Protein 4YSN (pdb70)

InterPro domains:
  IPR005814 Aminotransferase class-III [PF00202] (28-430)
  IPR005814 Aminotransferase class-III [PIRSF000521] (25-432)
  IPR005814 Aminotransferase class-III [cd00610] (10-431)
  IPR015421 Pyridoxal phosphate-dependent transferase, major domain [G3DSA:3.40.640.10] (63-330)
  IPR015422 Pyridoxal phosphate-dependent transferase, small domain [G3DSA:3.90.1150.10] (10-427)
  IPR015424 Pyridoxal phosphate-dependent transferase [SSF53383] (23-432)
  IPR049704 Aminotransferases class-III pyridoxal-phosphate attachment site [PS00600] (247-285)
  IPR050103 Class-III Pyridoxal-phosphate-dependent Aminotransferase [PTHR11986] (6-435)

Secondary structure (DSSP, 8-state):
-HHHHHHTHHHHHHHHHHTTTB-GGG-------BEEEEEBTEEEETT--EEEESSHHHHT-TT-BT-HHHHHHHHHHHHH-S---TTTSEEHHHHHHHHHHHHHSSSSS-EEEEEESSHHHHHHHHHHHHHHHH---EEEEETT----SSHHHHHH--S-GGGTTTT-S--SSEEEEPPP-SSS--TT--HHHHHHHHHHHHHHHHTTT--GGGEEEEEE-SEETTTTSEEPPHHHHHHHHHHHHHHT-EEEEE-TTTTTTTTSSSSGGGGSSS---SEEEE-GGGGTTSS-EEEEEEHHHHTT--TTSS--TTTT-HHHHHHHHHHHHHHHHTTHHHHHHHHHHHHHHHHHHHHHH-TTEEEEEESSS-EEEEEBS-TTT--B-HHHHHHHHHHHHHTTEE-EEETTTEEEE---TT--HHHHHHHHHHHHHHHHHHHTT-----/-TTGGGHHHHHHHHHHHHHB-GGG-------EEEEEEBTEEEETTS-EEEESSHHHHT-TT-BT-HHHHHHHHHHHHH-S---TTTSB-HHHHHHHHHHHHHSSSSS-EEEEEESSHHHHHHHHHHHHHHHHT--EEEEETT----SSHHHHHH--S-GGGTTTT-S--SSEEEEPPP-SSS--TT--HHHHHHHHHHHHHHHHTTT--GGGEEEEEE-SEETTTTSEEPPHHHHHHHHHHHHHHT-EEEEE-TTTTTTTTSSSSGGGGSTT---SEEEE-GGGGTTSS-EEEEEEHHHHTS--TTSS--TTTT-HHHHHHHHHHHHHHHHTTHHHHHHHHHHHHHHHHHHHHHH-TTEEEEEESSS-EEEEEBS-TTT--B-HHHHHHHHHHHHHTTEE-EEETTTEEEE---TT--HHHHHHHHHHHHHHHHHHHTT----/-HHHHHHHHTTHHHHHHHHHHTTTB-GGG-------EEEEEEBTEEEETTS-EEEESSHHHHT-TT-BT-HHHHHHHHHHHHH-S---TTT-EEHHHHHHHHHHHHHSSSSS-EEEEEESSHHHHHHHHHHHHHHHHT--EEEEETT----SSHHHHHH--S-GGGTTTT-S--SSEEEEPPP-SSS--TT--HHHHHHHHHHHHHHHHTTT--GGGEEEEEE-SEETTTTSEEPPHHHHHHHHHHHHHHT-EEEEE-TTTTTTTTSSSSGGGGSSS---SEEEE-GGGGTTSS-EEEEEEHHHHTS--TTSS--TTTT-HHHHHHHHHHHHHHHHTTHHHHHHHHHHHHHHHHHHHHHH-TTEEEEEESSS-EEEEEBS-TTT--B-HHHHHHHHHHHHHTTEE-EEETTTEEEE---TT--HHHHHHHHHHHHHHHHHHHTT----/-TTGGGHHHHHHHHHHTTTB-GGG-------EEEEEEBTEEEETTS-EEEESSHHHHT-TT-BT-HHHHHHHHHHHHH-S---TTTSEEHHHHHHHHHHHHHSSSSS-EEEEEESSHHHHHHHHHHHHHHHH---EEEEETT----SSHHHHHH--S-GGGTTTT-S--SSEEEEPPP-SSS--TT--HHHHHHHHHHHHHHHHTTT--GGGEEEEEE-SEETTTTSEEPPHHHHHHHHHHHHHHTPEEEEE-TTTTTTTTSSSSGGGGSSS---SEEEE-GGGGTTSS-EEEEEEHHHHTT--TTSS--TTTT-HHHHHHHHHHHHHHHHTTHHHHHHHHHHHHHHHHHHHHHH-TTEEEEEESSS-EEEEEBS-TTT--B-HHHHHHHHHHHHHTTEE-EEETTTEEEE---TT--HHHHHHHHHHHHHHHHHHHTT---

Nearest PDB structures (foldseek):
  5wya-assembly1_C  TM=1.001E+00  e=2.831E-85  Lentilactobacillus buchneri
  5ll3-assembly1_D  TM=9.972E-01  e=1.261E-82  Lentilactobacillus buchneri
  4ysv-assembly1_A  TM=9.938E-01  e=7.039E-77  Lentilactobacillus buchneri
  1szu-assembly1_D  TM=9.661E-01  e=5.066E-43  Escherichia coli
  1sff-assembly1_A  TM=9.663E-01  e=6.021E-43  Escherichia coli

Organism: Lentilactobacillus buchneri (NCBI:txid1581)

CATH classification: 3.40.640.10

B-factor: mean 22.44, std 10.28, range [10.11, 93.0]

Structure (mmCIF, N/CA/C/O backbone):
data_4YSN
#
_entry.id   4YSN
#
_cell.length_a   59.027
_cell.length_b   169.017
_cell.length_c   178.009
_cell.angle_alpha   90.000
_cell.angle_beta   90.000
_cell.angle_gamma   90.000
#
_symmetry.space_group_name_H-M   'P 21 21 21'
#
loop_
_entity.id
_entity.type
_entity.pdbx_description
1 polymer 'Putative 4-aminobutyrate aminotransferase'
2 non-polymer "PYRIDOXAL-5'-PHOSPHATE"
3 water water
#
loop_
_atom_site.group_PDB
_atom_site.id
_atom_site.type_symbol
_atom_site.label_atom_id
_atom_site.label_alt_id
_atom_site.label_comp_id
_atom_site.label_asym_id
_atom_site.label_entity_id
_atom_site.label_seq_id
_atom_site.pdbx_PDB_ins_code
_atom_site.Cartn_x
_atom_site.Cartn_y
_atom_site.Cartn_z
_atom_site.occupancy
_atom_site.B_iso_or_equiv
_atom_site.auth_seq_id
_atom_site.auth_comp_id
_atom_site.auth_asym_id
_atom_site.auth_atom_id
_atom_site.pdbx_PDB_model_num
ATOM 1 N N . HIS A 1 9 ? -30.643 2.335 10.547 1.00 67.22 -3 HIS A N 1
ATOM 2 C CA . HIS A 1 9 ? -30.592 0.844 10.548 1.00 67.33 -3 HIS A CA 1
ATOM 3 C C . HIS A 1 9 ? -30.603 0.276 9.132 1.00 58.34 -3 HIS A C 1
ATOM 4 O O . HIS A 1 9 ? -29.769 -0.588 8.834 1.00 48.88 -3 HIS A O 1
ATOM 11 N N . MET A 1 10 ? -31.550 0.717 8.287 1.00 54.56 -2 MET A N 1
ATOM 12 C CA . MET A 1 10 ? -31.667 0.184 6.885 1.00 57.72 -2 MET A CA 1
ATOM 13 C C . MET A 1 10 ? -30.353 0.385 6.128 1.00 57.32 -2 MET A C 1
ATOM 14 O O . MET A 1 10 ? -29.905 -0.503 5.359 1.00 48.35 -2 MET A O 1
ATOM 19 N N . GLU A 1 11 ? -29.768 1.563 6.385 1.00 54.83 -1 GLU A N 1
ATOM 20 C CA . GLU A 1 11 ? -28.486 1.971 5.836 1.00 56.52 -1 GLU A CA 1
ATOM 21 C C . GLU A 1 11 ? -27.290 1.125 6.308 1.00 51.92 -1 GLU A C 1
ATOM 22 O O . GLU A 1 11 ? -26.411 0.795 5.490 1.00 48.65 -1 GLU A O 1
ATOM 28 N N . LEU A 1 12 ? -27.233 0.785 7.601 1.00 54.30 0 LEU A N 1
ATOM 29 C CA . LEU A 1 12 ? -26.088 -0.009 8.123 1.00 55.43 0 LEU A CA 1
ATOM 30 C C . LEU A 1 12 ? -26.217 -1.486 7.728 1.00 53.57 0 LEU A C 1
ATOM 31 O O . LEU A 1 12 ? -25.244 -2.136 7.393 1.00 48.04 0 LEU A O 1
ATOM 36 N N . MET A 1 13 ? -27.437 -2.000 7.719 1.00 54.81 1 MET A N 1
ATOM 37 C CA . MET A 1 13 ? -27.699 -3.395 7.329 1.00 59.12 1 MET A CA 1
ATOM 38 C C . MET A 1 13 ? -27.551 -3.519 5.790 1.00 56.57 1 MET A C 1
ATOM 39 O O . MET A 1 13 ? -27.381 -4.631 5.212 1.00 54.60 1 MET A O 1
ATOM 44 N N . GLY A 1 14 ? -27.650 -2.364 5.126 1.00 48.33 2 GLY A N 1
ATOM 45 C CA . GLY A 1 14 ? -27.350 -2.257 3.713 1.00 42.99 2 GLY A CA 1
ATOM 46 C C . GLY A 1 14 ? -25.878 -2.384 3.470 1.00 38.13 2 GLY A C 1
ATOM 47 O O . GLY A 1 14 ? -25.479 -3.137 2.585 1.00 41.36 2 GLY A O 1
ATOM 48 N N . LYS A 1 15 ? -25.076 -1.624 4.227 1.00 31.58 3 LYS A N 1
ATOM 49 C CA . LYS A 1 15 ? -23.622 -1.671 4.032 1.00 31.00 3 LYS A CA 1
ATOM 50 C C . LYS A 1 15 ? -23.003 -2.929 4.605 1.00 26.77 3 LYS A C 1
ATOM 51 O O . LYS A 1 15 ? -21.922 -3.317 4.161 1.00 24.95 3 LYS A O 1
ATOM 57 N N . LEU A 1 16 ? -23.665 -3.522 5.604 1.00 24.57 4 LEU A N 1
ATOM 58 C CA . LEU A 1 16 ? -23.121 -4.625 6.394 1.00 25.34 4 LEU A CA 1
ATOM 59 C C . LEU A 1 16 ? -24.043 -5.842 6.400 1.00 30.05 4 LEU A C 1
ATOM 60 O O . LEU A 1 16 ? -24.044 -6.607 7.390 1.00 29.29 4 LEU A O 1
ATOM 65 N N . ASP A 1 17 ? -24.770 -6.059 5.298 1.00 26.58 5 ASP A N 1
ATOM 66 C CA . ASP A 1 17 ? -25.787 -7.146 5.212 1.00 28.97 5 ASP A CA 1
ATOM 67 C C . ASP A 1 17 ? -25.132 -8.459 5.400 1.00 26.00 5 ASP A C 1
ATOM 68 O O . ASP A 1 17 ? -25.544 -9.269 6.230 1.00 28.88 5 ASP A O 1
ATOM 73 N N . LYS A 1 18 ? -24.111 -8.696 4.586 1.00 23.46 6 LYS A N 1
ATOM 74 C CA . LYS A 1 18 ? -23.487 -9.968 4.532 1.00 28.86 6 LYS A CA 1
ATOM 75 C C . LYS A 1 18 ? -22.679 -10.181 5.873 1.00 27.57 6 LYS A C 1
ATOM 76 O O . LYS A 1 18 ? -22.743 -11.260 6.470 1.00 25.72 6 LYS A O 1
ATOM 82 N N . ALA A 1 19 ? -21.952 -9.169 6.309 1.00 25.07 7 ALA A N 1
ATOM 83 C CA . ALA A 1 19 ? -21.232 -9.226 7.607 1.00 25.85 7 ALA A CA 1
ATOM 84 C C . ALA A 1 19 ? -22.178 -9.612 8.796 1.00 27.80 7 ALA A C 1
ATOM 85 O O . ALA A 1 19 ? -21.876 -10.499 9.590 1.00 25.84 7 ALA A O 1
ATOM 87 N N . SER A 1 20 ? -23.320 -8.937 8.912 1.00 26.12 8 SER A N 1
ATOM 88 C CA . SER A 1 20 ? -24.264 -9.164 10.020 1.00 27.15 8 SER A CA 1
ATOM 89 C C . SER A 1 20 ? -24.848 -10.580 10.006 1.00 26.13 8 SER A C 1
ATOM 90 O O . SER A 1 20 ? -25.017 -11.213 11.076 1.00 26.05 8 SER A O 1
ATOM 93 N N . LYS A 1 21 ? -25.107 -11.121 8.813 1.00 27.49 9 LYS A N 1
ATOM 94 C CA . LYS A 1 21 ? -25.617 -12.473 8.725 1.00 27.59 9 LYS A CA 1
ATOM 95 C C . LYS A 1 21 ? -24.532 -13.470 9.179 1.00 28.31 9 LYS A C 1
ATOM 96 O O . LYS A 1 21 ? -24.789 -14.438 9.896 1.00 28.76 9 LYS A O 1
ATOM 102 N N . LEU A 1 22 ? -23.306 -13.226 8.755 1.00 23.10 10 LEU A N 1
ATOM 103 C CA . LEU A 1 22 ? -22.233 -14.132 9.049 1.00 25.29 10 LEU A CA 1
ATOM 104 C C . LEU A 1 22 ? -21.955 -14.108 10.572 1.00 23.85 10 LEU A C 1
ATOM 105 O O . LEU A 1 22 ? -21.763 -15.165 11.175 1.00 22.93 10 LEU A O 1
ATOM 110 N N . ILE A 1 23 ? -22.007 -12.917 11.159 1.00 20.75 11 ILE A N 1
ATOM 111 C CA . ILE A 1 23 ? -21.763 -12.755 12.589 1.00 22.83 11 ILE A CA 1
ATOM 112 C C . ILE A 1 23 ? -22.890 -13.385 13.437 1.00 24.86 11 ILE A C 1
ATOM 113 O O . ILE A 1 23 ? -22.635 -14.093 14.409 1.00 23.00 11 ILE A O 1
ATOM 118 N N . ASP A 1 24 ? -24.141 -13.212 13.016 1.00 22.61 12 ASP A N 1
ATOM 119 C CA . ASP A 1 24 ? -25.221 -13.858 13.700 1.00 26.24 12 ASP A CA 1
ATOM 120 C C . ASP A 1 24 ? -25.017 -15.355 13.724 1.00 24.66 12 ASP A C 1
ATOM 121 O O . ASP A 1 24 ? -25.305 -15.916 14.754 1.00 24.58 12 ASP A O 1
ATOM 126 N N . GLU A 1 25 ? -24.572 -15.994 12.626 1.00 22.32 13 GLU A N 1
ATOM 127 C CA . GLU A 1 25 ? -24.292 -17.445 12.668 1.00 26.59 13 GLU A CA 1
ATOM 128 C C . GLU A 1 25 ? -23.122 -17.733 13.593 1.00 23.12 13 GLU A C 1
ATOM 129 O O . GLU A 1 25 ? -23.202 -18.640 14.397 1.00 21.07 13 GLU A O 1
ATOM 135 N N . GLU A 1 26 ? -22.045 -16.970 13.428 1.00 21.71 14 GLU A N 1
ATOM 136 C CA . GLU A 1 26 ? -20.781 -17.218 14.195 1.00 22.15 14 GLU A CA 1
ATOM 137 C C . GLU A 1 26 ? -21.075 -17.236 15.704 1.00 22.92 14 GLU A C 1
ATOM 138 O O . GLU A 1 26 ? -20.584 -18.110 16.477 1.00 22.94 14 GLU A O 1
ATOM 144 N N . ASN A 1 27 ? -21.892 -16.291 16.110 1.00 19.90 15 ASN A N 1
ATOM 145 C CA . ASN A 1 27 ? -22.306 -16.179 17.496 1.00 22.84 15 ASN A CA 1
ATOM 146 C C . ASN A 1 27 ? -23.004 -17.367 18.123 1.00 22.81 15 ASN A C 1
ATOM 147 O O . ASN A 1 27 ? -22.993 -17.498 19.383 1.00 22.63 15 ASN A O 1
ATOM 152 N N . LYS A 1 28 ? -23.562 -18.242 17.300 1.00 21.40 16 LYS A N 1
ATOM 153 C CA . LYS A 1 28 ? -24.120 -19.466 17.803 1.00 21.81 16 LYS A CA 1
ATOM 154 C C . LYS A 1 28 ? -23.037 -20.453 18.224 1.00 20.79 16 LYS A C 1
ATOM 155 O O . LYS A 1 28 ? -23.335 -21.371 18.933 1.00 20.18 16 LYS A O 1
ATOM 161 N N . TYR A 1 29 ? -21.804 -20.294 17.693 1.00 18.44 17 TYR A N 1
ATOM 162 C CA . TYR A 1 29 ? -20.746 -21.313 17.776 1.00 18.52 17 TYR A CA 1
ATOM 163 C C . TYR A 1 29 ? -19.494 -20.868 18.488 1.00 17.48 17 TYR A C 1
ATOM 164 O O . TYR A 1 29 ? -18.752 -21.716 18.964 1.00 18.61 17 TYR A O 1
ATOM 173 N N . TYR A 1 30 ? -19.230 -19.566 18.500 1.00 17.44 18 TYR A N 1
ATOM 174 C CA . TYR A 1 30 ? -17.967 -19.031 19.024 1.00 18.18 18 TYR A CA 1
ATOM 175 C C . TYR A 1 30 ? -18.215 -18.313 20.352 1.00 19.00 18 TYR A C 1
ATOM 176 O O . TYR A 1 30 ? -19.078 -17.437 20.469 1.00 20.37 18 TYR A O 1
ATOM 185 N N . ALA A 1 31 ? -17.522 -18.778 21.399 1.00 19.89 19 ALA A N 1
ATOM 186 C CA . ALA A 1 31 ? -17.745 -18.317 22.750 1.00 20.09 19 ALA A CA 1
ATOM 187 C C . ALA A 1 31 ? -17.611 -16.804 22.917 1.00 18.85 19 ALA A C 1
ATOM 188 O O . ALA A 1 31 ? -16.678 -16.157 22.360 1.00 17.88 19 ALA A O 1
ATOM 190 N N . ARG A 1 32 ? -18.444 -16.234 23.781 1.00 18.78 20 ARG A N 1
ATOM 191 C CA . ARG A 1 32 ? -18.427 -14.791 23.902 1.00 21.24 20 ARG A CA 1
ATOM 192 C C . ARG A 1 32 ? -17.182 -14.262 24.585 1.00 19.68 20 ARG A C 1
ATOM 193 O O . ARG A 1 32 ? -16.787 -13.131 24.358 1.00 19.92 20 ARG A O 1
ATOM 201 N N . SER A 1 33 ? -16.531 -15.088 25.407 1.00 18.75 21 SER A N 1
ATOM 202 C CA . SER A 1 33 ? -15.338 -14.620 26.132 1.00 17.41 21 SER A CA 1
ATOM 203 C C . SER A 1 33 ? -14.140 -14.451 25.185 1.00 16.70 21 SER A C 1
ATOM 204 O O . SER A 1 33 ? -13.093 -13.909 25.581 1.00 17.92 21 SER A O 1
ATOM 207 N N . ALA A 1 34 ? -14.257 -14.975 23.983 1.00 16.99 22 ALA A N 1
ATOM 208 C CA . ALA A 1 34 ? -13.117 -14.969 23.027 1.00 17.23 22 ALA A CA 1
ATOM 209 C C . ALA A 1 34 ? -12.971 -13.683 22.195 1.00 18.88 22 ALA A C 1
ATOM 210 O O . ALA A 1 34 ? -12.028 -13.554 21.373 1.00 18.17 22 ALA A O 1
ATOM 212 N N . ARG A 1 35 ? -13.927 -12.790 22.333 1.00 17.18 23 ARG A N 1
ATOM 213 C CA . ARG A 1 35 ? -13.928 -11.527 21.602 1.00 17.81 23 ARG A CA 1
ATOM 214 C C . ARG A 1 35 ? -14.452 -10.336 22.412 1.00 16.79 23 ARG A C 1
ATOM 215 O O . ARG A 1 35 ? -15.465 -10.416 23.004 1.00 17.90 23 ARG A O 1
ATOM 223 N N . ILE A 1 36 ? -13.738 -9.242 22.348 1.00 17.11 24 ILE A N 1
ATOM 224 C CA . ILE A 1 36 ? -14.216 -7.937 22.783 1.00 20.61 24 ILE A CA 1
ATOM 225 C C . ILE A 1 36 ? -14.891 -7.269 21.633 1.00 19.21 24 ILE A C 1
ATOM 226 O O . ILE A 1 36 ? -14.209 -6.898 20.661 1.00 17.45 24 ILE A O 1
ATOM 231 N N . ASN A 1 37 ? -16.212 -7.114 21.717 1.00 20.15 25 ASN A N 1
ATOM 232 C CA . ASN A 1 37 ? -16.973 -6.648 20.570 1.00 21.08 25 ASN A CA 1
ATOM 233 C C . ASN A 1 37 ? -17.050 -5.135 20.488 1.00 23.47 25 ASN A C 1
ATOM 234 O O . ASN A 1 37 ? -17.444 -4.501 21.438 1.00 21.52 25 ASN A O 1
ATOM 239 N N . TYR A 1 38 ? -16.743 -4.596 19.305 1.00 24.14 26 TYR A N 1
ATOM 240 C CA . TYR A 1 38 ? -16.983 -3.207 18.959 1.00 23.55 26 TYR A CA 1
ATOM 241 C C . TYR A 1 38 ? -17.986 -3.005 17.823 1.00 27.74 26 TYR A C 1
ATOM 242 O O . TYR A 1 38 ? -18.909 -2.215 17.978 1.00 30.79 26 TYR A O 1
ATOM 251 N N . TYR A 1 39 ? -17.759 -3.653 16.693 1.00 23.60 27 TYR A N 1
ATOM 252 C CA . TYR A 1 39 ? -18.603 -3.479 15.529 1.00 25.56 27 TYR A CA 1
ATOM 253 C C . TYR A 1 39 ? -18.581 -4.646 14.552 1.00 23.63 27 TYR A C 1
ATOM 254 O O . TYR A 1 39 ? -17.786 -5.528 14.707 1.00 25.16 27 TYR A O 1
ATOM 263 N N . ASN A 1 40 ? -19.553 -4.677 13.648 1.00 21.93 28 ASN A N 1
ATOM 264 C CA . ASN A 1 40 ? -19.797 -5.784 12.757 1.00 20.41 28 ASN A CA 1
ATOM 265 C C . ASN A 1 40 ? -18.836 -5.808 11.590 1.00 23.32 28 ASN A C 1
ATOM 266 O O . ASN A 1 40 ? -19.252 -5.736 10.436 1.00 27.13 28 ASN A O 1
ATOM 271 N N . LEU A 1 41 ? -17.538 -5.918 11.898 1.00 21.70 29 LEU A N 1
ATOM 272 C CA . LEU A 1 41 ? -16.461 -5.954 10.886 1.00 22.91 29 LEU A CA 1
ATOM 273 C C . LEU A 1 41 ? -15.952 -7.350 10.586 1.00 22.18 29 LEU A C 1
ATOM 274 O O . LEU A 1 41 ? -15.348 -7.976 11.446 1.00 20.41 29 LEU A O 1
ATOM 279 N N . VAL A 1 42 ? -16.298 -7.875 9.403 1.00 19.82 30 VAL A N 1
ATOM 280 C CA . VAL A 1 42 ? -15.797 -9.122 8.895 1.00 20.61 30 VAL A CA 1
ATOM 281 C C . VAL A 1 42 ? -14.882 -8.792 7.746 1.00 22.74 30 VAL A C 1
ATOM 282 O O . VAL A 1 42 ? -15.328 -8.338 6.684 1.00 20.81 30 VAL A O 1
ATOM 286 N N . ILE A 1 43 ? -13.597 -9.027 7.953 1.00 22.18 31 ILE A N 1
ATOM 287 C CA . ILE A 1 43 ? -12.601 -8.683 6.997 1.00 22.43 31 ILE A CA 1
ATOM 288 C C . ILE A 1 43 ? -12.412 -9.780 5.959 1.00 23.11 31 ILE A C 1
ATOM 289 O O . ILE A 1 43 ? -12.116 -10.944 6.310 1.00 23.88 31 ILE A O 1
ATOM 294 N N . ASP A 1 44 ? -12.554 -9.411 4.686 1.00 19.89 32 ASP A N 1
ATOM 295 C CA . ASP A 1 44 ? -12.251 -10.311 3.594 1.00 20.75 32 ASP A CA 1
ATOM 296 C C . ASP A 1 44 ? -10.783 -10.326 3.119 1.00 18.36 32 ASP A C 1
ATOM 297 O O . ASP A 1 44 ? -10.148 -11.399 2.925 1.00 18.70 32 ASP A O 1
ATOM 302 N N . HIS A 1 45 ? -10.264 -9.142 2.841 1.00 18.19 33 HIS A N 1
ATOM 303 C CA . HIS A 1 45 ? -8.879 -9.013 2.451 1.00 20.53 33 HIS A CA 1
ATOM 304 C C . HIS A 1 45 ? -8.401 -7.648 2.923 1.00 18.54 33 HIS A C 1
ATOM 305 O O . HIS A 1 45 ? -9.204 -6.827 3.362 1.00 20.90 33 HIS A O 1
ATOM 312 N N . ALA A 1 46 ? -7.094 -7.458 2.887 1.00 19.89 34 ALA A N 1
ATOM 313 C CA . ALA A 1 46 ? -6.500 -6.236 3.375 1.00 21.58 34 ALA A CA 1
ATOM 314 C C . ALA A 1 46 ? -5.095 -6.128 2.800 1.00 20.19 34 ALA A C 1
ATOM 315 O O . ALA A 1 46 ? -4.422 -7.102 2.543 1.00 21.79 34 ALA A O 1
ATOM 317 N N . HIS A 1 47 ? -4.619 -4.911 2.715 1.00 18.27 35 HIS A N 1
ATOM 318 C CA . HIS A 1 47 ? -3.286 -4.678 2.296 1.00 20.14 35 HIS A CA 1
ATOM 319 C C . HIS A 1 47 ? -2.775 -3.350 2.830 1.00 19.33 35 HIS A C 1
ATOM 320 O O . HIS A 1 47 ? -3.510 -2.404 2.786 1.00 21.81 35 HIS A O 1
ATOM 327 N N . GLY A 1 48 ? -1.521 -3.314 3.328 1.00 19.56 36 GLY A N 1
ATOM 328 C CA . GLY A 1 48 ? -0.962 -2.110 3.919 1.00 20.58 36 GLY A CA 1
ATOM 329 C C . GLY A 1 48 ? -1.856 -1.704 5.088 1.00 23.03 36 GLY A C 1
ATOM 330 O O . GLY A 1 48 ? -1.994 -2.466 6.045 1.00 21.07 36 GLY A O 1
ATOM 331 N N . ALA A 1 49 ? -2.494 -0.532 5.021 1.00 21.22 37 ALA A N 1
ATOM 332 C CA . ALA A 1 49 ? -3.376 -0.065 6.112 1.00 23.73 37 ALA A CA 1
ATOM 333 C C . ALA A 1 49 ? -4.826 -0.023 5.678 1.00 20.72 37 ALA A C 1
ATOM 334 O O . ALA A 1 49 ? -5.673 0.600 6.325 1.00 22.53 37 ALA A O 1
ATOM 336 N N . THR A 1 50 ? -5.098 -0.667 4.534 1.00 21.62 38 THR A N 1
ATOM 337 C CA . THR A 1 50 ? -6.416 -0.793 4.005 1.00 20.23 38 THR A CA 1
ATOM 338 C C . THR A 1 50 ? -6.999 -2.128 4.291 1.00 19.42 38 THR A C 1
ATOM 339 O O . THR A 1 50 ? -6.399 -3.180 3.980 1.00 22.05 38 THR A O 1
ATOM 343 N N . LEU A 1 51 ? -8.193 -2.079 4.886 1.00 18.80 39 LEU A N 1
ATOM 344 C CA . LEU A 1 51 ? -9.022 -3.269 5.165 1.00 19.70 39 LEU A CA 1
ATOM 345 C C . LEU A 1 51 ? -10.228 -3.260 4.202 1.00 21.00 39 LEU A C 1
ATOM 346 O O . LEU A 1 51 ? -10.815 -2.214 3.991 1.00 21.47 39 LEU A O 1
ATOM 351 N N . VAL A 1 52 ? -10.631 -4.412 3.712 1.00 19.66 40 VAL A N 1
ATOM 352 C CA . VAL A 1 52 ? -11.867 -4.546 2.972 1.00 19.37 40 VAL A CA 1
ATOM 353 C C . VAL A 1 52 ? -12.796 -5.650 3.531 1.00 18.76 40 VAL A C 1
ATOM 354 O O . VAL A 1 52 ? -12.395 -6.803 3.658 1.00 19.59 40 VAL A O 1
ATOM 358 N N . ASP A 1 53 ? -14.004 -5.274 3.919 1.00 18.46 41 ASP A N 1
ATOM 359 C CA . ASP A 1 53 ? -14.925 -6.216 4.506 1.00 19.67 41 ASP A CA 1
ATOM 360 C C . ASP A 1 53 ? -15.624 -7.081 3.490 1.00 22.80 41 ASP A C 1
ATOM 361 O O . ASP A 1 53 ? -15.454 -6.870 2.247 1.00 22.98 41 ASP A O 1
ATOM 366 N N . VAL A 1 54 ? -16.374 -8.076 3.944 1.00 21.31 42 VAL A N 1
ATOM 367 C CA . VAL A 1 54 ? -17.031 -8.996 3.030 1.00 22.77 42 VAL A CA 1
ATOM 368 C C . VAL A 1 54 ? -18.165 -8.341 2.218 1.00 23.77 42 VAL A C 1
ATOM 369 O O . VAL A 1 54 ? -18.658 -8.909 1.271 1.00 21.03 42 VAL A O 1
ATOM 373 N N . ASP A 1 55 ? -18.613 -7.188 2.643 1.00 21.56 43 ASP A N 1
ATOM 374 C CA . ASP A 1 55 ? -19.527 -6.409 1.840 1.00 24.45 43 ASP A CA 1
ATOM 375 C C . ASP A 1 55 ? -18.856 -5.487 0.802 1.00 25.40 43 ASP A C 1
ATOM 376 O O . ASP A 1 55 ? -19.554 -4.808 0.042 1.00 25.31 43 ASP A O 1
ATOM 381 N N . GLY A 1 56 ? -17.536 -5.417 0.793 1.00 23.69 44 GLY A N 1
ATOM 382 C CA . GLY A 1 56 ? -16.770 -4.516 -0.119 1.00 20.34 44 GLY A CA 1
ATOM 383 C C . GLY A 1 56 ? -16.449 -3.129 0.390 1.00 20.07 44 GLY A C 1
ATOM 384 O O . GLY A 1 56 ? -15.857 -2.315 -0.339 1.00 21.08 44 GLY A O 1
ATOM 385 N N . ASN A 1 57 ? -16.794 -2.830 1.637 1.00 18.99 45 ASN A N 1
ATOM 386 C CA . ASN A 1 57 ? -16.436 -1.522 2.231 1.00 20.25 45 ASN A CA 1
ATOM 387 C C . ASN A 1 57 ? -14.965 -1.457 2.540 1.00 20.18 45 ASN A C 1
ATOM 388 O O . ASN A 1 57 ? -14.370 -2.479 2.954 1.00 20.87 45 ASN A O 1
ATOM 393 N N . LYS A 1 58 ? -14.385 -0.269 2.394 1.00 19.92 46 LYS A N 1
ATOM 394 C CA . LYS A 1 58 ? -12.966 -0.099 2.601 1.00 22.34 46 LYS A CA 1
ATOM 395 C C . LYS A 1 58 ? -12.751 0.700 3.891 1.00 22.19 46 LYS A C 1
ATOM 396 O O . LYS A 1 58 ? -13.495 1.649 4.151 1.00 21.21 46 LYS A O 1
ATOM 402 N N . TYR A 1 59 ? -11.697 0.369 4.646 1.00 20.78 47 TYR A N 1
ATOM 403 C CA . TYR A 1 59 ? -11.393 1.078 5.913 1.00 20.50 47 TYR A CA 1
ATOM 404 C C . TYR A 1 59 ? -9.927 1.318 6.057 1.00 19.40 47 TYR A C 1
ATOM 405 O O . TYR A 1 59 ? -9.114 0.557 5.563 1.00 19.18 47 TYR A O 1
ATOM 414 N N . ILE A 1 60 ? -9.591 2.425 6.712 1.00 19.77 48 ILE A N 1
ATOM 415 C CA . ILE A 1 60 ? -8.209 2.697 7.077 1.00 20.85 48 ILE A CA 1
ATOM 416 C C . ILE A 1 60 ? -7.982 2.057 8.447 1.00 20.73 48 ILE A C 1
ATOM 417 O O . ILE A 1 60 ? -8.740 2.292 9.381 1.00 21.46 48 ILE A O 1
ATOM 422 N N . ASP A 1 61 ? -6.913 1.296 8.575 1.00 20.09 49 ASP A N 1
ATOM 423 C CA . ASP A 1 61 ? -6.702 0.506 9.800 1.00 20.68 49 ASP A CA 1
ATOM 424 C C . ASP A 1 61 ? -5.928 1.336 10.835 1.00 18.93 49 ASP A C 1
ATOM 425 O O . ASP A 1 61 ? -4.739 1.614 10.621 1.00 20.55 49 ASP A O 1
ATOM 430 N N . LEU A 1 62 ? -6.573 1.816 11.897 1.00 19.31 50 LEU A N 1
ATOM 431 C CA . LEU A 1 62 ? -5.788 2.491 12.961 1.00 20.34 50 LEU A CA 1
ATOM 432 C C . LEU A 1 62 ? -5.494 1.583 14.211 1.00 21.60 50 LEU A C 1
ATOM 433 O O . LEU A 1 62 ? -5.229 2.096 15.297 1.00 20.75 50 LEU A O 1
ATOM 438 N N . LEU A 1 63 ? -5.566 0.273 14.031 1.00 19.91 51 LEU A N 1
ATOM 439 C CA . LEU A 1 63 ? -5.416 -0.673 15.114 1.00 20.25 51 LEU A CA 1
ATOM 440 C C . LEU A 1 63 ? -4.327 -1.705 14.818 1.00 21.54 51 LEU A C 1
ATOM 441 O O . LEU A 1 63 ? -3.696 -2.171 15.738 1.00 19.08 51 LEU A O 1
ATOM 446 N N . ALA A 1 64 ? -4.074 -2.053 13.527 1.00 18.58 52 ALA A N 1
ATOM 447 C CA . ALA A 1 64 ? -3.050 -2.992 13.154 1.00 19.83 52 ALA A CA 1
ATOM 448 C C . ALA A 1 64 ? -3.204 -4.281 13.978 1.00 19.34 52 ALA A C 1
ATOM 449 O O . ALA A 1 64 ? -2.217 -4.855 14.413 1.00 18.55 52 ALA A O 1
ATOM 451 N N . SER A 1 65 ? -4.444 -4.681 14.228 1.00 19.61 53 SER A N 1
ATOM 452 C CA . SER A 1 65 ? -4.742 -5.906 14.995 1.00 18.85 53 SER A CA 1
ATOM 453 C C . SER A 1 65 ? -4.001 -5.945 16.344 1.00 18.36 53 SER A C 1
ATOM 454 O O . SER A 1 65 ? -3.371 -6.920 16.653 1.00 20.74 53 SER A O 1
ATOM 457 N N . ALA A 1 66 ? -4.045 -4.822 17.047 1.00 18.11 54 ALA A N 1
ATOM 458 C CA . ALA A 1 66 ? -3.428 -4.549 18.328 1.00 18.98 54 ALA A CA 1
ATOM 459 C C . ALA A 1 66 ? -1.916 -4.573 18.253 1.00 19.95 54 ALA A C 1
ATOM 460 O O . ALA A 1 66 ? -1.260 -5.077 19.155 1.00 19.96 54 ALA A O 1
ATOM 462 N N . SER A 1 67 ? -1.403 -3.878 17.228 1.00 20.12 55 SER A N 1
ATOM 463 C CA . SER A 1 67 ? 0.009 -3.760 16.903 1.00 20.30 55 SER A CA 1
ATOM 464 C C . SER A 1 67 ? 0.653 -5.079 16.499 1.00 18.32 55 SER A C 1
ATOM 465 O O . SER A 1 67 ? 1.859 -5.233 16.692 1.00 20.44 55 SER A O 1
ATOM 468 N N . ALA A 1 68 ? -0.121 -5.993 15.965 1.00 17.79 56 ALA A N 1
ATOM 469 C CA . ALA A 1 68 ? 0.394 -7.171 15.302 1.00 17.92 56 ALA A CA 1
ATOM 470 C C . ALA A 1 68 ? 0.757 -6.978 13.786 1.00 19.80 56 ALA A C 1
ATOM 471 O O . ALA A 1 68 ? 1.397 -7.808 13.204 1.00 20.32 56 ALA A O 1
ATOM 473 N N . ILE A 1 69 ? 0.374 -5.859 13.205 1.00 18.78 57 ILE A N 1
ATOM 474 C CA . ILE A 1 69 ? 0.570 -5.670 11.777 1.00 18.21 57 ILE A CA 1
ATOM 475 C C . ILE A 1 69 ? 1.449 -4.454 11.538 1.00 20.85 57 ILE A C 1
ATOM 476 O O . ILE A 1 69 ? 1.099 -3.606 10.786 1.00 20.50 57 ILE A O 1
ATOM 481 N N . ASN A 1 70 ? 2.605 -4.416 12.159 1.00 17.21 58 ASN A N 1
ATOM 482 C CA . ASN A 1 70 ? 3.450 -3.257 12.070 1.00 17.88 58 ASN A CA 1
ATOM 483 C C . ASN A 1 70 ? 3.849 -2.979 10.602 1.00 17.21 58 ASN A C 1
ATOM 484 O O . ASN A 1 70 ? 3.955 -1.875 10.234 1.00 19.61 58 ASN A O 1
ATOM 489 N N . VAL A 1 71 ? 4.108 -4.029 9.843 1.00 18.80 59 VAL A N 1
ATOM 490 C CA . VAL A 1 71 ? 4.504 -3.962 8.428 1.00 20.17 59 VAL A CA 1
ATOM 491 C C . VAL A 1 71 ? 3.376 -3.867 7.421 1.00 20.03 59 VAL A C 1
ATOM 492 O O . VAL A 1 71 ? 3.633 -3.945 6.219 1.00 21.37 59 VAL A O 1
ATOM 496 N N . GLY A 1 72 ? 2.147 -3.696 7.881 1.00 20.98 60 GLY A N 1
ATOM 497 C CA . GLY A 1 72 ? 1.021 -3.604 6.969 1.00 19.11 60 GLY A CA 1
ATOM 498 C C . GLY A 1 72 ? 0.522 -4.967 6.576 1.00 19.12 60 GLY A C 1
ATOM 499 O O . GLY A 1 72 ? 1.192 -5.951 6.685 1.00 17.51 60 GLY A O 1
ATOM 500 N N . HIS A 1 73 ? -0.726 -5.001 6.181 1.00 17.77 61 HIS A N 1
ATOM 501 C CA . HIS A 1 73 ? -1.380 -6.212 5.778 1.00 20.03 61 HIS A CA 1
ATOM 502 C C . HIS A 1 73 ? -0.832 -6.819 4.479 1.00 23.31 61 HIS A C 1
ATOM 503 O O . HIS A 1 73 ? -0.445 -6.113 3.607 1.00 21.94 61 HIS A O 1
ATOM 510 N N . THR A 1 74 ? -0.746 -8.139 4.437 1.00 19.32 62 THR A N 1
ATOM 511 C CA . THR A 1 74 ? -0.376 -8.874 3.259 1.00 20.94 62 THR A CA 1
ATOM 512 C C . THR A 1 74 ? 0.862 -8.267 2.598 1.00 24.42 62 THR A C 1
ATOM 513 O O . THR A 1 74 ? 0.845 -8.052 1.428 1.00 19.51 62 THR A O 1
ATOM 517 N N . HIS A 1 75 ? 1.905 -7.966 3.366 1.00 23.33 63 HIS A N 1
ATOM 518 C CA . HIS A 1 75 ? 3.106 -7.436 2.769 1.00 21.88 63 HIS A CA 1
ATOM 519 C C . HIS A 1 75 ? 3.671 -8.496 1.846 1.00 22.50 63 HIS A C 1
ATOM 520 O O . HIS A 1 75 ? 3.896 -9.592 2.261 1.00 20.16 63 HIS A O 1
ATOM 527 N N . GLU A 1 76 ? 3.944 -8.116 0.603 1.00 23.35 64 GLU A N 1
ATOM 528 C CA . GLU A 1 76 ? 4.334 -9.114 -0.408 1.00 23.26 64 GLU A CA 1
ATOM 529 C C . GLU A 1 76 ? 5.499 -9.988 0.023 1.00 21.67 64 GLU A C 1
ATOM 530 O O . GLU A 1 76 ? 5.561 -11.165 -0.309 1.00 24.82 64 GLU A O 1
ATOM 536 N N . LYS A 1 77 ? 6.486 -9.407 0.701 1.00 21.68 65 LYS A N 1
ATOM 537 C CA . LYS A 1 77 ? 7.661 -10.181 1.120 1.00 21.09 65 LYS A CA 1
ATOM 538 C C . LYS A 1 77 ? 7.255 -11.267 2.120 1.00 21.69 65 LYS A C 1
ATOM 539 O O . LYS A 1 77 ? 7.785 -12.365 2.101 1.00 18.60 65 LYS A O 1
ATOM 545 N N . VAL A 1 78 ? 6.287 -10.958 2.972 1.00 22.42 66 VAL A N 1
ATOM 546 C CA . VAL A 1 78 ? 5.831 -11.919 3.957 1.00 21.56 66 VAL A CA 1
ATOM 547 C C . VAL A 1 78 ? 4.936 -12.999 3.335 1.00 22.15 66 VAL A C 1
ATOM 548 O O . VAL A 1 78 ? 5.045 -14.216 3.627 1.00 21.62 66 VAL A O 1
ATOM 552 N N . VAL A 1 79 ? 4.033 -12.577 2.462 1.00 19.29 67 VAL A N 1
ATOM 553 C CA . VAL A 1 79 ? 3.160 -13.491 1.788 1.00 21.31 67 VAL A CA 1
ATOM 554 C C . VAL A 1 79 ? 4.021 -14.487 1.008 1.00 25.55 67 VAL A C 1
ATOM 555 O O . VAL A 1 79 ? 3.776 -15.686 1.019 1.00 20.95 67 VAL A O 1
ATOM 559 N N . LYS A 1 80 ? 5.074 -13.999 0.359 1.00 27.13 68 LYS A N 1
ATOM 560 C CA . LYS A 1 80 ? 5.897 -14.929 -0.455 1.00 30.69 68 LYS A CA 1
ATOM 561 C C . LYS A 1 80 ? 6.693 -15.852 0.443 1.00 24.14 68 LYS A C 1
ATOM 562 O O . LYS A 1 80 ? 6.870 -17.049 0.120 1.00 20.55 68 LYS A O 1
ATOM 568 N N . ALA A 1 81 ? 7.141 -15.310 1.589 1.00 23.41 69 ALA A N 1
ATOM 569 C CA . ALA A 1 81 ? 7.880 -16.146 2.552 1.00 23.24 69 ALA A CA 1
ATOM 570 C C . ALA A 1 81 ? 7.001 -17.304 3.078 1.00 22.61 69 ALA A C 1
ATOM 571 O O . ALA A 1 81 ? 7.439 -18.489 3.133 1.00 21.17 69 ALA A O 1
ATOM 573 N N . ILE A 1 82 ? 5.741 -16.976 3.392 1.00 21.98 70 ILE A N 1
ATOM 574 C CA . ILE A 1 82 ? 4.751 -17.983 3.810 1.00 21.20 70 ILE A CA 1
ATOM 575 C C . ILE A 1 82 ? 4.505 -19.040 2.737 1.00 22.88 70 ILE A C 1
ATOM 576 O O . ILE A 1 82 ? 4.661 -20.226 3.027 1.00 20.92 70 ILE A O 1
ATOM 581 N N . ALA A 1 83 ? 4.159 -18.628 1.497 1.00 23.22 71 ALA A N 1
ATOM 582 C CA . ALA A 1 83 ? 3.897 -19.602 0.399 1.00 23.98 71 ALA A CA 1
ATOM 583 C C . ALA A 1 83 ? 5.138 -20.451 0.089 1.00 23.71 71 ALA A C 1
ATOM 584 O O . ALA A 1 83 ? 5.064 -21.682 -0.018 1.00 25.42 71 ALA A O 1
ATOM 586 N N . ASP A 1 84 ? 6.277 -19.822 -0.068 1.00 23.66 72 ASP A N 1
ATOM 587 C CA . ASP A 1 84 ? 7.472 -20.594 -0.401 1.00 25.47 72 ASP A CA 1
ATOM 588 C C . ASP A 1 84 ? 7.808 -21.606 0.702 1.00 24.06 72 ASP A C 1
ATOM 589 O O . ASP A 1 84 ? 8.202 -22.749 0.427 1.00 23.23 72 ASP A O 1
ATOM 594 N N . GLN A 1 85 ? 7.690 -21.209 1.978 1.00 22.70 73 GLN A N 1
ATOM 595 C CA . GLN A 1 85 ? 8.043 -22.137 3.053 1.00 19.96 73 GLN A CA 1
ATOM 596 C C . GLN A 1 85 ? 7.040 -23.215 3.150 1.00 19.78 73 GLN A C 1
ATOM 597 O O . GLN A 1 85 ? 7.408 -24.375 3.360 1.00 19.85 73 GLN A O 1
ATOM 603 N N . ALA A 1 86 ? 5.764 -22.886 2.977 1.00 21.44 74 ALA A N 1
ATOM 604 C CA . ALA A 1 86 ? 4.702 -23.897 3.071 1.00 23.83 74 ALA A CA 1
ATOM 605 C C . ALA A 1 86 ? 4.909 -25.054 2.041 1.00 25.89 74 ALA A C 1
ATOM 606 O O . ALA A 1 86 ? 4.611 -26.226 2.275 1.00 21.08 74 ALA A O 1
ATOM 608 N N . GLN A 1 87 ? 5.439 -24.712 0.875 1.00 26.98 75 GLN A N 1
ATOM 609 C CA . GLN A 1 87 ? 5.713 -25.746 -0.118 1.00 29.39 75 GLN A CA 1
ATOM 610 C C . GLN A 1 87 ? 6.834 -26.685 0.296 1.00 25.34 75 GLN A C 1
ATOM 611 O O . GLN A 1 87 ? 6.851 -27.804 -0.115 1.00 24.43 75 GLN A O 1
ATOM 617 N N . LYS A 1 88 ? 7.761 -26.194 1.093 1.00 22.71 76 LYS A N 1
ATOM 618 C CA . LYS A 1 88 ? 8.832 -27.025 1.553 1.00 25.18 76 LYS A CA 1
ATOM 619 C C . LYS A 1 88 ? 8.569 -27.840 2.831 1.00 22.78 76 LYS A C 1
ATOM 620 O O . LYS A 1 88 ? 8.900 -28.981 2.891 1.00 20.96 76 LYS A O 1
ATOM 626 N N . LEU A 1 89 ? 8.055 -27.183 3.858 1.00 20.04 77 LEU A N 1
ATOM 627 C CA . LEU A 1 89 ? 7.810 -27.800 5.173 1.00 21.43 77 LEU A CA 1
ATOM 628 C C . LEU A 1 89 ? 6.818 -26.937 5.965 1.00 20.27 77 LEU A C 1
ATOM 629 O O . LEU A 1 89 ? 7.160 -25.839 6.287 1.00 20.99 77 LEU A O 1
ATOM 634 N N . ILE A 1 90 ? 5.594 -27.390 6.128 1.00 18.21 78 ILE A N 1
ATOM 635 C CA . ILE A 1 90 ? 4.603 -26.647 6.887 1.00 18.59 78 ILE A CA 1
ATOM 636 C C . ILE A 1 90 ? 5.007 -26.637 8.358 1.00 17.76 78 ILE A C 1
ATOM 637 O O . ILE A 1 90 ? 4.946 -25.664 9.034 1.00 19.70 78 ILE A O 1
ATOM 642 N N . HIS A 1 91 ? 5.444 -27.796 8.775 1.00 18.53 79 HIS A N 1
ATOM 643 C CA . HIS A 1 91 ? 5.874 -27.983 10.166 1.00 19.41 79 HIS A CA 1
ATOM 644 C C . HIS A 1 91 ? 6.704 -29.209 10.494 1.00 19.87 79 HIS A C 1
ATOM 645 O O . HIS A 1 91 ? 6.426 -30.299 10.094 1.00 20.53 79 HIS A O 1
ATOM 652 N N . TYR A 1 92 ? 7.717 -28.993 11.305 1.00 19.89 80 TYR A N 1
ATOM 653 C CA . TYR A 1 92 ? 8.307 -30.065 12.145 1.00 20.47 80 TYR A CA 1
ATOM 654 C C . TYR A 1 92 ? 8.728 -29.406 13.475 1.00 20.64 80 TYR A C 1
ATOM 655 O O . TYR A 1 92 ? 9.460 -28.399 13.502 1.00 20.65 80 TYR A O 1
ATOM 664 N N . THR A 1 93 ? 8.335 -30.010 14.576 1.00 21.31 81 THR A N 1
ATOM 665 C CA . THR A 1 93 ? 8.472 -29.325 15.851 1.00 21.32 81 THR A CA 1
ATOM 666 C C . THR A 1 93 ? 9.922 -29.154 16.258 1.00 20.81 81 THR A C 1
ATOM 667 O O . THR A 1 93 ? 10.683 -30.138 16.285 1.00 22.15 81 THR A O 1
ATOM 671 N N . PRO A 1 94 ? 10.311 -27.920 16.584 1.00 21.16 82 PRO A N 1
ATOM 672 C CA . PRO A 1 94 ? 11.668 -27.733 17.135 1.00 22.75 82 PRO A CA 1
ATOM 673 C C . PRO A 1 94 ? 11.799 -28.290 18.538 1.00 22.80 82 PRO A C 1
ATOM 674 O O . PRO A 1 94 ? 12.897 -28.311 19.028 1.00 25.36 82 PRO A O 1
ATOM 678 N N . ALA A 1 95 ? 10.676 -28.693 19.186 1.00 19.17 83 ALA A N 1
ATOM 679 C CA . ALA A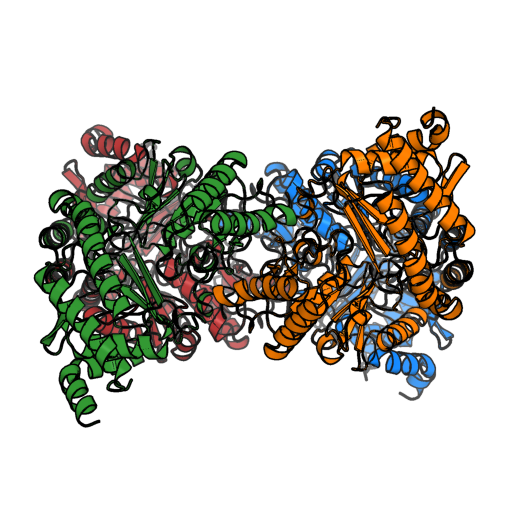 1 95 ? 10.735 -29.408 20.464 1.00 22.04 83 ALA A CA 1
ATOM 680 C C . ALA A 1 95 ? 11.479 -30.741 20.357 1.00 23.30 83 ALA A C 1
ATOM 681 O O . ALA A 1 95 ? 11.949 -31.260 21.388 1.00 20.71 83 ALA A O 1
ATOM 683 N N . TYR A 1 96 ? 11.602 -31.293 19.159 1.00 22.17 84 TYR A N 1
ATOM 684 C CA . TYR A 1 96 ? 12.435 -32.462 18.921 1.00 24.40 84 TYR A CA 1
ATOM 685 C C . TYR A 1 96 ? 13.577 -32.236 17.908 1.00 23.83 84 TYR A C 1
ATOM 686 O O . TYR A 1 96 ? 14.668 -32.537 18.179 1.00 23.14 84 TYR A O 1
ATOM 695 N N . PHE A 1 97 ? 13.278 -31.673 16.755 1.00 23.66 85 PHE A N 1
ATOM 696 C CA . PHE A 1 97 ? 14.281 -31.510 15.704 1.00 24.20 85 PHE A CA 1
ATOM 697 C C . PHE A 1 97 ? 14.564 -30.050 15.329 1.00 27.29 85 PHE A C 1
ATOM 698 O O . PHE A 1 97 ? 14.275 -29.172 16.089 1.00 23.05 85 PHE A O 1
ATOM 706 N N . HIS A 1 98 ? 15.168 -29.828 14.161 1.00 22.69 86 HIS A N 1
ATOM 707 C CA . HIS A 1 98 ? 15.659 -28.526 13.782 1.00 21.29 86 HIS A CA 1
ATOM 708 C C . HIS A 1 98 ? 15.224 -28.094 12.383 1.00 21.73 86 HIS A C 1
ATOM 709 O O . HIS A 1 98 ? 15.023 -28.930 11.578 1.00 23.14 86 HIS A O 1
ATOM 716 N N . HIS A 1 99 ? 15.078 -26.802 12.122 1.00 20.11 87 HIS A N 1
ATOM 717 C CA . HIS A 1 99 ? 14.868 -26.324 10.760 1.00 22.22 87 HIS A CA 1
ATOM 718 C C . HIS A 1 99 ? 15.561 -25.019 10.562 1.00 22.63 87 HIS A C 1
ATOM 719 O O . HIS A 1 99 ? 15.783 -24.296 11.532 1.00 22.00 87 HIS A O 1
ATOM 726 N N . VAL A 1 100 ? 15.874 -24.676 9.310 1.00 21.51 88 VAL A N 1
ATOM 727 C CA . VAL A 1 100 ? 16.718 -23.474 9.106 1.00 21.21 88 VAL A CA 1
ATOM 728 C C . VAL A 1 100 ? 16.028 -22.129 9.389 1.00 19.75 88 VAL A C 1
ATOM 729 O O . VAL A 1 100 ? 16.651 -21.248 9.937 1.00 19.97 88 VAL A O 1
ATOM 733 N N . PRO A 1 101 ? 14.765 -21.944 8.968 1.00 20.10 89 PRO A N 1
ATOM 734 C CA . PRO A 1 101 ? 14.194 -20.627 9.292 1.00 21.09 89 PRO A CA 1
ATOM 735 C C . PRO A 1 101 ? 14.202 -20.345 10.801 1.00 20.77 89 PRO A C 1
ATOM 736 O O . PRO A 1 101 ? 14.489 -19.238 11.196 1.00 21.12 89 PRO A O 1
ATOM 740 N N . GLY A 1 102 ? 13.945 -21.356 11.614 1.00 20.28 90 GLY A N 1
ATOM 741 C CA . GLY A 1 102 ? 13.920 -21.190 13.081 1.00 23.01 90 GLY A CA 1
ATOM 742 C C . GLY A 1 102 ? 15.290 -20.942 13.674 1.00 22.46 90 GLY A C 1
ATOM 743 O O . GLY A 1 102 ? 15.480 -20.147 14.616 1.00 19.53 90 GLY A O 1
ATOM 744 N N . MET A 1 103 ? 16.284 -21.625 13.130 1.00 22.43 91 MET A N 1
ATOM 745 C CA . MET A 1 103 ? 17.652 -21.387 13.553 1.00 22.29 91 MET A CA 1
ATOM 746 C C . MET A 1 103 ? 18.145 -20.027 13.162 1.00 21.76 91 MET A C 1
ATOM 747 O O . MET A 1 103 ? 18.826 -19.391 13.929 1.00 20.71 91 MET A O 1
ATOM 752 N N . GLU A 1 104 ? 17.788 -19.555 11.971 1.00 22.65 92 GLU A N 1
ATOM 753 C CA . GLU A 1 104 ? 18.205 -18.240 11.548 1.00 24.62 92 GLU A CA 1
ATOM 754 C C . GLU A 1 104 ? 17.525 -17.180 12.395 1.00 23.54 92 GLU A C 1
ATOM 755 O O . GLU A 1 104 ? 18.140 -16.186 12.814 1.00 19.88 92 GLU A O 1
ATOM 761 N N . LEU A 1 105 ? 16.252 -17.400 12.638 1.00 21.17 93 LEU A N 1
ATOM 762 C CA . LEU A 1 105 ? 15.504 -16.432 13.424 1.00 20.60 93 LEU A CA 1
ATOM 763 C C . LEU A 1 105 ? 15.915 -16.326 14.885 1.00 17.50 93 LEU A C 1
ATOM 764 O O . LEU A 1 105 ? 15.929 -15.209 15.447 1.00 20.49 93 LEU A O 1
ATOM 769 N N . SER A 1 106 ? 16.175 -17.444 15.517 1.00 18.85 94 SER A N 1
ATOM 770 C CA . SER A 1 106 ? 16.484 -17.472 16.944 1.00 20.09 94 SER A CA 1
ATOM 771 C C . SER A 1 106 ? 17.830 -16.742 17.158 1.00 21.89 94 SER A C 1
ATOM 772 O O . SER A 1 106 ? 17.997 -15.951 18.108 1.00 19.29 94 SER A O 1
ATOM 775 N N . GLU A 1 107 ? 18.774 -16.979 16.257 1.00 23.44 95 GLU A N 1
ATOM 776 C CA . GLU A 1 107 ? 20.066 -16.270 16.356 1.00 21.68 95 GLU A CA 1
ATOM 777 C C . GLU A 1 107 ? 19.884 -14.804 16.072 1.00 20.86 95 GLU A C 1
ATOM 778 O O . GLU A 1 107 ? 20.477 -13.971 16.701 1.00 23.82 95 GLU A O 1
ATOM 784 N N . LYS A 1 108 ? 19.061 -14.450 15.111 1.00 21.01 96 LYS A N 1
ATOM 785 C CA . LYS A 1 108 ? 18.853 -13.046 14.823 1.00 24.13 96 LYS A CA 1
ATOM 786 C C . LYS A 1 108 ? 18.189 -12.297 15.985 1.00 23.37 96 LYS A C 1
ATOM 787 O O . LYS A 1 108 ? 18.573 -11.195 16.349 1.00 23.36 96 LYS A O 1
ATOM 793 N N . LEU A 1 109 ? 17.148 -12.899 16.556 1.00 23.28 97 LEU A N 1
ATOM 794 C CA . LEU A 1 109 ? 16.489 -12.283 17.744 1.00 21.78 97 LEU A CA 1
ATOM 795 C C . LEU A 1 109 ? 17.460 -12.155 18.894 1.00 18.79 97 LEU A C 1
ATOM 796 O O . LEU A 1 109 ? 17.465 -11.167 19.557 1.00 21.43 97 LEU A O 1
ATOM 801 N N . ALA A 1 110 ? 18.279 -13.139 19.142 1.00 20.91 98 ALA A N 1
ATOM 802 C CA . ALA A 1 110 ? 19.243 -12.973 20.210 1.00 21.64 98 ALA A CA 1
ATOM 803 C C . ALA A 1 110 ? 20.099 -11.748 19.981 1.00 25.02 98 ALA A C 1
ATOM 804 O O . ALA A 1 110 ? 20.439 -11.045 20.924 1.00 26.37 98 ALA A O 1
ATOM 806 N N . LYS A 1 111 ? 20.419 -11.456 18.731 1.00 24.92 99 LYS A N 1
ATOM 807 C CA . LYS A 1 111 ? 21.339 -10.344 18.439 1.00 24.63 99 LYS A CA 1
ATOM 808 C C . LYS A 1 111 ? 20.671 -8.976 18.392 1.00 22.70 99 LYS A C 1
ATOM 809 O O . LYS A 1 111 ? 21.272 -7.973 18.759 1.00 24.26 99 LYS A O 1
ATOM 815 N N . ILE A 1 112 ? 19.441 -8.917 17.891 1.00 21.27 100 ILE A N 1
ATOM 816 C CA . ILE A 1 112 ? 18.765 -7.616 17.761 1.00 21.94 100 ILE A CA 1
ATOM 817 C C . ILE A 1 112 ? 18.101 -7.163 19.017 1.00 20.09 100 ILE A C 1
ATOM 818 O O . ILE A 1 112 ? 17.672 -6.053 19.078 1.00 22.55 100 ILE A O 1
ATOM 823 N N . ALA A 1 113 ? 17.960 -8.039 19.994 1.00 21.05 101 ALA A N 1
ATOM 824 C CA . ALA A 1 113 ? 17.401 -7.599 21.282 1.00 19.85 101 ALA A CA 1
ATOM 825 C C . ALA A 1 113 ? 18.235 -6.488 21.877 1.00 21.95 101 ALA A C 1
ATOM 826 O O . ALA A 1 113 ? 19.445 -6.366 21.554 1.00 22.58 101 ALA A O 1
ATOM 828 N N . PRO A 1 114 ? 17.655 -5.688 22.777 1.00 23.66 102 PRO A N 1
ATOM 829 C CA . PRO A 1 114 ? 18.455 -4.555 23.268 1.00 23.94 102 PRO A CA 1
ATOM 830 C C . PRO A 1 114 ? 19.661 -5.009 24.114 1.00 24.69 102 PRO A C 1
ATOM 831 O O . PRO A 1 114 ? 19.644 -6.089 24.770 1.00 20.97 102 PRO A O 1
ATOM 835 N N . GLY A 1 115 ? 20.727 -4.224 24.034 1.00 23.76 103 GLY A N 1
ATOM 836 C CA . GLY A 1 115 ? 21.920 -4.397 24.866 1.00 24.85 103 GLY A CA 1
ATOM 837 C C . GLY A 1 115 ? 22.883 -5.361 24.267 1.00 26.78 103 GLY A C 1
ATOM 838 O O . GLY A 1 115 ? 22.580 -6.047 23.291 1.00 30.56 103 GLY A O 1
ATOM 839 N N . ASN A 1 116 ? 24.085 -5.376 24.813 1.00 29.63 104 ASN A N 1
ATOM 840 C CA . ASN A 1 116 ? 25.164 -6.145 24.240 1.00 30.62 104 ASN A CA 1
ATOM 841 C C . ASN A 1 116 ? 25.479 -7.436 24.927 1.00 29.25 104 ASN A C 1
ATOM 842 O O . ASN A 1 116 ? 26.375 -8.119 24.498 1.00 26.63 104 ASN A O 1
ATOM 847 N N . SER A 1 117 ? 24.837 -7.774 26.028 1.00 25.47 105 SER A N 1
ATOM 848 C CA . SER A 1 117 ? 25.171 -9.048 26.661 1.00 24.30 105 SER A CA 1
ATOM 849 C C . SER A 1 117 ? 24.627 -10.166 25.807 1.00 24.92 105 SER A C 1
ATOM 850 O O . SER A 1 117 ? 23.575 -10.023 25.162 1.00 25.74 105 SER A O 1
ATOM 853 N N . PRO A 1 118 ? 25.348 -11.271 25.775 1.00 23.80 106 PRO A N 1
ATOM 854 C CA . PRO A 1 118 ? 24.968 -12.453 25.071 1.00 25.42 106 PRO A CA 1
ATOM 855 C C . PRO A 1 118 ? 23.588 -12.956 25.584 1.00 24.10 106 PRO A C 1
ATOM 856 O O . PRO A 1 118 ? 23.385 -13.022 26.793 1.00 20.17 106 PRO A O 1
ATOM 860 N N . LYS A 1 119 ? 22.723 -13.285 24.629 1.00 21.76 107 LYS A N 1
ATOM 861 C CA . LYS A 1 119 ? 21.359 -13.698 24.881 1.00 22.73 107 LYS A CA 1
ATOM 862 C C . LYS A 1 119 ? 21.056 -15.057 24.322 1.00 22.92 107 LYS A C 1
ATOM 863 O O . LYS A 1 119 ? 21.763 -15.581 23.439 1.00 22.76 107 LYS A O 1
ATOM 869 N N . MET A 1 120 ? 19.969 -15.674 24.807 1.00 19.09 108 MET A N 1
ATOM 870 C CA . MET A 1 120 ? 19.456 -16.834 24.164 1.00 18.13 108 MET A CA 1
ATOM 871 C C . MET A 1 120 ? 17.986 -16.719 24.056 1.00 18.29 108 MET A C 1
ATOM 872 O O . MET A 1 120 ? 17.395 -15.876 24.698 1.00 17.80 108 MET A O 1
ATOM 877 N N . VAL A 1 121 ? 17.386 -17.580 23.248 1.00 19.05 109 VAL A N 1
ATOM 878 C CA . VAL A 1 121 ? 15.971 -17.424 22.855 1.00 19.28 109 VAL A CA 1
ATOM 879 C C . VAL A 1 121 ? 15.242 -18.723 23.076 1.00 18.73 109 VAL A C 1
ATOM 880 O O . VAL A 1 121 ? 15.815 -19.792 22.973 1.00 18.10 109 VAL A O 1
ATOM 884 N N . SER A 1 122 ? 13.942 -18.618 23.343 1.00 17.70 110 SER A N 1
ATOM 885 C CA . SER A 1 122 ? 13.086 -19.773 23.321 1.00 19.60 110 SER A CA 1
ATOM 886 C C . SER A 1 122 ? 11.774 -19.327 22.617 1.00 18.65 110 SER A C 1
ATOM 887 O O . SER A 1 122 ? 11.271 -18.220 22.843 1.00 16.87 110 SER A O 1
ATOM 890 N N . PHE A 1 123 ? 11.272 -20.132 21.718 1.00 17.99 111 PHE A N 1
ATOM 891 C CA . PHE A 1 123 ? 10.039 -19.744 20.984 1.00 18.11 111 PHE A CA 1
ATOM 892 C C . PHE A 1 123 ? 8.783 -20.194 21.723 1.00 17.90 111 PHE A C 1
ATOM 893 O O . PHE A 1 123 ? 8.754 -21.249 22.325 1.00 17.59 111 PHE A O 1
ATOM 901 N N . GLY A 1 124 ? 7.713 -19.416 21.527 1.00 16.63 112 GLY A N 1
ATOM 902 C CA . GLY A 1 124 ? 6.362 -19.821 21.846 1.00 16.66 112 GLY A CA 1
ATOM 903 C C . GLY A 1 124 ? 5.476 -19.450 20.701 1.00 17.62 112 GLY A C 1
ATOM 904 O O . GLY A 1 124 ? 5.975 -19.157 19.549 1.00 16.40 112 GLY A O 1
ATOM 905 N N . ASN A 1 125 ? 4.167 -19.592 20.946 1.00 16.86 113 ASN A N 1
ATOM 906 C CA . ASN A 1 125 ? 3.182 -19.178 19.966 1.00 17.82 113 ASN A CA 1
ATOM 907 C C . ASN A 1 125 ? 2.578 -17.814 20.199 1.00 16.84 113 ASN A C 1
ATOM 908 O O . ASN A 1 125 ? 2.095 -17.235 19.267 1.00 17.81 113 ASN A O 1
ATOM 913 N N . SER A 1 126 ? 2.579 -17.341 21.447 1.00 16.91 114 SER A N 1
ATOM 914 C CA . SER A 1 126 ? 1.853 -16.125 21.917 1.00 14.96 114 SER A CA 1
ATOM 915 C C . SER A 1 126 ? 2.657 -15.348 22.905 1.00 15.25 114 SER A C 1
ATOM 916 O O . SER A 1 126 ? 3.504 -15.899 23.613 1.00 15.13 114 SER A O 1
ATOM 919 N N . GLY A 1 127 ? 2.425 -14.040 22.979 1.00 14.96 115 GLY A N 1
ATOM 920 C CA . GLY A 1 127 ? 3.025 -13.266 23.969 1.00 15.26 115 GLY A CA 1
ATOM 921 C C . GLY A 1 127 ? 2.693 -13.781 25.372 1.00 14.88 115 GLY A C 1
ATOM 922 O O . GLY A 1 127 ? 3.548 -13.749 26.244 1.00 13.85 115 GLY A O 1
ATOM 923 N N . SER A 1 128 ? 1.466 -14.320 25.549 1.00 15.32 116 SER A N 1
ATOM 924 C CA . SER A 1 128 ? 1.063 -15.009 26.791 1.00 15.11 116 SER A CA 1
ATOM 925 C C . SER A 1 128 ? 2.074 -16.027 27.233 1.00 15.02 116 SER A C 1
ATOM 926 O O . SER A 1 128 ? 2.512 -15.993 28.382 1.00 15.29 116 SER A O 1
ATOM 929 N N . ASP A 1 129 ? 2.459 -16.915 26.325 1.00 15.90 117 ASP A N 1
ATOM 930 C CA . ASP A 1 129 ? 3.277 -18.009 26.737 1.00 15.12 117 ASP A CA 1
ATOM 931 C C . ASP A 1 129 ? 4.726 -17.557 26.964 1.00 15.33 117 ASP A C 1
ATOM 932 O O . ASP A 1 129 ? 5.479 -18.142 27.706 1.00 14.39 117 ASP A O 1
ATOM 937 N N . ALA A 1 130 ? 5.098 -16.470 26.335 1.00 15.47 118 ALA A N 1
ATOM 938 C CA . ALA A 1 130 ? 6.453 -15.889 26.559 1.00 14.58 118 ALA A CA 1
ATOM 939 C C . ALA A 1 130 ? 6.538 -15.256 27.930 1.00 15.37 118 ALA A C 1
ATOM 940 O O . ALA A 1 130 ? 7.592 -15.325 28.613 1.00 13.60 118 ALA A O 1
ATOM 942 N N . ASN A 1 131 ? 5.425 -14.687 28.392 1.00 13.96 119 ASN A N 1
ATOM 943 C CA . ASN A 1 131 ? 5.366 -14.164 29.781 1.00 13.74 119 ASN A CA 1
ATOM 944 C C . ASN A 1 131 ? 5.354 -15.292 30.815 1.00 12.96 119 ASN A C 1
ATOM 945 O O . ASN A 1 131 ? 5.960 -15.159 31.872 1.00 12.28 119 ASN A O 1
ATOM 950 N N . ASP A 1 132 ? 4.653 -16.404 30.547 1.00 14.34 120 ASP A N 1
ATOM 951 C CA . ASP A 1 132 ? 4.768 -17.555 31.420 1.00 14.14 120 ASP A CA 1
ATOM 952 C C . ASP A 1 132 ? 6.245 -17.975 31.495 1.00 13.36 120 ASP A C 1
ATOM 953 O O . ASP A 1 132 ? 6.757 -18.297 32.557 1.00 12.43 120 ASP A O 1
ATOM 958 N N . ALA A 1 133 ? 6.922 -17.952 30.357 1.00 13.94 121 ALA A N 1
ATOM 959 C CA . ALA A 1 133 ? 8.374 -18.331 30.370 1.00 14.31 121 ALA A CA 1
ATOM 960 C C . ALA A 1 133 ? 9.213 -17.394 31.200 1.00 14.05 121 ALA A C 1
ATOM 961 O O . ALA A 1 133 ? 10.148 -17.841 31.862 1.00 15.98 121 ALA A O 1
ATOM 963 N N . ILE A 1 134 ? 8.885 -16.100 31.179 1.00 13.57 122 ILE A N 1
ATOM 964 C CA . ILE A 1 134 ? 9.622 -15.138 32.004 1.00 14.58 122 ILE A CA 1
ATOM 965 C C . ILE A 1 134 ? 9.534 -15.515 33.475 1.00 14.47 122 ILE A C 1
ATOM 966 O O . ILE A 1 134 ? 10.543 -15.571 34.201 1.00 15.06 122 ILE A O 1
ATOM 971 N N . ILE A 1 135 ? 8.340 -15.873 33.946 1.00 15.47 123 ILE A N 1
ATOM 972 C CA . ILE A 1 135 ? 8.190 -16.336 35.325 1.00 12.49 123 ILE A CA 1
ATOM 973 C C . ILE A 1 135 ? 9.112 -17.563 35.592 1.00 12.77 123 ILE A C 1
ATOM 974 O O . ILE A 1 135 ? 9.816 -17.595 36.603 1.00 11.96 123 ILE A O 1
ATOM 979 N N . LYS A 1 136 ? 9.057 -18.538 34.683 1.00 13.64 124 LYS A N 1
ATOM 980 C CA . LYS A 1 136 ? 9.704 -19.841 34.813 1.00 13.83 124 LYS A CA 1
ATOM 981 C C . LYS A 1 136 ? 11.225 -19.612 34.853 1.00 15.10 124 LYS A C 1
ATOM 982 O O . LYS A 1 136 ? 11.885 -20.050 35.773 1.00 14.33 124 LYS A O 1
ATOM 988 N N . PHE A 1 137 ? 11.737 -18.842 33.910 1.00 16.40 125 PHE A N 1
ATOM 989 C CA . PHE A 1 137 ? 13.186 -18.598 33.871 1.00 15.01 125 PHE A CA 1
ATOM 990 C C . PHE A 1 137 ? 13.676 -17.754 35.035 1.00 14.60 125 PHE A C 1
ATOM 991 O O . PHE A 1 137 ? 14.789 -18.011 35.532 1.00 13.83 125 PHE A O 1
ATOM 999 N N . ALA A 1 138 ? 12.957 -16.692 35.415 1.00 14.36 126 ALA A N 1
ATOM 1000 C CA . ALA A 1 138 ? 13.363 -15.853 36.523 1.00 14.21 126 ALA A CA 1
ATOM 1001 C C . ALA A 1 138 ? 13.378 -16.654 37.834 1.00 14.77 126 ALA A C 1
ATOM 1002 O O . ALA A 1 138 ? 14.339 -16.532 38.661 1.00 13.10 126 ALA A O 1
ATOM 1004 N N . ARG A 1 139 ? 12.353 -17.525 38.023 1.00 13.61 127 ARG A N 1
ATOM 1005 C CA . ARG A 1 139 ? 12.286 -18.388 39.232 1.00 13.31 127 ARG A CA 1
ATOM 1006 C C . ARG A 1 139 ? 13.458 -19.382 39.223 1.00 12.97 127 ARG A C 1
ATOM 1007 O O . ARG A 1 139 ? 14.138 -19.537 40.267 1.00 13.46 127 ARG A O 1
ATOM 1015 N N . ALA A 1 140 ? 13.747 -19.954 38.063 1.00 14.09 128 ALA A N 1
ATOM 1016 C CA . ALA A 1 140 ? 14.781 -21.002 38.023 1.00 16.75 128 ALA A CA 1
ATOM 1017 C C . ALA A 1 140 ? 16.131 -20.419 38.199 1.00 16.36 128 ALA A C 1
ATOM 1018 O O . ALA A 1 140 ? 16.948 -20.951 38.925 1.00 16.86 128 ALA A O 1
ATOM 1020 N N . TYR A 1 141 ? 16.380 -19.304 37.528 1.00 16.40 129 TYR A N 1
ATOM 1021 C CA . TYR A 1 141 ? 17.740 -18.656 37.639 1.00 17.53 129 TYR A CA 1
ATOM 1022 C C . TYR A 1 141 ? 18.049 -18.128 39.041 1.00 17.56 129 TYR A C 1
ATOM 1023 O O . TYR A 1 141 ? 19.128 -18.377 39.606 1.00 16.54 129 TYR A O 1
ATOM 1032 N N . THR A 1 142 ? 17.100 -17.444 39.656 1.00 14.31 130 THR A N 1
ATOM 1033 C CA . THR A 1 142 ? 17.322 -16.809 40.937 1.00 15.83 130 THR A CA 1
ATOM 1034 C C . THR A 1 142 ? 17.078 -17.735 42.116 1.00 15.56 130 THR A C 1
ATOM 1035 O O . THR A 1 142 ? 17.501 -17.463 43.201 1.00 16.19 130 THR A O 1
ATOM 1039 N N . GLY A 1 143 ? 16.390 -18.845 41.898 1.00 15.79 131 GLY A N 1
ATOM 1040 C CA . GLY A 1 143 ? 15.863 -19.698 43.002 1.00 18.26 131 GLY A CA 1
ATOM 1041 C C . GLY A 1 143 ? 14.861 -19.027 43.937 1.00 18.29 131 GLY A C 1
ATOM 1042 O O . GLY A 1 143 ? 14.706 -19.442 45.113 1.00 19.33 131 GLY A O 1
ATOM 1043 N N . ARG A 1 144 ? 14.228 -17.947 43.486 1.00 16.31 132 ARG A N 1
ATOM 1044 C CA . ARG A 1 144 ? 13.244 -17.172 44.292 1.00 16.14 132 ARG A CA 1
ATOM 1045 C C . ARG A 1 144 ? 11.894 -17.330 43.661 1.00 15.85 132 ARG A C 1
ATOM 1046 O O . ARG A 1 144 ? 11.801 -17.545 42.439 1.00 14.59 132 ARG A O 1
ATOM 1054 N N . GLN A 1 145 ? 10.823 -17.181 44.434 1.00 13.18 133 GLN A N 1
ATOM 1055 C CA . GLN A 1 145 ? 9.490 -17.462 43.903 1.00 14.00 133 GLN A CA 1
ATOM 1056 C C . GLN A 1 145 ? 8.645 -16.244 43.485 1.00 13.57 133 GLN A C 1
ATOM 1057 O O . GLN A 1 145 ? 7.808 -16.381 42.599 1.00 14.48 133 GLN A O 1
ATOM 1063 N N . TYR A 1 146 ? 8.813 -15.101 44.133 1.00 14.01 134 TYR A N 1
ATOM 1064 C CA . TYR A 1 146 ? 7.894 -13.998 43.962 1.00 15.57 134 TYR A CA 1
ATOM 1065 C C . TYR A 1 146 ? 8.154 -13.258 42.650 1.00 15.52 134 TYR A C 1
ATOM 1066 O O . TYR A 1 146 ? 9.312 -13.059 42.253 1.00 14.32 134 TYR A O 1
ATOM 1075 N N . ILE A 1 147 ? 7.061 -12.830 42.044 1.00 13.62 135 ILE A N 1
ATOM 1076 C CA . ILE A 1 147 ? 7.061 -12.015 40.859 1.00 13.74 135 ILE A CA 1
ATOM 1077 C C . ILE A 1 147 ? 6.284 -10.724 41.136 1.00 14.90 135 ILE A C 1
ATOM 1078 O O . ILE A 1 147 ? 5.154 -10.753 41.693 1.00 15.82 135 ILE A O 1
ATOM 1083 N N . VAL A 1 148 ? 6.825 -9.597 40.673 1.00 12.37 136 VAL A N 1
ATOM 1084 C CA . VAL A 1 148 ? 6.208 -8.301 40.772 1.00 11.88 136 VAL A CA 1
ATOM 1085 C C . VAL A 1 148 ? 5.780 -7.860 39.373 1.00 12.60 136 VAL A C 1
ATOM 1086 O O . VAL A 1 148 ? 6.596 -7.888 38.407 1.00 12.16 136 VAL A O 1
ATOM 1090 N N . SER A 1 149 ? 4.502 -7.513 39.238 1.00 11.97 137 SER A N 1
ATOM 1091 C CA . SER A 1 149 ? 4.006 -6.940 38.005 1.00 13.04 137 SER A CA 1
ATOM 1092 C C . SER A 1 149 ? 3.132 -5.735 38.338 1.00 13.56 137 SER A C 1
ATOM 1093 O O . SER A 1 149 ? 2.996 -5.344 39.530 1.00 14.27 137 SER A O 1
ATOM 1096 N N . TYR A 1 150 ? 2.554 -5.110 37.304 1.00 13.23 138 TYR A N 1
ATOM 1097 C CA . TYR A 1 150 ? 1.896 -3.845 37.454 1.00 11.81 138 TYR A CA 1
ATOM 1098 C C . TYR A 1 150 ? 0.374 -3.887 37.347 1.00 12.98 138 TYR A C 1
ATOM 1099 O O . TYR A 1 150 ? -0.211 -4.523 36.478 1.00 14.34 138 TYR A O 1
ATOM 1108 N N . MET A 1 151 ? -0.272 -3.109 38.191 1.00 13.98 139 MET A N 1
ATOM 1109 C CA . MET A 1 151 ? -1.645 -2.657 37.907 1.00 15.13 139 MET A CA 1
ATOM 1110 C C . MET A 1 151 ? -1.699 -1.966 36.527 1.00 16.23 139 MET A C 1
ATOM 1111 O O . MET A 1 151 ? -0.703 -1.355 36.091 1.00 13.17 139 MET A O 1
ATOM 1116 N N . GLY A 1 152 ? -2.784 -2.197 35.783 1.00 14.79 140 GLY A N 1
ATOM 1117 C CA . GLY A 1 152 ? -2.923 -1.670 34.462 1.00 16.51 140 GLY A CA 1
ATOM 1118 C C . GLY A 1 152 ? -2.209 -2.456 33.342 1.00 16.15 140 GLY A C 1
ATOM 1119 O O . GLY A 1 152 ? -2.381 -2.143 32.151 1.00 16.12 140 GLY A O 1
ATOM 1120 N N . SER A 1 153 ? -1.450 -3.482 33.731 1.00 16.09 141 SER A N 1
ATOM 1121 C CA . SER A 1 153 ? -0.686 -4.299 32.791 1.00 15.52 141 SER A CA 1
ATOM 1122 C C . SER A 1 153 ? -1.568 -5.266 32.009 1.00 15.23 141 SER A C 1
ATOM 1123 O O . SER A 1 153 ? -2.655 -5.612 32.452 1.00 14.71 141 SER A O 1
ATOM 1126 N N . TYR A 1 154 ? -1.057 -5.689 30.850 1.00 13.68 142 TYR A N 1
ATOM 1127 C CA . TYR A 1 154 ? -1.612 -6.794 30.132 1.00 14.05 142 TYR A CA 1
ATOM 1128 C C . TYR A 1 154 ? -0.467 -7.655 29.668 1.00 14.20 142 TYR A C 1
ATOM 1129 O O . TYR A 1 154 ? 0.385 -7.176 28.919 1.00 16.77 142 TYR A O 1
ATOM 1138 N N . HIS A 1 155 ? -0.445 -8.921 30.076 1.00 12.20 143 HIS A N 1
ATOM 1139 C CA . HIS A 1 155 ? 0.598 -9.865 29.744 1.00 13.64 143 HIS A CA 1
ATOM 1140 C C . HIS A 1 155 ? 0.109 -11.138 29.077 1.00 14.71 143 HIS A C 1
ATOM 1141 O O . HIS A 1 155 ? 0.919 -11.951 28.601 1.00 14.22 143 HIS A O 1
ATOM 1148 N N . GLY A 1 156 ? -1.218 -11.331 29.039 1.00 14.23 144 GLY A N 1
ATOM 1149 C CA . GLY A 1 156 ? -1.775 -12.435 28.328 1.00 14.76 144 GLY A CA 1
ATOM 1150 C C . GLY A 1 156 ? -2.797 -13.239 29.086 1.00 15.28 144 GLY A C 1
ATOM 1151 O O . GLY A 1 156 ? -3.227 -12.817 30.168 1.00 15.23 144 GLY A O 1
ATOM 1152 N N . SER A 1 157 ? -3.153 -14.374 28.495 1.00 16.98 145 SER A N 1
ATOM 1153 C CA . SER A 1 157 ? -4.302 -15.171 28.897 1.00 16.17 145 SER A CA 1
ATOM 1154 C C . SER A 1 157 ? -4.000 -16.676 29.272 1.00 17.61 145 SER A C 1
ATOM 1155 O O . SER A 1 157 ? -4.874 -17.551 29.213 1.00 17.03 145 SER A O 1
ATOM 1158 N N . THR A 1 158 ? -2.760 -17.000 29.579 1.00 19.41 146 THR A N 1
ATOM 1159 C CA . THR A 1 158 ? -2.378 -18.291 30.152 1.00 19.60 146 THR A CA 1
ATOM 1160 C C . THR A 1 158 ? -2.319 -18.022 31.665 1.00 18.06 146 THR A C 1
ATOM 1161 O O . THR A 1 158 ? -2.215 -16.873 32.122 1.00 18.21 146 THR A O 1
ATOM 1165 N N . TYR A 1 159 ? -2.355 -19.054 32.477 1.00 13.86 147 TYR A N 1
ATOM 1166 C CA . TYR A 1 159 ? -2.463 -18.799 33.869 1.00 14.49 147 TYR A CA 1
ATOM 1167 C C . TYR A 1 159 ? -1.351 -18.023 34.495 1.00 15.26 147 TYR A C 1
ATOM 1168 O O . TYR A 1 159 ? -1.595 -17.357 35.482 1.00 16.69 147 TYR A O 1
ATOM 1177 N N . GLY A 1 160 ? -0.131 -18.070 33.952 1.00 12.97 148 GLY A N 1
ATOM 1178 C CA . GLY A 1 160 ? 0.901 -17.234 34.563 1.00 13.48 148 GLY A CA 1
ATOM 1179 C C . GLY A 1 160 ? 0.727 -15.773 34.189 1.00 13.69 148 GLY A C 1
ATOM 1180 O O . GLY A 1 160 ? 0.532 -14.899 35.037 1.00 12.18 148 GLY A O 1
ATOM 1181 N N . SER A 1 161 ? 0.738 -15.547 32.863 1.00 12.46 149 SER A N 1
ATOM 1182 C CA . SER A 1 161 ? 0.642 -14.216 32.317 1.00 14.38 149 SER A CA 1
ATOM 1183 C C . SER A 1 161 ? -0.642 -13.547 32.694 1.00 13.50 149 SER A C 1
ATOM 1184 O O . SER A 1 161 ? -0.685 -12.320 32.913 1.00 12.86 149 SER A O 1
ATOM 1187 N N . GLN A 1 162 ? -1.715 -14.326 32.792 1.00 12.08 150 GLN A N 1
ATOM 1188 C CA . GLN A 1 162 ? -2.999 -13.748 33.192 1.00 12.73 150 GLN A CA 1
ATOM 1189 C C . GLN A 1 162 ? -3.006 -13.302 34.670 1.00 13.11 150 GLN A C 1
ATOM 1190 O O . GLN A 1 162 ? -3.646 -12.292 34.971 1.00 13.37 150 GLN A O 1
ATOM 1196 N N . THR A 1 163 ? -2.260 -13.991 35.537 1.00 12.27 151 THR A N 1
ATOM 1197 C CA . THR A 1 163 ? -2.120 -13.560 36.941 1.00 12.62 151 THR A CA 1
ATOM 1198 C C . THR A 1 163 ? -1.329 -12.256 37.012 1.00 13.22 151 THR A C 1
ATOM 1199 O O . THR A 1 163 ? -1.716 -11.348 37.745 1.00 11.50 151 THR A O 1
ATOM 1203 N N . LEU A 1 164 ? -0.249 -12.143 36.212 1.00 12.67 152 LEU A N 1
ATOM 1204 C CA . LEU A 1 164 ? 0.551 -10.938 36.262 1.00 13.63 152 LEU A CA 1
ATOM 1205 C C . LEU A 1 164 ? -0.242 -9.712 35.787 1.00 13.11 152 LEU A C 1
ATOM 1206 O O . LEU A 1 164 ? 0.040 -8.553 36.209 1.00 12.33 152 LEU A O 1
ATOM 1211 N N . SER A 1 165 ? -1.198 -9.951 34.892 1.00 14.23 153 SER A N 1
ATOM 1212 C CA . SER A 1 165 ? -1.999 -8.831 34.317 1.00 14.31 153 SER A CA 1
ATOM 1213 C C . SER A 1 165 ? -2.833 -8.045 35.337 1.00 14.10 153 SER A C 1
ATOM 1214 O O . SER A 1 165 ? -3.106 -8.527 36.457 1.00 12.99 153 SER A O 1
ATOM 1217 N N . GLY A 1 166 ? -3.216 -6.807 34.965 1.00 13.49 154 GLY A N 1
ATOM 1218 C CA . GLY A 1 166 ? -4.021 -5.968 35.818 1.00 14.05 154 GLY A CA 1
ATOM 1219 C C . GLY A 1 166 ? -4.854 -4.962 35.094 1.00 14.87 154 GLY A C 1
ATOM 1220 O O . GLY A 1 166 ? -5.006 -3.839 35.567 1.00 16.45 154 GLY A O 1
ATOM 1221 N N . SER A 1 167 ? -5.462 -5.369 33.996 1.00 16.18 155 SER A N 1
ATOM 1222 C CA . SER A 1 167 ? -6.233 -4.409 33.235 1.00 17.99 155 SER A CA 1
ATOM 1223 C C . SER A 1 167 ? -7.656 -4.778 33.012 1.00 17.72 155 SER A C 1
ATOM 1224 O O . SER A 1 167 ? -8.347 -4.074 32.259 1.00 16.69 155 SER A O 1
ATOM 1227 N N . SER A 1 168 ? -8.103 -5.914 33.535 1.00 17.88 156 SER A N 1
ATOM 1228 C CA . SER A 1 168 ? -9.489 -6.312 33.348 1.00 17.90 156 SER A CA 1
ATOM 1229 C C . SER A 1 168 ? -9.874 -7.241 34.496 1.00 18.33 156 SER A C 1
ATOM 1230 O O . SER A 1 168 ? -9.235 -8.290 34.711 1.00 14.98 156 SER A O 1
ATOM 1233 N N . LEU A 1 169 ? -10.921 -6.867 35.226 1.00 15.36 157 LEU A N 1
ATOM 1234 C CA . LEU A 1 169 ? -11.446 -7.741 36.262 1.00 15.28 157 LEU A CA 1
ATOM 1235 C C . LEU A 1 169 ? -11.936 -9.092 35.776 1.00 15.83 157 LEU A C 1
ATOM 1236 O O . LEU A 1 169 ? -11.882 -10.115 36.527 1.00 15.07 157 LEU A O 1
ATOM 1241 N N . ASN A 1 170 ? -12.413 -9.131 34.512 1.00 16.63 158 ASN A N 1
ATOM 1242 C CA . ASN A 1 170 ? -12.870 -10.367 33.899 1.00 16.93 158 ASN A CA 1
ATOM 1243 C C . ASN A 1 170 ? -11.716 -11.334 33.613 1.00 16.64 158 ASN A C 1
ATOM 1244 O O . ASN A 1 170 ? -11.964 -12.473 33.216 1.00 17.07 158 ASN A O 1
ATOM 1249 N N . MET A 1 171 ? -10.489 -10.874 33.791 1.00 16.15 159 MET A N 1
ATOM 1250 C CA . MET A 1 171 ? -9.350 -11.773 33.734 1.00 15.79 159 MET A CA 1
ATOM 1251 C C . MET A 1 171 ? -9.044 -12.500 35.082 1.00 17.24 159 MET A C 1
ATOM 1252 O O . MET A 1 171 ? -8.184 -13.394 35.121 1.00 17.24 159 MET A O 1
ATOM 1257 N N . THR A 1 172 ? -9.761 -12.134 36.137 1.00 16.20 160 THR A N 1
ATOM 1258 C CA . THR A 1 172 ? -9.658 -12.765 37.468 1.00 17.27 160 THR A CA 1
ATOM 1259 C C . THR A 1 172 ? -10.965 -13.448 37.898 1.00 16.25 160 THR A C 1
ATOM 1260 O O . THR A 1 172 ? -10.947 -14.511 38.459 1.00 14.78 160 THR A O 1
ATOM 1264 N N . ARG A 1 173 ? -12.104 -12.849 37.609 1.00 15.00 161 ARG A N 1
ATOM 1265 C CA . ARG A 1 173 ? -13.370 -13.364 38.075 1.00 16.12 161 ARG A CA 1
ATOM 1266 C C . ARG A 1 173 ? -13.624 -14.808 37.613 1.00 15.57 161 ARG A C 1
ATOM 1267 O O . ARG A 1 173 ? -13.406 -15.180 36.498 1.00 15.48 161 ARG A O 1
ATOM 1275 N N . LYS A 1 174 ? -14.031 -15.614 38.577 1.00 15.45 162 LYS A N 1
ATOM 1276 C CA . LYS A 1 174 ? -14.574 -16.948 38.376 1.00 15.62 162 LYS A CA 1
ATOM 1277 C C . LYS A 1 174 ? -13.570 -18.069 38.090 1.00 15.85 162 LYS A C 1
ATOM 1278 O O . LYS A 1 174 ? -13.949 -19.184 38.058 1.00 14.80 162 LYS A O 1
ATOM 1284 N N . ILE A 1 175 ? -12.329 -17.720 37.884 1.00 14.59 163 ILE A N 1
ATOM 1285 C CA . ILE A 1 175 ? -11.323 -18.636 37.424 1.00 15.05 163 ILE A CA 1
ATOM 1286 C C . ILE A 1 175 ? -10.145 -18.896 38.395 1.00 15.05 163 ILE A C 1
ATOM 1287 O O . ILE A 1 175 ? -9.247 -19.632 38.076 1.00 14.84 163 ILE A O 1
ATOM 1292 N N . GLY A 1 176 ? -10.163 -18.275 39.567 1.00 14.92 164 GLY A N 1
ATOM 1293 C CA . GLY A 1 176 ? -9.034 -18.462 40.455 1.00 15.34 164 GLY A CA 1
ATOM 1294 C C . GLY A 1 176 ? -9.257 -19.721 41.259 1.00 15.00 164 GLY A C 1
ATOM 1295 O O . GLY A 1 176 ? -10.286 -20.399 41.105 1.00 13.92 164 GLY A O 1
ATOM 1296 N N . PRO A 1 177 ? -8.302 -20.075 42.100 1.00 14.93 165 PRO A N 1
ATOM 1297 C CA . PRO A 1 177 ? -7.113 -19.290 42.421 1.00 14.22 165 PRO A CA 1
ATOM 1298 C C . PRO A 1 177 ? -6.158 -19.152 41.238 1.00 13.99 165 PRO A C 1
ATOM 1299 O O . PRO A 1 177 ? -6.034 -20.058 40.416 1.00 13.77 165 PRO A O 1
ATOM 1303 N N . MET A 1 178 ? -5.408 -18.034 41.225 1.00 13.66 166 MET A N 1
ATOM 1304 C CA . MET A 1 178 ? -4.466 -17.715 40.197 1.00 13.26 166 MET A CA 1
ATOM 1305 C C . MET A 1 178 ? -3.075 -18.202 40.613 1.00 13.10 166 MET A C 1
ATOM 1306 O O . MET A 1 178 ? -2.917 -18.904 41.597 1.00 14.96 166 MET A O 1
ATOM 1311 N N . LEU A 1 179 ? -2.069 -17.894 39.829 1.00 12.98 167 LEU A N 1
ATOM 1312 C CA . LEU A 1 179 ? -0.709 -18.341 40.178 1.00 14.01 167 LEU A CA 1
ATOM 1313 C C . LEU A 1 179 ? -0.261 -17.652 41.441 1.00 14.75 167 LEU A C 1
ATOM 1314 O O . LEU A 1 179 ? -0.393 -16.461 41.513 1.00 14.08 167 LEU A O 1
ATOM 1319 N N . PRO A 1 180 ? 0.257 -18.372 42.404 1.00 14.13 168 PRO A N 1
ATOM 1320 C CA . PRO A 1 180 ? 0.676 -17.827 43.686 1.00 14.27 168 PRO A CA 1
ATOM 1321 C C . PRO A 1 180 ? 1.935 -16.999 43.589 1.00 13.70 168 PRO A C 1
ATOM 1322 O O . PRO A 1 180 ? 2.676 -17.167 42.702 1.00 11.59 168 PRO A O 1
ATOM 1326 N N . SER A 1 181 ? 2.142 -16.150 44.581 1.00 14.01 169 SER A N 1
ATOM 1327 C CA . SER A 1 181 ? 3.360 -15.397 44.789 1.00 14.31 169 SER A CA 1
ATOM 1328 C C . SER A 1 181 ? 3.629 -14.309 43.750 1.00 14.56 169 SER A C 1
ATOM 1329 O O . SER A 1 181 ? 4.739 -14.035 43.383 1.00 14.68 169 SER A O 1
ATOM 1332 N N . VAL A 1 182 ? 2.549 -13.730 43.303 1.00 13.50 170 VAL A N 1
ATOM 1333 C CA . VAL A 1 182 ? 2.580 -12.576 42.449 1.00 14.58 170 VAL A CA 1
ATOM 1334 C C . VAL A 1 182 ? 2.048 -11.347 43.216 1.00 14.56 170 VAL A C 1
ATOM 1335 O O . VAL A 1 182 ? 1.014 -11.437 43.808 1.00 13.52 170 VAL A O 1
ATOM 1339 N N . VAL A 1 183 ? 2.795 -10.242 43.150 1.00 12.96 171 VAL A N 1
ATOM 1340 C CA . VAL A 1 183 ? 2.427 -8.952 43.795 1.00 13.42 171 VAL A CA 1
ATOM 1341 C C . VAL A 1 183 ? 2.303 -7.873 42.727 1.00 13.67 171 VAL A C 1
ATOM 1342 O O . VAL A 1 183 ? 3.170 -7.798 41.851 1.00 14.85 171 VAL A O 1
ATOM 1346 N N . HIS A 1 184 ? 1.181 -7.126 42.760 1.00 13.22 172 HIS A N 1
ATOM 1347 C CA . HIS A 1 184 ? 0.937 -6.027 41.836 1.00 13.18 172 HIS A CA 1
ATOM 1348 C C . HIS A 1 184 ? 1.251 -4.701 42.469 1.00 13.96 172 HIS A C 1
ATOM 1349 O O . HIS A 1 184 ? 0.828 -4.416 43.619 1.00 14.25 172 HIS A O 1
ATOM 1356 N N . VAL A 1 185 ? 2.033 -3.869 41.759 1.00 13.57 173 VAL A N 1
ATOM 1357 C CA . VAL A 1 185 ? 2.301 -2.493 42.149 1.00 12.71 173 VAL A CA 1
ATOM 1358 C C . VAL A 1 185 ? 1.720 -1.482 41.158 1.00 13.49 173 VAL A C 1
ATOM 1359 O O . VAL A 1 185 ? 1.475 -1.833 39.993 1.00 13.43 173 VAL A O 1
ATOM 1363 N N . PRO A 1 186 ? 1.450 -0.242 41.607 1.00 13.23 174 PRO A N 1
ATOM 1364 C CA . PRO A 1 186 ? 0.781 0.700 40.713 1.00 13.18 174 PRO A CA 1
ATOM 1365 C C . PRO A 1 186 ? 1.758 1.245 39.637 1.00 14.13 174 PRO A C 1
ATOM 1366 O O . PRO A 1 186 ? 2.952 1.487 39.928 1.00 12.70 174 PRO A O 1
ATOM 1370 N N . TYR A 1 187 ? 1.250 1.440 38.429 1.00 13.56 175 TYR A N 1
ATOM 1371 C CA . TYR A 1 187 ? 2.100 1.935 37.318 1.00 13.61 175 TYR A CA 1
ATOM 1372 C C . TYR A 1 187 ? 1.977 3.458 37.342 1.00 13.20 175 TYR A C 1
ATOM 1373 O O . TYR A 1 187 ? 0.877 3.991 37.510 1.00 12.98 175 TYR A O 1
ATOM 1382 N N . PRO A 1 188 ? 3.098 4.162 37.188 1.00 14.28 176 PRO A N 1
ATOM 1383 C CA . PRO A 1 188 ? 3.020 5.660 37.215 1.00 14.49 176 PRO A CA 1
ATOM 1384 C C . PRO A 1 188 ? 2.067 6.284 36.254 1.00 14.52 176 PRO A C 1
ATOM 1385 O O . PRO A 1 188 ? 2.175 6.105 35.019 1.00 16.89 176 PRO A O 1
ATOM 1389 N N . ASP A 1 189 ? 1.161 7.079 36.766 1.00 15.77 177 ASP A N 1
ATOM 1390 C CA . ASP A 1 189 ? 0.139 7.757 35.975 1.00 17.24 177 ASP A CA 1
ATOM 1391 C C . ASP A 1 189 ? 0.531 9.2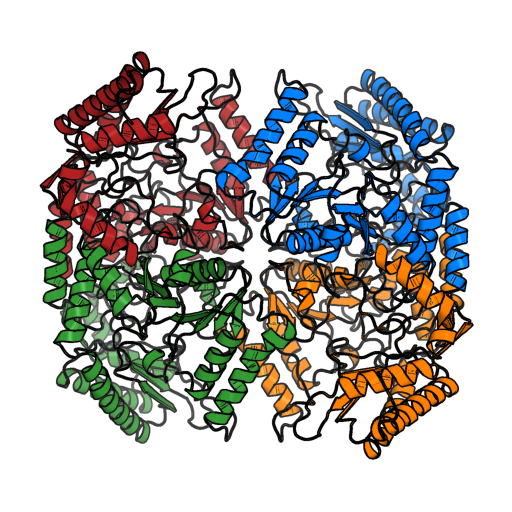80 35.970 1.00 15.96 177 ASP A C 1
ATOM 1392 O O . ASP A 1 189 ? 0.594 9.962 37.003 1.00 17.32 177 ASP A O 1
ATOM 1397 N N . SER A 1 190 ? 0.885 9.761 34.800 1.00 17.39 178 SER A N 1
ATOM 1398 C CA . SER A 1 190 ? 1.357 11.153 34.666 1.00 18.03 178 SER A CA 1
ATOM 1399 C C . SER A 1 190 ? 0.244 12.052 34.196 1.00 19.48 178 SER A C 1
ATOM 1400 O O . SER A 1 190 ? 0.476 13.203 33.908 1.00 20.50 178 SER A O 1
ATOM 1403 N N . TYR A 1 191 ? -0.971 11.558 34.114 1.00 17.28 179 TYR A N 1
ATOM 1404 C CA . TYR A 1 191 ? -2.123 12.429 33.800 1.00 19.41 179 TYR A CA 1
ATOM 1405 C C . TYR A 1 191 ? -2.942 12.834 35.037 1.00 17.70 179 TYR A C 1
ATOM 1406 O O . TYR A 1 191 ? -3.136 14.046 35.290 1.00 16.68 179 TYR A O 1
ATOM 1415 N N . ARG A 1 192 ? -3.487 11.879 35.770 1.00 16.70 180 ARG A N 1
ATOM 1416 C CA . ARG A 1 192 ? -4.241 12.207 37.001 1.00 17.36 180 ARG A CA 1
ATOM 1417 C C . ARG A 1 192 ? -3.299 12.322 38.174 1.00 18.51 180 ARG A C 1
ATOM 1418 O O . ARG A 1 192 ? -2.985 11.338 38.872 1.00 15.96 180 ARG A O 1
ATOM 1426 N N . THR A 1 193 ? -2.720 13.519 38.318 1.00 18.50 181 THR A N 1
ATOM 1427 C CA . THR A 1 193 ? -1.644 13.726 39.276 1.00 17.78 181 THR A CA 1
ATOM 1428 C C . THR A 1 193 ? -2.136 14.651 40.322 1.00 18.05 181 THR A C 1
ATOM 1429 O O . THR A 1 193 ? -3.167 15.284 40.140 1.00 20.78 181 THR A O 1
ATOM 1433 N N . TYR A 1 194 ? -1.430 14.757 41.438 1.00 16.13 182 TYR A N 1
ATOM 1434 C CA . TYR A 1 194 ? -1.806 15.671 42.508 1.00 17.92 182 TYR A CA 1
ATOM 1435 C C . TYR A 1 194 ? -1.379 17.101 42.187 1.00 18.78 182 TYR A C 1
ATOM 1436 O O . TYR A 1 194 ? -0.438 17.273 41.411 1.00 17.09 182 TYR A O 1
ATOM 1445 N N . PRO A 1 195 ? -2.064 18.110 42.760 1.00 24.22 183 PRO A N 1
ATOM 1446 C CA . PRO A 1 195 ? -1.648 19.547 42.450 1.00 24.07 183 PRO A CA 1
ATOM 1447 C C . PRO A 1 195 ? -0.189 19.819 42.636 1.00 24.02 183 PRO A C 1
ATOM 1448 O O . PRO A 1 195 ? 0.398 19.414 43.599 1.00 20.21 183 PRO A O 1
ATOM 1452 N N . GLY A 1 196 ? 0.420 20.501 41.681 1.00 23.26 184 GLY A N 1
ATOM 1453 C CA . GLY A 1 196 ? 1.773 20.867 41.787 1.00 21.73 184 GLY A CA 1
ATOM 1454 C C . GLY A 1 196 ? 2.792 19.800 41.502 1.00 20.93 184 GLY A C 1
ATOM 1455 O O . GLY A 1 196 ? 3.931 20.092 41.597 1.00 21.75 184 GLY A O 1
ATOM 1456 N N . GLU A 1 197 ? 2.433 18.550 41.192 1.00 19.45 185 GLU A N 1
ATOM 1457 C CA . GLU A 1 197 ? 3.471 17.553 40.943 1.00 16.79 185 GLU A CA 1
ATOM 1458 C C . GLU A 1 197 ? 4.253 17.741 39.659 1.00 17.55 185 GLU A C 1
ATOM 1459 O O . GLU A 1 197 ? 3.672 17.892 38.623 1.00 15.82 185 GLU A O 1
ATOM 1465 N N . THR A 1 198 ? 5.571 17.624 39.753 1.00 16.71 186 THR A N 1
ATOM 1466 C CA . THR A 1 198 ? 6.383 17.514 38.581 1.00 20.63 186 THR A CA 1
ATOM 1467 C C . THR A 1 198 ? 6.563 16.073 38.247 1.00 19.36 186 THR A C 1
ATOM 1468 O O . THR A 1 198 ? 6.113 15.196 39.010 1.00 15.64 186 THR A O 1
ATOM 1472 N N . GLU A 1 199 ? 7.230 15.839 37.118 1.00 18.65 187 GLU A N 1
ATOM 1473 C CA . GLU A 1 199 ? 7.614 14.476 36.702 1.00 17.92 187 GLU A CA 1
ATOM 1474 C C . GLU A 1 199 ? 8.498 13.854 37.749 1.00 19.31 187 GLU A C 1
ATOM 1475 O O . GLU A 1 199 ? 8.375 12.647 38.001 1.00 18.93 187 GLU A O 1
ATOM 1481 N N . HIS A 1 200 ? 9.406 14.638 38.348 1.00 16.35 188 HIS A N 1
ATOM 1482 C CA . HIS A 1 200 ? 10.220 14.141 39.442 1.00 17.94 188 HIS A CA 1
ATOM 1483 C C . HIS A 1 200 ? 9.325 13.688 40.609 1.00 17.42 188 HIS A C 1
ATOM 1484 O O . HIS A 1 200 ? 9.561 12.583 41.154 1.00 18.64 188 HIS A O 1
ATOM 1491 N N . ASP A 1 201 ? 8.359 14.518 40.992 1.00 17.40 189 ASP A N 1
ATOM 1492 C CA . ASP A 1 201 ? 7.469 14.201 42.110 1.00 17.16 189 ASP A CA 1
ATOM 1493 C C . ASP A 1 201 ? 6.708 12.906 41.792 1.00 17.90 189 ASP A C 1
ATOM 1494 O O . ASP A 1 201 ? 6.581 12.027 42.678 1.00 14.24 189 ASP A O 1
ATOM 1499 N N . VAL A 1 202 ? 6.190 12.795 40.570 1.00 15.67 190 VAL A N 1
ATOM 1500 C CA . VAL A 1 202 ? 5.475 11.579 40.169 1.00 16.07 190 VAL A CA 1
ATOM 1501 C C . VAL A 1 202 ? 6.393 10.338 40.259 1.00 17.39 190 VAL A C 1
ATOM 1502 O O . VAL A 1 202 ? 6.002 9.311 40.766 1.00 15.56 190 VAL A O 1
ATOM 1506 N N . SER A 1 203 ? 7.599 10.419 39.722 1.00 15.92 191 SER A N 1
ATOM 1507 C CA . SER A 1 203 ? 8.553 9.324 39.789 1.00 17.55 191 SER A CA 1
ATOM 1508 C C . SER A 1 203 ? 8.828 8.887 41.212 1.00 17.36 191 SER A C 1
ATOM 1509 O O . SER A 1 203 ? 8.790 7.673 41.494 1.00 15.42 191 SER A O 1
ATOM 1512 N N . LEU A 1 204 ? 9.107 9.836 42.085 1.00 15.65 192 LEU A N 1
ATOM 1513 C CA . LEU A 1 204 ? 9.393 9.521 43.474 1.00 17.35 192 LEU A CA 1
ATOM 1514 C C . LEU A 1 204 ? 8.177 8.924 44.216 1.00 16.56 192 LEU A C 1
ATOM 1515 O O . LEU A 1 204 ? 8.343 7.929 44.979 1.00 15.06 192 LEU A O 1
ATOM 1520 N N . ARG A 1 205 ? 6.977 9.453 43.945 1.00 15.78 193 ARG A N 1
ATOM 1521 C CA . ARG A 1 205 ? 5.768 8.941 44.604 1.00 15.18 193 ARG A CA 1
ATOM 1522 C C . ARG A 1 205 ? 5.556 7.491 44.170 1.00 13.18 193 ARG A C 1
ATOM 1523 O O . ARG A 1 205 ? 5.406 6.592 45.019 1.00 14.29 193 ARG A O 1
ATOM 1531 N N . TYR A 1 206 ? 5.551 7.232 42.846 1.00 14.02 194 TYR A N 1
ATOM 1532 C CA . TYR A 1 206 ? 5.344 5.842 42.388 1.00 14.24 194 TYR A CA 1
ATOM 1533 C C . TYR A 1 206 ? 6.451 4.921 42.863 1.00 14.81 194 TYR A C 1
ATOM 1534 O O . TYR A 1 206 ? 6.191 3.739 43.123 1.00 15.60 194 TYR A O 1
ATOM 1543 N N . PHE A 1 207 ? 7.694 5.422 42.954 1.00 14.28 195 PHE A N 1
ATOM 1544 C CA . PHE A 1 207 ? 8.762 4.581 43.446 1.00 14.54 195 PHE A CA 1
ATOM 1545 C C . PHE A 1 207 ? 8.521 4.255 44.897 1.00 13.26 195 PHE A C 1
ATOM 1546 O O . PHE A 1 207 ? 8.849 3.133 45.369 1.00 14.75 195 PHE A O 1
ATOM 1554 N N . ASN A 1 208 ? 8.038 5.222 45.670 1.00 14.07 196 ASN A N 1
ATOM 1555 C CA . ASN A 1 208 ? 7.761 4.988 47.055 1.00 14.68 196 ASN A CA 1
ATOM 1556 C C . ASN A 1 208 ? 6.674 3.880 47.169 1.00 15.29 196 ASN A C 1
ATOM 1557 O O . ASN A 1 208 ? 6.764 2.978 48.005 1.00 15.34 196 ASN A O 1
ATOM 1562 N N . GLU A 1 209 ? 5.703 3.884 46.275 1.00 15.64 197 GLU A N 1
ATOM 1563 C CA . GLU A 1 209 ? 4.666 2.839 46.298 1.00 15.97 197 GLU A CA 1
ATOM 1564 C C . GLU A 1 209 ? 5.232 1.463 45.913 1.00 15.78 197 GLU A C 1
ATOM 1565 O O . GLU A 1 209 ? 4.803 0.432 46.440 1.00 16.31 197 GLU A O 1
ATOM 1571 N N . PHE A 1 210 ? 6.122 1.461 44.952 1.00 14.61 198 PHE A N 1
ATOM 1572 C CA . PHE A 1 210 ? 6.842 0.278 44.552 1.00 15.57 198 PHE A CA 1
ATOM 1573 C C . PHE A 1 210 ? 7.547 -0.356 45.774 1.00 15.40 198 PHE A C 1
ATOM 1574 O O . PHE A 1 210 ? 7.533 -1.576 45.953 1.00 14.38 198 PHE A O 1
ATOM 1582 N N . LYS A 1 211 ? 8.232 0.467 46.543 1.00 16.52 199 LYS A N 1
ATOM 1583 C CA . LYS A 1 211 ? 8.957 0.025 47.696 1.00 15.66 199 LYS A CA 1
ATOM 1584 C C . LYS A 1 211 ? 8.077 -0.501 48.832 1.00 15.38 199 LYS A C 1
ATOM 1585 O O . LYS A 1 211 ? 8.533 -1.323 49.585 1.00 14.96 199 LYS A O 1
ATOM 1591 N N . LYS A 1 212 ? 6.832 -0.031 48.977 1.00 14.38 200 LYS A N 1
ATOM 1592 C CA . LYS A 1 212 ? 6.089 -0.355 50.184 1.00 13.76 200 LYS A CA 1
ATOM 1593 C C . LYS A 1 212 ? 5.909 -1.864 50.427 1.00 13.25 200 LYS A C 1
ATOM 1594 O O . LYS A 1 212 ? 6.100 -2.300 51.579 1.00 12.57 200 LYS A O 1
ATOM 1600 N N . PRO A 1 213 ? 5.642 -2.673 49.382 1.00 14.39 201 PRO A N 1
ATOM 1601 C CA . PRO A 1 213 ? 5.536 -4.124 49.686 1.00 15.50 201 PRO A CA 1
ATOM 1602 C C . PRO A 1 213 ? 6.897 -4.673 50.173 1.00 15.00 201 PRO A C 1
ATOM 1603 O O . PRO A 1 213 ? 6.946 -5.488 51.151 1.00 16.20 201 PRO A O 1
ATOM 1607 N N . PHE A 1 214 ? 7.974 -4.183 49.599 1.00 15.40 202 PHE A N 1
ATOM 1608 C CA . PHE A 1 214 ? 9.352 -4.643 49.950 1.00 14.90 202 PHE A CA 1
ATOM 1609 C C . PHE A 1 214 ? 9.736 -4.158 51.358 1.00 15.09 202 PHE A C 1
ATOM 1610 O O . PHE A 1 214 ? 10.688 -4.701 51.962 1.00 17.23 202 PHE A O 1
ATOM 1618 N N . GLU A 1 215 ? 9.040 -3.184 51.888 1.00 15.94 203 GLU A N 1
ATOM 1619 C CA . GLU A 1 215 ? 9.299 -2.677 53.224 1.00 17.63 203 GLU A CA 1
ATOM 1620 C C . GLU A 1 215 ? 8.344 -3.273 54.263 1.00 17.30 203 GLU A C 1
ATOM 1621 O O . GLU A 1 215 ? 8.342 -2.877 55.383 1.00 18.62 203 GLU A O 1
ATOM 1627 N N . SER A 1 216 ? 7.494 -4.177 53.813 1.00 15.99 204 SER A N 1
ATOM 1628 C CA . SER A 1 216 ? 6.455 -4.743 54.623 1.00 14.86 204 SER A CA 1
ATOM 1629 C C . SER A 1 216 ? 6.438 -6.297 54.660 1.00 14.63 204 SER A C 1
ATOM 1630 O O . SER A 1 216 ? 6.873 -6.908 55.600 1.00 16.54 204 SER A O 1
ATOM 1633 N N . PHE A 1 217 ? 5.896 -6.901 53.613 1.00 14.19 205 PHE A N 1
ATOM 1634 C CA . PHE A 1 217 ? 5.707 -8.353 53.545 1.00 14.05 205 PHE A CA 1
ATOM 1635 C C . PHE A 1 217 ? 6.527 -9.071 52.471 1.00 14.98 205 PHE A C 1
ATOM 1636 O O . PHE A 1 217 ? 6.678 -10.258 52.525 1.00 14.52 205 PHE A O 1
ATOM 1644 N N . LEU A 1 218 ? 6.996 -8.323 51.483 1.00 14.55 206 LEU A N 1
ATOM 1645 C CA . LEU A 1 218 ? 7.677 -8.917 50.336 1.00 13.46 206 LEU A CA 1
ATOM 1646 C C . LEU A 1 218 ? 9.195 -8.808 50.420 1.00 13.68 206 LEU A C 1
ATOM 1647 O O . LEU A 1 218 ? 9.722 -7.765 50.140 1.00 14.58 206 LEU A O 1
ATOM 1652 N N . PRO A 1 219 ? 9.896 -9.914 50.676 1.00 14.26 207 PRO A N 1
ATOM 1653 C CA . PRO A 1 219 ? 11.360 -9.740 50.687 1.00 14.11 207 PRO A CA 1
ATOM 1654 C C . PRO A 1 219 ? 11.950 -9.527 49.296 1.00 12.96 207 PRO A C 1
ATOM 1655 O O . PRO A 1 219 ? 11.729 -10.323 48.385 1.00 13.33 207 PRO A O 1
ATOM 1659 N N . ALA A 1 220 ? 12.699 -8.434 49.133 1.00 14.36 208 ALA A N 1
ATOM 1660 C CA . ALA A 1 220 ? 13.395 -8.177 47.879 1.00 14.90 208 ALA A CA 1
ATOM 1661 C C . ALA A 1 220 ? 14.280 -9.342 47.548 1.00 16.23 208 ALA A C 1
ATOM 1662 O O . ALA A 1 220 ? 14.358 -9.747 46.388 1.00 14.60 208 ALA A O 1
ATOM 1664 N N . ASP A 1 221 ? 14.899 -9.927 48.576 1.00 15.92 209 ASP A N 1
ATOM 1665 C CA . ASP A 1 221 ? 15.785 -11.097 48.368 1.00 17.29 209 ASP A CA 1
ATOM 1666 C C . ASP A 1 221 ? 15.050 -12.388 48.016 1.00 18.58 209 ASP A C 1
ATOM 1667 O O . ASP A 1 221 ? 15.661 -13.402 47.772 1.00 18.00 209 ASP A O 1
ATOM 1672 N N . GLU A 1 222 ? 13.707 -12.389 47.991 1.00 18.91 210 GLU A N 1
ATOM 1673 C CA . GLU A 1 222 ? 12.956 -13.564 47.534 1.00 17.90 210 GLU A CA 1
ATOM 1674 C C . GLU A 1 222 ? 12.114 -13.214 46.294 1.00 16.52 210 GLU A C 1
ATOM 1675 O O . GLU A 1 222 ? 11.174 -13.934 45.905 1.00 15.19 210 GLU A O 1
ATOM 1681 N N . THR A 1 223 ? 12.425 -12.086 45.684 1.00 15.10 211 THR A N 1
ATOM 1682 C CA . THR A 1 223 ? 11.734 -11.688 44.501 1.00 14.42 211 THR A CA 1
ATOM 1683 C C . THR A 1 223 ? 12.569 -12.038 43.293 1.00 13.95 211 THR A C 1
ATOM 1684 O O . THR A 1 223 ? 13.747 -11.532 43.135 1.00 12.56 211 THR A O 1
ATOM 1688 N N . ALA A 1 224 ? 12.031 -12.897 42.477 1.00 13.06 212 ALA A N 1
ATOM 1689 C CA . ALA A 1 224 ? 12.668 -13.341 41.260 1.00 13.68 212 ALA A CA 1
ATOM 1690 C C . ALA A 1 224 ? 12.776 -12.286 40.164 1.00 14.98 212 ALA A C 1
ATOM 1691 O O . ALA A 1 224 ? 13.758 -12.163 39.548 1.00 14.37 212 ALA A O 1
ATOM 1693 N N . CYS A 1 225 ? 11.699 -11.568 39.955 1.00 15.09 213 CYS A N 1
ATOM 1694 C CA . CYS A 1 225 ? 11.585 -10.717 38.820 1.00 17.38 213 CYS A CA 1
ATOM 1695 C C . CYS A 1 225 ? 10.660 -9.545 39.028 1.00 16.66 213 CYS A C 1
ATOM 1696 O O . CYS A 1 225 ? 9.672 -9.674 39.658 1.00 14.51 213 CYS A O 1
ATOM 1699 N N . VAL A 1 226 ? 10.951 -8.434 38.371 1.00 15.14 214 VAL A N 1
ATOM 1700 C CA . VAL A 1 226 ? 9.967 -7.421 38.146 1.00 15.55 214 VAL A CA 1
ATOM 1701 C C . VAL A 1 226 ? 9.674 -7.374 36.621 1.00 15.52 214 VAL A C 1
ATOM 1702 O O . VAL A 1 226 ? 10.554 -7.195 35.861 1.00 13.89 214 VAL A O 1
ATOM 1706 N N . LEU A 1 227 ? 8.414 -7.501 36.251 1.00 14.28 215 LEU A N 1
ATOM 1707 C CA . LEU A 1 227 ? 8.003 -7.473 34.829 1.00 14.95 215 LEU A CA 1
ATOM 1708 C C . LEU A 1 227 ? 7.289 -6.183 34.549 1.00 15.36 215 LEU A C 1
ATOM 1709 O O . LEU A 1 227 ? 6.267 -5.904 35.141 1.00 14.39 215 LEU A O 1
ATOM 1714 N N . ILE A 1 228 ? 7.769 -5.443 33.567 1.00 13.99 216 ILE A N 1
ATOM 1715 C CA . ILE A 1 228 ? 7.167 -4.125 33.264 1.00 14.28 216 ILE A CA 1
ATOM 1716 C C . ILE A 1 228 ? 7.034 -3.888 31.748 1.00 14.91 216 ILE A C 1
ATOM 1717 O O . ILE A 1 228 ? 7.880 -4.266 30.958 1.00 14.80 216 ILE A O 1
ATOM 1722 N N . GLU A 1 229 ? 5.895 -3.303 31.340 1.00 14.58 217 GLU A N 1
ATOM 1723 C CA . GLU A 1 229 ? 5.743 -2.734 30.003 1.00 14.84 217 GLU A CA 1
ATOM 1724 C C . GLU A 1 229 ? 6.403 -1.356 30.019 1.00 15.07 217 GLU A C 1
ATOM 1725 O O . GLU A 1 229 ? 6.035 -0.489 30.796 1.00 14.83 217 GLU A O 1
ATOM 1731 N N . PRO A 1 230 ? 7.443 -1.162 29.177 1.00 15.48 218 PRO A N 1
ATOM 1732 C CA . PRO A 1 230 ? 8.079 0.158 29.225 1.00 14.59 218 PRO A CA 1
ATOM 1733 C C . PRO A 1 230 ? 7.107 1.282 28.894 1.00 13.76 218 PRO A C 1
ATOM 1734 O O . PRO A 1 230 ? 7.215 2.391 29.415 1.00 14.04 218 PRO A O 1
ATOM 1738 N N . ILE A 1 231 ? 6.123 0.998 28.046 1.00 14.17 219 ILE A N 1
ATOM 1739 C CA . ILE A 1 231 ? 4.946 1.798 27.935 1.00 14.75 219 ILE A CA 1
ATOM 1740 C C . ILE A 1 231 ? 3.783 0.824 28.049 1.00 15.21 219 ILE A C 1
ATOM 1741 O O . ILE A 1 231 ? 3.799 -0.142 27.298 1.00 14.01 219 ILE A O 1
ATOM 1746 N N . GLN A 1 232 ? 2.756 1.102 28.905 1.00 15.47 220 GLN A N 1
ATOM 1747 C CA . GLN A 1 232 ? 1.605 0.195 29.000 1.00 14.87 220 GLN A CA 1
ATOM 1748 C C . GLN A 1 232 ? 0.731 0.366 27.793 1.00 16.10 220 GLN A C 1
ATOM 1749 O O . GLN A 1 232 ? 0.303 1.485 27.505 1.00 17.58 220 GLN A O 1
ATOM 1755 N N . GLY A 1 233 ? 0.397 -0.747 27.153 1.00 16.15 221 GLY A N 1
ATOM 1756 C CA . GLY A 1 233 ? -0.440 -0.746 26.005 1.00 16.40 221 GLY A CA 1
ATOM 1757 C C . GLY A 1 233 ? -1.887 -0.658 26.401 1.00 17.66 221 GLY A C 1
ATOM 1758 O O . GLY A 1 233 ? -2.515 0.409 26.359 1.00 15.57 221 GLY A O 1
ATOM 1759 N N . ASP A 1 234 ? -2.445 -1.819 26.738 1.00 19.55 222 ASP A N 1
ATOM 1760 C CA . ASP A 1 234 ? -3.824 -1.898 27.139 1.00 21.71 222 ASP A CA 1
ATOM 1761 C C . ASP A 1 234 ? -4.178 -1.002 28.272 1.00 19.51 222 ASP A C 1
ATOM 1762 O O . ASP A 1 234 ? -5.280 -0.579 28.361 1.00 18.68 222 ASP A O 1
ATOM 1767 N N . GLY A 1 235 ? -3.215 -0.654 29.101 1.00 19.33 223 GLY A N 1
ATOM 1768 C CA . GLY A 1 235 ? -3.430 0.248 30.180 1.00 20.91 223 GLY A CA 1
ATOM 1769 C C . GLY A 1 235 ? -3.789 1.672 29.804 1.00 21.97 223 GLY A C 1
ATOM 1770 O O . GLY A 1 235 ? -4.187 2.439 30.650 1.00 21.47 223 GLY A O 1
ATOM 1771 N N . GLY A 1 236 ? -3.636 2.011 28.529 1.00 19.88 224 GLY A N 1
ATOM 1772 C CA . GLY A 1 236 ? -3.828 3.361 28.063 1.00 19.06 224 GLY A CA 1
ATOM 1773 C C . GLY A 1 236 ? -2.788 4.126 27.277 1.00 17.95 224 GLY A C 1
ATOM 1774 O O . GLY A 1 236 ? -2.978 5.272 27.087 1.00 18.05 224 GLY A O 1
ATOM 1775 N N . ILE A 1 237 ? -1.737 3.479 26.817 1.00 16.08 225 ILE A N 1
ATOM 1776 C CA . ILE A 1 237 ? -0.580 4.143 26.259 1.00 17.64 225 ILE A CA 1
ATOM 1777 C C . ILE A 1 237 ? 0.049 5.093 27.268 1.00 18.64 225 ILE A C 1
ATOM 1778 O O . ILE A 1 237 ? 0.008 6.273 27.110 1.00 17.63 225 ILE A O 1
ATOM 1783 N N . ILE A 1 238 ? 0.561 4.493 28.339 1.00 18.10 226 ILE A N 1
ATOM 1784 C CA . ILE A 1 238 ? 1.110 5.172 29.488 1.00 16.65 226 ILE A CA 1
ATOM 1785 C C . ILE A 1 238 ? 2.561 4.831 29.606 1.00 16.42 226 ILE A C 1
ATOM 1786 O O . ILE A 1 238 ? 2.912 3.706 29.753 1.00 17.44 226 ILE A O 1
ATOM 1791 N N . LYS A 1 239 ? 3.405 5.833 29.543 1.00 16.71 227 LYS A N 1
ATOM 1792 C CA . LYS A 1 239 ? 4.835 5.585 29.543 1.00 18.02 227 LYS A CA 1
ATOM 1793 C C . LYS A 1 239 ? 5.338 5.890 30.933 1.00 16.12 227 LYS A C 1
ATOM 1794 O O . LYS A 1 239 ? 5.007 6.959 31.481 1.00 17.46 227 LYS A O 1
ATOM 1800 N N . ALA A 1 240 ? 6.143 5.003 31.503 1.00 16.28 228 ALA A N 1
ATOM 1801 C CA . ALA A 1 240 ? 6.785 5.318 32.793 1.00 15.96 228 ALA A CA 1
ATOM 1802 C C . ALA A 1 240 ? 7.764 6.493 32.616 1.00 17.09 228 ALA A C 1
ATOM 1803 O O . ALA A 1 240 ? 8.497 6.533 31.634 1.00 16.27 228 ALA A O 1
ATOM 1805 N N . PRO A 1 241 ? 7.861 7.380 33.582 1.00 17.03 229 PRO A N 1
ATOM 1806 C CA . PRO A 1 241 ? 8.890 8.407 33.479 1.00 17.10 229 PRO A CA 1
ATOM 1807 C C . PRO A 1 241 ? 10.300 7.842 33.537 1.00 18.75 229 PRO A C 1
ATOM 1808 O O . PRO A 1 241 ? 10.549 6.792 34.134 1.00 16.79 229 PRO A O 1
ATOM 1812 N N . GLU A 1 242 ? 11.232 8.498 32.857 1.00 18.65 230 GLU A N 1
ATOM 1813 C CA . GLU A 1 242 ? 12.626 8.051 32.818 1.00 17.03 230 GLU A CA 1
ATOM 1814 C C . GLU A 1 242 ? 13.117 7.782 34.241 1.00 17.48 230 GLU A C 1
ATOM 1815 O O . GLU A 1 242 ? 13.651 6.765 34.543 1.00 18.59 230 GLU A O 1
ATOM 1821 N N . GLU A 1 243 ? 12.962 8.738 35.133 1.00 17.68 231 GLU A N 1
ATOM 1822 C CA . GLU A 1 243 ? 13.554 8.586 36.450 1.00 19.29 231 GLU A CA 1
ATOM 1823 C C . GLU A 1 243 ? 12.961 7.357 37.209 1.00 16.71 231 GLU A C 1
ATOM 1824 O O . GLU A 1 243 ? 13.685 6.635 37.906 1.00 16.14 231 GLU A O 1
ATOM 1830 N N . TYR A 1 244 ? 11.639 7.190 37.102 1.00 16.29 232 TYR A N 1
ATOM 1831 C CA . TYR A 1 244 ? 10.986 6.045 37.761 1.00 16.17 232 TYR A CA 1
ATOM 1832 C C . TYR A 1 244 ? 11.578 4.763 37.252 1.00 17.17 232 TYR A C 1
ATOM 1833 O O . TYR A 1 244 ? 11.965 3.897 38.048 1.00 16.55 232 TYR A O 1
ATOM 1842 N N . MET A 1 245 ? 11.754 4.676 35.924 1.00 15.81 233 MET A N 1
ATOM 1843 C CA . MET A 1 245 ? 12.270 3.429 35.338 1.00 16.31 233 MET A CA 1
ATOM 1844 C C . MET A 1 245 ? 13.704 3.179 35.845 1.00 17.87 233 MET A C 1
ATOM 1845 O O . MET A 1 245 ? 14.078 2.029 36.156 1.00 15.27 233 MET A O 1
ATOM 1850 N N . GLN A 1 246 ? 14.522 4.252 35.906 1.00 17.99 234 GLN A N 1
ATOM 1851 C CA . GLN A 1 246 ? 15.923 4.082 36.380 1.00 17.45 234 GLN A CA 1
ATOM 1852 C C . GLN A 1 246 ? 15.966 3.609 37.827 1.00 17.96 234 GLN A C 1
ATOM 1853 O O . GLN A 1 246 ? 16.832 2.841 38.203 1.00 19.36 234 GLN A O 1
ATOM 1859 N N . LEU A 1 247 ? 15.055 4.116 38.662 1.00 18.13 235 LEU A N 1
ATOM 1860 C CA . LEU A 1 247 ? 14.974 3.704 40.044 1.00 17.31 235 LEU A CA 1
ATOM 1861 C C . LEU A 1 247 ? 14.650 2.238 40.205 1.00 16.69 235 LEU A C 1
ATOM 1862 O O . LEU A 1 247 ? 15.216 1.558 41.029 1.00 17.04 235 LEU A O 1
ATOM 1867 N N . VAL A 1 248 ? 13.684 1.753 39.434 1.00 17.38 236 VAL A N 1
ATOM 1868 C CA . VAL A 1 248 ? 13.308 0.359 39.525 1.00 16.95 236 VAL A CA 1
ATOM 1869 C C . VAL A 1 248 ? 14.440 -0.533 39.016 1.00 15.69 236 VAL A C 1
ATOM 1870 O O . VAL A 1 248 ? 14.738 -1.568 39.585 1.00 17.21 236 VAL A O 1
ATOM 1874 N N . TYR A 1 249 ? 15.058 -0.126 37.915 1.00 14.92 237 TYR A N 1
ATOM 1875 C CA . TYR A 1 249 ? 16.137 -0.874 37.335 1.00 16.48 237 TYR A CA 1
ATOM 1876 C C . TYR A 1 249 ? 17.272 -1.019 38.335 1.00 14.94 237 TYR A C 1
ATOM 1877 O O . TYR A 1 249 ? 17.811 -2.120 38.519 1.00 14.01 237 TYR A O 1
ATOM 1886 N N . LYS A 1 250 ? 17.639 0.076 38.951 1.00 16.06 238 LYS A N 1
ATOM 1887 C CA . LYS A 1 250 ? 18.694 0.054 39.946 1.00 17.66 238 LYS A CA 1
ATOM 1888 C C . LYS A 1 250 ? 18.346 -0.795 41.192 1.00 17.70 238 LYS A C 1
ATOM 1889 O O . LYS A 1 250 ? 19.172 -1.520 41.713 1.00 14.90 238 LYS A O 1
ATOM 1895 N N . PHE A 1 251 ? 17.109 -0.656 41.667 1.00 16.35 239 PHE A N 1
ATOM 1896 C CA . PHE A 1 251 ? 16.614 -1.419 42.796 1.00 15.96 239 PHE A CA 1
ATOM 1897 C C . PHE A 1 251 ? 16.745 -2.892 42.493 1.00 16.56 239 PHE A C 1
ATOM 1898 O O . PHE A 1 251 ? 17.240 -3.653 43.374 1.00 16.34 239 PHE A O 1
ATOM 1906 N N . CYS A 1 252 ? 16.325 -3.316 41.298 1.00 15.22 240 CYS A N 1
ATOM 1907 C CA . CYS A 1 252 ? 16.458 -4.706 40.848 1.00 14.32 240 CYS A CA 1
ATOM 1908 C C . CYS A 1 252 ? 17.928 -5.209 40.881 1.00 18.22 240 CYS A C 1
ATOM 1909 O O . CYS A 1 252 ? 18.266 -6.273 41.477 1.00 17.09 240 CYS A O 1
ATOM 1912 N N . HIS A 1 253 ? 18.798 -4.453 40.237 1.00 18.20 241 HIS A N 1
ATOM 1913 C CA . HIS A 1 253 ? 20.215 -4.815 40.294 1.00 20.66 241 HIS A CA 1
ATOM 1914 C C . HIS A 1 253 ? 20.746 -4.872 41.682 1.00 18.45 241 HIS A C 1
ATOM 1915 O O . HIS A 1 253 ? 21.452 -5.802 41.994 1.00 17.96 241 HIS A O 1
ATOM 1922 N N . GLU A 1 254 ? 20.383 -3.937 42.537 1.00 18.35 242 GLU A N 1
ATOM 1923 C CA . GLU A 1 254 ? 20.893 -3.963 43.918 1.00 20.26 242 GLU A CA 1
ATOM 1924 C C . GLU A 1 254 ? 20.393 -5.154 44.770 1.00 20.88 242 GLU A C 1
ATOM 1925 O O . GLU A 1 254 ? 21.111 -5.599 45.658 1.00 19.96 242 GLU A O 1
ATOM 1931 N N . HIS A 1 255 ? 19.254 -5.726 44.410 1.00 17.69 243 HIS A N 1
ATOM 1932 C CA . HIS A 1 255 ? 18.702 -6.814 45.195 1.00 19.46 243 HIS A CA 1
ATOM 1933 C C . HIS A 1 255 ? 18.782 -8.138 44.497 1.00 18.29 243 HIS A C 1
ATOM 1934 O O . HIS A 1 255 ? 18.232 -9.122 44.980 1.00 17.84 243 HIS A O 1
ATOM 1941 N N . GLY A 1 256 ? 19.438 -8.176 43.338 1.00 18.46 244 GLY A N 1
ATOM 1942 C CA . GLY A 1 256 ? 19.524 -9.389 42.542 1.00 18.38 244 GLY A CA 1
ATOM 1943 C C . GLY A 1 256 ? 18.189 -9.877 41.983 1.00 18.25 244 GLY A C 1
ATOM 1944 O O . GLY A 1 256 ? 18.013 -11.092 41.766 1.00 16.53 244 GLY A O 1
ATOM 1945 N N . ILE A 1 257 ? 17.233 -8.956 41.836 1.00 15.18 245 ILE A N 1
ATOM 1946 C CA . ILE A 1 257 ? 15.949 -9.249 41.151 1.00 15.23 245 ILE A CA 1
ATOM 1947 C C . ILE A 1 257 ? 16.146 -9.019 39.631 1.00 15.64 245 ILE A C 1
ATOM 1948 O O . ILE A 1 257 ? 16.658 -7.995 39.206 1.00 15.99 245 ILE A O 1
ATOM 1953 N N . LEU A 1 258 ? 15.763 -9.986 38.812 1.00 15.95 246 LEU A N 1
ATOM 1954 C CA . LEU A 1 258 ? 15.771 -9.819 37.395 1.00 16.35 246 LEU A CA 1
ATOM 1955 C C . LEU A 1 258 ? 14.830 -8.706 36.961 1.00 18.16 246 LEU A C 1
ATOM 1956 O O . LEU A 1 258 ? 13.681 -8.607 37.465 1.00 16.46 246 LEU A O 1
ATOM 1961 N N . PHE A 1 259 ? 15.293 -7.893 36.003 1.00 16.94 247 PHE A N 1
ATOM 1962 C CA . PHE A 1 259 ? 14.496 -6.815 35.457 1.00 15.40 247 PHE A CA 1
ATOM 1963 C C . PHE A 1 259 ? 14.025 -7.299 34.099 1.00 15.66 247 PHE A C 1
ATOM 1964 O O . PHE A 1 259 ? 14.888 -7.552 33.178 1.00 17.28 247 PHE A O 1
ATOM 1972 N N . ALA A 1 260 ? 12.703 -7.463 33.972 1.00 13.92 248 ALA A N 1
ATOM 1973 C CA . ALA A 1 260 ? 12.096 -8.000 32.772 1.00 15.16 248 ALA A CA 1
ATOM 1974 C C . ALA A 1 260 ? 11.108 -7.023 32.128 1.00 15.47 248 ALA A C 1
ATOM 1975 O O . ALA A 1 260 ? 10.453 -6.247 32.811 1.00 14.04 248 ALA A O 1
ATOM 1977 N N . ILE A 1 261 ? 11.088 -7.053 30.782 1.00 14.66 249 ILE A N 1
ATOM 1978 C CA . ILE A 1 261 ? 10.243 -6.148 30.034 1.00 14.89 249 ILE A CA 1
ATOM 1979 C C . ILE A 1 261 ? 9.363 -6.949 29.109 1.00 14.32 249 ILE A C 1
ATOM 1980 O O . ILE A 1 261 ? 9.689 -8.050 28.693 1.00 16.40 249 ILE A O 1
ATOM 1985 N N . ASP A 1 262 ? 8.150 -6.442 28.901 1.00 13.16 250 ASP A N 1
ATOM 1986 C CA . ASP A 1 262 ? 7.240 -6.965 27.957 1.00 13.14 250 ASP A CA 1
ATOM 1987 C C . ASP A 1 262 ? 7.143 -6.015 26.751 1.00 13.97 250 ASP A C 1
ATOM 1988 O O . ASP A 1 262 ? 6.659 -4.857 26.880 1.00 14.08 250 ASP A O 1
ATOM 1993 N N . GLU A 1 263 ? 7.679 -6.451 25.622 1.00 15.94 251 GLU A N 1
ATOM 1994 C CA . GLU A 1 263 ? 7.739 -5.648 24.371 1.00 16.70 251 GLU A CA 1
ATOM 1995 C C . GLU A 1 263 ? 6.785 -6.205 23.346 1.00 17.68 251 GLU A C 1
ATOM 1996 O O . GLU A 1 263 ? 6.938 -5.967 22.163 1.00 16.15 251 GLU A O 1
ATOM 2002 N N . VAL A 1 264 ? 5.799 -7.002 23.763 1.00 15.76 252 VAL A N 1
ATOM 2003 C CA . VAL A 1 264 ? 4.889 -7.632 22.835 1.00 15.80 252 VAL A CA 1
ATOM 2004 C C . VAL A 1 264 ? 4.036 -6.643 22.041 1.00 16.94 252 VAL A C 1
ATOM 2005 O O . VAL A 1 264 ? 3.794 -6.825 20.847 1.00 15.95 252 VAL A O 1
ATOM 2009 N N . ASN A 1 265 ? 3.524 -5.626 22.710 1.00 16.70 253 ASN A N 1
ATOM 2010 C CA . ASN A 1 265 ? 2.735 -4.612 22.074 1.00 16.64 253 ASN A CA 1
ATOM 2011 C C . ASN A 1 265 ? 3.614 -3.468 21.506 1.00 18.62 253 ASN A C 1
ATOM 2012 O O . ASN A 1 265 ? 3.322 -2.952 20.422 1.00 18.69 253 ASN A O 1
ATOM 2017 N N . GLN A 1 266 ? 4.633 -3.085 22.269 1.00 15.87 254 GLN A N 1
ATOM 2018 C CA . GLN A 1 266 ? 5.408 -1.799 22.042 1.00 15.87 254 GLN A CA 1
ATOM 2019 C C . GLN A 1 266 ? 6.741 -1.984 21.326 1.00 15.97 254 GLN A C 1
ATOM 2020 O O . GLN A 1 266 ? 7.462 -1.021 21.070 1.00 17.58 254 GLN A O 1
ATOM 2026 N N . GLY A 1 267 ? 7.076 -3.217 21.022 1.00 16.25 255 GLY A N 1
ATOM 2027 C CA . GLY A 1 267 ? 8.339 -3.519 20.378 1.00 17.12 255 GLY A CA 1
ATOM 2028 C C . GLY A 1 267 ? 8.249 -3.352 18.870 1.00 16.90 255 GLY A C 1
ATOM 2029 O O . GLY A 1 267 ? 7.246 -2.861 18.291 1.00 15.54 255 GLY A O 1
ATOM 2030 N N . LEU A 1 268 ? 9.295 -3.838 18.246 1.00 18.76 256 LEU A N 1
ATOM 2031 C CA . LEU A 1 268 ? 9.371 -3.943 16.750 1.00 18.46 256 LEU A CA 1
ATOM 2032 C C . LEU A 1 268 ? 9.020 -2.629 16.078 1.00 18.63 256 LEU A C 1
ATOM 2033 O O . LEU A 1 268 ? 8.259 -2.603 15.092 1.00 21.75 256 LEU A O 1
ATOM 2038 N N . GLY A 1 269 ? 9.536 -1.531 16.623 1.00 18.89 257 GLY A N 1
ATOM 2039 C CA . GLY A 1 269 ? 9.370 -0.215 15.975 1.00 17.70 257 GLY A CA 1
ATOM 2040 C C . GLY A 1 269 ? 8.161 0.626 16.281 1.00 19.60 257 GLY A C 1
ATOM 2041 O O . GLY A 1 269 ? 8.046 1.790 15.872 1.00 19.44 257 GLY A O 1
ATOM 2042 N N . ARG A 1 270 ? 7.232 0.081 17.038 1.00 17.54 258 ARG A N 1
ATOM 2043 C CA . ARG A 1 270 ? 6.019 0.789 17.370 1.00 16.28 258 ARG A CA 1
ATOM 2044 C C . ARG A 1 270 ? 6.261 2.153 17.948 1.00 16.43 258 ARG A C 1
ATOM 2045 O O . ARG A 1 270 ? 5.484 3.089 17.631 1.00 16.52 258 ARG A O 1
ATOM 2053 N N . THR A 1 271 ? 7.270 2.275 18.850 1.00 16.69 259 THR A N 1
ATOM 2054 C CA . THR A 1 271 ? 7.523 3.512 19.506 1.00 17.75 259 THR A CA 1
ATOM 2055 C C . THR A 1 271 ? 8.499 4.468 18.779 1.00 19.79 259 THR A C 1
ATOM 2056 O O . THR A 1 271 ? 8.758 5.590 19.273 1.00 18.77 259 THR A O 1
ATOM 2060 N N . GLY A 1 272 ? 8.985 4.095 17.617 1.00 19.83 260 GLY A N 1
ATOM 2061 C CA . GLY A 1 272 ? 9.935 4.998 16.923 1.00 22.15 260 GLY A CA 1
ATOM 2062 C C . GLY A 1 272 ? 11.346 4.717 17.319 1.00 23.84 260 GLY A C 1
ATOM 2063 O O . GLY A 1 272 ? 12.254 5.425 16.884 1.00 23.55 260 GLY A O 1
ATOM 2064 N N . LYS A 1 273 ? 11.540 3.717 18.198 1.00 21.18 261 LYS A N 1
ATOM 2065 C CA . LYS A 1 273 ? 12.808 3.014 18.336 1.00 19.31 261 LYS A CA 1
ATOM 2066 C C . LYS A 1 273 ? 12.477 1.546 18.163 1.00 19.63 261 LYS A C 1
ATOM 2067 O O . LYS A 1 273 ? 11.300 1.196 18.195 1.00 19.40 261 LYS A O 1
ATOM 2073 N N . MET A 1 274 ? 13.460 0.679 17.950 1.00 17.52 262 MET A N 1
ATOM 2074 C CA . MET A 1 274 ? 13.159 -0.706 17.722 1.00 19.63 262 MET A CA 1
ATOM 2075 C C . MET A 1 274 ? 12.417 -1.305 18.911 1.00 18.87 262 MET A C 1
ATOM 2076 O O . MET A 1 274 ? 11.446 -2.037 18.719 1.00 21.47 262 MET A O 1
ATOM 2081 N N . TRP A 1 275 ? 12.906 -1.034 20.109 1.00 18.95 263 TRP A N 1
ATOM 2082 C CA . TRP A 1 275 ? 12.249 -1.572 21.365 1.00 19.96 263 TRP A CA 1
ATOM 2083 C C . TRP A 1 275 ? 11.844 -0.430 22.250 1.00 19.58 263 TRP A C 1
ATOM 2084 O O . TRP A 1 275 ? 12.548 0.600 22.339 1.00 19.96 263 TRP A O 1
ATOM 2095 N N . ALA A 1 276 ? 10.686 -0.555 22.884 1.00 18.30 264 ALA A N 1
ATOM 2096 C CA . ALA A 1 276 ? 10.232 0.523 23.741 1.00 17.35 264 ALA A CA 1
ATOM 2097 C C . ALA A 1 276 ? 11.179 0.857 24.878 1.00 17.01 264 ALA A C 1
ATOM 2098 O O . ALA A 1 276 ? 11.211 2.031 25.362 1.00 15.41 264 ALA A O 1
ATOM 2100 N N . ILE A 1 277 ? 11.940 -0.120 25.315 1.00 16.61 265 ILE A N 1
ATOM 2101 C CA . ILE A 1 277 ? 12.844 0.099 26.431 1.00 18.04 265 ILE A CA 1
ATOM 2102 C C . ILE A 1 277 ? 13.978 1.041 26.012 1.00 19.26 265 ILE A C 1
ATOM 2103 O O . ILE A 1 277 ? 14.626 1.678 26.892 1.00 15.99 265 ILE A O 1
ATOM 2108 N N . GLN A 1 278 ? 14.217 1.158 24.687 1.00 18.03 266 GLN A N 1
ATOM 2109 C CA . GLN A 1 278 ? 15.269 2.102 24.180 1.00 17.41 266 GLN A CA 1
ATOM 2110 C C . GLN A 1 278 ? 14.799 3.530 24.245 1.00 19.30 266 GLN A C 1
ATOM 2111 O O . GLN A 1 278 ? 15.576 4.429 24.033 1.00 20.05 266 GLN A O 1
ATOM 2117 N N . GLN A 1 279 ? 13.534 3.768 24.583 1.00 16.89 267 GLN A N 1
ATOM 2118 C CA . GLN A 1 279 ? 13.106 5.112 25.021 1.00 20.74 267 GLN A CA 1
ATOM 2119 C C . GLN A 1 279 ? 13.712 5.629 26.341 1.00 19.12 267 GLN A C 1
ATOM 2120 O O . GLN A 1 279 ? 13.568 6.779 26.662 1.00 20.95 267 GLN A O 1
ATOM 2126 N N . PHE A 1 280 ? 14.322 4.734 27.094 1.00 20.33 268 PHE A N 1
ATOM 2127 C CA . PHE A 1 280 ? 14.977 5.002 28.369 1.00 18.01 268 PHE A CA 1
ATOM 2128 C C . PHE A 1 280 ? 16.493 4.863 28.148 1.00 18.02 268 PHE A C 1
ATOM 2129 O O . PHE A 1 280 ? 16.945 4.150 27.254 1.00 18.88 268 PHE A O 1
ATOM 2137 N N . LYS A 1 281 ? 17.261 5.532 28.949 1.00 17.03 269 LYS A N 1
ATOM 2138 C CA . LYS A 1 281 ? 18.691 5.489 28.805 1.00 20.17 269 LYS A CA 1
ATOM 2139 C C . LYS A 1 281 ? 19.370 4.250 29.339 1.00 21.08 269 LYS A C 1
ATOM 2140 O O . LYS A 1 281 ? 19.317 3.996 30.547 1.00 19.06 269 LYS A O 1
ATOM 2146 N N . ASP A 1 282 ? 20.136 3.600 28.463 1.00 19.98 270 ASP A N 1
ATOM 2147 C CA . ASP A 1 282 ? 21.036 2.521 28.834 1.00 23.72 270 ASP A CA 1
ATOM 2148 C C . ASP A 1 282 ? 20.390 1.475 29.775 1.00 21.54 270 ASP A C 1
ATOM 2149 O O . ASP A 1 282 ? 20.915 1.234 30.834 1.00 20.29 270 ASP A O 1
ATOM 2154 N N . ILE A 1 283 ? 19.267 0.899 29.369 1.00 21.13 271 ILE A N 1
ATOM 2155 C CA . ILE A 1 283 ? 18.700 -0.181 30.150 1.00 21.24 271 ILE A CA 1
ATOM 2156 C C . ILE A 1 283 ? 18.724 -1.443 29.335 1.00 19.97 271 ILE A C 1
ATOM 2157 O O . ILE A 1 283 ? 18.156 -1.519 28.260 1.00 24.17 271 ILE A O 1
ATOM 2162 N N . GLU A 1 284 ? 19.369 -2.456 29.850 1.00 21.56 272 GLU A N 1
ATOM 2163 C CA . GLU A 1 284 ? 19.367 -3.788 29.230 1.00 20.59 272 GLU A CA 1
ATOM 2164 C C . GLU A 1 284 ? 18.574 -4.771 30.136 1.00 18.94 272 GLU A C 1
ATOM 2165 O O . GLU A 1 284 ? 18.900 -4.976 31.302 1.00 19.25 272 GLU A O 1
ATOM 2171 N N . PRO A 1 285 ? 17.490 -5.311 29.639 1.00 20.11 273 PRO A N 1
ATOM 2172 C CA . PRO A 1 285 ? 16.701 -6.243 30.453 1.00 19.50 273 PRO A CA 1
ATOM 2173 C C . PRO A 1 285 ? 17.414 -7.596 30.644 1.00 19.84 273 PRO A C 1
ATOM 2174 O O . PRO A 1 285 ? 18.177 -8.004 29.792 1.00 20.85 273 PRO A O 1
ATOM 2178 N N . ASP A 1 286 ? 17.130 -8.287 31.734 1.00 18.74 274 ASP A N 1
ATOM 2179 C CA . ASP A 1 286 ? 17.528 -9.687 31.906 1.00 17.25 274 ASP A CA 1
ATOM 2180 C C . ASP A 1 286 ? 16.709 -10.659 31.032 1.00 17.41 274 ASP A C 1
ATOM 2181 O O . ASP A 1 286 ? 17.217 -11.710 30.605 1.00 17.38 274 ASP A O 1
ATOM 2186 N N . LEU A 1 287 ? 15.435 -10.303 30.821 1.00 17.81 275 LEU A N 1
ATOM 2187 C CA . LEU A 1 287 ? 14.445 -11.130 30.131 1.00 16.51 275 LEU A CA 1
ATOM 2188 C C . LEU A 1 287 ? 13.465 -10.243 29.452 1.00 16.16 275 LEU A C 1
ATOM 2189 O O . LEU A 1 287 ? 13.203 -9.176 29.952 1.00 16.87 275 LEU A O 1
ATOM 2194 N N . MET A 1 288 ? 12.950 -10.668 28.290 1.00 15.01 276 MET A N 1
ATOM 2195 C CA . MET A 1 288 ? 11.988 -9.881 27.550 1.00 17.86 276 MET A CA 1
ATOM 2196 C C . MET A 1 288 ? 11.086 -10.740 26.739 1.00 14.87 276 MET A C 1
ATOM 2197 O O . MET A 1 288 ? 11.493 -11.769 26.189 1.00 17.78 276 MET A O 1
ATOM 2202 N N . SER A 1 289 ? 9.858 -10.304 26.581 1.00 15.34 277 SER A N 1
ATOM 2203 C CA . SER A 1 289 ? 8.889 -11.065 25.778 1.00 13.55 277 SER A CA 1
ATOM 2204 C C . SER A 1 289 ? 8.607 -10.273 24.487 1.00 14.78 277 SER A C 1
ATOM 2205 O O . SER A 1 289 ? 8.533 -8.992 24.489 1.00 15.01 277 SER A O 1
ATOM 2208 N N . VAL A 1 290 ? 8.458 -11.017 23.410 1.00 15.22 278 VAL A N 1
ATOM 2209 C CA . VAL A 1 290 ? 8.222 -10.505 22.058 1.00 17.01 278 VAL A CA 1
ATOM 2210 C C . VAL A 1 290 ? 7.102 -11.317 21.458 1.00 15.84 278 VAL A C 1
ATOM 2211 O O . VAL A 1 290 ? 7.004 -12.539 21.671 1.00 16.86 278 VAL A O 1
ATOM 2215 N N . GLY A 1 291 ? 6.300 -10.710 20.596 1.00 15.67 279 GLY A N 1
ATOM 2216 C CA . GLY A 1 291 ? 5.147 -11.339 20.006 1.00 15.96 279 GLY A CA 1
ATOM 2217 C C . GLY A 1 291 ? 4.407 -10.412 19.059 1.00 17.04 279 GLY A C 1
ATOM 2218 O O . GLY A 1 291 ? 5.008 -9.535 18.532 1.00 16.71 279 GLY A O 1
ATOM 2219 N N . LYS A 1 292 ? 3.138 -10.659 18.827 1.00 17.86 280 LYS A N 1
ATOM 2220 C CA . LYS A 1 292 ? 2.318 -9.738 18.085 1.00 18.57 280 LYS A CA 1
ATOM 2221 C C . LYS A 1 292 ? 2.888 -9.478 16.671 1.00 18.56 280 LYS A C 1
ATOM 2222 O O . LYS A 1 292 ? 2.572 -10.194 15.808 1.00 19.12 280 LYS A O 1
ATOM 2228 N N . SER A 1 293 ? 3.587 -8.384 16.447 1.00 17.17 281 SER A N 1
ATOM 2229 C CA . SER A 1 293 ? 4.125 -8.094 15.098 1.00 18.46 281 SER A CA 1
ATOM 2230 C C . SER A 1 293 ? 5.250 -9.026 14.648 1.00 18.73 281 SER A C 1
ATOM 2231 O O . SER A 1 293 ? 5.647 -8.958 13.565 1.00 17.49 281 SER A O 1
ATOM 2234 N N . LEU A 1 294 ? 5.803 -9.821 15.558 1.00 19.66 282 LEU A N 1
ATOM 2235 C CA . LEU A 1 294 ? 6.958 -10.634 15.269 1.00 19.18 282 LEU A CA 1
ATOM 2236 C C . LEU A 1 294 ? 6.889 -11.390 13.946 1.00 20.84 282 LEU A C 1
ATOM 2237 O O . LEU A 1 294 ? 7.888 -11.455 13.224 1.00 20.33 282 LEU A O 1
ATOM 2242 N N . ALA A 1 295 ? 5.754 -12.016 13.668 1.00 18.09 283 ALA A N 1
ATOM 2243 C CA . ALA A 1 295 ? 5.570 -12.732 12.420 1.00 16.77 283 ALA A CA 1
ATOM 2244 C C . ALA A 1 295 ? 4.334 -12.204 11.654 1.00 16.12 283 ALA A C 1
ATOM 2245 O O . ALA A 1 295 ? 3.604 -12.967 11.007 1.00 16.45 283 ALA A O 1
ATOM 2247 N N . SER A 1 296 ? 4.118 -10.902 11.717 1.00 18.03 284 SER A N 1
ATOM 2248 C CA . SER A 1 296 ? 3.007 -10.272 10.970 1.00 19.12 284 SER A CA 1
ATOM 2249 C C . SER A 1 296 ? 1.610 -10.821 11.312 1.00 20.14 284 SER A C 1
ATOM 2250 O O . SER A 1 296 ? 0.691 -10.781 10.500 1.00 17.25 284 SER A O 1
ATOM 2253 N N . GLY A 1 297 ? 1.439 -11.294 12.557 1.00 20.26 285 GLY A N 1
ATOM 2254 C CA . GLY A 1 297 ? 0.158 -11.871 12.989 1.00 17.69 285 GLY A CA 1
ATOM 2255 C C . GLY A 1 297 ? 0.098 -13.376 12.936 1.00 17.88 285 GLY A C 1
ATOM 2256 O O . GLY A 1 297 ? -0.875 -13.979 13.444 1.00 18.30 285 GLY A O 1
ATOM 2257 N N . MET A 1 298 ? 1.085 -14.005 12.311 1.00 18.12 286 MET A N 1
ATOM 2258 C CA . MET A 1 298 ? 1.177 -15.463 12.327 1.00 19.93 286 MET A CA 1
ATOM 2259 C C . MET A 1 298 ? 1.571 -15.775 13.769 1.00 18.17 286 MET A C 1
ATOM 2260 O O . MET A 1 298 ? 2.268 -14.974 14.397 1.00 16.38 286 MET A O 1
ATOM 2265 N N . PRO A 1 299 ? 1.117 -16.909 14.309 1.00 17.97 287 PRO A N 1
ATOM 2266 C CA . PRO A 1 299 ? 1.421 -17.128 15.750 1.00 19.17 287 PRO A CA 1
ATOM 2267 C C . PRO A 1 299 ? 2.899 -17.492 15.973 1.00 18.75 287 PRO A C 1
ATOM 2268 O O . PRO A 1 299 ? 3.369 -18.617 15.608 1.00 18.93 287 PRO A O 1
ATOM 2272 N N . LEU A 1 300 ? 3.611 -16.527 16.506 1.00 16.37 288 LEU A N 1
ATOM 2273 C CA . LEU A 1 300 ? 4.938 -16.766 16.993 1.00 15.76 288 LEU A CA 1
ATOM 2274 C C . LEU A 1 300 ? 5.247 -15.826 18.124 1.00 14.78 288 LEU A C 1
ATOM 2275 O O . LEU A 1 300 ? 4.842 -14.642 18.105 1.00 15.45 288 LEU A O 1
ATOM 2280 N N . SER A 1 301 ? 6.016 -16.303 19.106 1.00 15.68 289 SER A N 1
ATOM 2281 C CA . SER A 1 301 ? 6.535 -15.434 20.179 1.00 15.76 289 SER A CA 1
ATOM 2282 C C . SER A 1 301 ? 7.942 -15.841 20.570 1.00 16.28 289 SER A C 1
ATOM 2283 O O . SER A 1 301 ? 8.392 -16.909 20.180 1.00 16.14 289 SER A O 1
ATOM 2286 N N . ALA A 1 302 ? 8.568 -15.031 21.406 1.00 16.14 290 ALA A N 1
ATOM 2287 C CA . ALA A 1 302 ? 9.813 -15.455 21.959 1.00 19.38 290 ALA A CA 1
ATOM 2288 C C . ALA A 1 302 ? 9.997 -14.850 23.337 1.00 16.92 290 ALA A C 1
ATOM 2289 O O . ALA A 1 302 ? 9.601 -13.689 23.574 1.00 18.52 290 ALA A O 1
ATOM 2291 N N . VAL A 1 303 ? 10.720 -15.587 24.160 1.00 17.86 291 VAL A N 1
ATOM 2292 C CA . VAL A 1 303 ? 11.319 -15.064 25.360 1.00 16.97 291 VAL A CA 1
ATOM 2293 C C . VAL A 1 303 ? 12.799 -14.946 25.033 1.00 18.60 291 VAL A C 1
ATOM 2294 O O . VAL A 1 303 ? 13.387 -15.892 24.472 1.00 18.34 291 VAL A O 1
ATOM 2298 N N . ILE A 1 304 ? 13.334 -13.749 25.254 1.00 19.71 292 ILE A N 1
ATOM 2299 C CA . ILE A 1 304 ? 14.779 -13.501 25.043 1.00 18.53 292 ILE A CA 1
ATOM 2300 C C . ILE A 1 304 ? 15.411 -13.067 26.361 1.00 18.47 292 ILE A C 1
ATOM 2301 O O . ILE A 1 304 ? 14.943 -12.141 27.042 1.00 18.29 292 ILE A O 1
ATOM 2306 N N . GLY A 1 305 ? 16.507 -13.695 26.716 1.00 17.08 293 GLY A N 1
ATOM 2307 C CA . GLY A 1 305 ? 17.151 -13.381 27.979 1.00 18.21 293 GLY A CA 1
ATOM 2308 C C . GLY A 1 305 ? 18.639 -13.535 27.936 1.00 17.69 293 GLY A C 1
ATOM 2309 O O . GLY A 1 305 ? 19.159 -14.236 27.069 1.00 20.34 293 GLY A O 1
ATOM 2310 N N . LYS A 1 306 ? 19.297 -12.893 28.880 1.00 19.08 294 LYS A N 1
ATOM 2311 C CA . LYS A 1 306 ? 20.705 -13.108 29.126 1.00 21.57 294 LYS A CA 1
ATOM 2312 C C . LYS A 1 306 ? 21.002 -14.589 29.228 1.00 20.48 294 LYS A C 1
ATOM 2313 O O . LYS A 1 306 ? 20.246 -15.379 29.817 1.00 18.70 294 LYS A O 1
ATOM 2319 N N . LYS A 1 307 ? 22.121 -14.973 28.613 1.00 19.77 295 LYS A N 1
ATOM 2320 C CA . LYS A 1 307 ? 22.457 -16.364 28.419 1.00 21.63 295 LYS A CA 1
ATOM 2321 C C . LYS A 1 307 ? 22.344 -17.163 29.694 1.00 18.89 295 LYS A C 1
ATOM 2322 O O . LYS A 1 307 ? 21.826 -18.273 29.702 1.00 20.83 295 LYS A O 1
ATOM 2328 N N . GLU A 1 308 ? 22.918 -16.635 30.761 1.00 20.56 296 GLU A N 1
ATOM 2329 C CA . GLU A 1 308 ? 23.087 -17.398 31.965 1.00 20.08 296 GLU A CA 1
ATOM 2330 C C . GLU A 1 308 ? 21.674 -17.616 32.573 1.00 19.19 296 GLU A C 1
ATOM 2331 O O . GLU A 1 308 ? 21.384 -18.674 33.144 1.00 19.27 296 GLU A O 1
ATOM 2337 N N . VAL A 1 309 ? 20.778 -16.664 32.360 1.00 18.81 297 VAL A N 1
ATOM 2338 C CA . VAL A 1 309 ? 19.375 -16.867 32.821 1.00 19.54 297 VAL A CA 1
ATOM 2339 C C . VAL A 1 309 ? 18.653 -17.969 32.012 1.00 17.93 297 VAL A C 1
ATOM 2340 O O . VAL A 1 309 ? 17.972 -18.878 32.553 1.00 18.64 297 VAL A O 1
ATOM 2344 N N . MET A 1 310 ? 18.865 -17.974 30.713 1.00 19.31 298 MET A N 1
ATOM 2345 C CA . MET A 1 310 ? 18.227 -18.944 29.847 1.00 19.53 298 MET A CA 1
ATOM 2346 C C . MET A 1 310 ? 18.810 -20.370 29.968 1.00 21.16 298 MET A C 1
ATOM 2347 O O . MET A 1 310 ? 18.195 -21.325 29.561 1.00 22.19 298 MET A O 1
ATOM 2352 N N . GLN A 1 311 ? 19.988 -20.506 30.569 1.00 20.77 299 GLN A N 1
ATOM 2353 C CA . GLN A 1 311 ? 20.511 -21.813 30.859 1.00 21.15 299 GLN A CA 1
ATOM 2354 C C . GLN A 1 311 ? 20.031 -22.448 32.180 1.00 22.12 299 GLN A C 1
ATOM 2355 O O . GLN A 1 311 ? 20.526 -23.525 32.596 1.00 23.01 299 GLN A O 1
ATOM 2361 N N . SER A 1 312 ? 19.121 -21.793 32.879 1.00 19.45 300 SER A N 1
ATOM 2362 C CA . SER A 1 312 ? 18.795 -22.223 34.216 1.00 18.42 300 SER A CA 1
ATOM 2363 C C . SER A 1 312 ? 17.766 -23.387 34.164 1.00 19.05 300 SER A C 1
ATOM 2364 O O . SER A 1 312 ? 17.441 -23.949 35.202 1.00 21.40 300 SER A O 1
ATOM 2367 N N . LEU A 1 313 ? 17.196 -23.683 33.007 1.00 18.59 301 LEU A N 1
ATOM 2368 C CA . LEU A 1 313 ? 16.201 -24.782 32.880 1.00 19.52 301 LEU A CA 1
ATOM 2369 C C . LEU A 1 313 ? 16.617 -25.886 31.919 1.00 21.35 301 LEU A C 1
ATOM 2370 O O . LEU A 1 313 ? 17.330 -25.641 30.968 1.00 22.01 301 LEU A O 1
ATOM 2375 N N . ASP A 1 314 ? 16.079 -27.058 32.172 1.00 21.58 302 ASP A N 1
ATOM 2376 C CA . ASP A 1 314 ? 16.281 -28.224 31.369 1.00 24.02 302 ASP A CA 1
ATOM 2377 C C . ASP A 1 314 ? 14.966 -28.581 30.660 1.00 22.70 302 ASP A C 1
ATOM 2378 O O . ASP A 1 314 ? 13.916 -28.182 31.037 1.00 20.55 302 ASP A O 1
ATOM 2383 N N . ALA A 1 315 ? 15.090 -29.290 29.570 1.00 20.52 303 ALA A N 1
ATOM 2384 C CA . ALA A 1 315 ? 13.952 -29.707 28.812 1.00 21.13 303 ALA A CA 1
ATOM 2385 C C . ALA A 1 315 ? 13.199 -30.746 29.630 1.00 20.21 303 ALA A C 1
ATOM 2386 O O . ALA A 1 315 ? 13.807 -31.458 30.332 1.00 19.87 303 ALA A O 1
ATOM 2388 N N . PRO A 1 316 ? 11.893 -30.802 29.515 1.00 19.67 304 PRO A N 1
ATOM 2389 C CA . PRO A 1 316 ? 11.100 -29.894 28.696 1.00 17.06 304 PRO A CA 1
ATOM 2390 C C . PRO A 1 316 ? 10.360 -28.834 29.535 1.00 16.20 304 PRO A C 1
ATOM 2391 O O . PRO A 1 316 ? 9.189 -28.763 29.493 1.00 16.10 304 PRO A O 1
ATOM 2395 N N . ALA A 1 317 ? 11.084 -28.048 30.291 1.00 17.41 305 ALA A N 1
ATOM 2396 C CA . ALA A 1 317 ? 10.489 -27.082 31.199 1.00 16.78 305 ALA A CA 1
ATOM 2397 C C . ALA A 1 317 ? 9.588 -26.074 30.497 1.00 17.50 305 ALA A C 1
ATOM 2398 O O . ALA A 1 317 ? 8.627 -25.621 31.013 1.00 16.29 305 ALA A O 1
ATOM 2400 N N . HIS A 1 318 ? 9.965 -25.697 29.292 1.00 19.83 306 HIS A N 1
ATOM 2401 C CA . HIS A 1 318 ? 9.189 -24.734 28.508 1.00 20.98 306 HIS A CA 1
ATOM 2402 C C . HIS A 1 318 ? 9.285 -25.011 27.004 1.00 20.96 306 HIS A C 1
ATOM 2403 O O . HIS A 1 318 ? 10.286 -24.664 26.341 1.00 20.75 306 HIS A O 1
ATOM 2410 N N . LEU A 1 319 ? 8.251 -25.638 26.459 1.00 17.76 307 LEU A N 1
ATOM 2411 C CA . LEU A 1 319 ? 8.203 -25.861 25.017 1.00 18.10 307 LEU A CA 1
ATOM 2412 C C . LEU A 1 319 ? 6.784 -26.144 24.534 1.00 19.54 307 LEU A C 1
ATOM 2413 O O . LEU A 1 319 ? 5.923 -26.556 25.310 1.00 18.16 307 LEU A O 1
ATOM 2418 N N . PHE A 1 320 ? 6.519 -25.829 23.276 1.00 17.96 308 PHE A N 1
ATOM 2419 C CA . PHE A 1 320 ? 5.238 -26.048 22.633 1.00 17.71 308 PHE A CA 1
ATOM 2420 C C . PHE A 1 320 ? 5.476 -26.713 21.296 1.00 20.17 308 PHE A C 1
ATOM 2421 O O . PHE A 1 320 ? 6.432 -26.335 20.565 1.00 19.00 308 PHE A O 1
ATOM 2429 N N . THR A 1 321 ? 4.571 -27.608 20.927 1.00 18.77 309 THR A N 1
ATOM 2430 C CA . THR A 1 321 ? 4.741 -28.400 19.699 1.00 19.51 309 THR A CA 1
ATOM 2431 C C . THR A 1 321 ? 4.829 -27.562 18.437 1.00 18.77 309 THR A C 1
ATOM 2432 O O . THR A 1 321 ? 5.645 -27.860 17.543 1.00 19.75 309 THR A O 1
ATOM 2436 N N . THR A 1 322 ? 4.001 -26.512 18.328 1.00 18.23 310 THR A N 1
ATOM 2437 C CA . THR A 1 322 ? 3.915 -25.710 17.091 1.00 16.86 310 THR A CA 1
ATOM 2438 C C . THR A 1 322 ? 4.672 -24.414 17.236 1.00 17.48 310 THR A C 1
ATOM 2439 O O . THR A 1 322 ? 4.637 -23.565 16.339 1.00 19.60 310 THR A O 1
ATOM 2443 N N . ALA A 1 323 ? 5.328 -24.183 18.375 1.00 16.55 311 ALA A N 1
ATOM 2444 C CA . ALA A 1 323 ? 6.092 -22.930 18.530 1.00 17.40 311 ALA A CA 1
ATOM 2445 C C . ALA A 1 323 ? 7.325 -22.996 17.624 1.00 18.08 311 ALA A C 1
ATOM 2446 O O . ALA A 1 323 ? 7.950 -24.034 17.497 1.00 19.96 311 ALA A O 1
ATOM 2448 N N . GLY A 1 324 ? 7.693 -21.890 17.005 1.00 18.38 312 GLY A N 1
ATOM 2449 C CA . GLY A 1 324 ? 8.868 -21.913 16.095 1.00 19.00 312 GLY A CA 1
ATOM 2450 C C . GLY A 1 324 ? 8.511 -22.688 14.850 1.00 20.64 312 GLY A C 1
ATOM 2451 O O . GLY A 1 324 ? 9.337 -23.292 14.201 1.00 19.89 312 GLY A O 1
ATOM 2452 N N . ASN A 1 325 ? 7.244 -22.675 14.499 1.00 18.29 313 ASN A N 1
ATOM 2453 C CA . ASN A 1 325 ? 6.777 -23.274 13.255 1.00 17.55 313 ASN A CA 1
ATOM 2454 C C . ASN A 1 325 ? 7.577 -22.609 12.107 1.00 17.93 313 ASN A C 1
ATOM 2455 O O . ASN A 1 325 ? 7.861 -21.375 12.161 1.00 17.05 313 ASN A O 1
ATOM 2460 N N . PRO A 1 326 ? 8.031 -23.434 11.108 1.00 19.45 314 PRO A N 1
ATOM 2461 C CA . PRO A 1 326 ? 8.924 -22.909 9.998 1.00 19.90 314 PRO A CA 1
ATOM 2462 C C . PRO A 1 326 ? 8.256 -21.867 9.068 1.00 18.81 314 PRO A C 1
ATOM 2463 O O . PRO A 1 326 ? 8.901 -20.873 8.631 1.00 19.60 314 PRO A O 1
ATOM 2467 N N . VAL A 1 327 ? 6.964 -22.030 8.833 1.00 18.06 315 VAL A N 1
ATOM 2468 C CA . VAL A 1 327 ? 6.187 -21.031 8.121 1.00 17.88 315 VAL A CA 1
ATOM 2469 C C . VAL A 1 327 ? 6.102 -19.726 8.868 1.00 18.63 315 VAL A C 1
ATOM 2470 O O . VAL A 1 327 ? 6.395 -18.617 8.306 1.00 18.07 315 VAL A O 1
ATOM 2474 N N . CYS A 1 328 ? 5.792 -19.802 10.179 1.00 19.07 316 CYS A N 1
ATOM 2475 C CA . CYS A 1 328 ? 5.802 -18.573 10.990 1.00 18.07 316 CYS A CA 1
ATOM 2476 C C . CYS A 1 328 ? 7.213 -17.976 11.089 1.00 15.99 316 CYS A C 1
ATOM 2477 O O . CYS A 1 328 ? 7.323 -16.792 11.132 1.00 15.70 316 CYS A O 1
ATOM 2480 N N . SER A 1 329 ? 8.255 -18.807 11.188 1.00 18.28 317 SER A N 1
ATOM 2481 C CA . SER A 1 329 ? 9.617 -18.301 11.361 1.00 20.13 317 SER A CA 1
ATOM 2482 C C . SER A 1 329 ? 10.037 -17.545 10.055 1.00 19.61 317 SER A C 1
ATOM 2483 O O . SER A 1 329 ? 10.559 -16.466 10.110 1.00 19.01 317 SER A O 1
ATOM 2486 N N . ALA A 1 330 ? 9.699 -18.139 8.914 1.00 21.29 318 ALA A N 1
ATOM 2487 C CA . ALA A 1 330 ? 9.865 -17.533 7.580 1.00 21.46 318 ALA A CA 1
ATOM 2488 C C . ALA A 1 330 ? 9.165 -16.203 7.490 1.00 19.98 318 ALA A C 1
ATOM 2489 O O . ALA A 1 330 ? 9.746 -15.222 7.039 1.00 22.89 318 ALA A O 1
ATOM 2491 N N . ALA A 1 331 ? 7.929 -16.155 7.980 1.00 19.68 319 ALA A N 1
ATOM 2492 C CA . ALA A 1 331 ? 7.178 -14.878 8.047 1.00 19.47 319 ALA A CA 1
ATOM 2493 C C . ALA A 1 331 ? 7.823 -13.846 8.902 1.00 17.50 319 ALA A C 1
ATOM 2494 O O . ALA A 1 331 ? 7.893 -12.646 8.548 1.00 20.32 319 ALA A O 1
ATOM 2496 N N . SER A 1 332 ? 8.359 -14.289 10.044 1.00 19.12 320 SER A N 1
ATOM 2497 C CA . SER A 1 332 ? 9.058 -13.347 10.944 1.00 19.21 320 SER A CA 1
ATOM 2498 C C . SER A 1 332 ? 10.344 -12.794 10.315 1.00 19.20 320 SER A C 1
ATOM 2499 O O . SER A 1 332 ? 10.615 -11.611 10.424 1.00 18.40 320 SER A O 1
ATOM 2502 N N . LEU A 1 333 ? 11.151 -13.671 9.731 1.00 20.67 321 LEU A N 1
ATOM 2503 C CA . LEU A 1 333 ? 12.382 -13.215 9.020 1.00 20.55 321 LEU A CA 1
ATOM 2504 C C . LEU A 1 333 ? 12.040 -12.189 7.963 1.00 18.63 321 LEU A C 1
ATOM 2505 O O . LEU A 1 333 ? 12.675 -11.155 7.889 1.00 19.75 321 LEU A O 1
ATOM 2510 N N . ALA A 1 334 ? 10.930 -12.397 7.241 1.00 21.78 322 ALA A N 1
ATOM 2511 C CA . ALA A 1 334 ? 10.525 -11.465 6.217 1.00 19.80 322 ALA A CA 1
ATOM 2512 C C . ALA A 1 334 ? 10.071 -10.169 6.865 1.00 22.77 322 ALA A C 1
ATOM 2513 O O . ALA A 1 334 ? 10.365 -9.052 6.407 1.00 20.10 322 ALA A O 1
ATOM 2515 N N . THR A 1 335 ? 9.382 -10.295 8.002 1.00 19.32 323 THR A N 1
ATOM 2516 C CA . THR A 1 335 ? 8.867 -9.136 8.678 1.00 18.50 323 THR A CA 1
ATOM 2517 C C . THR A 1 335 ? 9.999 -8.262 9.202 1.00 16.00 323 THR A C 1
ATOM 2518 O O . THR A 1 335 ? 9.990 -7.023 9.122 1.00 18.60 323 THR A O 1
ATOM 2522 N N . LEU A 1 336 ? 10.986 -8.883 9.749 1.00 18.22 324 LEU A N 1
ATOM 2523 C CA . LEU A 1 336 ? 12.095 -8.111 10.326 1.00 21.15 324 LEU A CA 1
ATOM 2524 C C . LEU A 1 336 ? 12.898 -7.405 9.178 1.00 22.26 324 LEU A C 1
ATOM 2525 O O . LEU A 1 336 ? 13.300 -6.241 9.339 1.00 21.46 324 LEU A O 1
ATOM 2530 N N . ASP A 1 337 ? 13.046 -8.111 8.042 1.00 25.16 325 ASP A N 1
ATOM 2531 C CA . ASP A 1 337 ? 13.612 -7.498 6.789 1.00 26.76 325 ASP A CA 1
ATOM 2532 C C . ASP A 1 337 ? 12.870 -6.239 6.355 1.00 24.55 325 ASP A C 1
ATOM 2533 O O . ASP A 1 337 ? 13.491 -5.209 6.149 1.00 25.44 325 ASP A O 1
ATOM 2538 N N . VAL A 1 338 ? 11.530 -6.300 6.286 1.00 21.20 326 VAL A N 1
ATOM 2539 C CA . VAL A 1 338 ? 10.715 -5.132 5.972 1.00 21.01 326 VAL A CA 1
ATOM 2540 C C . VAL A 1 338 ? 10.969 -3.965 6.915 1.00 21.79 326 VAL A C 1
ATOM 2541 O O . VAL A 1 338 ? 11.110 -2.808 6.483 1.00 24.03 326 VAL A O 1
ATOM 2545 N N . ILE A 1 339 ? 10.942 -4.220 8.215 1.00 19.12 327 ILE A N 1
ATOM 2546 C CA . ILE A 1 339 ? 11.121 -3.155 9.170 1.00 18.92 327 ILE A CA 1
ATOM 2547 C C . ILE A 1 339 ? 12.442 -2.425 8.901 1.00 19.34 327 ILE A C 1
ATOM 2548 O O . ILE A 1 339 ? 12.492 -1.203 8.892 1.00 21.20 327 ILE A O 1
ATOM 2553 N N . GLU A 1 340 ? 13.485 -3.186 8.683 1.00 22.39 328 GLU A N 1
ATOM 2554 C CA . GLU A 1 340 ? 14.746 -2.588 8.420 1.00 28.67 328 GLU A CA 1
ATOM 2555 C C . GLU A 1 340 ? 14.851 -1.879 7.064 1.00 27.70 328 GLU A C 1
ATOM 2556 O O . GLU A 1 340 ? 15.163 -0.735 7.000 1.00 24.93 328 GLU A O 1
ATOM 2562 N N . TYR A 1 341 ? 14.500 -2.589 6.019 1.00 27.58 329 TYR A N 1
ATOM 2563 C CA . TYR A 1 341 ? 14.600 -2.095 4.663 1.00 29.50 329 TYR A CA 1
ATOM 2564 C C . TYR A 1 341 ? 13.715 -0.916 4.362 1.00 31.86 329 TYR A C 1
ATOM 2565 O O . TYR A 1 341 ? 14.079 -0.042 3.619 1.00 30.39 329 TYR A O 1
ATOM 2574 N N . GLU A 1 342 ? 12.542 -0.919 4.948 1.00 25.11 330 GLU A N 1
ATOM 2575 C CA . GLU A 1 342 ? 11.639 0.140 4.756 1.00 25.68 330 GLU A CA 1
ATOM 2576 C C . GLU A 1 342 ? 11.802 1.234 5.803 1.00 23.56 330 GLU A C 1
ATOM 2577 O O . GLU A 1 342 ? 11.015 2.069 5.834 1.00 24.22 330 GLU A O 1
ATOM 2583 N N . GLY A 1 343 ? 12.828 1.186 6.642 1.00 23.67 331 GLY A N 1
ATOM 2584 C CA . GLY A 1 343 ? 13.022 2.221 7.687 1.00 21.56 331 GLY A CA 1
ATOM 2585 C C . GLY A 1 343 ? 11.784 2.513 8.541 1.00 21.91 331 GLY A C 1
ATOM 2586 O O . GLY A 1 343 ? 11.482 3.667 8.866 1.00 21.87 331 GLY A O 1
ATOM 2587 N N . LEU A 1 344 ? 11.050 1.463 8.940 1.00 21.78 332 LEU A N 1
ATOM 2588 C CA . LEU A 1 344 ? 9.814 1.662 9.675 1.00 21.06 332 LEU A CA 1
ATOM 2589 C C . LEU A 1 344 ? 9.984 2.225 11.082 1.00 19.43 332 LEU A C 1
ATOM 2590 O O . LEU A 1 344 ? 9.082 2.839 11.577 1.00 22.60 332 LEU A O 1
ATOM 2595 N N . VAL A 1 345 ? 11.123 2.020 11.733 1.00 21.60 333 VAL A N 1
ATOM 2596 C CA . VAL A 1 345 ? 11.364 2.520 13.036 1.00 21.80 333 VAL A CA 1
ATOM 2597 C C . VAL A 1 345 ? 11.344 4.044 12.937 1.00 23.99 333 VAL A C 1
ATOM 2598 O O . VAL A 1 345 ? 10.615 4.750 13.632 1.00 20.18 333 VAL A O 1
ATOM 2602 N N . GLU A 1 346 ? 12.114 4.560 11.972 1.00 25.67 334 GLU A N 1
ATOM 2603 C CA . GLU A 1 346 ? 12.211 6.009 11.730 1.00 23.79 334 GLU A CA 1
ATOM 2604 C C . GLU A 1 346 ? 10.931 6.560 11.242 1.00 19.67 334 GLU A C 1
ATOM 2605 O O . GLU A 1 346 ? 10.524 7.641 11.615 1.00 20.26 334 GLU A O 1
ATOM 2611 N N . LYS A 1 347 ? 10.262 5.839 10.352 1.00 21.36 335 LYS A N 1
ATOM 2612 C CA . LYS A 1 347 ? 8.940 6.294 9.874 1.00 19.80 335 LYS A CA 1
ATOM 2613 C C . LYS A 1 347 ? 7.940 6.432 11.061 1.00 20.06 335 LYS A C 1
ATOM 2614 O O . LYS A 1 347 ? 7.157 7.425 11.199 1.00 19.77 335 LYS A O 1
ATOM 2620 N N . SER A 1 348 ? 7.978 5.462 11.974 1.00 20.12 336 SER A N 1
ATOM 2621 C CA . SER A 1 348 ? 7.100 5.584 13.176 1.00 18.86 336 SER A CA 1
ATOM 2622 C C . SER A 1 348 ? 7.447 6.795 13.994 1.00 18.17 336 SER A C 1
ATOM 2623 O O . SER A 1 348 ? 6.568 7.436 14.528 1.00 21.90 336 SER A O 1
ATOM 2626 N N . ALA A 1 349 ? 8.733 7.046 14.183 1.00 18.93 337 ALA A N 1
ATOM 2627 C CA . ALA A 1 349 ? 9.168 8.258 14.868 1.00 22.05 337 ALA A CA 1
ATOM 2628 C C . ALA A 1 349 ? 8.721 9.578 14.180 1.00 22.56 337 ALA A C 1
ATOM 2629 O O . ALA A 1 349 ? 8.184 10.449 14.816 1.00 23.58 337 ALA A O 1
ATOM 2631 N N . THR A 1 350 ? 8.908 9.670 12.853 1.00 24.02 338 THR A N 1
ATOM 2632 C CA . THR A 1 350 ? 8.500 10.906 12.079 1.00 23.12 338 THR A CA 1
ATOM 2633 C C . THR A 1 350 ? 7.000 11.050 12.070 1.00 21.33 338 THR A C 1
ATOM 2634 O O . THR A 1 350 ? 6.446 12.100 12.383 1.00 20.42 338 THR A O 1
ATOM 2638 N N . ASP A 1 351 ? 6.304 9.965 11.748 1.00 19.90 339 ASP A N 1
ATOM 2639 C CA . ASP A 1 351 ? 4.849 10.104 11.689 1.00 22.32 339 ASP A CA 1
ATOM 2640 C C . ASP A 1 351 ? 4.209 10.277 13.048 1.00 22.65 339 ASP A C 1
ATOM 2641 O O . ASP A 1 351 ? 3.111 10.831 13.155 1.00 23.39 339 ASP A O 1
ATOM 2646 N N . GLY A 1 352 ? 4.864 9.695 14.069 1.00 26.39 340 GLY A N 1
ATOM 2647 C CA . GLY A 1 352 ? 4.489 9.902 15.476 1.00 25.38 340 GLY A CA 1
ATOM 2648 C C . GLY A 1 352 ? 4.541 11.354 15.881 1.00 24.35 340 GLY A C 1
ATOM 2649 O O . GLY A 1 352 ? 3.592 11.878 16.459 1.00 26.06 340 GLY A O 1
ATOM 2650 N N . ALA A 1 353 ? 5.661 12.006 15.575 1.00 25.88 341 ALA A N 1
ATOM 2651 C CA . ALA A 1 353 ? 5.800 13.436 15.891 1.00 24.02 341 ALA A CA 1
ATOM 2652 C C . ALA A 1 353 ? 4.709 14.243 15.200 1.00 23.51 341 ALA A C 1
ATOM 2653 O O . ALA A 1 353 ? 4.002 15.085 15.807 1.00 21.92 341 ALA A O 1
ATOM 2655 N N . TYR A 1 354 ? 4.447 13.874 13.941 1.00 25.91 342 TYR A N 1
ATOM 2656 C CA . TYR A 1 354 ? 3.409 14.536 13.166 1.00 24.69 342 TYR A CA 1
ATOM 2657 C C . TYR A 1 354 ? 2.068 14.262 13.769 1.00 25.59 342 TYR A C 1
ATOM 2658 O O . TYR A 1 354 ? 1.222 15.175 13.919 1.00 22.26 342 TYR A O 1
ATOM 2667 N N . ALA A 1 355 ? 1.787 12.992 14.074 1.00 22.94 343 ALA A N 1
ATOM 2668 C CA . ALA A 1 355 ? 0.419 12.737 14.621 1.00 24.01 343 ALA A CA 1
ATOM 2669 C C . ALA A 1 355 ? 0.180 13.463 15.963 1.00 21.15 343 ALA A C 1
ATOM 2670 O O . ALA A 1 355 ? -0.920 13.925 16.249 1.00 19.38 343 ALA A O 1
ATOM 2672 N N . LYS A 1 356 ? 1.210 13.523 16.802 1.00 21.06 344 LYS A N 1
ATOM 2673 C CA . LYS A 1 356 ? 1.062 14.156 18.104 1.00 25.84 344 LYS A CA 1
ATOM 2674 C C . LYS A 1 356 ? 0.729 15.638 17.875 1.00 26.27 344 LYS A C 1
ATOM 2675 O O . LYS A 1 356 ? -0.155 16.209 18.518 1.00 23.45 344 LYS A O 1
ATOM 2681 N N . GLN A 1 357 ? 1.457 16.270 16.956 1.00 28.06 345 GLN A N 1
ATOM 2682 C CA . GLN A 1 357 ? 1.096 17.667 16.623 1.00 28.47 345 GLN A CA 1
ATOM 2683 C C . GLN A 1 357 ? -0.368 17.805 16.170 1.00 24.99 345 GLN A C 1
ATOM 2684 O O . GLN A 1 357 ? -1.137 18.674 16.642 1.00 23.74 345 GLN A O 1
ATOM 2690 N N . ARG A 1 358 ? -0.784 16.963 15.232 1.00 22.29 346 ARG A N 1
ATOM 2691 C CA . ARG A 1 358 ? -2.179 17.045 14.792 1.00 22.51 346 ARG A CA 1
ATOM 2692 C C . ARG A 1 358 ? -3.195 16.861 15.909 1.00 21.45 346 ARG A C 1
ATOM 2693 O O . ARG A 1 358 ? -4.212 17.581 15.988 1.00 21.28 346 ARG A O 1
ATOM 2701 N N . PHE A 1 359 ? -2.917 15.920 16.839 1.00 23.44 347 PHE A N 1
ATOM 2702 C CA . PHE A 1 359 ? -3.889 15.667 17.917 1.00 21.16 347 PHE A CA 1
ATOM 2703 C C . PHE A 1 359 ? -3.783 16.789 18.946 1.00 21.69 347 PHE A C 1
ATOM 2704 O O . PHE A 1 359 ? -4.785 17.155 19.501 1.00 21.73 347 PHE A O 1
ATOM 2712 N N . LEU A 1 360 ? -2.594 17.355 19.167 1.00 22.45 348 LEU A N 1
ATOM 2713 C CA . LEU A 1 360 ? -2.519 18.511 20.091 1.00 25.39 348 LEU A CA 1
ATOM 2714 C C . LEU A 1 360 ? -3.364 19.699 19.498 1.00 28.18 348 LEU A C 1
ATOM 2715 O O . LEU A 1 360 ? -4.072 20.387 20.210 1.00 23.91 348 LEU A O 1
ATOM 2720 N N . GLU A 1 361 ? -3.348 19.854 18.166 1.00 27.96 349 GLU A N 1
ATOM 2721 C CA . GLU A 1 361 ? -4.080 20.974 17.547 1.00 26.92 349 GLU A CA 1
ATOM 2722 C C . GLU A 1 361 ? -5.560 20.697 17.672 1.00 25.65 349 GLU A C 1
ATOM 2723 O O . GLU A 1 361 ? -6.341 21.587 17.993 1.00 23.99 349 GLU A O 1
ATOM 2729 N N . MET A 1 362 ? -5.956 19.438 17.474 1.00 25.53 350 MET A N 1
ATOM 2730 C CA . MET A 1 362 ? -7.332 19.053 17.729 1.00 24.64 350 MET A CA 1
ATOM 2731 C C . MET A 1 362 ? -7.758 19.328 19.179 1.00 24.72 350 MET A C 1
ATOM 2732 O O . MET A 1 362 ? -8.885 19.804 19.459 1.00 25.09 350 MET A O 1
ATOM 2737 N N . GLN A 1 363 ? -6.892 18.974 20.123 1.00 24.37 351 GLN A N 1
ATOM 2738 C CA . GLN A 1 363 ? -7.187 19.269 21.541 1.00 23.44 351 GLN A CA 1
ATOM 2739 C C . GLN A 1 363 ? -7.532 20.746 21.842 1.00 24.80 351 GLN A C 1
ATOM 2740 O O . GLN A 1 363 ? -8.358 21.061 22.739 1.00 24.07 351 GLN A O 1
ATOM 2746 N N . GLN A 1 364 ? -6.937 21.639 21.065 1.00 26.74 352 GLN A N 1
ATOM 2747 C CA . GLN A 1 364 ? -7.242 23.080 21.155 1.00 27.67 352 GLN A CA 1
ATOM 2748 C C . GLN A 1 364 ? -8.643 23.387 20.761 1.00 29.05 352 GLN A C 1
ATOM 2749 O O . GLN A 1 364 ? -9.299 24.209 21.379 1.00 29.49 352 GLN A O 1
ATOM 2755 N N . ARG A 1 365 ? -9.173 22.690 19.794 1.00 25.83 353 ARG A N 1
ATOM 2756 C CA . ARG A 1 365 ? -10.550 22.967 19.441 1.00 26.99 353 ARG A CA 1
ATOM 2757 C C . ARG A 1 365 ? -11.554 22.060 20.110 1.00 28.84 353 ARG A C 1
ATOM 2758 O O . ARG A 1 365 ? -12.754 22.340 20.074 1.00 28.61 353 ARG A O 1
ATOM 2766 N N . HIS A 1 366 ? -11.081 20.965 20.721 1.00 26.23 354 HIS A N 1
ATOM 2767 C CA . HIS A 1 366 ? -11.971 19.956 21.177 1.00 25.11 354 HIS A CA 1
ATOM 2768 C C . HIS A 1 366 ? -11.590 19.599 22.599 1.00 26.77 354 HIS A C 1
ATOM 2769 O O . HIS A 1 366 ? -10.742 18.710 22.796 1.00 27.90 354 HIS A O 1
ATOM 2776 N N . PRO A 1 367 ? -12.154 20.304 23.583 1.00 26.46 355 PRO A N 1
ATOM 2777 C CA . PRO A 1 367 ? -11.688 20.141 24.968 1.00 30.84 355 PRO A CA 1
ATOM 2778 C C . PRO A 1 367 ? -12.105 18.840 25.616 1.00 27.99 355 PRO A C 1
ATOM 2779 O O . PRO A 1 367 ? -11.632 18.562 26.701 1.00 28.28 355 PRO A O 1
ATOM 2783 N N . MET A 1 368 ? -12.968 18.047 24.969 1.00 26.10 356 MET A N 1
ATOM 2784 C CA . MET A 1 368 ? -13.177 16.653 25.410 1.00 26.47 356 MET A CA 1
ATOM 2785 C C . MET A 1 368 ? -11.849 15.827 25.430 1.00 25.09 356 MET A C 1
ATOM 2786 O O . MET A 1 368 ? -11.760 14.834 26.136 1.00 27.75 356 MET A O 1
ATOM 2791 N N . ILE A 1 369 ? -10.857 16.227 24.640 1.00 24.30 357 ILE A N 1
ATOM 2792 C CA . ILE A 1 369 ? -9.584 15.612 24.643 1.00 22.62 357 ILE A CA 1
ATOM 2793 C C . ILE A 1 369 ? -8.774 16.078 25.830 1.00 25.27 357 ILE A C 1
ATOM 2794 O O . ILE A 1 369 ? -8.190 17.182 25.824 1.00 22.66 357 ILE A O 1
ATOM 2799 N N . GLY A 1 370 ? -8.690 15.204 26.838 1.00 22.29 358 GLY A N 1
ATOM 2800 C CA . GLY A 1 370 ? -7.993 15.517 28.092 1.00 20.67 358 GLY A CA 1
ATOM 2801 C C . GLY A 1 370 ? -6.490 15.438 27.960 1.00 18.83 358 GLY A C 1
ATOM 2802 O O . GLY A 1 370 ? -5.780 16.254 28.512 1.00 19.93 358 GLY A O 1
ATOM 2803 N N . ASP A 1 371 ? -5.998 14.421 27.281 1.00 18.09 359 ASP A N 1
ATOM 2804 C CA . ASP A 1 371 ? -4.597 14.166 27.216 1.00 18.60 359 ASP A CA 1
ATOM 2805 C C . ASP A 1 371 ? -4.300 13.511 25.923 1.00 19.58 359 ASP A C 1
ATOM 2806 O O . ASP A 1 371 ? -5.005 12.584 25.487 1.00 20.66 359 ASP A O 1
ATOM 2811 N N . VAL A 1 372 ? -3.250 13.986 25.293 1.00 18.14 360 VAL A N 1
ATOM 2812 C CA . VAL A 1 372 ? -2.704 13.376 24.110 1.00 19.58 360 VAL A CA 1
ATOM 2813 C C . VAL A 1 372 ? -1.386 12.737 24.484 1.00 19.42 360 VAL A C 1
ATOM 2814 O O . VAL A 1 372 ? -0.489 13.399 24.834 1.00 22.56 360 VAL A O 1
ATOM 2818 N N . ARG A 1 373 ? -1.302 11.435 24.376 1.00 17.56 361 ARG A N 1
ATOM 2819 C CA . ARG A 1 373 ? -0.088 10.730 24.691 1.00 18.75 361 ARG A CA 1
ATOM 2820 C C . ARG A 1 373 ? 0.417 10.043 23.431 1.00 19.18 361 ARG A C 1
ATOM 2821 O O . ARG A 1 373 ? -0.331 9.377 22.820 1.00 19.98 361 ARG A O 1
ATOM 2829 N N . MET A 1 374 ? 1.656 10.243 23.039 1.00 17.79 362 MET A N 1
ATOM 2830 C CA . MET A 1 374 ? 2.176 9.650 21.807 1.00 17.79 362 MET A CA 1
ATOM 2831 C C . MET A 1 374 ? 3.671 9.402 21.841 1.00 18.60 362 MET A C 1
ATOM 2832 O O . MET A 1 374 ? 4.377 10.272 22.174 1.00 16.96 362 MET A O 1
ATOM 2837 N N . TRP A 1 375 ? 4.125 8.219 21.456 1.00 17.13 363 TRP A N 1
ATOM 2838 C CA . TRP A 1 375 ? 5.566 7.824 21.361 1.00 17.55 363 TRP A CA 1
ATOM 2839 C C . TRP A 1 375 ? 5.685 6.977 20.159 1.00 18.88 363 TRP A C 1
ATOM 2840 O O . TRP A 1 375 ? 5.397 5.732 20.156 1.00 17.31 363 TRP A O 1
ATOM 2851 N N . GLY A 1 376 ? 6.047 7.607 19.025 1.00 17.46 364 GLY A N 1
ATOM 2852 C CA . GLY A 1 376 ? 5.923 6.909 17.762 1.00 17.28 364 GLY A CA 1
ATOM 2853 C C . GLY A 1 376 ? 4.481 6.929 17.284 1.00 17.75 364 GLY A C 1
ATOM 2854 O O . GLY A 1 376 ? 3.699 7.690 17.750 1.00 17.68 364 GLY A O 1
ATOM 2855 N N . LEU A 1 377 ? 4.157 6.112 16.316 1.00 21.09 365 LEU A N 1
ATOM 2856 C CA . LEU A 1 377 ? 2.812 6.074 15.776 1.00 22.32 365 LEU A CA 1
ATOM 2857 C C . LEU A 1 377 ? 1.984 5.174 16.681 1.00 19.63 365 LEU A C 1
ATOM 2858 O O . LEU A 1 377 ? 1.625 4.082 16.350 1.00 18.73 365 LEU A O 1
ATOM 2863 N N . ASN A 1 378 ? 1.749 5.701 17.864 1.00 18.72 366 ASN A N 1
ATOM 2864 C CA . ASN A 1 378 ? 1.398 4.920 19.003 1.00 17.85 366 ASN A CA 1
ATOM 2865 C C . ASN A 1 378 ? 0.877 5.887 20.056 1.00 17.16 366 ASN A C 1
ATOM 2866 O O . ASN A 1 378 ? 1.632 6.429 20.772 1.00 17.01 366 ASN A O 1
ATOM 2871 N N . GLY A 1 379 ? -0.400 6.125 20.043 1.00 16.17 367 GLY A N 1
ATOM 2872 C CA . GLY A 1 379 ? -1.009 7.052 20.928 1.00 18.20 367 GLY A CA 1
ATOM 2873 C C . GLY A 1 379 ? -2.265 6.659 21.631 1.00 17.69 367 GLY A C 1
ATOM 2874 O O . GLY A 1 379 ? -3.020 5.812 21.192 1.00 19.07 367 GLY A O 1
ATOM 2875 N N . GLY A 1 380 ? -2.450 7.333 22.744 1.00 17.17 368 GLY A N 1
ATOM 2876 C CA . GLY A 1 380 ? -3.654 7.259 23.516 1.00 18.52 368 GLY A CA 1
ATOM 2877 C C . GLY A 1 380 ? -4.254 8.643 23.606 1.00 19.62 368 GLY A C 1
ATOM 2878 O O . GLY A 1 380 ? -3.606 9.578 24.086 1.00 20.32 368 GLY A O 1
ATOM 2879 N N . ILE A 1 381 ? -5.479 8.781 23.084 1.00 18.93 369 ILE A N 1
ATOM 2880 C CA . ILE A 1 381 ? -6.177 10.071 23.121 1.00 20.52 369 ILE A CA 1
ATOM 2881 C C . ILE A 1 381 ? -7.313 9.987 24.124 1.00 18.60 369 ILE A C 1
ATOM 2882 O O . ILE A 1 381 ? -8.362 9.407 23.832 1.00 19.58 369 ILE A O 1
ATOM 2887 N N . GLU A 1 382 ? -7.090 10.519 25.318 1.00 17.74 370 GLU A N 1
ATOM 2888 C CA . GLU A 1 382 ? -7.920 10.243 26.422 1.00 19.16 370 GLU A CA 1
ATOM 2889 C C . GLU A 1 382 ? -9.027 11.282 26.524 1.00 20.29 370 GLU A C 1
ATOM 2890 O O . GLU A 1 382 ? -8.728 12.477 26.622 1.00 20.50 370 GLU A O 1
ATOM 2896 N N . LEU A 1 383 ? -10.265 10.830 26.513 1.00 21.30 371 LEU A N 1
ATOM 2897 C CA . LEU A 1 383 ? -11.418 11.750 26.503 1.00 21.38 371 LEU A CA 1
ATOM 2898 C C . LEU A 1 383 ? -12.008 11.883 27.894 1.00 22.55 371 LEU A C 1
ATOM 2899 O O . LEU A 1 383 ? -12.153 10.897 28.589 1.00 20.62 371 LEU A O 1
ATOM 2904 N N . VAL A 1 384 ? -12.352 13.107 28.274 1.00 21.07 372 VAL A N 1
ATOM 2905 C CA . VAL A 1 384 ? -12.849 13.417 29.587 1.00 22.22 372 VAL A CA 1
ATOM 2906 C C . VAL A 1 384 ? -13.989 14.402 29.560 1.00 24.27 372 VAL A C 1
ATOM 2907 O O . VAL A 1 384 ? -14.124 15.160 28.581 1.00 25.60 372 VAL A O 1
ATOM 2911 N N . LYS A 1 385 ? -14.820 14.361 30.604 1.00 28.50 373 LYS A N 1
ATOM 2912 C CA . LYS A 1 385 ? -16.045 15.189 30.683 1.00 28.24 373 LYS A CA 1
ATOM 2913 C C . LYS A 1 385 ? -15.710 16.634 31.014 1.00 27.96 373 LYS A C 1
ATOM 2914 O O . LYS A 1 385 ? -16.478 17.507 30.637 1.00 26.76 373 LYS A O 1
ATOM 2920 N N . ASP A 1 386 ? -14.596 16.874 31.714 1.00 24.61 374 ASP A N 1
ATOM 2921 C CA . ASP A 1 386 ? -14.138 18.219 32.167 1.00 29.46 374 ASP A CA 1
ATOM 2922 C C . ASP A 1 386 ? -12.613 18.186 32.303 1.00 30.47 374 ASP A C 1
ATOM 2923 O O . ASP A 1 386 ? -12.066 17.215 32.799 1.00 29.23 374 ASP A O 1
ATOM 2928 N N . PRO A 1 387 ? -11.917 19.233 31.871 1.00 30.34 375 PRO A N 1
ATOM 2929 C CA . PRO A 1 387 ? -10.461 19.178 31.855 1.00 31.36 375 PRO A CA 1
ATOM 2930 C C . PRO A 1 387 ? -9.865 19.269 33.233 1.00 30.79 375 PRO A C 1
ATOM 2931 O O . PRO A 1 387 ? -8.737 18.833 33.449 1.00 28.37 375 PRO A O 1
ATOM 2935 N N . LYS A 1 388 ? -10.617 19.839 34.166 1.00 34.39 376 LYS A N 1
ATOM 2936 C CA . LYS A 1 388 ? -10.166 19.929 35.534 1.00 33.79 376 LYS A CA 1
ATOM 2937 C C . LYS A 1 388 ? -10.527 18.725 36.341 1.00 30.59 376 LYS A C 1
ATOM 2938 O O . LYS A 1 388 ? -9.694 18.237 37.076 1.00 29.04 376 LYS A O 1
ATOM 2944 N N . THR A 1 389 ? -11.735 18.191 36.214 1.00 29.48 377 THR A N 1
ATOM 2945 C CA . THR A 1 389 ? -12.023 16.985 37.010 1.00 26.63 377 THR A CA 1
ATOM 2946 C C . THR A 1 389 ? -11.272 15.757 36.397 1.00 25.58 377 THR A C 1
ATOM 2947 O O . THR A 1 389 ? -10.989 14.781 37.070 1.00 24.65 377 THR A O 1
ATOM 2951 N N . LYS A 1 390 ? -11.026 15.803 35.099 1.00 23.28 378 LYS A N 1
ATOM 2952 C CA . LYS A 1 390 ? -10.507 14.696 34.348 1.00 22.44 378 LYS A CA 1
ATOM 2953 C C . LYS A 1 390 ? -11.354 13.435 34.408 1.00 24.08 378 LYS A C 1
ATOM 2954 O O . LYS A 1 390 ? -10.894 12.357 34.105 1.00 24.10 378 LYS A O 1
ATOM 2960 N N . GLU A 1 391 ? -12.620 13.589 34.725 1.00 26.30 379 GLU A N 1
ATOM 2961 C CA . GLU A 1 391 ? -13.551 12.445 34.752 1.00 29.66 379 GLU A CA 1
ATOM 2962 C C . GLU A 1 391 ? -13.616 11.748 33.394 1.00 25.93 379 GLU A C 1
ATOM 2963 O O . GLU A 1 391 ? -13.850 12.401 32.422 1.00 24.98 379 GLU A O 1
ATOM 2969 N N . PRO A 1 392 ? -13.391 10.420 33.336 1.00 26.36 380 PRO A N 1
ATOM 2970 C CA . PRO A 1 392 ? -13.404 9.694 32.072 1.00 26.33 380 PRO A CA 1
ATOM 2971 C C . PRO A 1 392 ? -14.728 9.848 31.330 1.00 29.00 380 PRO A C 1
ATOM 2972 O O . PRO A 1 392 ? -15.789 9.849 31.968 1.00 26.49 380 PRO A O 1
ATOM 2976 N N . ASP A 1 393 ? -14.682 9.983 29.995 1.00 24.84 381 ASP A N 1
ATOM 2977 C CA . ASP A 1 393 ? -15.918 10.146 29.190 1.00 26.52 381 ASP A CA 1
ATOM 2978 C C . ASP A 1 393 ? -15.983 8.995 28.177 1.00 25.48 381 ASP A C 1
ATOM 2979 O O . ASP A 1 393 ? -15.717 9.146 26.971 1.00 23.66 381 ASP A O 1
ATOM 2984 N N . SER A 1 394 ? -16.358 7.838 28.680 1.00 23.88 382 SER A N 1
ATOM 2985 C CA . SER A 1 394 ? -16.466 6.685 27.838 1.00 26.27 382 SER A CA 1
ATOM 2986 C C . SER A 1 394 ? -17.574 6.778 26.780 1.00 26.23 382 SER A C 1
ATOM 2987 O O . SER A 1 394 ? -17.418 6.258 25.687 1.00 21.33 382 SER A O 1
ATOM 2990 N N . ASP A 1 395 ? -18.685 7.424 27.114 1.00 26.95 383 ASP A N 1
ATOM 2991 C CA . ASP A 1 395 ? -19.746 7.581 26.175 1.00 30.69 383 ASP A CA 1
ATOM 2992 C C . ASP A 1 395 ? -19.259 8.357 24.954 1.00 28.82 383 ASP A C 1
ATOM 2993 O O . ASP A 1 395 ? -19.527 7.958 23.796 1.00 26.46 383 ASP A O 1
ATOM 2998 N N . ALA A 1 396 ? -18.515 9.448 25.188 1.00 25.39 384 ALA A N 1
ATOM 2999 C CA . ALA A 1 396 ? -17.980 10.191 24.096 1.00 24.64 384 ALA A CA 1
ATOM 3000 C C . ALA A 1 396 ? -17.001 9.378 23.256 1.00 26.07 384 ALA A C 1
ATOM 3001 O O . ALA A 1 396 ? -17.020 9.454 22.024 1.00 22.95 384 ALA A O 1
ATOM 3003 N N . ALA A 1 397 ? -16.120 8.613 23.899 1.00 23.23 385 ALA A N 1
ATOM 3004 C CA . ALA A 1 397 ? -15.209 7.794 23.131 1.00 24.39 385 ALA A CA 1
ATOM 3005 C C . ALA A 1 397 ? -15.953 6.766 22.284 1.00 23.18 385 ALA A C 1
ATOM 3006 O O . ALA A 1 397 ? -15.542 6.498 21.136 1.00 21.75 385 ALA A O 1
ATOM 3008 N N . THR A 1 398 ? -17.014 6.169 22.828 1.00 21.71 386 THR A N 1
ATOM 3009 C CA . THR A 1 398 ? -17.767 5.213 22.063 1.00 22.96 386 THR A CA 1
ATOM 3010 C C . THR A 1 398 ? -18.366 5.879 20.813 1.00 21.67 386 THR A C 1
ATOM 3011 O O . THR A 1 398 ? -18.340 5.313 19.698 1.00 22.60 386 THR A O 1
ATOM 3015 N N . LYS A 1 399 ? -18.910 7.079 20.986 1.00 22.54 387 LYS A N 1
ATOM 3016 C CA . LYS A 1 399 ? -19.489 7.806 19.841 1.00 24.42 387 LYS A CA 1
ATOM 3017 C C . LYS A 1 399 ? -18.439 8.119 18.781 1.00 24.89 387 LYS A C 1
ATOM 3018 O O . LYS A 1 399 ? -18.690 7.910 17.624 1.00 26.27 387 LYS A O 1
ATOM 3024 N N . VAL A 1 400 ? -17.241 8.527 19.180 1.00 21.91 388 VAL A N 1
ATOM 3025 C CA . VAL A 1 400 ? -16.188 8.830 18.265 1.00 21.65 388 VAL A CA 1
ATOM 3026 C C . VAL A 1 400 ? -15.823 7.634 17.443 1.00 23.10 388 VAL A C 1
ATOM 3027 O O . VAL A 1 400 ? -15.648 7.727 16.200 1.00 24.70 388 VAL A O 1
ATOM 3031 N N . ILE A 1 401 ? -15.609 6.492 18.095 1.00 20.25 389 ILE A N 1
ATOM 3032 C CA . ILE A 1 401 ? -15.180 5.338 17.323 1.00 21.11 389 ILE A CA 1
ATOM 3033 C C . ILE A 1 401 ? -16.318 4.783 16.429 1.00 20.21 389 ILE A C 1
ATOM 3034 O O . ILE A 1 401 ? -16.030 4.169 15.405 1.00 20.68 389 ILE A O 1
ATOM 3039 N N . TYR A 1 402 ? -17.577 4.929 16.859 1.00 23.25 390 TYR A N 1
ATOM 3040 C CA . TYR A 1 402 ? -18.691 4.475 16.047 1.00 24.50 390 TYR A CA 1
ATOM 3041 C C . TYR A 1 402 ? -18.795 5.392 14.813 1.00 25.78 390 TYR A C 1
ATOM 3042 O O . TYR A 1 402 ? -18.821 4.898 13.682 1.00 24.62 390 TYR A O 1
ATOM 3051 N N . TYR A 1 403 ? -18.670 6.716 15.010 1.00 25.00 391 TYR A N 1
ATOM 3052 C CA . TYR A 1 403 ? -18.633 7.634 13.874 1.00 27.05 391 TYR A CA 1
ATOM 3053 C C . TYR A 1 403 ? -17.515 7.239 12.927 1.00 26.62 391 TYR A C 1
ATOM 3054 O O . TYR A 1 403 ? -17.699 7.109 11.734 1.00 27.58 391 TYR A O 1
ATOM 3063 N N . ALA A 1 404 ? -16.333 7.030 13.470 1.00 22.67 392 ALA A N 1
ATOM 3064 C CA . ALA A 1 404 ? -15.185 6.662 12.710 1.00 20.27 392 ALA A CA 1
ATOM 3065 C C . ALA A 1 404 ? -15.407 5.412 11.862 1.00 23.05 392 ALA A C 1
ATOM 3066 O O . ALA A 1 404 ? -15.167 5.429 10.613 1.00 23.48 392 ALA A O 1
ATOM 3068 N N . PHE A 1 405 ? -15.913 4.344 12.483 1.00 20.77 393 PHE A N 1
ATOM 3069 C CA . PHE A 1 405 ? -16.213 3.145 11.711 1.00 23.63 393 PHE A CA 1
ATOM 3070 C C . PHE A 1 405 ? -17.161 3.395 10.531 1.00 23.74 393 PHE A C 1
ATOM 3071 O O . PHE A 1 405 ? -16.979 2.835 9.484 1.00 23.09 393 PHE A O 1
ATOM 3079 N N . ALA A 1 406 ? -18.198 4.184 10.766 1.00 25.42 394 ALA A N 1
ATOM 3080 C CA . ALA A 1 406 ? -19.227 4.479 9.761 1.00 27.58 394 ALA A CA 1
ATOM 3081 C C . ALA A 1 406 ? -18.640 5.342 8.625 1.00 28.12 394 ALA A C 1
ATOM 3082 O O . ALA A 1 406 ? -19.220 5.433 7.556 1.00 29.31 394 ALA A O 1
ATOM 3084 N N . HIS A 1 407 ? -17.534 6.011 8.903 1.00 26.04 395 HIS A N 1
ATOM 3085 C CA . HIS A 1 407 ? -16.802 6.833 7.946 1.00 25.10 395 HIS A CA 1
ATOM 3086 C C . HIS A 1 407 ? -15.475 6.214 7.495 1.00 22.95 395 HIS A C 1
ATOM 3087 O O . HIS A 1 407 ? -14.588 6.898 7.051 1.00 23.71 395 HIS A O 1
ATOM 3094 N N . GLY A 1 408 ? -15.367 4.887 7.487 1.00 21.70 396 GLY A N 1
ATOM 3095 C CA . GLY A 1 408 ? -14.192 4.234 6.883 1.00 21.45 396 GLY A CA 1
ATOM 3096 C C . GLY A 1 408 ? -12.894 4.133 7.678 1.00 20.47 396 GLY A C 1
ATOM 3097 O O . GLY A 1 408 ? -11.837 4.056 7.094 1.00 21.75 396 GLY A O 1
ATOM 3098 N N . VAL A 1 409 ? -12.982 4.240 9.011 1.00 22.63 397 VAL A N 1
ATOM 3099 C CA . VAL A 1 409 ? -11.784 4.349 9.863 1.00 23.32 397 VAL A CA 1
ATOM 3100 C C . VAL A 1 409 ? -12.015 3.384 11.028 1.00 22.00 397 VAL A C 1
ATOM 3101 O O . VAL A 1 409 ? -13.008 3.495 11.708 1.00 23.98 397 VAL A O 1
ATOM 3105 N N . VAL A 1 410 ? -11.141 2.385 11.133 1.00 21.62 398 VAL A N 1
ATOM 3106 C CA . VAL A 1 410 ? -11.214 1.392 12.223 1.00 21.17 398 VAL A CA 1
ATOM 3107 C C . VAL A 1 410 ? -10.318 1.801 13.400 1.00 19.01 398 VAL A C 1
ATOM 3108 O O . VAL A 1 410 ? -9.118 1.892 13.278 1.00 20.27 398 VAL A O 1
ATOM 3112 N N . ILE A 1 411 ? -10.951 2.058 14.513 1.00 21.40 399 ILE A N 1
ATOM 3113 C CA . ILE A 1 411 ? -10.271 2.496 15.716 1.00 23.12 399 ILE A CA 1
ATOM 3114 C C . ILE A 1 411 ? -11.082 2.009 16.911 1.00 21.39 399 ILE A C 1
ATOM 3115 O O . ILE A 1 411 ? -12.278 1.977 16.858 1.00 23.81 399 ILE A O 1
ATOM 3120 N N . ILE A 1 412 ? -10.395 1.600 17.969 1.00 18.55 400 ILE A N 1
ATOM 3121 C CA . ILE A 1 412 ? -11.040 1.141 19.181 1.00 20.83 400 ILE A CA 1
ATOM 3122 C C . ILE A 1 412 ? -10.500 1.910 20.404 1.00 21.05 400 ILE A C 1
ATOM 3123 O O . ILE A 1 412 ? -9.711 2.803 20.264 1.00 19.56 400 ILE A O 1
ATOM 3128 N N . THR A 1 413 ? -11.018 1.577 21.576 1.00 20.51 401 THR A N 1
ATOM 3129 C CA . THR A 1 413 ? -10.699 2.206 22.804 1.00 21.45 401 THR A CA 1
ATOM 3130 C C . THR A 1 413 ? -9.932 1.298 23.766 1.00 23.98 401 THR A C 1
ATOM 3131 O O . THR A 1 413 ? -9.943 0.045 23.647 1.00 26.89 401 THR A O 1
ATOM 3135 N N . LEU A 1 414 ? -9.262 1.956 24.711 1.00 23.04 402 LEU A N 1
ATOM 3136 C CA . LEU A 1 414 ? -8.588 1.352 25.910 1.00 23.95 402 LEU A CA 1
ATOM 3137 C C . LEU A 1 414 ? -9.242 1.956 27.120 1.00 21.41 402 LEU A C 1
ATOM 3138 O O . LEU A 1 414 ? -9.483 3.202 27.146 1.00 19.40 402 LEU A O 1
ATOM 3143 N N . ALA A 1 415 ? -9.562 1.140 28.115 1.00 23.41 403 ALA A N 1
ATOM 3144 C CA . ALA A 1 415 ? -10.130 1.645 29.407 1.00 23.69 403 ALA A CA 1
ATOM 3145 C C . ALA A 1 415 ? -11.424 2.434 29.249 1.00 25.94 403 ALA A C 1
ATOM 3146 O O . ALA A 1 415 ? -11.729 3.245 30.070 1.00 24.05 403 ALA A O 1
ATOM 3148 N N . GLY A 1 416 ? -12.212 2.164 28.223 1.00 24.01 404 GLY A N 1
ATOM 3149 C CA . GLY A 1 416 ? -13.451 2.872 27.989 1.00 22.87 404 GLY A CA 1
ATOM 3150 C C . GLY A 1 416 ? -13.361 4.213 27.266 1.00 21.31 404 GLY A C 1
ATOM 3151 O O . GLY A 1 416 ? -14.089 4.439 26.338 1.00 21.07 404 GLY A O 1
ATOM 3152 N N . ASN A 1 417 ? -12.407 5.069 27.645 1.00 19.65 405 ASN A N 1
ATOM 3153 C CA . ASN A 1 417 ? -12.432 6.460 27.269 1.00 19.72 405 ASN A CA 1
ATOM 3154 C C . ASN A 1 417 ? -11.185 6.946 26.581 1.00 18.06 405 ASN A C 1
ATOM 3155 O O . ASN A 1 417 ? -11.009 8.156 26.320 1.00 20.84 405 ASN A O 1
ATOM 3160 N N . ILE A 1 418 ? -10.277 6.029 26.271 1.00 17.76 406 ILE A N 1
ATOM 3161 C CA . ILE A 1 418 ? -9.087 6.351 25.551 1.00 17.63 406 ILE A CA 1
ATOM 3162 C C . ILE A 1 418 ? -9.080 5.795 24.138 1.00 19.65 406 ILE A C 1
ATOM 3163 O O . ILE A 1 418 ? -9.173 4.572 23.913 1.00 20.14 406 ILE A O 1
ATOM 3168 N N . LEU A 1 419 ? -8.955 6.687 23.143 1.00 19.14 407 LEU A N 1
ATOM 3169 C CA . LEU A 1 419 ? -8.786 6.239 21.775 1.00 19.08 407 LEU A CA 1
ATOM 3170 C C . LEU A 1 419 ? -7.432 5.631 21.591 1.00 17.54 407 LEU A C 1
ATOM 3171 O O . LEU A 1 419 ? -6.413 6.244 21.963 1.00 17.59 407 LEU A O 1
ATOM 3176 N N . ARG A 1 420 ? -7.420 4.410 21.041 1.00 16.41 408 ARG A N 1
ATOM 3177 C CA . ARG A 1 420 ? -6.200 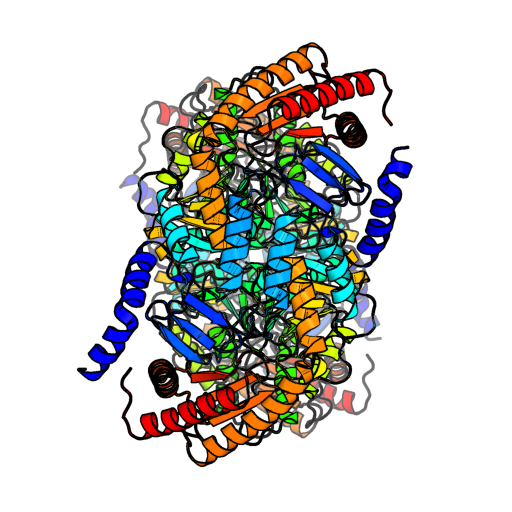3.682 20.770 1.00 17.12 408 ARG A CA 1
ATOM 3178 C C . ARG A 1 420 ? -5.706 3.955 19.334 1.00 19.37 408 ARG A C 1
ATOM 3179 O O . ARG A 1 420 ? -6.396 3.594 18.393 1.00 21.22 408 ARG A O 1
ATOM 3187 N N . PHE A 1 421 ? -4.510 4.546 19.197 1.00 17.53 409 PHE A N 1
ATOM 3188 C CA . PHE A 1 421 ? -3.956 4.921 17.876 1.00 19.75 409 PHE A CA 1
ATOM 3189 C C . PHE A 1 421 ? -2.695 4.136 17.555 1.00 18.24 409 PHE A C 1
ATOM 3190 O O . PHE A 1 421 ? -1.613 4.432 18.074 1.00 18.05 409 PHE A O 1
ATOM 3198 N N . GLN A 1 422 ? -2.865 3.067 16.788 1.00 17.55 410 GLN A N 1
ATOM 3199 C CA . GLN A 1 422 ? -1.800 2.130 16.435 1.00 18.33 410 GLN A CA 1
ATOM 3200 C C . GLN A 1 422 ? -1.945 1.625 15.024 1.00 18.51 410 GLN A C 1
ATOM 3201 O O . GLN A 1 422 ? -2.106 0.420 14.767 1.00 17.78 410 GLN A O 1
ATOM 3207 N N . PRO A 1 423 ? -1.903 2.570 14.035 1.00 19.94 411 PRO A N 1
ATOM 3208 C CA . PRO A 1 423 ? -1.896 2.051 12.657 1.00 18.08 411 PRO A CA 1
ATOM 3209 C C . PRO A 1 423 ? -0.667 1.189 12.233 1.00 16.83 411 PRO A C 1
ATOM 3210 O O . PRO A 1 423 ? 0.413 1.301 12.806 1.00 18.30 411 PRO A O 1
ATOM 3214 N N . PRO A 1 424 ? -0.786 0.421 11.149 1.00 15.38 412 PRO A N 1
ATOM 3215 C CA . PRO A 1 424 ? 0.422 -0.132 10.566 1.00 16.54 412 PRO A CA 1
ATOM 3216 C C . PRO A 1 424 ? 1.463 0.959 10.330 1.00 17.48 412 PRO A C 1
ATOM 3217 O O . PRO A 1 424 ? 1.124 2.105 9.938 1.00 19.64 412 PRO A O 1
ATOM 3221 N N . LEU A 1 425 ? 2.705 0.655 10.602 1.00 17.92 413 LEU A N 1
ATOM 3222 C CA . LEU A 1 425 ? 3.710 1.670 10.578 1.00 20.67 413 LEU A CA 1
ATOM 3223 C C . LEU A 1 425 ? 3.955 2.188 9.103 1.00 23.96 413 LEU A C 1
ATOM 3224 O O . LEU A 1 425 ? 4.519 3.254 8.905 1.00 20.99 413 LEU A O 1
ATOM 3229 N N . VAL A 1 426 ? 3.572 1.384 8.124 1.00 24.32 414 VAL A N 1
ATOM 3230 C CA . VAL A 1 426 ? 3.676 1.717 6.707 1.00 24.73 414 VAL A CA 1
ATOM 3231 C C . VAL A 1 426 ? 2.570 2.641 6.205 1.00 25.10 414 VAL A C 1
ATOM 3232 O O . VAL A 1 426 ? 2.574 2.966 5.015 1.00 27.90 414 VAL A O 1
ATOM 3236 N N . ILE A 1 427 ? 1.605 3.029 7.058 1.00 21.22 415 ILE A N 1
ATOM 3237 C CA . ILE A 1 427 ? 0.459 3.819 6.650 1.00 22.75 415 ILE A CA 1
ATOM 3238 C C . ILE A 1 427 ? 0.890 5.059 5.818 1.00 23.29 415 ILE A C 1
ATOM 3239 O O . ILE A 1 427 ? 1.709 5.873 6.275 1.00 22.00 415 ILE A O 1
ATOM 3244 N N . PRO A 1 428 ? 0.398 5.136 4.568 1.00 26.41 416 PRO A N 1
ATOM 3245 C CA . PRO A 1 428 ? 0.712 6.313 3.778 1.00 25.02 416 PRO A CA 1
ATOM 3246 C C . PRO A 1 428 ? 0.191 7.589 4.374 1.00 23.35 416 PRO A C 1
ATOM 3247 O O . PRO A 1 428 ? -0.917 7.648 4.992 1.00 23.19 416 PRO A O 1
ATOM 3251 N N . ARG A 1 429 ? 0.988 8.656 4.216 1.00 26.62 417 ARG A N 1
ATOM 3252 C CA . ARG A 1 429 ? 0.628 9.937 4.801 1.00 27.09 417 ARG A CA 1
ATOM 3253 C C . ARG A 1 429 ? -0.757 10.348 4.330 1.00 27.55 417 ARG A C 1
ATOM 3254 O O . ARG A 1 429 ? -1.572 10.867 5.097 1.00 25.74 417 ARG A O 1
ATOM 3262 N N . GLU A 1 430 ? -1.059 10.120 3.052 1.00 27.64 418 GLU A N 1
ATOM 3263 C CA . GLU A 1 430 ? -2.383 10.469 2.585 1.00 29.96 418 GLU A CA 1
ATOM 3264 C C . GLU A 1 430 ? -3.504 9.766 3.358 1.00 27.41 418 GLU A C 1
ATOM 3265 O O . GLU A 1 430 ? -4.512 10.407 3.669 1.00 26.49 418 GLU A O 1
ATOM 3271 N N . GLN A 1 431 ? -3.360 8.463 3.660 1.00 25.99 419 GLN A N 1
ATOM 3272 C CA . GLN A 1 431 ? -4.420 7.764 4.426 1.00 28.68 419 GLN A CA 1
ATOM 3273 C C . GLN A 1 431 ? -4.415 8.186 5.902 1.00 22.58 419 GLN A C 1
ATOM 3274 O O . GLN A 1 431 ? -5.450 8.276 6.515 1.00 21.50 419 GLN A O 1
ATOM 3280 N N . LEU A 1 432 ? -3.242 8.437 6.450 1.00 22.06 420 LEU A N 1
ATOM 3281 C CA . LEU A 1 432 ? -3.177 8.943 7.818 1.00 24.09 420 LEU A CA 1
ATOM 3282 C C . LEU A 1 432 ? -3.906 10.252 7.911 1.00 24.07 420 LEU A C 1
ATOM 3283 O O . LEU A 1 432 ? -4.643 10.491 8.829 1.00 24.07 420 LEU A O 1
ATOM 3288 N N . ASP A 1 433 ? -3.729 11.129 6.904 1.00 24.92 421 ASP A N 1
ATOM 3289 C CA . ASP A 1 433 ? -4.403 12.439 6.937 1.00 23.18 421 ASP A CA 1
ATOM 3290 C C . ASP A 1 433 ? -5.875 12.257 6.758 1.00 20.12 421 ASP A C 1
ATOM 3291 O O . ASP A 1 433 ? -6.657 12.888 7.458 1.00 23.42 421 ASP A O 1
ATOM 3296 N N . GLN A 1 434 ? -6.300 11.337 5.898 1.00 22.91 422 GLN A N 1
ATOM 3297 C CA . GLN A 1 434 ? -7.750 11.047 5.787 1.00 25.21 422 GLN A CA 1
ATOM 3298 C C . GLN A 1 434 ? -8.312 10.597 7.121 1.00 23.11 422 GLN A C 1
ATOM 3299 O O . GLN A 1 434 ? -9.380 11.052 7.546 1.00 20.29 422 GLN A O 1
ATOM 3305 N N . ALA A 1 435 ? -7.599 9.666 7.779 1.00 21.45 423 ALA A N 1
ATOM 3306 C CA . ALA A 1 435 ? -8.122 9.136 9.043 1.00 22.14 423 ALA A CA 1
ATOM 3307 C C . ALA A 1 435 ? -8.166 10.219 10.130 1.00 20.19 423 ALA A C 1
ATOM 3308 O O . ALA A 1 435 ? -9.126 10.325 10.905 1.00 21.04 423 ALA A O 1
ATOM 3310 N N . LEU A 1 436 ? -7.137 11.046 10.191 1.00 21.48 424 LEU A N 1
ATOM 3311 C CA . LEU A 1 436 ? -7.138 12.162 11.172 1.00 21.83 424 LEU A CA 1
ATOM 3312 C C . LEU A 1 436 ? -8.312 13.152 10.957 1.00 23.23 424 LEU A C 1
ATOM 3313 O O . LEU A 1 436 ? -8.857 13.714 11.912 1.00 22.47 424 LEU A O 1
ATOM 3318 N N . GLN A 1 437 ? -8.674 13.391 9.697 1.00 22.96 425 GLN A N 1
ATOM 3319 C CA . GLN A 1 437 ? -9.731 14.353 9.406 1.00 24.21 425 GLN A CA 1
ATOM 3320 C C . GLN A 1 437 ? -10.997 13.700 9.840 1.00 21.95 425 GLN A C 1
ATOM 3321 O O . GLN A 1 437 ? -11.860 14.357 10.418 1.00 27.74 425 GLN A O 1
ATOM 3327 N N . VAL A 1 438 ? -11.106 12.371 9.630 1.00 21.23 426 VAL A N 1
ATOM 3328 C CA . VAL A 1 438 ? -12.315 11.675 10.082 1.00 22.13 426 VAL A CA 1
ATOM 3329 C C . VAL A 1 438 ? -12.440 11.826 11.601 1.00 22.78 426 VAL A C 1
ATOM 3330 O O . VAL A 1 438 ? -13.542 12.134 12.162 1.00 21.97 426 VAL A O 1
ATOM 3334 N N . LEU A 1 439 ? -11.309 11.686 12.309 1.00 22.47 427 LEU A N 1
ATOM 3335 C CA . LEU A 1 439 ? -11.414 11.833 13.800 1.00 23.18 427 LEU A CA 1
ATOM 3336 C C . LEU A 1 439 ? -11.842 13.272 14.206 1.00 21.68 427 LEU A C 1
ATOM 3337 O O . LEU A 1 439 ? -12.703 13.521 15.089 1.00 20.92 427 LEU A O 1
ATOM 3342 N N . ASP A 1 440 ? -11.230 14.237 13.543 1.00 24.92 428 ASP A N 1
ATOM 3343 C CA . ASP A 1 440 ? -11.560 15.649 13.793 1.00 25.27 428 ASP A CA 1
ATOM 3344 C C . ASP A 1 440 ? -13.052 15.857 13.572 1.00 23.63 428 ASP A C 1
ATOM 3345 O O . ASP A 1 440 ? -13.763 16.388 14.402 1.00 25.74 428 ASP A O 1
ATOM 3350 N N . ASP A 1 441 ? -13.546 15.334 12.466 1.00 27.03 429 ASP A N 1
ATOM 3351 C CA . ASP A 1 441 ? -14.976 15.384 12.196 1.00 24.48 429 ASP A CA 1
ATOM 3352 C C . ASP A 1 441 ? -15.819 14.684 13.240 1.00 27.40 429 ASP A C 1
ATOM 3353 O O . ASP A 1 441 ? -16.912 15.164 13.644 1.00 22.60 429 ASP A O 1
ATOM 3358 N N . ALA A 1 442 ? -15.338 13.498 13.641 1.00 24.73 430 ALA A N 1
ATOM 3359 C CA . ALA A 1 442 ? -15.944 12.771 14.756 1.00 24.83 430 ALA A CA 1
ATOM 3360 C C . ALA A 1 442 ? -16.105 13.583 16.068 1.00 23.84 430 ALA A C 1
ATOM 3361 O O . ALA A 1 442 ? -17.169 13.625 16.638 1.00 26.11 430 ALA A O 1
ATOM 3363 N N . PHE A 1 443 ? -15.045 14.219 16.541 1.00 22.97 431 PHE A N 1
ATOM 3364 C CA . PHE A 1 443 ? -15.117 15.056 17.728 1.00 22.90 431 PHE A CA 1
ATOM 3365 C C . PHE A 1 443 ? -16.201 16.155 17.546 1.00 23.04 431 PHE A C 1
ATOM 3366 O O . PHE A 1 443 ? -16.992 16.419 18.437 1.00 22.83 431 PHE A O 1
ATOM 3374 N N . THR A 1 444 ? -16.198 16.801 16.378 1.00 26.30 432 THR A N 1
ATOM 3375 C CA . THR A 1 444 ? -17.205 17.857 16.065 1.00 25.17 432 THR A CA 1
ATOM 3376 C C . THR A 1 444 ? -18.611 17.326 16.158 1.00 25.71 432 THR A C 1
ATOM 3377 O O . THR A 1 444 ? -19.495 17.948 16.790 1.00 30.65 432 THR A O 1
ATOM 3381 N N . ALA A 1 445 ? -18.807 16.160 15.564 1.00 24.70 433 ALA A N 1
ATOM 3382 C CA . ALA A 1 445 ? -20.106 15.523 15.523 1.00 27.00 433 ALA A CA 1
ATOM 3383 C C . ALA A 1 445 ? -20.624 15.195 16.909 1.00 30.87 433 ALA A C 1
ATOM 3384 O O . ALA A 1 445 ? -21.798 15.437 17.214 1.00 29.27 433 ALA A O 1
ATOM 3386 N N . VAL A 1 446 ? -19.731 14.657 17.762 1.00 29.61 434 VAL A N 1
ATOM 3387 C CA . VAL A 1 446 ? -20.117 14.267 19.122 1.00 28.06 434 VAL A CA 1
ATOM 3388 C C . VAL A 1 446 ? -20.416 15.515 19.901 1.00 28.88 434 VAL A C 1
ATOM 3389 O O . VAL A 1 446 ? -21.393 15.548 20.666 1.00 32.36 434 VAL A O 1
ATOM 3393 N N . GLU A 1 447 ? -19.600 16.542 19.710 1.00 31.40 435 GLU A N 1
ATOM 3394 C CA . GLU A 1 447 ? -19.866 17.864 20.301 1.00 34.42 435 GLU A CA 1
ATOM 3395 C C . GLU A 1 447 ? -21.222 18.444 19.941 1.00 36.19 435 GLU A C 1
ATOM 3396 O O . GLU A 1 447 ? -21.838 19.065 20.769 1.00 39.28 435 GLU A O 1
ATOM 3402 N N . ASN A 1 448 ? -21.675 18.224 18.728 1.00 38.32 436 ASN A N 1
ATOM 3403 C CA . ASN A 1 448 ? -22.984 18.695 18.308 1.00 39.58 436 ASN A CA 1
ATOM 3404 C C . ASN A 1 448 ? -24.106 17.725 18.517 1.00 40.31 436 ASN A C 1
ATOM 3405 O O . ASN A 1 448 ? -25.202 17.990 18.054 1.00 50.68 436 ASN A O 1
ATOM 3410 N N . GLY A 1 449 ? -23.866 16.608 19.190 1.00 33.70 437 GLY A N 1
ATOM 3411 C CA . GLY A 1 449 ? -24.915 15.653 19.462 1.00 33.98 437 GLY A CA 1
ATOM 3412 C C . GLY A 1 449 ? -25.441 14.942 18.232 1.00 35.49 437 GLY A C 1
ATOM 3413 O O . GLY A 1 449 ? -26.541 14.452 18.226 1.00 42.04 437 GLY A O 1
ATOM 3414 N N . GLU A 1 450 ? -24.614 14.836 17.213 1.00 35.78 438 GLU A N 1
ATOM 3415 C CA . GLU A 1 450 ? -24.973 14.235 15.956 1.00 35.71 438 GLU A CA 1
ATOM 3416 C C . GLU A 1 450 ? -24.693 12.749 15.846 1.00 38.18 438 GLU A C 1
ATOM 3417 O O . GLU A 1 450 ? -24.958 12.150 14.828 1.00 36.33 438 GLU A O 1
ATOM 3423 N N . VAL A 1 451 ? -24.176 12.135 16.894 1.00 36.06 439 VAL A N 1
ATOM 3424 C CA . VAL A 1 451 ? -23.920 10.704 16.880 1.00 37.09 439 VAL A CA 1
ATOM 3425 C C . VAL A 1 451 ? -24.719 10.033 17.969 1.00 43.89 439 VAL A C 1
ATOM 3426 O O . VAL A 1 451 ? -24.624 10.415 19.140 1.00 42.04 439 VAL A O 1
ATOM 3430 N N . THR A 1 452 ? -25.489 9.020 17.593 1.00 47.81 440 THR A N 1
ATOM 3431 C CA . THR A 1 452 ? -26.329 8.306 18.537 1.00 54.75 440 THR A CA 1
ATOM 3432 C C . THR A 1 452 ? -26.097 6.833 18.246 1.00 54.96 440 THR A C 1
ATOM 3433 O O . THR A 1 452 ? -26.261 6.379 17.118 1.00 56.11 440 THR A O 1
ATOM 3437 N N . ILE A 1 453 ? -25.624 6.131 19.265 1.00 54.85 441 ILE A N 1
ATOM 3438 C CA . ILE A 1 453 ? -25.346 4.698 19.172 1.00 66.74 441 ILE A CA 1
ATOM 3439 C C . ILE A 1 453 ? -26.642 3.883 19.325 1.00 71.96 441 ILE A C 1
ATOM 3440 O O . ILE A 1 453 ? -27.453 4.157 20.222 1.00 64.74 441 ILE A O 1
ATOM 3445 N N . PRO A 1 454 ? -26.870 2.920 18.411 1.00 76.81 442 PRO A N 1
ATOM 3446 C CA . PRO A 1 454 ? -28.073 2.098 18.540 1.00 81.01 442 PRO A CA 1
ATOM 3447 C C . PRO A 1 454 ? -28.046 1.180 19.759 1.00 77.23 442 PRO A C 1
ATOM 3448 O O . PRO A 1 454 ? -29.042 1.122 20.481 1.00 81.31 442 PRO A O 1
ATOM 3452 N N . GLU B 1 11 ? 31.109 -42.382 10.789 1.00 69.11 -1 GLU B N 1
ATOM 3453 C CA . GLU B 1 11 ? 30.894 -42.214 9.312 1.00 74.00 -1 GLU B CA 1
ATOM 3454 C C . GLU B 1 11 ? 29.443 -41.840 8.950 1.00 79.15 -1 GLU B C 1
ATOM 3455 O O . GLU B 1 11 ? 29.222 -41.208 7.908 1.00 69.89 -1 GLU B O 1
ATOM 3461 N N . LEU B 1 12 ? 28.469 -42.239 9.793 1.00 82.22 0 LEU B N 1
ATOM 3462 C CA . LEU B 1 12 ? 27.128 -41.580 9.851 1.00 79.73 0 LEU B CA 1
ATOM 3463 C C . LEU B 1 12 ? 27.289 -40.056 10.069 1.00 77.00 0 LEU B C 1
ATOM 3464 O O . LEU B 1 12 ? 26.444 -39.283 9.619 1.00 73.85 0 LEU B O 1
ATOM 3469 N N . MET B 1 13 ? 28.366 -39.637 10.748 1.00 79.10 1 MET B N 1
ATOM 3470 C CA . MET B 1 13 ? 28.664 -38.202 10.974 1.00 80.58 1 MET B CA 1
ATOM 3471 C C . MET B 1 13 ? 29.119 -37.449 9.707 1.00 80.79 1 MET B C 1
ATOM 3472 O O . MET B 1 13 ? 28.818 -36.228 9.565 1.00 61.25 1 MET B O 1
ATOM 3477 N N . GLY B 1 14 ? 29.839 -38.169 8.819 1.00 74.37 2 GLY B N 1
ATOM 3478 C CA . GLY B 1 14 ? 30.129 -37.731 7.425 1.00 59.58 2 GLY B CA 1
ATOM 3479 C C . GLY B 1 14 ? 28.847 -37.389 6.657 1.00 51.07 2 GLY B C 1
ATOM 3480 O O . GLY B 1 14 ? 28.813 -36.446 5.880 1.00 51.72 2 GLY B O 1
ATOM 3481 N N . LYS B 1 15 ? 27.769 -38.124 6.924 1.00 44.03 3 LYS B N 1
ATOM 3482 C CA . LYS B 1 15 ? 26.478 -37.895 6.259 1.00 45.59 3 LYS B CA 1
ATOM 3483 C C . LYS B 1 15 ? 25.652 -36.693 6.812 1.00 42.01 3 LYS B C 1
ATOM 3484 O O . LYS B 1 15 ? 24.676 -36.323 6.201 1.00 38.41 3 LYS B O 1
ATOM 3490 N N . LEU B 1 16 ? 26.084 -36.124 7.953 1.00 41.04 4 LEU B N 1
ATOM 3491 C CA . LEU B 1 16 ? 25.328 -35.136 8.765 1.00 40.77 4 LEU B CA 1
ATOM 3492 C C . LEU B 1 16 ? 26.182 -33.909 9.018 1.00 45.45 4 LEU B C 1
ATOM 3493 O O . LEU B 1 16 ? 26.074 -33.239 10.062 1.00 40.33 4 LEU B O 1
ATOM 3498 N N . ASP B 1 17 ? 27.021 -33.601 8.019 1.00 42.40 5 ASP B N 1
ATOM 3499 C CA . ASP B 1 17 ? 27.980 -32.528 8.116 1.00 40.50 5 ASP B CA 1
ATOM 3500 C C . ASP B 1 17 ? 27.364 -31.122 8.199 1.00 35.99 5 ASP B C 1
ATOM 3501 O O . ASP B 1 17 ? 27.751 -30.326 9.069 1.00 36.72 5 ASP B O 1
ATOM 3506 N N . LYS B 1 18 ? 26.459 -30.793 7.286 1.00 32.37 6 LYS B N 1
ATOM 3507 C CA . LYS B 1 18 ? 25.834 -29.443 7.303 1.00 34.22 6 LYS B CA 1
ATOM 3508 C C . LYS B 1 18 ? 24.951 -29.309 8.569 1.00 33.66 6 LYS B C 1
ATOM 3509 O O . LYS B 1 18 ? 24.930 -28.275 9.205 1.00 30.95 6 LYS B O 1
ATOM 3515 N N . ALA B 1 19 ? 24.257 -30.391 8.900 1.00 30.17 7 ALA B N 1
ATOM 3516 C CA . ALA B 1 19 ? 23.391 -30.461 10.093 1.00 30.55 7 ALA B CA 1
ATOM 3517 C C . ALA B 1 19 ? 24.179 -30.211 11.368 1.00 30.67 7 ALA B C 1
ATOM 3518 O O . ALA B 1 19 ? 23.838 -29.304 12.153 1.00 28.93 7 ALA B O 1
ATOM 3520 N N . SER B 1 20 ? 25.206 -31.033 11.596 1.00 29.67 8 SER B N 1
ATOM 3521 C CA . SER B 1 20 ? 26.013 -30.896 12.769 1.00 31.60 8 SER B CA 1
ATOM 3522 C C . SER B 1 20 ? 26.521 -29.479 12.930 1.00 29.41 8 SER B C 1
ATOM 3523 O O . SER B 1 20 ? 26.436 -28.926 14.024 1.00 30.97 8 SER B O 1
ATOM 3526 N N . LYS B 1 21 ? 26.992 -28.846 11.865 1.00 30.37 9 LYS B N 1
ATOM 3527 C CA . LYS B 1 21 ? 27.524 -27.502 11.963 1.00 31.44 9 LYS B CA 1
ATOM 3528 C C . LYS B 1 21 ? 26.406 -26.431 12.280 1.00 31.54 9 LYS B C 1
ATOM 3529 O O . LYS B 1 21 ? 26.615 -25.499 13.043 1.00 29.23 9 LYS B O 1
ATOM 3535 N N . LEU B 1 22 ? 25.226 -26.611 11.683 1.00 29.58 10 LEU B N 1
ATOM 3536 C CA . LEU B 1 22 ? 24.078 -25.722 11.921 1.00 28.85 10 LEU B CA 1
ATOM 3537 C C . LEU B 1 22 ? 23.620 -25.776 13.388 1.00 27.68 10 LEU B C 1
ATOM 3538 O O . LEU B 1 22 ? 23.362 -24.740 13.987 1.00 27.87 10 LEU B O 1
ATOM 3543 N N . ILE B 1 23 ? 23.518 -27.006 13.919 1.00 27.62 11 ILE B N 1
ATOM 3544 C CA . ILE B 1 23 ? 23.074 -27.299 15.287 1.00 26.66 11 ILE B CA 1
ATOM 3545 C C . ILE B 1 23 ? 24.067 -26.728 16.308 1.00 29.68 11 ILE B C 1
ATOM 3546 O O . ILE B 1 23 ? 23.684 -26.087 17.322 1.00 23.97 11 ILE B O 1
ATOM 3551 N N . ASP B 1 24 ? 25.355 -26.834 16.013 1.00 30.50 12 ASP B N 1
ATOM 3552 C CA . ASP B 1 24 ? 26.365 -26.317 16.966 1.00 28.90 12 ASP B CA 1
ATOM 3553 C C . ASP B 1 24 ? 26.193 -24.811 17.132 1.00 27.06 12 ASP B C 1
ATOM 3554 O O . ASP B 1 24 ? 26.429 -24.273 18.232 1.00 29.03 12 ASP B O 1
ATOM 3559 N N . GLU B 1 25 ? 25.802 -24.125 16.071 1.00 25.57 13 GLU B N 1
ATOM 3560 C CA . GLU B 1 25 ? 25.596 -22.665 16.146 1.00 27.25 13 GLU B CA 1
ATOM 3561 C C . GLU B 1 25 ? 24.213 -22.396 16.815 1.00 26.94 13 GLU B C 1
ATOM 3562 O O . GLU B 1 25 ? 24.101 -21.556 17.722 1.00 26.21 13 GLU B O 1
ATOM 3568 N N . GLU B 1 26 ? 23.203 -23.170 16.411 1.00 25.43 14 GLU B N 1
ATOM 3569 C CA . GLU B 1 26 ? 21.862 -23.014 16.980 1.00 25.36 14 GLU B CA 1
ATOM 3570 C C . GLU B 1 26 ? 21.940 -23.115 18.480 1.00 26.35 14 GLU B C 1
ATOM 3571 O O . GLU B 1 26 ? 21.375 -22.301 19.217 1.00 27.57 14 GLU B O 1
ATOM 3577 N N . ASN B 1 27 ? 22.682 -24.099 18.938 1.00 26.46 15 ASN B N 1
ATOM 3578 C CA . ASN B 1 27 ? 22.914 -24.274 20.391 1.00 27.68 15 ASN B CA 1
ATOM 3579 C C . ASN B 1 27 ? 23.490 -23.124 21.215 1.00 25.67 15 ASN B C 1
ATOM 3580 O O . ASN B 1 27 ? 23.372 -23.138 22.440 1.00 22.60 15 ASN B O 1
ATOM 3585 N N . LYS B 1 28 ? 24.113 -22.154 20.575 1.00 23.75 16 LYS B N 1
ATOM 3586 C CA . LYS B 1 28 ? 24.608 -20.984 21.249 1.00 26.84 16 LYS B CA 1
ATOM 3587 C C . LYS B 1 28 ? 23.468 -19.946 21.501 1.00 24.17 16 LYS B C 1
ATOM 3588 O O . LYS B 1 28 ? 23.639 -18.984 22.281 1.00 22.80 16 LYS B O 1
ATOM 3594 N N . TYR B 1 29 ? 22.365 -20.086 20.761 1.00 24.81 17 TYR B N 1
ATOM 3595 C CA . TYR B 1 29 ? 21.309 -19.059 20.771 1.00 24.13 17 TYR B CA 1
ATOM 3596 C C . TYR B 1 29 ? 19.943 -19.542 21.286 1.00 22.66 17 TYR B C 1
ATOM 3597 O O . TYR B 1 29 ? 19.093 -18.712 21.598 1.00 20.59 17 TYR B O 1
ATOM 3606 N N . TYR B 1 30 ? 19.712 -20.851 21.206 1.00 21.75 18 TYR B N 1
ATOM 3607 C CA . TYR B 1 30 ? 18.372 -21.438 21.429 1.00 22.75 18 TYR B CA 1
ATOM 3608 C C . TYR B 1 30 ? 18.413 -22.246 22.711 1.00 21.06 18 TYR B C 1
ATOM 3609 O O . TYR B 1 30 ? 19.167 -23.216 22.822 1.00 23.29 18 TYR B O 1
ATOM 3618 N N . ALA B 1 31 ? 17.629 -21.820 23.700 1.00 21.40 19 ALA B N 1
ATOM 3619 C CA . ALA B 1 31 ? 17.648 -22.379 25.043 1.00 20.58 19 ALA B CA 1
ATOM 3620 C C . ALA B 1 31 ? 17.539 -23.869 25.059 1.00 19.53 19 ALA B C 1
ATOM 3621 O O . ALA B 1 31 ? 16.768 -24.452 24.335 1.00 18.61 19 ALA B O 1
ATOM 3623 N N . ARG B 1 32 ? 18.283 -24.496 25.941 1.00 21.83 20 ARG B N 1
ATOM 3624 C CA . ARG B 1 32 ? 18.282 -25.968 25.904 1.00 23.96 20 ARG B CA 1
ATOM 3625 C C . ARG B 1 32 ? 16.984 -26.599 26.403 1.00 21.31 20 ARG B C 1
ATOM 3626 O O . ARG B 1 32 ? 16.655 -27.702 26.032 1.00 21.21 20 ARG B O 1
ATOM 3634 N N . SER B 1 33 ? 16.237 -25.878 27.250 1.00 19.25 21 SER B N 1
ATOM 3635 C CA . SER B 1 33 ? 14.948 -26.360 27.727 1.00 19.33 21 SER B CA 1
ATOM 3636 C C . SER B 1 33 ? 13.839 -26.387 26.677 1.00 20.34 21 SER B C 1
ATOM 3637 O O . SER B 1 33 ? 12.773 -26.923 26.944 1.00 20.21 21 SER B O 1
ATOM 3640 N N . ALA B 1 34 ? 14.106 -25.844 25.498 1.00 19.67 22 ALA B N 1
ATOM 3641 C CA . ALA B 1 34 ? 13.176 -25.769 24.421 1.00 19.74 22 ALA B CA 1
ATOM 3642 C C . ALA B 1 34 ? 13.190 -26.970 23.465 1.00 19.75 22 ALA B C 1
ATOM 3643 O O . ALA B 1 34 ? 12.376 -27.048 22.499 1.00 17.69 22 ALA B O 1
ATOM 3645 N N . ARG B 1 35 ? 14.036 -27.950 23.754 1.00 17.10 23 ARG B N 1
ATOM 3646 C CA . ARG B 1 35 ? 14.115 -29.115 22.909 1.00 18.82 23 ARG B CA 1
ATOM 3647 C C . ARG B 1 35 ? 14.557 -30.357 23.652 1.00 19.25 23 ARG B C 1
ATOM 3648 O O . ARG B 1 35 ? 15.501 -30.295 24.485 1.00 21.66 23 ARG B O 1
ATOM 3656 N N . ILE B 1 36 ? 13.889 -31.487 23.344 1.00 19.73 24 ILE B N 1
ATOM 3657 C CA . ILE B 1 36 ? 14.291 -32.818 23.846 1.00 20.93 24 ILE B CA 1
ATOM 3658 C C . ILE B 1 36 ? 15.142 -33.436 22.689 1.00 23.63 24 ILE B C 1
ATOM 3659 O O . ILE B 1 36 ? 14.645 -33.664 21.591 1.00 24.31 24 ILE B O 1
ATOM 3664 N N . ASN B 1 37 ? 16.420 -33.565 22.925 1.00 23.43 25 ASN B N 1
ATOM 3665 C CA . ASN B 1 37 ? 17.358 -33.969 21.915 1.00 27.55 25 ASN B CA 1
ATOM 3666 C C . ASN B 1 37 ? 17.442 -35.458 21.641 1.00 25.60 25 ASN B C 1
ATOM 3667 O O . ASN B 1 37 ? 17.664 -36.227 22.522 1.00 26.50 25 ASN B O 1
ATOM 3672 N N . TYR B 1 38 ? 17.309 -35.821 20.381 1.00 26.77 26 TYR B N 1
ATOM 3673 C CA . TYR B 1 38 ? 17.584 -37.158 19.937 1.00 28.08 26 TYR B CA 1
ATOM 3674 C C . TYR B 1 38 ? 18.706 -37.289 18.915 1.00 28.91 26 TYR B C 1
ATOM 3675 O O . TYR B 1 38 ? 19.645 -37.990 19.147 1.00 30.57 26 TYR B O 1
ATOM 3684 N N . TYR B 1 39 ? 18.563 -36.596 17.794 1.00 29.39 27 TYR B N 1
ATOM 3685 C CA . TYR B 1 39 ? 19.411 -36.764 16.604 1.00 32.38 27 TYR B CA 1
ATOM 3686 C C . TYR B 1 39 ? 19.725 -35.431 15.987 1.00 32.25 27 TYR B C 1
ATOM 3687 O O . TYR B 1 39 ? 18.963 -34.520 16.090 1.00 27.45 27 TYR B O 1
ATOM 3696 N N . ASN B 1 40 ? 20.840 -35.374 15.287 1.00 32.25 28 ASN B N 1
ATOM 3697 C CA . ASN B 1 40 ? 21.176 -34.222 14.483 1.00 29.25 28 ASN B CA 1
ATOM 3698 C C . ASN B 1 40 ? 20.403 -34.117 13.200 1.00 30.34 28 ASN B C 1
ATOM 3699 O O . ASN B 1 40 ? 21.002 -34.189 12.118 1.00 25.80 28 ASN B O 1
ATOM 3704 N N . LEU B 1 41 ? 19.072 -33.885 13.310 1.00 28.24 29 LEU B N 1
ATOM 3705 C CA . LEU B 1 41 ? 18.174 -33.897 12.163 1.00 26.69 29 LEU B CA 1
ATOM 3706 C C . LEU B 1 41 ? 17.707 -32.496 11.915 1.00 29.57 29 LEU B C 1
ATOM 3707 O O . LEU B 1 41 ? 16.954 -31.933 12.749 1.00 25.20 29 LEU B O 1
ATOM 3712 N N . VAL B 1 42 ? 18.172 -31.904 10.805 1.00 27.19 30 VAL B N 1
ATOM 3713 C CA . VAL B 1 42 ? 17.782 -30.576 10.374 1.00 26.66 30 VAL B CA 1
ATOM 3714 C C . VAL B 1 42 ? 16.996 -30.761 9.120 1.00 25.44 30 VAL B C 1
ATOM 3715 O O . VAL B 1 42 ? 17.520 -31.084 8.065 1.00 26.61 30 VAL B O 1
ATOM 3719 N N . ILE B 1 43 ? 15.705 -30.571 9.204 1.00 24.78 31 ILE B N 1
ATOM 3720 C CA . ILE B 1 43 ? 14.866 -30.893 8.089 1.00 22.37 31 ILE B CA 1
ATOM 3721 C C . ILE B 1 43 ? 14.803 -29.722 7.114 1.00 25.05 31 ILE B C 1
ATOM 3722 O O . ILE B 1 43 ? 14.549 -28.526 7.518 1.00 22.62 31 ILE B O 1
ATOM 3727 N N . ASP B 1 44 ? 15.028 -30.062 5.824 1.00 22.57 32 ASP B N 1
ATOM 3728 C CA . ASP B 1 44 ? 14.974 -29.087 4.738 1.00 25.39 32 ASP B CA 1
ATOM 3729 C C . ASP B 1 44 ? 13.569 -29.076 4.109 1.00 23.44 32 ASP B C 1
ATOM 3730 O O . ASP B 1 44 ? 12.984 -28.014 3.858 1.00 23.02 32 ASP B O 1
ATOM 3735 N N . HIS B 1 45 ? 13.035 -30.263 3.819 1.00 21.71 33 HIS B N 1
ATOM 3736 C CA . HIS B 1 45 ? 11.713 -30.341 3.219 1.00 24.11 33 HIS B CA 1
ATOM 3737 C C . HIS B 1 45 ? 11.112 -31.692 3.466 1.00 22.18 33 HIS B C 1
ATOM 3738 O O . HIS B 1 45 ? 11.802 -32.583 3.907 1.00 23.32 33 HIS B O 1
ATOM 3745 N N . ALA B 1 46 ? 9.831 -31.852 3.159 1.00 22.67 34 ALA B N 1
ATOM 3746 C CA . ALA B 1 46 ? 9.179 -33.093 3.437 1.00 21.79 34 ALA B CA 1
ATOM 3747 C C . ALA B 1 46 ? 7.894 -33.150 2.720 1.00 21.15 34 ALA B C 1
ATOM 3748 O O . ALA B 1 46 ? 7.291 -32.133 2.374 1.00 22.77 34 ALA B O 1
ATOM 3750 N N . HIS B 1 47 ? 7.424 -34.366 2.566 1.00 23.58 35 HIS B N 1
ATOM 3751 C CA . HIS B 1 47 ? 6.140 -34.572 1.949 1.00 24.19 35 HIS B CA 1
ATOM 3752 C C . HIS B 1 47 ? 5.629 -35.921 2.274 1.00 24.28 35 HIS B C 1
ATOM 3753 O O . HIS B 1 47 ? 6.371 -36.881 2.294 1.00 24.59 35 HIS B O 1
ATOM 3760 N N . GLY B 1 48 ? 4.337 -36.008 2.587 1.00 24.34 36 GLY B N 1
ATOM 3761 C CA . GLY B 1 48 ? 3.753 -37.281 3.022 1.00 24.65 36 GLY B CA 1
ATOM 3762 C C . GLY B 1 48 ? 4.364 -37.748 4.347 1.00 26.94 36 GLY B C 1
ATOM 3763 O O . GLY B 1 48 ? 4.342 -37.018 5.377 1.00 25.88 36 GLY B O 1
ATOM 3764 N N . ALA B 1 49 ? 4.928 -38.956 4.319 1.00 22.21 37 ALA B N 1
ATOM 3765 C CA . ALA B 1 49 ? 5.727 -39.515 5.410 1.00 24.11 37 ALA B CA 1
ATOM 3766 C C . ALA B 1 49 ? 7.210 -39.488 5.113 1.00 22.26 37 ALA B C 1
ATOM 3767 O O . ALA B 1 49 ? 7.982 -40.152 5.824 1.00 24.05 37 ALA B O 1
ATOM 3769 N N . THR B 1 50 ? 7.635 -38.688 4.126 1.00 23.10 38 THR B N 1
ATOM 3770 C CA . THR B 1 50 ? 9.083 -38.626 3.787 1.00 23.73 38 THR B CA 1
ATOM 3771 C C . THR B 1 50 ? 9.713 -37.350 4.219 1.00 21.53 38 THR B C 1
ATOM 3772 O O . THR B 1 50 ? 9.212 -36.303 3.898 1.00 26.66 38 THR B O 1
ATOM 3776 N N . LEU B 1 51 ? 10.794 -37.430 4.977 1.00 22.79 39 LEU B N 1
ATOM 3777 C CA . LEU B 1 51 ? 11.545 -36.272 5.362 1.00 22.47 39 LEU B CA 1
ATOM 3778 C C . LEU B 1 51 ? 12.909 -36.237 4.591 1.00 24.20 39 LEU B C 1
ATOM 3779 O O . LEU B 1 51 ? 13.544 -37.259 4.429 1.00 24.51 39 LEU B O 1
ATOM 3784 N N . VAL B 1 52 ? 13.381 -35.034 4.282 1.00 22.11 40 VAL B N 1
ATOM 3785 C CA . VAL B 1 52 ? 14.710 -34.825 3.709 1.00 24.43 40 VAL B CA 1
ATOM 3786 C C . VAL B 1 52 ? 15.498 -33.819 4.457 1.00 24.07 40 VAL B C 1
ATOM 3787 O O . VAL B 1 52 ? 15.090 -32.629 4.551 1.00 25.85 40 VAL B O 1
ATOM 3791 N N . ASP B 1 53 ? 16.622 -34.253 5.011 1.00 21.67 41 ASP B N 1
ATOM 3792 C CA . ASP B 1 53 ? 17.495 -33.317 5.689 1.00 22.56 41 ASP B CA 1
ATOM 3793 C C . ASP B 1 53 ? 18.388 -32.362 4.799 1.00 26.79 41 ASP B C 1
ATOM 3794 O O . ASP B 1 53 ? 18.427 -32.440 3.548 1.00 24.44 41 ASP B O 1
ATOM 3799 N N . VAL B 1 54 ? 19.046 -31.397 5.438 1.00 25.26 42 VAL B N 1
ATOM 3800 C CA . VAL B 1 54 ? 19.809 -30.392 4.685 1.00 28.22 42 VAL B CA 1
ATOM 3801 C C . VAL B 1 54 ? 21.007 -31.044 3.944 1.00 32.46 42 VAL B C 1
ATOM 3802 O O . VAL B 1 54 ? 21.472 -30.508 2.975 1.00 32.64 42 VAL B O 1
ATOM 3806 N N . ASP B 1 55 ? 21.436 -32.221 4.397 1.00 33.23 43 ASP B N 1
ATOM 3807 C CA . ASP B 1 55 ? 22.531 -32.985 3.782 1.00 37.55 43 ASP B CA 1
ATOM 3808 C C . ASP B 1 55 ? 22.039 -33.940 2.718 1.00 38.59 43 ASP B C 1
ATOM 3809 O O . ASP B 1 55 ? 22.816 -34.667 2.151 1.00 42.44 43 ASP B O 1
ATOM 3814 N N . GLY B 1 56 ? 20.748 -33.955 2.443 1.00 32.97 44 GLY B N 1
ATOM 3815 C CA . GLY B 1 56 ? 20.188 -34.797 1.395 1.00 32.94 44 GLY B CA 1
ATOM 3816 C C . GLY B 1 56 ? 19.738 -36.205 1.801 1.00 30.75 44 GLY B C 1
ATOM 3817 O O . GLY B 1 56 ? 19.160 -36.914 1.012 1.00 32.59 44 GLY B O 1
ATOM 3818 N N . ASN B 1 57 ? 19.949 -36.588 3.049 1.00 30.34 45 ASN B N 1
ATOM 3819 C CA . ASN B 1 57 ? 19.425 -37.876 3.538 1.00 30.65 45 ASN B CA 1
ATOM 3820 C C . ASN B 1 57 ? 17.947 -37.848 3.595 1.00 29.29 45 ASN B C 1
ATOM 3821 O O . ASN B 1 57 ? 17.377 -36.793 3.915 1.00 27.69 45 ASN B O 1
ATOM 3826 N N . LYS B 1 58 ? 17.344 -39.006 3.349 1.00 31.82 46 LYS B N 1
ATOM 3827 C CA . LYS B 1 58 ? 15.906 -39.198 3.345 1.00 31.69 46 LYS B CA 1
ATOM 3828 C C . LYS B 1 58 ? 15.492 -40.134 4.476 1.00 33.83 46 LYS B C 1
ATOM 3829 O O . LYS B 1 58 ? 16.270 -41.016 4.886 1.00 28.98 46 LYS B O 1
ATOM 3835 N N . TYR B 1 59 ? 14.265 -39.910 4.994 1.00 27.31 47 TYR B N 1
ATOM 3836 C CA . TYR B 1 59 ? 13.790 -40.635 6.153 1.00 25.83 47 TYR B CA 1
ATOM 3837 C C . TYR B 1 59 ? 12.285 -40.842 6.116 1.00 24.55 47 TYR B C 1
ATOM 3838 O O . TYR B 1 59 ? 11.524 -40.040 5.565 1.00 28.51 47 TYR B O 1
ATOM 3847 N N . ILE B 1 60 ? 11.854 -41.985 6.632 1.00 24.15 48 ILE B N 1
ATOM 3848 C CA . ILE B 1 60 ? 10.436 -42.254 6.832 1.00 24.85 48 ILE B CA 1
ATOM 3849 C C . ILE B 1 60 ? 10.017 -41.746 8.243 1.00 23.79 48 ILE B C 1
ATOM 3850 O O . ILE B 1 60 ? 10.641 -42.091 9.261 1.00 28.29 48 ILE B O 1
ATOM 3855 N N . ASP B 1 61 ? 9.000 -40.922 8.278 1.00 24.24 49 ASP B N 1
ATOM 3856 C CA . ASP B 1 61 ? 8.616 -40.218 9.533 1.00 22.58 49 ASP B CA 1
ATOM 3857 C C . ASP B 1 61 ? 7.679 -41.151 10.314 1.00 21.47 49 ASP B C 1
ATOM 3858 O O . ASP B 1 61 ? 6.533 -41.322 9.937 1.00 22.07 49 ASP B O 1
ATOM 3863 N N . LEU B 1 62 ? 8.133 -41.712 11.433 1.00 24.95 50 LEU B N 1
ATOM 3864 C CA . LEU B 1 62 ? 7.225 -42.460 12.328 1.00 23.91 50 LEU B CA 1
ATOM 3865 C C . LEU B 1 62 ? 6.888 -41.657 13.607 1.00 25.31 50 LEU B C 1
ATOM 3866 O O . LEU B 1 62 ? 6.404 -42.217 14.613 1.00 23.90 50 LEU B O 1
ATOM 3871 N N . LEU B 1 63 ? 7.089 -40.357 13.532 1.00 21.80 51 LEU B N 1
ATOM 3872 C CA . LEU B 1 63 ? 6.726 -39.439 14.631 1.00 22.70 51 LEU B CA 1
ATOM 3873 C C . LEU B 1 63 ? 5.637 -38.441 14.256 1.00 23.92 51 LEU B C 1
ATOM 3874 O O . LEU B 1 63 ? 4.819 -38.074 15.137 1.00 23.70 51 LEU B O 1
ATOM 3879 N N . ALA B 1 64 ? 5.522 -38.065 12.976 1.00 22.16 52 ALA B N 1
ATOM 3880 C CA . ALA B 1 64 ? 4.552 -37.052 12.541 1.00 21.20 52 ALA B CA 1
ATOM 3881 C C . ALA B 1 64 ? 4.569 -35.784 13.416 1.00 19.47 52 ALA B C 1
ATOM 3882 O O . ALA B 1 64 ? 3.526 -35.226 13.722 1.00 20.48 52 ALA B O 1
ATOM 3884 N N . SER B 1 65 ? 5.756 -35.390 13.862 1.00 19.86 53 SER B N 1
ATOM 3885 C CA . SER B 1 65 ? 5.968 -34.224 14.719 1.00 20.34 53 SER B CA 1
ATOM 3886 C C . SER B 1 65 ? 5.083 -34.315 15.998 1.00 20.57 53 SER B C 1
ATOM 3887 O O . SER B 1 65 ? 4.413 -33.368 16.330 1.00 19.25 53 SER B O 1
ATOM 3890 N N . ALA B 1 66 ? 5.083 -35.487 16.626 1.00 17.76 54 ALA B N 1
ATOM 3891 C CA . ALA B 1 66 ? 4.309 -35.781 17.834 1.00 20.68 54 ALA B CA 1
ATOM 3892 C C . ALA B 1 66 ? 2.804 -35.782 17.538 1.00 20.10 54 ALA B C 1
ATOM 3893 O O . ALA B 1 66 ? 1.999 -35.268 18.321 1.00 21.65 54 ALA B O 1
ATOM 3895 N N . SER B 1 67 ? 2.421 -36.383 16.418 1.00 19.99 55 SER B N 1
ATOM 3896 C CA . SER B 1 67 ? 1.039 -36.408 15.928 1.00 18.50 55 SER B CA 1
ATOM 3897 C C . SER B 1 67 ? 0.398 -35.089 15.559 1.00 18.32 55 SER B C 1
ATOM 3898 O O . SER B 1 67 ? -0.857 -34.981 15.532 1.00 19.16 55 SER B O 1
ATOM 3901 N N . ALA B 1 68 ? 1.222 -34.165 15.063 1.00 18.40 56 ALA B N 1
ATOM 3902 C CA . ALA B 1 68 ? 0.739 -32.902 14.509 1.00 18.76 56 ALA B CA 1
ATOM 3903 C C . ALA B 1 68 ? 0.596 -33.013 12.991 1.00 18.61 56 ALA B C 1
ATOM 3904 O O . ALA B 1 68 ? 0.004 -32.155 12.376 1.00 18.25 56 ALA B O 1
ATOM 3906 N N . ILE B 1 69 ? 1.091 -34.104 12.404 1.00 19.71 57 ILE B N 1
ATOM 3907 C CA . ILE B 1 69 ? 1.180 -34.238 10.909 1.00 21.00 57 ILE B CA 1
ATOM 3908 C C . ILE B 1 69 ? 0.355 -35.457 10.463 1.00 21.53 57 ILE B C 1
ATOM 3909 O O . ILE B 1 69 ? 0.838 -36.320 9.740 1.00 23.48 57 ILE B O 1
ATOM 3914 N N . ASN B 1 70 ? -0.887 -35.545 10.948 1.00 19.48 58 ASN B N 1
ATOM 3915 C CA . ASN B 1 70 ? -1.782 -36.663 10.617 1.00 19.69 58 ASN B CA 1
ATOM 3916 C C . ASN B 1 70 ? -2.020 -36.770 9.087 1.00 22.55 58 ASN B C 1
ATOM 3917 O O . ASN B 1 70 ? -2.144 -37.854 8.565 1.00 23.25 58 ASN B O 1
ATOM 3922 N N . VAL B 1 71 ? -2.101 -35.637 8.397 1.00 23.39 59 VAL B N 1
ATOM 3923 C CA . VAL B 1 71 ? -2.394 -35.661 6.947 1.00 22.97 59 VAL B CA 1
ATOM 3924 C C . VAL B 1 71 ? -1.137 -35.685 6.082 1.00 23.81 59 VAL B C 1
ATOM 3925 O O . VAL B 1 71 ? -1.181 -35.603 4.841 1.00 24.37 59 VAL B O 1
ATOM 3929 N N . GLY B 1 72 ? -0.009 -35.893 6.723 1.00 23.34 60 GLY B N 1
ATOM 3930 C CA . GLY B 1 72 ? 1.258 -35.914 6.027 1.00 21.54 60 GLY B CA 1
ATOM 3931 C C . GLY B 1 72 ? 1.801 -34.537 5.736 1.00 21.45 60 GLY B C 1
ATOM 3932 O O . GLY B 1 72 ? 1.036 -33.536 5.685 1.00 19.48 60 GLY B O 1
ATOM 3933 N N . HIS B 1 73 ? 3.103 -34.489 5.567 1.00 19.05 61 HIS B N 1
ATOM 3934 C CA . HIS B 1 73 ? 3.804 -33.264 5.314 1.00 23.33 61 HIS B CA 1
ATOM 3935 C C . HIS B 1 73 ? 3.425 -32.619 3.965 1.00 23.15 61 HIS B C 1
ATOM 3936 O O . HIS B 1 73 ? 3.093 -33.299 3.040 1.00 21.54 61 HIS B O 1
ATOM 3943 N N . THR B 1 74 ? 3.353 -31.298 3.952 1.00 22.70 62 THR B N 1
ATOM 3944 C CA . THR B 1 74 ? 3.121 -30.520 2.753 1.00 22.82 62 THR B CA 1
ATOM 3945 C C . THR B 1 74 ? 1.996 -31.061 1.885 1.00 24.61 62 THR B C 1
ATOM 3946 O O . THR B 1 74 ? 2.185 -31.229 0.712 1.00 22.99 62 THR B O 1
ATOM 3950 N N . HIS B 1 75 ? 0.858 -31.359 2.474 1.00 22.26 63 HIS B N 1
ATOM 3951 C CA . HIS B 1 75 ? -0.243 -31.853 1.709 1.00 22.38 63 HIS B CA 1
ATOM 3952 C C . HIS B 1 75 ? -0.660 -30.747 0.762 1.00 24.11 63 HIS B C 1
ATOM 3953 O O . HIS B 1 75 ? -0.776 -29.598 1.164 1.00 19.76 63 HIS B O 1
ATOM 3960 N N . GLU B 1 76 ? -0.899 -31.130 -0.497 1.00 23.85 64 GLU B N 1
ATOM 3961 C CA . GLU B 1 76 ? -1.078 -30.150 -1.548 1.00 27.16 64 GLU B CA 1
ATOM 3962 C C . GLU B 1 76 ? -2.319 -29.272 -1.245 1.00 22.91 64 GLU B C 1
ATOM 3963 O O . GLU B 1 76 ? -2.339 -28.095 -1.540 1.00 23.24 64 GLU B O 1
ATOM 3969 N N . LYS B 1 77 ? -3.355 -29.819 -0.630 1.00 23.83 65 LYS B N 1
ATOM 3970 C CA . LYS B 1 77 ? -4.548 -28.982 -0.340 1.00 25.13 65 LYS B CA 1
ATOM 3971 C C . LYS B 1 77 ? -4.268 -27.978 0.754 1.00 21.51 65 LYS B C 1
ATOM 3972 O O . LYS B 1 77 ? -4.858 -26.887 0.763 1.00 22.86 65 LYS B O 1
ATOM 3978 N N . VAL B 1 78 ? -3.368 -28.347 1.658 1.00 21.77 66 VAL B N 1
ATOM 3979 C CA . VAL B 1 78 ? -3.115 -27.528 2.822 1.00 20.35 66 VAL B CA 1
ATOM 3980 C C . VAL B 1 78 ? -2.139 -26.447 2.421 1.00 20.47 66 VAL B C 1
ATOM 3981 O O . VAL B 1 78 ? -2.296 -25.301 2.836 1.00 21.34 66 VAL B O 1
ATOM 3985 N N . VAL B 1 79 ? -1.123 -26.826 1.610 1.00 22.06 67 VAL B N 1
ATOM 3986 C CA . VAL B 1 79 ? -0.196 -25.872 1.053 1.00 22.43 67 VAL B CA 1
ATOM 3987 C C . VAL B 1 79 ? -0.935 -24.790 0.271 1.00 23.58 67 VAL B C 1
ATOM 3988 O O . VAL B 1 79 ? -0.625 -23.580 0.417 1.00 20.81 67 VAL B O 1
ATOM 3992 N N . LYS B 1 80 ? -1.917 -25.201 -0.525 1.00 25.10 68 LYS B N 1
ATOM 3993 C CA . LYS B 1 80 ? -2.670 -24.235 -1.321 1.00 26.95 68 LYS B CA 1
ATOM 3994 C C . LYS B 1 80 ? -3.575 -23.380 -0.457 1.00 25.02 68 LYS B C 1
ATOM 3995 O O . LYS B 1 80 ? -3.743 -22.173 -0.715 1.00 20.92 68 LYS B O 1
ATOM 4001 N N . ALA B 1 81 ? -4.196 -23.987 0.557 1.00 22.28 69 ALA B N 1
ATOM 4002 C CA . ALA B 1 81 ? -5.004 -23.197 1.458 1.00 22.81 69 ALA B CA 1
ATOM 4003 C C . ALA B 1 81 ? -4.197 -22.063 2.130 1.00 22.85 69 ALA B C 1
ATOM 4004 O O . ALA B 1 81 ? -4.682 -20.935 2.254 1.00 20.97 69 ALA B O 1
ATOM 4006 N N . ILE B 1 82 ? -2.989 -22.390 2.582 1.00 21.59 70 ILE B N 1
ATOM 4007 C CA . ILE B 1 82 ? -2.147 -21.458 3.254 1.00 20.50 70 ILE B CA 1
ATOM 4008 C C . ILE B 1 82 ? -1.738 -20.332 2.300 1.00 26.02 70 ILE B C 1
ATOM 4009 O O . ILE B 1 82 ? -1.874 -19.147 2.688 1.00 21.81 70 ILE B O 1
ATOM 4014 N N . ALA B 1 83 ? -1.187 -20.710 1.113 1.00 24.00 71 ALA B N 1
ATOM 4015 C CA . ALA B 1 83 ? -0.746 -19.732 0.090 1.00 23.20 71 ALA B CA 1
ATOM 4016 C C . ALA B 1 83 ? -1.852 -18.789 -0.303 1.00 21.28 71 ALA B C 1
ATOM 4017 O O . ALA B 1 83 ? -1.671 -17.598 -0.266 1.00 21.70 71 ALA B O 1
ATOM 4019 N N . ASP B 1 84 ? -3.012 -19.341 -0.606 1.00 22.11 72 ASP B N 1
ATOM 4020 C CA . ASP B 1 84 ? -4.190 -18.576 -1.089 1.00 24.14 72 ASP B CA 1
ATOM 4021 C C . ASP B 1 84 ? -4.720 -17.627 -0.039 1.00 22.33 72 ASP B C 1
ATOM 4022 O O . ASP B 1 84 ? -5.067 -16.473 -0.317 1.00 21.74 72 ASP B O 1
ATOM 4027 N N . GLN B 1 85 ? -4.803 -18.100 1.208 1.00 20.00 73 GLN B N 1
ATOM 4028 C CA . GLN B 1 85 ? -5.224 -17.233 2.263 1.00 18.33 73 GLN B CA 1
ATOM 4029 C C . GLN B 1 85 ? -4.252 -16.115 2.581 1.00 18.14 73 GLN B C 1
ATOM 4030 O O . GLN B 1 85 ? -4.667 -14.978 2.803 1.00 18.70 73 GLN B O 1
ATOM 4036 N N . ALA B 1 86 ? -2.955 -16.420 2.643 1.00 18.47 74 ALA B N 1
ATOM 4037 C CA . ALA B 1 86 ? -1.961 -15.420 2.915 1.00 20.01 74 ALA B CA 1
ATOM 4038 C C . ALA B 1 86 ? -1.951 -14.222 1.923 1.00 21.76 74 ALA B C 1
ATOM 4039 O O . ALA B 1 86 ? -1.644 -13.087 2.306 1.00 17.43 74 ALA B O 1
ATOM 4041 N N . GLN B 1 87 ? -2.329 -14.481 0.661 1.00 24.34 75 GLN B N 1
ATOM 4042 C CA . GLN B 1 87 ? -2.480 -13.404 -0.308 1.00 25.90 75 GLN B CA 1
ATOM 4043 C C . GLN B 1 87 ? -3.632 -12.488 0.022 1.00 20.97 75 GLN B C 1
ATOM 4044 O O . GLN B 1 87 ? -3.628 -11.338 -0.364 1.00 22.53 75 GLN B O 1
ATOM 4050 N N . LYS B 1 88 ? -4.668 -12.985 0.659 1.00 21.70 76 LYS B N 1
ATOM 4051 C CA . LYS B 1 88 ? -5.811 -12.171 1.041 1.00 21.74 76 LYS B CA 1
ATOM 4052 C C . LYS B 1 88 ? -5.748 -11.430 2.403 1.00 20.92 76 LYS B C 1
ATOM 4053 O O . LYS B 1 88 ? -6.105 -10.295 2.494 1.00 20.21 76 LYS B O 1
ATOM 4059 N N . LEU B 1 89 ? -5.402 -12.164 3.443 1.00 17.02 77 LEU B N 1
ATOM 4060 C CA . LEU B 1 89 ? -5.302 -11.656 4.795 1.00 17.64 77 LEU B CA 1
ATOM 4061 C C . LEU B 1 89 ? -4.411 -12.609 5.606 1.00 17.06 77 LEU B C 1
ATOM 4062 O O . LEU B 1 89 ? -4.803 -13.726 5.815 1.00 16.82 77 LEU B O 1
ATOM 4067 N N . ILE B 1 90 ? -3.217 -12.177 5.982 1.00 17.30 78 ILE B N 1
ATOM 4068 C CA . ILE B 1 90 ? -2.345 -12.954 6.829 1.00 17.63 78 ILE B CA 1
ATOM 4069 C C . ILE B 1 90 ? -2.921 -13.057 8.253 1.00 17.88 78 ILE B C 1
ATOM 4070 O O . ILE B 1 90 ? -2.957 -14.089 8.826 1.00 20.64 78 ILE B O 1
ATOM 4075 N N . HIS B 1 91 ? -3.388 -11.930 8.746 1.00 17.38 79 HIS B N 1
ATOM 4076 C CA . HIS B 1 91 ? -3.963 -11.847 10.099 1.00 16.58 79 HIS B CA 1
ATOM 4077 C C . HIS B 1 91 ? -4.852 -10.643 10.365 1.00 16.56 79 HIS B C 1
ATOM 4078 O O . HIS B 1 91 ? -4.535 -9.509 9.997 1.00 16.84 79 HIS B O 1
ATOM 4085 N N . TYR B 1 92 ? -6.016 -10.905 10.972 1.00 17.40 80 TYR B N 1
ATOM 4086 C CA . TYR B 1 92 ? -6.630 -9.881 11.780 1.00 18.25 80 TYR B CA 1
ATOM 4087 C C . TYR B 1 92 ? -7.189 -10.652 13.009 1.00 18.75 80 TYR B C 1
ATOM 4088 O O . TYR B 1 92 ? -7.830 -11.697 12.860 1.00 20.87 80 TYR B O 1
ATOM 4097 N N . THR B 1 93 ? -6.974 -10.121 14.212 1.00 18.33 81 THR B N 1
ATOM 4098 C CA . THR B 1 93 ? -7.311 -10.884 15.391 1.00 17.31 81 THR B CA 1
ATOM 4099 C C . THR B 1 93 ? -8.819 -11.067 15.583 1.00 17.59 81 THR B C 1
ATOM 4100 O O . THR B 1 93 ? -9.561 -10.118 15.595 1.00 16.78 81 THR B O 1
ATOM 4104 N N . PRO B 1 94 ? -9.277 -12.306 15.761 1.00 17.58 82 PRO B N 1
ATOM 4105 C CA . PRO B 1 94 ? -10.647 -12.525 16.126 1.00 19.04 82 PRO B CA 1
ATOM 4106 C C . PRO B 1 94 ? -10.998 -12.087 17.554 1.00 17.36 82 PRO B C 1
ATOM 4107 O O . PRO B 1 94 ? -12.190 -12.044 17.882 1.00 17.69 82 PRO B O 1
ATOM 4111 N N . ALA B 1 95 ? -9.999 -11.678 18.335 1.00 17.47 83 ALA B N 1
ATOM 4112 C CA . ALA B 1 95 ? -10.201 -11.116 19.662 1.00 16.75 83 ALA B CA 1
ATOM 4113 C C . ALA B 1 95 ? -10.980 -9.803 19.566 1.00 18.62 83 ALA B C 1
ATOM 4114 O O . ALA B 1 95 ? -11.564 -9.393 20.480 1.00 16.10 83 ALA B O 1
ATOM 4116 N N . TYR B 1 96 ? -10.907 -9.155 18.411 1.00 16.66 84 TYR B N 1
ATOM 4117 C CA . TYR B 1 96 ? -11.702 -7.996 18.098 1.00 19.04 84 TYR B CA 1
ATOM 4118 C C . TYR B 1 96 ? -12.708 -8.157 16.987 1.00 18.12 84 TYR B C 1
ATOM 4119 O O . TYR B 1 96 ? -13.801 -7.816 17.148 1.00 17.25 84 TYR B O 1
ATOM 4128 N N . PHE B 1 97 ? -12.266 -8.659 15.861 1.00 19.49 85 PHE B N 1
ATOM 4129 C CA . PHE B 1 97 ? -13.114 -8.738 14.706 1.00 18.62 85 PHE B CA 1
ATOM 4130 C C . PHE B 1 97 ? -13.347 -10.157 14.202 1.00 19.79 85 PHE B C 1
ATOM 4131 O O . PHE B 1 97 ? -13.289 -11.073 14.956 1.00 18.78 85 PHE B O 1
ATOM 4139 N N . HIS B 1 98 ? -13.681 -10.288 12.933 1.00 18.65 86 HIS B N 1
ATOM 4140 C CA . HIS B 1 98 ? -14.135 -11.537 12.370 1.00 19.25 86 HIS B CA 1
ATOM 4141 C C . HIS B 1 98 ? -13.555 -11.801 10.981 1.00 20.88 86 HIS B C 1
ATOM 4142 O O . HIS B 1 98 ? -13.328 -10.919 10.263 1.00 19.25 86 HIS B O 1
ATOM 4149 N N . HIS B 1 99 ? -13.384 -13.058 10.664 1.00 19.28 87 HIS B N 1
ATOM 4150 C CA . HIS B 1 99 ? -12.983 -13.505 9.314 1.00 18.53 87 HIS B CA 1
ATOM 4151 C C . HIS B 1 99 ? -13.589 -14.828 9.014 1.00 19.39 87 HIS B C 1
ATOM 4152 O O . HIS B 1 99 ? -13.915 -15.636 9.924 1.00 19.75 87 HIS B O 1
ATOM 4159 N N . VAL B 1 100 ? -13.847 -15.049 7.722 1.00 20.01 88 VAL B N 1
ATOM 4160 C CA . VAL B 1 100 ? -14.605 -16.204 7.249 1.00 20.45 88 VAL B CA 1
ATOM 4161 C C . VAL B 1 100 ? -13.960 -17.609 7.543 1.00 17.40 88 VAL B C 1
ATOM 4162 O O . VAL B 1 100 ? -14.638 -18.482 7.977 1.00 18.56 88 VAL B O 1
ATOM 4166 N N . PRO B 1 101 ? -12.646 -17.800 7.344 1.00 17.72 89 PRO B N 1
ATOM 4167 C CA . PRO B 1 101 ? -12.041 -19.095 7.656 1.00 17.95 89 PRO B CA 1
ATOM 4168 C C . PRO B 1 101 ? -12.234 -19.488 9.111 1.00 17.55 89 PRO B C 1
ATOM 4169 O O . PRO B 1 101 ? -12.566 -20.615 9.388 1.00 17.52 89 PRO B O 1
ATOM 4173 N N . GLY B 1 102 ? -12.087 -18.501 10.001 1.00 18.58 90 GLY B N 1
ATOM 4174 C CA . GLY B 1 102 ? -12.261 -18.718 11.484 1.00 19.15 90 GLY B CA 1
ATOM 4175 C C . GLY B 1 102 ? -13.711 -19.056 11.784 1.00 19.11 90 GLY B C 1
ATOM 4176 O O . GLY B 1 102 ? -14.020 -19.971 12.567 1.00 17.17 90 GLY B O 1
ATOM 4177 N N . MET B 1 103 ? -14.617 -18.322 11.151 1.00 18.11 91 MET B N 1
ATOM 4178 C CA . MET B 1 103 ? -16.076 -18.555 11.375 1.00 19.99 91 MET B CA 1
ATOM 4179 C C . MET B 1 103 ? -16.519 -19.884 10.829 1.00 19.01 91 MET B C 1
ATOM 4180 O O . MET B 1 103 ? -17.253 -20.624 11.482 1.00 18.73 91 MET B O 1
ATOM 4185 N N . GLU B 1 104 ? -16.075 -20.234 9.626 1.00 19.99 92 GLU B N 1
ATOM 4186 C CA . GLU B 1 104 ? -16.407 -21.584 9.115 1.00 21.28 92 GLU B CA 1
ATOM 4187 C C . GLU B 1 104 ? -15.839 -22.676 10.015 1.00 21.07 92 GLU B C 1
ATOM 4188 O O . GLU B 1 104 ? -16.462 -23.715 10.235 1.00 19.43 92 GLU B O 1
ATOM 4194 N N . LEU B 1 105 ? -14.616 -22.483 10.479 1.00 19.86 93 LEU B N 1
ATOM 4195 C CA . LEU B 1 105 ? -13.945 -23.572 11.218 1.00 18.46 93 LEU B CA 1
ATOM 4196 C C . LEU B 1 105 ? -14.545 -23.734 12.597 1.00 19.77 93 LEU B C 1
ATOM 4197 O O . LEU B 1 105 ? -14.646 -24.821 13.089 1.00 21.43 93 LEU B O 1
ATOM 4202 N N . SER B 1 106 ? -14.862 -22.631 13.267 1.00 19.27 94 SER B N 1
ATOM 4203 C CA . SER B 1 106 ? -15.401 -22.737 14.617 1.00 18.17 94 SER B CA 1
ATOM 4204 C C . SER B 1 106 ? -16.745 -23.439 14.599 1.00 18.93 94 SER B C 1
ATOM 4205 O O . SER B 1 106 ? -17.021 -24.312 15.424 1.00 18.76 94 SER B O 1
ATOM 4208 N N . GLU B 1 107 ? -17.577 -23.091 13.613 1.00 19.41 95 GLU B N 1
ATOM 4209 C CA . GLU B 1 107 ? -18.810 -23.830 13.390 1.00 19.88 95 GLU B CA 1
ATOM 4210 C C . GLU B 1 107 ? -18.580 -25.354 13.146 1.00 20.52 95 GLU B C 1
ATOM 4211 O O . GLU B 1 107 ? -19.263 -26.206 13.686 1.00 19.62 95 GLU B O 1
ATOM 4217 N N . LYS B 1 108 ? -17.670 -25.676 12.241 1.00 20.79 96 LYS B N 1
ATOM 4218 C CA . LYS B 1 108 ? -17.397 -27.044 11.901 1.00 20.87 96 LYS B CA 1
ATOM 4219 C C . LYS B 1 108 ? -16.876 -27.798 13.118 1.00 21.67 96 LYS B C 1
ATOM 4220 O O . LYS B 1 108 ? -17.299 -28.946 13.351 1.00 18.23 96 LYS B O 1
ATOM 4226 N N . LEU B 1 109 ? -15.963 -27.181 13.888 1.00 18.80 97 LEU B N 1
ATOM 4227 C CA . LEU B 1 109 ? -15.478 -27.857 15.090 1.00 19.37 97 LEU B CA 1
ATOM 4228 C C . LEU B 1 109 ? -16.590 -28.165 16.122 1.00 18.27 97 LEU B C 1
ATOM 4229 O O . LEU B 1 109 ? -16.601 -29.232 16.740 1.00 18.24 97 LEU B O 1
ATOM 4234 N N . ALA B 1 110 ? -17.470 -27.198 16.361 1.00 17.30 98 ALA B N 1
ATOM 4235 C CA . ALA B 1 110 ? -18.588 -27.392 17.244 1.00 17.98 98 ALA B CA 1
ATOM 4236 C C . ALA B 1 110 ? -19.454 -28.588 16.869 1.00 20.42 98 ALA B C 1
ATOM 4237 O O . ALA B 1 110 ? -19.904 -29.332 17.739 1.00 21.91 98 ALA B O 1
ATOM 4239 N N . LYS B 1 111 ? -19.612 -28.811 15.566 1.00 20.62 99 LYS B N 1
ATOM 4240 C CA . LYS B 1 111 ? -20.429 -29.870 15.047 1.00 21.48 99 LYS B CA 1
ATOM 4241 C C . LYS B 1 111 ? -19.716 -31.205 14.977 1.00 22.57 99 LYS B C 1
ATOM 4242 O O . LYS B 1 111 ? -20.367 -32.217 15.203 1.00 22.54 99 LYS B O 1
ATOM 4248 N N . ILE B 1 112 ? -18.423 -31.250 14.668 1.00 18.15 100 ILE B N 1
ATOM 4249 C CA . ILE B 1 112 ? -17.770 -32.568 14.549 1.00 19.92 100 ILE B CA 1
ATOM 4250 C C . ILE B 1 112 ? -17.214 -33.165 15.873 1.00 20.68 100 ILE B C 1
ATOM 4251 O O . ILE B 1 112 ? -16.709 -34.299 15.914 1.00 19.18 100 ILE B O 1
ATOM 4256 N N . ALA B 1 113 ? -17.192 -32.325 16.893 1.00 20.25 101 ALA B N 1
ATOM 4257 C CA . ALA B 1 113 ? -16.832 -32.734 18.239 1.00 20.03 101 ALA B CA 1
ATOM 4258 C C . ALA B 1 113 ? -17.729 -33.886 18.655 1.00 20.04 101 ALA B C 1
ATOM 4259 O O . ALA B 1 113 ? -18.850 -33.993 18.163 1.00 20.75 101 ALA B O 1
ATOM 4261 N N . PRO B 1 114 ? -17.236 -34.753 19.542 1.00 19.85 102 PRO B N 1
ATOM 4262 C CA . PRO B 1 114 ? -18.011 -35.939 19.923 1.00 20.51 102 PRO B CA 1
ATOM 4263 C C . PRO B 1 114 ? -19.332 -35.603 20.617 1.00 22.62 102 PRO B C 1
ATOM 4264 O O . PRO B 1 114 ? -19.428 -34.607 21.352 1.00 20.10 102 PRO B O 1
ATOM 4268 N N . GLY B 1 115 ? -20.372 -36.389 20.336 1.00 24.53 103 GLY B N 1
ATOM 4269 C CA . GLY B 1 115 ? -21.667 -36.224 20.950 1.00 21.65 103 GLY B CA 1
ATOM 4270 C C . GLY B 1 115 ? -22.564 -35.253 20.243 1.00 26.59 103 GLY B C 1
ATOM 4271 O O . GLY B 1 115 ? -22.103 -34.496 19.407 1.00 26.20 103 GLY B O 1
ATOM 4272 N N . ASN B 1 116 ? -23.854 -35.239 20.621 1.00 24.87 104 ASN B N 1
ATOM 4273 C CA . ASN B 1 116 ? -24.842 -34.375 19.979 1.00 29.69 104 ASN B CA 1
ATOM 4274 C C . ASN B 1 116 ? -25.343 -33.166 20.787 1.00 28.30 104 ASN B C 1
ATOM 4275 O O . ASN B 1 116 ? -26.168 -32.407 20.280 1.00 26.64 104 ASN B O 1
ATOM 4280 N N . SER B 1 117 ? -24.819 -32.906 21.993 1.00 23.65 105 SER B N 1
ATOM 4281 C CA . SER B 1 117 ? -25.271 -31.732 22.697 1.00 24.30 105 SER B CA 1
ATOM 4282 C C . SER B 1 117 ? -24.680 -30.477 21.975 1.00 22.22 105 SER B C 1
ATOM 4283 O O . SER B 1 117 ? -23.574 -30.511 21.475 1.00 22.13 105 SER B O 1
ATOM 4286 N N . PRO B 1 118 ? -25.436 -29.389 21.896 1.00 19.44 106 PRO B N 1
ATOM 4287 C CA . PRO B 1 118 ? -24.922 -28.168 21.309 1.00 21.01 106 PRO B CA 1
ATOM 4288 C C . PRO B 1 118 ? -23.602 -27.701 21.974 1.00 20.12 106 PRO B C 1
ATOM 4289 O O . PRO B 1 118 ? -23.531 -27.720 23.205 1.00 17.60 106 PRO B O 1
ATOM 4293 N N . LYS B 1 119 ? -22.597 -27.390 21.150 1.00 20.98 107 LYS B N 1
ATOM 4294 C CA . LYS B 1 119 ? -21.257 -26.982 21.624 1.00 18.81 107 LYS B CA 1
ATOM 4295 C C . LYS B 1 119 ? -20.921 -25.550 21.205 1.00 21.67 107 LYS B C 1
ATOM 4296 O O . LYS B 1 119 ? -21.518 -25.010 20.259 1.00 17.44 107 LYS B O 1
ATOM 4302 N N . MET B 1 120 ? -19.927 -24.945 21.868 1.00 17.52 108 MET B N 1
ATOM 4303 C CA . MET B 1 120 ? -19.289 -23.741 21.380 1.00 17.57 108 MET B CA 1
ATOM 4304 C C . MET B 1 120 ? -17.765 -23.935 21.509 1.00 18.35 108 MET B C 1
ATOM 4305 O O . MET B 1 120 ? -17.334 -24.865 22.147 1.00 16.82 108 MET B O 1
ATOM 4310 N N . VAL B 1 121 ? -17.013 -23.051 20.886 1.00 17.72 109 VAL B N 1
ATOM 4311 C CA . VAL B 1 121 ? -15.571 -23.179 20.662 1.00 18.22 109 VAL B CA 1
ATOM 4312 C C . VAL B 1 121 ? -14.916 -21.856 21.007 1.00 17.04 109 VAL B C 1
ATOM 4313 O O . VAL B 1 121 ? -15.493 -20.765 20.773 1.00 15.44 109 VAL B O 1
ATOM 4317 N N . SER B 1 122 ? -13.691 -21.960 21.502 1.00 15.76 110 SER B N 1
ATOM 4318 C CA . SER B 1 122 ? -12.807 -20.881 21.602 1.00 18.13 110 SER B CA 1
ATOM 4319 C C . SER B 1 122 ? -11.435 -21.276 21.053 1.00 18.59 110 SER B C 1
ATOM 4320 O O . SER B 1 122 ? -10.939 -22.387 21.334 1.00 17.04 110 SER B O 1
ATOM 4323 N N . PHE B 1 123 ? -10.852 -20.428 20.204 1.00 15.84 111 PHE B N 1
ATOM 4324 C CA . PHE B 1 123 ? -9.564 -20.770 19.638 1.00 15.52 111 PHE B CA 1
ATOM 4325 C C . PHE B 1 123 ? -8.432 -20.342 20.548 1.00 14.44 111 PHE B C 1
ATOM 4326 O O . PHE B 1 123 ? -8.463 -19.269 21.183 1.00 15.57 111 PHE B O 1
ATOM 4334 N N . GLY B 1 124 ? -7.357 -21.081 20.447 1.00 14.10 112 GLY B N 1
ATOM 4335 C CA . GLY B 1 124 ? -6.039 -20.713 20.983 1.00 13.66 112 GLY B CA 1
ATOM 4336 C C . GLY B 1 124 ? -4.982 -20.983 19.931 1.00 14.08 112 GLY B C 1
ATOM 4337 O O . GLY B 1 124 ? -5.296 -21.213 18.756 1.00 14.06 112 GLY B O 1
ATOM 4338 N N . ASN B 1 125 ? -3.719 -20.959 20.339 1.00 15.57 113 ASN B N 1
ATOM 4339 C CA . ASN B 1 125 ? -2.613 -21.270 19.445 1.00 16.48 113 ASN B CA 1
ATOM 4340 C C . ASN B 1 125 ? -2.037 -22.649 19.691 1.00 16.99 113 ASN B C 1
ATOM 4341 O O . ASN B 1 125 ? -1.333 -23.194 18.817 1.00 19.01 113 ASN B O 1
ATOM 4346 N N . SER B 1 126 ? -2.210 -23.153 20.926 1.00 17.85 114 SER B N 1
ATOM 4347 C CA . SER B 1 126 ? -1.550 -24.381 21.379 1.00 15.72 114 SER B CA 1
ATOM 4348 C C . SER B 1 126 ? -2.488 -25.239 22.185 1.00 16.30 114 SER B C 1
ATOM 4349 O O . SER B 1 126 ? -3.437 -24.765 22.859 1.00 13.91 114 SER B O 1
ATOM 4352 N N . GLY B 1 127 ? -2.181 -26.533 22.229 1.00 16.89 115 GLY B N 1
ATOM 4353 C CA . GLY B 1 127 ? -2.904 -27.424 23.138 1.00 17.80 115 GLY B CA 1
ATOM 4354 C C . GLY B 1 127 ? -2.794 -26.991 24.571 1.00 17.02 115 GLY B C 1
ATOM 4355 O O . GLY B 1 127 ? -3.751 -27.111 25.322 1.00 17.13 115 GLY B O 1
ATOM 4356 N N . SER B 1 128 ? -1.626 -26.442 24.950 1.00 17.04 116 SER B N 1
ATOM 4357 C CA . SER B 1 128 ? -1.421 -25.910 26.267 1.00 16.22 116 SER B CA 1
ATOM 4358 C C . SER B 1 128 ? -2.478 -24.893 26.648 1.00 17.08 116 SER B C 1
ATOM 4359 O O . SER B 1 128 ? -3.042 -24.946 27.732 1.00 14.46 116 SER B O 1
ATOM 4362 N N . ASP B 1 129 ? -2.679 -23.881 25.811 1.00 15.14 117 ASP B N 1
ATOM 4363 C CA . ASP B 1 129 ? -3.611 -22.863 26.183 1.00 14.69 117 ASP B CA 1
ATOM 4364 C C . ASP B 1 129 ? -5.047 -23.346 26.166 1.00 15.29 117 ASP B C 1
ATOM 4365 O O . ASP B 1 129 ? -5.909 -22.760 26.871 1.00 17.43 117 ASP B O 1
ATOM 4370 N N . ALA B 1 130 ? -5.335 -24.393 25.364 1.00 15.19 118 ALA B N 1
ATOM 4371 C CA . ALA B 1 130 ? -6.709 -24.961 25.373 1.00 15.72 118 ALA B CA 1
ATOM 4372 C C . ALA B 1 130 ? -6.984 -25.660 26.746 1.00 14.32 118 ALA B C 1
ATOM 4373 O O . ALA B 1 130 ? -8.083 -25.570 27.287 1.00 15.64 118 ALA B O 1
ATOM 4375 N N . ASN B 1 131 ? -5.965 -26.313 27.296 1.00 13.50 119 ASN B N 1
ATOM 4376 C CA . ASN B 1 131 ? -6.078 -26.876 28.635 1.00 14.00 119 ASN B CA 1
ATOM 4377 C C . ASN B 1 131 ? -6.155 -25.814 29.738 1.00 14.01 119 ASN B C 1
ATOM 4378 O O . ASN B 1 131 ? -6.959 -25.967 30.702 1.00 14.29 119 ASN B O 1
ATOM 4383 N N . ASP B 1 132 ? -5.434 -24.672 29.609 1.00 13.15 120 ASP B N 1
ATOM 4384 C CA . ASP B 1 132 ? -5.646 -23.577 30.532 1.00 14.14 120 ASP B CA 1
ATOM 4385 C C . ASP B 1 132 ? -7.129 -23.207 30.464 1.00 13.55 120 ASP B C 1
ATOM 4386 O O . ASP B 1 132 ? -7.750 -22.915 31.464 1.00 13.34 120 ASP B O 1
ATOM 4391 N N . ALA B 1 133 ? -7.666 -23.198 29.252 1.00 12.88 121 ALA B N 1
ATOM 4392 C CA . ALA B 1 133 ? -9.054 -22.811 29.106 1.00 13.09 121 ALA B CA 1
ATOM 4393 C C . ALA B 1 133 ? -9.995 -23.773 29.767 1.00 12.27 121 ALA B C 1
ATOM 4394 O O . ALA B 1 133 ? -11.010 -23.331 30.298 1.00 11.58 121 ALA B O 1
ATOM 4396 N N . ILE B 1 134 ? -9.694 -25.078 29.693 1.00 14.13 122 ILE B N 1
ATOM 4397 C CA . ILE B 1 134 ? -10.541 -26.057 30.331 1.00 13.79 122 ILE B CA 1
ATOM 4398 C C . ILE B 1 134 ? -10.697 -25.720 31.860 1.00 14.05 122 ILE B C 1
ATOM 4399 O O . ILE B 1 134 ? -11.793 -25.744 32.431 1.00 12.58 122 ILE B O 1
ATOM 4404 N N . ILE B 1 135 ? -9.594 -25.402 32.485 1.00 11.95 123 ILE B N 1
ATOM 4405 C CA . ILE B 1 135 ? -9.605 -25.065 33.894 1.00 13.60 123 ILE B CA 1
ATOM 4406 C C . ILE B 1 135 ? -10.494 -23.815 34.081 1.00 14.07 123 ILE B C 1
ATOM 4407 O O . ILE B 1 135 ? -11.359 -23.801 34.986 1.00 15.17 123 ILE B O 1
ATOM 4412 N N . LYS B 1 136 ? -10.272 -22.774 33.286 1.00 13.61 124 LYS B N 1
ATOM 4413 C CA . LYS B 1 136 ? -11.061 -21.529 33.432 1.00 14.37 124 LYS B CA 1
ATOM 4414 C C . LYS B 1 136 ? -12.577 -21.810 33.339 1.00 15.26 124 LYS B C 1
ATOM 4415 O O . LYS B 1 136 ? -13.326 -21.377 34.198 1.00 14.89 124 LYS B O 1
ATOM 4421 N N . PHE B 1 137 ? -13.004 -22.467 32.251 1.00 15.98 125 PHE B N 1
ATOM 4422 C CA . PHE B 1 137 ? -14.424 -22.659 31.962 1.00 15.91 125 PHE B CA 1
ATOM 4423 C C . PHE B 1 137 ? -15.086 -23.577 33.008 1.00 16.26 125 PHE B C 1
ATOM 4424 O O . PHE B 1 137 ? -16.243 -23.346 33.394 1.00 16.18 125 PHE B O 1
ATOM 4432 N N . ALA B 1 138 ? -14.374 -24.631 33.423 1.00 14.01 126 ALA B N 1
ATOM 4433 C CA . ALA B 1 138 ? -14.876 -25.566 34.432 1.00 13.64 126 ALA B CA 1
ATOM 4434 C C . ALA B 1 138 ? -15.064 -24.840 35.755 1.00 14.45 126 ALA B C 1
ATOM 4435 O O . ALA B 1 138 ? -16.085 -25.019 36.369 1.00 14.95 126 ALA B O 1
ATOM 4437 N N . ARG B 1 139 ? -14.083 -24.010 36.158 1.00 13.72 127 ARG B N 1
ATOM 4438 C CA . ARG B 1 139 ? -14.217 -23.253 37.352 1.00 14.64 127 ARG B CA 1
ATOM 4439 C C . ARG B 1 139 ? -15.357 -22.265 37.294 1.00 14.53 127 ARG B C 1
ATOM 4440 O O . ARG B 1 139 ? -16.156 -22.198 38.254 1.00 14.29 127 ARG B O 1
ATOM 4448 N N . ALA B 1 140 ? -15.514 -21.598 36.146 1.00 13.80 128 ALA B N 1
ATOM 4449 C CA . ALA B 1 140 ? -16.481 -20.552 36.020 1.00 13.75 128 ALA B CA 1
ATOM 4450 C C . ALA B 1 140 ? -17.925 -21.136 35.964 1.00 14.25 128 ALA B C 1
ATOM 4451 O O . ALA B 1 140 ? -18.776 -20.570 36.577 1.00 13.22 128 ALA B O 1
ATOM 4453 N N . TYR B 1 141 ? -18.106 -22.262 35.260 1.00 12.96 129 TYR B N 1
ATOM 4454 C CA . TYR B 1 141 ? -19.375 -22.859 35.080 1.00 15.91 129 TYR B CA 1
ATOM 4455 C C . TYR B 1 141 ? -19.831 -23.441 36.430 1.00 16.36 129 TYR B C 1
ATOM 4456 O O . TYR B 1 141 ? -20.985 -23.267 36.833 1.00 16.40 129 TYR B O 1
ATOM 4465 N N . THR B 1 142 ? -18.953 -24.200 37.088 1.00 15.21 130 THR B N 1
ATOM 4466 C CA . THR B 1 142 ? -19.321 -24.845 38.300 1.00 15.13 130 THR B CA 1
ATOM 4467 C C . THR B 1 142 ? -19.302 -23.992 39.530 1.00 16.26 130 THR B C 1
ATOM 4468 O O . THR B 1 142 ? -19.944 -24.315 40.505 1.00 15.84 130 THR B O 1
ATOM 4472 N N . GLY B 1 143 ? -18.508 -22.949 39.541 1.00 15.23 131 GLY B N 1
ATOM 4473 C CA . GLY B 1 143 ? -18.277 -22.193 40.752 1.00 16.05 131 GLY B CA 1
ATOM 4474 C C . GLY B 1 143 ? -17.367 -22.885 41.742 1.00 15.26 131 GLY B C 1
ATOM 4475 O O . GLY B 1 143 ? -17.357 -22.538 42.902 1.00 14.58 131 GLY B O 1
ATOM 4476 N N . ARG B 1 144 ? -16.602 -23.876 41.296 1.00 15.11 132 ARG B N 1
ATOM 4477 C CA . ARG B 1 144 ? -15.742 -24.664 42.140 1.00 15.33 132 ARG B CA 1
ATOM 4478 C C . ARG B 1 144 ? -14.329 -24.495 41.695 1.00 15.03 132 ARG B C 1
ATOM 4479 O O . ARG B 1 144 ? -14.065 -24.229 40.517 1.00 14.56 132 ARG B O 1
ATOM 4487 N N . GLN B 1 145 ? -13.401 -24.720 42.603 1.00 13.90 133 GLN B N 1
ATOM 4488 C CA . GLN B 1 145 ? -11.992 -24.450 42.302 1.00 14.94 133 GLN B CA 1
ATOM 4489 C C . GLN B 1 145 ? -11.116 -25.681 41.966 1.00 15.38 133 GLN B C 1
ATOM 4490 O O . GLN B 1 145 ? -10.152 -25.549 41.172 1.00 13.55 133 GLN B O 1
ATOM 4496 N N . TYR B 1 146 ? -11.421 -26.860 42.487 1.00 14.99 134 TYR B N 1
ATOM 4497 C CA . TYR B 1 146 ? -10.455 -27.938 42.395 1.00 14.83 134 TYR B CA 1
ATOM 4498 C C . TYR B 1 146 ? -10.510 -28.564 41.019 1.00 15.54 134 TYR B C 1
ATOM 4499 O O . TYR B 1 146 ? -11.560 -28.825 40.445 1.00 13.08 134 TYR B O 1
ATOM 4508 N N . ILE B 1 147 ? -9.330 -28.942 40.553 1.00 13.93 135 ILE B N 1
ATOM 4509 C CA . ILE B 1 147 ? -9.161 -29.665 39.320 1.00 13.77 135 ILE B CA 1
ATOM 4510 C C . ILE B 1 147 ? -8.442 -30.981 39.569 1.00 13.64 135 ILE B C 1
ATOM 4511 O O . ILE B 1 147 ? -7.436 -31.006 40.274 1.00 12.90 135 ILE B O 1
ATOM 4516 N N . VAL B 1 148 ? -8.930 -32.046 38.991 1.00 12.81 136 VAL B N 1
ATOM 4517 C CA . VAL B 1 148 ? -8.273 -33.324 39.022 1.00 12.81 136 VAL B CA 1
ATOM 4518 C C . VAL B 1 148 ? -7.710 -33.699 37.685 1.00 13.51 136 VAL B C 1
ATOM 4519 O O . VAL B 1 148 ? -8.423 -33.633 36.660 1.00 14.35 136 VAL B O 1
ATOM 4523 N N . SER B 1 149 ? -6.421 -34.076 37.681 1.00 13.97 137 SER B N 1
ATOM 4524 C CA . SER B 1 149 ? -5.732 -34.547 36.464 1.00 13.21 137 SER B CA 1
ATOM 4525 C C . SER B 1 149 ? -4.915 -35.797 36.860 1.00 13.72 137 SER B C 1
ATOM 4526 O O . SER B 1 149 ? -4.921 -36.214 38.027 1.00 13.25 137 SER B O 1
ATOM 4529 N N . TYR B 1 150 ? -4.262 -36.444 35.899 1.00 14.73 138 TYR B N 1
ATOM 4530 C CA . TYR B 1 150 ? -3.598 -37.677 36.100 1.00 13.53 138 TYR B CA 1
ATOM 4531 C C . TYR B 1 150 ? -2.072 -37.621 36.117 1.00 16.09 138 TYR B C 1
ATOM 4532 O O . TYR B 1 150 ? -1.436 -36.874 35.362 1.00 16.08 138 TYR B O 1
ATOM 4541 N N . MET B 1 151 ? -1.509 -38.468 36.953 1.00 14.77 139 MET B N 1
ATOM 4542 C CA . MET B 1 151 ? -0.138 -38.839 36.837 1.00 16.42 139 MET B CA 1
ATOM 4543 C C . MET B 1 151 ? 0.091 -39.466 35.467 1.00 16.65 139 MET B C 1
ATOM 4544 O O . MET B 1 151 ? -0.751 -40.119 34.923 1.00 15.79 139 MET B O 1
ATOM 4549 N N . GLY B 1 152 ? 1.247 -39.198 34.897 1.00 16.84 140 GLY B N 1
ATOM 4550 C CA . GLY B 1 152 ? 1.543 -39.671 33.568 1.00 17.79 140 GLY B CA 1
ATOM 4551 C C . GLY B 1 152 ? 0.960 -38.788 32.454 1.00 19.62 140 GLY B C 1
ATOM 4552 O O . GLY B 1 152 ? 1.225 -39.054 31.271 1.00 17.61 140 GLY B O 1
ATOM 4553 N N . SER B 1 153 ? 0.177 -37.749 32.818 1.00 16.17 141 SER B N 1
ATOM 4554 C CA . SER B 1 153 ? -0.478 -36.918 31.816 1.00 16.00 141 SER B CA 1
ATOM 4555 C C . SER B 1 153 ? 0.491 -35.901 31.172 1.00 16.17 141 SER B C 1
ATOM 4556 O O . SER B 1 153 ? 1.533 -35.568 31.733 1.00 14.99 141 SER B O 1
ATOM 4559 N N . TYR B 1 154 ? 0.160 -35.461 29.974 1.00 17.75 142 TYR B N 1
ATOM 4560 C CA . TYR B 1 154 ? 0.793 -34.311 29.376 1.00 16.92 142 TYR B CA 1
ATOM 4561 C C . TYR B 1 154 ? -0.267 -33.384 28.843 1.00 15.06 142 TYR B C 1
ATOM 4562 O O . TYR B 1 154 ? -1.065 -33.756 27.949 1.00 16.84 142 TYR B O 1
ATOM 4571 N N . HIS B 1 155 ? -0.293 -32.180 29.362 1.00 14.12 143 HIS B N 1
ATOM 4572 C CA . HIS B 1 155 ? -1.279 -31.240 28.932 1.00 13.23 143 HIS B CA 1
ATOM 4573 C C . HIS B 1 155 ? -0.742 -29.964 28.423 1.00 15.48 143 HIS B C 1
ATOM 4574 O O . HIS B 1 155 ? -1.513 -29.162 27.829 1.00 14.87 143 HIS B O 1
ATOM 4581 N N . GLY B 1 156 ? 0.558 -29.760 28.615 1.00 16.35 144 GLY B N 1
ATOM 4582 C CA . GLY B 1 156 ? 1.293 -28.640 28.022 1.00 17.72 144 GLY B CA 1
ATOM 4583 C C . GLY B 1 156 ? 2.194 -27.825 28.944 1.00 16.08 144 GLY B C 1
ATOM 4584 O O . GLY B 1 156 ? 2.517 -28.258 30.081 1.00 15.71 144 GLY B O 1
ATOM 4585 N N . SER B 1 157 ? 2.535 -26.613 28.465 1.00 16.28 145 SER B N 1
ATOM 4586 C CA . SER B 1 157 ? 3.631 -25.863 28.982 1.00 16.33 145 SER B CA 1
ATOM 4587 C C . SER B 1 157 ? 3.294 -24.392 29.390 1.00 18.36 145 SER B C 1
ATOM 4588 O O . SER B 1 157 ? 4.187 -23.527 29.545 1.00 18.87 145 SER B O 1
ATOM 4591 N N . THR B 1 158 ? 2.011 -24.128 29.588 1.00 19.66 146 THR B N 1
ATOM 4592 C CA . THR B 1 158 ? 1.601 -22.901 30.239 1.00 19.32 146 THR B CA 1
ATOM 4593 C C . THR B 1 158 ? 1.324 -23.194 31.684 1.00 17.01 146 THR B C 1
ATOM 4594 O O . THR B 1 158 ? 1.199 -24.335 32.079 1.00 16.79 146 THR B O 1
ATOM 4598 N N . TYR B 1 159 ? 1.282 -22.202 32.550 1.00 15.50 147 TYR B N 1
ATOM 4599 C CA . TYR B 1 159 ? 1.217 -22.538 33.966 1.00 15.25 147 TYR B CA 1
ATOM 4600 C C . TYR B 1 159 ? 0.025 -23.342 34.425 1.00 16.13 147 TYR B C 1
ATOM 4601 O O . TYR B 1 159 ? 0.136 -23.989 35.425 1.00 15.53 147 TYR B O 1
ATOM 4610 N N . GLY B 1 160 ? -1.113 -23.282 33.729 1.00 13.73 148 GLY B N 1
ATOM 4611 C CA . GLY B 1 160 ? -2.267 -24.130 34.116 1.00 14.11 148 GLY B CA 1
ATOM 4612 C C . GLY B 1 160 ? -2.067 -25.562 33.670 1.00 14.91 148 GLY B C 1
ATOM 4613 O O . GLY B 1 160 ? -1.944 -26.498 34.504 1.00 13.85 148 GLY B O 1
ATOM 4614 N N . SER B 1 161 ? -1.918 -25.728 32.349 1.00 15.08 149 SER B N 1
ATOM 4615 C CA . SER B 1 161 ? -1.700 -27.020 31.723 1.00 15.27 149 SER B CA 1
ATOM 4616 C C . SER B 1 161 ? -0.472 -27.748 32.266 1.00 16.52 149 SER B C 1
ATOM 4617 O O . SER B 1 161 ? -0.505 -28.993 32.413 1.00 16.27 149 SER B O 1
ATOM 4620 N N . GLN B 1 162 ? 0.599 -26.982 32.534 1.00 13.64 150 GLN B N 1
ATOM 4621 C CA . GLN B 1 162 ? 1.772 -27.555 33.111 1.00 16.30 150 GLN B CA 1
ATOM 4622 C C . GLN B 1 162 ? 1.583 -28.150 34.515 1.00 14.48 150 GLN B C 1
ATOM 4623 O O . GLN B 1 162 ? 2.246 -29.088 34.883 1.00 13.49 150 GLN B O 1
ATOM 4629 N N . THR B 1 163 ? 0.772 -27.492 35.317 1.00 13.95 151 THR B N 1
ATOM 4630 C CA . THR B 1 163 ? 0.448 -27.961 36.639 1.00 13.72 151 THR B CA 1
ATOM 4631 C C . THR B 1 163 ? -0.322 -29.265 36.508 1.00 13.76 151 THR B C 1
ATOM 4632 O O . THR B 1 163 ? -0.104 -30.228 37.282 1.00 15.00 151 THR B O 1
ATOM 4636 N N . LEU B 1 164 ? -1.289 -29.315 35.584 1.00 13.48 152 LEU B N 1
ATOM 4637 C CA . LEU B 1 164 ? -2.088 -30.550 35.408 1.00 13.44 152 LEU B CA 1
ATOM 4638 C C . LEU B 1 164 ? -1.269 -31.733 34.999 1.00 15.62 152 LEU B C 1
ATOM 4639 O O . LEU B 1 164 ? -1.612 -32.848 35.321 1.00 13.99 152 LEU B O 1
ATOM 4644 N N . SER B 1 165 ? -0.189 -31.486 34.295 1.00 15.96 153 SER B N 1
ATOM 4645 C CA . SER B 1 165 ? 0.632 -32.507 33.723 1.00 14.88 153 SER B CA 1
ATOM 4646 C C . SER B 1 165 ? 1.331 -33.339 34.798 1.00 15.47 153 SER B C 1
ATOM 4647 O O . SER B 1 165 ? 1.453 -32.924 35.890 1.00 15.03 153 SER B O 1
ATOM 4650 N N . GLY B 1 166 ? 1.714 -34.554 34.443 1.00 16.69 154 GLY B N 1
ATOM 4651 C CA . GLY B 1 166 ? 2.519 -35.398 35.270 1.00 15.28 154 GLY B CA 1
ATOM 4652 C C . GLY B 1 166 ? 3.443 -36.390 34.588 1.00 18.77 154 GLY B C 1
ATOM 4653 O O . GLY B 1 166 ? 3.452 -37.515 35.018 1.00 17.32 154 GLY B O 1
ATOM 4654 N N . SER B 1 167 ? 4.174 -35.974 33.558 1.00 16.56 155 SER B N 1
ATOM 4655 C CA . SER B 1 167 ? 5.002 -36.886 32.802 1.00 19.93 155 SER B CA 1
ATOM 4656 C C . SER B 1 167 ? 6.450 -36.501 32.770 1.00 20.90 155 SER B C 1
ATOM 4657 O O . SER B 1 167 ? 7.239 -37.160 32.194 1.00 19.29 155 SER B O 1
ATOM 4660 N N . SER B 1 168 ? 6.767 -35.408 33.424 1.00 19.99 156 SER B N 1
ATOM 4661 C CA . SER B 1 168 ? 8.140 -34.964 33.514 1.00 22.21 156 SER B CA 1
ATOM 4662 C C . SER B 1 168 ? 8.430 -34.183 34.795 1.00 21.88 156 SER B C 1
ATOM 4663 O O . SER B 1 168 ? 7.788 -33.171 35.053 1.00 18.04 156 SER B O 1
ATOM 4666 N N . LEU B 1 169 ? 9.412 -34.626 35.602 1.00 18.89 157 LEU B N 1
ATOM 4667 C CA . LEU B 1 169 ? 9.833 -33.847 36.779 1.00 17.89 157 LEU B CA 1
ATOM 4668 C C . LEU B 1 169 ? 10.381 -32.481 36.412 1.00 19.05 157 LEU B C 1
ATOM 4669 O O . LEU B 1 169 ? 10.221 -31.487 37.205 1.00 16.61 157 LEU B O 1
ATOM 4674 N N . ASN B 1 170 ? 10.965 -32.372 35.202 1.00 17.95 158 ASN B N 1
ATOM 4675 C CA . ASN B 1 170 ? 11.507 -31.091 34.770 1.00 18.00 158 ASN B CA 1
ATOM 4676 C C . ASN B 1 170 ? 10.399 -30.060 34.422 1.00 18.82 158 ASN B C 1
ATOM 4677 O O . ASN B 1 170 ? 10.666 -28.879 34.175 1.00 18.98 158 ASN B O 1
ATOM 4682 N N . MET B 1 171 ? 9.148 -30.540 34.396 1.00 18.78 159 MET B N 1
ATOM 4683 C CA . MET B 1 171 ? 7.996 -29.654 34.299 1.00 17.27 159 MET B CA 1
ATOM 4684 C C . MET B 1 171 ? 7.522 -29.012 35.629 1.00 18.14 159 MET B C 1
ATOM 4685 O O . MET B 1 171 ? 6.706 -28.085 35.578 1.00 20.71 159 MET B O 1
ATOM 4690 N N . THR B 1 172 ? 8.075 -29.458 36.765 1.00 15.19 160 THR B N 1
ATOM 4691 C CA . THR B 1 172 ? 7.846 -28.931 38.073 1.00 17.45 160 THR B CA 1
ATOM 4692 C C . THR B 1 172 ? 9.063 -28.283 38.682 1.00 18.21 160 THR B C 1
ATOM 4693 O O . THR B 1 172 ? 8.933 -27.262 39.330 1.00 16.25 160 THR B O 1
ATOM 4697 N N . ARG B 1 173 ? 10.255 -28.812 38.444 1.00 17.39 161 ARG B N 1
ATOM 4698 C CA . ARG B 1 173 ? 11.446 -28.326 39.103 1.00 16.42 161 ARG B CA 1
ATOM 4699 C C . ARG B 1 173 ? 11.710 -26.839 38.850 1.00 16.05 161 ARG B C 1
ATOM 4700 O O . ARG B 1 173 ? 11.583 -26.354 37.778 1.00 18.16 161 ARG B O 1
ATOM 4708 N N . LYS B 1 174 ? 11.999 -26.129 39.919 1.00 17.66 162 LYS B N 1
ATOM 4709 C CA . LYS B 1 174 ? 12.570 -24.794 39.885 1.00 21.15 162 LYS B CA 1
ATOM 4710 C C . LYS B 1 174 ? 11.627 -23.635 39.490 1.00 18.75 162 LYS B C 1
ATOM 4711 O O . LYS B 1 174 ? 12.020 -22.507 39.587 1.00 21.09 162 LYS B O 1
ATOM 4717 N N . ILE B 1 175 ? 10.425 -23.950 39.038 1.00 16.46 163 ILE B N 1
ATOM 4718 C CA . ILE B 1 175 ? 9.451 -22.975 38.554 1.00 16.27 163 ILE B CA 1
ATOM 4719 C C . ILE B 1 175 ? 8.200 -22.734 39.424 1.00 16.86 163 ILE B C 1
ATOM 4720 O O . ILE B 1 175 ? 7.344 -21.949 39.075 1.00 14.51 163 ILE B O 1
ATOM 4725 N N . GLY B 1 176 ? 8.111 -23.449 40.531 1.00 15.71 164 GLY B N 1
ATOM 4726 C CA . GLY B 1 176 ? 6.953 -23.314 41.415 1.00 15.44 164 GLY B CA 1
ATOM 4727 C C . GLY B 1 176 ? 6.961 -22.062 42.238 1.00 13.39 164 GLY B C 1
ATOM 4728 O O . GLY B 1 176 ? 7.954 -21.336 42.263 1.00 14.35 164 GLY B O 1
ATOM 4729 N N . PRO B 1 177 ? 5.842 -21.762 42.932 1.00 12.65 165 PRO B N 1
ATOM 4730 C CA . PRO B 1 177 ? 4.610 -22.567 43.053 1.00 13.28 165 PRO B CA 1
ATOM 4731 C C . PRO B 1 177 ? 3.815 -22.601 41.766 1.00 12.61 165 PRO B C 1
ATOM 4732 O O . PRO B 1 177 ? 3.833 -21.671 40.938 1.00 11.69 165 PRO B O 1
ATOM 4736 N N . MET B 1 178 ? 3.197 -23.775 41.578 1.00 12.15 166 MET B N 1
ATOM 4737 C CA . MET B 1 178 ? 2.395 -24.041 40.397 1.00 13.21 166 MET B CA 1
ATOM 4738 C C . MET B 1 178 ? 0.922 -23.520 40.652 1.00 12.05 166 MET B C 1
ATOM 4739 O O . MET B 1 178 ? 0.654 -22.899 41.642 1.00 12.16 166 MET B O 1
ATOM 4744 N N . LEU B 1 179 ? 0.007 -23.788 39.754 1.00 11.36 167 LEU B N 1
ATOM 4745 C CA . LEU B 1 179 ? -1.399 -23.317 39.977 1.00 13.23 167 LEU B CA 1
ATOM 4746 C C . LEU B 1 179 ? -2.042 -24.111 41.129 1.00 13.80 167 LEU B C 1
ATOM 4747 O O . LEU B 1 179 ? -1.886 -25.365 41.147 1.00 14.52 167 LEU B O 1
ATOM 4752 N N . PRO B 1 180 ? -2.651 -23.425 42.086 1.00 15.49 168 PRO B N 1
ATOM 4753 C CA . PRO B 1 180 ? -3.221 -24.126 43.256 1.00 14.91 168 PRO B CA 1
ATOM 4754 C C . PRO B 1 180 ? -4.498 -24.872 42.964 1.00 14.60 168 PRO B C 1
ATOM 4755 O O . PRO B 1 180 ? -5.158 -24.683 41.917 1.00 13.30 168 PRO B O 1
ATOM 4759 N N . SER B 1 181 ? -4.818 -25.763 43.901 1.00 13.73 169 SER B N 1
ATOM 4760 C CA . SER B 1 181 ? -6.025 -26.538 43.878 1.00 12.82 169 SER B CA 1
ATOM 4761 C C . SER B 1 181 ? -6.124 -27.570 42.764 1.00 14.49 169 SER B C 1
ATOM 4762 O O . SER B 1 181 ? -7.221 -27.798 42.267 1.00 16.19 169 SER B O 1
ATOM 4765 N N . VAL B 1 182 ? -4.999 -28.220 42.447 1.00 13.45 170 VAL B N 1
ATOM 4766 C CA . VAL B 1 182 ? -4.933 -29.278 41.491 1.00 14.02 170 VAL B CA 1
ATOM 4767 C C . VAL B 1 182 ? -4.482 -30.543 42.199 1.00 14.91 170 VAL B C 1
ATOM 4768 O O . VAL B 1 182 ? -3.479 -30.527 42.899 1.00 13.17 170 VAL B O 1
ATOM 4772 N N . VAL B 1 183 ? -5.184 -31.654 41.956 1.00 12.76 171 VAL B N 1
ATOM 4773 C CA . VAL B 1 183 ? -4.862 -32.920 42.597 1.00 13.09 171 VAL B CA 1
ATOM 4774 C C . VAL B 1 183 ? -4.638 -33.958 41.481 1.00 14.65 171 VAL B C 1
ATOM 4775 O O . VAL B 1 183 ? -5.465 -34.052 40.535 1.00 14.21 171 VAL B O 1
ATOM 4779 N N . HIS B 1 184 ? -3.550 -34.724 41.613 1.00 13.27 172 HIS B N 1
ATOM 4780 C CA . HIS B 1 184 ? -3.207 -35.742 40.614 1.00 13.04 172 HIS B CA 1
ATOM 4781 C C . HIS B 1 184 ? -3.624 -37.131 41.151 1.00 14.12 172 HIS B C 1
ATOM 4782 O O . HIS B 1 184 ? -3.281 -37.503 42.282 1.00 14.57 172 HIS B O 1
ATOM 4789 N N . VAL B 1 185 ? -4.242 -37.926 40.305 1.00 13.74 173 VAL B N 1
ATOM 4790 C CA . VAL B 1 185 ? -4.542 -39.296 40.621 1.00 14.55 173 VAL B CA 1
ATOM 4791 C C . VAL B 1 185 ? -3.837 -40.236 39.621 1.00 13.87 173 VAL B C 1
ATOM 4792 O O . VAL B 1 185 ? -3.457 -39.857 38.531 1.00 14.26 173 VAL B O 1
ATOM 4796 N N . PRO B 1 186 ? -3.713 -41.539 39.967 1.00 14.85 174 PRO B N 1
ATOM 4797 C CA . PRO B 1 186 ? -2.977 -42.459 39.081 1.00 15.03 174 PRO B CA 1
ATOM 4798 C C . PRO B 1 186 ? -3.809 -42.930 37.915 1.00 14.96 174 PRO B C 1
ATOM 4799 O O . PRO B 1 186 ? -5.006 -43.146 38.036 1.00 15.41 174 PRO B O 1
ATOM 4803 N N . TYR B 1 187 ? -3.159 -42.975 36.749 1.00 14.92 175 TYR B N 1
ATOM 4804 C CA . TYR B 1 187 ? -3.824 -43.398 35.540 1.00 15.59 175 TYR B CA 1
ATOM 4805 C C . TYR B 1 187 ? -3.705 -44.933 35.461 1.00 15.93 175 TYR B C 1
ATOM 4806 O O . TYR B 1 187 ? -2.654 -45.512 35.774 1.00 16.24 175 TYR B O 1
ATOM 4815 N N . PRO B 1 188 ? -4.790 -45.615 35.082 1.00 17.89 176 PRO B N 1
ATOM 4816 C CA . PRO B 1 188 ? -4.743 -47.121 35.010 1.00 18.59 176 PRO B CA 1
ATOM 4817 C C . PRO B 1 188 ? -3.660 -47.690 34.045 1.00 19.54 176 PRO B C 1
ATOM 4818 O O . PRO B 1 188 ? -3.530 -47.300 32.856 1.00 17.87 176 PRO B O 1
ATOM 4822 N N . ASP B 1 189 ? -2.764 -48.479 34.651 1.00 18.55 177 ASP B N 1
ATOM 4823 C CA . ASP B 1 189 ? -1.641 -49.124 33.972 1.00 20.38 177 ASP B CA 1
ATOM 4824 C C . ASP B 1 189 ? -1.999 -50.621 33.852 1.00 20.48 177 ASP B C 1
ATOM 4825 O O . ASP B 1 189 ? -2.055 -51.352 34.874 1.00 20.58 177 ASP B O 1
ATOM 4830 N N . SER B 1 190 ? -2.206 -51.044 32.620 1.00 19.45 178 SER B N 1
ATOM 4831 C CA . SER B 1 190 ? -2.677 -52.401 32.321 1.00 21.61 178 SER B CA 1
ATOM 4832 C C . SER B 1 190 ? -1.515 -53.364 32.012 1.00 22.18 178 SER B C 1
ATOM 4833 O O . SER B 1 190 ? -1.771 -54.505 31.701 1.00 25.92 178 SER B O 1
ATOM 4836 N N . TYR B 1 191 ? -0.281 -52.889 32.083 1.00 21.06 179 TYR B N 1
ATOM 4837 C CA . TYR B 1 191 ? 0.912 -53.677 31.789 1.00 23.34 179 TYR B CA 1
ATOM 4838 C C . TYR B 1 191 ? 1.554 -54.096 33.103 1.00 24.28 179 TYR B C 1
ATOM 4839 O O . TYR B 1 191 ? 1.754 -55.269 33.351 1.00 23.91 179 TYR B O 1
ATOM 4848 N N . ARG B 1 192 ? 1.907 -53.136 33.945 1.00 24.16 180 ARG B N 1
ATOM 4849 C CA . ARG B 1 192 ? 2.557 -53.454 35.221 1.00 23.52 180 ARG B CA 1
ATOM 4850 C C . ARG B 1 192 ? 1.480 -53.576 36.307 1.00 24.37 180 ARG B C 1
ATOM 4851 O O . ARG B 1 192 ? 1.234 -52.666 37.112 1.00 20.55 180 ARG B O 1
ATOM 4859 N N . THR B 1 193 ? 0.811 -54.710 36.292 1.00 23.95 181 THR B N 1
ATOM 4860 C CA . THR B 1 193 ? -0.312 -54.982 37.141 1.00 21.98 181 THR B CA 1
ATOM 4861 C C . THR B 1 193 ? 0.133 -55.957 38.213 1.00 24.37 181 THR B C 1
ATOM 4862 O O . THR B 1 193 ? 1.252 -56.404 38.183 1.00 23.63 181 THR B O 1
ATOM 4866 N N . TYR B 1 194 ? -0.712 -56.223 39.203 1.00 23.33 182 TYR B N 1
ATOM 4867 C CA . TYR B 1 194 ? -0.470 -57.276 40.176 1.00 26.57 182 TYR B CA 1
ATOM 4868 C C . TYR B 1 194 ? -0.760 -58.626 39.495 1.00 29.50 182 TYR B C 1
ATOM 4869 O O . TYR B 1 194 ? -1.696 -58.760 38.703 1.00 27.76 182 TYR B O 1
ATOM 4878 N N . PRO B 1 195 ? 0.035 -59.630 39.846 1.00 35.81 183 PRO B N 1
ATOM 4879 C CA . PRO B 1 195 ? -0.178 -60.907 39.134 1.00 37.90 183 PRO B CA 1
ATOM 4880 C C . PRO B 1 195 ? -1.626 -61.425 39.184 1.00 30.26 183 PRO B C 1
ATOM 4881 O O . PRO B 1 195 ? -2.213 -61.543 40.231 1.00 31.03 183 PRO B O 1
ATOM 4885 N N . GLY B 1 196 ? -2.203 -61.704 38.027 1.00 32.06 184 GLY B N 1
ATOM 4886 C CA . GLY B 1 196 ? -3.560 -62.284 38.031 1.00 33.97 184 GLY B CA 1
ATOM 4887 C C . GLY B 1 196 ? -4.702 -61.297 37.824 1.00 32.11 184 GLY B C 1
ATOM 4888 O O . GLY B 1 196 ? -5.829 -61.703 37.634 1.00 27.21 184 GLY B O 1
ATOM 4889 N N . GLU B 1 197 ? -4.419 -59.991 37.850 1.00 26.66 185 GLU B N 1
ATOM 4890 C CA . GLU B 1 197 ? -5.455 -59.066 37.709 1.00 23.13 185 GLU B CA 1
ATOM 4891 C C . GLU B 1 197 ? -6.049 -59.095 36.350 1.00 21.80 185 GLU B C 1
ATOM 4892 O O . GLU B 1 197 ? -5.349 -58.991 35.352 1.00 25.69 185 GLU B O 1
ATOM 4898 N N . THR B 1 198 ? -7.373 -59.131 36.318 1.00 22.50 186 THR B N 1
ATOM 4899 C CA . THR B 1 198 ? -8.059 -58.933 35.112 1.00 21.99 186 THR B CA 1
ATOM 4900 C C . THR B 1 198 ? -8.290 -57.432 34.799 1.00 25.05 186 THR B C 1
ATOM 4901 O O . THR B 1 198 ? -7.952 -56.562 35.604 1.00 22.73 186 THR B O 1
ATOM 4905 N N . GLU B 1 199 ? -8.843 -57.154 33.629 1.00 22.48 187 GLU B N 1
ATOM 4906 C CA . GLU B 1 199 ? -9.207 -55.799 33.247 1.00 24.33 187 GLU B CA 1
ATOM 4907 C C . GLU B 1 199 ? -10.222 -55.229 34.219 1.00 23.96 187 GLU B C 1
ATOM 4908 O O . GLU B 1 199 ? -10.140 -54.051 34.570 1.00 24.29 187 GLU B O 1
ATOM 4914 N N . HIS B 1 200 ? -11.175 -56.043 34.652 1.00 21.80 188 HIS B N 1
ATOM 4915 C CA . HIS B 1 200 ? -12.110 -55.669 35.716 1.00 20.70 188 HIS B CA 1
ATOM 4916 C C . HIS B 1 200 ? -11.378 -55.327 37.040 1.00 22.51 188 HIS B C 1
ATOM 4917 O O . HIS B 1 200 ? -11.694 -54.281 37.677 1.00 24.35 188 HIS B O 1
ATOM 4924 N N . ASP B 1 201 ? -10.405 -56.135 37.452 1.00 20.79 189 ASP B N 1
ATOM 4925 C CA . ASP B 1 201 ? -9.681 -55.874 38.731 1.00 23.55 189 ASP B CA 1
ATOM 4926 C C . ASP B 1 201 ? -8.911 -54.527 38.616 1.00 21.18 189 ASP B C 1
ATOM 4927 O O . ASP B 1 201 ? -8.874 -53.754 39.567 1.00 18.97 189 ASP B O 1
ATOM 4932 N N . VAL B 1 202 ? -8.251 -54.328 37.471 1.00 20.69 190 VAL B N 1
ATOM 4933 C CA . VAL B 1 202 ? -7.482 -53.139 37.251 1.00 19.19 190 VAL B CA 1
ATOM 4934 C C . VAL B 1 202 ? -8.420 -51.944 37.305 1.00 18.93 190 VAL B C 1
ATOM 4935 O O . VAL B 1 202 ? -8.063 -50.935 37.917 1.00 18.27 190 VAL B O 1
ATOM 4939 N N . SER B 1 203 ? -9.547 -52.015 36.608 1.00 17.62 191 SER B N 1
ATOM 4940 C CA . SER B 1 203 ? -10.504 -50.939 36.630 1.00 18.79 191 SER B CA 1
ATOM 4941 C C . SER B 1 203 ? -10.929 -50.579 38.055 1.00 20.74 191 SER B C 1
ATOM 4942 O O . SER B 1 203 ? -11.032 -49.376 38.430 1.00 18.88 191 SER B O 1
ATOM 4945 N N . LEU B 1 204 ? -11.238 -51.592 38.846 1.00 18.76 192 LEU B N 1
ATOM 4946 C CA . LEU B 1 204 ? -11.755 -51.354 40.206 1.00 19.98 192 LEU B CA 1
ATOM 4947 C C . LEU B 1 204 ? -10.667 -50.834 41.101 1.00 17.46 192 LEU B C 1
ATOM 4948 O O . LEU B 1 204 ? -10.922 -49.948 41.901 1.00 18.85 192 LEU B O 1
ATOM 4953 N N . ARG B 1 205 ? -9.421 -51.272 40.905 1.00 17.02 193 ARG B N 1
ATOM 4954 C CA . ARG B 1 205 ? -8.391 -50.852 41.771 1.00 17.51 193 ARG B CA 1
ATOM 4955 C C . ARG B 1 205 ? -8.051 -49.365 41.494 1.00 16.86 193 ARG B C 1
ATOM 4956 O O . ARG B 1 205 ? -7.882 -48.588 42.442 1.00 16.19 193 ARG B O 1
ATOM 4964 N N . TYR B 1 206 ? -8.003 -48.992 40.231 1.00 16.02 194 TYR B N 1
ATOM 4965 C CA . TYR B 1 206 ? -7.671 -47.600 39.895 1.00 15.13 194 TYR B CA 1
ATOM 4966 C C . TYR B 1 206 ? -8.823 -46.705 40.246 1.00 15.95 194 TYR B C 1
ATOM 4967 O O . TYR B 1 206 ? -8.598 -45.597 40.672 1.00 15.46 194 TYR B O 1
ATOM 4976 N N . PHE B 1 207 ? -10.059 -47.181 40.134 1.00 15.25 195 PHE B N 1
ATOM 4977 C CA . PHE B 1 207 ? -11.177 -46.396 40.584 1.00 16.74 195 PHE B CA 1
ATOM 4978 C C . PHE B 1 207 ? -11.193 -46.230 42.099 1.00 17.63 195 PHE B C 1
ATOM 4979 O O . PHE B 1 207 ? -11.496 -45.138 42.603 1.00 16.53 195 PHE B O 1
ATOM 4987 N N . ASN B 1 208 ? -10.809 -47.266 42.795 1.00 18.01 196 ASN B N 1
ATOM 4988 C CA . ASN B 1 208 ? -10.584 -47.124 44.211 1.00 18.82 196 ASN B CA 1
ATOM 4989 C C . ASN B 1 208 ? -9.566 -46.037 44.520 1.00 16.91 196 ASN B C 1
ATOM 4990 O O . ASN B 1 208 ? -9.799 -45.224 45.427 1.00 16.31 196 ASN B O 1
ATOM 4995 N N . GLU B 1 209 ? -8.412 -46.008 43.796 1.00 16.33 197 GLU B N 1
ATOM 4996 C CA . GLU B 1 209 ? -7.470 -44.964 44.053 1.00 16.12 197 GLU B CA 1
ATOM 4997 C C . GLU B 1 209 ? -8.043 -43.570 43.703 1.00 16.35 197 GLU B C 1
ATOM 4998 O O . GLU B 1 209 ? -7.734 -42.629 44.375 1.00 17.86 197 GLU B O 1
ATOM 5004 N N . PHE B 1 210 ? -8.764 -43.453 42.594 1.00 14.58 198 PHE B N 1
ATOM 5005 C CA . PHE B 1 210 ? -9.445 -42.237 42.208 1.00 14.61 198 PHE B CA 1
ATOM 5006 C C . PHE B 1 210 ? -10.282 -41.711 43.370 1.00 15.30 198 PHE B C 1
ATOM 5007 O O . PHE B 1 210 ? -10.265 -40.494 43.643 1.00 14.31 198 PHE B O 1
ATOM 5015 N N . LYS B 1 211 ? -11.036 -42.576 44.052 1.00 15.52 199 LYS B N 1
ATOM 5016 C CA . LYS B 1 211 ? -11.926 -42.112 45.104 1.00 15.79 199 LYS B CA 1
ATOM 5017 C C . LYS B 1 211 ? -11.203 -41.665 46.397 1.00 15.83 199 LYS B C 1
ATOM 5018 O O . LYS B 1 211 ? -11.754 -40.872 47.171 1.00 15.42 199 LYS B O 1
ATOM 5024 N N . LYS B 1 212 ? -9.990 -42.149 46.652 1.00 14.72 200 LYS B N 1
ATOM 5025 C CA . LYS B 1 212 ? -9.404 -41.954 47.951 1.00 15.11 200 LYS B CA 1
ATOM 5026 C C . LYS B 1 212 ? -9.253 -40.436 48.255 1.00 15.10 200 LYS B C 1
ATOM 5027 O O . LYS B 1 212 ? -9.516 -40.048 49.355 1.00 13.81 200 LYS B O 1
ATOM 5033 N N . PRO B 1 213 ? -8.830 -39.574 47.289 1.00 14.09 201 PRO B N 1
ATOM 5034 C CA . PRO B 1 213 ? -8.812 -38.129 47.644 1.00 13.87 201 PRO B CA 1
ATOM 5035 C C . PRO B 1 213 ? -10.203 -37.566 48.016 1.00 13.50 201 PRO B C 1
ATOM 5036 O O . PRO B 1 213 ? -10.319 -36.838 48.992 1.00 12.66 201 PRO B O 1
ATOM 5040 N N . PHE B 1 214 ? -11.229 -38.021 47.320 1.00 14.50 202 PHE B N 1
ATOM 5041 C CA . PHE B 1 214 ? -12.554 -37.596 47.532 1.00 14.37 202 PHE B CA 1
ATOM 5042 C C . PHE B 1 214 ? -13.123 -38.132 48.875 1.00 15.92 202 PHE B C 1
ATOM 5043 O O . PHE B 1 214 ? -14.110 -37.610 49.348 1.00 16.93 202 PHE B O 1
ATOM 5051 N N . GLU B 1 215 ? -12.504 -39.150 49.425 1.00 15.10 203 GLU B N 1
ATOM 5052 C CA . GLU B 1 215 ? -12.884 -39.775 50.693 1.00 18.10 203 GLU B CA 1
ATOM 5053 C C . GLU B 1 215 ? -12.062 -39.251 51.867 1.00 19.97 203 GLU B C 1
ATOM 5054 O O . GLU B 1 215 ? -12.234 -39.700 52.960 1.00 20.16 203 GLU B O 1
ATOM 5060 N N . SER B 1 216 ? -11.142 -38.345 51.582 1.00 15.34 204 SER B N 1
ATOM 5061 C CA . SER B 1 216 ? -10.259 -37.798 52.583 1.00 15.02 204 SER B CA 1
ATOM 5062 C C . SER B 1 216 ? -10.295 -36.276 52.727 1.00 14.14 204 SER B C 1
ATOM 5063 O O . SER B 1 216 ? -10.854 -35.761 53.630 1.00 15.68 204 SER B O 1
ATOM 5066 N N . PHE B 1 217 ? -9.636 -35.605 51.805 1.00 13.89 205 PHE B N 1
ATOM 5067 C CA . PHE B 1 217 ? -9.434 -34.140 51.819 1.00 13.60 205 PHE B CA 1
ATOM 5068 C C . PHE B 1 217 ? -10.093 -33.340 50.661 1.00 12.82 205 PHE B C 1
ATOM 5069 O O . PHE B 1 217 ? -10.191 -32.145 50.722 1.00 13.85 205 PHE B O 1
ATOM 5077 N N . LEU B 1 218 ? -10.506 -34.016 49.604 1.00 12.73 206 LEU B N 1
ATOM 5078 C CA . LEU B 1 218 ? -10.944 -33.256 48.396 1.00 12.38 206 LEU B CA 1
ATOM 5079 C C . LEU B 1 218 ? -12.485 -33.422 48.257 1.00 13.43 206 LEU B C 1
ATOM 5080 O O . LEU B 1 218 ? -12.976 -34.512 47.900 1.00 13.58 206 LEU B O 1
ATOM 5085 N N . PRO B 1 219 ? -13.229 -32.364 48.486 1.00 14.77 207 PRO B N 1
ATOM 5086 C CA . PRO B 1 219 ? -14.687 -32.508 48.379 1.00 14.52 207 PRO B CA 1
ATOM 5087 C C . PRO B 1 219 ? -15.072 -32.684 46.899 1.00 14.77 207 PRO B C 1
ATOM 5088 O O . PRO B 1 219 ? -14.732 -31.838 46.082 1.00 13.34 207 PRO B O 1
ATOM 5092 N N . ALA B 1 220 ? -15.818 -33.739 46.584 1.00 15.91 208 ALA B N 1
ATOM 5093 C CA . ALA B 1 220 ? -16.317 -33.925 45.219 1.00 15.36 208 ALA B CA 1
ATOM 5094 C C . ALA B 1 220 ? -17.153 -32.714 44.801 1.00 16.91 208 ALA B C 1
ATOM 5095 O O . ALA B 1 220 ? -17.102 -32.272 43.681 1.00 14.22 208 ALA B O 1
ATOM 5097 N N . ASP B 1 221 ? -17.938 -32.193 45.757 1.00 17.26 209 ASP B N 1
ATOM 5098 C CA . ASP B 1 221 ? -18.782 -31.033 45.544 1.00 18.74 209 ASP B CA 1
ATOM 5099 C C . ASP B 1 221 ? -18.042 -29.698 45.386 1.00 18.25 209 ASP B C 1
ATOM 5100 O O . ASP B 1 221 ? -18.670 -28.693 45.100 1.00 16.67 209 ASP B O 1
ATOM 5105 N N . GLU B 1 222 ? -16.712 -29.696 45.511 1.00 15.99 210 GLU B N 1
ATOM 5106 C CA . GLU B 1 222 ? -15.918 -28.553 45.155 1.00 17.97 210 GLU B CA 1
ATOM 5107 C C . GLU B 1 222 ? -14.904 -28.800 44.061 1.00 15.31 210 GLU B C 1
ATOM 5108 O O . GLU B 1 222 ? -14.020 -27.978 43.853 1.00 15.34 210 GLU B O 1
ATOM 5114 N N . THR B 1 223 ? -15.082 -29.903 43.311 1.00 14.73 211 THR B N 1
ATOM 5115 C CA . THR B 1 223 ? -14.233 -30.242 42.220 1.00 15.47 211 THR B CA 1
ATOM 5116 C C . THR B 1 223 ? -14.906 -29.820 40.922 1.00 15.57 211 THR B C 1
ATOM 5117 O O . THR B 1 223 ? -16.017 -30.277 40.610 1.00 14.78 211 THR B O 1
ATOM 5121 N N . ALA B 1 224 ? -14.258 -28.896 40.216 1.00 13.90 212 ALA B N 1
ATOM 5122 C CA . ALA B 1 224 ? -14.803 -28.375 38.962 1.00 14.88 212 ALA B CA 1
ATOM 5123 C C . ALA B 1 224 ? -14.728 -29.355 37.796 1.00 15.36 212 ALA B C 1
ATOM 5124 O O . ALA B 1 224 ? -15.631 -29.392 36.943 1.00 14.15 212 ALA B O 1
ATOM 5126 N N . CYS B 1 225 ? -13.622 -30.102 37.667 1.00 14.32 213 CYS B N 1
ATOM 5127 C CA . CYS B 1 225 ? -13.484 -30.997 36.567 1.00 15.36 213 CYS B CA 1
ATOM 5128 C C . CYS B 1 225 ? -12.455 -32.023 36.811 1.00 14.38 213 CYS B C 1
ATOM 5129 O O . CYS B 1 225 ? -11.548 -31.837 37.641 1.00 12.93 213 CYS B O 1
ATOM 5132 N N . VAL B 1 226 ? -12.647 -33.160 36.153 1.00 14.62 214 VAL B N 1
ATOM 5133 C CA . VAL B 1 226 ? -11.571 -34.176 35.943 1.00 13.13 214 VAL B CA 1
ATOM 5134 C C . VAL B 1 226 ? -11.180 -33.993 34.454 1.00 14.09 214 VAL B C 1
ATOM 5135 O O . VAL B 1 226 ? -12.050 -34.023 33.581 1.00 16.06 214 VAL B O 1
ATOM 5139 N N . LEU B 1 227 ? -9.896 -33.814 34.194 1.00 14.21 215 LEU B N 1
ATOM 5140 C CA . LEU B 1 227 ? -9.323 -33.837 32.838 1.00 15.31 215 LEU B CA 1
ATOM 5141 C C . LEU B 1 227 ? -8.538 -35.118 32.642 1.00 14.76 215 LEU B C 1
ATOM 5142 O O . LEU B 1 227 ? -7.565 -35.474 33.401 1.00 15.50 215 LEU B O 1
ATOM 5147 N N . ILE B 1 228 ? -8.924 -35.810 31.591 1.00 16.14 216 ILE B N 1
ATOM 5148 C CA . ILE B 1 228 ? -8.265 -37.120 31.261 1.00 14.85 216 ILE B CA 1
ATOM 5149 C C . ILE B 1 228 ? -7.913 -37.259 29.778 1.00 16.18 216 ILE B C 1
ATOM 5150 O O . ILE B 1 228 ? -8.701 -36.842 28.876 1.00 16.49 216 ILE B O 1
ATOM 5155 N N . GLU B 1 229 ? -6.735 -37.827 29.493 1.00 15.84 217 GLU B N 1
ATOM 5156 C CA . GLU B 1 229 ? -6.458 -38.303 28.131 1.00 16.86 217 GLU B CA 1
ATOM 5157 C C . GLU B 1 229 ? -7.128 -39.701 27.947 1.00 17.06 217 GLU B C 1
ATOM 5158 O O . GLU B 1 229 ? -6.842 -40.656 28.726 1.00 15.54 217 GLU B O 1
ATOM 5164 N N . PRO B 1 230 ? -8.037 -39.838 26.939 1.00 16.10 218 PRO B N 1
ATOM 5165 C CA . PRO B 1 230 ? -8.684 -41.147 26.767 1.00 16.20 218 PRO B CA 1
ATOM 5166 C C . PRO B 1 230 ? -7.644 -42.225 26.512 1.00 16.19 218 PRO B C 1
ATOM 5167 O O . PRO B 1 230 ? -7.818 -43.343 26.963 1.00 16.15 218 PRO B O 1
ATOM 5171 N N . ILE B 1 231 ? -6.556 -41.866 25.833 1.00 15.78 219 ILE B N 1
ATOM 5172 C CA . ILE B 1 231 ? -5.337 -42.693 25.810 1.00 16.27 219 ILE B CA 1
ATOM 5173 C C . ILE B 1 231 ? -4.208 -41.727 26.127 1.00 15.90 219 ILE B C 1
ATOM 5174 O O . ILE B 1 231 ? -4.124 -40.686 25.535 1.00 17.83 219 ILE B O 1
ATOM 5179 N N . GLN B 1 232 ? -3.353 -42.045 27.070 1.00 17.84 220 GLN B N 1
ATOM 5180 C CA . GLN B 1 232 ? -2.216 -41.178 27.367 1.00 16.72 220 GLN B CA 1
ATOM 5181 C C . GLN B 1 232 ? -1.155 -41.323 26.320 1.00 21.66 220 GLN B C 1
ATOM 5182 O O . GLN B 1 232 ? -0.714 -42.441 26.043 1.00 19.55 220 GLN B O 1
ATOM 5188 N N . GLY B 1 233 ? -0.706 -40.165 25.834 1.00 20.37 221 GLY B N 1
ATOM 5189 C CA . GLY B 1 233 ? 0.247 -40.049 24.737 1.00 21.78 221 GLY B CA 1
ATOM 5190 C C . GLY B 1 233 ? 1.623 -40.126 25.307 1.00 20.15 221 GLY B C 1
ATOM 5191 O O . GLY B 1 233 ? 2.228 -41.219 25.334 1.00 17.97 221 GLY B O 1
ATOM 5192 N N . ASP B 1 234 ? 2.119 -38.999 25.827 1.00 21.20 222 ASP B N 1
ATOM 5193 C CA . ASP B 1 234 ? 3.498 -38.993 26.353 1.00 24.76 222 ASP B CA 1
ATOM 5194 C C . ASP B 1 234 ? 3.670 -39.921 27.501 1.00 22.82 222 ASP B C 1
ATOM 5195 O O . ASP B 1 234 ? 4.747 -40.365 27.747 1.00 23.12 222 ASP B O 1
ATOM 5200 N N . GLY B 1 235 ? 2.587 -40.249 28.188 1.00 22.65 223 GLY B N 1
ATOM 5201 C CA . GLY B 1 235 ? 2.631 -41.310 29.236 1.00 21.33 223 GLY B CA 1
ATOM 5202 C C . GLY B 1 235 ? 3.021 -42.715 28.795 1.00 23.92 223 GLY B C 1
ATOM 5203 O O . GLY B 1 235 ? 3.275 -43.577 29.614 1.00 21.20 223 GLY B O 1
ATOM 5204 N N . GLY B 1 236 ? 3.098 -42.925 27.497 1.00 24.00 224 GLY B N 1
ATOM 5205 C CA . GLY B 1 236 ? 3.416 -44.216 26.937 1.00 22.59 224 GLY B CA 1
ATOM 5206 C C . GLY B 1 236 ? 2.415 -44.923 26.046 1.00 22.56 224 GLY B C 1
ATOM 5207 O O . GLY B 1 236 ? 2.533 -46.098 25.874 1.00 25.77 224 GLY B O 1
ATOM 5208 N N . ILE B 1 237 ? 1.445 -44.226 25.500 1.00 21.05 225 ILE B N 1
ATOM 5209 C CA . ILE B 1 237 ? 0.381 -44.868 24.766 1.00 21.16 225 ILE B CA 1
ATOM 5210 C C . ILE B 1 237 ? -0.355 -45.915 25.596 1.00 23.85 225 ILE B C 1
ATOM 5211 O O . ILE B 1 237 ? -0.233 -47.082 25.344 1.00 22.19 225 ILE B O 1
ATOM 5216 N N . ILE B 1 238 ? -1.042 -45.431 26.627 1.00 22.14 226 ILE B N 1
ATOM 5217 C CA . ILE B 1 238 ? -1.774 -46.211 27.607 1.00 20.56 226 ILE B CA 1
ATOM 5218 C C . ILE B 1 238 ? -3.215 -45.842 27.612 1.00 22.31 226 ILE B C 1
ATOM 5219 O O . ILE B 1 238 ? -3.583 -44.726 27.860 1.00 18.17 226 ILE B O 1
ATOM 5224 N N . LYS B 1 239 ? -4.039 -46.812 27.345 1.00 20.19 227 LYS B N 1
ATOM 5225 C CA . LYS B 1 239 ? -5.443 -46.540 27.212 1.00 21.05 227 LYS B CA 1
ATOM 5226 C C . LYS B 1 239 ? -6.125 -46.993 28.471 1.00 21.47 227 LYS B C 1
ATOM 5227 O O . LYS B 1 239 ? -5.919 -48.126 28.937 1.00 19.75 227 LYS B O 1
ATOM 5233 N N . ALA B 1 240 ? -6.993 -46.125 28.996 1.00 18.65 228 ALA B N 1
ATOM 5234 C CA . ALA B 1 240 ? -7.741 -46.466 30.184 1.00 17.99 228 ALA B CA 1
ATOM 5235 C C . ALA B 1 240 ? -8.666 -47.654 29.836 1.00 18.49 228 ALA B C 1
ATOM 5236 O O . ALA B 1 240 ? -9.288 -47.626 28.788 1.00 17.97 228 ALA B O 1
ATOM 5238 N N . PRO B 1 241 ? -8.874 -48.607 30.759 1.00 17.30 229 PRO B N 1
ATOM 5239 C CA . PRO B 1 241 ? -9.959 -49.571 30.489 1.00 18.53 229 PRO B CA 1
ATOM 5240 C C . PRO B 1 241 ? -11.387 -48.970 30.359 1.00 20.00 229 PRO B C 1
ATOM 5241 O O . PRO B 1 241 ? -11.725 -47.969 31.024 1.00 18.73 229 PRO B O 1
ATOM 5245 N N . GLU B 1 242 ? -12.243 -49.592 29.524 1.00 18.60 230 GLU B N 1
ATOM 5246 C CA . GLU B 1 242 ? -13.585 -49.181 29.352 1.00 19.74 230 GLU B CA 1
ATOM 5247 C C . GLU B 1 242 ? -14.314 -48.973 30.673 1.00 19.24 230 GLU B C 1
ATOM 5248 O O . GLU B 1 242 ? -15.030 -47.961 30.860 1.00 17.50 230 GLU B O 1
ATOM 5254 N N . GLU B 1 243 ? -14.204 -49.936 31.571 1.00 18.08 231 GLU B N 1
ATOM 5255 C CA . GLU B 1 243 ? -15.007 -49.919 32.779 1.00 18.74 231 GLU B CA 1
ATOM 5256 C C . GLU B 1 243 ? -14.512 -48.799 33.748 1.00 17.80 231 GLU B C 1
ATOM 5257 O O . GLU B 1 243 ? -15.301 -48.106 34.345 1.00 17.81 231 GLU B O 1
ATOM 5263 N N . TYR B 1 244 ? -13.189 -48.597 33.797 1.00 19.05 232 TYR B N 1
ATOM 5264 C CA . TYR B 1 244 ? -12.591 -47.500 34.576 1.00 18.60 232 TYR B CA 1
ATOM 5265 C C . TYR B 1 244 ? -13.170 -46.155 34.095 1.00 18.23 232 TYR B C 1
ATOM 5266 O O . TYR B 1 244 ? -13.629 -45.338 34.917 1.00 18.52 232 TYR B O 1
ATOM 5275 N N . MET B 1 245 ? -13.191 -45.957 32.767 1.00 16.69 233 MET B N 1
ATOM 5276 C CA . MET B 1 245 ? -13.635 -44.682 32.203 1.00 17.13 233 MET B CA 1
ATOM 5277 C C . MET B 1 245 ? -15.103 -44.450 32.505 1.00 18.07 233 MET B C 1
ATOM 5278 O O . MET B 1 245 ? -15.490 -43.286 32.842 1.00 17.23 233 MET B O 1
ATOM 5283 N N . GLN B 1 246 ? -15.948 -45.515 32.361 1.00 17.56 234 GLN B N 1
ATOM 5284 C CA . GLN B 1 246 ? -17.343 -45.419 32.686 1.00 16.79 234 GLN B CA 1
ATOM 5285 C C . GLN B 1 246 ? -17.564 -45.065 34.149 1.00 17.11 234 GLN B C 1
ATOM 5286 O O . GLN B 1 246 ? -18.453 -44.295 34.394 1.00 17.04 234 GLN B O 1
ATOM 5292 N N . LEU B 1 247 ? -16.781 -45.624 35.078 1.00 16.86 235 LEU B N 1
ATOM 5293 C CA . LEU B 1 247 ? -16.903 -45.271 36.515 1.00 18.33 235 LEU B CA 1
ATOM 5294 C C . LEU B 1 247 ? -16.584 -43.802 36.802 1.00 16.49 235 LEU B C 1
ATOM 5295 O O . LEU B 1 247 ? -17.324 -43.139 37.497 1.00 15.49 235 LEU B O 1
ATOM 5300 N N . VAL B 1 248 ? -15.475 -43.313 36.245 1.00 18.38 236 VAL B N 1
ATOM 5301 C CA . VAL B 1 248 ? -15.109 -41.893 36.339 1.00 16.20 236 VAL B CA 1
ATOM 5302 C C . VAL B 1 248 ? -16.143 -40.982 35.745 1.00 16.64 236 VAL B C 1
ATOM 5303 O O . VAL B 1 248 ? -16.552 -39.973 36.385 1.00 17.42 236 VAL B O 1
ATOM 5307 N N . TYR B 1 249 ? -16.615 -41.309 34.538 1.00 16.82 237 TYR B N 1
ATOM 5308 C CA . TYR B 1 249 ? -17.702 -40.591 33.918 1.00 17.40 237 TYR B CA 1
ATOM 5309 C C . TYR B 1 249 ? -18.962 -40.477 34.777 1.00 17.94 237 TYR B C 1
ATOM 5310 O O . TYR B 1 249 ? -19.542 -39.355 34.970 1.00 15.12 237 TYR B O 1
ATOM 5319 N N . LYS B 1 250 ? -19.392 -41.622 35.301 1.00 17.39 238 LYS B N 1
ATOM 5320 C CA . LYS B 1 250 ? -20.569 -41.617 36.133 1.00 18.26 238 LYS B CA 1
ATOM 5321 C C . LYS B 1 250 ? -20.371 -40.876 37.445 1.00 16.63 238 LYS B C 1
ATOM 5322 O O . LYS B 1 250 ? -21.244 -40.143 37.871 1.00 17.52 238 LYS B O 1
ATOM 5328 N N . PHE B 1 251 ? -19.198 -41.052 38.080 1.00 16.68 239 PHE B N 1
ATOM 5329 C CA . PHE B 1 251 ? -18.862 -40.327 39.279 1.00 16.18 239 PHE B CA 1
ATOM 5330 C C . PHE B 1 251 ? -18.946 -38.828 39.040 1.00 16.05 239 PHE B C 1
ATOM 5331 O O . PHE B 1 251 ? -19.568 -38.074 39.840 1.00 16.84 239 PHE B O 1
ATOM 5339 N N . CYS B 1 252 ? -18.403 -38.341 37.902 1.00 15.38 240 CYS B N 1
ATOM 5340 C CA . CYS B 1 252 ? -18.474 -36.920 37.604 1.00 15.04 240 CYS B CA 1
ATOM 5341 C C . CYS B 1 252 ? -19.900 -36.407 37.499 1.00 18.82 240 CYS B C 1
ATOM 5342 O O . CYS B 1 252 ? -20.255 -35.406 38.141 1.00 19.15 240 CYS B O 1
ATOM 5345 N N . HIS B 1 253 ? -20.735 -37.116 36.709 1.00 20.36 241 HIS B N 1
ATOM 5346 C CA . HIS B 1 253 ? -22.158 -36.774 36.569 1.00 21.51 241 HIS B CA 1
ATOM 5347 C C . HIS B 1 253 ? -22.892 -36.778 37.896 1.00 20.37 241 HIS B C 1
ATOM 5348 O O . HIS B 1 253 ? -23.694 -35.867 38.174 1.00 19.11 241 HIS B O 1
ATOM 5355 N N . GLU B 1 254 ? -22.598 -37.755 38.734 1.00 19.34 242 GLU B N 1
ATOM 5356 C CA . GLU B 1 254 ? -23.310 -37.870 39.994 1.00 22.60 242 GLU B CA 1
ATOM 5357 C C . GLU B 1 254 ? -22.922 -36.727 40.964 1.00 21.66 242 GLU B C 1
ATOM 5358 O O . GLU B 1 254 ? -23.704 -36.380 41.838 1.00 20.66 242 GLU B O 1
ATOM 5364 N N . HIS B 1 255 ? -21.710 -36.181 40.840 1.00 16.54 243 HIS B N 1
ATOM 5365 C CA . HIS B 1 255 ? -21.266 -35.125 41.750 1.00 16.80 243 HIS B CA 1
ATOM 5366 C C . HIS B 1 255 ? -21.244 -33.726 41.151 1.00 17.19 243 HIS B C 1
ATOM 5367 O O . HIS B 1 255 ? -20.833 -32.791 41.800 1.00 17.61 243 HIS B O 1
ATOM 5374 N N . GLY B 1 256 ? -21.689 -33.566 39.909 1.00 16.01 244 GLY B N 1
ATOM 5375 C CA . GLY B 1 256 ? -21.728 -32.262 39.327 1.00 15.92 244 GLY B CA 1
ATOM 5376 C C . GLY B 1 256 ? -20.337 -31.747 38.904 1.00 14.62 244 GLY B C 1
ATOM 5377 O O . GLY B 1 256 ? -20.131 -30.550 38.673 1.00 15.80 244 GLY B O 1
ATOM 5378 N N . ILE B 1 257 ? -19.404 -32.662 38.751 1.00 14.37 245 ILE B N 1
ATOM 5379 C CA . ILE B 1 257 ? -18.058 -32.384 38.257 1.00 14.29 245 ILE B CA 1
ATOM 5380 C C . ILE B 1 257 ? -18.069 -32.529 36.720 1.00 16.15 245 ILE B C 1
ATOM 5381 O O . ILE B 1 257 ? -18.491 -33.545 36.181 1.00 16.06 245 ILE B O 1
ATOM 5386 N N . LEU B 1 258 ? -17.524 -31.532 36.026 1.00 15.45 246 LEU B N 1
ATOM 5387 C CA . LEU B 1 258 ? -17.361 -31.669 34.566 1.00 15.02 246 LEU B CA 1
ATOM 5388 C C . LEU B 1 258 ? -16.342 -32.704 34.189 1.00 14.39 246 LEU B C 1
ATOM 5389 O O . LEU B 1 258 ? -15.277 -32.889 34.803 1.00 14.53 246 LEU B O 1
ATOM 5394 N N . PHE B 1 259 ? -16.663 -33.403 33.140 1.00 16.33 247 PHE B N 1
ATOM 5395 C CA . PHE B 1 259 ? -15.809 -34.479 32.627 1.00 16.16 247 PHE B CA 1
ATOM 5396 C C . PHE B 1 259 ? -15.209 -33.939 31.349 1.00 14.85 247 PHE B C 1
ATOM 5397 O O . PHE B 1 259 ? -15.938 -33.643 30.332 1.00 16.50 247 PHE B O 1
ATOM 5405 N N . ALA B 1 260 ? -13.887 -33.792 31.368 1.00 15.11 248 ALA B N 1
ATOM 5406 C CA . ALA B 1 260 ? -13.133 -33.148 30.308 1.00 13.32 248 ALA B CA 1
ATOM 5407 C C . ALA B 1 260 ? -12.092 -34.096 29.775 1.00 14.33 248 ALA B C 1
ATOM 5408 O O . ALA B 1 260 ? -11.503 -34.881 30.519 1.00 14.96 248 ALA B O 1
ATOM 5410 N N . ILE B 1 261 ? -11.860 -34.026 28.449 1.00 14.65 249 ILE B N 1
ATOM 5411 C CA . ILE B 1 261 ? -10.879 -34.807 27.786 1.00 15.80 249 ILE B CA 1
ATOM 5412 C C . ILE B 1 261 ? -9.850 -33.989 27.030 1.00 15.11 249 ILE B C 1
ATOM 5413 O O . ILE B 1 261 ? -10.118 -32.855 26.531 1.00 15.36 249 ILE B O 1
ATOM 5418 N N . ASP B 1 262 ? -8.693 -34.563 26.874 1.00 15.25 250 ASP B N 1
ATOM 5419 C CA . ASP B 1 262 ? -7.639 -33.931 26.122 1.00 14.00 250 ASP B CA 1
ATOM 5420 C C . ASP B 1 262 ? -7.390 -34.795 24.881 1.00 16.12 250 ASP B C 1
ATOM 5421 O O . ASP B 1 262 ? -6.899 -35.928 24.967 1.00 17.21 250 ASP B O 1
ATOM 5426 N N . GLU B 1 263 ? -7.762 -34.261 23.730 1.00 17.50 251 GLU B N 1
ATOM 5427 C CA . GLU B 1 263 ? -7.677 -34.955 22.467 1.00 17.23 251 GLU B CA 1
ATOM 5428 C C . GLU B 1 263 ? -6.588 -34.372 21.580 1.00 17.23 251 GLU B C 1
ATOM 5429 O O . GLU B 1 263 ? -6.570 -34.642 20.389 1.00 18.47 251 GLU B O 1
ATOM 5435 N N . VAL B 1 264 ? -5.683 -33.594 22.159 1.00 14.16 252 VAL B N 1
ATOM 5436 C CA . VAL B 1 264 ? -4.684 -32.914 21.430 1.00 17.05 252 VAL B CA 1
ATOM 5437 C C . VAL B 1 264 ? -3.754 -33.894 20.678 1.00 18.92 252 VAL B C 1
ATOM 5438 O O . VAL B 1 264 ? -3.379 -33.628 19.575 1.00 19.93 252 VAL B O 1
ATOM 5442 N N . ASN B 1 265 ? -3.350 -34.972 21.327 1.00 19.26 253 ASN B N 1
ATOM 5443 C CA . ASN B 1 265 ? -2.448 -35.941 20.709 1.00 20.85 253 ASN B CA 1
ATOM 5444 C C . ASN B 1 265 ? -3.241 -37.048 20.024 1.00 18.53 253 ASN B C 1
ATOM 5445 O O . ASN B 1 265 ? -2.900 -37.449 18.924 1.00 20.95 253 ASN B O 1
ATOM 5450 N N . GLN B 1 266 ? -4.289 -37.532 20.674 1.00 17.10 254 GLN B N 1
ATOM 5451 C CA . GLN B 1 266 ? -5.030 -38.722 20.222 1.00 18.06 254 GLN B CA 1
ATOM 5452 C C . GLN B 1 266 ? -6.283 -38.490 19.365 1.00 19.00 254 GLN B C 1
ATOM 5453 O O . GLN B 1 266 ? -6.987 -39.470 18.984 1.00 20.09 254 GLN B O 1
ATOM 5459 N N . GLY B 1 267 ? -6.576 -37.226 19.013 1.00 16.01 255 GLY B N 1
ATOM 5460 C CA . GLY B 1 267 ? -7.749 -36.914 18.301 1.00 16.36 255 GLY B CA 1
ATOM 5461 C C . GLY B 1 267 ? -7.500 -36.914 16.761 1.00 17.16 255 GLY B C 1
ATOM 5462 O O . GLY B 1 267 ? -6.439 -37.384 16.286 1.00 17.98 255 GLY B O 1
ATOM 5463 N N . LEU B 1 268 ? -8.470 -36.370 16.019 1.00 18.91 256 LEU B N 1
ATOM 5464 C CA . LEU B 1 268 ? -8.334 -36.153 14.565 1.00 20.18 256 LEU B CA 1
ATOM 5465 C C . LEU B 1 268 ? -7.855 -37.461 13.869 1.00 19.95 256 LEU B C 1
ATOM 5466 O O . LEU B 1 268 ? -6.921 -37.469 13.032 1.00 20.49 256 LEU B O 1
ATOM 5471 N N . GLY B 1 269 ? -8.451 -38.580 14.272 1.00 20.14 257 GLY B N 1
ATOM 5472 C CA . GLY B 1 269 ? -8.234 -39.855 13.557 1.00 19.88 257 GLY B CA 1
ATOM 5473 C C . GLY B 1 269 ? -7.018 -40.693 13.939 1.00 21.33 257 GLY B C 1
ATOM 5474 O O . GLY B 1 269 ? -6.827 -41.803 13.475 1.00 20.51 257 GLY B O 1
ATOM 5475 N N . ARG B 1 270 ? -6.200 -40.219 14.834 1.00 21.37 258 ARG B N 1
ATOM 5476 C CA . ARG B 1 270 ? -5.056 -40.993 15.258 1.00 19.66 258 ARG B CA 1
ATOM 5477 C C . ARG B 1 270 ? -5.356 -42.396 15.738 1.00 20.86 258 ARG B C 1
ATOM 5478 O O . ARG B 1 270 ? -4.561 -43.322 15.471 1.00 20.90 258 ARG B O 1
ATOM 5486 N N . THR B 1 271 ? -6.441 -42.570 16.491 1.00 20.07 259 THR B N 1
ATOM 5487 C CA . THR B 1 271 ? -6.785 -43.884 17.078 1.00 21.45 259 THR B CA 1
ATOM 5488 C C . THR B 1 271 ? -7.628 -44.816 16.145 1.00 23.23 259 THR B C 1
ATOM 5489 O O . THR B 1 271 ? -8.033 -45.932 16.577 1.00 21.88 259 THR B O 1
ATOM 5493 N N . GLY B 1 272 ? -7.990 -44.319 14.955 1.00 21.35 260 GLY B N 1
ATOM 5494 C CA . GLY B 1 272 ? -8.873 -45.044 14.077 1.00 23.55 260 GLY B CA 1
ATOM 5495 C C . GLY B 1 272 ? -10.350 -44.807 14.363 1.00 24.06 260 GLY B C 1
ATOM 5496 O O . GLY B 1 272 ? -11.184 -45.501 13.809 1.00 24.09 260 GLY B O 1
ATOM 5497 N N . LYS B 1 273 ? -10.655 -43.894 15.289 1.00 19.69 261 LYS B N 1
ATOM 5498 C CA . LYS B 1 273 ? -11.899 -43.137 15.296 1.00 22.03 261 LYS B CA 1
ATOM 5499 C C . LYS B 1 273 ? -11.500 -41.655 15.209 1.00 20.85 261 LYS B C 1
ATOM 5500 O O . LYS B 1 273 ? -10.328 -41.318 15.387 1.00 21.14 261 LYS B O 1
ATOM 5506 N N . MET B 1 274 ? -12.464 -40.811 14.980 1.00 19.54 262 MET B N 1
ATOM 5507 C CA . MET B 1 274 ? -12.217 -39.392 14.900 1.00 21.46 262 MET B CA 1
ATOM 5508 C C . MET B 1 274 ? -11.615 -38.921 16.216 1.00 20.73 262 MET B C 1
ATOM 5509 O O . MET B 1 274 ? -10.524 -38.343 16.219 1.00 18.97 262 MET B O 1
ATOM 5514 N N . TRP B 1 275 ? -12.269 -39.265 17.316 1.00 18.67 263 TRP B N 1
ATOM 5515 C CA . TRP B 1 275 ? -11.791 -38.847 18.681 1.00 18.57 263 TRP B CA 1
ATOM 5516 C C . TRP B 1 275 ? -11.450 -40.048 19.522 1.00 19.88 263 TRP B C 1
ATOM 5517 O O . TRP B 1 275 ? -12.128 -41.085 19.459 1.00 19.39 263 TRP B O 1
ATOM 5528 N N . ALA B 1 276 ? -10.344 -39.968 20.245 1.00 18.68 264 ALA B N 1
ATOM 5529 C CA . ALA B 1 276 ? -9.986 -41.058 21.118 1.00 18.16 264 ALA B CA 1
ATOM 5530 C C . ALA B 1 276 ? -11.145 -41.479 22.093 1.00 18.73 264 ALA B C 1
ATOM 5531 O O . ALA B 1 276 ? -11.334 -42.671 22.381 1.00 19.11 264 ALA B O 1
ATOM 5533 N N . ILE B 1 277 ? -11.955 -40.523 22.520 1.00 16.35 265 ILE B N 1
ATOM 5534 C CA . ILE B 1 277 ? -13.030 -40.816 23.444 1.00 17.67 265 ILE B CA 1
ATOM 5535 C C . ILE B 1 277 ? -14.066 -41.701 22.798 1.00 19.82 265 ILE B C 1
ATOM 5536 O O . ILE B 1 277 ? -14.803 -42.400 23.506 1.00 18.47 265 ILE B O 1
ATOM 5541 N N . GLN B 1 278 ? -14.070 -41.753 21.451 1.00 19.92 266 GLN B N 1
ATOM 5542 C CA . GLN B 1 278 ? -15.046 -42.639 20.761 1.00 22.09 266 GLN B CA 1
ATOM 5543 C C . GLN B 1 278 ? -14.651 -44.138 20.843 1.00 22.20 266 GLN B C 1
ATOM 5544 O O . GLN B 1 278 ? -15.446 -45.005 20.486 1.00 21.35 266 GLN B O 1
ATOM 5550 N N . GLN B 1 279 ? -13.444 -44.399 21.355 1.00 19.11 267 GLN B N 1
ATOM 5551 C CA . GLN B 1 279 ? -13.012 -45.733 21.713 1.00 20.61 267 GLN B CA 1
ATOM 5552 C C . GLN B 1 279 ? -13.766 -46.264 22.908 1.00 20.44 267 GLN B C 1
ATOM 5553 O O . GLN B 1 279 ? -13.656 -47.454 23.193 1.00 22.30 267 GLN B O 1
ATOM 5559 N N . PHE B 1 280 ? -14.557 -45.406 23.556 1.00 18.82 268 PHE B N 1
ATOM 5560 C CA . PHE B 1 280 ? -15.386 -45.785 24.673 1.00 18.76 268 PHE B CA 1
ATOM 5561 C C . PHE B 1 280 ? -16.841 -45.661 24.321 1.00 21.38 268 PHE B C 1
ATOM 5562 O O . PHE B 1 280 ? -17.207 -44.907 23.437 1.00 23.93 268 PHE B O 1
ATOM 5570 N N . LYS B 1 281 ? -17.710 -46.321 25.081 1.00 23.10 269 LYS B N 1
ATOM 5571 C CA . LYS B 1 281 ? -19.142 -46.299 24.763 1.00 22.32 269 LYS B CA 1
ATOM 5572 C C . LYS B 1 281 ? -19.911 -45.117 25.311 1.00 21.96 269 LYS B C 1
ATOM 5573 O O . LYS B 1 281 ? -20.024 -44.914 26.526 1.00 23.97 269 LYS B O 1
ATOM 5579 N N . ASP B 1 282 ? -20.476 -44.335 24.391 1.00 21.67 270 ASP B N 1
ATOM 5580 C CA . ASP B 1 282 ? -21.459 -43.343 24.687 1.00 22.29 270 ASP B CA 1
ATOM 5581 C C . ASP B 1 282 ? -20.961 -42.323 25.723 1.00 22.48 270 ASP B C 1
ATOM 5582 O O . ASP B 1 282 ? -21.641 -42.024 26.665 1.00 21.46 270 ASP B O 1
ATOM 5587 N N . ILE B 1 283 ? -19.745 -41.829 25.566 1.00 21.59 271 ILE B N 1
ATOM 5588 C CA . ILE B 1 283 ? -19.284 -40.748 26.472 1.00 22.65 271 ILE B CA 1
ATOM 5589 C C . ILE B 1 283 ? -19.225 -39.430 25.720 1.00 24.15 271 ILE B C 1
ATOM 5590 O O . ILE B 1 283 ? -18.546 -39.326 24.701 1.00 24.46 271 ILE B O 1
ATOM 5595 N N . GLU B 1 284 ? -19.920 -38.431 26.224 1.00 21.30 272 GLU B N 1
ATOM 5596 C CA . GLU B 1 284 ? -19.812 -37.090 25.675 1.00 23.29 272 GLU B CA 1
ATOM 5597 C C . GLU B 1 284 ? -19.209 -36.172 26.737 1.00 23.26 272 GLU B C 1
ATOM 5598 O O . GLU B 1 284 ? -19.821 -35.937 27.785 1.00 21.73 272 GLU B O 1
ATOM 5604 N N . PRO B 1 285 ? -18.031 -35.618 26.441 1.00 23.03 273 PRO B N 1
ATOM 5605 C CA . PRO B 1 285 ? -17.354 -34.711 27.400 1.00 21.69 273 PRO B CA 1
ATOM 5606 C C . PRO B 1 285 ? -18.050 -33.379 27.498 1.00 18.50 273 PRO B C 1
ATOM 5607 O O . PRO B 1 285 ? -18.657 -32.929 26.546 1.00 19.91 273 PRO B O 1
ATOM 5611 N N . ASP B 1 286 ? -17.969 -32.755 28.664 1.00 17.48 274 ASP B N 1
ATOM 5612 C CA . ASP B 1 286 ? -18.384 -31.393 28.895 1.00 15.30 274 ASP B CA 1
ATOM 5613 C C . ASP B 1 286 ? -17.449 -30.385 28.214 1.00 15.85 274 ASP B C 1
ATOM 5614 O O . ASP B 1 286 ? -17.891 -29.303 27.781 1.00 16.44 274 ASP B O 1
ATOM 5619 N N . LEU B 1 287 ? -16.169 -30.723 28.201 1.00 15.52 275 LEU B N 1
ATOM 5620 C CA . LEU B 1 287 ? -15.104 -29.852 27.649 1.00 15.04 275 LEU B CA 1
ATOM 5621 C C . LEU B 1 287 ? -14.041 -30.748 26.984 1.00 16.13 275 LEU B C 1
ATOM 5622 O O . LEU B 1 287 ? -13.803 -31.858 27.398 1.00 14.84 275 LEU B O 1
ATOM 5627 N N . MET B 1 288 ? -13.426 -30.261 25.919 1.00 17.18 276 MET B N 1
ATOM 5628 C CA . MET B 1 288 ? -12.297 -30.977 25.303 1.00 19.02 276 MET B CA 1
ATOM 5629 C C . MET B 1 288 ? -11.308 -30.026 24.677 1.00 15.01 276 MET B C 1
ATOM 5630 O O . MET B 1 288 ? -11.692 -28.941 24.214 1.00 17.11 276 MET B O 1
ATOM 5635 N N . SER B 1 289 ? -10.054 -30.423 24.671 1.00 15.26 277 SER B N 1
ATOM 5636 C CA . SER B 1 289 ? -8.989 -29.675 24.017 1.00 15.40 277 SER B CA 1
ATOM 5637 C C . SER B 1 289 ? -8.534 -30.409 22.738 1.00 15.15 277 SER B C 1
ATOM 5638 O O . SER B 1 289 ? -8.518 -31.642 22.681 1.00 13.34 277 SER B O 1
ATOM 5641 N N . VAL B 1 290 ? -8.228 -29.611 21.729 1.00 14.47 278 VAL B N 1
ATOM 5642 C CA . VAL B 1 290 ? -7.831 -30.061 20.430 1.00 16.66 278 VAL B CA 1
ATOM 5643 C C . VAL B 1 290 ? -6.634 -29.173 19.986 1.00 16.00 278 VAL B C 1
ATOM 5644 O O . VAL B 1 290 ? -6.588 -27.987 20.306 1.00 15.46 278 VAL B O 1
ATOM 5648 N N . GLY B 1 291 ? -5.751 -29.724 19.168 1.00 16.57 279 GLY B N 1
ATOM 5649 C CA . GLY B 1 291 ? -4.495 -29.111 18.825 1.00 17.39 279 GLY B CA 1
ATOM 5650 C C . GLY B 1 291 ? -3.681 -29.944 17.870 1.00 17.65 279 GLY B C 1
ATOM 5651 O O . GLY B 1 291 ? -4.235 -30.702 17.139 1.00 17.21 279 GLY B O 1
ATOM 5652 N N . LYS B 1 292 ? -2.386 -29.747 17.877 1.00 16.97 280 LYS B N 1
ATOM 5653 C CA . LYS B 1 292 ? -1.501 -30.639 17.172 1.00 18.44 280 LYS B CA 1
ATOM 5654 C C . LYS B 1 292 ? -1.827 -30.780 15.644 1.00 17.93 280 LYS B C 1
ATOM 5655 O O . LYS B 1 292 ? -1.355 -30.023 14.877 1.00 18.38 280 LYS B O 1
ATOM 5661 N N . SER B 1 293 ? -2.521 -31.827 15.251 1.00 19.48 281 SER B N 1
ATOM 5662 C CA . SER B 1 293 ? -2.887 -31.996 13.838 1.00 18.25 281 SER B CA 1
ATOM 5663 C C . SER B 1 293 ? -3.931 -31.019 13.304 1.00 19.73 281 SER B C 1
ATOM 5664 O O . SER B 1 293 ? -4.223 -31.021 12.142 1.00 17.31 281 SER B O 1
ATOM 5667 N N . LEU B 1 294 ? -4.536 -30.231 14.177 1.00 19.29 282 LEU B N 1
ATOM 5668 C CA . LEU B 1 294 ? -5.699 -29.468 13.800 1.00 19.57 282 LEU B CA 1
ATOM 5669 C C . LEU B 1 294 ? -5.473 -28.636 12.503 1.00 19.44 282 LEU B C 1
ATOM 5670 O O . LEU B 1 294 ? -6.358 -28.541 11.610 1.00 17.71 282 LEU B O 1
ATOM 5675 N N . ALA B 1 295 ? -4.296 -28.031 12.452 1.00 17.39 283 ALA B N 1
ATOM 5676 C CA . ALA B 1 295 ? -3.912 -27.172 11.323 1.00 19.46 283 ALA B CA 1
ATOM 5677 C C . ALA B 1 295 ? -2.608 -27.663 10.702 1.00 18.31 283 ALA B C 1
ATOM 5678 O O . ALA B 1 295 ? -1.791 -26.852 10.270 1.00 17.55 283 ALA B O 1
ATOM 5680 N N . SER B 1 296 ? -2.427 -28.993 10.635 1.00 18.85 284 SER B N 1
ATOM 5681 C CA . SER B 1 296 ? -1.184 -29.556 10.016 1.00 19.56 284 SER B CA 1
ATOM 5682 C C . SER B 1 296 ? 0.119 -29.006 10.593 1.00 18.91 284 SER B C 1
ATOM 5683 O O . SER B 1 296 ? 1.188 -29.041 9.941 1.00 18.75 284 SER B O 1
ATOM 5686 N N . GLY B 1 297 ? 0.068 -28.592 11.863 1.00 17.88 285 GLY B N 1
ATOM 5687 C CA . GLY B 1 297 ? 1.250 -28.085 12.553 1.00 19.11 285 GLY B CA 1
ATOM 5688 C C . GLY B 1 297 ? 1.353 -26.580 12.541 1.00 17.04 285 GLY B C 1
ATOM 5689 O O . GLY B 1 297 ? 2.208 -26.053 13.206 1.00 18.27 285 GLY B O 1
ATOM 5690 N N . MET B 1 298 ? 0.528 -25.877 11.796 1.00 17.75 286 MET B N 1
ATOM 5691 C CA . MET B 1 298 ? 0.439 -24.428 11.973 1.00 17.81 286 MET B CA 1
ATOM 5692 C C . MET B 1 298 ? -0.196 -24.207 13.373 1.00 19.03 286 MET B C 1
ATOM 5693 O O . MET B 1 298 ? -0.935 -25.052 13.817 1.00 17.71 286 MET B O 1
ATOM 5698 N N . PRO B 1 299 ? 0.164 -23.139 14.085 1.00 20.47 287 PRO B N 1
ATOM 5699 C CA . PRO B 1 299 ? -0.318 -23.012 15.495 1.00 19.11 287 PRO B CA 1
ATOM 5700 C C . PRO B 1 299 ? -1.806 -22.714 15.538 1.00 18.49 287 PRO B C 1
ATOM 5701 O O . PRO B 1 299 ? -2.244 -21.673 15.115 1.00 21.28 287 PRO B O 1
ATOM 5705 N N . LEU B 1 300 ? -2.574 -23.656 16.037 1.00 16.00 288 LEU B N 1
ATOM 5706 C CA . LEU B 1 300 ? -4.006 -23.431 16.232 1.00 16.74 288 LEU B CA 1
ATOM 5707 C C . LEU B 1 300 ? -4.465 -24.512 17.215 1.00 15.24 288 LEU B C 1
ATOM 5708 O O . LEU B 1 300 ? -4.026 -25.689 17.135 1.00 16.72 288 LEU B O 1
ATOM 5713 N N . SER B 1 301 ? -5.294 -24.123 18.170 1.00 14.96 289 SER B N 1
ATOM 5714 C CA . SER B 1 301 ? -5.907 -25.070 19.090 1.00 14.65 289 SER B CA 1
ATOM 5715 C C . SER B 1 301 ? -7.368 -24.634 19.295 1.00 16.54 289 SER B C 1
ATOM 5716 O O . SER B 1 301 ? -7.775 -23.530 18.871 1.00 17.15 289 SER B O 1
ATOM 5719 N N . ALA B 1 302 ? -8.121 -25.486 19.967 1.00 16.38 290 ALA B N 1
ATOM 5720 C CA . ALA B 1 302 ? -9.477 -25.143 20.336 1.00 15.67 290 ALA B CA 1
ATOM 5721 C C . ALA B 1 302 ? -9.824 -25.806 21.630 1.00 15.38 290 ALA B C 1
ATOM 5722 O O . ALA B 1 302 ? -9.376 -26.938 21.899 1.00 14.21 290 ALA B O 1
ATOM 5724 N N . VAL B 1 303 ? -10.605 -25.083 22.437 1.00 16.98 291 VAL B N 1
ATOM 5725 C CA . VAL B 1 303 ? -11.422 -25.664 23.464 1.00 16.06 291 VAL B CA 1
ATOM 5726 C C . VAL B 1 303 ? -12.861 -25.712 22.972 1.00 16.02 291 VAL B C 1
ATOM 5727 O O . VAL B 1 303 ? -13.403 -24.727 22.489 1.00 15.83 291 VAL B O 1
ATOM 5731 N N . ILE B 1 304 ? -13.443 -26.895 23.049 1.00 16.04 292 ILE B N 1
ATOM 5732 C CA . ILE B 1 304 ? -14.768 -27.138 22.641 1.00 17.56 292 ILE B CA 1
ATOM 5733 C C . ILE B 1 304 ? -15.550 -27.641 23.821 1.00 18.32 292 ILE B C 1
ATOM 5734 O O . ILE B 1 304 ? -15.152 -28.593 24.466 1.00 20.65 292 ILE B O 1
ATOM 5739 N N . GLY B 1 305 ? -16.693 -27.037 24.070 1.00 17.17 293 GLY B N 1
ATOM 5740 C CA . GLY B 1 305 ? -17.491 -27.487 25.180 1.00 18.42 293 GLY B CA 1
ATOM 5741 C C . GLY B 1 305 ? -18.984 -27.350 25.007 1.00 17.94 293 GLY B C 1
ATOM 5742 O O . GLY B 1 305 ? -19.455 -26.700 24.084 1.00 18.84 293 GLY B O 1
ATOM 5743 N N . LYS B 1 306 ? -19.717 -27.988 25.927 1.00 16.52 294 LYS B N 1
ATOM 5744 C CA . LYS B 1 306 ? -21.156 -27.828 25.926 1.00 16.42 294 LYS B CA 1
ATOM 5745 C C . LYS B 1 306 ? -21.443 -26.360 26.036 1.00 16.99 294 LYS B C 1
ATOM 5746 O O . LYS B 1 306 ? -20.780 -25.634 26.775 1.00 16.22 294 LYS B O 1
ATOM 5752 N N . LYS B 1 307 ? -22.473 -25.910 25.301 1.00 18.07 295 LYS B N 1
ATOM 5753 C CA . LYS B 1 307 ? -22.738 -24.503 25.166 1.00 18.77 295 LYS B CA 1
ATOM 5754 C C . LYS B 1 307 ? -22.828 -23.786 26.505 1.00 19.21 295 LYS B C 1
ATOM 5755 O O . LYS B 1 307 ? -22.259 -22.717 26.681 1.00 15.53 295 LYS B O 1
ATOM 5761 N N . GLU B 1 308 ? -23.664 -24.297 27.398 1.00 17.37 296 GLU B N 1
ATOM 5762 C CA . GLU B 1 308 ? -23.847 -23.652 28.666 1.00 19.66 296 GLU B CA 1
ATOM 5763 C C . GLU B 1 308 ? -22.529 -23.458 29.473 1.00 18.32 296 GLU B C 1
ATOM 5764 O O . GLU B 1 308 ? -22.340 -22.441 30.174 1.00 17.10 296 GLU B O 1
ATOM 5770 N N . VAL B 1 309 ? -21.647 -24.436 29.377 1.00 15.72 297 VAL B N 1
ATOM 5771 C CA . VAL B 1 309 ? -20.321 -24.323 30.021 1.00 15.29 297 VAL B CA 1
ATOM 5772 C C . VAL B 1 309 ? -19.542 -23.166 29.337 1.00 15.95 297 VAL B C 1
ATOM 5773 O O . VAL B 1 309 ? -18.965 -22.318 30.002 1.00 16.61 297 VAL B O 1
ATOM 5777 N N . MET B 1 310 ? -19.547 -23.137 28.011 1.00 14.29 298 MET B N 1
ATOM 5778 C CA . MET B 1 310 ? -18.770 -22.148 27.293 1.00 17.37 298 MET B CA 1
ATOM 5779 C C . MET B 1 310 ? -19.347 -20.705 27.417 1.00 18.18 298 MET B C 1
ATOM 5780 O O . MET B 1 310 ? -18.656 -19.736 27.106 1.00 22.34 298 MET B O 1
ATOM 5785 N N . GLN B 1 311 ? -20.588 -20.565 27.856 1.00 18.76 299 GLN B N 1
ATOM 5786 C CA . GLN B 1 311 ? -21.162 -19.284 28.146 1.00 20.70 299 GLN B CA 1
ATOM 5787 C C . GLN B 1 311 ? -20.943 -18.751 29.576 1.00 20.89 299 GLN B C 1
ATOM 5788 O O . GLN B 1 311 ? -21.476 -17.696 29.938 1.00 20.04 299 GLN B O 1
ATOM 5794 N N . SER B 1 312 ? -20.130 -19.437 30.365 1.00 18.62 300 SER B N 1
ATOM 5795 C CA . SER B 1 312 ? -19.940 -19.046 31.765 1.00 17.62 300 SER B CA 1
ATOM 5796 C C . SER B 1 312 ? -18.925 -17.901 31.955 1.00 17.59 300 SER B C 1
ATOM 5797 O O . SER B 1 312 ? -18.782 -17.392 33.057 1.00 18.96 300 SER B O 1
ATOM 5800 N N . LEU B 1 313 ? -18.185 -17.529 30.908 1.00 17.33 301 LEU B N 1
ATOM 5801 C CA . LEU B 1 313 ? -17.183 -16.479 30.965 1.00 18.82 301 LEU B CA 1
ATOM 5802 C C . LEU B 1 313 ? -17.545 -15.299 30.049 1.00 18.07 301 LEU B C 1
ATOM 5803 O O . LEU B 1 313 ? -18.107 -15.484 28.986 1.00 17.87 301 LEU B O 1
ATOM 5808 N N . ASP B 1 314 ? -17.206 -14.123 30.509 1.00 18.40 302 ASP B N 1
ATOM 5809 C CA . ASP B 1 314 ? -17.181 -12.907 29.745 1.00 20.35 302 ASP B CA 1
ATOM 5810 C C . ASP B 1 314 ? -15.791 -12.540 29.209 1.00 20.53 302 ASP B C 1
ATOM 5811 O O . ASP B 1 314 ? -14.743 -12.969 29.731 1.00 21.08 302 ASP B O 1
ATOM 5816 N N . ALA B 1 315 ? -15.751 -11.800 28.101 1.00 19.26 303 ALA B N 1
ATOM 5817 C CA . ALA B 1 315 ? -14.492 -11.381 27.550 1.00 18.58 303 ALA B CA 1
ATOM 5818 C C . ALA B 1 315 ? -13.913 -10.346 28.517 1.00 16.85 303 ALA B C 1
ATOM 5819 O O . ALA B 1 315 ? -14.644 -9.680 29.166 1.00 16.31 303 ALA B O 1
ATOM 5821 N N . PRO B 1 316 ? -12.603 -10.240 28.576 1.00 18.70 304 PRO B N 1
ATOM 5822 C CA . PRO B 1 316 ? -11.678 -11.040 27.800 1.00 19.41 304 PRO B CA 1
ATOM 5823 C C . PRO B 1 316 ? -11.002 -12.155 28.623 1.00 18.46 304 PRO B C 1
ATOM 5824 O O . PRO B 1 316 ? -9.828 -12.233 28.710 1.00 16.77 304 PRO B O 1
ATOM 5828 N N . ALA B 1 317 ? -11.809 -13.001 29.226 1.00 18.59 305 ALA B N 1
ATOM 5829 C CA . ALA B 1 317 ? -11.320 -14.004 30.168 1.00 15.97 305 ALA B CA 1
ATOM 5830 C C . ALA B 1 317 ? -10.356 -14.993 29.532 1.00 15.38 305 ALA B C 1
ATOM 5831 O O . ALA B 1 317 ? -9.482 -15.480 30.187 1.00 15.70 305 ALA B O 1
ATOM 5833 N N . HIS B 1 318 ? -10.573 -15.277 28.245 1.00 14.01 306 HIS B N 1
ATOM 5834 C CA . HIS B 1 318 ? -9.764 -16.243 27.476 1.00 14.62 306 HIS B CA 1
ATOM 5835 C C . HIS B 1 318 ? -9.640 -15.894 26.015 1.00 15.61 306 HIS B C 1
ATOM 5836 O O . HIS B 1 318 ? -10.572 -16.147 25.239 1.00 14.27 306 HIS B O 1
ATOM 5843 N N . LEU B 1 319 ? -8.535 -15.214 25.666 1.00 14.57 307 LEU B N 1
ATOM 5844 C CA . LEU B 1 319 ? -8.277 -14.878 24.280 1.00 15.09 307 LEU B CA 1
ATOM 5845 C C . LEU B 1 319 ? -6.814 -14.551 24.044 1.00 16.50 307 LEU B C 1
ATOM 5846 O O . LEU B 1 319 ? -6.099 -14.167 24.951 1.00 16.32 307 LEU B O 1
ATOM 5851 N N . PHE B 1 320 ? -6.418 -14.643 22.767 1.00 16.07 308 PHE B N 1
ATOM 5852 C CA . PHE B 1 320 ? -5.052 -14.518 22.297 1.00 17.01 308 PHE B CA 1
ATOM 5853 C C . PHE B 1 320 ? -5.117 -13.799 20.955 1.00 19.34 308 PHE B C 1
ATOM 5854 O O . PHE B 1 320 ? -5.979 -14.128 20.059 1.00 18.79 308 PHE B O 1
ATOM 5862 N N . THR B 1 321 ? -4.231 -12.845 20.803 1.00 15.98 309 THR B N 1
ATOM 5863 C CA . THR B 1 321 ? -4.135 -12.068 19.575 1.00 17.05 309 THR B CA 1
ATOM 5864 C C . THR B 1 321 ? -4.051 -12.850 18.307 1.00 17.89 309 THR B C 1
ATOM 5865 O O . THR B 1 321 ? -4.748 -12.491 17.326 1.00 18.12 309 THR B O 1
ATOM 5869 N N . THR B 1 322 ? -3.205 -13.880 18.249 1.00 16.68 310 THR B N 1
ATOM 5870 C CA . THR B 1 322 ? -2.993 -14.623 17.024 1.00 17.10 310 THR B CA 1
ATOM 5871 C C . THR B 1 322 ? -3.700 -15.980 16.953 1.00 17.39 310 THR B C 1
ATOM 5872 O O . THR B 1 322 ? -3.535 -16.742 16.000 1.00 16.11 310 THR B O 1
ATOM 5876 N N . ALA B 1 323 ? -4.569 -16.272 17.946 1.00 19.77 311 ALA B N 1
ATOM 5877 C CA . ALA B 1 323 ? -5.332 -17.482 17.921 1.00 17.79 311 ALA B CA 1
ATOM 5878 C C . ALA B 1 323 ? -6.412 -17.285 16.875 1.00 17.51 311 ALA B C 1
ATOM 5879 O O . ALA B 1 323 ? -7.024 -16.202 16.769 1.00 17.11 311 ALA B O 1
ATOM 5881 N N . GLY B 1 324 ? -6.718 -18.362 16.171 1.00 16.06 312 GLY B N 1
ATOM 5882 C CA . GLY B 1 324 ? -7.761 -18.293 15.105 1.00 15.33 312 GLY B CA 1
ATOM 5883 C C . GLY B 1 324 ? -7.212 -17.465 13.974 1.00 17.03 312 GLY B C 1
ATOM 5884 O O . GLY B 1 324 ? -7.906 -16.710 13.318 1.00 16.07 312 GLY B O 1
ATOM 5885 N N . ASN B 1 325 ? -5.899 -17.484 13.804 1.00 15.79 313 ASN B N 1
ATOM 5886 C CA . ASN B 1 325 ? -5.329 -16.771 12.680 1.00 16.25 313 ASN B CA 1
ATOM 5887 C C . ASN B 1 325 ? -5.954 -17.367 11.347 1.00 16.21 313 ASN B C 1
ATOM 5888 O O . ASN B 1 325 ? -6.161 -18.563 11.252 1.00 16.56 313 ASN B O 1
ATOM 5893 N N . PRO B 1 326 ? -6.266 -16.506 10.356 1.00 17.50 314 PRO B N 1
ATOM 5894 C CA . PRO B 1 326 ? -7.005 -16.922 9.134 1.00 18.78 314 PRO B CA 1
ATOM 5895 C C . PRO B 1 326 ? -6.228 -17.872 8.234 1.00 15.93 314 PRO B C 1
ATOM 5896 O O . PRO B 1 326 ? -6.780 -18.770 7.659 1.00 17.29 314 PRO B O 1
ATOM 5900 N N . VAL B 1 327 ? -4.933 -17.732 8.202 1.00 16.52 315 VAL B N 1
ATOM 5901 C CA . VAL B 1 327 ? -4.094 -18.617 7.456 1.00 16.95 315 VAL B CA 1
ATOM 5902 C C . VAL B 1 327 ? -4.079 -19.972 8.169 1.00 18.76 315 VAL B C 1
ATOM 5903 O O . VAL B 1 327 ? -4.286 -21.018 7.579 1.00 21.47 315 VAL B O 1
ATOM 5907 N N . CYS B 1 328 ? -3.902 -19.966 9.480 1.00 17.23 316 CYS B N 1
ATOM 5908 C CA . CYS B 1 328 ? -4.035 -21.246 10.251 1.00 19.89 316 CYS B CA 1
ATOM 5909 C C . CYS B 1 328 ? -5.392 -21.932 10.126 1.00 18.38 316 CYS B C 1
ATOM 5910 O O . CYS B 1 328 ? -5.498 -23.146 9.934 1.00 17.90 316 CYS B O 1
ATOM 5913 N N . SER B 1 329 ? -6.432 -21.107 10.180 1.00 17.53 317 SER B N 1
ATOM 5914 C CA . SER B 1 329 ? -7.797 -21.603 10.036 1.00 16.48 317 SER B CA 1
ATOM 5915 C C . SER B 1 329 ? -8.021 -22.223 8.685 1.00 18.04 317 SER B C 1
ATOM 5916 O O . SER B 1 329 ? -8.663 -23.287 8.605 1.00 17.92 317 SER B O 1
ATOM 5919 N N . ALA B 1 330 ? -7.516 -21.561 7.627 1.00 16.68 318 ALA B N 1
ATOM 5920 C CA . ALA B 1 330 ? -7.632 -22.123 6.296 1.00 17.01 318 ALA B CA 1
ATOM 5921 C C . ALA B 1 330 ? -6.868 -23.445 6.204 1.00 17.72 318 ALA B C 1
ATOM 5922 O O . ALA B 1 330 ? -7.363 -24.431 5.653 1.00 18.60 318 ALA B O 1
ATOM 5924 N N . ALA B 1 331 ? -5.668 -23.501 6.787 1.00 17.86 319 ALA B N 1
ATOM 5925 C CA . ALA B 1 331 ? -4.884 -24.727 6.824 1.00 18.79 319 ALA B CA 1
ATOM 5926 C C . ALA B 1 331 ? -5.657 -25.863 7.566 1.00 17.68 319 ALA B C 1
ATOM 5927 O O . ALA B 1 331 ? -5.682 -26.986 7.102 1.00 16.83 319 ALA B O 1
ATOM 5929 N N . SER B 1 332 ? -6.393 -25.503 8.633 1.00 17.78 320 SER B N 1
ATOM 5930 C CA . SER B 1 332 ? -7.189 -26.458 9.389 1.00 16.51 320 SER B CA 1
ATOM 5931 C C . SER B 1 332 ? -8.414 -26.916 8.587 1.00 16.92 320 SER B C 1
ATOM 5932 O O . SER B 1 332 ? -8.679 -28.117 8.535 1.00 17.04 320 SER B O 1
ATOM 5935 N N . LEU B 1 333 ? -9.101 -25.997 7.902 1.00 18.05 321 LEU B N 1
ATOM 5936 C CA . LEU B 1 333 ? -10.282 -26.429 7.069 1.00 18.68 321 LEU B CA 1
ATOM 5937 C C . LEU B 1 333 ? -9.808 -27.443 6.013 1.00 20.19 321 LEU B C 1
ATOM 5938 O O . LEU B 1 333 ? -10.452 -28.501 5.829 1.00 20.58 321 LEU B O 1
ATOM 5943 N N . ALA B 1 334 ? -8.635 -27.186 5.420 1.00 19.02 322 ALA B N 1
ATOM 5944 C CA . ALA B 1 334 ? -8.108 -28.090 4.403 1.00 19.57 322 ALA B CA 1
ATOM 5945 C C . ALA B 1 334 ? -7.691 -29.437 5.012 1.00 19.56 322 ALA B C 1
ATOM 5946 O O . ALA B 1 334 ? -7.993 -30.510 4.462 1.00 18.35 322 ALA B O 1
ATOM 5948 N N . THR B 1 335 ? -7.067 -29.383 6.198 1.00 19.36 323 THR B N 1
ATOM 5949 C CA . THR B 1 335 ? -6.683 -30.561 6.971 1.00 17.76 323 THR B CA 1
ATOM 5950 C C . THR B 1 335 ? -7.858 -31.486 7.268 1.00 18.89 323 THR B C 1
ATOM 5951 O O . THR B 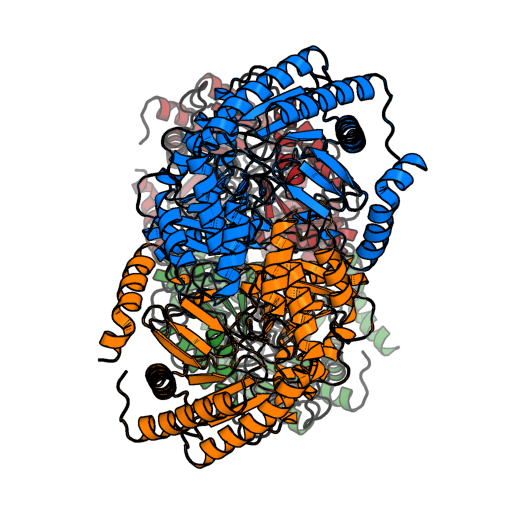1 335 ? -7.747 -32.699 7.038 1.00 17.41 323 THR B O 1
ATOM 5955 N N . LEU B 1 336 ? -8.970 -30.914 7.743 1.00 19.92 324 LEU B N 1
ATOM 5956 C CA . LEU B 1 336 ? -10.156 -31.679 8.071 1.00 20.66 324 LEU B CA 1
ATOM 5957 C C . LEU B 1 336 ? -10.756 -32.288 6.840 1.00 23.84 324 LEU B C 1
ATOM 5958 O O . LEU B 1 336 ? -11.227 -33.437 6.884 1.00 24.43 324 LEU B O 1
ATOM 5963 N N . ASP B 1 337 ? -10.730 -31.547 5.743 1.00 24.97 325 ASP B N 1
ATOM 5964 C CA . ASP B 1 337 ? -11.231 -32.074 4.469 1.00 24.78 325 ASP B CA 1
ATOM 5965 C C . ASP B 1 337 ? -10.408 -33.209 3.959 1.00 24.26 325 ASP B C 1
ATOM 5966 O O . ASP B 1 337 ? -10.961 -34.176 3.455 1.00 24.26 325 ASP B O 1
ATOM 5971 N N . VAL B 1 338 ? -9.093 -33.126 4.093 1.00 20.23 326 VAL B N 1
ATOM 5972 C CA . VAL B 1 338 ? -8.274 -34.255 3.770 1.00 22.09 326 VAL B CA 1
ATOM 5973 C C . VAL B 1 338 ? -8.593 -35.503 4.586 1.00 22.47 326 VAL B C 1
ATOM 5974 O O . VAL B 1 338 ? -8.660 -36.655 4.041 1.00 23.54 326 VAL B O 1
ATOM 5978 N N . ILE B 1 339 ? -8.800 -35.328 5.892 1.00 19.87 327 ILE B N 1
ATOM 5979 C CA . ILE B 1 339 ? -9.095 -36.452 6.744 1.00 20.40 327 ILE B CA 1
ATOM 5980 C C . ILE B 1 339 ? -10.356 -37.125 6.255 1.00 20.26 327 ILE B C 1
ATOM 5981 O O . ILE B 1 339 ? -10.422 -38.303 6.189 1.00 20.99 327 ILE B O 1
ATOM 5986 N N . GLU B 1 340 ? -11.357 -36.342 5.942 1.00 23.77 328 GLU B N 1
ATOM 5987 C CA . GLU B 1 340 ? -12.601 -36.891 5.454 1.00 27.90 328 GLU B CA 1
ATOM 5988 C C . GLU B 1 340 ? -12.547 -37.518 4.037 1.00 29.42 328 GLU B C 1
ATOM 5989 O O . GLU B 1 340 ? -12.969 -38.588 3.825 1.00 24.81 328 GLU B O 1
ATOM 5995 N N . TYR B 1 341 ? -11.982 -36.792 3.108 1.00 30.41 329 TYR B N 1
ATOM 5996 C CA . TYR B 1 341 ? -11.883 -37.245 1.743 1.00 34.24 329 TYR B CA 1
ATOM 5997 C C . TYR B 1 341 ? -10.991 -38.424 1.485 1.00 31.90 329 TYR B C 1
ATOM 5998 O O . TYR B 1 341 ? -11.323 -39.246 0.710 1.00 29.38 329 TYR B O 1
ATOM 6007 N N . GLU B 1 342 ? -9.867 -38.474 2.160 1.00 27.18 330 GLU B N 1
ATOM 6008 C CA . GLU B 1 342 ? -8.942 -39.562 2.059 1.00 25.49 330 GLU B CA 1
ATOM 6009 C C . GLU B 1 342 ? -9.269 -40.731 3.040 1.00 27.66 330 GLU B C 1
ATOM 6010 O O . GLU B 1 342 ? -8.555 -41.671 3.112 1.00 22.99 330 GLU B O 1
ATOM 6016 N N . GLY B 1 343 ? -10.352 -40.610 3.796 1.00 26.53 331 GLY B N 1
ATOM 6017 C CA . GLY B 1 343 ? -10.758 -41.692 4.671 1.00 25.22 331 GLY B CA 1
ATOM 6018 C C . GLY B 1 343 ? -9.672 -42.020 5.695 1.00 26.37 331 GLY B C 1
ATOM 6019 O O . GLY B 1 343 ? -9.441 -43.209 5.958 1.00 23.74 331 GLY B O 1
ATOM 6020 N N . LEU B 1 344 ? -9.020 -41.011 6.310 1.00 21.39 332 LEU B N 1
ATOM 6021 C CA . LEU B 1 344 ? -7.877 -41.336 7.156 1.00 21.53 332 LEU B CA 1
ATOM 6022 C C . LEU B 1 344 ? -8.227 -41.901 8.497 1.00 20.25 332 LEU B C 1
ATOM 6023 O O . LEU B 1 344 ? -7.425 -42.560 9.087 1.00 22.47 332 LEU B O 1
ATOM 6028 N N . VAL B 1 345 ? -9.444 -41.702 8.969 1.00 21.64 333 VAL B N 1
ATOM 6029 C CA . VAL B 1 345 ? -9.851 -42.322 10.226 1.00 22.42 333 VAL B CA 1
ATOM 6030 C C . VAL B 1 345 ? -9.894 -43.845 10.026 1.00 25.04 333 VAL B C 1
ATOM 6031 O O . VAL B 1 345 ? -9.305 -44.615 10.798 1.00 20.66 333 VAL B O 1
ATOM 6035 N N . GLU B 1 346 ? -10.594 -44.248 8.971 1.00 27.80 334 GLU B N 1
ATOM 6036 C CA . GLU B 1 346 ? -10.600 -45.673 8.583 1.00 30.21 334 GLU B CA 1
ATOM 6037 C C . GLU B 1 346 ? -9.218 -46.222 8.271 1.00 26.23 334 GLU B C 1
ATOM 6038 O O . GLU B 1 346 ? -8.931 -47.377 8.617 1.00 25.69 334 GLU B O 1
ATOM 6044 N N . LYS B 1 347 ? -8.390 -45.464 7.567 1.00 24.78 335 LYS B N 1
ATOM 6045 C CA . LYS B 1 347 ? -7.034 -45.940 7.244 1.00 23.04 335 LYS B CA 1
ATOM 6046 C C . LYS B 1 347 ? -6.228 -46.146 8.506 1.00 28.48 335 LYS B C 1
ATOM 6047 O O . LYS B 1 347 ? -5.427 -47.101 8.608 1.00 24.61 335 LYS B O 1
ATOM 6053 N N . SER B 1 348 ? -6.424 -45.243 9.496 1.00 26.15 336 SER B N 1
ATOM 6054 C CA . SER B 1 348 ? -5.732 -45.433 10.716 1.00 22.54 336 SER B CA 1
ATOM 6055 C C . SER B 1 348 ? -6.149 -46.754 11.383 1.00 21.14 336 SER B C 1
ATOM 6056 O O . SER B 1 348 ? -5.328 -47.515 11.889 1.00 19.66 336 SER B O 1
ATOM 6059 N N . ALA B 1 349 ? -7.428 -47.013 11.412 1.00 21.31 337 ALA B N 1
ATOM 6060 C CA . ALA B 1 349 ? -7.900 -48.256 12.017 1.00 22.94 337 ALA B CA 1
ATOM 6061 C C . ALA B 1 349 ? -7.332 -49.506 11.284 1.00 25.54 337 ALA B C 1
ATOM 6062 O O . ALA B 1 349 ? -6.747 -50.396 11.920 1.00 26.01 337 ALA B O 1
ATOM 6064 N N . THR B 1 350 ? -7.426 -49.497 9.930 1.00 25.65 338 THR B N 1
ATOM 6065 C CA . THR B 1 350 ? -6.889 -50.579 9.089 1.00 25.83 338 THR B CA 1
ATOM 6066 C C . THR B 1 350 ? -5.407 -50.787 9.283 1.00 25.40 338 THR B C 1
ATOM 6067 O O . THR B 1 350 ? -4.966 -51.903 9.704 1.00 25.14 338 THR B O 1
ATOM 6071 N N . ASP B 1 351 ? -4.616 -49.741 9.030 1.00 24.31 339 ASP B N 1
ATOM 6072 C CA . ASP B 1 351 ? -3.179 -49.880 9.181 1.00 26.59 339 ASP B CA 1
ATOM 6073 C C . ASP B 1 351 ? -2.742 -50.148 10.624 1.00 27.87 339 ASP B C 1
ATOM 6074 O O . ASP B 1 351 ? -1.723 -50.809 10.842 1.00 26.81 339 ASP B O 1
ATOM 6079 N N . GLY B 1 352 ? -3.484 -49.600 11.608 1.00 25.80 340 GLY B N 1
ATOM 6080 C CA . GLY B 1 352 ? -3.204 -49.911 13.015 1.00 27.54 340 GLY B CA 1
ATOM 6081 C C . GLY B 1 352 ? -3.359 -51.408 13.348 1.00 26.10 340 GLY B C 1
ATOM 6082 O O . GLY B 1 352 ? -2.504 -51.992 14.001 1.00 25.75 340 GLY B O 1
ATOM 6083 N N . ALA B 1 353 ? -4.485 -51.974 12.974 1.00 27.17 341 ALA B N 1
ATOM 6084 C CA . ALA B 1 353 ? -4.707 -53.457 13.049 1.00 27.45 341 ALA B CA 1
ATOM 6085 C C . ALA B 1 353 ? -3.565 -54.218 12.405 1.00 27.14 341 ALA B C 1
ATOM 6086 O O . ALA B 1 353 ? -2.995 -55.123 13.030 1.00 27.16 341 ALA B O 1
ATOM 6088 N N . TYR B 1 354 ? -3.196 -53.833 11.180 1.00 26.45 342 TYR B N 1
ATOM 6089 C CA . TYR B 1 354 ? -1.981 -54.424 10.498 1.00 27.35 342 TYR B CA 1
ATOM 6090 C C . TYR B 1 354 ? -0.692 -54.248 11.283 1.00 27.72 342 TYR B C 1
ATOM 6091 O O . TYR B 1 354 ? 0.079 -55.192 11.513 1.00 25.19 342 TYR B O 1
ATOM 6100 N N . ALA B 1 355 ? -0.413 -53.000 11.672 1.00 27.41 343 ALA B N 1
ATOM 6101 C CA . ALA B 1 355 ? 0.825 -52.677 12.406 1.00 26.07 343 ALA B CA 1
ATOM 6102 C C . ALA B 1 355 ? 0.909 -53.455 13.759 1.00 26.98 343 ALA B C 1
ATOM 6103 O O . ALA B 1 355 ? 1.978 -53.980 14.156 1.00 25.45 343 ALA B O 1
ATOM 6105 N N . LYS B 1 356 ? -0.237 -53.581 14.430 1.00 26.00 344 LYS B N 1
ATOM 6106 C CA . LYS B 1 356 ? -0.272 -54.304 15.681 1.00 26.80 344 LYS B CA 1
ATOM 6107 C C . LYS B 1 356 ? 0.177 -55.759 15.467 1.00 27.40 344 LYS B C 1
ATOM 6108 O O . LYS B 1 356 ? 1.000 -56.316 16.228 1.00 28.45 344 LYS B O 1
ATOM 6114 N N . GLN B 1 357 ? -0.436 -56.386 14.481 1.00 28.25 345 GLN B N 1
ATOM 6115 C CA . GLN B 1 357 ? -0.110 -57.809 14.152 1.00 30.79 345 GLN B CA 1
ATOM 6116 C C . GLN B 1 357 ? 1.332 -57.932 13.831 1.00 28.18 345 GLN B C 1
ATOM 6117 O O . GLN B 1 357 ? 1.979 -58.861 14.300 1.00 29.94 345 GLN B O 1
ATOM 6123 N N . ARG B 1 358 ? 1.892 -56.963 13.095 1.00 28.20 346 ARG B N 1
ATOM 6124 C CA . ARG B 1 358 ? 3.340 -57.035 12.775 1.00 27.49 346 ARG B CA 1
ATOM 6125 C C . ARG B 1 358 ? 4.208 -56.929 13.969 1.00 30.70 346 ARG B C 1
ATOM 6126 O O . ARG B 1 358 ? 5.242 -57.578 14.033 1.00 31.83 346 ARG B O 1
ATOM 6134 N N . PHE B 1 359 ? 3.844 -56.065 14.920 1.00 31.14 347 PHE B N 1
ATOM 6135 C CA . PHE B 1 359 ? 4.707 -55.847 16.090 1.00 28.74 347 PHE B CA 1
ATOM 6136 C C . PHE B 1 359 ? 4.537 -57.041 17.031 1.00 24.68 347 PHE B C 1
ATOM 6137 O O . PHE B 1 359 ? 5.477 -57.418 17.718 1.00 22.49 347 PHE B O 1
ATOM 6145 N N . LEU B 1 360 ? 3.334 -57.580 17.103 1.00 24.09 348 LEU B N 1
ATOM 6146 C CA . LEU B 1 360 ? 3.084 -58.801 17.917 1.00 27.10 348 LEU B CA 1
ATOM 6147 C C . LEU B 1 360 ? 3.868 -60.005 17.354 1.00 29.52 348 LEU B C 1
ATOM 6148 O O . LEU B 1 360 ? 4.322 -60.857 18.127 1.00 28.88 348 LEU B O 1
ATOM 6153 N N . GLU B 1 361 ? 4.068 -60.047 16.020 1.00 30.91 349 GLU B N 1
ATOM 6154 C CA . GLU B 1 361 ? 4.894 -61.132 15.458 1.00 34.25 349 GLU B CA 1
ATOM 6155 C C . GLU B 1 361 ? 6.358 -60.863 15.801 1.00 34.63 349 GLU B C 1
ATOM 6156 O O . GLU B 1 361 ? 7.126 -61.772 16.111 1.00 37.16 349 GLU B O 1
ATOM 6162 N N . MET B 1 362 ? 6.760 -59.596 15.755 1.00 29.66 350 MET B N 1
ATOM 6163 C CA . MET B 1 362 ? 8.107 -59.244 16.138 1.00 31.27 350 MET B CA 1
ATOM 6164 C C . MET B 1 362 ? 8.338 -59.592 17.594 1.00 31.79 350 MET B C 1
ATOM 6165 O O . MET B 1 362 ? 9.441 -59.999 17.978 1.00 33.75 350 MET B O 1
ATOM 6170 N N . GLN B 1 363 ? 7.311 -59.388 18.416 1.00 29.41 351 GLN B N 1
ATOM 6171 C CA . GLN B 1 363 ? 7.382 -59.754 19.830 1.00 31.13 351 GLN B CA 1
ATOM 6172 C C . GLN B 1 363 ? 7.687 -61.243 20.061 1.00 33.57 351 GLN B C 1
ATOM 6173 O O . GLN B 1 363 ? 8.452 -61.613 20.988 1.00 31.46 351 GLN B O 1
ATOM 6179 N N . GLN B 1 364 ? 7.065 -62.096 19.257 1.00 32.97 352 GLN B N 1
ATOM 6180 C CA . GLN B 1 364 ? 7.336 -63.542 19.405 1.00 41.90 352 GLN B CA 1
ATOM 6181 C C . GLN B 1 364 ? 8.788 -63.859 19.165 1.00 37.67 352 GLN B C 1
ATOM 6182 O O . GLN B 1 364 ? 9.284 -64.780 19.743 1.00 42.74 352 GLN B O 1
ATOM 6188 N N . ARG B 1 365 ? 9.467 -63.101 18.321 1.00 37.66 353 ARG B N 1
ATOM 6189 C CA . ARG B 1 365 ? 10.869 -63.369 18.008 1.00 38.89 353 ARG B CA 1
ATOM 6190 C C . ARG B 1 365 ? 11.823 -62.534 18.776 1.00 40.39 353 ARG B C 1
ATOM 6191 O O . ARG B 1 365 ? 13.020 -62.853 18.825 1.00 35.05 353 ARG B O 1
ATOM 6199 N N . HIS B 1 366 ? 11.325 -61.451 19.383 1.00 32.67 354 HIS B N 1
ATOM 6200 C CA . HIS B 1 366 ? 12.209 -60.528 20.057 1.00 34.17 354 HIS B CA 1
ATOM 6201 C C . HIS B 1 366 ? 11.709 -60.293 21.468 1.00 41.66 354 HIS B C 1
ATOM 6202 O O . HIS B 1 366 ? 10.862 -59.383 21.682 1.00 35.11 354 HIS B O 1
ATOM 6209 N N . PRO B 1 367 ? 12.206 -61.111 22.436 1.00 43.09 355 PRO B N 1
ATOM 6210 C CA . PRO B 1 367 ? 11.660 -61.038 23.785 1.00 40.08 355 PRO B CA 1
ATOM 6211 C C . PRO B 1 367 ? 11.932 -59.700 24.526 1.00 39.06 355 PRO B C 1
ATOM 6212 O O . PRO B 1 367 ? 11.257 -59.412 25.531 1.00 39.16 355 PRO B O 1
ATOM 6216 N N . MET B 1 368 ? 12.861 -58.875 24.064 1.00 34.97 356 MET B N 1
ATOM 6217 C CA . MET B 1 368 ? 12.975 -57.515 24.654 1.00 36.11 356 MET B CA 1
ATOM 6218 C C . MET B 1 368 ? 11.664 -56.694 24.605 1.00 31.58 356 MET B C 1
ATOM 6219 O O . MET B 1 368 ? 11.520 -55.719 25.326 1.00 33.89 356 MET B O 1
ATOM 6224 N N . ILE B 1 369 ? 10.743 -57.083 23.749 1.00 27.31 357 ILE B N 1
ATOM 6225 C CA . ILE B 1 369 ? 9.478 -56.414 23.617 1.00 31.34 357 ILE B CA 1
ATOM 6226 C C . ILE B 1 369 ? 8.539 -56.920 24.692 1.00 29.12 357 ILE B C 1
ATOM 6227 O O . ILE B 1 369 ? 7.977 -57.985 24.578 1.00 27.37 357 ILE B O 1
ATOM 6232 N N . GLY B 1 370 ? 8.306 -56.091 25.693 1.00 29.43 358 GLY B N 1
ATOM 6233 C CA . GLY B 1 370 ? 7.439 -56.464 26.809 1.00 27.05 358 GLY B CA 1
ATOM 6234 C C . GLY B 1 370 ? 5.991 -56.305 26.498 1.00 30.02 358 GLY B C 1
ATOM 6235 O O . GLY B 1 370 ? 5.149 -57.127 26.908 1.00 26.90 358 GLY B O 1
ATOM 6236 N N . ASP B 1 371 ? 5.652 -55.207 25.830 1.00 26.97 359 ASP B N 1
ATOM 6237 C CA . ASP B 1 371 ? 4.230 -54.917 25.618 1.00 28.29 359 ASP B CA 1
ATOM 6238 C C . ASP B 1 371 ? 4.072 -54.202 24.318 1.00 25.81 359 ASP B C 1
ATOM 6239 O O . ASP B 1 371 ? 4.890 -53.342 23.995 1.00 25.10 359 ASP B O 1
ATOM 6244 N N . VAL B 1 372 ? 3.012 -54.548 23.596 1.00 23.48 360 VAL B N 1
ATOM 6245 C CA . VAL B 1 372 ? 2.674 -53.904 22.342 1.00 24.12 360 VAL B CA 1
ATOM 6246 C C . VAL B 1 372 ? 1.298 -53.295 22.571 1.00 23.29 360 VAL B C 1
ATOM 6247 O O . VAL B 1 372 ? 0.332 -54.014 22.788 1.00 24.06 360 VAL B O 1
ATOM 6251 N N . ARG B 1 373 ? 1.245 -51.969 22.558 1.00 22.16 361 ARG B N 1
ATOM 6252 C CA . ARG B 1 373 ? -0.008 -51.252 22.693 1.00 22.70 361 ARG B CA 1
ATOM 6253 C C . ARG B 1 373 ? -0.260 -50.505 21.397 1.00 21.07 361 ARG B C 1
ATOM 6254 O O . ARG B 1 373 ? 0.589 -49.747 20.927 1.00 26.17 361 ARG B O 1
ATOM 6262 N N . MET B 1 374 ? -1.433 -50.726 20.822 1.00 25.17 362 MET B N 1
ATOM 6263 C CA . MET B 1 374 ? -1.788 -50.112 19.595 1.00 22.43 362 MET B CA 1
ATOM 6264 C C . MET B 1 374 ? -3.304 -49.876 19.475 1.00 22.94 362 MET B C 1
ATOM 6265 O O . MET B 1 374 ? -4.102 -50.789 19.636 1.00 20.58 362 MET B O 1
ATOM 6270 N N . TRP B 1 375 ? -3.682 -48.622 19.171 1.00 20.33 363 TRP B N 1
ATOM 6271 C CA . TRP B 1 375 ? -5.078 -48.249 18.891 1.00 22.36 363 TRP B CA 1
ATOM 6272 C C . TRP B 1 375 ? -4.987 -47.333 17.710 1.00 22.88 363 TRP B C 1
ATOM 6273 O O . TRP B 1 375 ? -4.676 -46.145 17.843 1.00 19.85 363 TRP B O 1
ATOM 6284 N N . GLY B 1 376 ? -5.221 -47.907 16.530 1.00 20.61 364 GLY B N 1
ATOM 6285 C CA . GLY B 1 376 ? -5.034 -47.200 15.268 1.00 20.30 364 GLY B CA 1
ATOM 6286 C C . GLY B 1 376 ? -3.563 -47.090 14.954 1.00 22.57 364 GLY B C 1
ATOM 6287 O O . GLY B 1 376 ? -2.790 -47.843 15.507 1.00 22.96 364 GLY B O 1
ATOM 6288 N N . LEU B 1 377 ? -3.131 -46.161 14.110 1.00 23.85 365 LEU B N 1
ATOM 6289 C CA . LEU B 1 377 ? -1.723 -46.081 13.745 1.00 25.87 365 LEU B CA 1
ATOM 6290 C C . LEU B 1 377 ? -1.016 -45.294 14.830 1.00 24.73 365 LEU B C 1
ATOM 6291 O O . LEU B 1 377 ? -0.624 -44.187 14.667 1.00 23.58 365 LEU B O 1
ATOM 6296 N N . ASN B 1 378 ? -0.919 -45.921 15.978 1.00 25.14 366 ASN B N 1
ATOM 6297 C CA . ASN B 1 378 ? -0.720 -45.195 17.194 1.00 23.16 366 ASN B CA 1
ATOM 6298 C C . ASN B 1 378 ? -0.350 -46.188 18.271 1.00 19.94 366 ASN B C 1
ATOM 6299 O O . ASN B 1 378 ? -1.197 -46.813 18.773 1.00 19.56 366 ASN B O 1
ATOM 6304 N N . GLY B 1 379 ? 0.924 -46.383 18.476 1.00 18.20 367 GLY B N 1
ATOM 6305 C CA . GLY B 1 379 ? 1.420 -47.463 19.266 1.00 21.15 367 GLY B CA 1
ATOM 6306 C C . GLY B 1 379 ? 2.557 -47.158 20.175 1.00 22.20 367 GLY B C 1
ATOM 6307 O O . GLY B 1 379 ? 3.352 -46.297 19.893 1.00 21.26 367 GLY B O 1
ATOM 6308 N N . GLY B 1 380 ? 2.614 -47.911 21.273 1.00 24.14 368 GLY B N 1
ATOM 6309 C CA . GLY B 1 380 ? 3.715 -47.876 22.185 1.00 23.09 368 GLY B CA 1
ATOM 6310 C C . GLY B 1 380 ? 4.290 -49.271 22.233 1.00 23.45 368 GLY B C 1
ATOM 6311 O O . GLY B 1 380 ? 3.595 -50.202 22.584 1.00 23.67 368 GLY B O 1
ATOM 6312 N N . ILE B 1 381 ? 5.576 -49.383 21.923 1.00 24.14 369 ILE B N 1
ATOM 6313 C CA . ILE B 1 381 ? 6.269 -50.681 21.927 1.00 25.13 369 ILE B CA 1
ATOM 6314 C C . ILE B 1 381 ? 7.233 -50.673 23.086 1.00 22.57 369 ILE B C 1
ATOM 6315 O O . ILE B 1 381 ? 8.288 -50.091 23.005 1.00 23.04 369 ILE B O 1
ATOM 6320 N N . GLU B 1 382 ? 6.852 -51.299 24.192 1.00 22.19 370 GLU B N 1
ATOM 6321 C CA . GLU B 1 382 ? 7.626 -51.145 25.401 1.00 24.47 370 GLU B CA 1
ATOM 6322 C C . GLU B 1 382 ? 8.682 -52.246 25.558 1.00 22.66 370 GLU B C 1
ATOM 6323 O O . GLU B 1 382 ? 8.357 -53.405 25.571 1.00 23.55 370 GLU B O 1
ATOM 6329 N N . LEU B 1 383 ? 9.905 -51.821 25.758 1.00 26.09 371 LEU B N 1
ATOM 6330 C CA . LEU B 1 383 ? 11.041 -52.698 25.883 1.00 28.15 371 LEU B CA 1
ATOM 6331 C C . LEU B 1 383 ? 11.456 -52.875 27.328 1.00 28.42 371 LEU B C 1
ATOM 6332 O O . LEU B 1 383 ? 11.702 -51.896 28.026 1.00 29.69 371 LEU B O 1
ATOM 6337 N N . VAL B 1 384 ? 11.538 -54.148 27.759 1.00 27.65 372 VAL B N 1
ATOM 6338 C CA . VAL B 1 384 ? 11.917 -54.485 29.153 1.00 29.15 372 VAL B CA 1
ATOM 6339 C C . VAL B 1 384 ? 13.039 -55.553 29.192 1.00 38.79 372 VAL B C 1
ATOM 6340 O O . VAL B 1 384 ? 13.160 -56.379 28.267 1.00 38.13 372 VAL B O 1
ATOM 6344 N N . LYS B 1 385 ? 13.855 -55.489 30.228 1.00 40.15 373 LYS B N 1
ATOM 6345 C CA . LYS B 1 385 ? 14.983 -56.414 30.393 1.00 43.85 373 LYS B CA 1
ATOM 6346 C C . LYS B 1 385 ? 14.495 -57.825 30.640 1.00 43.19 373 LYS B C 1
ATOM 6347 O O . LYS B 1 385 ? 15.178 -58.772 30.318 1.00 50.31 373 LYS B O 1
ATOM 6353 N N . ASP B 1 386 ? 13.303 -57.960 31.182 1.00 40.87 374 ASP B N 1
ATOM 6354 C CA . ASP B 1 386 ? 12.820 -59.236 31.595 1.00 47.08 374 ASP B CA 1
ATOM 6355 C C . ASP B 1 386 ? 11.314 -59.206 31.691 1.00 48.35 374 ASP B C 1
ATOM 6356 O O . ASP B 1 386 ? 10.756 -58.231 32.161 1.00 51.06 374 ASP B O 1
ATOM 6361 N N . PRO B 1 387 ? 10.642 -60.307 31.364 1.00 48.01 375 PRO B N 1
ATOM 6362 C CA . PRO B 1 387 ? 9.196 -60.192 31.276 1.00 49.98 375 PRO B CA 1
ATOM 6363 C C . PRO B 1 387 ? 8.501 -60.282 32.581 1.00 50.60 375 PRO B C 1
ATOM 6364 O O . PRO B 1 387 ? 7.346 -59.928 32.670 1.00 60.48 375 PRO B O 1
ATOM 6368 N N . LYS B 1 388 ? 9.178 -60.784 33.598 1.00 55.91 376 LYS B N 1
ATOM 6369 C CA . LYS B 1 388 ? 8.587 -60.887 34.908 1.00 51.49 376 LYS B CA 1
ATOM 6370 C C . LYS B 1 388 ? 8.801 -59.612 35.719 1.00 48.87 376 LYS B C 1
ATOM 6371 O O . LYS B 1 388 ? 7.858 -59.052 36.253 1.00 47.25 376 LYS B O 1
ATOM 6377 N N . THR B 1 389 ? 10.040 -59.155 35.816 1.00 40.85 377 THR B N 1
ATOM 6378 C CA . THR B 1 389 ? 10.286 -57.912 36.541 1.00 39.14 377 THR B CA 1
ATOM 6379 C C . THR B 1 389 ? 9.755 -56.658 35.752 1.00 38.43 377 THR B C 1
ATOM 6380 O O . THR B 1 389 ? 9.462 -55.626 36.346 1.00 31.09 377 THR B O 1
ATOM 6384 N N . LYS B 1 390 ? 9.704 -56.753 34.424 1.00 27.62 378 LYS B N 1
ATOM 6385 C CA . LYS B 1 390 ? 9.283 -55.659 33.561 1.00 28.59 378 LYS B CA 1
ATOM 6386 C C . LYS B 1 390 ? 10.164 -54.411 33.785 1.00 32.69 378 LYS B C 1
ATOM 6387 O O . LYS B 1 390 ? 9.746 -53.271 33.563 1.00 29.94 378 LYS B O 1
ATOM 6393 N N . GLU B 1 391 ? 11.419 -54.646 34.163 1.00 26.62 379 GLU B N 1
ATOM 6394 C CA . GLU B 1 391 ? 12.307 -53.575 34.376 1.00 29.90 379 GLU B CA 1
ATOM 6395 C C . GLU B 1 391 ? 12.445 -52.837 33.026 1.00 30.83 379 GLU B C 1
ATOM 6396 O O . GLU B 1 391 ? 12.668 -53.471 32.032 1.00 31.94 379 GLU B O 1
ATOM 6402 N N . PRO B 1 392 ? 12.237 -51.511 32.982 1.00 31.00 380 PRO B N 1
ATOM 6403 C CA . PRO B 1 392 ? 12.396 -50.807 31.687 1.00 29.62 380 PRO B CA 1
ATOM 6404 C C . PRO B 1 392 ? 13.805 -51.022 31.104 1.00 33.14 380 PRO B C 1
ATOM 6405 O O . PRO B 1 392 ? 14.825 -50.989 31.842 1.00 30.70 380 PRO B O 1
ATOM 6409 N N . ASP B 1 393 ? 13.887 -51.309 29.811 1.00 32.11 381 ASP B N 1
ATOM 6410 C CA . ASP B 1 393 ? 15.229 -51.322 29.162 1.00 32.24 381 ASP B CA 1
ATOM 6411 C C . ASP B 1 393 ? 15.430 -50.095 28.229 1.00 29.93 381 ASP B C 1
ATOM 6412 O O . ASP B 1 393 ? 15.247 -50.175 27.020 1.00 33.63 381 ASP B O 1
ATOM 6417 N N . SER B 1 394 ? 15.841 -48.978 28.790 1.00 30.05 382 SER B N 1
ATOM 6418 C CA . SER B 1 394 ? 15.997 -47.757 28.026 1.00 35.09 382 SER B CA 1
ATOM 6419 C C . SER B 1 394 ? 17.207 -47.837 27.102 1.00 39.28 382 SER B C 1
ATOM 6420 O O . SER B 1 394 ? 17.177 -47.314 25.991 1.00 30.55 382 SER B O 1
ATOM 6423 N N . ASP B 1 395 ? 18.251 -48.504 27.594 1.00 34.90 383 ASP B N 1
ATOM 6424 C CA . ASP B 1 395 ? 19.458 -48.710 26.802 1.00 41.01 383 ASP B CA 1
ATOM 6425 C C . ASP B 1 395 ? 19.075 -49.434 25.476 1.00 34.72 383 ASP B C 1
ATOM 6426 O O . ASP B 1 395 ? 19.436 -48.961 24.405 1.00 38.96 383 ASP B O 1
ATOM 6431 N N . ALA B 1 396 ? 18.280 -50.507 25.533 1.00 33.10 384 ALA B N 1
ATOM 6432 C CA . ALA B 1 396 ? 17.839 -51.177 24.321 1.00 34.94 384 ALA B CA 1
ATOM 6433 C C . ALA B 1 396 ? 17.044 -50.229 23.380 1.00 39.02 384 ALA B C 1
ATOM 6434 O O . ALA B 1 396 ? 17.317 -50.172 22.170 1.00 31.88 384 ALA B O 1
ATOM 6436 N N . ALA B 1 397 ? 16.074 -49.490 23.944 1.00 30.51 385 ALA B N 1
ATOM 6437 C CA . ALA B 1 397 ? 15.258 -48.583 23.140 1.00 31.66 385 ALA B CA 1
ATOM 6438 C C . ALA B 1 397 ? 16.114 -47.521 22.455 1.00 28.01 385 ALA B C 1
ATOM 6439 O O . ALA B 1 397 ? 15.912 -47.232 21.301 1.00 30.34 385 ALA B O 1
ATOM 6441 N N . THR B 1 398 ? 17.068 -46.951 23.153 1.00 27.79 386 THR B N 1
ATOM 6442 C CA . THR B 1 398 ? 17.938 -45.960 22.536 1.00 30.34 386 THR B CA 1
ATOM 6443 C C . THR B 1 398 ? 18.701 -46.587 21.380 1.00 31.71 386 THR B C 1
ATOM 6444 O O . THR B 1 398 ? 18.898 -45.974 20.340 1.00 28.79 386 THR B O 1
ATOM 6448 N N . LYS B 1 399 ? 19.157 -47.815 21.574 1.00 32.78 387 LYS B N 1
ATOM 6449 C CA . LYS B 1 399 ? 19.907 -48.440 20.498 1.00 34.79 387 LYS B CA 1
ATOM 6450 C C . LYS B 1 399 ? 18.988 -48.661 19.310 1.00 34.13 387 LYS B C 1
ATOM 6451 O O . LYS B 1 399 ? 19.384 -48.398 18.187 1.00 38.66 387 LYS B O 1
ATOM 6457 N N . VAL B 1 400 ? 17.750 -49.103 19.548 1.00 31.30 388 VAL B N 1
ATOM 6458 C CA . VAL B 1 400 ? 16.822 -49.333 18.462 1.00 28.96 388 VAL B CA 1
ATOM 6459 C C . VAL B 1 400 ? 16.588 -48.090 17.672 1.00 32.16 388 VAL B C 1
ATOM 6460 O O . VAL B 1 400 ? 16.569 -48.135 16.438 1.00 29.16 388 VAL B O 1
ATOM 6464 N N . ILE B 1 401 ? 16.385 -46.955 18.353 1.00 32.90 389 ILE B N 1
ATOM 6465 C CA . ILE B 1 401 ? 16.034 -45.735 17.600 1.00 31.52 389 ILE B CA 1
ATOM 6466 C C . ILE B 1 401 ? 17.266 -45.171 16.886 1.00 28.93 389 ILE B C 1
ATOM 6467 O O . ILE B 1 401 ? 17.158 -44.488 15.877 1.00 29.97 389 ILE B O 1
ATOM 6472 N N . TYR B 1 402 ? 18.423 -45.396 17.467 1.00 30.52 390 TYR B N 1
ATOM 6473 C CA . TYR B 1 402 ? 19.655 -44.878 16.853 1.00 35.64 390 TYR B CA 1
ATOM 6474 C C . TYR B 1 402 ? 19.918 -45.679 15.547 1.00 33.77 390 TYR B C 1
ATOM 6475 O O . TYR B 1 402 ? 20.173 -45.132 14.475 1.00 33.98 390 TYR B O 1
ATOM 6484 N N . TYR B 1 403 ? 19.776 -46.985 15.637 1.00 33.94 391 TYR B N 1
ATOM 6485 C CA . TYR B 1 403 ? 19.800 -47.806 14.433 1.00 34.73 391 TYR B CA 1
ATOM 6486 C C . TYR B 1 403 ? 18.776 -47.409 13.359 1.00 36.08 391 TYR B C 1
ATOM 6487 O O . TYR B 1 403 ? 19.117 -47.261 12.158 1.00 30.22 391 TYR B O 1
ATOM 6496 N N . ALA B 1 404 ? 17.509 -47.264 13.751 1.00 30.10 392 ALA B N 1
ATOM 6497 C CA . ALA B 1 404 ? 16.493 -46.873 12.813 1.00 26.97 392 ALA B CA 1
ATOM 6498 C C . ALA B 1 404 ? 16.916 -45.591 12.075 1.00 26.21 392 ALA B C 1
ATOM 6499 O O . ALA B 1 404 ? 16.737 -45.445 10.822 1.00 27.96 392 ALA B O 1
ATOM 6501 N N . PHE B 1 405 ? 17.433 -44.644 12.856 1.00 26.50 393 PHE B N 1
ATOM 6502 C CA . PHE B 1 405 ? 17.784 -43.310 12.365 1.00 29.06 393 PHE B CA 1
ATOM 6503 C C . PHE B 1 405 ? 18.838 -43.473 11.289 1.00 31.06 393 PHE B C 1
ATOM 6504 O O . PHE B 1 405 ? 18.679 -42.911 10.193 1.00 31.31 393 PHE B O 1
ATOM 6512 N N . ALA B 1 406 ? 19.894 -44.238 11.616 1.00 29.83 394 ALA B N 1
ATOM 6513 C CA . ALA B 1 406 ? 21.005 -44.496 10.663 1.00 33.67 394 ALA B CA 1
ATOM 6514 C C . ALA B 1 406 ? 20.573 -45.228 9.406 1.00 32.78 394 ALA B C 1
ATOM 6515 O O . ALA B 1 406 ? 21.283 -45.173 8.414 1.00 39.31 394 ALA B O 1
ATOM 6517 N N . HIS B 1 407 ? 19.450 -45.936 9.465 1.00 29.32 395 HIS B N 1
ATOM 6518 C CA . HIS B 1 407 ? 18.834 -46.605 8.363 1.00 31.81 395 HIS B CA 1
ATOM 6519 C C . HIS B 1 407 ? 17.565 -45.919 7.813 1.00 29.16 395 HIS B C 1
ATOM 6520 O O . HIS B 1 407 ? 16.675 -46.587 7.308 1.00 34.58 395 HIS B O 1
ATOM 6527 N N . GLY B 1 408 ? 17.493 -44.607 7.940 1.00 30.59 396 GLY B N 1
ATOM 6528 C CA . GLY B 1 408 ? 16.432 -43.824 7.248 1.00 31.24 396 GLY B CA 1
ATOM 6529 C C . GLY B 1 408 ? 15.037 -43.872 7.855 1.00 28.84 396 GLY B C 1
ATOM 6530 O O . GLY B 1 408 ? 14.050 -43.662 7.148 1.00 26.49 396 GLY B O 1
ATOM 6531 N N . VAL B 1 409 ? 14.938 -44.172 9.152 1.00 29.37 397 VAL B N 1
ATOM 6532 C CA . VAL B 1 409 ? 13.622 -44.218 9.845 1.00 26.02 397 VAL B CA 1
ATOM 6533 C C . VAL B 1 409 ? 13.686 -43.355 11.127 1.00 25.94 397 VAL B C 1
ATOM 6534 O O . VAL B 1 409 ? 14.524 -43.598 12.023 1.00 25.35 397 VAL B O 1
ATOM 6538 N N . VAL B 1 410 ? 12.818 -42.347 11.190 1.00 26.02 398 VAL B N 1
ATOM 6539 C CA . VAL B 1 410 ? 12.803 -41.426 12.310 1.00 26.00 398 VAL B CA 1
ATOM 6540 C C . VAL B 1 410 ? 11.741 -41.874 13.289 1.00 24.72 398 VAL B C 1
ATOM 6541 O O . VAL B 1 410 ? 10.561 -41.871 12.962 1.00 24.37 398 VAL B O 1
ATOM 6545 N N . ILE B 1 411 ? 12.208 -42.249 14.478 1.00 25.76 399 ILE B N 1
ATOM 6546 C CA . ILE B 1 411 ? 11.388 -42.703 15.561 1.00 25.63 399 ILE B CA 1
ATOM 6547 C C . ILE B 1 411 ? 12.014 -42.310 16.900 1.00 25.56 399 ILE B C 1
ATOM 6548 O O . ILE B 1 411 ? 13.239 -42.213 17.017 1.00 23.59 399 ILE B O 1
ATOM 6553 N N . ILE B 1 412 ? 11.170 -42.019 17.904 1.00 23.31 400 ILE B N 1
ATOM 6554 C CA . ILE B 1 412 ? 11.664 -41.619 19.236 1.00 23.48 400 ILE B CA 1
ATOM 6555 C C . ILE B 1 412 ? 10.988 -42.445 20.301 1.00 24.52 400 ILE B C 1
ATOM 6556 O O . ILE B 1 412 ? 10.214 -43.334 20.004 1.00 22.90 400 ILE B O 1
ATOM 6561 N N . THR B 1 413 ? 11.373 -42.179 21.541 1.00 27.95 401 THR B N 1
ATOM 6562 C CA . THR B 1 413 ? 10.865 -42.880 22.694 1.00 27.30 401 THR B CA 1
ATOM 6563 C C . THR B 1 413 ? 9.942 -42.034 23.613 1.00 28.60 401 THR B C 1
ATOM 6564 O O . THR B 1 413 ? 9.970 -40.800 23.594 1.00 26.65 401 THR B O 1
ATOM 6568 N N . LEU B 1 414 ? 9.147 -42.759 24.400 1.00 26.93 402 LEU B N 1
ATOM 6569 C CA . LEU B 1 414 ? 8.350 -42.246 25.534 1.00 28.06 402 LEU B CA 1
ATOM 6570 C C . LEU B 1 414 ? 8.920 -42.907 26.780 1.00 26.40 402 LEU B C 1
ATOM 6571 O O . LEU B 1 414 ? 9.232 -44.098 26.770 1.00 25.36 402 LEU B O 1
ATOM 6576 N N . ALA B 1 415 ? 9.123 -42.135 27.824 1.00 25.78 403 ALA B N 1
ATOM 6577 C CA . ALA B 1 415 ? 9.565 -42.634 29.103 1.00 28.50 403 ALA B CA 1
ATOM 6578 C C . ALA B 1 415 ? 10.840 -43.407 29.014 1.00 32.97 403 ALA B C 1
ATOM 6579 O O . ALA B 1 415 ? 11.012 -44.302 29.789 1.00 33.19 403 ALA B O 1
ATOM 6581 N N . GLY B 1 416 ? 11.725 -43.104 28.077 1.00 30.07 404 GLY B N 1
ATOM 6582 C CA . GLY B 1 416 ? 12.974 -43.846 27.980 1.00 32.16 404 GLY B CA 1
ATOM 6583 C C . GLY B 1 416 ? 12.961 -45.198 27.269 1.00 28.86 404 GLY B C 1
ATOM 6584 O O . GLY B 1 416 ? 13.848 -45.419 26.495 1.00 30.51 404 GLY B O 1
ATOM 6585 N N . ASN B 1 417 ? 11.981 -46.087 27.490 1.00 27.53 405 ASN B N 1
ATOM 6586 C CA . ASN B 1 417 ? 12.044 -47.486 26.998 1.00 27.21 405 ASN B CA 1
ATOM 6587 C C . ASN B 1 417 ? 10.876 -47.878 26.135 1.00 27.30 405 ASN B C 1
ATOM 6588 O O . ASN B 1 417 ? 10.679 -49.063 25.879 1.00 24.88 405 ASN B O 1
ATOM 6593 N N . ILE B 1 418 ? 10.050 -46.911 25.727 1.00 21.91 406 ILE B N 1
ATOM 6594 C CA . ILE B 1 418 ? 8.909 -47.218 24.952 1.00 24.12 406 ILE B CA 1
ATOM 6595 C C . ILE B 1 418 ? 9.096 -46.577 23.601 1.00 23.50 406 ILE B C 1
ATOM 6596 O O . ILE B 1 418 ? 9.157 -45.340 23.518 1.00 26.68 406 ILE B O 1
ATOM 6601 N N . LEU B 1 419 ? 9.027 -47.388 22.551 1.00 25.10 407 LEU B N 1
ATOM 6602 C CA . LEU B 1 419 ? 9.078 -46.879 21.166 1.00 22.14 407 LEU B CA 1
ATOM 6603 C C . LEU B 1 419 ? 7.763 -46.220 20.817 1.00 23.47 407 LEU B C 1
ATOM 6604 O O . LEU B 1 419 ? 6.701 -46.794 20.971 1.00 20.69 407 LEU B O 1
ATOM 6609 N N . ARG B 1 420 ? 7.859 -44.981 20.358 1.00 23.32 408 ARG B N 1
ATOM 6610 C CA . ARG B 1 420 ? 6.691 -44.211 20.020 1.00 23.67 408 ARG B CA 1
ATOM 6611 C C . ARG B 1 420 ? 6.400 -44.364 18.520 1.00 23.99 408 ARG B C 1
ATOM 6612 O O . ARG B 1 420 ? 7.176 -43.909 17.694 1.00 29.05 408 ARG B O 1
ATOM 6620 N N . PHE B 1 421 ? 5.249 -44.896 18.195 1.00 19.40 409 PHE B N 1
ATOM 6621 C CA . PHE B 1 421 ? 4.879 -45.154 16.828 1.00 22.26 409 PHE B CA 1
ATOM 6622 C C . PHE B 1 421 ? 3.665 -44.332 16.421 1.00 21.87 409 PHE B C 1
ATOM 6623 O O . PHE B 1 421 ? 2.567 -44.728 16.650 1.00 19.18 409 PHE B O 1
ATOM 6631 N N . GLN B 1 422 ? 3.900 -43.197 15.768 1.00 20.55 410 GLN B N 1
ATOM 6632 C CA . GLN B 1 422 ? 2.852 -42.318 15.312 1.00 19.69 410 GLN B CA 1
ATOM 6633 C C . GLN B 1 422 ? 3.132 -41.728 13.947 1.00 20.68 410 GLN B C 1
ATOM 6634 O O . GLN B 1 422 ? 3.297 -40.503 13.774 1.00 22.37 410 GLN B O 1
ATOM 6640 N N . PRO B 1 423 ? 3.145 -42.575 12.915 1.00 22.89 411 PRO B N 1
ATOM 6641 C CA . PRO B 1 423 ? 3.403 -41.968 11.610 1.00 22.82 411 PRO B CA 1
ATOM 6642 C C . PRO B 1 423 ? 2.237 -41.146 11.069 1.00 21.85 411 PRO B C 1
ATOM 6643 O O . PRO B 1 423 ? 1.088 -41.281 11.508 1.00 22.36 411 PRO B O 1
ATOM 6647 N N . PRO B 1 424 ? 2.511 -40.358 10.050 1.00 20.87 412 PRO B N 1
ATOM 6648 C CA . PRO B 1 424 ? 1.394 -39.723 9.341 1.00 18.87 412 PRO B CA 1
ATOM 6649 C C . PRO B 1 424 ? 0.403 -40.780 8.890 1.00 22.96 412 PRO B C 1
ATOM 6650 O O . PRO B 1 424 ? 0.812 -41.896 8.454 1.00 22.02 412 PRO B O 1
ATOM 6654 N N . LEU B 1 425 ? -0.890 -40.459 9.039 1.00 22.85 413 LEU B N 1
ATOM 6655 C CA . LEU B 1 425 ? -1.943 -41.405 8.789 1.00 23.23 413 LEU B CA 1
ATOM 6656 C C . LEU B 1 425 ? -1.969 -41.767 7.293 1.00 25.14 413 LEU B C 1
ATOM 6657 O O . LEU B 1 425 ? -2.513 -42.815 6.903 1.00 23.96 413 LEU B O 1
ATOM 6662 N N . VAL B 1 426 ? -1.441 -40.873 6.471 1.00 25.63 414 VAL B N 1
ATOM 6663 C CA . VAL B 1 426 ? -1.316 -41.098 5.004 1.00 25.57 414 VAL B CA 1
ATOM 6664 C C . VAL B 1 426 ? -0.215 -42.057 4.555 1.00 27.56 414 VAL B C 1
ATOM 6665 O O . VAL B 1 426 ? -0.131 -42.357 3.325 1.00 27.24 414 VAL B O 1
ATOM 6669 N N . ILE B 1 427 ? 0.630 -42.508 5.479 1.00 24.70 415 ILE B N 1
ATOM 6670 C CA . ILE B 1 427 ? 1.812 -43.320 5.125 1.00 27.49 415 ILE B CA 1
ATOM 6671 C C . ILE B 1 427 ? 1.437 -44.497 4.143 1.00 28.48 415 ILE B C 1
ATOM 6672 O O . ILE B 1 427 ? 0.560 -45.324 4.437 1.00 27.18 415 ILE B O 1
ATOM 6677 N N . PRO B 1 428 ? 2.027 -44.494 2.929 1.00 30.88 416 PRO B N 1
ATOM 6678 C CA . PRO B 1 428 ? 1.840 -45.613 1.975 1.00 28.85 416 PRO B CA 1
ATOM 6679 C C . PRO B 1 428 ? 2.220 -46.936 2.605 1.00 23.10 416 PRO B C 1
ATOM 6680 O O . PRO B 1 428 ? 3.219 -47.011 3.324 1.00 26.39 416 PRO B O 1
ATOM 6684 N N . ARG B 1 429 ? 1.452 -47.985 2.359 1.00 28.11 417 ARG B N 1
ATOM 6685 C CA . ARG B 1 429 ? 1.860 -49.315 2.813 1.00 28.69 417 ARG B CA 1
ATOM 6686 C C . ARG B 1 429 ? 3.309 -49.674 2.552 1.00 31.09 417 ARG B C 1
ATOM 6687 O O . ARG B 1 429 ? 3.993 -50.196 3.428 1.00 30.52 417 ARG B O 1
ATOM 6695 N N . GLU B 1 430 ? 3.782 -49.380 1.358 1.00 32.89 418 GLU B N 1
ATOM 6696 C CA 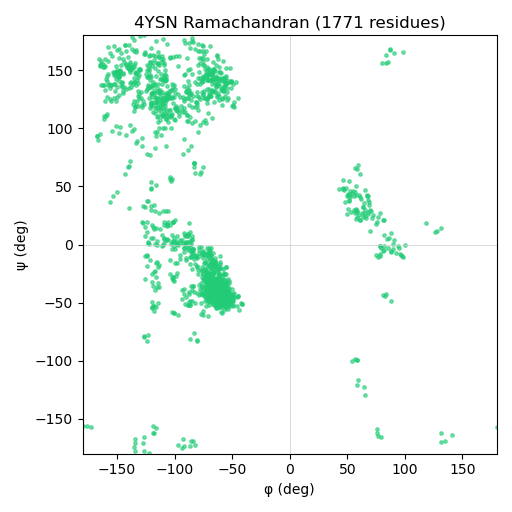. GLU B 1 430 ? 5.112 -49.753 0.980 1.00 35.19 418 GLU B CA 1
ATOM 6697 C C . GLU B 1 430 ? 6.076 -49.191 1.992 1.00 32.49 418 GLU B C 1
ATOM 6698 O O . GLU B 1 430 ? 6.981 -49.866 2.477 1.00 30.32 418 GLU B O 1
ATOM 6704 N N . GLN B 1 431 ? 5.915 -47.905 2.277 1.00 31.75 419 GLN B N 1
ATOM 6705 C CA . GLN B 1 431 ? 6.791 -47.209 3.186 1.00 30.51 419 GLN B CA 1
ATOM 6706 C C . GLN B 1 431 ? 6.587 -47.709 4.659 1.00 29.66 419 GLN B C 1
ATOM 6707 O O . GLN B 1 431 ? 7.554 -47.928 5.377 1.00 28.35 419 GLN B O 1
ATOM 6713 N N . LEU B 1 432 ? 5.335 -47.898 5.090 1.00 29.31 420 LEU B N 1
ATOM 6714 C CA . LEU B 1 432 ? 5.085 -48.507 6.398 1.00 29.89 420 LEU B CA 1
ATOM 6715 C C . LEU B 1 432 ? 5.855 -49.847 6.504 1.00 33.18 420 LEU B C 1
ATOM 6716 O O . LEU B 1 432 ? 6.561 -50.081 7.485 1.00 29.66 420 LEU B O 1
ATOM 6721 N N . ASP B 1 433 ? 5.751 -50.712 5.472 1.00 31.01 421 ASP B N 1
ATOM 6722 C CA . ASP B 1 433 ? 6.485 -52.028 5.505 1.00 29.30 421 ASP B CA 1
ATOM 6723 C C . ASP B 1 433 ? 7.992 -51.873 5.561 1.00 28.00 421 ASP B C 1
ATOM 6724 O O . ASP B 1 433 ? 8.658 -52.573 6.297 1.00 28.18 421 ASP B O 1
ATOM 6729 N N . GLN B 1 434 ? 8.503 -50.885 4.845 1.00 30.72 422 GLN B N 1
ATOM 6730 C CA . GLN B 1 434 ? 9.933 -50.587 4.834 1.00 30.78 422 GLN B CA 1
ATOM 6731 C C . GLN B 1 434 ? 10.362 -50.222 6.239 1.00 31.41 422 GLN B C 1
ATOM 6732 O O . GLN B 1 434 ? 11.354 -50.747 6.777 1.00 29.19 422 GLN B O 1
ATOM 6738 N N . ALA B 1 435 ? 9.622 -49.298 6.853 1.00 28.36 423 ALA B N 1
ATOM 6739 C CA . ALA B 1 435 ? 9.958 -48.881 8.219 1.00 31.13 423 ALA B CA 1
ATOM 6740 C C . ALA B 1 435 ? 9.861 -50.042 9.251 1.00 28.51 423 ALA B C 1
ATOM 6741 O O . ALA B 1 435 ? 10.759 -50.208 10.110 1.00 30.05 423 ALA B O 1
ATOM 6743 N N . LEU B 1 436 ? 8.777 -50.814 9.176 1.00 28.73 424 LEU B N 1
ATOM 6744 C CA . LEU B 1 436 ? 8.612 -51.970 10.030 1.00 31.42 424 LEU B CA 1
ATOM 6745 C C . LEU B 1 436 ? 9.764 -53.012 9.895 1.00 33.52 424 LEU B C 1
ATOM 6746 O O . LEU B 1 436 ? 10.193 -53.606 10.870 1.00 30.32 424 LEU B O 1
ATOM 6751 N N . GLN B 1 437 ? 10.281 -53.180 8.680 1.00 40.27 425 GLN B N 1
ATOM 6752 C CA . GLN B 1 437 ? 11.401 -54.105 8.449 1.00 38.49 425 GLN B CA 1
ATOM 6753 C C . GLN B 1 437 ? 12.624 -53.544 9.098 1.00 35.72 425 GLN B C 1
ATOM 6754 O O . GLN B 1 437 ? 13.420 -54.296 9.716 1.00 35.41 425 GLN B O 1
ATOM 6760 N N . VAL B 1 438 ? 12.791 -52.225 8.997 1.00 30.96 426 VAL B N 1
ATOM 6761 C CA . VAL B 1 438 ? 13.933 -51.585 9.615 1.00 29.94 426 VAL B CA 1
ATOM 6762 C C . VAL B 1 438 ? 13.921 -51.754 11.122 1.00 32.71 426 VAL B C 1
ATOM 6763 O O . VAL B 1 438 ? 14.996 -51.853 11.744 1.00 35.64 426 VAL B O 1
ATOM 6767 N N . LEU B 1 439 ? 12.719 -51.751 11.720 1.00 29.55 427 LEU B N 1
ATOM 6768 C CA . LEU B 1 439 ? 12.613 -51.945 13.168 1.00 29.79 427 LEU B CA 1
ATOM 6769 C C . LEU B 1 439 ? 12.917 -53.414 13.573 1.00 28.88 427 LEU B C 1
ATOM 6770 O O . LEU B 1 439 ? 13.590 -53.657 14.576 1.00 28.35 427 LEU B O 1
ATOM 6775 N N . ASP B 1 440 ? 12.432 -54.362 12.774 1.00 31.69 428 ASP B N 1
ATOM 6776 C CA . ASP B 1 440 ? 12.748 -55.795 12.939 1.00 32.76 428 ASP B CA 1
ATOM 6777 C C . ASP B 1 440 ? 14.252 -55.977 12.935 1.00 33.23 428 ASP B C 1
ATOM 6778 O O . ASP B 1 440 ? 14.823 -56.571 13.854 1.00 28.75 428 ASP B O 1
ATOM 6783 N N . ASP B 1 441 ? 14.896 -55.397 11.919 1.00 38.70 429 ASP B N 1
ATOM 6784 C CA . ASP B 1 441 ? 16.328 -55.463 11.788 1.00 35.12 429 ASP B CA 1
ATOM 6785 C C . ASP B 1 441 ? 16.969 -54.856 13.011 1.00 40.69 429 ASP B C 1
ATOM 6786 O O . ASP B 1 441 ? 17.991 -55.340 13.474 1.00 37.32 429 ASP B O 1
ATOM 6791 N N . ALA B 1 442 ? 16.396 -53.761 13.520 1.00 38.42 430 ALA B N 1
ATOM 6792 C CA . ALA B 1 442 ? 17.000 -53.065 14.658 1.00 37.31 430 ALA B CA 1
ATOM 6793 C C . ALA B 1 442 ? 17.026 -53.944 15.917 1.00 31.32 430 ALA B C 1
ATOM 6794 O O . ALA B 1 442 ? 17.992 -53.958 16.644 1.00 32.26 430 ALA B O 1
ATOM 6796 N N . PHE B 1 443 ? 15.930 -54.637 16.189 1.00 31.53 431 PHE B N 1
ATOM 6797 C CA . PHE B 1 443 ? 15.831 -55.516 17.354 1.00 32.57 431 PHE B CA 1
ATOM 6798 C C . PHE B 1 443 ? 16.867 -56.666 17.264 1.00 36.47 431 PHE B C 1
ATOM 6799 O O . PHE B 1 443 ? 17.565 -56.988 18.235 1.00 34.12 431 PHE B O 1
ATOM 6807 N N . THR B 1 444 ? 16.933 -57.262 16.072 1.00 41.62 432 THR B N 1
ATOM 6808 C CA . THR B 1 444 ? 17.910 -58.336 15.745 1.00 41.47 432 THR B CA 1
ATOM 6809 C C . THR B 1 444 ? 19.319 -57.849 16.007 1.00 34.87 432 THR B C 1
ATOM 6810 O O . THR B 1 444 ? 20.089 -58.489 16.739 1.00 44.64 432 THR B O 1
ATOM 6814 N N . ALA B 1 445 ? 19.619 -56.689 15.438 1.00 36.54 433 ALA B N 1
ATOM 6815 C CA . ALA B 1 445 ? 20.897 -56.028 15.560 1.00 37.37 433 ALA B CA 1
ATOM 6816 C C . ALA B 1 445 ? 21.258 -55.678 16.990 1.00 44.52 433 ALA B C 1
ATOM 6817 O O . ALA B 1 445 ? 22.438 -55.786 17.383 1.00 43.49 433 ALA B O 1
ATOM 6819 N N . VAL B 1 446 ? 20.266 -55.204 17.762 1.00 39.00 434 VAL B N 1
ATOM 6820 C CA . VAL B 1 446 ? 20.530 -54.914 19.183 1.00 39.93 434 VAL B CA 1
ATOM 6821 C C . VAL B 1 446 ? 20.816 -56.170 19.993 1.00 38.11 434 VAL B C 1
ATOM 6822 O O . VAL B 1 446 ? 21.705 -56.138 20.855 1.00 42.20 434 VAL B O 1
ATOM 6826 N N . GLU B 1 447 ? 20.029 -57.219 19.769 1.00 40.53 435 GLU B N 1
ATOM 6827 C CA . GLU B 1 447 ? 20.230 -58.548 20.394 1.00 45.21 435 GLU B CA 1
ATOM 6828 C C . GLU B 1 447 ? 21.644 -59.134 20.182 1.00 49.11 435 GLU B C 1
ATOM 6829 O O . GLU B 1 447 ? 22.222 -59.796 21.045 1.00 47.81 435 GLU B O 1
ATOM 6835 N N . ASN B 1 448 ? 22.186 -58.905 19.001 1.00 50.83 436 ASN B N 1
ATOM 6836 C CA . ASN B 1 448 ? 23.500 -59.403 18.668 1.00 53.00 436 ASN B CA 1
ATOM 6837 C C . ASN B 1 448 ? 24.544 -58.412 19.109 1.00 51.67 436 ASN B C 1
ATOM 6838 O O . ASN B 1 448 ? 25.632 -58.428 18.587 1.00 59.80 436 ASN B O 1
ATOM 6843 N N . GLY B 1 449 ? 24.195 -57.507 20.013 1.00 49.93 437 GLY B N 1
ATOM 6844 C CA . GLY B 1 449 ? 25.099 -56.454 20.457 1.00 47.10 437 GLY B CA 1
ATOM 6845 C C . GLY B 1 449 ? 25.795 -55.645 19.375 1.00 50.48 437 GLY B C 1
ATOM 6846 O O . GLY B 1 449 ? 26.864 -55.083 19.622 1.00 53.66 437 GLY B O 1
ATOM 6847 N N . GLU B 1 450 ? 25.201 -55.531 18.189 1.00 51.88 438 GLU B N 1
ATOM 6848 C CA . GLU B 1 450 ? 25.872 -54.824 17.092 1.00 50.49 438 GLU B CA 1
ATOM 6849 C C . GLU B 1 450 ? 25.703 -53.311 17.090 1.00 53.08 438 GLU B C 1
ATOM 6850 O O . GLU B 1 450 ? 26.271 -52.645 16.235 1.00 48.57 438 GLU B O 1
ATOM 6856 N N . VAL B 1 451 ? 24.915 -52.749 17.998 1.00 48.28 439 VAL B N 1
ATOM 6857 C CA . VAL B 1 451 ? 24.685 -51.312 17.969 1.00 46.16 439 VAL B CA 1
ATOM 6858 C C . VAL B 1 451 ? 25.473 -50.655 19.059 1.00 49.88 439 VAL B C 1
ATOM 6859 O O . VAL B 1 451 ? 25.358 -51.038 20.218 1.00 57.17 439 VAL B O 1
ATOM 6863 N N . THR B 1 452 ? 26.210 -49.616 18.712 1.00 56.84 440 THR B N 1
ATOM 6864 C CA . THR B 1 452 ? 26.979 -48.877 19.709 1.00 63.45 440 THR B CA 1
ATOM 6865 C C . THR B 1 452 ? 26.561 -47.413 19.772 1.00 71.97 440 THR B C 1
ATOM 6866 O O . THR B 1 452 ? 26.649 -46.683 18.781 1.00 88.47 440 THR B O 1
ATOM 6870 N N . ILE B 1 453 ? 26.107 -46.996 20.952 1.00 80.83 441 ILE B N 1
ATOM 6871 C CA . ILE B 1 453 ? 25.467 -45.675 21.146 1.00 81.48 441 ILE B CA 1
ATOM 6872 C C . ILE B 1 453 ? 26.291 -44.530 20.525 1.00 77.93 441 ILE B C 1
ATOM 6873 O O . ILE B 1 453 ? 27.383 -44.188 21.002 1.00 73.10 441 ILE B O 1
ATOM 6878 N N . GLU C 1 6 ? -38.685 -44.264 75.245 1.00 58.28 -6 GLU C N 1
ATOM 6879 C CA . GLU C 1 6 ? -39.605 -43.083 75.248 1.00 57.71 -6 GLU C CA 1
ATOM 6880 C C . GLU C 1 6 ? -39.807 -42.613 76.678 1.00 61.85 -6 GLU C C 1
ATOM 6881 O O . GLU C 1 6 ? -39.270 -41.578 77.034 1.00 51.65 -6 GLU C O 1
ATOM 6887 N N . GLY C 1 7 ? -40.575 -43.368 77.485 1.00 55.72 -5 GLY C N 1
ATOM 6888 C CA . GLY C 1 7 ? -40.486 -43.260 78.940 1.00 50.40 -5 GLY C CA 1
ATOM 6889 C C . GLY C 1 7 ? -39.024 -43.317 79.410 1.00 45.01 -5 GLY C C 1
ATOM 6890 O O . GLY C 1 7 ? -38.580 -42.545 80.232 1.00 43.18 -5 GLY C O 1
ATOM 6891 N N . ARG C 1 8 ? -38.275 -44.249 78.852 1.00 45.30 -4 ARG C N 1
ATOM 6892 C CA . ARG C 1 8 ? -36.839 -44.404 79.119 1.00 48.22 -4 ARG C CA 1
ATOM 6893 C C . ARG C 1 8 ? -35.983 -43.191 78.735 1.00 43.92 -4 ARG C C 1
ATOM 6894 O O . ARG C 1 8 ? -34.984 -42.859 79.400 1.00 37.30 -4 ARG C O 1
ATOM 6902 N N . HIS C 1 9 ? -36.350 -42.585 77.615 1.00 42.54 -3 HIS C N 1
ATOM 6903 C CA . HIS C 1 9 ? -35.623 -41.444 77.109 1.00 39.95 -3 HIS C CA 1
ATOM 6904 C C . HIS C 1 9 ? -35.892 -40.271 78.016 1.00 37.15 -3 HIS C C 1
ATOM 6905 O O . HIS C 1 9 ? -34.978 -39.512 78.371 1.00 35.32 -3 HIS C O 1
ATOM 6912 N N . MET C 1 10 ? -37.148 -40.115 78.396 1.00 31.10 -2 MET C N 1
ATOM 6913 C CA . MET C 1 10 ? -37.516 -39.070 79.314 1.00 32.20 -2 MET C CA 1
ATOM 6914 C C . MET C 1 10 ? -36.739 -39.245 80.653 1.00 30.09 -2 MET C C 1
ATOM 6915 O O . MET C 1 10 ? -36.324 -38.261 81.307 1.00 24.69 -2 MET C O 1
ATOM 6920 N N . GLU C 1 11 ? -36.560 -40.486 81.052 1.00 25.75 -1 GLU C N 1
ATOM 6921 C CA . GLU C 1 11 ? -35.922 -40.814 82.293 1.00 30.57 -1 GLU C CA 1
ATOM 6922 C C . GLU C 1 11 ? -34.466 -40.335 82.226 1.00 27.65 -1 GLU C C 1
ATOM 6923 O O . GLU C 1 11 ? -34.011 -39.606 83.112 1.00 27.89 -1 GLU C O 1
ATOM 6929 N N . LEU C 1 12 ? -33.776 -40.785 81.184 1.00 24.49 0 LEU C N 1
ATOM 6930 C CA . LEU C 1 12 ? -32.399 -40.331 80.900 1.00 30.59 0 LEU C CA 1
ATOM 6931 C C . LEU C 1 12 ? -32.309 -38.821 80.828 1.00 28.03 0 LEU C C 1
ATOM 6932 O O . LEU C 1 12 ? -31.438 -38.219 81.490 1.00 28.38 0 LEU C O 1
ATOM 6937 N N . MET C 1 13 ? -33.195 -38.196 80.041 1.00 26.19 1 MET C N 1
ATOM 6938 C CA . MET C 1 13 ? -33.149 -36.740 79.878 1.00 28.92 1 MET C CA 1
ATOM 6939 C C . MET C 1 13 ? -33.416 -35.992 81.216 1.00 27.46 1 MET C C 1
ATOM 6940 O O . MET C 1 13 ? -32.821 -34.920 81.461 1.00 20.82 1 MET C O 1
ATOM 6945 N N . GLY C 1 14 ? -34.241 -36.586 82.115 1.00 20.83 2 GLY C N 1
ATOM 6946 C CA . GLY C 1 14 ? -34.438 -36.043 83.464 1.00 22.12 2 GLY C CA 1
ATOM 6947 C C . GLY C 1 14 ? -33.109 -35.960 84.261 1.00 22.93 2 GLY C C 1
ATOM 6948 O O . GLY C 1 14 ? -32.857 -35.002 84.985 1.00 27.37 2 GLY C O 1
ATOM 6949 N N . LYS C 1 15 ? -32.219 -36.936 84.072 1.00 19.65 3 LYS C N 1
ATOM 6950 C CA . LYS C 1 15 ? -30.933 -36.878 84.800 1.00 19.80 3 LYS C CA 1
ATOM 6951 C C . LYS C 1 15 ? -29.954 -35.832 84.193 1.00 21.10 3 LYS C C 1
ATOM 6952 O O . LYS C 1 15 ? -28.890 -35.591 84.774 1.00 19.92 3 LYS C O 1
ATOM 6958 N N . LEU C 1 16 ? -30.309 -35.279 83.016 1.00 18.64 4 LEU C N 1
ATOM 6959 C CA . LEU C 1 16 ? -29.458 -34.331 82.305 1.00 20.38 4 LEU C CA 1
ATOM 6960 C C . LEU C 1 16 ? -30.178 -32.980 82.202 1.00 20.88 4 LEU C C 1
ATOM 6961 O O . LEU C 1 16 ? -29.859 -32.158 81.308 1.00 19.60 4 LEU C O 1
ATOM 6966 N N . ASP C 1 17 ? -31.058 -32.682 83.181 1.00 19.19 5 ASP C N 1
ATOM 6967 C CA . ASP C 1 17 ? -31.886 -31.512 83.065 1.00 21.73 5 ASP C CA 1
ATOM 6968 C C . ASP C 1 17 ? -31.045 -30.192 83.090 1.00 20.62 5 ASP C C 1
ATOM 6969 O O . ASP C 1 17 ? -31.265 -29.363 82.227 1.00 19.89 5 ASP C O 1
ATOM 6974 N N . LYS C 1 18 ? -30.069 -30.029 83.999 1.00 18.12 6 LYS C N 1
ATOM 6975 C CA . LYS C 1 18 ? -29.298 -28.781 84.045 1.00 20.16 6 LYS C CA 1
ATOM 6976 C C . LYS C 1 18 ? -28.355 -28.707 82.857 1.00 18.05 6 LYS C C 1
ATOM 6977 O O . LYS C 1 18 ? -28.212 -27.640 82.230 1.00 17.70 6 LYS C O 1
ATOM 6983 N N . ALA C 1 19 ? -27.751 -29.830 82.511 1.00 17.82 7 ALA C N 1
ATOM 6984 C CA . ALA C 1 19 ? -26.829 -29.831 81.348 1.00 18.90 7 ALA C CA 1
ATOM 6985 C C . ALA C 1 19 ? -27.529 -29.418 80.044 1.00 19.49 7 ALA C C 1
ATOM 6986 O O . ALA C 1 19 ? -26.999 -28.611 79.288 1.00 18.73 7 ALA C O 1
ATOM 6988 N N . SER C 1 20 ? -28.712 -29.980 79.792 1.00 16.71 8 SER C N 1
ATOM 6989 C CA . SER C 1 20 ? -29.461 -29.705 78.597 1.00 17.96 8 SER C CA 1
ATOM 6990 C C . SER C 1 20 ? -29.813 -28.252 78.503 1.00 17.69 8 SER C C 1
ATOM 6991 O O . SER C 1 20 ? -29.667 -27.639 77.426 1.00 19.24 8 SER C O 1
ATOM 6994 N N . LYS C 1 21 ? -30.242 -27.682 79.592 1.00 18.27 9 LYS C N 1
ATOM 6995 C CA . LYS C 1 21 ? -30.575 -26.290 79.608 1.00 19.05 9 LYS C CA 1
ATOM 6996 C C . LYS C 1 21 ? -29.338 -25.385 79.360 1.00 19.30 9 LYS C C 1
ATOM 6997 O O . LYS C 1 21 ? -29.397 -24.375 78.637 1.00 19.16 9 LYS C O 1
ATOM 7003 N N . LEU C 1 22 ? -28.229 -25.726 79.993 1.00 15.97 10 LEU C N 1
ATOM 7004 C CA . LEU C 1 22 ? -26.988 -24.992 79.741 1.00 16.57 10 LEU C CA 1
ATOM 7005 C C . LEU C 1 22 ? -26.565 -25.079 78.284 1.00 15.00 10 LEU C C 1
ATOM 7006 O O . LEU C 1 22 ? -26.317 -24.031 77.678 1.00 15.59 10 LEU C O 1
ATOM 7011 N N . ILE C 1 23 ? -26.618 -26.261 77.682 1.00 15.07 11 ILE C N 1
ATOM 7012 C CA . ILE C 1 23 ? -26.225 -26.425 76.254 1.00 15.64 11 ILE C CA 1
ATOM 7013 C C . ILE C 1 23 ? -27.118 -25.679 75.293 1.00 17.76 11 ILE C C 1
ATOM 7014 O O . ILE C 1 23 ? -26.637 -25.012 74.363 1.00 14.28 11 ILE C O 1
ATOM 7019 N N . ASP C 1 24 ? -28.459 -25.721 75.528 1.00 16.50 12 ASP C N 1
ATOM 7020 C CA . ASP C 1 24 ? -29.356 -24.979 74.702 1.00 18.03 12 ASP C CA 1
ATOM 7021 C C . ASP C 1 24 ? -29.024 -23.477 74.672 1.00 18.28 12 ASP C C 1
ATOM 7022 O O . ASP C 1 24 ? -29.109 -22.855 73.592 1.00 17.59 12 ASP C O 1
ATOM 7027 N N . GLU C 1 25 ? -28.670 -22.891 75.814 1.00 18.24 13 GLU C N 1
ATOM 7028 C CA . GLU C 1 25 ? -28.270 -21.486 75.837 1.00 20.47 13 GLU C CA 1
ATOM 7029 C C . GLU C 1 25 ? -26.914 -21.262 75.138 1.00 18.60 13 GLU C C 1
ATOM 7030 O O . GLU C 1 25 ? -26.756 -20.354 74.381 1.00 16.66 13 GLU C O 1
ATOM 7036 N N . GLU C 1 26 ? -25.943 -22.113 75.401 1.00 17.17 14 GLU C N 1
ATOM 7037 C CA . GLU C 1 26 ? -24.630 -21.989 74.753 1.00 15.69 14 GLU C CA 1
ATOM 7038 C C . GLU C 1 26 ? -24.750 -22.082 73.251 1.00 16.17 14 GLU C C 1
ATOM 7039 O O . GLU C 1 26 ? -24.053 -21.329 72.535 1.00 15.28 14 GLU C O 1
ATOM 7045 N N . ASN C 1 27 ? -25.659 -22.927 72.764 1.00 16.65 15 ASN C N 1
ATOM 7046 C CA . ASN C 1 27 ? -25.840 -23.044 71.337 1.00 18.01 15 ASN C CA 1
ATOM 7047 C C . ASN C 1 27 ? -26.264 -21.744 70.667 1.00 17.31 15 ASN C C 1
ATOM 7048 O O . ASN C 1 27 ? -26.175 -21.610 69.446 1.00 18.42 15 ASN C O 1
ATOM 7053 N N . LYS C 1 28 ? -26.740 -20.779 71.445 1.00 16.34 16 LYS C N 1
ATOM 7054 C CA . LYS C 1 28 ? -27.158 -19.511 70.888 1.00 17.78 16 LYS C CA 1
ATOM 7055 C C . LYS C 1 28 ? -25.943 -18.626 70.560 1.00 16.93 16 LYS C C 1
ATOM 7056 O O . LYS C 1 28 ? -26.059 -17.749 69.694 1.00 15.73 16 LYS C O 1
ATOM 7062 N N . TYR C 1 29 ? -24.801 -18.896 71.203 1.00 14.53 17 TYR C N 1
ATOM 7063 C CA . TYR C 1 29 ? -23.663 -17.989 71.148 1.00 15.61 17 TYR C CA 1
ATOM 7064 C C . TYR C 1 29 ? -22.365 -18.629 70.645 1.00 14.42 17 TYR C C 1
ATOM 7065 O O . TYR C 1 29 ? -21.422 -17.906 70.308 1.00 15.67 17 TYR C O 1
ATOM 7074 N N . TYR C 1 30 ? -22.281 -19.960 70.673 1.00 13.21 18 TYR C N 1
ATOM 7075 C CA . TYR C 1 30 ? -21.026 -20.668 70.383 1.00 12.61 18 TYR C CA 1
ATOM 7076 C C . TYR C 1 30 ? -21.189 -21.399 69.059 1.00 13.81 18 TYR C C 1
ATOM 7077 O O . TYR C 1 30 ? -22.087 -22.245 68.903 1.00 14.25 18 TYR C O 1
ATOM 7086 N N . ALA C 1 31 ? -20.326 -21.080 68.091 1.00 14.33 19 ALA C N 1
ATOM 7087 C CA . ALA C 1 31 ? -20.514 -21.476 66.689 1.00 15.47 19 ALA C CA 1
ATOM 7088 C C . ALA C 1 31 ? -20.568 -22.993 66.549 1.00 15.59 19 ALA C C 1
ATOM 7089 O O . ALA C 1 31 ? -19.801 -23.723 67.173 1.00 13.90 19 ALA C O 1
ATOM 7091 N N . ARG C 1 32 ? -21.425 -23.451 65.650 1.00 14.16 20 ARG C N 1
ATOM 7092 C CA . ARG C 1 32 ? -21.599 -24.894 65.497 1.00 18.26 20 ARG C CA 1
ATOM 7093 C C . ARG C 1 32 ? -20.339 -25.635 64.949 1.00 15.66 20 ARG C C 1
ATOM 7094 O O . ARG C 1 32 ? -20.110 -26.810 65.222 1.00 14.90 20 ARG C O 1
ATOM 7102 N N . SER C 1 33 ? -19.501 -24.919 64.234 1.00 14.72 21 SER C N 1
ATOM 7103 C CA . SER C 1 33 ? -18.320 -25.552 63.644 1.00 14.89 21 SER C CA 1
ATOM 7104 C C . SER C 1 33 ? -17.234 -25.833 64.710 1.00 14.55 21 SER C C 1
ATOM 7105 O O . SER C 1 33 ? -16.216 -26.467 64.384 1.00 15.47 21 SER C O 1
ATOM 7108 N N . ALA C 1 34 ? -17.381 -25.292 65.902 1.00 14.44 22 ALA C N 1
ATOM 7109 C CA . ALA C 1 34 ? -16.396 -25.459 66.985 1.00 14.81 22 ALA C CA 1
ATOM 7110 C C . ALA C 1 34 ? -16.515 -26.750 67.832 1.00 14.99 22 ALA C C 1
ATOM 7111 O O . ALA C 1 34 ? -15.697 -26.967 68.727 1.00 13.24 22 ALA C O 1
ATOM 7113 N N . ARG C 1 35 ? -17.544 -27.546 67.563 1.00 14.12 23 ARG C N 1
ATOM 7114 C CA . ARG C 1 35 ? -17.801 -28.770 68.301 1.00 14.91 23 ARG C CA 1
ATOM 7115 C C . ARG C 1 35 ? -18.408 -29.868 67.436 1.00 13.52 23 ARG C C 1
ATOM 7116 O O . ARG C 1 35 ? -19.323 -29.592 66.663 1.00 14.42 23 ARG C O 1
ATOM 7124 N N . ILE C 1 36 ? -17.927 -31.104 67.610 1.00 13.71 24 ILE C N 1
ATOM 7125 C CA . ILE C 1 36 ? -18.532 -32.325 67.075 1.00 15.04 24 ILE C CA 1
ATOM 7126 C C . ILE C 1 36 ? -19.373 -32.856 68.220 1.00 16.35 24 ILE C C 1
ATOM 7127 O O . ILE C 1 36 ? -18.838 -33.223 69.248 1.00 16.90 24 ILE C O 1
ATOM 7132 N N . ASN C 1 37 ? -20.705 -32.846 68.038 1.00 15.38 25 ASN C N 1
ATOM 7133 C CA . ASN C 1 37 ? -21.628 -33.145 69.131 1.00 16.81 25 ASN C CA 1
ATOM 7134 C C . ASN C 1 37 ? -21.881 -34.647 69.198 1.00 17.16 25 ASN C C 1
ATOM 7135 O O . ASN C 1 37 ? -22.155 -35.285 68.173 1.00 17.36 25 ASN C O 1
ATOM 7140 N N . TYR C 1 38 ? -21.789 -35.176 70.405 1.00 17.98 26 TYR C N 1
ATOM 7141 C CA . TYR C 1 38 ? -22.203 -36.533 70.735 1.00 17.52 26 TYR C CA 1
ATOM 7142 C C . TYR C 1 38 ? -23.323 -36.566 71.819 1.00 20.02 26 TYR C C 1
ATOM 7143 O O . TYR C 1 38 ? -24.351 -37.200 71.553 1.00 21.98 26 TYR C O 1
ATOM 7152 N N . TYR C 1 39 ? -23.116 -35.938 72.987 1.00 19.87 27 TYR C N 1
ATOM 7153 C CA . TYR C 1 39 ? -23.950 -36.093 74.200 1.00 20.27 27 TYR C CA 1
ATOM 7154 C C . TYR C 1 39 ? -24.102 -34.832 74.887 1.00 20.84 27 TYR C C 1
ATOM 7155 O O . TYR C 1 39 ? -23.222 -33.963 74.829 1.00 18.91 27 TYR C O 1
ATOM 7164 N N . ASN C 1 40 ? -25.190 -34.722 75.634 1.00 16.84 28 ASN C N 1
ATOM 7165 C CA . ASN C 1 40 ? -25.403 -33.608 76.464 1.00 17.02 28 ASN C CA 1
ATOM 7166 C C . ASN C 1 40 ? -24.572 -33.661 77.740 1.00 21.06 28 ASN C C 1
ATOM 7167 O O . ASN C 1 40 ? -25.146 -33.732 78.837 1.00 18.78 28 ASN C O 1
ATOM 7172 N N . LEU C 1 41 ? -23.219 -33.644 77.566 1.00 17.99 29 LEU C N 1
ATOM 7173 C CA . LEU C 1 41 ? -22.285 -33.773 78.641 1.00 16.21 29 LEU C CA 1
ATOM 7174 C C . LEU C 1 41 ? -21.686 -32.427 78.997 1.00 17.85 29 LEU C C 1
ATOM 7175 O O . LEU C 1 41 ? -20.899 -31.864 78.185 1.00 16.54 29 LEU C O 1
ATOM 7180 N N . VAL C 1 42 ? -22.043 -31.892 80.175 1.00 14.52 30 VAL C N 1
ATOM 7181 C CA . VAL C 1 42 ? -21.463 -30.661 80.718 1.00 15.37 30 VAL C CA 1
ATOM 7182 C C . VAL C 1 42 ? -20.695 -30.998 81.970 1.00 15.95 30 VAL C C 1
ATOM 7183 O O . VAL C 1 42 ? -21.292 -31.343 83.049 1.00 15.85 30 VAL C O 1
ATOM 7187 N N . ILE C 1 43 ? -19.375 -30.989 81.848 1.00 13.50 31 ILE C N 1
ATOM 7188 C CA . ILE C 1 43 ? -18.511 -31.423 82.939 1.00 14.65 31 ILE C CA 1
ATOM 7189 C C . ILE C 1 43 ? -18.351 -30.372 84.013 1.00 14.85 31 ILE C C 1
ATOM 7190 O O . ILE C 1 43 ? -17.961 -29.217 83.728 1.00 16.41 31 ILE C O 1
ATOM 7195 N N . ASP C 1 44 ? -18.615 -30.745 85.275 1.00 13.92 32 ASP C N 1
ATOM 7196 C CA . ASP C 1 44 ? -18.405 -29.876 86.405 1.00 14.64 32 ASP C CA 1
ATOM 7197 C C . ASP C 1 44 ? -17.001 -30.032 87.012 1.00 14.56 32 ASP C C 1
ATOM 7198 O O . ASP C 1 44 ? -16.325 -29.024 87.256 1.00 14.33 32 ASP C O 1
ATOM 7203 N N . HIS C 1 45 ? -16.609 -31.268 87.297 1.00 13.32 33 HIS C N 1
ATOM 7204 C CA . HIS C 1 45 ? -15.304 -31.563 87.857 1.00 13.51 33 HIS C CA 1
ATOM 7205 C C . HIS C 1 45 ? -14.939 -32.938 87.442 1.00 13.37 33 HIS C C 1
ATOM 7206 O O . HIS C 1 45 ? -15.782 -33.733 86.964 1.00 13.49 33 HIS C O 1
ATOM 7213 N N . ALA C 1 46 ? -13.690 -33.324 87.697 1.00 13.49 34 ALA C N 1
ATOM 7214 C CA . ALA C 1 46 ? -13.195 -34.610 87.264 1.00 13.67 34 ALA C CA 1
ATOM 7215 C C . ALA C 1 46 ? -11.916 -34.887 88.031 1.00 13.52 34 ALA C C 1
ATOM 7216 O O . ALA C 1 46 ? -11.200 -33.995 88.387 1.00 14.41 34 ALA C O 1
ATOM 7218 N N . HIS C 1 47 ? -11.604 -36.155 88.192 1.00 13.81 35 HIS C N 1
ATOM 7219 C CA . HIS C 1 47 ? -10.313 -36.539 88.743 1.00 13.87 35 HIS C CA 1
ATOM 7220 C C . HIS C 1 47 ? -9.963 -37.923 88.268 1.00 13.87 35 HIS C C 1
ATOM 7221 O O . HIS C 1 47 ? -10.845 -38.788 88.209 1.00 15.58 35 HIS C O 1
ATOM 7228 N N . GLY C 1 48 ? -8.722 -38.175 87.863 1.00 13.87 36 GLY C N 1
ATOM 7229 C CA . GLY C 1 48 ? -8.365 -39.509 87.374 1.00 14.82 36 GLY C CA 1
ATOM 7230 C C . GLY C 1 48 ? -9.113 -39.804 86.086 1.00 15.42 36 GLY C C 1
ATOM 7231 O O . GLY C 1 48 ? -9.064 -38.989 85.170 1.00 13.47 36 GLY C O 1
ATOM 7232 N N . ALA C 1 49 ? -9.787 -40.959 85.995 1.00 13.27 37 ALA C N 1
ATOM 7233 C CA . ALA C 1 49 ? -10.587 -41.274 84.879 1.00 14.30 37 ALA C CA 1
ATOM 7234 C C . ALA C 1 49 ? -12.083 -41.069 85.129 1.00 14.93 37 ALA C C 1
ATOM 7235 O O . ALA C 1 49 ? -12.875 -41.686 84.444 1.00 17.04 37 ALA C O 1
ATOM 7237 N N . THR C 1 50 ? -12.430 -40.286 86.131 1.00 13.72 38 THR C N 1
ATOM 7238 C CA . THR C 1 50 ? -13.828 -40.026 86.517 1.00 15.34 38 THR C CA 1
ATOM 7239 C C . THR C 1 50 ? -14.259 -38.614 86.220 1.00 15.07 38 THR C C 1
ATOM 7240 O O . THR C 1 50 ? -13.630 -37.639 86.693 1.00 16.21 38 THR C O 1
ATOM 7244 N N . LEU C 1 51 ? -15.357 -38.482 85.478 1.00 14.25 39 LEU C N 1
ATOM 7245 C CA . LEU C 1 51 ? -15.908 -37.214 85.165 1.00 14.43 39 LEU C CA 1
ATOM 7246 C C . LEU C 1 51 ? -17.203 -37.092 85.984 1.00 14.02 39 LEU C C 1
ATOM 7247 O O . LEU C 1 51 ? -17.938 -38.077 86.148 1.00 14.52 39 LEU C O 1
ATOM 7252 N N . VAL C 1 52 ? -17.542 -35.862 86.341 1.00 12.70 40 VAL C N 1
ATOM 7253 C CA . VAL C 1 52 ? -18.767 -35.559 87.059 1.00 13.92 40 VAL C CA 1
ATOM 7254 C C . VAL C 1 52 ? -19.450 -34.396 86.380 1.00 14.53 40 VAL C C 1
ATOM 7255 O O . VAL C 1 52 ? -18.857 -33.318 86.272 1.00 13.53 40 VAL C O 1
ATOM 7259 N N . ASP C 1 53 ? -20.693 -34.589 85.975 1.00 14.15 41 ASP C N 1
ATOM 7260 C CA . ASP C 1 53 ? -21.444 -33.576 85.285 1.00 14.05 41 ASP C CA 1
ATOM 7261 C C . ASP C 1 53 ? -22.159 -32.635 86.155 1.00 14.18 41 ASP C C 1
ATOM 7262 O O . ASP C 1 53 ? -22.161 -32.790 87.402 1.00 13.80 41 ASP C O 1
ATOM 7267 N N . VAL C 1 54 ? -22.682 -31.548 85.564 1.00 13.09 42 VAL C N 1
ATOM 7268 C CA . VAL C 1 54 ? -23.336 -30.559 86.412 1.00 14.19 42 VAL C CA 1
ATOM 7269 C C . VAL C 1 54 ? -24.618 -31.104 87.131 1.00 14.39 42 VAL C C 1
ATOM 7270 O O . VAL C 1 54 ? -25.058 -30.473 88.051 1.00 17.27 42 VAL C O 1
ATOM 7274 N N . ASP C 1 55 ? -25.170 -32.221 86.683 1.00 16.23 43 ASP C N 1
ATOM 7275 C CA . ASP C 1 55 ? -26.343 -32.819 87.293 1.00 18.11 43 ASP C CA 1
ATOM 7276 C C . ASP C 1 55 ? -25.928 -33.844 88.348 1.00 21.25 43 ASP C C 1
ATOM 7277 O O . ASP C 1 55 ? -26.777 -34.421 89.011 1.00 20.17 43 ASP C O 1
ATOM 7282 N N . GLY C 1 56 ? -24.625 -34.132 88.469 1.00 18.54 44 GLY C N 1
ATOM 7283 C CA . GLY C 1 56 ? -24.173 -34.987 89.511 1.00 19.07 44 GLY C CA 1
ATOM 7284 C C . GLY C 1 56 ? -23.913 -36.415 89.054 1.00 16.77 44 GLY C C 1
ATOM 7285 O O . GLY C 1 56 ? -23.549 -37.246 89.898 1.00 16.84 44 GLY C O 1
ATOM 7286 N N . ASN C 1 57 ? -24.135 -36.718 87.762 1.00 14.34 45 ASN C N 1
ATOM 7287 C CA . ASN C 1 57 ? -23.834 -38.047 87.193 1.00 14.42 45 ASN C CA 1
ATOM 7288 C C . ASN C 1 57 ? -22.326 -38.197 87.059 1.00 15.18 45 ASN C C 1
ATOM 7289 O O . ASN C 1 57 ? -21.641 -37.242 86.716 1.00 13.32 45 ASN C O 1
ATOM 7294 N N . LYS C 1 58 ? -21.827 -39.393 87.209 1.00 14.07 46 LYS C N 1
ATOM 7295 C CA . LYS C 1 58 ? -20.387 -39.643 86.992 1.00 15.15 46 LYS C CA 1
ATOM 7296 C C . LYS C 1 58 ? -20.221 -40.617 85.846 1.00 14.82 46 LYS C C 1
ATOM 7297 O O . LYS C 1 58 ? -21.129 -41.375 85.493 1.00 15.17 46 LYS C O 1
ATOM 7303 N N . TYR C 1 59 ? -19.044 -40.600 85.263 1.00 13.67 47 TYR C N 1
ATOM 7304 C CA . TYR C 1 59 ? -18.699 -41.334 84.085 1.00 13.16 47 TYR C CA 1
ATOM 7305 C C . TYR C 1 59 ? -17.226 -41.728 84.118 1.00 13.77 47 TYR C C 1
ATOM 7306 O O . TYR C 1 59 ? -16.409 -40.976 84.656 1.00 14.16 47 TYR C O 1
ATOM 7315 N N . ILE C 1 60 ? -16.946 -42.896 83.580 1.00 13.50 48 ILE C N 1
ATOM 7316 C CA . ILE C 1 60 ? -15.634 -43.340 83.295 1.00 15.39 48 ILE C CA 1
ATOM 7317 C C . ILE C 1 60 ? -15.236 -42.767 81.933 1.00 14.77 48 ILE C C 1
ATOM 7318 O O . ILE C 1 60 ? -15.928 -42.942 80.927 1.00 15.87 48 ILE C O 1
ATOM 7323 N N . ASP C 1 61 ? -14.098 -42.134 81.911 1.00 14.35 49 ASP C N 1
ATOM 7324 C CA . ASP C 1 61 ? -13.594 -41.407 80.719 1.00 16.94 49 ASP C CA 1
ATOM 7325 C C . ASP C 1 61 ? -12.797 -42.338 79.837 1.00 14.89 49 ASP C C 1
ATOM 7326 O O . ASP C 1 61 ? -11.691 -42.681 80.208 1.00 16.76 49 ASP C O 1
ATOM 7331 N N . LEU C 1 62 ? -13.339 -42.748 78.694 1.00 13.77 50 LEU C N 1
ATOM 7332 C CA . LEU C 1 62 ? -12.542 -43.517 77.723 1.00 13.72 50 LEU C CA 1
ATOM 7333 C C . LEU C 1 62 ? -12.039 -42.663 76.542 1.00 14.10 50 LEU C C 1
ATOM 7334 O O . LEU C 1 62 ? -11.666 -43.202 75.485 1.00 14.01 50 LEU C O 1
ATOM 7339 N N . LEU C 1 63 ? -12.026 -41.355 76.729 1.00 15.43 51 LEU C N 1
ATOM 7340 C CA . LEU C 1 63 ? -11.623 -40.400 75.661 1.00 14.17 51 LEU C CA 1
ATOM 7341 C C . LEU C 1 63 ? -10.386 -39.576 76.091 1.00 14.08 51 LEU C C 1
ATOM 7342 O O . LEU C 1 63 ? -9.490 -39.261 75.267 1.00 16.24 51 LEU C O 1
ATOM 7347 N N . ALA C 1 64 ? -10.308 -39.236 77.376 1.00 13.48 52 ALA C N 1
ATOM 7348 C CA . ALA C 1 64 ? -9.210 -38.413 77.894 1.00 14.07 52 ALA C CA 1
ATOM 7349 C C . ALA C 1 64 ? -9.044 -37.139 77.104 1.00 13.76 52 ALA C C 1
ATOM 7350 O O . ALA C 1 64 ? -7.922 -36.666 76.806 1.00 12.89 52 ALA C O 1
ATOM 7352 N N . SER C 1 65 ? -10.185 -36.561 76.769 1.00 15.64 53 SER C N 1
ATOM 7353 C CA . SER C 1 65 ? -10.219 -35.372 75.959 1.00 15.25 53 SER C CA 1
ATOM 7354 C C . SER C 1 65 ? -9.338 -35.479 74.683 1.00 16.53 53 SER C C 1
ATOM 7355 O O . SER C 1 65 ? -8.510 -34.619 74.365 1.00 18.36 53 SER C O 1
ATOM 7358 N N . ALA C 1 66 ? -9.525 -36.578 73.984 1.00 15.77 54 ALA C N 1
ATOM 7359 C CA . ALA C 1 66 ? -8.815 -36.895 72.769 1.00 15.41 54 ALA C CA 1
ATOM 7360 C C . ALA C 1 66 ? -7.301 -37.159 73.066 1.00 14.35 54 ALA C C 1
ATOM 7361 O O . ALA C 1 66 ? -6.463 -36.766 72.293 1.00 14.98 54 ALA C O 1
ATOM 7363 N N . SER C 1 67 ? -6.984 -37.867 74.143 1.00 14.82 55 SER C N 1
ATOM 7364 C CA . SER C 1 67 ? -5.591 -38.115 74.578 1.00 13.82 55 SER C CA 1
ATOM 7365 C C . SER C 1 67 ? -4.816 -36.860 75.013 1.00 14.09 55 SER C C 1
ATOM 7366 O O . SER C 1 67 ? -3.559 -36.867 75.026 1.00 14.31 55 SER C O 1
ATOM 7369 N N . ALA C 1 68 ? -5.530 -35.858 75.543 1.00 12.73 56 ALA C N 1
ATOM 7370 C CA . ALA C 1 68 ? -4.941 -34.740 76.243 1.00 13.32 56 ALA C CA 1
ATOM 7371 C C . ALA C 1 68 ? -4.786 -34.968 77.754 1.00 14.07 56 ALA C C 1
ATOM 7372 O O . ALA C 1 68 ? -4.049 -34.216 78.380 1.00 13.09 56 ALA C O 1
ATOM 7374 N N . ILE C 1 69 ? -5.407 -36.027 78.296 1.00 12.73 57 ILE C N 1
ATOM 7375 C CA . ILE C 1 69 ? -5.480 -36.217 79.757 1.00 13.19 57 ILE C CA 1
ATOM 7376 C C . ILE C 1 69 ? -4.799 -37.582 80.087 1.00 13.35 57 ILE C C 1
ATOM 7377 O O . ILE C 1 69 ? -5.307 -38.410 80.848 1.00 14.21 57 ILE C O 1
ATOM 7382 N N . ASN C 1 70 ? -3.620 -37.800 79.518 1.00 11.50 58 ASN C N 1
ATOM 7383 C CA . ASN C 1 70 ? -2.909 -39.056 79.752 1.00 12.16 58 ASN C CA 1
ATOM 7384 C C . ASN C 1 70 ? -2.690 -39.303 81.257 1.00 12.40 58 ASN C C 1
ATOM 7385 O O . ASN C 1 70 ? -2.651 -40.465 81.668 1.00 14.23 58 ASN C O 1
ATOM 7390 N N . VAL C 1 71 ? -2.387 -38.259 82.038 1.00 13.42 59 VAL C N 1
ATOM 7391 C CA . VAL C 1 71 ? -2.087 -38.408 83.478 1.00 14.89 59 VAL C CA 1
ATOM 7392 C C . VAL C 1 71 ? -3.344 -38.327 84.374 1.00 14.67 59 VAL C C 1
ATOM 7393 O O . VAL C 1 71 ? -3.226 -38.278 85.561 1.00 15.61 59 VAL C O 1
ATOM 7397 N N . GLY C 1 72 ? -4.527 -38.317 83.765 1.00 15.34 60 GLY C N 1
ATOM 7398 C CA . GLY C 1 72 ? -5.789 -38.265 84.451 1.00 14.25 60 GLY C CA 1
ATOM 7399 C C . GLY C 1 72 ? -6.124 -36.844 84.791 1.00 13.81 60 GLY C C 1
ATOM 7400 O O . GLY C 1 72 ? -5.271 -35.924 84.795 1.00 13.37 60 GLY C O 1
ATOM 7401 N N . HIS C 1 73 ? -7.402 -36.623 85.098 1.00 12.66 61 HIS C N 1
ATOM 7402 C CA . HIS C 1 73 ? -7.872 -35.331 85.482 1.00 12.15 61 HIS C CA 1
ATOM 7403 C C . HIS C 1 73 ? -7.432 -34.875 86.825 1.00 12.75 61 HIS C C 1
ATOM 7404 O O . HIS C 1 73 ? -7.228 -35.678 87.759 1.00 12.83 61 HIS C O 1
ATOM 7411 N N . THR C 1 74 ? -7.235 -33.551 86.901 1.00 13.51 62 THR C N 1
ATOM 7412 C CA . THR C 1 74 ? -6.895 -32.833 88.133 1.00 13.94 62 THR C CA 1
ATOM 7413 C C . THR C 1 74 ? -5.851 -33.596 88.932 1.00 15.83 62 THR C C 1
ATOM 7414 O O . THR C 1 74 ? -5.994 -33.779 90.152 1.00 15.09 62 THR C O 1
ATOM 7418 N N . HIS C 1 75 ? -4.792 -34.037 88.256 1.00 13.42 63 HIS C N 1
ATOM 7419 C CA . HIS C 1 75 ? -3.695 -34.683 88.982 1.00 13.86 63 HIS C CA 1
ATOM 7420 C C . HIS C 1 75 ? -3.123 -33.721 90.023 1.00 15.99 63 HIS C C 1
ATOM 7421 O O . HIS C 1 75 ? -2.816 -32.582 89.741 1.00 14.51 63 HIS C O 1
ATOM 7428 N N . GLU C 1 76 ? -3.067 -34.122 91.287 1.00 17.35 64 GLU C N 1
ATOM 7429 C CA . GLU C 1 76 ? -2.599 -33.236 92.363 1.00 19.10 64 GLU C CA 1
ATOM 7430 C C . GLU C 1 76 ? -1.339 -32.456 92.053 1.00 16.07 64 GLU C C 1
ATOM 7431 O O . GLU C 1 76 ? -1.220 -31.308 92.435 1.00 15.13 64 GLU C O 1
ATOM 7437 N N . LYS C 1 77 ? -0.371 -33.128 91.479 1.00 15.37 65 LYS C N 1
ATOM 7438 C CA . LYS C 1 77 ? 0.892 -32.477 91.146 1.00 17.82 65 LYS C CA 1
ATOM 7439 C C . LYS C 1 77 ? 0.748 -31.382 90.095 1.00 17.72 65 LYS C C 1
ATOM 7440 O O . LYS C 1 77 ? 1.379 -30.359 90.207 1.00 14.67 65 LYS C O 1
ATOM 7446 N N . VAL C 1 78 ? -0.144 -31.612 89.111 1.00 16.66 66 VAL C N 1
ATOM 7447 C CA . VAL C 1 78 ? -0.373 -30.651 88.092 1.00 14.91 66 VAL C CA 1
ATOM 7448 C C . VAL C 1 78 ? -1.164 -29.502 88.660 1.00 14.52 66 VAL C C 1
ATOM 7449 O O . VAL C 1 78 ? -0.857 -28.318 88.352 1.00 13.71 66 VAL C O 1
ATOM 7453 N N . VAL C 1 79 ? -2.218 -29.771 89.449 1.00 13.59 67 VAL C N 1
ATOM 7454 C CA . VAL C 1 79 ? -2.992 -28.708 90.034 1.00 14.82 67 VAL C CA 1
ATOM 7455 C C . VAL C 1 79 ? -2.086 -27.807 90.845 1.00 14.63 67 VAL C C 1
ATOM 7456 O O . VAL C 1 79 ? -2.180 -26.550 90.802 1.00 15.24 67 VAL C O 1
ATOM 7460 N N . LYS C 1 80 ? -1.238 -28.432 91.647 1.00 14.55 68 LYS C N 1
ATOM 7461 C CA . LYS C 1 80 ? -0.377 -27.666 92.520 1.00 15.34 68 LYS C CA 1
ATOM 7462 C C . LYS C 1 80 ? 0.591 -26.790 91.681 1.00 15.20 68 LYS C C 1
ATOM 7463 O O . LYS C 1 80 ? 0.855 -25.607 92.019 1.00 15.44 68 LYS C O 1
ATOM 7469 N N . ALA C 1 81 ? 1.174 -27.389 90.654 1.00 17.14 69 ALA C N 1
ATOM 7470 C CA . ALA C 1 81 ? 2.081 -26.621 89.730 1.00 15.64 69 ALA C CA 1
ATOM 7471 C C . ALA C 1 81 ? 1.399 -25.397 89.163 1.00 15.92 69 ALA C C 1
ATOM 7472 O O . ALA C 1 81 ? 1.948 -24.286 89.136 1.00 14.95 69 ALA C O 1
ATOM 7474 N N . ILE C 1 82 ? 0.176 -25.589 88.709 1.00 14.23 70 ILE C N 1
ATOM 7475 C CA . ILE C 1 82 ? -0.578 -24.503 88.138 1.00 16.01 70 ILE C CA 1
ATOM 7476 C C . ILE C 1 82 ? -0.834 -23.403 89.156 1.00 15.63 70 ILE C C 1
ATOM 7477 O O . ILE C 1 82 ? -0.545 -22.200 88.892 1.00 15.50 70 ILE C O 1
ATOM 7482 N N . ALA C 1 83 ? -1.375 -23.783 90.324 1.00 17.36 71 ALA C N 1
ATOM 7483 C CA . ALA C 1 83 ? -1.691 -22.826 91.373 1.00 17.29 71 ALA C CA 1
ATOM 7484 C C . ALA C 1 83 ? -0.432 -22.062 91.891 1.00 16.16 71 ALA C C 1
ATOM 7485 O O . ALA C 1 83 ? -0.430 -20.828 92.097 1.00 17.42 71 ALA C O 1
ATOM 7487 N N . ASP C 1 84 ? 0.622 -22.803 92.102 1.00 15.20 72 ASP C N 1
ATOM 7488 C CA . ASP C 1 84 ? 1.850 -22.190 92.637 1.00 17.44 72 ASP C CA 1
ATOM 7489 C C . ASP C 1 84 ? 2.470 -21.239 91.599 1.00 16.58 72 ASP C C 1
ATOM 7490 O O . ASP C 1 84 ? 2.853 -20.134 91.931 1.00 14.68 72 ASP C O 1
ATOM 7495 N N . GLN C 1 85 ? 2.448 -21.632 90.348 1.00 15.96 73 GLN C N 1
ATOM 7496 C CA . GLN C 1 85 ? 2.978 -20.758 89.283 1.00 15.29 73 GLN C CA 1
ATOM 7497 C C . GLN C 1 85 ? 2.170 -19.530 89.090 1.00 13.58 73 GLN C C 1
ATOM 7498 O O . GLN C 1 85 ? 2.735 -18.450 88.906 1.00 12.93 73 GLN C O 1
ATOM 7504 N N . ALA C 1 86 ? 0.833 -19.663 89.109 1.00 12.45 74 ALA C N 1
ATOM 7505 C CA . ALA C 1 86 ? 0.010 -18.552 88.939 1.00 14.16 74 ALA C CA 1
ATOM 7506 C C . ALA C 1 86 ? 0.254 -17.458 89.946 1.00 15.26 74 ALA C C 1
ATOM 7507 O O . ALA C 1 86 ? 0.065 -16.283 89.660 1.00 15.02 74 ALA C O 1
ATOM 7509 N N . GLN C 1 87 ? 0.548 -17.834 91.176 1.00 17.22 75 GLN C N 1
ATOM 7510 C CA . GLN C 1 87 ? 0.861 -16.865 92.217 1.00 20.25 75 GLN C CA 1
ATOM 7511 C C . GLN C 1 87 ? 2.091 -16.030 91.900 1.00 18.30 75 GLN C C 1
ATOM 7512 O O . GLN C 1 87 ? 2.171 -14.917 92.324 1.00 16.63 75 GLN C O 1
ATOM 7518 N N . LYS C 1 88 ? 3.071 -16.633 91.237 1.00 16.61 76 LYS C N 1
ATOM 7519 C CA . LYS C 1 88 ? 4.294 -15.961 90.902 1.00 16.66 76 LYS C CA 1
ATOM 7520 C C . LYS C 1 88 ? 4.298 -15.134 89.618 1.00 16.49 76 LYS C C 1
ATOM 7521 O O . LYS C 1 88 ? 4.800 -14.060 89.605 1.00 16.18 76 LYS C O 1
ATOM 7527 N N . LEU C 1 89 ? 3.816 -15.737 88.544 1.00 15.76 77 LEU C N 1
ATOM 7528 C CA . LEU C 1 89 ? 3.739 -15.123 87.236 1.00 15.47 77 LEU C CA 1
ATOM 7529 C C . LEU C 1 89 ? 2.754 -15.882 86.359 1.00 13.23 77 LEU C C 1
ATOM 7530 O O . LEU C 1 89 ? 3.032 -16.983 85.999 1.00 12.46 77 LEU C O 1
ATOM 7535 N N . ILE C 1 90 ? 1.631 -15.272 86.058 1.00 12.64 78 ILE C N 1
ATOM 7536 C CA . ILE C 1 90 ? 0.687 -15.853 85.153 1.00 13.47 78 ILE C CA 1
ATOM 7537 C C . ILE C 1 90 ? 1.250 -15.898 83.702 1.00 13.91 78 ILE C C 1
ATOM 7538 O O . ILE C 1 90 ? 1.204 -16.894 83.063 1.00 14.04 78 ILE C O 1
ATOM 7543 N N . HIS C 1 91 ? 1.844 -14.790 83.284 1.00 14.21 79 HIS C N 1
ATOM 7544 C CA . HIS C 1 91 ? 2.482 -14.773 81.959 1.00 14.51 79 HIS C CA 1
ATOM 7545 C C . HIS C 1 91 ? 3.493 -13.703 81.783 1.00 15.96 79 HIS C C 1
ATOM 7546 O O . HIS C 1 91 ? 3.310 -12.567 82.239 1.00 15.35 79 HIS C O 1
ATOM 7553 N N . TYR C 1 92 ? 4.554 -14.067 81.059 1.00 16.99 80 TYR C N 1
ATOM 7554 C CA . TYR C 1 92 ? 5.332 -13.067 80.332 1.00 17.52 80 TYR C CA 1
ATOM 7555 C C . TYR C 1 92 ? 5.769 -13.784 79.063 1.00 16.62 80 TYR C C 1
ATOM 7556 O O . TYR C 1 92 ? 6.279 -14.934 79.125 1.00 15.81 80 TYR C O 1
ATOM 7565 N N . THR C 1 93 ? 5.592 -13.125 77.893 1.00 16.48 81 THR C N 1
ATOM 7566 C CA . THR C 1 93 ? 5.785 -13.853 76.658 1.00 15.31 81 THR C CA 1
ATOM 7567 C C . THR C 1 93 ? 7.267 -14.210 76.421 1.00 14.86 81 THR C C 1
ATOM 7568 O O . THR C 1 93 ? 8.121 -13.326 76.506 1.00 16.24 81 THR C O 1
ATOM 7572 N N . PRO C 1 94 ? 7.567 -15.483 76.130 1.00 14.67 82 PRO C N 1
ATOM 7573 C CA . PRO C 1 94 ? 8.916 -15.846 75.699 1.00 15.38 82 PRO C CA 1
ATOM 7574 C C . PRO C 1 94 ? 9.320 -15.258 74.319 1.00 16.87 82 PRO C C 1
ATOM 7575 O O . PRO C 1 94 ? 10.514 -15.302 73.973 1.00 18.33 82 PRO C O 1
ATOM 7579 N N . ALA C 1 95 ? 8.326 -14.729 73.554 1.00 15.66 83 ALA C N 1
ATOM 7580 C CA . ALA C 1 95 ? 8.620 -14.018 72.319 1.00 16.01 83 ALA C CA 1
ATOM 7581 C C . ALA C 1 95 ? 9.526 -12.779 72.496 1.00 15.18 83 ALA C C 1
ATOM 7582 O O . ALA C 1 95 ? 10.158 -12.372 71.567 1.00 16.50 83 ALA C O 1
ATOM 7584 N N . TYR C 1 96 ? 9.593 -12.255 73.712 1.00 15.79 84 TYR C N 1
ATOM 7585 C CA . TYR C 1 96 ? 10.512 -11.225 74.103 1.00 16.65 84 TYR C CA 1
ATOM 7586 C C . TYR C 1 96 ? 11.502 -11.635 75.200 1.00 15.91 84 TYR C C 1
ATOM 7587 O O . TYR C 1 96 ? 12.651 -11.506 75.031 1.00 16.16 84 TYR C O 1
ATOM 7596 N N . PHE C 1 97 ? 10.980 -12.159 76.298 1.00 15.79 85 PHE C N 1
ATOM 7597 C CA . PHE C 1 97 ? 11.764 -12.418 77.509 1.00 16.44 85 PHE C CA 1
ATOM 7598 C C . PHE C 1 97 ? 11.799 -13.894 77.895 1.00 15.87 85 PHE C C 1
ATOM 7599 O O . PHE C 1 97 ? 11.606 -14.725 77.086 1.00 17.52 85 PHE C O 1
ATOM 7607 N N . HIS C 1 98 ? 12.158 -14.168 79.127 1.00 16.87 86 HIS C N 1
ATOM 7608 C CA . HIS C 1 98 ? 12.495 -15.493 79.557 1.00 16.18 86 HIS C CA 1
ATOM 7609 C C . HIS C 1 98 ? 11.845 -15.819 80.903 1.00 15.83 86 HIS C C 1
ATOM 7610 O O . HIS C 1 98 ? 11.647 -14.935 81.680 1.00 14.77 86 HIS C O 1
ATOM 7617 N N . HIS C 1 99 ? 11.595 -17.102 81.155 1.00 15.67 87 HIS C N 1
ATOM 7618 C CA . HIS C 1 99 ? 11.159 -17.546 82.489 1.00 14.28 87 HIS C CA 1
ATOM 7619 C C . HIS C 1 99 ? 11.607 -18.952 82.717 1.00 14.54 87 HIS C C 1
ATOM 7620 O O . HIS C 1 99 ? 11.883 -19.696 81.763 1.00 13.65 87 HIS C O 1
ATOM 7627 N N . VAL C 1 100 ? 11.795 -19.308 83.991 1.00 16.34 88 VAL C N 1
ATOM 7628 C CA . VAL C 1 100 ? 12.423 -20.562 84.322 1.00 15.65 88 VAL C CA 1
ATOM 7629 C C . VAL C 1 100 ? 11.627 -21.829 83.966 1.00 15.29 88 VAL C C 1
ATOM 7630 O O . VAL C 1 100 ? 12.183 -22.814 83.446 1.00 17.38 88 VAL C O 1
ATOM 7634 N N . PRO C 1 101 ? 10.318 -21.811 84.157 1.00 14.32 89 PRO C N 1
ATOM 7635 C CA . PRO C 1 101 ? 9.589 -23.041 83.797 1.00 14.79 89 PRO C CA 1
ATOM 7636 C C . PRO C 1 101 ? 9.726 -23.317 82.298 1.00 14.70 89 PRO C C 1
ATOM 7637 O O . PRO C 1 101 ? 9.891 -24.441 81.914 1.00 15.49 89 PRO C O 1
ATOM 7641 N N . GLY C 1 102 ? 9.652 -22.290 81.450 1.00 13.72 90 GLY C N 1
ATOM 7642 C CA . GLY C 1 102 ? 9.762 -22.493 79.986 1.00 14.01 90 GLY C CA 1
ATOM 7643 C C . GLY C 1 102 ? 11.185 -22.932 79.590 1.00 15.53 90 GLY C C 1
ATOM 7644 O O . GLY C 1 102 ? 11.363 -23.790 78.741 1.00 14.58 90 GLY C O 1
ATOM 7645 N N . MET C 1 103 ? 12.187 -22.343 80.230 1.00 15.58 91 MET C N 1
ATOM 7646 C CA . MET C 1 103 ? 13.586 -22.759 80.005 1.00 16.95 91 MET C CA 1
ATOM 7647 C C . MET C 1 103 ? 13.815 -24.189 80.429 1.00 16.02 91 MET C C 1
ATOM 7648 O O . MET C 1 103 ? 14.431 -24.933 79.673 1.00 15.70 91 MET C O 1
ATOM 7653 N N . GLU C 1 104 ? 13.344 -24.569 81.616 1.00 15.49 92 GLU C N 1
ATOM 7654 C CA . GLU C 1 104 ? 13.516 -25.934 82.080 1.00 18.01 92 GLU C CA 1
ATOM 7655 C C . GLU C 1 104 ? 12.838 -26.909 81.122 1.00 18.64 92 GLU C C 1
ATOM 7656 O O . GLU C 1 104 ? 13.366 -27.965 80.804 1.00 15.38 92 GLU C O 1
ATOM 7662 N N . LEU C 1 105 ? 11.625 -26.545 80.666 1.00 14.57 93 LEU C N 1
ATOM 7663 C CA . LEU C 1 105 ? 10.836 -27.474 79.888 1.00 13.99 93 LEU C CA 1
ATOM 7664 C C . LEU C 1 105 ? 11.378 -27.612 78.470 1.00 14.22 93 LEU C C 1
ATOM 7665 O O . LEU C 1 105 ? 11.417 -28.723 77.888 1.00 14.52 93 LEU C O 1
ATOM 7670 N N . SER C 1 106 ? 11.763 -26.502 77.862 1.00 14.80 94 SER C N 1
ATOM 7671 C CA . SER C 1 106 ? 12.315 -26.608 76.489 1.00 15.15 94 SER C CA 1
ATOM 7672 C C . SER C 1 106 ? 13.552 -27.521 76.457 1.00 16.44 94 SER C C 1
ATOM 7673 O O . SER C 1 106 ? 13.706 -28.365 75.534 1.00 16.56 94 SER C O 1
ATOM 7676 N N . GLU C 1 107 ? 14.419 -27.367 77.445 1.00 17.47 95 GLU C N 1
ATOM 7677 C CA . GLU C 1 107 ? 15.619 -28.234 77.535 1.00 17.01 95 GLU C CA 1
ATOM 7678 C C . GLU C 1 107 ? 15.235 -29.677 77.734 1.00 16.82 95 GLU C C 1
ATOM 7679 O O . GLU C 1 107 ? 15.830 -30.608 77.115 1.00 17.96 95 GLU C O 1
ATOM 7685 N N . LYS C 1 108 ? 14.249 -29.916 78.624 1.00 17.51 96 LYS C N 1
ATOM 7686 C CA . LYS C 1 108 ? 13.803 -31.285 78.894 1.00 17.31 96 LYS C CA 1
ATOM 7687 C C . LYS C 1 108 ? 13.219 -31.934 77.637 1.00 16.61 96 LYS C C 1
ATOM 7688 O O . LYS C 1 108 ? 13.513 -33.078 77.323 1.00 17.37 96 LYS C O 1
ATOM 7694 N N . LEU C 1 109 ? 12.390 -31.195 76.897 1.00 15.20 97 LEU C N 1
ATOM 7695 C CA . LEU C 1 109 ? 11.780 -31.740 75.711 1.00 14.08 97 LEU C CA 1
ATOM 7696 C C . LEU C 1 109 ? 12.809 -32.051 74.647 1.00 14.78 97 LEU C C 1
ATOM 7697 O O . LEU C 1 109 ? 12.713 -33.082 73.973 1.00 16.52 97 LEU C O 1
ATOM 7702 N N . ALA C 1 110 ? 13.792 -31.169 74.461 1.00 15.74 98 ALA C N 1
ATOM 7703 C CA . ALA C 1 110 ? 14.863 -31.451 73.530 1.00 16.21 98 ALA C CA 1
ATOM 7704 C C . ALA C 1 110 ? 15.509 -32.817 73.842 1.00 17.55 98 ALA C C 1
ATOM 7705 O O . ALA C 1 110 ? 15.868 -33.543 72.958 1.00 18.16 98 ALA C O 1
ATOM 7707 N N . LYS C 1 111 ? 15.635 -33.146 75.112 1.00 16.33 99 LYS C N 1
ATOM 7708 C CA . LYS C 1 111 ? 16.340 -34.322 75.518 1.00 18.79 99 LYS C CA 1
ATOM 7709 C C . LYS C 1 111 ? 15.489 -35.569 75.520 1.00 19.00 99 LYS C C 1
ATOM 7710 O O . LYS C 1 111 ? 15.983 -36.661 75.163 1.00 20.10 99 LYS C O 1
ATOM 7716 N N . ILE C 1 112 ? 14.204 -35.441 75.875 1.00 16.74 100 ILE C N 1
ATOM 7717 C CA . ILE C 1 112 ? 13.382 -36.629 75.947 1.00 17.44 100 ILE C CA 1
ATOM 7718 C C . ILE C 1 112 ? 12.766 -37.040 74.606 1.00 17.69 100 ILE C C 1
ATOM 7719 O O . ILE C 1 112 ? 12.212 -38.133 74.467 1.00 16.49 100 ILE C O 1
ATOM 7724 N N . ALA C 1 113 ? 12.883 -36.171 73.624 1.00 17.36 101 ALA C N 1
ATOM 7725 C CA . ALA C 1 113 ? 12.543 -36.496 72.256 1.00 17.76 101 ALA C CA 1
ATOM 7726 C C . ALA C 1 113 ? 13.214 -37.765 71.772 1.00 18.61 101 ALA C C 1
ATOM 7727 O O . ALA C 1 113 ? 14.283 -38.115 72.270 1.00 20.38 101 ALA C O 1
ATOM 7729 N N . PRO C 1 114 ? 12.602 -38.485 70.824 1.00 18.12 102 PRO C N 1
ATOM 7730 C CA . PRO C 1 114 ? 13.222 -39.752 70.398 1.00 19.73 102 PRO C CA 1
ATOM 7731 C C . PRO C 1 114 ? 14.572 -39.519 69.699 1.00 22.00 102 PRO C C 1
ATOM 7732 O O . PRO C 1 114 ? 14.745 -38.532 68.984 1.00 19.76 102 PRO C O 1
ATOM 7736 N N . GLY C 1 115 ? 15.540 -40.381 69.983 1.00 23.79 103 GLY C N 1
ATOM 7737 C CA . GLY C 1 115 ? 16.874 -40.290 69.356 1.00 23.56 103 GLY C CA 1
ATOM 7738 C C . GLY C 1 115 ? 17.910 -39.459 70.086 1.00 26.22 103 GLY C C 1
ATOM 7739 O O . GLY C 1 115 ? 17.600 -38.641 70.968 1.00 22.95 103 GLY C O 1
ATOM 7740 N N . ASN C 1 116 ? 19.176 -39.630 69.692 1.00 25.12 104 ASN C N 1
ATOM 7741 C CA . ASN C 1 116 ? 20.251 -38.987 70.429 1.00 27.08 104 ASN C CA 1
ATOM 7742 C C . ASN C 1 116 ? 20.888 -37.815 69.614 1.00 24.83 104 ASN C C 1
ATOM 7743 O O . ASN C 1 116 ? 21.699 -37.098 70.138 1.00 24.19 104 ASN C O 1
ATOM 7748 N N . SER C 1 117 ? 20.411 -37.513 68.410 1.00 21.11 105 SER C N 1
ATOM 7749 C CA . SER C 1 117 ? 20.851 -36.270 67.762 1.00 20.07 105 SER C CA 1
ATOM 7750 C C . SER C 1 117 ? 20.399 -35.044 68.564 1.00 19.67 105 SER C C 1
ATOM 7751 O O . SER C 1 117 ? 19.316 -35.048 69.105 1.00 19.04 105 SER C O 1
ATOM 7754 N N . PRO C 1 118 ? 21.281 -34.039 68.706 1.00 20.85 106 PRO C N 1
ATOM 7755 C CA . PRO C 1 118 ? 20.937 -32.771 69.333 1.00 21.39 106 PRO C CA 1
ATOM 7756 C C . PRO C 1 118 ? 19.729 -32.138 68.670 1.00 18.26 106 PRO C C 1
ATOM 7757 O O . PRO C 1 118 ? 19.657 -32.075 67.441 1.00 16.55 106 PRO C O 1
ATOM 7761 N N . LYS C 1 119 ? 18.841 -31.670 69.536 1.00 20.25 107 LYS C N 1
ATOM 7762 C CA . LYS C 1 119 ? 17.581 -31.052 69.129 1.00 18.94 107 LYS C CA 1
ATOM 7763 C C . LYS C 1 119 ? 17.424 -29.662 69.749 1.00 19.53 107 LYS C C 1
ATOM 7764 O O . LYS C 1 119 ? 18.114 -29.298 70.727 1.00 18.11 107 LYS C O 1
ATOM 7770 N N . MET C 1 120 ? 16.479 -28.913 69.170 1.00 17.03 108 MET C N 1
ATOM 7771 C CA . MET C 1 120 ? 15.977 -27.701 69.731 1.00 16.25 108 MET C CA 1
ATOM 7772 C C . MET C 1 120 ? 14.459 -27.665 69.590 1.00 14.85 108 MET C C 1
ATOM 7773 O O . MET C 1 120 ? 13.862 -28.471 68.841 1.00 13.88 108 MET C O 1
ATOM 7778 N N . VAL C 1 121 ? 13.868 -26.710 70.293 1.00 16.45 109 VAL C N 1
ATOM 7779 C CA . VAL C 1 121 ? 12.432 -26.668 70.511 1.00 15.57 109 VAL C CA 1
ATOM 7780 C C . VAL C 1 121 ? 11.930 -25.286 70.231 1.00 15.67 109 VAL C C 1
ATOM 7781 O O . VAL C 1 121 ? 12.618 -24.293 70.486 1.00 13.77 109 VAL C O 1
ATOM 7785 N N . SER C 1 122 ? 10.683 -25.215 69.723 1.00 13.44 110 SER C N 1
ATOM 7786 C CA . SER C 1 122 ? 9.967 -23.981 69.792 1.00 15.10 110 SER C CA 1
ATOM 7787 C C . SER C 1 122 ? 8.500 -24.263 70.298 1.00 13.73 110 SER C C 1
ATOM 7788 O O . SER C 1 122 ? 7.878 -25.271 69.889 1.00 14.09 110 SER C O 1
ATOM 7791 N N . PHE C 1 123 ? 7.996 -23.426 71.192 1.00 12.21 111 PHE C N 1
ATOM 7792 C CA . PHE C 1 123 ? 6.697 -23.596 71.765 1.00 12.04 111 PHE C CA 1
ATOM 7793 C C . PHE C 1 123 ? 5.597 -22.997 70.884 1.00 13.68 111 PHE C C 1
ATOM 7794 O O . PHE C 1 123 ? 5.762 -21.938 70.226 1.00 13.76 111 PHE C O 1
ATOM 7802 N N . GLY C 1 124 ? 4.460 -23.646 70.927 1.00 12.14 112 GLY C N 1
ATOM 7803 C CA . GLY C 1 124 ? 3.192 -23.137 70.415 1.00 11.72 112 GLY C CA 1
ATOM 7804 C C . GLY C 1 124 ? 2.156 -23.241 71.511 1.00 12.47 112 GLY C C 1
ATOM 7805 O O . GLY C 1 124 ? 2.483 -23.571 72.695 1.00 13.29 112 GLY C O 1
ATOM 7806 N N . ASN C 1 125 ? 0.907 -22.991 71.124 1.00 12.64 113 ASN C N 1
ATOM 7807 C CA . ASN C 1 125 ? -0.243 -23.269 71.942 1.00 13.09 113 ASN C CA 1
ATOM 7808 C C . ASN C 1 125 ? -0.984 -24.564 71.621 1.00 14.16 113 ASN C C 1
ATOM 7809 O O . ASN C 1 125 ? -1.726 -25.081 72.435 1.00 15.05 113 ASN C O 1
ATOM 7814 N N . SER C 1 126 ? -0.884 -24.997 70.376 1.00 13.28 114 SER C N 1
ATOM 7815 C CA . SER C 1 126 ? -1.627 -26.077 69.813 1.00 12.88 114 SER C CA 1
ATOM 7816 C C . SER C 1 126 ? -0.824 -26.976 68.964 1.00 12.59 114 SER C C 1
ATOM 7817 O O . SER C 1 126 ? 0.142 -26.544 68.330 1.00 13.94 114 SER C O 1
ATOM 7820 N N . GLY C 1 127 ? -1.261 -28.243 68.892 1.00 12.72 115 GLY C N 1
ATOM 7821 C CA . GLY C 1 127 ? -0.786 -29.187 67.954 1.00 12.96 115 GLY C CA 1
ATOM 7822 C C . GLY C 1 127 ? -0.814 -28.654 66.506 1.00 13.10 115 GLY C C 1
ATOM 7823 O O . GLY C 1 127 ? 0.128 -28.819 65.727 1.00 10.50 115 GLY C O 1
ATOM 7824 N N . SER C 1 128 ? -1.925 -28.038 66.132 1.00 11.99 116 SER C N 1
ATOM 7825 C CA . SER C 1 128 ? -2.015 -27.284 64.869 1.00 12.23 116 SER C CA 1
ATOM 7826 C C . SER C 1 128 ? -0.814 -26.371 64.569 1.00 12.35 116 SER C C 1
ATOM 7827 O O . SER C 1 128 ? -0.269 -26.473 63.453 1.00 11.30 116 SER C O 1
ATOM 7830 N N . ASP C 1 129 ? -0.470 -25.442 65.475 1.00 11.11 117 ASP C N 1
ATOM 7831 C CA . ASP C 1 129 ? 0.585 -24.469 65.185 1.00 12.94 117 ASP C CA 1
ATOM 7832 C C . ASP C 1 129 ? 1.995 -25.112 65.166 1.00 11.89 117 ASP C C 1
ATOM 7833 O O . ASP C 1 129 ? 2.854 -24.664 64.448 1.00 12.47 117 ASP C O 1
ATOM 7838 N N . ALA C 1 130 ? 2.189 -26.239 65.869 1.00 10.67 118 ALA C N 1
ATOM 7839 C CA . ALA C 1 130 ? 3.430 -26.993 65.782 1.00 11.24 118 ALA C CA 1
ATOM 7840 C C . ALA C 1 130 ? 3.561 -27.638 64.371 1.00 12.84 118 ALA C C 1
ATOM 7841 O O . ALA C 1 130 ? 4.685 -27.740 63.839 1.00 12.55 118 ALA C O 1
ATOM 7843 N N . ASN C 1 131 ? 2.443 -28.101 63.784 1.00 12.45 119 ASN C N 1
ATOM 7844 C CA . ASN C 1 131 ? 2.493 -28.602 62.432 1.00 12.27 119 ASN C CA 1
ATOM 7845 C C . ASN C 1 131 ? 2.715 -27.531 61.373 1.00 12.92 119 ASN C C 1
ATOM 7846 O O . ASN C 1 131 ? 3.402 -27.800 60.353 1.00 12.10 119 ASN C O 1
ATOM 7851 N N . ASP C 1 132 ? 2.109 -26.320 61.553 1.00 12.48 120 ASP C N 1
ATOM 7852 C CA . ASP C 1 132 ? 2.502 -25.194 60.720 1.00 12.80 120 ASP C CA 1
ATOM 7853 C C . ASP C 1 132 ? 4.008 -25.019 60.812 1.00 11.54 120 ASP C C 1
ATOM 7854 O O . ASP C 1 132 ? 4.674 -24.825 59.806 1.00 13.22 120 ASP C O 1
ATOM 7859 N N . ALA C 1 133 ? 4.549 -25.067 62.028 1.00 11.59 121 ALA C N 1
ATOM 7860 C CA . ALA C 1 133 ? 5.988 -24.928 62.212 1.00 10.74 121 ALA C CA 1
ATOM 7861 C C . ALA C 1 133 ? 6.796 -25.977 61.474 1.00 11.16 121 ALA C C 1
ATOM 7862 O O . ALA C 1 133 ? 7.914 -25.650 60.961 1.00 11.67 121 ALA C O 1
ATOM 7864 N N . ILE C 1 134 ? 6.320 -27.216 61.453 1.00 11.61 122 ILE C N 1
ATOM 7865 C CA . ILE C 1 134 ? 7.053 -28.248 60.714 1.00 12.23 122 ILE C CA 1
ATOM 7866 C C . ILE C 1 134 ? 7.192 -27.896 59.194 1.00 12.95 122 ILE C C 1
ATOM 7867 O O . ILE C 1 134 ? 8.262 -28.055 58.623 1.00 12.08 122 ILE C O 1
ATOM 7872 N N . ILE C 1 135 ? 6.119 -27.341 58.604 1.00 11.72 123 ILE C N 1
ATOM 7873 C CA . ILE C 1 135 ? 6.174 -26.830 57.264 1.00 12.29 123 ILE C CA 1
ATOM 7874 C C . ILE C 1 135 ? 7.230 -25.763 57.167 1.00 11.77 123 ILE C C 1
ATOM 7875 O O . ILE C 1 135 ? 8.082 -25.843 56.248 1.00 11.02 123 ILE C O 1
ATOM 7880 N N . LYS C 1 136 ? 7.144 -24.760 58.031 1.00 11.41 124 LYS C N 1
ATOM 7881 C CA . LYS C 1 136 ? 8.083 -23.643 58.004 1.00 12.09 124 LYS C CA 1
ATOM 7882 C C . LYS C 1 136 ? 9.566 -24.073 58.092 1.00 12.36 124 LYS C C 1
ATOM 7883 O O . LYS C 1 136 ? 10.379 -23.640 57.248 1.00 13.19 124 LYS C O 1
ATOM 7889 N N . PHE C 1 137 ? 9.874 -24.861 59.095 1.00 12.35 125 PHE C N 1
ATOM 7890 C CA . PHE C 1 137 ? 11.258 -25.284 59.339 1.00 14.41 125 PHE C CA 1
ATOM 7891 C C . PHE C 1 137 ? 11.755 -26.198 58.236 1.00 14.76 125 PHE C C 1
ATOM 7892 O O . PHE C 1 137 ? 12.946 -26.104 57.779 1.00 13.81 125 PHE C O 1
ATOM 7900 N N . ALA C 1 138 ? 10.878 -27.079 57.770 1.00 16.49 126 ALA C N 1
ATOM 7901 C CA . ALA C 1 138 ? 11.263 -27.982 56.664 1.00 16.20 126 ALA C CA 1
ATOM 7902 C C . ALA C 1 138 ? 11.558 -27.234 55.398 1.00 15.26 126 ALA C C 1
ATOM 7903 O O . ALA C 1 138 ? 12.646 -27.471 54.760 1.00 13.76 126 ALA C O 1
ATOM 7905 N N . ARG C 1 139 ? 10.669 -26.287 55.022 1.00 13.79 127 ARG C N 1
ATOM 7906 C CA . ARG C 1 139 ? 10.926 -25.460 53.885 1.00 13.75 127 ARG C CA 1
ATOM 7907 C C . ARG C 1 139 ? 12.202 -24.647 53.979 1.00 13.85 127 ARG C C 1
ATOM 7908 O O . ARG C 1 139 ? 13.011 -24.584 52.994 1.00 15.78 127 ARG C O 1
ATOM 7916 N N . ALA C 1 140 ? 12.426 -24.068 55.136 1.00 13.03 128 ALA C N 1
ATOM 7917 C CA . ALA C 1 140 ? 13.545 -23.197 55.351 1.00 14.09 128 ALA C CA 1
ATOM 7918 C C . ALA C 1 140 ? 14.894 -23.915 55.362 1.00 14.47 128 ALA C C 1
ATOM 7919 O O . ALA C 1 140 ? 15.843 -23.453 54.764 1.00 13.05 128 ALA C O 1
ATOM 7921 N N . TYR C 1 141 ? 14.928 -25.080 55.997 1.00 16.11 129 TYR C N 1
ATOM 7922 C CA . TYR C 1 141 ? 16.175 -25.881 56.072 1.00 15.54 129 TYR C CA 1
ATOM 7923 C C . TYR C 1 141 ? 16.526 -26.427 54.706 1.00 16.22 129 TYR C C 1
ATOM 7924 O O . TYR C 1 141 ? 17.693 -26.372 54.291 1.00 15.78 129 TYR C O 1
ATOM 7933 N N . THR C 1 142 ? 15.567 -26.987 53.993 1.00 14.20 130 THR C N 1
ATOM 7934 C CA . THR C 1 142 ? 15.871 -27.660 52.746 1.00 16.51 130 THR C CA 1
ATOM 7935 C C . THR C 1 142 ? 15.935 -26.718 51.556 1.00 16.86 130 THR C C 1
ATOM 7936 O O . THR C 1 142 ? 16.538 -27.066 50.532 1.00 16.30 130 THR C O 1
ATOM 7940 N N . GLY C 1 143 ? 15.316 -25.544 51.683 1.00 13.18 131 GLY C N 1
ATOM 7941 C CA . GLY C 1 143 ? 15.083 -24.644 50.534 1.00 14.38 131 GLY C CA 1
ATOM 7942 C C . GLY C 1 143 ? 14.108 -25.207 49.487 1.00 15.14 131 GLY C C 1
ATOM 7943 O O . GLY C 1 143 ? 14.150 -24.796 48.317 1.00 16.27 131 GLY C O 1
ATOM 7944 N N . ARG C 1 144 ? 13.246 -26.143 49.886 1.00 12.61 132 ARG C N 1
ATOM 7945 C CA . ARG C 1 144 ? 12.306 -26.796 49.023 1.00 14.38 132 ARG C CA 1
ATOM 7946 C C . ARG C 1 144 ? 10.910 -26.474 49.483 1.00 14.56 132 ARG C C 1
ATOM 7947 O O . ARG C 1 144 ? 10.685 -26.235 50.646 1.00 13.96 132 ARG C O 1
ATOM 7955 N N . GLN C 1 145 ? 9.987 -26.487 48.570 1.00 13.26 133 GLN C N 1
ATOM 7956 C CA . GLN C 1 145 ? 8.656 -26.038 48.927 1.00 14.79 133 GLN C CA 1
ATOM 7957 C C . GLN C 1 145 ? 7.591 -27.149 49.209 1.00 13.81 133 GLN C C 1
ATOM 7958 O O . GLN C 1 145 ? 6.587 -26.904 49.970 1.00 15.80 133 GLN C O 1
ATOM 7964 N N . TYR C 1 146 ? 7.731 -28.312 48.609 1.00 13.34 134 TYR C N 1
ATOM 7965 C CA . TYR C 1 146 ? 6.678 -29.310 48.638 1.00 16.03 134 TYR C CA 1
ATOM 7966 C C . TYR C 1 146 ? 6.617 -30.042 49.951 1.00 14.52 134 TYR C C 1
ATOM 7967 O O . TYR C 1 146 ? 7.649 -30.346 50.522 1.00 13.09 134 TYR C O 1
ATOM 7976 N N . ILE C 1 147 ? 5.390 -30.303 50.412 1.00 12.67 135 ILE C N 1
ATOM 7977 C CA . ILE C 1 147 ? 5.147 -31.064 51.612 1.00 12.98 135 ILE C CA 1
ATOM 7978 C C . ILE C 1 147 ? 4.316 -32.254 51.278 1.00 13.26 135 ILE C C 1
ATOM 7979 O O . ILE C 1 147 ? 3.322 -32.120 50.568 1.00 14.48 135 ILE C O 1
ATOM 7984 N N . VAL C 1 148 ? 4.646 -33.424 51.808 1.00 13.10 136 VAL C N 1
ATOM 7985 C CA . VAL C 1 148 ? 3.807 -34.614 51.570 1.00 13.14 136 VAL C CA 1
ATOM 7986 C C . VAL C 1 148 ? 3.178 -35.007 52.879 1.00 12.58 136 VAL C C 1
ATOM 7987 O O . VAL C 1 148 ? 3.871 -35.134 53.908 1.00 12.69 136 VAL C O 1
ATOM 7991 N N . SER C 1 149 ? 1.867 -35.219 52.873 1.00 12.54 137 SER C N 1
ATOM 7992 C CA . SER C 1 149 ? 1.202 -35.717 54.038 1.00 12.56 137 SER C CA 1
ATOM 7993 C C . SER C 1 149 ? 0.237 -36.824 53.576 1.00 11.74 137 SER C C 1
ATOM 7994 O O . SER C 1 149 ? 0.133 -37.131 52.345 1.00 12.60 137 SER C O 1
ATOM 7997 N N . TYR C 1 150 ? -0.561 -37.328 54.491 1.00 12.03 138 TYR C N 1
ATOM 7998 C CA . TYR C 1 150 ? -1.430 -38.475 54.264 1.00 11.13 138 TYR C CA 1
ATOM 7999 C C . TYR C 1 150 ? -2.897 -38.259 54.271 1.00 12.46 138 TYR C C 1
ATOM 8000 O O . TYR C 1 150 ? -3.448 -37.473 55.070 1.00 11.64 138 TYR C O 1
ATOM 8009 N N . MET C 1 151 ? -3.553 -38.990 53.364 1.00 12.20 139 MET C N 1
ATOM 8010 C CA . MET C 1 151 ? -4.964 -39.232 53.482 1.00 13.32 139 MET C CA 1
ATOM 8011 C C . MET C 1 151 ? -5.212 -39.880 54.805 1.00 14.34 139 MET C C 1
ATOM 8012 O O . MET C 1 151 ? -4.364 -40.636 55.326 1.00 13.47 139 MET C O 1
ATOM 8017 N N . GLY C 1 152 ? -6.344 -39.497 55.413 1.00 13.77 140 GLY C N 1
ATOM 8018 C CA . GLY C 1 152 ? -6.743 -39.949 56.733 1.00 13.93 140 GLY C CA 1
ATOM 8019 C C . GLY C 1 152 ? -6.047 -39.262 57.880 1.00 13.91 140 GLY C C 1
ATOM 8020 O O . GLY C 1 152 ? -6.341 -39.567 59.051 1.00 12.40 140 GLY C O 1
ATOM 8021 N N . SER C 1 153 ? -5.106 -38.329 57.581 1.00 13.04 141 SER C N 1
ATOM 8022 C CA . SER C 1 153 ? -4.415 -37.661 58.653 1.00 12.45 141 SER C CA 1
ATOM 8023 C C . SER C 1 153 ? -5.254 -36.574 59.306 1.00 12.19 141 SER C C 1
ATOM 8024 O O . SER C 1 153 ? -6.251 -36.106 58.724 1.00 12.77 141 SER C O 1
ATOM 8027 N N . TYR C 1 154 ? -4.852 -36.224 60.518 1.00 12.60 142 TYR C N 1
ATOM 8028 C CA . TYR C 1 154 ? -5.338 -35.094 61.215 1.00 12.91 142 TYR C CA 1
ATOM 8029 C C . TYR C 1 154 ? -4.140 -34.351 61.831 1.00 13.05 142 TYR C C 1
ATOM 8030 O O . TYR C 1 154 ? -3.453 -34.857 62.748 1.00 13.12 142 TYR C O 1
ATOM 8039 N N . HIS C 1 155 ? -3.941 -33.101 61.423 1.00 11.44 143 HIS C N 1
ATOM 8040 C CA . HIS C 1 155 ? -2.818 -32.323 61.889 1.00 11.87 143 HIS C CA 1
ATOM 8041 C C . HIS C 1 155 ? -3.203 -30.991 62.492 1.00 12.55 143 HIS C C 1
ATOM 8042 O O . HIS C 1 155 ? -2.370 -30.321 63.068 1.00 10.11 143 HIS C O 1
ATOM 8049 N N . GLY C 1 156 ? -4.484 -30.597 62.340 1.00 12.44 144 GLY C N 1
ATOM 8050 C CA . GLY C 1 156 ? -4.998 -29.406 62.995 1.00 13.21 144 GLY C CA 1
ATOM 8051 C C . GLY C 1 156 ? -5.829 -28.498 62.114 1.00 12.61 144 GLY C C 1
ATOM 8052 O O . GLY C 1 156 ? -6.191 -28.869 61.001 1.00 12.25 144 GLY C O 1
ATOM 8053 N N . SER C 1 157 ? -6.101 -27.312 62.637 1.00 12.51 145 SER C N 1
ATOM 8054 C CA . SER C 1 157 ? -7.068 -26.398 62.132 1.00 12.70 145 SER C CA 1
ATOM 8055 C C . SER C 1 157 ? -6.521 -25.004 61.842 1.00 14.43 145 SER C C 1
ATOM 8056 O O . SER C 1 157 ? -7.273 -24.032 61.796 1.00 13.65 145 SER C O 1
ATOM 8059 N N . THR C 1 158 ? -5.200 -24.870 61.781 1.00 14.29 146 THR C N 1
ATOM 8060 C CA . THR C 1 158 ? -4.573 -23.614 61.223 1.00 15.84 146 THR C CA 1
ATOM 8061 C C . THR C 1 158 ? -4.425 -23.839 59.736 1.00 15.59 146 THR C C 1
ATOM 8062 O O . THR C 1 158 ? -4.408 -24.999 59.272 1.00 15.58 146 THR C O 1
ATOM 8066 N N . TYR C 1 159 ? -4.273 -22.803 58.924 1.00 13.19 147 TYR C N 1
ATOM 8067 C CA . TYR C 1 159 ? -4.223 -23.041 57.528 1.00 13.27 147 TYR C CA 1
ATOM 8068 C C . TYR C 1 159 ? -3.149 -24.023 56.989 1.00 14.84 147 TYR C C 1
ATOM 8069 O O . TYR C 1 159 ? -3.387 -24.701 55.956 1.00 15.82 147 TYR C O 1
ATOM 8078 N N . GLY C 1 160 ? -1.987 -24.123 57.636 1.00 12.65 148 GLY C N 1
ATOM 8079 C CA . GLY C 1 160 ? -0.923 -25.051 57.136 1.00 13.04 148 GLY C CA 1
ATOM 8080 C C . GLY C 1 160 ? -1.356 -26.480 57.510 1.00 13.12 148 GLY C C 1
ATOM 8081 O O . GLY C 1 160 ? -1.620 -27.296 56.648 1.00 13.71 148 GLY C O 1
ATOM 8082 N N . SER C 1 161 ? -1.506 -26.708 58.819 1.00 12.84 149 SER C N 1
ATOM 8083 C CA . SER C 1 161 ? -1.908 -28.005 59.395 1.00 13.35 149 SER C CA 1
ATOM 8084 C C . SER C 1 161 ? -3.246 -28.513 58.839 1.00 13.19 149 SER C C 1
ATOM 8085 O O . SER C 1 161 ? -3.373 -29.704 58.597 1.00 12.89 149 SER C O 1
ATOM 8088 N N . GLN C 1 162 ? -4.193 -27.598 58.556 1.00 11.23 150 GLN C N 1
ATOM 8089 C CA . GLN C 1 162 ? -5.473 -28.007 57.994 1.00 13.20 150 GLN C CA 1
ATOM 8090 C C . GLN C 1 162 ? -5.369 -28.464 56.557 1.00 12.84 150 GLN C C 1
ATOM 8091 O O . GLN C 1 162 ? -6.089 -29.370 56.159 1.00 14.95 150 GLN C O 1
ATOM 8097 N N . THR C 1 163 ? -4.481 -27.847 55.765 1.00 11.38 151 THR C N 1
ATOM 8098 C CA . THR C 1 163 ? -4.218 -28.312 54.425 1.00 11.79 151 THR C CA 1
ATOM 8099 C C . THR C 1 163 ? -3.564 -29.747 54.403 1.00 11.97 151 THR C C 1
ATOM 8100 O O . THR C 1 163 ? -3.905 -30.605 53.576 1.00 11.65 151 THR C O 1
ATOM 8104 N N . LEU C 1 164 ? -2.644 -29.999 55.334 1.00 11.43 152 LEU C N 1
ATOM 8105 C CA . LEU C 1 164 ? -1.949 -31.266 55.387 1.00 11.98 152 LEU C CA 1
ATOM 8106 C C . LEU C 1 164 ? -2.888 -32.377 55.790 1.00 12.79 152 LEU C C 1
ATOM 8107 O O . LEU C 1 164 ? -2.716 -33.555 55.383 1.00 10.47 152 LEU C O 1
ATOM 8112 N N . SER C 1 165 ? -3.928 -31.998 56.531 1.00 14.01 153 SER C N 1
ATOM 8113 C CA . SER C 1 165 ? -4.894 -32.966 57.034 1.00 13.01 153 SER C CA 1
ATOM 8114 C C . SER C 1 165 ? -5.645 -33.674 55.903 1.00 12.98 153 SER C C 1
ATOM 8115 O O . SER C 1 165 ? -5.654 -33.256 54.741 1.00 15.18 153 SER C O 1
ATOM 8118 N N . GLY C 1 166 ? -6.269 -34.782 56.260 1.00 12.97 154 GLY C N 1
ATOM 8119 C CA . GLY C 1 166 ? -7.030 -35.561 55.336 1.00 14.81 154 GLY C CA 1
ATOM 8120 C C . GLY C 1 166 ? -8.107 -36.435 55.916 1.00 14.58 154 GLY C C 1
ATOM 8121 O O . GLY C 1 166 ? -8.386 -37.523 55.391 1.00 15.36 154 GLY C O 1
ATOM 8122 N N . SER C 1 167 ? -8.772 -35.973 56.941 1.00 14.81 155 SER C N 1
ATOM 8123 C CA . SER C 1 167 ? -9.712 -36.825 57.595 1.00 15.44 155 SER C CA 1
ATOM 8124 C C . SER C 1 167 ? -11.093 -36.262 57.656 1.00 17.57 155 SER C C 1
ATOM 8125 O O . SER C 1 167 ? -11.971 -36.917 58.193 1.00 16.14 155 SER C O 1
ATOM 8128 N N . SER C 1 168 ? -11.326 -35.091 57.084 1.00 16.45 156 SER C N 1
ATOM 8129 C CA . SER C 1 168 ? -12.658 -34.526 57.064 1.00 18.56 156 SER C CA 1
ATOM 8130 C C . SER C 1 168 ? -12.830 -33.621 55.873 1.00 17.87 156 SER C C 1
ATOM 8131 O O . SER C 1 168 ? -12.057 -32.652 55.732 1.00 15.35 156 SER C O 1
ATOM 8134 N N . LEU C 1 169 ? -13.862 -33.866 55.064 1.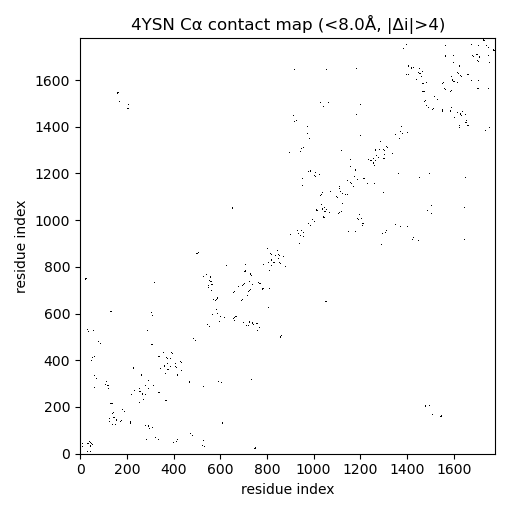00 17.77 157 LEU C N 1
ATOM 8135 C CA . LEU C 1 169 ? -14.156 -32.948 53.971 1.00 16.60 157 LEU C CA 1
ATOM 8136 C C . LEU C 1 169 ? -14.501 -31.554 54.420 1.00 14.64 157 LEU C C 1
ATOM 8137 O O . LEU C 1 169 ? -14.229 -30.578 53.713 1.00 14.97 157 LEU C O 1
ATOM 8142 N N . ASN C 1 170 ? -15.142 -31.431 55.573 1.00 13.55 158 ASN C N 1
ATOM 8143 C CA . ASN C 1 170 ? -15.449 -30.138 56.129 1.00 14.27 158 ASN C CA 1
ATOM 8144 C C . ASN C 1 170 ? -14.203 -29.333 56.566 1.00 14.20 158 ASN C C 1
ATOM 8145 O O . ASN C 1 170 ? -14.287 -28.137 56.858 1.00 14.47 158 ASN C O 1
ATOM 8150 N N . MET C 1 171 ? -13.028 -29.947 56.521 1.00 15.04 159 MET C N 1
ATOM 8151 C CA . MET C 1 171 ? -11.846 -29.147 56.686 1.00 14.75 159 MET C CA 1
ATOM 8152 C C . MET C 1 171 ? -11.269 -28.538 55.418 1.00 15.05 159 MET C C 1
ATOM 8153 O O . MET C 1 171 ? -10.331 -27.695 55.496 1.00 18.07 159 MET C O 1
ATOM 8158 N N . THR C 1 172 ? -11.852 -28.843 54.264 1.00 13.66 160 THR C N 1
ATOM 8159 C CA . THR C 1 172 ? -11.543 -28.185 53.012 1.00 14.85 160 THR C CA 1
ATOM 8160 C C . THR C 1 172 ? -12.706 -27.374 52.448 1.00 16.15 160 THR C C 1
ATOM 8161 O O . THR C 1 172 ? -12.495 -26.320 51.783 1.00 16.65 160 THR C O 1
ATOM 8165 N N . ARG C 1 173 ? -13.945 -27.777 52.647 1.00 13.32 161 ARG C N 1
ATOM 8166 C CA . ARG C 1 173 ? -15.064 -27.125 52.007 1.00 14.63 161 ARG C CA 1
ATOM 8167 C C . ARG C 1 173 ? -15.159 -25.631 52.369 1.00 13.67 161 ARG C C 1
ATOM 8168 O O . ARG C 1 173 ? -14.972 -25.256 53.469 1.00 14.20 161 ARG C O 1
ATOM 8176 N N . LYS C 1 174 ? -15.349 -24.800 51.368 1.00 15.79 162 LYS C N 1
ATOM 8177 C CA . LYS C 1 174 ? -15.745 -23.384 51.523 1.00 18.12 162 LYS C CA 1
ATOM 8178 C C . LYS C 1 174 ? -14.662 -22.422 51.949 1.00 17.30 162 LYS C C 1
ATOM 8179 O O . LYS C 1 174 ? -14.893 -21.249 51.924 1.00 17.93 162 LYS C O 1
ATOM 8185 N N . ILE C 1 175 ? -13.518 -22.945 52.364 1.00 13.98 163 ILE C N 1
ATOM 8186 C CA . ILE C 1 175 ? -12.436 -22.130 52.893 1.00 13.21 163 ILE C CA 1
ATOM 8187 C C . ILE C 1 175 ? -11.154 -21.997 52.064 1.00 13.18 163 ILE C C 1
ATOM 8188 O O . ILE C 1 175 ? -10.251 -21.367 52.485 1.00 12.00 163 ILE C O 1
ATOM 8193 N N . GLY C 1 176 ? -11.117 -22.661 50.916 1.00 13.32 164 GLY C N 1
ATOM 8194 C CA . GLY C 1 176 ? -9.929 -22.670 50.016 1.00 12.84 164 GLY C CA 1
ATOM 8195 C C . GLY C 1 176 ? -9.857 -21.358 49.224 1.00 13.11 164 GLY C C 1
ATOM 8196 O O . GLY C 1 176 ? -10.790 -20.548 49.264 1.00 11.76 164 GLY C O 1
ATOM 8197 N N . PRO C 1 177 ? -8.704 -21.077 48.571 1.00 11.81 165 PRO C N 1
ATOM 8198 C CA . PRO C 1 177 ? -7.623 -22.056 48.383 1.00 11.30 165 PRO C CA 1
ATOM 8199 C C . PRO C 1 177 ? -6.830 -22.310 49.690 1.00 11.67 165 PRO C C 1
ATOM 8200 O O . PRO C 1 177 ? -6.752 -21.415 50.570 1.00 11.37 165 PRO C O 1
ATOM 8204 N N . MET C 1 178 ? -6.225 -23.497 49.772 1.00 11.34 166 MET C N 1
ATOM 8205 C CA . MET C 1 178 ? -5.573 -23.947 50.956 1.00 12.37 166 MET C CA 1
ATOM 8206 C C . MET C 1 178 ? -4.081 -23.603 50.697 1.00 14.02 166 MET C C 1
ATOM 8207 O O . MET C 1 178 ? -3.758 -22.954 49.695 1.00 13.29 166 MET C O 1
ATOM 8212 N N . LEU C 1 179 ? -3.207 -24.054 51.580 1.00 12.71 167 LEU C N 1
ATOM 8213 C CA . LEU C 1 179 ? -1.765 -23.764 51.418 1.00 12.95 167 LEU C CA 1
ATOM 8214 C C . LEU C 1 179 ? -1.241 -24.491 50.222 1.00 12.69 167 LEU C C 1
ATOM 8215 O O . LEU C 1 179 ? -1.515 -25.662 50.052 1.00 11.77 167 LEU C O 1
ATOM 8220 N N . PRO C 1 180 ? -0.490 -23.822 49.354 1.00 13.14 168 PRO C N 1
ATOM 8221 C CA . PRO C 1 180 ? -0.044 -24.546 48.146 1.00 13.04 168 PRO C CA 1
ATOM 8222 C C . PRO C 1 180 ? 1.167 -25.479 48.354 1.00 12.29 168 PRO C C 1
ATOM 8223 O O . PRO C 1 180 ? 1.876 -25.361 49.360 1.00 12.13 168 PRO C O 1
ATOM 8227 N N . SER C 1 181 ? 1.380 -26.322 47.368 1.00 12.56 169 SER C N 1
ATOM 8228 C CA . SER C 1 181 ? 2.520 -27.237 47.283 1.00 12.88 169 SER C CA 1
ATOM 8229 C C . SER C 1 181 ? 2.457 -28.363 48.339 1.00 14.25 169 SER C C 1
ATOM 8230 O O . SER C 1 181 ? 3.482 -28.811 48.910 1.00 14.15 169 SER C O 1
ATOM 8233 N N . VAL C 1 182 ? 1.239 -28.825 48.600 1.00 13.17 170 VAL C N 1
ATOM 8234 C CA . VAL C 1 182 ? 1.011 -29.986 49.497 1.00 14.02 170 VAL C CA 1
ATOM 8235 C C . VAL C 1 182 ? 0.452 -31.133 48.678 1.00 13.26 170 VAL C C 1
ATOM 8236 O O . VAL C 1 182 ? -0.517 -30.939 47.899 1.00 14.26 170 VAL C O 1
ATOM 8240 N N . VAL C 1 183 ? 1.029 -32.323 48.815 1.00 11.95 171 VAL C N 1
ATOM 8241 C CA . VAL C 1 183 ? 0.521 -33.517 48.087 1.00 12.00 171 VAL C CA 1
ATOM 8242 C C . VAL C 1 183 ? 0.188 -34.567 49.127 1.00 11.98 171 VAL C C 1
ATOM 8243 O O . VAL C 1 183 ? 0.982 -34.790 50.104 1.00 11.48 171 VAL C O 1
ATOM 8247 N N . HIS C 1 184 ? -0.952 -35.185 48.952 1.00 11.39 172 HIS C N 1
ATOM 8248 C CA . HIS C 1 184 ? -1.440 -36.172 49.890 1.00 12.89 172 HIS C CA 1
ATOM 8249 C C . HIS C 1 184 ? -1.298 -37.585 49.285 1.00 13.93 172 HIS C C 1
ATOM 8250 O O . HIS C 1 184 ? -1.529 -37.763 48.088 1.00 15.54 172 HIS C O 1
ATOM 8257 N N . VAL C 1 185 ? -0.819 -38.527 50.124 1.00 14.17 173 VAL C N 1
ATOM 8258 C CA . VAL C 1 185 ? -0.605 -39.936 49.718 1.00 13.49 173 VAL C CA 1
ATOM 8259 C C . VAL C 1 185 ? -1.421 -40.827 50.619 1.00 13.27 173 VAL C C 1
ATOM 8260 O O . VAL C 1 185 ? -1.730 -40.440 51.742 1.00 13.14 173 VAL C O 1
ATOM 8264 N N . PRO C 1 186 ? -1.734 -42.016 50.144 1.00 13.61 174 PRO C N 1
ATOM 8265 C CA . PRO C 1 186 ? -2.606 -42.914 50.923 1.00 14.51 174 PRO C CA 1
ATOM 8266 C C . PRO C 1 186 ? -1.834 -43.582 52.128 1.00 14.22 174 PRO C C 1
ATOM 8267 O O . PRO C 1 186 ? -0.697 -43.996 52.000 1.00 13.82 174 PRO C O 1
ATOM 8271 N N . TYR C 1 187 ? -2.477 -43.703 53.264 1.00 12.66 175 TYR C N 1
ATOM 8272 C CA . TYR C 1 187 ? -1.836 -44.282 54.390 1.00 12.26 175 TYR C CA 1
ATOM 8273 C C . TYR C 1 187 ? -2.152 -45.786 54.345 1.00 13.80 175 TYR C C 1
ATOM 8274 O O . TYR C 1 187 ? -3.316 -46.176 54.098 1.00 15.40 175 TYR C O 1
ATOM 8283 N N . PRO C 1 188 ? -1.205 -46.609 54.778 1.00 15.38 176 PRO C N 1
ATOM 8284 C CA . PRO C 1 188 ? -1.480 -48.100 54.678 1.00 15.21 176 PRO C CA 1
ATOM 8285 C C . PRO C 1 188 ? -2.580 -48.560 55.528 1.00 15.70 176 PRO C C 1
ATOM 8286 O O . PRO C 1 188 ? -2.562 -48.340 56.741 1.00 16.33 176 PRO C O 1
ATOM 8290 N N . ASP C 1 189 ? -3.600 -49.190 54.892 1.00 14.67 177 ASP C N 1
ATOM 8291 C CA . ASP C 1 189 ? -4.739 -49.756 55.564 1.00 16.10 177 ASP C CA 1
ATOM 8292 C C . ASP C 1 189 ? -4.505 -51.295 55.625 1.00 16.24 177 ASP C C 1
ATOM 8293 O O . ASP C 1 189 ? -4.487 -51.952 54.580 1.00 16.59 177 ASP C O 1
ATOM 8298 N N . SER C 1 190 ? -4.306 -51.811 56.830 1.00 16.36 178 SER C N 1
ATOM 8299 C CA . SER C 1 190 ? -4.070 -53.288 57.010 1.00 16.65 178 SER C CA 1
ATOM 8300 C C . SER C 1 190 ? -5.337 -54.051 57.296 1.00 16.65 178 SER C C 1
ATOM 8301 O O . SER C 1 190 ? -5.275 -55.263 57.492 1.00 17.28 178 SER C O 1
ATOM 8304 N N . TYR C 1 191 ? -6.501 -53.401 57.280 1.00 15.87 179 TYR C N 1
ATOM 8305 C CA . TYR C 1 191 ? -7.721 -54.090 57.521 1.00 16.18 179 TYR C CA 1
ATOM 8306 C C . TYR C 1 191 ? -8.469 -54.393 56.202 1.00 17.72 179 TYR C C 1
ATOM 8307 O O . TYR C 1 191 ? -8.809 -55.588 55.883 1.00 17.24 179 TYR C O 1
ATOM 8316 N N . ARG C 1 192 ? -8.802 -53.371 55.444 1.00 16.95 180 ARG C N 1
ATOM 8317 C CA . ARG C 1 192 ? -9.501 -53.589 54.158 1.00 18.30 180 ARG C CA 1
ATOM 8318 C C . ARG C 1 192 ? -8.440 -53.709 53.067 1.00 17.94 180 ARG C C 1
ATOM 8319 O O . ARG C 1 192 ? -7.984 -52.709 52.480 1.00 17.71 180 ARG C O 1
ATOM 8327 N N . THR C 1 193 ? -8.023 -54.939 52.842 1.00 16.56 181 THR C N 1
ATOM 8328 C CA . THR C 1 193 ? -6.875 -55.249 51.968 1.00 18.10 181 THR C CA 1
ATOM 8329 C C . THR C 1 193 ? -7.403 -56.026 50.844 1.00 20.19 181 THR C C 1
ATOM 8330 O O . THR C 1 193 ? -8.604 -56.308 50.835 1.00 18.58 181 THR C O 1
ATOM 8334 N N . TYR C 1 194 ? -6.558 -56.339 49.854 1.00 18.92 182 TYR C N 1
ATOM 8335 C CA . TYR C 1 194 ? -6.969 -57.248 48.756 1.00 19.25 182 TYR C CA 1
ATOM 8336 C C . TYR C 1 194 ? -6.859 -58.659 49.330 1.00 19.82 182 TYR C C 1
ATOM 8337 O O . TYR C 1 194 ? -5.971 -58.885 50.144 1.00 17.45 182 TYR C O 1
ATOM 8346 N N . PRO C 1 195 ? -7.723 -59.595 48.881 1.00 23.66 183 PRO C N 1
ATOM 8347 C CA . PRO C 1 195 ? -7.715 -60.995 49.311 1.00 26.12 183 PRO C CA 1
ATOM 8348 C C . PRO C 1 195 ? -6.342 -61.624 49.218 1.00 20.43 183 PRO C C 1
ATOM 8349 O O . PRO C 1 195 ? -5.689 -61.510 48.156 1.00 23.50 183 PRO C O 1
ATOM 8353 N N . GLY C 1 196 ? -5.847 -62.061 50.385 1.00 20.11 184 GLY C N 1
ATOM 8354 C CA . GLY C 1 196 ? -4.582 -62.814 50.543 1.00 18.20 184 GLY C CA 1
ATOM 8355 C C . GLY C 1 196 ? -3.329 -62.001 50.630 1.00 17.88 184 GLY C C 1
ATOM 8356 O O . GLY C 1 196 ? -2.199 -62.522 50.629 1.00 17.66 184 GLY C O 1
ATOM 8357 N N . GLU C 1 197 ? -3.468 -60.679 50.657 1.00 16.34 185 GLU C N 1
ATOM 8358 C CA . GLU C 1 197 ? -2.286 -59.869 50.887 1.00 16.72 185 GLU C CA 1
ATOM 8359 C C . GLU C 1 197 ? -1.699 -60.139 52.262 1.00 16.01 185 GLU C C 1
ATOM 8360 O O . GLU C 1 197 ? -2.441 -60.206 53.259 1.00 16.34 185 GLU C O 1
ATOM 8366 N N . THR C 1 198 ? -0.388 -60.237 52.331 1.00 15.82 186 THR C N 1
ATOM 8367 C CA . THR C 1 198 ? 0.280 -60.251 53.608 1.00 17.81 186 THR C CA 1
ATOM 8368 C C . THR C 1 198 ? 0.668 -58.798 54.018 1.00 17.27 186 THR C C 1
ATOM 8369 O O . THR C 1 198 ? 0.563 -57.860 53.203 1.00 18.20 186 THR C O 1
ATOM 8373 N N . GLU C 1 199 ? 1.169 -58.663 55.219 1.00 17.67 187 GLU C N 1
ATOM 8374 C CA . GLU C 1 199 ? 1.702 -57.366 55.732 1.00 18.95 187 GLU C CA 1
ATOM 8375 C C . GLU C 1 199 ? 2.826 -56.901 54.808 1.00 20.20 187 GLU C C 1
ATOM 8376 O O . GLU C 1 199 ? 2.976 -55.689 54.521 1.00 18.27 187 GLU C O 1
ATOM 8382 N N . HIS C 1 200 ? 3.599 -57.842 54.289 1.00 18.34 188 HIS C N 1
ATOM 8383 C CA . HIS C 1 200 ? 4.649 -57.476 53.333 1.00 19.95 188 HIS C CA 1
ATOM 8384 C C . HIS C 1 200 ? 4.035 -56.920 51.996 1.00 19.37 188 HIS C C 1
ATOM 8385 O O . HIS C 1 200 ? 4.472 -55.862 51.503 1.00 17.52 188 HIS C O 1
ATOM 8392 N N . ASP C 1 201 ? 2.983 -57.583 51.508 1.00 17.08 189 ASP C N 1
ATOM 8393 C CA . ASP C 1 201 ? 2.257 -57.142 50.316 1.00 16.47 189 ASP C CA 1
ATOM 8394 C C . ASP C 1 201 ? 1.683 -55.728 50.527 1.00 15.71 189 ASP C C 1
ATOM 8395 O O . ASP C 1 201 ? 1.816 -54.867 49.620 1.00 13.54 189 ASP C O 1
ATOM 8400 N N . VAL C 1 202 ? 1.076 -55.513 51.704 1.00 15.59 190 VAL C N 1
ATOM 8401 C CA . VAL C 1 202 ? 0.478 -54.201 52.035 1.00 14.97 190 VAL C CA 1
ATOM 8402 C C . VAL C 1 202 ? 1.553 -53.128 52.025 1.00 15.72 190 VAL C C 1
ATOM 8403 O O . VAL C 1 202 ? 1.388 -52.033 51.413 1.00 15.64 190 VAL C O 1
ATOM 8407 N N . SER C 1 203 ? 2.685 -53.422 52.667 1.00 14.73 191 SER C N 1
ATOM 8408 C CA . SER C 1 203 ? 3.794 -52.505 52.761 1.00 15.72 191 SER C CA 1
ATOM 8409 C C . SER C 1 203 ? 4.381 -52.137 51.396 1.00 16.71 191 SER C C 1
ATOM 8410 O O . SER C 1 203 ? 4.539 -50.943 51.105 1.00 15.94 191 SER C O 1
ATOM 8413 N N . LEU C 1 204 ? 4.551 -53.092 50.497 1.00 15.57 192 LEU C N 1
ATOM 8414 C CA . LEU C 1 204 ? 4.988 -52.769 49.157 1.00 16.57 192 LEU C CA 1
ATOM 8415 C C . LEU C 1 204 ? 3.967 -52.028 48.301 1.00 16.20 192 LEU C C 1
ATOM 8416 O O . LEU C 1 204 ? 4.359 -51.134 47.515 1.00 17.41 192 LEU C O 1
ATOM 8421 N N . ARG C 1 205 ? 2.694 -52.382 48.405 1.00 14.90 193 ARG C N 1
ATOM 8422 C CA . ARG C 1 205 ? 1.668 -51.755 47.609 1.00 16.57 193 ARG C CA 1
ATOM 8423 C C . ARG C 1 205 ? 1.565 -50.295 48.048 1.00 15.58 193 ARG C C 1
ATOM 8424 O O . ARG C 1 205 ? 1.562 -49.389 47.155 1.00 17.15 193 ARG C O 1
ATOM 8432 N N . TYR C 1 206 ? 1.497 -50.054 49.371 1.00 14.82 194 TYR C N 1
ATOM 8433 C CA . TYR C 1 206 ? 1.405 -48.682 49.822 1.00 15.39 194 TYR C CA 1
ATOM 8434 C C . TYR C 1 206 ? 2.655 -47.869 49.490 1.00 16.31 194 TYR C C 1
ATOM 8435 O O . TYR C 1 206 ? 2.587 -46.634 49.187 1.00 16.43 194 TYR C O 1
ATOM 8444 N N . PHE C 1 207 ? 3.827 -48.478 49.562 1.00 14.05 195 PHE C N 1
ATOM 8445 C CA . PHE C 1 207 ? 5.043 -47.762 49.174 1.00 15.70 195 PHE C CA 1
ATOM 8446 C C . PHE C 1 207 ? 5.089 -47.471 47.673 1.00 15.56 195 PHE C C 1
ATOM 8447 O O . PHE C 1 207 ? 5.589 -46.444 47.226 1.00 16.14 195 PHE C O 1
ATOM 8455 N N . ASN C 1 208 ? 4.585 -48.410 46.884 1.00 16.09 196 ASN C N 1
ATOM 8456 C CA . ASN C 1 208 ? 4.413 -48.127 45.468 1.00 17.49 196 ASN C CA 1
ATOM 8457 C C . ASN C 1 208 ? 3.538 -46.902 45.212 1.00 16.57 196 ASN C C 1
ATOM 8458 O O . ASN C 1 208 ? 3.847 -46.100 44.352 1.00 15.50 196 ASN C O 1
ATOM 8463 N N . GLU C 1 209 ? 2.463 -46.758 45.976 1.00 15.91 197 GLU C N 1
ATOM 8464 C CA . GLU C 1 209 ? 1.566 -45.584 45.815 1.00 18.05 197 GLU C CA 1
ATOM 8465 C C . GLU C 1 209 ? 2.298 -44.290 46.244 1.00 17.49 197 GLU C C 1
ATOM 8466 O O . GLU C 1 209 ? 2.161 -43.264 45.587 1.00 17.61 197 GLU C O 1
ATOM 8472 N N . PHE C 1 210 ? 3.007 -44.360 47.364 1.00 15.84 198 PHE C N 1
ATOM 8473 C CA . PHE C 1 210 ? 3.834 -43.301 47.838 1.00 18.06 198 PHE C CA 1
ATOM 8474 C C . PHE C 1 210 ? 4.782 -42.794 46.734 1.00 16.45 198 PHE C C 1
ATOM 8475 O O . PHE C 1 210 ? 4.980 -41.597 46.573 1.00 14.13 198 PHE C O 1
ATOM 8483 N N . LYS C 1 211 ? 5.423 -43.722 46.033 1.00 15.50 199 LYS C N 1
ATOM 8484 C CA . LYS C 1 211 ? 6.340 -43.338 44.988 1.00 16.12 199 LYS C CA 1
ATOM 8485 C C . LYS C 1 211 ? 5.728 -42.695 43.726 1.00 16.12 199 LYS C C 1
ATOM 8486 O O . LYS C 1 211 ? 6.424 -41.962 43.067 1.00 17.65 199 LYS C O 1
ATOM 8492 N N . LYS C 1 212 ? 4.471 -43.017 43.387 1.00 15.59 200 LYS C N 1
ATOM 8493 C CA . LYS C 1 212 ? 3.864 -42.565 42.151 1.00 15.32 200 LYS C CA 1
ATOM 8494 C C . LYS C 1 212 ? 3.966 -41.047 41.953 1.00 15.88 200 LYS C C 1
ATOM 8495 O O . LYS C 1 212 ? 4.308 -40.631 40.867 1.00 15.09 200 LYS C O 1
ATOM 8501 N N . PRO C 1 213 ? 3.589 -40.238 42.928 1.00 14.87 201 PRO C N 1
ATOM 8502 C CA . PRO C 1 213 ? 3.794 -38.808 42.637 1.00 15.53 201 PRO C CA 1
ATOM 8503 C C . PRO C 1 213 ? 5.223 -38.450 42.305 1.00 14.70 201 PRO C C 1
ATOM 8504 O O . PRO C 1 213 ? 5.419 -37.631 41.379 1.00 13.21 201 PRO C O 1
ATOM 8508 N N . PHE C 1 214 ? 6.208 -39.025 43.011 1.00 13.55 202 PHE C N 1
ATOM 8509 C CA . PHE C 1 214 ? 7.633 -38.747 42.761 1.00 14.94 202 PHE C CA 1
ATOM 8510 C C . PHE C 1 214 ? 8.104 -39.239 41.406 1.00 17.69 202 PHE C C 1
ATOM 8511 O O . PHE C 1 214 ? 9.178 -38.806 40.942 1.00 18.55 202 PHE C O 1
ATOM 8519 N N . GLU C 1 215 ? 7.343 -40.137 40.800 1.00 16.49 203 GLU C N 1
ATOM 8520 C CA . GLU C 1 215 ? 7.637 -40.714 39.504 1.00 18.71 203 GLU C CA 1
ATOM 8521 C C . GLU C 1 215 ? 6.865 -40.022 38.392 1.00 19.78 203 GLU C C 1
ATOM 8522 O O . GLU C 1 215 ? 6.933 -40.387 37.264 1.00 20.13 203 GLU C O 1
ATOM 8528 N N . SER C 1 216 ? 6.101 -39.031 38.793 1.00 20.22 204 SER C N 1
ATOM 8529 C CA . SER C 1 216 ? 5.200 -38.346 37.928 1.00 18.47 204 SER C CA 1
ATOM 8530 C C . SER C 1 216 ? 5.435 -36.820 37.891 1.00 17.46 204 SER C C 1
ATOM 8531 O O . SER C 1 216 ? 6.091 -36.374 37.001 1.00 17.85 204 SER C O 1
ATOM 8534 N N . PHE C 1 217 ? 4.884 -36.086 38.864 1.00 15.56 205 PHE C N 1
ATOM 8535 C CA . PHE C 1 217 ? 4.884 -34.616 38.886 1.00 15.53 205 PHE C CA 1
ATOM 8536 C C . PHE C 1 217 ? 5.661 -33.972 40.035 1.00 15.25 205 PHE C C 1
ATOM 8537 O O . PHE C 1 217 ? 5.944 -32.820 40.030 1.00 16.04 205 PHE C O 1
ATOM 8545 N N . LEU C 1 218 ? 5.959 -34.758 41.032 1.00 15.10 206 LEU C N 1
ATOM 8546 C CA . LEU C 1 218 ? 6.480 -34.237 42.265 1.00 13.56 206 LEU C CA 1
ATOM 8547 C C . LEU C 1 218 ? 7.983 -34.601 42.381 1.00 14.27 206 LEU C C 1
ATOM 8548 O O . LEU C 1 218 ? 8.332 -35.760 42.646 1.00 14.79 206 LEU C O 1
ATOM 8553 N N . PRO C 1 219 ? 8.873 -33.627 42.227 1.00 15.34 207 PRO C N 1
ATOM 8554 C CA . PRO C 1 219 ? 10.326 -33.999 42.320 1.00 15.94 207 PRO C CA 1
ATOM 8555 C C . PRO C 1 219 ? 10.693 -34.272 43.771 1.00 15.12 207 PRO C C 1
ATOM 8556 O O . PRO C 1 219 ? 10.558 -33.392 44.621 1.00 13.50 207 PRO C O 1
ATOM 8560 N N . ALA C 1 220 ? 11.266 -35.439 44.038 1.00 15.37 208 ALA C N 1
ATOM 8561 C CA . ALA C 1 220 ? 11.764 -35.730 45.360 1.00 14.55 208 ALA C CA 1
ATOM 8562 C C . ALA C 1 220 ? 12.745 -34.683 45.828 1.00 16.08 208 ALA C C 1
ATOM 8563 O O . ALA C 1 220 ? 12.747 -34.293 47.019 1.00 17.15 208 ALA C O 1
ATOM 8565 N N . ASP C 1 221 ? 13.507 -34.114 44.887 1.00 15.88 209 ASP C N 1
ATOM 8566 C CA . ASP C 1 221 ? 14.554 -33.136 45.197 1.00 17.30 209 ASP C CA 1
ATOM 8567 C C . ASP C 1 221 ? 13.956 -31.792 45.450 1.00 19.19 209 ASP C C 1
ATOM 8568 O O . ASP C 1 221 ? 14.661 -30.889 45.838 1.00 19.89 209 ASP C O 1
ATOM 8573 N N . GLU C 1 222 ? 12.635 -31.630 45.271 1.00 17.43 210 GLU C N 1
ATOM 8574 C CA . GLU C 1 222 ? 11.982 -30.386 45.664 1.00 19.70 210 GLU C CA 1
ATOM 8575 C C . GLU C 1 222 ? 10.932 -30.577 46.814 1.00 16.69 210 GLU C C 1
ATOM 8576 O O . GLU C 1 222 ? 10.078 -29.687 47.062 1.00 13.84 210 GLU C O 1
ATOM 8582 N N . THR C 1 223 ? 11.006 -31.743 47.442 1.00 14.37 211 THR C N 1
ATOM 8583 C CA . THR C 1 223 ? 10.132 -32.091 48.551 1.00 14.57 211 THR C CA 1
ATOM 8584 C C . THR C 1 223 ? 10.849 -31.842 49.861 1.00 14.46 211 THR C C 1
ATOM 8585 O O . THR C 1 223 ? 11.873 -32.452 50.134 1.00 15.13 211 THR C O 1
ATOM 8589 N N . ALA C 1 224 ? 10.315 -30.906 50.686 1.00 16.54 212 ALA C N 1
ATOM 8590 C CA . ALA C 1 224 ? 10.970 -30.477 51.931 1.00 15.21 212 ALA C CA 1
ATOM 8591 C C . ALA C 1 224 ? 10.787 -31.513 53.015 1.00 16.37 212 ALA C C 1
ATOM 8592 O O . ALA C 1 224 ? 11.694 -31.709 53.796 1.00 13.77 212 ALA C O 1
ATOM 8594 N N . CYS C 1 225 ? 9.586 -32.128 53.109 1.00 16.76 213 CYS C N 1
ATOM 8595 C CA . CYS C 1 225 ? 9.332 -33.130 54.157 1.00 17.11 213 CYS C CA 1
ATOM 8596 C C . CYS C 1 225 ? 8.119 -33.967 53.884 1.00 14.69 213 CYS C C 1
ATOM 8597 O O . CYS C 1 225 ? 7.289 -33.612 53.047 1.00 12.38 213 CYS C O 1
ATOM 8600 N N . VAL C 1 226 ? 8.158 -35.162 54.477 1.00 13.61 214 VAL C N 1
ATOM 8601 C CA . VAL C 1 226 ? 7.003 -36.062 54.592 1.00 13.07 214 VAL C CA 1
ATOM 8602 C C . VAL C 1 226 ? 6.621 -35.965 56.037 1.00 13.51 214 VAL C C 1
ATOM 8603 O O . VAL C 1 226 ? 7.491 -36.092 56.904 1.00 14.62 214 VAL C O 1
ATOM 8607 N N . LEU C 1 227 ? 5.352 -35.698 56.318 1.00 12.01 215 LEU C N 1
ATOM 8608 C CA . LEU C 1 227 ? 4.825 -35.617 57.673 1.00 13.09 215 LEU C CA 1
ATOM 8609 C C . LEU C 1 227 ? 3.895 -36.808 57.859 1.00 13.20 215 LEU C C 1
ATOM 8610 O O . LEU C 1 227 ? 2.910 -36.933 57.096 1.00 14.28 215 LEU C O 1
ATOM 8615 N N . ILE C 1 228 ? 4.182 -37.630 58.859 1.00 13.17 216 ILE C N 1
ATOM 8616 C CA . ILE C 1 228 ? 3.394 -38.898 59.057 1.00 12.88 216 ILE C CA 1
ATOM 8617 C C . ILE C 1 228 ? 3.056 -39.100 60.561 1.00 11.89 216 ILE C C 1
ATOM 8618 O O . ILE C 1 228 ? 3.850 -38.771 61.470 1.00 13.08 216 ILE C O 1
ATOM 8623 N N . GLU C 1 229 ? 1.823 -39.517 60.830 1.00 12.11 217 GLU C N 1
ATOM 8624 C CA . GLU C 1 229 ? 1.448 -39.991 62.154 1.00 12.70 217 GLU C CA 1
ATOM 8625 C C . GLU C 1 229 ? 1.930 -41.462 62.218 1.00 13.12 217 GLU C C 1
ATOM 8626 O O . GLU C 1 229 ? 1.476 -42.266 61.409 1.00 14.87 217 GLU C O 1
ATOM 8632 N N . PRO C 1 230 ? 2.780 -41.808 63.198 1.00 14.48 218 PRO C N 1
ATOM 8633 C CA . PRO C 1 230 ? 3.268 -43.190 63.228 1.00 14.68 218 PRO C CA 1
ATOM 8634 C C . PRO C 1 230 ? 2.130 -44.194 63.450 1.00 13.68 218 PRO C C 1
ATOM 8635 O O . PRO C 1 230 ? 2.212 -45.326 63.020 1.00 14.02 218 PRO C O 1
ATOM 8639 N N . ILE C 1 231 ? 1.083 -43.743 64.154 1.00 13.41 219 ILE C N 1
ATOM 8640 C CA . ILE C 1 231 ? -0.216 -44.399 64.151 1.00 13.38 219 ILE C CA 1
ATOM 8641 C C . ILE C 1 231 ? -1.188 -43.245 63.908 1.00 14.70 219 ILE C C 1
ATOM 8642 O O . ILE C 1 231 ? -1.161 -42.266 64.645 1.00 15.08 219 ILE C O 1
ATOM 8647 N N . GLN C 1 232 ? -2.062 -43.381 62.915 1.00 15.07 220 GLN C N 1
ATOM 8648 C CA . GLN C 1 232 ? -3.156 -42.369 62.696 1.00 14.32 220 GLN C CA 1
ATOM 8649 C C . GLN C 1 232 ? -4.208 -42.479 63.762 1.00 14.08 220 GLN C C 1
ATOM 8650 O O . GLN C 1 232 ? -4.740 -43.585 64.014 1.00 14.76 220 GLN C O 1
ATOM 8656 N N . GLY C 1 233 ? -4.455 -41.344 64.417 1.00 14.35 221 GLY C N 1
ATOM 8657 C CA . GLY C 1 233 ? -5.414 -41.230 65.510 1.00 14.58 221 GLY C CA 1
ATOM 8658 C C . GLY C 1 233 ? -6.786 -41.103 64.940 1.00 14.30 221 GLY C C 1
ATOM 8659 O O . GLY C 1 233 ? -7.571 -42.102 64.889 1.00 14.12 221 GLY C O 1
ATOM 8660 N N . ASP C 1 234 ? -7.124 -39.862 64.549 1.00 17.59 222 ASP C N 1
ATOM 8661 C CA . ASP C 1 234 ? -8.438 -39.569 63.970 1.00 21.10 222 ASP C CA 1
ATOM 8662 C C . ASP C 1 234 ? -8.762 -40.403 62.737 1.00 18.92 222 ASP C C 1
ATOM 8663 O O . ASP C 1 234 ? -9.929 -40.688 62.458 1.00 18.50 222 ASP C O 1
ATOM 8668 N N . GLY C 1 235 ? -7.745 -40.880 62.014 1.00 16.59 223 GLY C N 1
ATOM 8669 C CA . GLY C 1 235 ? -7.991 -41.764 60.892 1.00 17.76 223 GLY C CA 1
ATOM 8670 C C . GLY C 1 235 ? -8.513 -43.146 61.277 1.00 18.95 223 GLY C C 1
ATOM 8671 O O . GLY C 1 235 ? -8.933 -43.896 60.421 1.00 18.65 223 GLY C O 1
ATOM 8672 N N . GLY C 1 236 ? -8.498 -43.497 62.551 1.00 17.41 224 GLY C N 1
ATOM 8673 C CA . GLY C 1 236 ? -8.960 -44.788 62.992 1.00 16.19 224 GLY C CA 1
ATOM 8674 C C . GLY C 1 236 ? -8.132 -45.694 63.872 1.00 17.37 224 GLY C C 1
ATOM 8675 O O . GLY C 1 236 ? -8.529 -46.797 64.059 1.00 17.07 224 GLY C O 1
ATOM 8676 N N . ILE C 1 237 ? -7.046 -45.208 64.448 1.00 17.52 225 ILE C N 1
ATOM 8677 C CA . ILE C 1 237 ? -6.090 -46.022 65.184 1.00 17.15 225 ILE C CA 1
ATOM 8678 C C . ILE C 1 237 ? -5.506 -47.061 64.247 1.00 16.98 225 ILE C C 1
ATOM 8679 O O . ILE C 1 237 ? -5.697 -48.211 64.406 1.00 16.45 225 ILE C O 1
ATOM 8684 N N . ILE C 1 238 ? -4.865 -46.536 63.222 1.00 16.07 226 ILE C N 1
ATOM 8685 C CA . ILE C 1 238 ? -4.272 -47.290 62.146 1.00 16.85 226 ILE C CA 1
ATOM 8686 C C . ILE C 1 238 ? -2.778 -47.130 62.181 1.00 16.72 226 ILE C C 1
ATOM 8687 O O . ILE C 1 238 ? -2.292 -46.077 61.946 1.00 13.54 226 ILE C O 1
ATOM 8692 N N . LYS C 1 239 ? -2.074 -48.218 62.427 1.00 15.99 227 LYS C N 1
ATOM 8693 C CA . LYS C 1 239 ? -0.627 -48.195 62.500 1.00 16.01 227 LYS C CA 1
ATOM 8694 C C . LYS C 1 239 ? 0.011 -48.592 61.155 1.00 16.11 227 LYS C C 1
ATOM 8695 O O . LYS C 1 239 ? -0.301 -49.633 60.574 1.00 15.06 227 LYS C O 1
ATOM 8701 N N . ALA C 1 240 ? 0.901 -47.765 60.655 1.00 13.76 228 ALA C N 1
ATOM 8702 C CA . ALA C 1 240 ? 1.729 -48.161 59.528 1.00 15.11 228 ALA C CA 1
ATOM 8703 C C . ALA C 1 240 ? 2.538 -49.449 59.804 1.00 15.27 228 ALA C C 1
ATOM 8704 O O . ALA C 1 240 ? 3.137 -49.549 60.809 1.00 14.85 228 ALA C O 1
ATOM 8706 N N . PRO C 1 241 ? 2.579 -50.393 58.854 1.00 17.05 229 PRO C N 1
ATOM 8707 C CA . PRO C 1 241 ? 3.485 -51.559 59.066 1.00 16.55 229 PRO C CA 1
ATOM 8708 C C . PRO C 1 241 ? 4.907 -51.129 59.183 1.00 17.15 229 PRO C C 1
ATOM 8709 O O . PRO C 1 241 ? 5.342 -50.112 58.564 1.00 15.61 229 PRO C O 1
ATOM 8713 N N . GLU C 1 242 ? 5.695 -51.873 59.977 1.00 15.44 230 GLU C N 1
ATOM 8714 C CA . GLU C 1 242 ? 7.084 -51.563 60.158 1.00 15.40 230 GLU C CA 1
ATOM 8715 C C . GLU C 1 242 ? 7.812 -51.388 58.819 1.00 15.00 230 GLU C C 1
ATOM 8716 O O . GLU C 1 242 ? 8.616 -50.480 58.607 1.00 16.18 230 GLU C O 1
ATOM 8722 N N . GLU C 1 243 ? 7.596 -52.327 57.909 1.00 16.24 231 GLU C N 1
ATOM 8723 C CA . GLU C 1 243 ? 8.341 -52.327 56.622 1.00 16.93 231 GLU C CA 1
ATOM 8724 C C . GLU C 1 243 ? 8.031 -51.083 55.745 1.00 16.06 231 GLU C C 1
ATOM 8725 O O . GLU C 1 243 ? 8.940 -50.476 55.137 1.00 14.67 231 GLU C O 1
ATOM 8731 N N . TYR C 1 244 ? 6.751 -50.705 55.708 1.00 15.27 232 TYR C N 1
ATOM 8732 C CA . TYR C 1 244 ? 6.336 -49.482 55.048 1.00 15.32 232 TYR C CA 1
ATOM 8733 C C . TYR C 1 244 ? 7.058 -48.285 55.608 1.00 14.71 232 TYR C C 1
ATOM 8734 O O . TYR C 1 244 ? 7.603 -47.484 54.857 1.00 15.91 232 TYR C O 1
ATOM 8743 N N . MET C 1 245 ? 7.083 -48.147 56.921 1.00 14.73 233 MET C N 1
ATOM 8744 C CA . MET C 1 245 ? 7.690 -47.001 57.547 1.00 16.00 233 MET C CA 1
ATOM 8745 C C . MET C 1 245 ? 9.205 -46.919 57.246 1.00 16.62 233 MET C C 1
ATOM 8746 O O . MET C 1 245 ? 9.801 -45.834 57.040 1.00 15.05 233 MET C O 1
ATOM 8751 N N . GLN C 1 246 ? 9.872 -48.070 57.321 1.00 16.63 234 GLN C N 1
ATOM 8752 C CA . GLN C 1 246 ? 11.288 -48.117 57.003 1.00 16.39 234 GLN C CA 1
ATOM 8753 C C . GLN C 1 246 ? 11.568 -47.688 55.555 1.00 15.83 234 GLN C C 1
ATOM 8754 O O . GLN C 1 246 ? 12.584 -47.040 55.316 1.00 19.41 234 GLN C O 1
ATOM 8760 N N . LEU C 1 247 ? 10.710 -48.084 54.628 1.00 15.59 235 LEU C N 1
ATOM 8761 C CA . LEU C 1 247 ? 10.830 -47.709 53.188 1.00 16.00 235 LEU C CA 1
ATOM 8762 C C . LEU C 1 247 ? 10.740 -46.200 53.001 1.00 15.73 235 LEU C C 1
ATOM 8763 O O . LEU C 1 247 ? 11.576 -45.561 52.312 1.00 13.49 235 LEU C O 1
ATOM 8768 N N . VAL C 1 248 ? 9.736 -45.611 53.660 1.00 15.22 236 VAL C N 1
ATOM 8769 C CA . VAL C 1 248 ? 9.536 -44.150 53.559 1.00 15.86 236 VAL C CA 1
ATOM 8770 C C . VAL C 1 248 ? 10.666 -43.387 54.236 1.00 15.33 236 VAL C C 1
ATOM 8771 O O . VAL C 1 248 ? 11.220 -42.418 53.678 1.00 17.27 236 VAL C O 1
ATOM 8775 N N . TYR C 1 249 ? 11.067 -43.843 55.410 1.00 15.86 237 TYR C N 1
ATOM 8776 C CA . TYR C 1 249 ? 12.244 -43.302 56.090 1.00 15.77 237 TYR C CA 1
ATOM 8777 C C . TYR C 1 249 ? 13.538 -43.316 55.258 1.00 17.85 237 TYR C C 1
ATOM 8778 O O . TYR C 1 249 ? 14.243 -42.268 55.188 1.00 15.69 237 TYR C O 1
ATOM 8787 N N . LYS C 1 250 ? 13.861 -44.483 54.672 1.00 16.32 238 LYS C N 1
ATOM 8788 C CA . LYS C 1 250 ? 15.040 -44.586 53.806 1.00 18.52 238 LYS C CA 1
ATOM 8789 C C . LYS C 1 250 ? 14.887 -43.713 52.524 1.00 17.42 238 LYS C C 1
ATOM 8790 O O . LYS C 1 250 ? 15.841 -43.064 52.124 1.00 16.22 238 LYS C O 1
ATOM 8796 N N . PHE C 1 251 ? 13.689 -43.701 51.915 1.00 16.28 239 PHE C N 1
ATOM 8797 C CA . PHE C 1 251 ? 13.426 -42.848 50.794 1.00 17.65 239 PHE C CA 1
ATOM 8798 C C . PHE C 1 251 ? 13.719 -41.392 51.143 1.00 17.70 239 PHE C C 1
ATOM 8799 O O . PHE C 1 251 ? 14.358 -40.700 50.343 1.00 16.97 239 PHE C O 1
ATOM 8807 N N . CYS C 1 252 ? 13.235 -40.913 52.286 1.00 15.74 240 CYS C N 1
ATOM 8808 C CA . CYS C 1 252 ? 13.477 -39.546 52.685 1.00 17.06 240 CYS C CA 1
ATOM 8809 C C . CYS C 1 252 ? 15.002 -39.242 52.785 1.00 18.23 240 CYS C C 1
ATOM 8810 O O . CYS C 1 252 ? 15.514 -38.288 52.195 1.00 18.19 240 CYS C O 1
ATOM 8813 N N . HIS C 1 253 ? 15.707 -40.097 53.476 1.00 18.15 241 HIS C N 1
ATOM 8814 C CA . HIS C 1 253 ? 17.163 -39.902 53.648 1.00 22.64 241 HIS C CA 1
ATOM 8815 C C . HIS C 1 253 ? 17.917 -39.971 52.311 1.00 19.29 241 HIS C C 1
ATOM 8816 O O . HIS C 1 253 ? 18.769 -39.149 52.079 1.00 23.96 241 HIS C O 1
ATOM 8823 N N . GLU C 1 254 ? 17.528 -40.851 51.425 1.00 19.90 242 GLU C N 1
ATOM 8824 C CA . GLU C 1 254 ? 18.146 -40.911 50.103 1.00 23.57 242 GLU C CA 1
ATOM 8825 C C . GLU C 1 254 ? 17.940 -39.621 49.296 1.00 24.44 242 GLU C C 1
ATOM 8826 O O . GLU C 1 254 ? 18.745 -39.296 48.423 1.00 19.94 242 GLU C O 1
ATOM 8832 N N . HIS C 1 255 ? 16.842 -38.910 49.535 1.00 19.21 243 HIS C N 1
ATOM 8833 C CA . HIS C 1 255 ? 16.517 -37.769 48.668 1.00 17.84 243 HIS C CA 1
ATOM 8834 C C . HIS C 1 255 ? 16.659 -36.440 49.356 1.00 18.69 243 HIS C C 1
ATOM 8835 O O . HIS C 1 255 ? 16.270 -35.436 48.783 1.00 19.05 243 HIS C O 1
ATOM 8842 N N . GLY C 1 256 ? 17.206 -36.427 50.578 1.00 17.05 244 GLY C N 1
ATOM 8843 C CA . GLY C 1 256 ? 17.321 -35.227 51.402 1.00 18.42 244 GLY C CA 1
ATOM 8844 C C . GLY C 1 256 ? 15.986 -34.589 51.810 1.00 18.15 244 GLY C C 1
ATOM 8845 O O . GLY C 1 256 ? 15.896 -33.375 52.031 1.00 16.46 244 GLY C O 1
ATOM 8846 N N . ILE C 1 257 ? 14.941 -35.423 51.874 1.00 17.67 245 ILE C N 1
ATOM 8847 C CA . ILE C 1 257 ? 13.617 -34.952 52.341 1.00 16.61 245 ILE C CA 1
ATOM 8848 C C . ILE C 1 257 ? 13.623 -35.160 53.843 1.00 15.67 245 ILE C C 1
ATOM 8849 O O . ILE C 1 257 ? 14.006 -36.235 54.312 1.00 16.41 245 ILE C O 1
ATOM 8854 N N . LEU C 1 258 ? 13.173 -34.181 54.595 1.00 14.92 246 LEU C N 1
ATOM 8855 C CA . LEU C 1 258 ? 13.081 -34.342 56.048 1.00 15.14 246 LEU C CA 1
ATOM 8856 C C . LEU C 1 258 ? 11.920 -35.310 56.341 1.00 16.44 246 LEU C C 1
ATOM 8857 O O . LEU C 1 258 ? 10.861 -35.267 55.701 1.00 16.69 246 LEU C O 1
ATOM 8862 N N . PHE C 1 259 ? 12.155 -36.166 57.349 1.00 14.86 247 PHE C N 1
ATOM 8863 C CA . PHE C 1 259 ? 11.173 -37.128 57.798 1.00 14.02 247 PHE C CA 1
ATOM 8864 C C . PHE C 1 259 ? 10.642 -36.584 59.106 1.00 13.64 247 PHE C C 1
ATOM 8865 O O . PHE C 1 259 ? 11.372 -36.332 60.108 1.00 12.24 247 PHE C O 1
ATOM 8873 N N . ALA C 1 260 ? 9.347 -36.260 59.079 1.00 13.49 248 ALA C N 1
ATOM 8874 C CA . ALA C 1 260 ? 8.695 -35.610 60.252 1.00 12.05 248 ALA C CA 1
ATOM 8875 C C . ALA C 1 260 ? 7.529 -36.473 60.718 1.00 11.96 248 ALA C C 1
ATOM 8876 O O . ALA C 1 260 ? 6.831 -37.090 59.912 1.00 13.85 248 ALA C O 1
ATOM 8878 N N . ILE C 1 261 ? 7.331 -36.471 62.043 1.00 12.91 249 ILE C N 1
ATOM 8879 C CA . ILE C 1 261 ? 6.267 -37.198 62.720 1.00 13.89 249 ILE C CA 1
ATOM 8880 C C . ILE C 1 261 ? 5.382 -36.295 63.515 1.00 11.95 249 ILE C C 1
ATOM 8881 O O . ILE C 1 261 ? 5.799 -35.246 64.019 1.00 13.61 249 ILE C O 1
ATOM 8886 N N . ASP C 1 262 ? 4.110 -36.648 63.564 1.00 12.56 250 ASP C N 1
ATOM 8887 C CA . ASP C 1 262 ? 3.147 -35.957 64.421 1.00 12.09 250 ASP C CA 1
ATOM 8888 C C . ASP C 1 262 ? 2.853 -36.931 65.559 1.00 12.26 250 ASP C C 1
ATOM 8889 O O . ASP C 1 262 ? 2.189 -37.977 65.354 1.00 11.59 250 ASP C O 1
ATOM 8894 N N . GLU C 1 263 ? 3.293 -36.554 66.739 1.00 12.49 251 GLU C N 1
ATOM 8895 C CA . GLU C 1 263 ? 3.059 -37.269 68.025 1.00 12.99 251 GLU C CA 1
ATOM 8896 C C . GLU C 1 263 ? 2.069 -36.591 68.941 1.00 10.91 251 GLU C C 1
ATOM 8897 O O . GLU C 1 263 ? 1.986 -36.910 70.127 1.00 11.92 251 GLU C O 1
ATOM 8903 N N . VAL C 1 264 ? 1.287 -35.683 68.403 1.00 11.27 252 VAL C N 1
ATOM 8904 C CA . VAL C 1 264 ? 0.364 -34.934 69.215 1.00 12.61 252 VAL C CA 1
ATOM 8905 C C . VAL C 1 264 ? -0.687 -35.807 69.890 1.00 13.87 252 VAL C C 1
ATOM 8906 O O . VAL C 1 264 ? -1.028 -35.568 71.041 1.00 14.57 252 VAL C O 1
ATOM 8910 N N . ASN C 1 265 ? -1.165 -36.809 69.188 1.00 14.15 253 ASN C N 1
ATOM 8911 C CA . ASN C 1 265 ? -2.168 -37.700 69.754 1.00 16.44 253 ASN C CA 1
ATOM 8912 C C . ASN C 1 265 ? -1.546 -38.959 70.405 1.00 14.74 253 ASN C C 1
ATOM 8913 O O . ASN C 1 265 ? -2.026 -39.447 71.411 1.00 15.05 253 ASN C O 1
ATOM 8918 N N . GLN C 1 266 ? -0.522 -39.472 69.743 1.00 13.45 254 GLN C N 1
ATOM 8919 C CA . GLN C 1 266 ? 0.021 -40.807 70.033 1.00 13.64 254 GLN C CA 1
ATOM 8920 C C . GLN C 1 266 ? 1.271 -40.816 70.888 1.00 13.56 254 GLN C C 1
ATOM 8921 O O . GLN C 1 266 ? 1.764 -41.905 71.288 1.00 14.58 254 GLN C O 1
ATOM 8927 N N . GLY C 1 267 ? 1.764 -39.643 71.203 1.00 12.22 255 GLY C N 1
ATOM 8928 C CA . GLY C 1 267 ? 2.959 -39.472 72.023 1.00 13.78 255 GLY C CA 1
ATOM 8929 C C . GLY C 1 267 ? 2.697 -39.564 73.493 1.00 13.10 255 GLY C C 1
ATOM 8930 O O . GLY C 1 267 ? 1.573 -39.893 73.954 1.00 13.67 255 GLY C O 1
ATOM 8931 N N . LEU C 1 268 ? 3.729 -39.253 74.253 1.00 12.55 256 LEU C N 1
ATOM 8932 C CA . LEU C 1 268 ? 3.590 -39.118 75.693 1.00 13.70 256 LEU C CA 1
ATOM 8933 C C . LEU C 1 268 ? 3.001 -40.362 76.380 1.00 13.62 256 LEU C C 1
ATOM 8934 O O . LEU C 1 268 ? 2.212 -40.278 77.335 1.00 15.40 256 LEU C O 1
ATOM 8939 N N . GLY C 1 269 ? 3.486 -41.517 75.917 1.00 12.97 257 GLY C N 1
ATOM 8940 C CA . GLY C 1 269 ? 3.121 -42.807 76.498 1.00 14.33 257 GLY C CA 1
ATOM 8941 C C . GLY C 1 269 ? 1.821 -43.475 76.107 1.00 15.05 257 GLY C C 1
ATOM 8942 O O . GLY C 1 269 ? 1.574 -44.617 76.520 1.00 14.60 257 GLY C O 1
ATOM 8943 N N . ARG C 1 270 ? 1.029 -42.825 75.242 1.00 13.61 258 ARG C N 1
ATOM 8944 C CA . ARG C 1 270 ? -0.273 -43.388 74.813 1.00 13.77 258 ARG C CA 1
ATOM 8945 C C . ARG C 1 270 ? -0.081 -44.779 74.214 1.00 14.60 258 ARG C C 1
ATOM 8946 O O . ARG C 1 270 ? -0.911 -45.619 74.442 1.00 14.36 258 ARG C O 1
ATOM 8954 N N . THR C 1 271 ? 0.962 -45.032 73.415 1.00 13.45 259 THR C N 1
ATOM 8955 C CA . THR C 1 271 ? 1.135 -46.354 72.830 1.00 15.12 259 THR C CA 1
ATOM 8956 C C . THR C 1 271 ? 1.858 -47.411 73.661 1.00 15.32 259 THR C C 1
ATOM 8957 O O . THR C 1 271 ? 2.075 -48.528 73.157 1.00 16.17 259 THR C O 1
ATOM 8961 N N . GLY C 1 272 ? 2.268 -47.070 74.864 1.00 16.81 260 GLY C N 1
ATOM 8962 C CA . GLY C 1 272 ? 3.091 -47.949 75.700 1.00 17.03 260 GLY C CA 1
ATOM 8963 C C . GLY C 1 272 ? 4.547 -47.911 75.386 1.00 17.21 260 GLY C C 1
ATOM 8964 O O . GLY C 1 272 ? 5.310 -48.735 75.900 1.00 15.99 260 GLY C O 1
ATOM 8965 N N . LYS C 1 273 ? 4.942 -46.973 74.526 1.00 15.96 261 LYS C N 1
ATOM 8966 C CA . LYS C 1 273 ? 6.271 -46.426 74.490 1.00 17.32 261 LYS C CA 1
ATOM 8967 C C . LYS C 1 273 ? 6.139 -44.931 74.703 1.00 16.21 261 LYS C C 1
ATOM 8968 O O . LYS C 1 273 ? 5.067 -44.418 74.585 1.00 14.29 261 LYS C O 1
ATOM 8974 N N . MET C 1 274 ? 7.221 -44.233 75.057 1.00 14.26 262 MET C N 1
ATOM 8975 C CA . MET C 1 274 ? 7.092 -42.784 75.232 1.00 16.12 262 MET C CA 1
ATOM 8976 C C . MET C 1 274 ? 6.545 -42.126 73.932 1.00 14.71 262 MET C C 1
ATOM 8977 O O . MET C 1 274 ? 5.598 -41.366 73.971 1.00 14.92 262 MET C O 1
ATOM 8982 N N . TRP C 1 275 ? 7.153 -42.455 72.789 1.00 14.71 263 TRP C N 1
ATOM 8983 C CA . TRP C 1 275 ? 6.749 -41.935 71.468 1.00 13.96 263 TRP C CA 1
ATOM 8984 C C . TRP C 1 275 ? 6.299 -43.016 70.609 1.00 14.66 263 TRP C C 1
ATOM 8985 O O . TRP C 1 275 ? 6.888 -44.108 70.585 1.00 14.66 263 TRP C O 1
ATOM 8996 N N . ALA C 1 276 ? 5.217 -42.766 69.879 1.00 13.02 264 ALA C N 1
ATOM 8997 C CA . ALA C 1 276 ? 4.718 -43.781 68.957 1.00 12.84 264 ALA C CA 1
ATOM 8998 C C . ALA C 1 276 ? 5.743 -44.178 67.884 1.00 13.36 264 ALA C C 1
ATOM 8999 O O . ALA C 1 276 ? 5.786 -45.387 67.478 1.00 12.86 264 ALA C O 1
ATOM 9001 N N . ILE C 1 277 ? 6.635 -43.256 67.501 1.00 12.85 265 ILE C N 1
ATOM 9002 C CA . ILE C 1 277 ? 7.657 -43.666 66.506 1.00 13.59 265 ILE C CA 1
ATOM 9003 C C . ILE C 1 277 ? 8.612 -44.762 67.074 1.00 14.72 265 ILE C C 1
ATOM 9004 O O . ILE C 1 277 ? 9.288 -45.423 66.326 1.00 13.48 265 ILE C O 1
ATOM 9009 N N . GLN C 1 278 ? 8.631 -44.918 68.404 1.00 16.03 266 GLN C N 1
ATOM 9010 C CA . GLN C 1 278 ? 9.478 -45.947 69.045 1.00 15.96 266 GLN C CA 1
ATOM 9011 C C . GLN C 1 278 ? 8.842 -47.293 68.855 1.00 16.57 266 GLN C C 1
ATOM 9012 O O . GLN C 1 278 ? 9.472 -48.293 69.191 1.00 16.10 266 GLN C O 1
ATOM 9018 N N . GLN C 1 279 ? 7.591 -47.366 68.311 1.00 15.47 267 GLN C N 1
ATOM 9019 C CA . GLN C 1 279 ? 6.999 -48.650 67.914 1.00 17.10 267 GLN C CA 1
ATOM 9020 C C . GLN C 1 279 ? 7.744 -49.248 66.709 1.00 19.19 267 GLN C C 1
ATOM 9021 O O . GLN C 1 279 ? 7.533 -50.387 66.367 1.00 21.46 267 GLN C O 1
ATOM 9027 N N . PHE C 1 280 ? 8.636 -48.463 66.130 1.00 19.34 268 PHE C N 1
ATOM 9028 C CA . PHE C 1 280 ? 9.389 -48.798 64.904 1.00 17.21 268 PHE C CA 1
ATOM 9029 C C . PHE C 1 280 ? 10.848 -48.892 65.290 1.00 18.08 268 PHE C C 1
ATOM 9030 O O . PHE C 1 280 ? 11.284 -48.285 66.222 1.00 17.86 268 PHE C O 1
ATOM 9038 N N . LYS C 1 281 ? 11.605 -49.624 64.505 1.00 18.38 269 LYS C N 1
ATOM 9039 C CA . LYS C 1 281 ? 13.013 -49.838 64.768 1.00 21.93 269 LYS C CA 1
ATOM 9040 C C . LYS C 1 281 ? 13.930 -48.705 64.302 1.00 18.84 269 LYS C C 1
ATOM 9041 O O . LYS C 1 281 ? 14.038 -48.418 63.115 1.00 18.07 269 LYS C O 1
ATOM 9047 N N . ASP C 1 282 ? 14.604 -48.106 65.254 1.00 17.44 270 ASP C N 1
ATOM 9048 C CA . ASP C 1 282 ? 15.666 -47.192 65.017 1.00 20.63 270 ASP C CA 1
ATOM 9049 C C . ASP C 1 282 ? 15.288 -46.096 64.044 1.00 21.64 270 ASP C C 1
ATOM 9050 O O . ASP C 1 282 ? 15.965 -45.874 63.017 1.00 19.52 270 ASP C O 1
ATOM 9055 N N . ILE C 1 283 ? 14.206 -45.396 64.352 1.00 20.45 271 ILE C N 1
ATOM 9056 C CA . ILE C 1 283 ? 13.823 -44.241 63.477 1.00 18.18 271 ILE C CA 1
ATOM 9057 C C . ILE C 1 283 ? 13.884 -42.980 64.317 1.00 17.65 271 ILE C C 1
ATOM 9058 O O . ILE C 1 283 ? 13.209 -42.893 65.338 1.00 17.57 271 ILE C O 1
ATOM 9063 N N . GLU C 1 284 ? 14.672 -41.996 63.905 1.00 18.44 272 GLU C N 1
ATOM 9064 C CA . GLU C 1 284 ? 14.741 -40.715 64.575 1.00 18.90 272 GLU C CA 1
ATOM 9065 C C . GLU C 1 284 ? 14.230 -39.673 63.579 1.00 19.60 272 GLU C C 1
ATOM 9066 O O . GLU C 1 284 ? 14.855 -39.486 62.521 1.00 19.66 272 GLU C O 1
ATOM 9072 N N . PRO C 1 285 ? 13.189 -38.924 63.959 1.00 18.60 273 PRO C N 1
ATOM 9073 C CA . PRO C 1 285 ? 12.677 -37.912 63.052 1.00 18.00 273 PRO C CA 1
ATOM 9074 C C . PRO C 1 285 ? 13.552 -36.678 62.984 1.00 16.34 273 PRO C C 1
ATOM 9075 O O . PRO C 1 285 ? 14.190 -36.331 63.973 1.00 15.92 273 PRO C O 1
ATOM 9079 N N . ASP C 1 286 ? 13.493 -35.969 61.867 1.00 15.03 274 ASP C N 1
ATOM 9080 C CA . ASP C 1 286 ? 14.095 -34.629 61.720 1.00 15.53 274 ASP C CA 1
ATOM 9081 C C . ASP C 1 286 ? 13.291 -33.539 62.423 1.00 14.25 274 ASP C C 1
ATOM 9082 O O . ASP C 1 286 ? 13.871 -32.577 62.959 1.00 14.01 274 ASP C O 1
ATOM 9087 N N . LEU C 1 287 ? 11.988 -33.762 62.501 1.00 13.19 275 LEU C N 1
ATOM 9088 C CA . LEU C 1 287 ? 11.078 -32.824 63.085 1.00 12.73 275 LEU C CA 1
ATOM 9089 C C . LEU C 1 287 ? 9.902 -33.575 63.664 1.00 12.59 275 LEU C C 1
ATOM 9090 O O . LEU C 1 287 ? 9.556 -34.602 63.187 1.00 11.04 275 LEU C O 1
ATOM 9095 N N . MET C 1 288 ? 9.338 -33.044 64.735 1.00 14.49 276 MET C N 1
ATOM 9096 C CA . MET C 1 288 ? 8.152 -33.690 65.362 1.00 15.90 276 MET C CA 1
ATOM 9097 C C . MET C 1 288 ? 7.267 -32.690 66.061 1.00 14.17 276 MET C C 1
ATOM 9098 O O . MET C 1 288 ? 7.783 -31.734 66.622 1.00 15.32 276 MET C O 1
ATOM 9103 N N . SER C 1 289 ? 5.970 -32.939 66.085 1.00 13.33 277 SER C N 1
ATOM 9104 C CA . SER C 1 289 ? 5.057 -32.068 66.796 1.00 12.73 277 SER C CA 1
ATOM 9105 C C . SER C 1 289 ? 4.521 -32.796 68.039 1.00 13.26 277 SER C C 1
ATOM 9106 O O . SER C 1 289 ? 4.340 -34.029 68.019 1.00 12.94 277 SER C O 1
ATOM 9109 N N . VAL C 1 290 ? 4.385 -32.024 69.107 1.00 13.46 278 VAL C N 1
ATOM 9110 C CA . VAL C 1 290 ? 3.946 -32.475 70.435 1.00 15.57 278 VAL C CA 1
ATOM 9111 C C . VAL C 1 290 ? 2.851 -31.547 70.923 1.00 13.44 278 VAL C C 1
ATOM 9112 O O . VAL C 1 290 ? 2.873 -30.380 70.621 1.00 12.04 278 VAL C O 1
ATOM 9116 N N . GLY C 1 291 ? 1.868 -32.051 71.657 1.00 14.71 279 GLY C N 1
ATOM 9117 C CA . GLY C 1 291 ? 0.678 -31.303 72.036 1.00 13.25 279 GLY C CA 1
ATOM 9118 C C . GLY C 1 291 ? -0.219 -32.105 72.940 1.00 14.13 279 GLY C C 1
ATOM 9119 O O . GLY C 1 291 ? 0.254 -32.988 73.594 1.00 13.79 279 GLY C O 1
ATOM 9120 N N . LYS C 1 292 ? -1.488 -31.772 72.966 1.00 13.70 280 LYS C N 1
ATOM 9121 C CA . LYS C 1 292 ? -2.476 -32.535 73.693 1.00 13.95 280 LYS C CA 1
ATOM 9122 C C . LYS C 1 292 ? -2.141 -32.778 75.219 1.00 13.19 280 LYS C C 1
ATOM 9123 O O . LYS C 1 292 ? -2.455 -31.983 76.021 1.00 13.85 280 LYS C O 1
ATOM 9129 N N . SER C 1 293 ? -1.632 -33.951 75.547 1.00 12.29 281 SER C N 1
ATOM 9130 C CA . SER C 1 293 ? -1.262 -34.291 76.932 1.00 13.19 281 SER C CA 1
ATOM 9131 C C . SER C 1 293 ? -0.076 -33.503 77.491 1.00 12.99 281 SER C C 1
ATOM 9132 O O . SER C 1 293 ? 0.172 -33.535 78.623 1.00 13.66 281 SER C O 1
ATOM 9135 N N . LEU C 1 294 ? 0.662 -32.854 76.625 1.00 12.85 282 LEU C N 1
ATOM 9136 C CA . LEU C 1 294 ? 1.948 -32.154 76.998 1.00 12.93 282 LEU C CA 1
ATOM 9137 C C . LEU C 1 294 ? 1.761 -31.413 78.308 1.00 13.69 282 LEU C C 1
ATOM 9138 O O . LEU C 1 294 ? 2.627 -31.548 79.193 1.00 12.44 282 LEU C O 1
ATOM 9143 N N . ALA C 1 295 ? 0.693 -30.609 78.405 1.00 11.85 283 ALA C N 1
ATOM 9144 C CA . ALA C 1 295 ? 0.417 -29.864 79.620 1.00 13.02 283 ALA C CA 1
ATOM 9145 C C . ALA C 1 295 ? -0.920 -30.222 80.302 1.00 13.05 283 ALA C C 1
ATOM 9146 O O . ALA C 1 295 ? -1.552 -29.337 80.878 1.00 12.15 283 ALA C O 1
ATOM 9148 N N . SER C 1 296 ? -1.324 -31.499 80.220 1.00 13.56 284 SER C N 1
ATOM 9149 C CA . SER C 1 296 ? -2.578 -31.997 80.883 1.00 13.90 284 SER C CA 1
ATOM 9150 C C . SER C 1 296 ? -3.859 -31.247 80.367 1.00 13.29 284 SER C C 1
ATOM 9151 O O . SER C 1 296 ? -4.821 -31.144 81.058 1.00 14.86 284 SER C O 1
ATOM 9154 N N . GLY C 1 297 ? -3.793 -30.724 79.141 1.00 13.13 285 GLY C N 1
ATOM 9155 C CA . GLY C 1 297 ? -4.799 -30.015 78.438 1.00 12.27 285 GLY C CA 1
ATOM 9156 C C . GLY C 1 297 ? -4.741 -28.505 78.556 1.00 12.72 285 GLY C C 1
ATOM 9157 O O . GLY C 1 297 ? -5.532 -27.814 77.921 1.00 14.66 285 GLY C O 1
ATOM 9158 N N . MET C 1 298 ? -3.809 -27.977 79.295 1.00 12.80 286 MET C N 1
ATOM 9159 C CA . MET C 1 298 ? -3.540 -26.548 79.240 1.00 13.60 286 MET C CA 1
ATOM 9160 C C . MET C 1 298 ? -2.932 -26.341 77.840 1.00 13.63 286 MET C C 1
ATOM 9161 O O . MET C 1 298 ? -2.209 -27.255 77.326 1.00 14.31 286 MET C O 1
ATOM 9166 N N . PRO C 1 299 ? -3.142 -25.164 77.239 1.00 12.25 287 PRO C N 1
ATOM 9167 C CA . PRO C 1 299 ? -2.664 -24.944 75.873 1.00 11.90 287 PRO C CA 1
ATOM 9168 C C . PRO C 1 299 ? -1.160 -24.796 75.836 1.00 12.34 287 PRO C C 1
ATOM 9169 O O . PRO C 1 299 ? -0.588 -23.786 76.231 1.00 15.72 287 PRO C O 1
ATOM 9173 N N . LEU C 1 300 ? -0.533 -25.845 75.389 1.00 13.36 288 LEU C N 1
ATOM 9174 C CA . LEU C 1 300 ? 0.882 -25.820 75.023 1.00 13.09 288 LEU C CA 1
ATOM 9175 C C . LEU C 1 300 ? 1.189 -26.851 73.968 1.00 13.18 288 LEU C C 1
ATOM 9176 O O . LEU C 1 300 ? 0.714 -28.005 73.998 1.00 14.40 288 LEU C O 1
ATOM 9181 N N . SER C 1 301 ? 2.124 -26.502 73.091 1.00 12.47 289 SER C N 1
ATOM 9182 C CA . SER C 1 301 ? 2.611 -27.437 72.091 1.00 11.79 289 SER C CA 1
ATOM 9183 C C . SER C 1 301 ? 4.111 -27.190 71.911 1.00 11.62 289 SER C C 1
ATOM 9184 O O . SER C 1 301 ? 4.638 -26.170 72.368 1.00 10.98 289 SER C O 1
ATOM 9187 N N . ALA C 1 302 ? 4.714 -28.077 71.163 1.00 12.28 290 ALA C N 1
ATOM 9188 C CA . ALA C 1 302 ? 6.068 -27.874 70.736 1.00 12.39 290 ALA C CA 1
ATOM 9189 C C . ALA C 1 302 ? 6.323 -28.454 69.390 1.00 12.63 290 ALA C C 1
ATOM 9190 O O . ALA C 1 302 ? 5.829 -29.522 69.045 1.00 14.04 290 ALA C O 1
ATOM 9192 N N . VAL C 1 303 ? 7.233 -27.806 68.683 1.00 12.51 291 VAL C N 1
ATOM 9193 C CA . VAL C 1 303 ? 7.922 -28.470 67.547 1.00 12.79 291 VAL C CA 1
ATOM 9194 C C . VAL C 1 303 ? 9.325 -28.736 67.999 1.00 13.95 291 VAL C C 1
ATOM 9195 O O . VAL C 1 303 ? 9.993 -27.863 68.579 1.00 13.31 291 VAL C O 1
ATOM 9199 N N . ILE C 1 304 ? 9.768 -29.982 67.795 1.00 14.54 292 ILE C N 1
ATOM 9200 C CA . ILE C 1 304 ? 11.100 -30.400 68.224 1.00 16.70 292 ILE C CA 1
ATOM 9201 C C . ILE C 1 304 ? 11.808 -30.897 66.984 1.00 17.63 292 ILE C C 1
ATOM 9202 O O . ILE C 1 304 ? 11.278 -31.748 66.259 1.00 16.53 292 ILE C O 1
ATOM 9207 N N . GLY C 1 305 ? 12.992 -30.351 66.696 1.00 16.59 293 GLY C N 1
ATOM 9208 C CA . GLY C 1 305 ? 13.723 -30.791 65.521 1.00 15.65 293 GLY C CA 1
ATOM 9209 C C . GLY C 1 305 ? 15.218 -30.908 65.747 1.00 16.86 293 GLY C C 1
ATOM 9210 O O . GLY C 1 305 ? 15.755 -30.356 66.694 1.00 16.82 293 GLY C O 1
ATOM 9211 N N . LYS C 1 306 ? 15.884 -31.655 64.873 1.00 18.03 294 LYS C N 1
ATOM 9212 C CA . LYS C 1 306 ? 17.345 -31.686 64.897 1.00 17.45 294 LYS C CA 1
ATOM 9213 C C . LYS C 1 306 ? 17.838 -30.234 64.866 1.00 15.71 294 LYS C C 1
ATOM 9214 O O . LYS C 1 306 ? 17.298 -29.353 64.160 1.00 16.27 294 LYS C O 1
ATOM 9220 N N . LYS C 1 307 ? 18.870 -29.968 65.647 1.00 17.15 295 LYS C N 1
ATOM 9221 C CA . LYS C 1 307 ? 19.452 -28.627 65.755 1.00 18.76 295 LYS C CA 1
ATOM 9222 C C . LYS C 1 307 ? 19.623 -27.811 64.483 1.00 17.08 295 LYS C C 1
ATOM 9223 O O . LYS C 1 307 ? 19.234 -26.610 64.396 1.00 15.31 295 LYS C O 1
ATOM 9229 N N . GLU C 1 308 ? 20.223 -28.397 63.493 1.00 17.57 296 GLU C N 1
ATOM 9230 C CA . GLU C 1 308 ? 20.539 -27.680 62.279 1.00 20.32 296 GLU C CA 1
ATOM 9231 C C . GLU C 1 308 ? 19.240 -27.278 61.507 1.00 17.89 296 GLU C C 1
ATOM 9232 O O . GLU C 1 308 ? 19.164 -26.230 60.905 1.00 16.91 296 GLU C O 1
ATOM 9238 N N . VAL C 1 309 ? 18.206 -28.083 61.631 1.00 16.86 297 VAL C N 1
ATOM 9239 C CA . VAL C 1 309 ? 16.885 -27.751 61.068 1.00 17.74 297 VAL C CA 1
ATOM 9240 C C . VAL C 1 309 ? 16.255 -26.565 61.786 1.00 16.25 297 VAL C C 1
ATOM 9241 O O . VAL C 1 309 ? 15.774 -25.643 61.137 1.00 17.20 297 VAL C O 1
ATOM 9245 N N . MET C 1 310 ? 16.355 -26.570 63.122 1.00 18.47 298 MET C N 1
ATOM 9246 C CA . MET C 1 310 ? 15.750 -25.527 63.992 1.00 15.93 298 MET C CA 1
ATOM 9247 C C . MET C 1 310 ? 16.521 -24.235 63.930 1.00 17.28 298 MET C C 1
ATOM 9248 O O . MET C 1 310 ? 15.978 -23.214 64.274 1.00 20.28 298 MET C O 1
ATOM 9253 N N . GLN C 1 311 ? 17.742 -24.264 63.420 1.00 16.42 299 GLN C N 1
ATOM 9254 C CA . GLN C 1 311 ? 18.506 -23.037 63.166 1.00 19.48 299 GLN C CA 1
ATOM 9255 C C . GLN C 1 311 ? 18.265 -22.349 61.790 1.00 17.65 299 GLN C C 1
ATOM 9256 O O . GLN C 1 311 ? 18.900 -21.356 61.518 1.00 17.72 299 GLN C O 1
ATOM 9262 N N . SER C 1 312 ? 17.354 -22.858 60.963 1.00 15.75 300 SER C N 1
ATOM 9263 C CA . SER C 1 312 ? 17.199 -22.395 59.577 1.00 16.08 300 SER C CA 1
ATOM 9264 C C . SER C 1 312 ? 16.358 -21.079 59.500 1.00 16.82 300 SER C C 1
ATOM 9265 O O . SER C 1 312 ? 16.304 -20.417 58.503 1.00 15.37 300 SER C O 1
ATOM 9268 N N . LEU C 1 313 ? 15.724 -20.674 60.574 1.00 15.37 301 LEU C N 1
ATOM 9269 C CA . LEU C 1 313 ? 14.873 -19.458 60.552 1.00 15.97 301 LEU C CA 1
ATOM 9270 C C . LEU C 1 313 ? 15.308 -18.445 61.601 1.00 16.36 301 LEU C C 1
ATOM 9271 O O . LEU C 1 313 ? 15.836 -18.847 62.698 1.00 14.80 301 LEU C O 1
ATOM 9276 N N . ASP C 1 314 ? 15.080 -17.172 61.309 1.00 15.43 302 ASP C N 1
ATOM 9277 C CA . ASP C 1 314 ? 15.256 -16.056 62.241 1.00 16.20 302 ASP C CA 1
ATOM 9278 C C . ASP C 1 314 ? 13.928 -15.539 62.775 1.00 16.43 302 ASP C C 1
ATOM 9279 O O . ASP C 1 314 ? 12.909 -15.824 62.248 1.00 15.02 302 ASP C O 1
ATOM 9284 N N . ALA C 1 315 ? 13.978 -14.814 63.882 1.00 15.13 303 ALA C N 1
ATOM 9285 C CA . ALA C 1 315 ? 12.782 -14.300 64.497 1.00 15.09 303 ALA C CA 1
ATOM 9286 C C . ALA C 1 315 ? 12.260 -13.197 63.584 1.00 14.59 303 ALA C C 1
ATOM 9287 O O . ALA C 1 315 ? 13.055 -12.582 62.964 1.00 12.59 303 ALA C O 1
ATOM 9289 N N . PRO C 1 316 ? 10.959 -12.959 63.557 1.00 14.52 304 PRO C N 1
ATOM 9290 C CA . PRO C 1 316 ? 9.947 -13.714 64.267 1.00 15.29 304 PRO C CA 1
ATOM 9291 C C . PRO C 1 316 ? 9.176 -14.700 63.348 1.00 15.44 304 PRO C C 1
ATOM 9292 O O . PRO C 1 316 ? 8.005 -14.651 63.229 1.00 17.37 304 PRO C O 1
ATOM 9296 N N . ALA C 1 317 ? 9.894 -15.583 62.691 1.00 17.01 305 ALA C N 1
ATOM 9297 C CA . ALA C 1 317 ? 9.280 -16.469 61.714 1.00 14.39 305 ALA C CA 1
ATOM 9298 C C . ALA C 1 317 ? 8.216 -17.379 62.336 1.00 15.18 305 ALA C C 1
ATOM 9299 O O . ALA C 1 317 ? 7.358 -17.832 61.651 1.00 13.04 305 ALA C O 1
ATOM 9301 N N . HIS C 1 318 ? 8.340 -17.673 63.635 1.00 13.61 306 HIS C N 1
ATOM 9302 C CA . HIS C 1 318 ? 7.428 -18.625 64.268 1.00 16.10 306 HIS C CA 1
ATOM 9303 C C . HIS C 1 318 ? 7.351 -18.324 65.758 1.00 16.35 306 HIS C C 1
ATOM 9304 O O . HIS C 1 318 ? 8.224 -18.707 66.509 1.00 14.32 306 HIS C O 1
ATOM 9311 N N . LEU C 1 319 ? 6.327 -17.594 66.177 1.00 15.04 307 LEU C N 1
ATOM 9312 C CA . LEU C 1 319 ? 6.153 -17.295 67.582 1.00 13.78 307 LEU C CA 1
ATOM 9313 C C . LEU C 1 319 ? 4.770 -16.794 67.880 1.00 13.78 307 LEU C C 1
ATOM 9314 O O . LEU C 1 319 ? 4.053 -16.263 67.020 1.00 13.48 307 LEU C O 1
ATOM 9319 N N . PHE C 1 320 ? 4.361 -17.020 69.124 1.00 13.25 308 PHE C N 1
ATOM 9320 C CA . PHE C 1 320 ? 3.064 -16.689 69.572 1.00 14.61 308 PHE C CA 1
ATOM 9321 C C . PHE C 1 320 ? 3.204 -16.082 70.967 1.00 15.16 308 PHE C C 1
ATOM 9322 O O . PHE C 1 320 ? 3.972 -16.575 71.814 1.00 13.91 308 PHE C O 1
ATOM 9330 N N . THR C 1 321 ? 2.416 -15.048 71.191 1.00 14.98 309 THR C N 1
ATOM 9331 C CA . THR C 1 321 ? 2.474 -14.269 72.434 1.00 16.55 309 THR C CA 1
ATOM 9332 C C . THR C 1 321 ? 2.280 -15.127 73.675 1.00 15.81 309 THR C C 1
ATOM 9333 O O . THR C 1 321 ? 3.020 -14.965 74.664 1.00 16.18 309 THR C O 1
ATOM 9337 N N . THR C 1 322 ? 1.297 -16.027 73.645 1.00 12.78 310 THR C N 1
ATOM 9338 C CA . THR C 1 322 ? 1.008 -16.844 74.819 1.00 14.00 310 THR C CA 1
ATOM 9339 C C . THR C 1 322 ? 1.630 -18.253 74.771 1.00 13.92 310 THR C C 1
ATOM 9340 O O . THR C 1 322 ? 1.420 -19.076 75.685 1.00 14.99 310 THR C O 1
ATOM 9344 N N . ALA C 1 323 ? 2.351 -18.603 73.734 1.00 13.23 311 ALA C N 1
ATOM 9345 C CA . ALA C 1 323 ? 3.044 -19.944 73.736 1.00 14.96 311 ALA C CA 1
ATOM 9346 C C . ALA C 1 323 ? 4.144 -19.987 74.768 1.00 14.99 311 ALA C C 1
ATOM 9347 O O . ALA C 1 323 ? 4.864 -19.016 74.967 1.00 15.01 311 ALA C O 1
ATOM 9349 N N . GLY C 1 324 ? 4.326 -21.146 75.367 1.00 13.49 312 GLY C N 1
ATOM 9350 C CA . GLY C 1 324 ? 5.283 -21.288 76.464 1.00 14.37 312 GLY C CA 1
ATOM 9351 C C . GLY C 1 324 ? 4.884 -20.453 77.649 1.00 14.03 312 GLY C C 1
ATOM 9352 O O . GLY C 1 324 ? 5.727 -19.928 78.363 1.00 13.39 312 GLY C O 1
ATOM 9353 N N . ASN C 1 325 ? 3.585 -20.282 77.869 1.00 12.63 313 ASN C N 1
ATOM 9354 C CA . ASN C 1 325 ? 3.104 -19.611 79.041 1.00 12.67 313 ASN C CA 1
ATOM 9355 C C . ASN C 1 325 ? 3.677 -20.318 80.274 1.00 12.12 313 ASN C C 1
ATOM 9356 O O . ASN C 1 325 ? 3.786 -21.533 80.270 1.00 12.92 313 ASN C O 1
ATOM 9361 N N . PRO C 1 326 ? 4.110 -19.591 81.293 1.00 13.20 314 PRO C N 1
ATOM 9362 C CA . PRO C 1 326 ? 4.802 -20.245 82.463 1.00 13.91 314 PRO C CA 1
ATOM 9363 C C . PRO C 1 326 ? 3.881 -21.107 83.319 1.00 13.68 314 PRO C C 1
ATOM 9364 O O . PRO C 1 326 ? 4.330 -22.138 83.849 1.00 12.67 314 PRO C O 1
ATOM 9368 N N . VAL C 1 327 ? 2.590 -20.791 83.378 1.00 12.11 315 VAL C N 1
ATOM 9369 C CA . VAL C 1 327 ? 1.678 -21.687 84.130 1.00 13.85 315 VAL C CA 1
ATOM 9370 C C . VAL C 1 327 ? 1.533 -22.968 83.326 1.00 13.07 315 VAL C C 1
ATOM 9371 O O . VAL C 1 327 ? 1.588 -24.067 83.853 1.00 13.49 315 VAL C O 1
ATOM 9375 N N . CYS C 1 328 ? 1.328 -22.844 82.011 1.00 13.36 316 CYS C N 1
ATOM 9376 C CA . CYS C 1 328 ? 1.291 -24.074 81.142 1.00 13.64 316 CYS C CA 1
ATOM 9377 C C . CYS C 1 328 ? 2.592 -24.882 81.221 1.00 13.07 316 CYS C C 1
ATOM 9378 O O . CYS C 1 328 ? 2.590 -26.109 81.266 1.00 12.12 316 CYS C O 1
ATOM 9381 N N . SER C 1 329 ? 3.714 -24.158 81.265 1.00 12.21 317 SER C N 1
ATOM 9382 C CA . SER C 1 329 ? 4.982 -24.816 81.363 1.00 12.36 317 SER C CA 1
ATOM 9383 C C . SER C 1 329 ? 5.156 -25.597 82.655 1.00 12.92 317 SER C C 1
ATOM 9384 O O . SER C 1 329 ? 5.544 -26.766 82.648 1.00 14.07 317 SER C O 1
ATOM 9387 N N . ALA C 1 330 ? 4.804 -24.971 83.748 1.00 13.40 318 ALA C N 1
ATOM 9388 C CA . ALA C 1 330 ? 4.814 -25.624 85.040 1.00 14.47 318 ALA C CA 1
ATOM 9389 C C . ALA C 1 330 ? 3.899 -26.860 84.992 1.00 15.95 318 ALA C C 1
ATOM 9390 O O . ALA C 1 330 ? 4.253 -27.918 85.495 1.00 15.65 318 ALA C O 1
ATOM 9392 N N . ALA C 1 331 ? 2.724 -26.725 84.380 1.00 14.83 319 ALA C N 1
ATOM 9393 C CA . ALA C 1 331 ? 1.794 -27.887 84.255 1.00 14.93 319 ALA C CA 1
ATOM 9394 C C . ALA C 1 331 ? 2.424 -29.024 83.495 1.00 14.00 319 ALA C C 1
ATOM 9395 O O . ALA C 1 331 ? 2.193 -30.210 83.819 1.00 14.85 319 ALA C O 1
ATOM 9397 N N . SER C 1 332 ? 3.171 -28.678 82.429 1.00 12.77 320 SER C N 1
ATOM 9398 C CA . SER C 1 332 ? 3.767 -29.653 81.601 1.00 13.93 320 SER C CA 1
ATOM 9399 C C . SER C 1 332 ? 4.938 -30.336 82.370 1.00 13.10 320 SER C C 1
ATOM 9400 O O . SER C 1 332 ? 5.071 -31.505 82.285 1.00 13.31 320 SER C O 1
ATOM 9403 N N . LEU C 1 333 ? 5.805 -29.576 83.021 1.00 13.97 321 LEU C N 1
ATOM 9404 C CA . LEU C 1 333 ? 6.911 -30.186 83.817 1.00 13.76 321 LEU C CA 1
ATOM 9405 C C . LEU C 1 333 ? 6.278 -31.167 84.839 1.00 14.76 321 LEU C C 1
ATOM 9406 O O . LEU C 1 333 ? 6.765 -32.261 85.001 1.00 15.32 321 LEU C O 1
ATOM 9411 N N . ALA C 1 334 ? 5.182 -30.758 85.492 1.00 14.09 322 ALA C N 1
ATOM 9412 C CA . ALA C 1 334 ? 4.463 -31.660 86.414 1.00 17.02 322 ALA C CA 1
ATOM 9413 C C . ALA C 1 334 ? 3.929 -32.922 85.711 1.00 16.16 322 ALA C C 1
ATOM 9414 O O . ALA C 1 334 ? 4.067 -34.050 86.200 1.00 15.65 322 ALA C O 1
ATOM 9416 N N . THR C 1 335 ? 3.295 -32.743 84.542 1.00 13.54 323 THR C N 1
ATOM 9417 C CA . THR C 1 335 ? 2.780 -33.827 83.772 1.00 12.93 323 THR C CA 1
ATOM 9418 C C . THR C 1 335 ? 3.877 -34.826 83.380 1.00 14.02 323 THR C C 1
ATOM 9419 O O . THR C 1 335 ? 3.686 -36.034 83.494 1.00 13.69 323 THR C O 1
ATOM 9423 N N . LEU C 1 336 ? 5.017 -34.346 82.926 1.00 13.78 324 LEU C N 1
ATOM 9424 C CA . LEU C 1 336 ? 6.128 -35.243 82.585 1.00 15.19 324 LEU C CA 1
ATOM 9425 C C . LEU C 1 336 ? 6.663 -36.014 83.801 1.00 14.66 324 LEU C C 1
ATOM 9426 O O . LEU C 1 336 ? 6.937 -37.193 83.699 1.00 16.05 324 LEU C O 1
ATOM 9431 N N . ASP C 1 337 ? 6.699 -35.369 84.930 1.00 17.21 325 ASP C N 1
ATOM 9432 C CA . ASP C 1 337 ? 7.052 -36.050 86.192 1.00 19.29 325 ASP C CA 1
ATOM 9433 C C . ASP C 1 337 ? 6.100 -37.158 86.519 1.00 17.78 325 ASP C C 1
ATOM 9434 O O . ASP C 1 337 ? 6.546 -38.206 86.919 1.00 18.03 325 ASP C O 1
ATOM 9439 N N . VAL C 1 338 ? 4.798 -36.900 86.405 1.00 16.01 326 VAL C N 1
ATOM 9440 C CA . VAL C 1 338 ? 3.794 -37.912 86.639 1.00 15.04 326 VAL C CA 1
ATOM 9441 C C . VAL C 1 338 ? 3.956 -39.119 85.697 1.00 13.60 326 VAL C C 1
ATOM 9442 O O . VAL C 1 338 ? 3.918 -40.246 86.177 1.00 15.63 326 VAL C O 1
ATOM 9446 N N . ILE C 1 339 ? 4.172 -38.914 84.398 1.00 14.42 327 ILE C N 1
ATOM 9447 C CA . ILE C 1 339 ? 4.356 -39.965 83.446 1.00 14.20 327 ILE C CA 1
ATOM 9448 C C . ILE C 1 339 ? 5.512 -40.794 83.913 1.00 13.21 327 ILE C C 1
ATOM 9449 O O . ILE C 1 339 ? 5.477 -42.044 83.864 1.00 13.97 327 ILE C O 1
ATOM 9454 N N . GLU C 1 340 ? 6.547 -40.136 84.332 1.00 14.54 328 GLU C N 1
ATOM 9455 C CA . GLU C 1 340 ? 7.759 -40.917 84.725 1.00 16.43 328 GLU C CA 1
ATOM 9456 C C . GLU C 1 340 ? 7.573 -41.658 86.030 1.00 15.77 328 GLU C C 1
ATOM 9457 O O . GLU C 1 340 ? 7.825 -42.859 86.103 1.00 15.52 328 GLU C O 1
ATOM 9463 N N . TYR C 1 341 ? 7.164 -40.928 87.048 1.00 17.29 329 TYR C N 1
ATOM 9464 C CA . TYR C 1 341 ? 7.082 -41.401 88.411 1.00 18.01 329 TYR C CA 1
ATOM 9465 C C . TYR C 1 341 ? 5.922 -42.424 88.609 1.00 25.25 329 TYR C C 1
ATOM 9466 O O . TYR C 1 341 ? 5.974 -43.284 89.617 1.00 15.23 329 TYR C O 1
ATOM 9475 N N . GLU C 1 342 ? 4.841 -42.328 87.809 1.00 16.71 330 GLU C N 1
ATOM 9476 C CA . GLU C 1 342 ? 3.765 -43.299 87.932 1.00 14.45 330 GLU C CA 1
ATOM 9477 C C . GLU C 1 342 ? 3.968 -44.466 86.965 1.00 14.06 330 GLU C C 1
ATOM 9478 O O . GLU C 1 342 ? 3.119 -45.285 86.809 1.00 14.85 330 GLU C O 1
ATOM 9484 N N . GLY C 1 343 ? 5.044 -44.447 86.213 1.00 13.31 331 GLY C N 1
ATOM 9485 C CA . GLY C 1 343 ? 5.371 -45.512 85.228 1.00 15.98 331 GLY C CA 1
ATOM 9486 C C . GLY C 1 343 ? 4.273 -45.705 84.190 1.00 17.32 331 GLY C C 1
ATOM 9487 O O . GLY C 1 343 ? 3.855 -46.816 83.917 1.00 14.08 331 GLY C O 1
ATOM 9488 N N . LEU C 1 344 ? 3.728 -44.597 83.699 1.00 16.64 332 LEU C N 1
ATOM 9489 C CA . LEU C 1 344 ? 2.543 -44.678 82.837 1.00 15.69 332 LEU C CA 1
ATOM 9490 C C . LEU C 1 344 ? 2.819 -45.216 81.503 1.00 14.94 332 LEU C C 1
ATOM 9491 O O . LEU C 1 344 ? 1.897 -45.713 80.861 1.00 17.00 332 LEU C O 1
ATOM 9496 N N . VAL C 1 345 ? 4.059 -45.076 80.993 1.00 14.47 333 VAL C N 1
ATOM 9497 C CA . VAL C 1 345 ? 4.396 -45.676 79.758 1.00 14.49 333 VAL C CA 1
ATOM 9498 C C . VAL C 1 345 ? 4.247 -47.214 79.859 1.00 15.66 333 VAL C C 1
ATOM 9499 O O . VAL C 1 345 ? 3.558 -47.869 79.032 1.00 14.61 333 VAL C O 1
ATOM 9503 N N . GLU C 1 346 ? 4.781 -47.791 80.951 1.00 16.98 334 GLU C N 1
ATOM 9504 C CA . GLU C 1 346 ? 4.699 -49.245 81.140 1.00 17.08 334 GLU C CA 1
ATOM 9505 C C . GLU C 1 346 ? 3.269 -49.667 81.420 1.00 14.86 334 GLU C C 1
ATOM 9506 O O . GLU C 1 346 ? 2.844 -50.706 80.962 1.00 17.78 334 GLU C O 1
ATOM 9512 N N . LYS C 1 347 ? 2.541 -48.874 82.193 1.00 14.34 335 LYS C N 1
ATOM 9513 C CA . LYS C 1 347 ? 1.127 -49.156 82.498 1.00 16.33 335 LYS C CA 1
ATOM 9514 C C . LYS C 1 347 ? 0.250 -49.167 81.222 1.00 15.66 335 LYS C C 1
ATOM 9515 O O . LYS C 1 347 ? -0.612 -50.039 81.042 1.00 15.97 335 LYS C O 1
ATOM 9521 N N . SER C 1 348 ? 0.501 -48.195 80.339 1.00 15.89 336 SER C N 1
ATOM 9522 C CA . SER C 1 348 ? -0.173 -48.204 79.022 1.00 16.87 336 SER C CA 1
ATOM 9523 C C . SER C 1 348 ? 0.083 -49.481 78.272 1.00 16.51 336 SER C C 1
ATOM 9524 O O . SER C 1 348 ? -0.846 -50.048 77.704 1.00 14.23 336 SER C O 1
ATOM 9527 N N . ALA C 1 349 ? 1.348 -49.918 78.205 1.00 15.68 337 ALA C N 1
ATOM 9528 C CA . ALA C 1 349 ? 1.686 -51.122 77.497 1.00 16.42 337 ALA C CA 1
ATOM 9529 C C . ALA C 1 349 ? 0.993 -52.320 78.138 1.00 15.84 337 ALA C C 1
ATOM 9530 O O . ALA C 1 349 ? 0.483 -53.113 77.441 1.00 18.10 337 ALA C O 1
ATOM 9532 N N . THR C 1 350 ? 1.045 -52.447 79.471 1.00 16.92 338 THR C N 1
ATOM 9533 C CA . THR C 1 350 ? 0.473 -53.586 80.192 1.00 17.38 338 THR C CA 1
ATOM 9534 C C . THR C 1 350 ? -1.035 -53.618 80.118 1.00 18.07 338 THR C C 1
ATOM 9535 O O . THR C 1 350 ? -1.700 -54.622 79.761 1.00 14.89 338 THR C O 1
ATOM 9539 N N . ASP C 1 351 ? -1.605 -52.480 80.403 1.00 17.80 339 ASP C N 1
ATOM 9540 C CA . ASP C 1 351 ? -3.068 -52.357 80.269 1.00 17.46 339 ASP C CA 1
ATOM 9541 C C . ASP C 1 351 ? -3.572 -52.454 78.851 1.00 17.89 339 ASP C C 1
ATOM 9542 O O . ASP C 1 351 ? -4.686 -52.968 78.598 1.00 19.02 339 ASP C O 1
ATOM 9547 N N . GLY C 1 352 ? -2.767 -51.989 77.898 1.00 17.01 340 GLY C N 1
ATOM 9548 C CA . GLY C 1 352 ? -3.052 -52.099 76.486 1.00 18.02 340 GLY C CA 1
ATOM 9549 C C . GLY C 1 352 ? -3.077 -53.590 76.067 1.00 19.61 340 GLY C C 1
ATOM 9550 O O . GLY C 1 352 ? -3.971 -54.044 75.403 1.00 18.38 340 GLY C O 1
ATOM 9551 N N . ALA C 1 353 ? -2.062 -54.346 76.453 1.00 19.29 341 ALA C N 1
ATOM 9552 C CA . ALA C 1 353 ? -2.071 -55.798 76.177 1.00 18.41 341 ALA C CA 1
ATOM 9553 C C . ALA C 1 353 ? -3.357 -56.466 76.751 1.00 18.48 341 ALA C C 1
ATOM 9554 O O . ALA C 1 353 ? -4.025 -57.239 76.101 1.00 20.23 341 ALA C O 1
ATOM 9556 N N . TYR C 1 354 ? -3.736 -56.094 77.956 1.00 17.21 342 TYR C N 1
ATOM 9557 C CA . TYR C 1 354 ? -4.873 -56.701 78.612 1.00 18.62 342 TYR C CA 1
ATOM 9558 C C . TYR C 1 354 ? -6.169 -56.309 77.895 1.00 19.21 342 TYR C C 1
ATOM 9559 O O . TYR C 1 354 ? -7.010 -57.179 77.565 1.00 15.07 342 TYR C O 1
ATOM 9568 N N . ALA C 1 355 ? -6.303 -55.016 77.568 1.00 16.77 343 ALA C N 1
ATOM 9569 C CA . ALA C 1 355 ? -7.483 -54.544 76.841 1.00 17.75 343 ALA C CA 1
ATOM 9570 C C . ALA C 1 355 ? -7.630 -55.147 75.460 1.00 16.61 343 ALA C C 1
ATOM 9571 O O . ALA C 1 355 ? -8.732 -55.534 75.081 1.00 14.61 343 ALA C O 1
ATOM 9573 N N . LYS C 1 356 ? -6.514 -55.347 74.763 1.00 14.64 344 LYS C N 1
ATOM 9574 C CA . LYS C 1 356 ? -6.534 -56.035 73.499 1.00 18.39 344 LYS C CA 1
ATOM 9575 C C . LYS C 1 356 ? -7.125 -57.471 73.623 1.00 18.63 344 LYS C C 1
ATOM 9576 O O . LYS C 1 356 ? -8.066 -57.855 72.843 1.00 18.60 344 LYS C O 1
ATOM 9582 N N . GLN C 1 357 ? -6.637 -58.216 74.612 1.00 19.66 345 GLN C N 1
ATOM 9583 C CA . GLN C 1 357 ? -7.178 -59.577 74.828 1.00 18.48 345 GLN C CA 1
ATOM 9584 C C . GLN C 1 357 ? -8.630 -59.523 75.169 1.00 16.38 345 GLN C C 1
ATOM 9585 O O . GLN C 1 357 ? -9.402 -60.347 74.712 1.00 17.77 345 GLN C O 1
ATOM 9591 N N . ARG C 1 358 ? -9.050 -58.585 75.998 1.00 15.92 346 ARG C N 1
ATOM 9592 C CA . ARG C 1 358 ? -10.438 -58.473 76.338 1.00 17.70 346 ARG C CA 1
ATOM 9593 C C . ARG C 1 358 ? -11.310 -58.181 75.115 1.00 18.49 346 ARG C C 1
ATOM 9594 O O . ARG C 1 358 ? -12.320 -58.783 74.910 1.00 16.66 346 ARG C O 1
ATOM 9602 N N . PHE C 1 359 ? -10.855 -57.264 74.294 1.00 17.80 347 PHE C N 1
ATOM 9603 C CA . PHE C 1 359 ? -11.651 -56.938 73.077 1.00 17.65 347 PHE C CA 1
ATOM 9604 C C . PHE C 1 359 ? -11.616 -58.089 72.048 1.00 19.22 347 PHE C C 1
ATOM 9605 O O . PHE C 1 359 ? -12.627 -58.317 71.360 1.00 19.41 347 PHE C O 1
ATOM 9613 N N . LEU C 1 360 ? -10.521 -58.833 71.964 1.00 19.54 348 LEU C N 1
ATOM 9614 C CA . LEU C 1 360 ? -10.465 -59.990 71.087 1.00 20.46 348 LEU C CA 1
ATOM 9615 C C . LEU C 1 360 ? -11.442 -61.058 71.533 1.00 22.60 348 LEU C C 1
ATOM 9616 O O . LEU C 1 360 ? -12.080 -61.671 70.717 1.00 24.37 348 LEU C O 1
ATOM 9621 N N . GLU C 1 361 ? -11.575 -61.259 72.839 1.00 22.99 349 GLU C N 1
ATOM 9622 C CA . GLU C 1 361 ? -12.518 -62.194 73.399 1.00 23.12 349 GLU C CA 1
ATOM 9623 C C . GLU C 1 361 ? -13.957 -61.690 73.139 1.00 24.29 349 GLU C C 1
ATOM 9624 O O . GLU C 1 361 ? -14.803 -62.484 72.722 1.00 22.23 349 GLU C O 1
ATOM 9630 N N . MET C 1 362 ? -14.206 -60.379 73.273 1.00 20.68 350 MET C N 1
ATOM 9631 C CA . MET C 1 362 ? -15.473 -59.812 72.834 1.00 19.45 350 MET C CA 1
ATOM 9632 C C . MET C 1 362 ? -15.847 -60.096 71.380 1.00 19.23 350 MET C C 1
ATOM 9633 O O . MET C 1 362 ? -17.006 -60.458 71.062 1.00 19.16 350 MET C O 1
ATOM 9638 N N . GLN C 1 363 ? -14.860 -59.988 70.516 1.00 20.36 351 GLN C N 1
ATOM 9639 C CA . GLN C 1 363 ? -15.018 -60.175 69.105 1.00 20.90 351 GLN C CA 1
ATOM 9640 C C . GLN C 1 363 ? -15.405 -61.638 68.828 1.00 23.92 351 GLN C C 1
ATOM 9641 O O . GLN C 1 363 ? -16.124 -61.899 67.887 1.00 19.62 351 GLN C O 1
ATOM 9647 N N . GLN C 1 364 ? -14.925 -62.554 69.633 1.00 24.03 352 GLN C N 1
ATOM 9648 C CA . GLN C 1 364 ? -15.350 -63.976 69.473 1.00 25.59 352 GLN C CA 1
ATOM 9649 C C . GLN C 1 364 ? -16.845 -64.106 69.692 1.00 25.39 352 GLN C C 1
ATOM 9650 O O . GLN C 1 364 ? -17.477 -64.954 69.116 1.00 25.40 352 GLN C O 1
ATOM 9656 N N . ARG C 1 365 ? -17.444 -63.241 70.482 1.00 23.97 353 ARG C N 1
ATOM 9657 C CA . ARG C 1 365 ? -18.868 -63.379 70.782 1.00 25.56 353 ARG C CA 1
ATOM 9658 C C . ARG C 1 365 ? -19.701 -62.414 70.038 1.00 23.59 353 ARG C C 1
ATOM 9659 O O . ARG C 1 365 ? -20.952 -62.513 70.028 1.00 23.48 353 ARG C O 1
ATOM 9667 N N . HIS C 1 366 ? -19.054 -61.418 69.453 1.00 23.77 354 HIS C N 1
ATOM 9668 C CA . HIS C 1 366 ? -19.763 -60.258 68.880 1.00 22.01 354 HIS C CA 1
ATOM 9669 C C . HIS C 1 366 ? -19.182 -59.969 67.486 1.00 25.45 354 HIS C C 1
ATOM 9670 O O . HIS C 1 366 ? -18.276 -59.092 67.317 1.00 20.37 354 HIS C O 1
ATOM 9677 N N . PRO C 1 367 ? -19.747 -60.657 66.474 1.00 24.07 355 PRO C N 1
ATOM 9678 C CA . PRO C 1 367 ? -19.210 -60.571 65.141 1.00 25.61 355 PRO C CA 1
ATOM 9679 C C . PRO C 1 367 ? -19.299 -59.189 64.495 1.00 24.23 355 PRO C C 1
ATOM 9680 O O . PRO C 1 367 ? -18.672 -58.994 63.474 1.00 23.60 355 PRO C O 1
ATOM 9684 N N . MET C 1 368 ? -20.110 -58.278 65.043 1.00 22.23 356 MET C N 1
ATOM 9685 C CA . MET C 1 368 ? -20.096 -56.888 64.598 1.00 21.74 356 MET C CA 1
ATOM 9686 C C . MET C 1 368 ? -18.681 -56.239 64.728 1.00 19.03 356 MET C C 1
ATOM 9687 O O . MET C 1 368 ? -18.401 -55.269 64.013 1.00 20.26 356 MET C O 1
ATOM 9692 N N . ILE C 1 369 ? -17.866 -56.722 65.641 1.00 17.49 357 ILE C N 1
ATOM 9693 C CA . ILE C 1 369 ? -16.456 -56.267 65.787 1.00 19.13 357 ILE C CA 1
ATOM 9694 C C . ILE C 1 369 ? -15.642 -56.879 64.669 1.00 19.12 357 ILE C C 1
ATOM 9695 O O . ILE C 1 369 ? -15.345 -58.057 64.685 1.00 17.86 357 ILE C O 1
ATOM 9700 N N . GLY C 1 370 ? -15.310 -56.047 63.693 1.00 17.75 358 GLY C N 1
ATOM 9701 C CA . GLY C 1 370 ? -14.568 -56.496 62.557 1.00 18.59 358 GLY C CA 1
ATOM 9702 C C . GLY C 1 370 ? -13.072 -56.508 62.789 1.00 18.39 358 GLY C C 1
ATOM 9703 O O . GLY C 1 370 ? -12.379 -57.398 62.293 1.00 18.75 358 GLY C O 1
ATOM 9704 N N . ASP C 1 371 ? -12.556 -55.493 63.487 1.00 17.42 359 ASP C N 1
ATOM 9705 C CA . ASP C 1 371 ? -11.104 -55.403 63.728 1.00 16.54 359 ASP C CA 1
ATOM 9706 C C . ASP C 1 371 ? -10.848 -54.782 65.107 1.00 17.56 359 ASP C C 1
ATOM 9707 O O . ASP C 1 371 ? -11.524 -53.774 65.515 1.00 17.81 359 ASP C O 1
ATOM 9712 N N . VAL C 1 372 ? -9.869 -55.323 65.814 1.00 15.83 360 VAL C N 1
ATOM 9713 C CA . VAL C 1 372 ? -9.487 -54.818 67.065 1.00 15.73 360 VAL C CA 1
ATOM 9714 C C . VAL C 1 372 ? -8.066 -54.365 66.862 1.00 16.62 360 VAL C C 1
ATOM 9715 O O . VAL C 1 372 ? -7.164 -55.196 66.760 1.00 17.11 360 VAL C O 1
ATOM 9719 N N . ARG C 1 373 ? -7.831 -53.051 66.944 1.00 14.96 361 ARG C N 1
ATOM 9720 C CA . ARG C 1 373 ? -6.495 -52.499 66.763 1.00 15.28 361 ARG C CA 1
ATOM 9721 C C . ARG C 1 373 ? -6.138 -51.846 68.110 1.00 17.12 361 ARG C C 1
ATOM 9722 O O . ARG C 1 373 ? -6.948 -51.059 68.638 1.00 17.82 361 ARG C O 1
ATOM 9730 N N . MET C 1 374 ? -4.963 -52.143 68.657 1.00 15.39 362 MET C N 1
ATOM 9731 C CA . MET C 1 374 ? -4.588 -51.670 69.970 1.00 16.37 362 MET C CA 1
ATOM 9732 C C . MET C 1 374 ? -3.062 -51.653 70.043 1.00 17.28 362 MET C C 1
ATOM 9733 O O . MET C 1 374 ? -2.407 -52.653 69.806 1.00 15.37 362 MET C O 1
ATOM 9738 N N . TRP C 1 375 ? -2.529 -50.503 70.378 1.00 14.65 363 TRP C N 1
ATOM 9739 C CA . TRP C 1 375 ? -1.086 -50.337 70.696 1.00 15.71 363 TRP C CA 1
ATOM 9740 C C . TRP C 1 375 ? -1.007 -49.487 71.921 1.00 15.28 363 TRP C C 1
ATOM 9741 O O . TRP C 1 375 ? -1.223 -48.263 71.868 1.00 14.18 363 TRP C O 1
ATOM 9752 N N . GLY C 1 376 ? -0.810 -50.122 73.094 1.00 14.32 364 GLY C N 1
ATOM 9753 C CA . GLY C 1 376 ? -1.000 -49.452 74.394 1.00 14.22 364 GLY C CA 1
ATOM 9754 C C . GLY C 1 376 ? -2.464 -49.284 74.737 1.00 15.69 364 GLY C C 1
ATOM 9755 O O . GLY C 1 376 ? -3.293 -49.923 74.098 1.00 15.09 364 GLY C O 1
ATOM 9756 N N . LEU C 1 377 ? -2.789 -48.401 75.666 1.00 16.43 365 LEU C N 1
ATOM 9757 C CA . LEU C 1 377 ? -4.185 -48.166 76.065 1.00 19.76 365 LEU C CA 1
ATOM 9758 C C . LEU C 1 377 ? -4.782 -47.202 75.071 1.00 17.04 365 LEU C C 1
ATOM 9759 O O . LEU C 1 377 ? -4.983 -46.078 75.340 1.00 18.66 365 LEU C O 1
ATOM 9764 N N . ASN C 1 378 ? -4.970 -47.721 73.879 1.00 17.90 366 ASN C N 1
ATOM 9765 C CA . ASN C 1 378 ? -5.049 -46.921 72.681 1.00 17.60 366 ASN C CA 1
ATOM 9766 C C . ASN C 1 378 ? -5.575 -47.832 71.594 1.00 16.91 366 ASN C C 1
ATOM 9767 O O . ASN C 1 378 ? -4.830 -48.532 71.022 1.00 15.26 366 ASN C O 1
ATOM 9772 N N . GLY C 1 379 ? -6.859 -47.832 71.395 1.00 14.64 367 GLY C N 1
ATOM 9773 C CA . GLY C 1 379 ? -7.461 -48.723 70.453 1.00 14.25 367 GLY C CA 1
ATOM 9774 C C . GLY C 1 379 ? -8.567 -48.203 69.576 1.00 15.28 367 GLY C C 1
ATOM 9775 O O . GLY C 1 379 ? -9.270 -47.325 69.938 1.00 12.65 367 GLY C O 1
ATOM 9776 N N . GLY C 1 380 ? -8.691 -48.821 68.414 1.00 15.46 368 GLY C N 1
ATOM 9777 C CA . GLY C 1 380 ? -9.826 -48.622 67.508 1.00 16.37 368 GLY C CA 1
ATOM 9778 C C . GLY C 1 380 ? -10.542 -49.935 67.385 1.00 15.14 368 GLY C C 1
ATOM 9779 O O . GLY C 1 380 ? -9.927 -50.929 66.998 1.00 15.85 368 GLY C O 1
ATOM 9780 N N . ILE C 1 381 ? -11.810 -49.982 67.813 1.00 14.55 369 ILE C N 1
ATOM 9781 C CA . ILE C 1 381 ? -12.618 -51.170 67.682 1.00 15.56 369 ILE C CA 1
ATOM 9782 C C . ILE C 1 381 ? -13.601 -50.985 66.518 1.00 16.30 369 ILE C C 1
ATOM 9783 O O . ILE C 1 381 ? -14.623 -50.268 66.632 1.00 16.03 369 ILE C O 1
ATOM 9788 N N . GLU C 1 382 ? -13.264 -51.557 65.374 1.00 15.23 370 GLU C N 1
ATOM 9789 C CA . GLU C 1 382 ? -13.991 -51.259 64.140 1.00 16.67 370 GLU C CA 1
ATOM 9790 C C . GLU C 1 382 ? -15.197 -52.157 63.950 1.00 17.75 370 GLU C C 1
ATOM 9791 O O . GLU C 1 382 ? -15.053 -53.379 63.916 1.00 16.43 370 GLU C O 1
ATOM 9797 N N . LEU C 1 383 ? -16.391 -51.544 63.867 1.00 17.83 371 LEU C N 1
ATOM 9798 C CA . LEU C 1 383 ? -17.661 -52.295 63.764 1.00 18.00 371 LEU C CA 1
ATOM 9799 C C . LEU C 1 383 ? -18.161 -52.343 62.292 1.00 21.83 371 LEU C C 1
ATOM 9800 O O . LEU C 1 383 ? -18.113 -51.328 61.574 1.00 18.88 371 LEU C O 1
ATOM 9805 N N . VAL C 1 384 ? -18.571 -53.534 61.852 1.00 19.89 372 VAL C N 1
ATOM 9806 C CA . VAL C 1 384 ? -18.938 -53.799 60.490 1.00 19.66 372 VAL C CA 1
ATOM 9807 C C . VAL C 1 384 ? -20.240 -54.612 60.392 1.00 20.70 372 VAL C C 1
ATOM 9808 O O . VAL C 1 384 ? -20.582 -55.345 61.302 1.00 17.55 372 VAL C O 1
ATOM 9812 N N . LYS C 1 385 ? -20.919 -54.465 59.262 1.00 21.59 373 LYS C N 1
ATOM 9813 C CA . LYS C 1 385 ? -22.195 -55.173 58.999 1.00 27.22 373 LYS C CA 1
ATOM 9814 C C . LYS C 1 385 ? -21.956 -56.630 58.767 1.00 27.57 373 LYS C C 1
ATOM 9815 O O . LYS C 1 385 ? -22.799 -57.458 59.116 1.00 30.70 373 LYS C O 1
ATOM 9821 N N . ASP C 1 386 ? -20.776 -56.961 58.244 1.00 24.30 374 ASP C N 1
ATOM 9822 C CA . ASP C 1 386 ? -20.472 -58.345 57.883 1.00 28.69 374 ASP C CA 1
ATOM 9823 C C . ASP C 1 386 ? -18.970 -58.558 57.891 1.00 25.74 374 ASP C C 1
ATOM 9824 O O . ASP C 1 386 ? -18.268 -57.723 57.341 1.00 26.90 374 ASP C O 1
ATOM 9829 N N . PRO C 1 387 ? -18.486 -59.665 58.484 1.00 29.44 375 PRO C N 1
ATOM 9830 C CA . PRO C 1 387 ? -17.045 -59.776 58.652 1.00 29.71 375 PRO C CA 1
ATOM 9831 C C . PRO C 1 387 ? -16.306 -59.912 57.338 1.00 31.18 375 PRO C C 1
ATOM 9832 O O . PRO C 1 387 ? -15.109 -59.594 57.265 1.00 28.54 375 PRO C O 1
ATOM 9836 N N . LYS C 1 388 ? -17.002 -60.415 56.312 1.00 33.04 376 LYS C N 1
ATOM 9837 C CA . LYS C 1 388 ? -16.356 -60.709 55.045 1.00 34.06 376 LYS C CA 1
ATOM 9838 C C . LYS C 1 388 ? -16.442 -59.487 54.179 1.00 27.47 376 LYS C C 1
ATOM 9839 O O . LYS C 1 388 ? -15.453 -59.088 53.624 1.00 27.58 376 LYS C O 1
ATOM 9845 N N . THR C 1 389 ? -17.589 -58.837 54.096 1.00 27.08 377 THR C N 1
ATOM 9846 C CA . THR C 1 389 ? -17.679 -57.587 53.315 1.00 27.12 377 THR C CA 1
ATOM 9847 C C . THR C 1 389 ? -16.923 -56.441 53.986 1.00 24.01 377 THR C C 1
ATOM 9848 O O . THR C 1 389 ? -16.529 -55.477 53.337 1.00 24.36 377 THR C O 1
ATOM 9852 N N . LYS C 1 390 ? -16.750 -56.539 55.291 1.00 23.14 378 LYS C N 1
ATOM 9853 C CA . LYS C 1 390 ? -16.219 -55.386 56.071 1.00 21.68 378 LYS C CA 1
ATOM 9854 C C . LYS C 1 390 ? -16.942 -54.038 55.838 1.00 21.89 378 LYS C C 1
ATOM 9855 O O . LYS C 1 390 ? -16.383 -52.961 56.031 1.00 24.29 378 LYS C O 1
ATOM 9861 N N . GLU C 1 391 ? -18.234 -54.056 55.529 1.00 20.20 379 GLU C N 1
ATOM 9862 C CA . GLU C 1 391 ? -18.921 -52.806 55.262 1.00 20.71 379 GLU C CA 1
ATOM 9863 C C . GLU C 1 391 ? -19.063 -52.083 56.610 1.00 22.24 379 GLU C C 1
ATOM 9864 O O . GLU C 1 391 ? -19.431 -52.688 57.551 1.00 23.60 379 GLU C O 1
ATOM 9870 N N . PRO C 1 392 ? -18.758 -50.792 56.697 1.00 22.33 380 PRO C N 1
ATOM 9871 C CA . PRO C 1 392 ? -18.787 -50.098 57.981 1.00 21.87 380 PRO C CA 1
ATOM 9872 C C . PRO C 1 392 ? -20.159 -50.044 58.573 1.00 23.48 380 PRO C C 1
ATOM 9873 O O . PRO C 1 392 ? -21.080 -49.928 57.860 1.00 23.16 380 PRO C O 1
ATOM 9877 N N . ASP C 1 393 ? -20.269 -50.131 59.889 1.00 22.87 381 ASP C N 1
ATOM 9878 C CA . ASP C 1 393 ? -21.550 -50.093 60.552 1.00 20.21 381 ASP C CA 1
ATOM 9879 C C . ASP C 1 393 ? -21.560 -48.983 61.563 1.00 20.20 381 ASP C C 1
ATOM 9880 O O . ASP C 1 393 ? -21.447 -49.197 62.706 1.00 19.60 381 ASP C O 1
ATOM 9885 N N . SER C 1 394 ? -21.735 -47.793 61.054 1.00 19.54 382 SER C N 1
ATOM 9886 C CA . SER C 1 394 ? -21.813 -46.606 61.840 1.00 21.63 382 SER C CA 1
ATOM 9887 C C . SER C 1 394 ? -23.006 -46.573 62.776 1.00 20.82 382 SER C C 1
ATOM 9888 O O . SER C 1 394 ? -22.890 -46.064 63.827 1.00 18.49 382 SER C O 1
ATOM 9891 N N . ASP C 1 395 ? -24.140 -47.070 62.328 1.00 19.28 383 ASP C N 1
ATOM 9892 C CA . ASP C 1 395 ? -25.357 -47.172 63.141 1.00 22.06 383 ASP C CA 1
ATOM 9893 C C . ASP C 1 395 ? -25.080 -48.007 64.413 1.00 22.41 383 ASP C C 1
ATOM 9894 O O . ASP C 1 395 ? -25.411 -47.579 65.535 1.00 22.57 383 ASP C O 1
ATOM 9899 N N . ALA C 1 396 ? -24.466 -49.181 64.248 1.00 20.57 384 ALA C N 1
ATOM 9900 C CA . ALA C 1 396 ? -24.084 -49.998 65.395 1.00 20.01 384 ALA C CA 1
ATOM 9901 C C . ALA C 1 396 ? -23.152 -49.234 66.320 1.00 19.50 384 ALA C C 1
ATOM 9902 O O . ALA C 1 396 ? -23.342 -49.232 67.548 1.00 17.14 384 ALA C O 1
ATOM 9904 N N . ALA C 1 397 ? -22.148 -48.575 65.743 1.00 20.05 385 ALA C N 1
ATOM 9905 C CA . ALA C 1 397 ? -21.229 -47.839 66.603 1.00 21.32 385 ALA C CA 1
ATOM 9906 C C . ALA C 1 397 ? -21.903 -46.726 67.375 1.00 19.60 385 ALA C C 1
ATOM 9907 O O . ALA C 1 397 ? -21.604 -46.564 68.542 1.00 16.96 385 ALA C O 1
ATOM 9909 N N . THR C 1 398 ? -22.812 -45.975 66.746 1.00 18.92 386 THR C N 1
ATOM 9910 C CA . THR C 1 398 ? -23.489 -44.877 67.419 1.00 18.89 386 THR C CA 1
ATOM 9911 C C . THR C 1 398 ? -24.370 -45.433 68.546 1.00 17.81 386 THR C C 1
ATOM 9912 O O . THR C 1 398 ? -24.456 -44.880 69.638 1.00 17.09 386 THR C O 1
ATOM 9916 N N . LYS C 1 399 ? -25.002 -46.546 68.285 1.00 17.24 387 LYS C N 1
ATOM 9917 C CA . LYS C 1 399 ? -25.764 -47.234 69.334 1.00 18.08 387 LYS C CA 1
ATOM 9918 C C . LYS C 1 399 ? -24.887 -47.693 70.491 1.00 16.82 387 LYS C C 1
ATOM 9919 O O . LYS C 1 399 ? -25.293 -47.585 71.632 1.00 16.00 387 LYS C O 1
ATOM 9925 N N . VAL C 1 400 ? -23.729 -48.285 70.211 1.00 17.19 388 VAL C N 1
ATOM 9926 C CA . VAL C 1 400 ? -22.827 -48.688 71.312 1.00 17.74 388 VAL C CA 1
ATOM 9927 C C . VAL C 1 400 ? -22.451 -47.500 72.216 1.00 18.76 388 VAL C C 1
ATOM 9928 O O . VAL C 1 400 ? -22.535 -47.592 73.468 1.00 17.69 388 VAL C O 1
ATOM 9932 N N . ILE C 1 401 ? -22.030 -46.380 71.628 1.00 17.31 389 ILE C N 1
ATOM 9933 C CA . ILE C 1 401 ? -21.528 -45.283 72.465 1.00 18.01 389 ILE C CA 1
ATOM 9934 C C . ILE C 1 401 ? -22.680 -44.619 73.212 1.00 17.93 389 ILE C C 1
ATOM 9935 O O . ILE C 1 401 ? -22.509 -44.146 74.332 1.00 16.22 389 ILE C O 1
ATOM 9940 N N . TYR C 1 402 ? -23.869 -44.618 72.604 1.00 17.73 390 TYR C N 1
ATOM 9941 C CA . TYR C 1 402 ? -25.023 -44.072 73.278 1.00 19.98 390 TYR C CA 1
ATOM 9942 C C . TYR C 1 402 ? -25.438 -44.929 74.500 1.00 19.34 390 TYR C C 1
ATOM 9943 O O . TYR C 1 402 ? -25.670 -44.407 75.605 1.00 18.18 390 TYR C O 1
ATOM 9952 N N . TYR C 1 403 ? -25.419 -46.240 74.313 1.00 18.71 391 TYR C N 1
ATOM 9953 C CA . TYR C 1 403 ? -25.626 -47.120 75.425 1.00 20.01 391 TYR C CA 1
ATOM 9954 C C . TYR C 1 403 ? -24.570 -46.889 76.499 1.00 19.62 391 TYR C C 1
ATOM 9955 O O . TYR C 1 403 ? -24.873 -46.781 77.705 1.00 16.54 391 TYR C O 1
ATOM 9964 N N . ALA C 1 404 ? -23.302 -46.839 76.064 1.00 17.77 392 ALA C N 1
ATOM 9965 C CA . ALA C 1 404 ? -22.251 -46.553 77.028 1.00 16.89 392 ALA C CA 1
ATOM 9966 C C . ALA C 1 404 ? -22.492 -45.264 77.818 1.00 16.12 392 ALA C C 1
ATOM 9967 O O . ALA C 1 404 ? -22.387 -45.284 79.063 1.00 15.98 392 ALA C O 1
ATOM 9969 N N . PHE C 1 405 ? -22.792 -44.142 77.142 1.00 15.59 393 PHE C N 1
ATOM 9970 C CA . PHE C 1 405 ? -23.058 -42.885 77.816 1.00 16.79 393 PHE C CA 1
ATOM 9971 C C . PHE C 1 405 ? -24.199 -43.042 78.855 1.00 17.82 393 PHE C C 1
ATOM 9972 O O . PHE C 1 405 ? -24.126 -42.521 79.958 1.00 16.00 393 PHE C O 1
ATOM 9980 N N . ALA C 1 406 ? -25.257 -43.707 78.466 1.00 18.67 394 ALA C N 1
ATOM 9981 C CA . ALA C 1 406 ? -26.415 -43.875 79.358 1.00 20.74 394 ALA C CA 1
ATOM 9982 C C . ALA C 1 406 ? -26.071 -44.784 80.574 1.00 21.98 394 ALA C C 1
ATOM 9983 O O . ALA C 1 406 ? -26.813 -44.789 81.550 1.00 21.75 394 ALA C O 1
ATOM 9985 N N . HIS C 1 407 ? -24.955 -45.551 80.495 1.00 20.68 395 HIS C N 1
ATOM 9986 C CA . HIS C 1 407 ? -24.495 -46.487 81.526 1.00 18.67 395 HIS C CA 1
ATOM 9987 C C . HIS C 1 407 ? -23.147 -46.015 82.155 1.00 17.93 395 HIS C C 1
ATOM 9988 O O . HIS C 1 407 ? -22.430 -46.769 82.663 1.00 16.60 395 HIS C O 1
ATOM 9995 N N . GLY C 1 408 ? -22.879 -44.717 82.146 1.00 15.14 396 GLY C N 1
ATOM 9996 C CA . GLY C 1 408 ? -21.789 -44.154 82.920 1.00 16.85 396 GLY C CA 1
ATOM 9997 C C . GLY C 1 408 ? -20.413 -44.266 82.272 1.00 14.72 396 GLY C C 1
ATOM 9998 O O . GLY C 1 408 ? -19.411 -44.250 82.978 1.00 15.76 396 GLY C O 1
ATOM 9999 N N . VAL C 1 409 ? -20.329 -44.453 80.955 1.00 14.22 397 VAL C N 1
ATOM 10000 C CA . VAL C 1 409 ? -19.022 -44.556 80.257 1.00 16.23 397 VAL C CA 1
ATOM 10001 C C . VAL C 1 409 ? -19.052 -43.599 79.042 1.00 17.01 397 VAL C C 1
ATOM 10002 O O . VAL C 1 409 ? -20.038 -43.637 78.207 1.00 17.46 397 VAL C O 1
ATOM 10006 N N . VAL C 1 410 ? -18.051 -42.718 78.975 1.00 15.14 398 VAL C N 1
ATOM 10007 C CA . VAL C 1 410 ? -17.912 -41.739 77.893 1.00 14.88 398 VAL C CA 1
ATOM 10008 C C . VAL C 1 410 ? -16.910 -42.251 76.875 1.00 14.89 398 VAL C C 1
ATOM 10009 O O . VAL C 1 410 ? -15.709 -42.429 77.165 1.00 13.70 398 VAL C O 1
ATOM 10013 N N . ILE C 1 411 ? -17.394 -42.492 75.687 1.00 14.37 399 ILE C N 1
ATOM 10014 C CA . ILE C 1 411 ? -16.565 -43.017 74.577 1.00 15.22 399 ILE C CA 1
ATOM 10015 C C . ILE C 1 411 ? -17.170 -42.448 73.314 1.00 14.72 399 ILE C C 1
ATOM 10016 O O . ILE C 1 411 ? -18.403 -42.233 73.263 1.00 14.95 399 ILE C O 1
ATOM 10021 N N . ILE C 1 412 ? -16.336 -42.115 72.338 1.00 14.88 400 ILE C N 1
ATOM 10022 C CA . ILE C 1 412 ? -16.787 -41.598 71.064 1.00 16.29 400 ILE C CA 1
ATOM 10023 C C . ILE C 1 412 ? -16.299 -42.464 69.929 1.00 16.78 400 ILE C C 1
ATOM 10024 O O . ILE C 1 412 ? -15.709 -43.511 70.168 1.00 17.08 400 ILE C O 1
ATOM 10029 N N . THR C 1 413 ? -16.647 -42.082 68.698 1.00 16.39 401 THR C N 1
ATOM 10030 C CA . THR C 1 413 ? -16.201 -42.757 67.500 1.00 18.10 401 THR C CA 1
ATOM 10031 C C . THR C 1 413 ? -15.225 -41.988 66.636 1.00 19.95 401 THR C C 1
ATOM 10032 O O . THR C 1 413 ? -15.055 -40.781 66.789 1.00 19.48 401 THR C O 1
ATOM 10036 N N . LEU C 1 414 ? -14.564 -42.748 65.774 1.00 19.58 402 LEU C N 1
ATOM 10037 C CA . LEU C 1 414 ? -13.722 -42.284 64.690 1.00 21.08 402 LEU C CA 1
ATOM 10038 C C . LEU C 1 414 ? -14.307 -42.801 63.399 1.00 20.46 402 LEU C C 1
ATOM 10039 O O . LEU C 1 414 ? -14.733 -43.952 63.318 1.00 19.24 402 LEU C O 1
ATOM 10044 N N . ALA C 1 415 ? -14.348 -41.958 62.382 1.00 22.19 403 ALA C N 1
ATOM 10045 C CA . ALA C 1 415 ? -14.757 -42.333 61.042 1.00 21.26 403 ALA C CA 1
ATOM 10046 C C . ALA C 1 415 ? -16.171 -42.906 61.010 1.00 24.95 403 ALA C C 1
ATOM 10047 O O . ALA C 1 415 ? -16.463 -43.715 60.138 1.00 22.16 403 ALA C O 1
ATOM 10049 N N . GLY C 1 416 ? -17.020 -42.576 61.990 1.00 21.50 404 GLY C N 1
ATOM 10050 C CA . GLY C 1 416 ? -18.384 -43.124 61.989 1.00 22.88 404 GLY C CA 1
ATOM 10051 C C . GLY C 1 416 ? -18.517 -44.478 62.698 1.00 21.15 404 GLY C C 1
ATOM 10052 O O . GLY C 1 416 ? -19.386 -44.646 63.528 1.00 20.23 404 GLY C O 1
ATOM 10053 N N . ASN C 1 417 ? -17.646 -45.417 62.372 1.00 18.76 405 ASN C N 1
ATOM 10054 C CA . ASN C 1 417 ? -17.869 -46.811 62.771 1.00 17.79 405 ASN C CA 1
ATOM 10055 C C . ASN C 1 417 ? -16.810 -47.422 63.676 1.00 15.68 405 ASN C C 1
ATOM 10056 O O . ASN C 1 417 ? -16.855 -48.607 63.960 1.00 16.30 405 ASN C O 1
ATOM 10061 N N . ILE C 1 418 ? -15.854 -46.621 64.106 1.00 16.06 406 ILE C N 1
ATOM 10062 C CA . ILE C 1 418 ? -14.763 -47.144 64.922 1.00 15.49 406 ILE C CA 1
ATOM 10063 C C . ILE C 1 418 ? -14.892 -46.586 66.348 1.00 15.83 406 ILE C C 1
ATOM 10064 O O . ILE C 1 418 ? -14.943 -45.358 66.526 1.00 15.34 406 ILE C O 1
ATOM 10069 N N . LEU C 1 419 ? -14.965 -47.469 67.370 1.00 15.76 407 LEU C N 1
ATOM 10070 C CA . LEU C 1 419 ? -14.933 -47.048 68.763 1.00 14.87 407 LEU C CA 1
ATOM 10071 C C . LEU C 1 419 ? -13.533 -46.554 69.076 1.00 15.52 407 LEU C C 1
ATOM 10072 O O . LEU C 1 419 ? -12.582 -47.255 68.857 1.00 16.01 407 LEU C O 1
ATOM 10077 N N . ARG C 1 420 ? -13.462 -45.370 69.618 1.00 15.07 408 ARG C N 1
ATOM 10078 C CA . ARG C 1 420 ? -12.205 -44.721 70.064 1.00 15.00 408 ARG C CA 1
ATOM 10079 C C . ARG C 1 420 ? -11.907 -45.050 71.526 1.00 15.35 408 ARG C C 1
ATOM 10080 O O . ARG C 1 420 ? -12.620 -44.639 72.369 1.00 17.38 408 ARG C O 1
ATOM 10088 N N . PHE C 1 421 ? -10.838 -45.784 71.808 1.00 14.17 409 PHE C N 1
ATOM 10089 C CA . PHE C 1 421 ? -10.568 -46.269 73.130 1.00 13.77 409 PHE C CA 1
ATOM 10090 C C . PHE C 1 421 ? -9.251 -45.592 73.554 1.00 15.28 409 PHE C C 1
ATOM 10091 O O . PHE C 1 421 ? -8.190 -46.093 73.234 1.00 14.46 409 PHE C O 1
ATOM 10099 N N . GLN C 1 422 ? -9.348 -44.435 74.245 1.00 13.59 410 GLN C N 1
ATOM 10100 C CA . GLN C 1 422 ? -8.175 -43.734 74.772 1.00 14.39 410 GLN C CA 1
ATOM 10101 C C . GLN C 1 422 ? -8.446 -43.186 76.184 1.00 14.92 410 GLN C C 1
ATOM 10102 O O . GLN C 1 422 ? -8.568 -41.962 76.379 1.00 13.29 410 GLN C O 1
ATOM 10108 N N . PRO C 1 423 ? -8.524 -44.071 77.212 1.00 13.24 411 PRO C N 1
ATOM 10109 C CA . PRO C 1 423 ? -8.767 -43.571 78.553 1.00 14.10 411 PRO C CA 1
ATOM 10110 C C . PRO C 1 423 ? -7.514 -42.940 79.107 1.00 13.56 411 PRO C C 1
ATOM 10111 O O . PRO C 1 423 ? -6.452 -43.222 78.596 1.00 13.28 411 PRO C O 1
ATOM 10115 N N . PRO C 1 424 ? -7.638 -42.112 80.118 1.00 14.03 412 PRO C N 1
ATOM 10116 C CA . PRO C 1 424 ? -6.413 -41.669 80.829 1.00 14.73 412 PRO C CA 1
ATOM 10117 C C . PRO C 1 424 ? -5.555 -42.845 81.232 1.00 16.91 412 PRO C C 1
ATOM 10118 O O . PRO C 1 424 ? -6.098 -43.919 81.555 1.00 14.51 412 PRO C O 1
ATOM 10122 N N . LEU C 1 425 ? -4.209 -42.704 81.113 1.00 15.57 413 LEU C N 1
ATOM 10123 C CA . LEU C 1 425 ? -3.350 -43.849 81.301 1.00 14.33 413 LEU C CA 1
ATOM 10124 C C . LEU C 1 425 ? -3.308 -44.320 82.765 1.00 16.10 413 LEU C C 1
ATOM 10125 O O . LEU C 1 425 ? -2.918 -45.472 83.035 1.00 18.96 413 LEU C O 1
ATOM 10130 N N . VAL C 1 426 ? -3.721 -43.468 83.671 1.00 14.17 414 VAL C N 1
ATOM 10131 C CA . VAL C 1 426 ? -3.814 -43.772 85.100 1.00 16.81 414 VAL C CA 1
ATOM 10132 C C . VAL C 1 426 ? -5.034 -44.618 85.480 1.00 17.68 414 VAL C C 1
ATOM 10133 O O . VAL C 1 426 ? -5.226 -44.923 86.650 1.00 15.49 414 VAL C O 1
ATOM 10137 N N . ILE C 1 427 ? -5.899 -44.947 84.523 1.00 16.05 415 ILE C N 1
ATOM 10138 C CA . ILE C 1 427 ? -7.229 -45.482 84.869 1.00 17.05 415 ILE C CA 1
ATOM 10139 C C . ILE C 1 427 ? -7.050 -46.725 85.755 1.00 16.07 415 ILE C C 1
ATOM 10140 O O . ILE C 1 427 ? -6.322 -47.631 85.335 1.00 14.47 415 ILE C O 1
ATOM 10145 N N . PRO C 1 428 ? -7.723 -46.763 86.917 1.00 18.33 416 PRO C N 1
ATOM 10146 C CA . PRO C 1 428 ? -7.572 -47.933 87.784 1.00 20.01 416 PRO C CA 1
ATOM 10147 C C . PRO C 1 428 ? -8.161 -49.164 87.172 1.00 18.41 416 PRO C C 1
ATOM 10148 O O . PRO C 1 428 ? -9.122 -49.076 86.448 1.00 17.51 416 PRO C O 1
ATOM 10152 N N . ARG C 1 429 ? -7.577 -50.332 87.421 1.00 18.74 417 ARG C N 1
ATOM 10153 C CA . ARG C 1 429 ? -8.030 -51.515 86.746 1.00 19.48 417 ARG C CA 1
ATOM 10154 C C . ARG C 1 429 ? -9.512 -51.753 87.016 1.00 19.56 417 ARG C C 1
ATOM 10155 O O . ARG C 1 429 ? -10.232 -52.149 86.105 1.00 19.73 417 ARG C O 1
ATOM 10163 N N . GLU C 1 430 ? -9.938 -51.560 88.248 1.00 19.70 418 GLU C N 1
ATOM 10164 C CA . GLU C 1 430 ? -11.331 -51.746 88.595 1.00 22.52 418 GLU C CA 1
ATOM 10165 C C . GLU C 1 430 ? -12.245 -50.960 87.667 1.00 21.48 418 GLU C C 1
ATOM 10166 O O . GLU C 1 430 ? -13.304 -51.466 87.228 1.00 18.97 418 GLU C O 1
ATOM 10172 N N . GLN C 1 431 ? -11.874 -49.707 87.378 1.00 20.92 419 GLN C N 1
ATOM 10173 C CA . GLN C 1 431 ? -12.648 -48.883 86.475 1.00 20.96 419 GLN C CA 1
ATOM 10174 C C . GLN C 1 431 ? -12.567 -49.297 85.045 1.00 17.67 419 GLN C C 1
ATOM 10175 O O . GLN C 1 431 ? -13.560 -49.224 84.348 1.00 18.60 419 GLN C O 1
ATOM 10181 N N . LEU C 1 432 ? -11.372 -49.672 84.603 1.00 17.15 420 LEU C N 1
ATOM 10182 C CA . LEU C 1 432 ? -11.132 -50.159 83.297 1.00 15.65 420 LEU C CA 1
ATOM 10183 C C . LEU C 1 432 ? -12.015 -51.417 83.077 1.00 18.61 420 LEU C C 1
ATOM 10184 O O . LEU C 1 432 ? -12.735 -51.544 82.047 1.00 15.44 420 LEU C O 1
ATOM 10189 N N . ASP C 1 433 ? -12.052 -52.279 84.092 1.00 17.24 421 ASP C N 1
ATOM 10190 C CA . ASP C 1 433 ? -12.894 -53.465 83.999 1.00 18.86 421 ASP C CA 1
ATOM 10191 C C . ASP C 1 433 ? -14.411 -53.122 83.971 1.00 19.69 421 ASP C C 1
ATOM 10192 O O . ASP C 1 433 ? -15.170 -53.724 83.170 1.00 19.41 421 ASP C O 1
ATOM 10197 N N . GLN C 1 434 ? -14.834 -52.168 84.803 1.00 18.64 422 GLN C N 1
ATOM 10198 C CA . GLN C 1 434 ? -16.264 -51.726 84.770 1.00 20.13 422 GLN C CA 1
ATOM 10199 C C . GLN C 1 434 ? -16.636 -51.235 83.338 1.00 18.23 422 GLN C C 1
ATOM 10200 O O . GLN C 1 434 ? -17.636 -51.630 82.775 1.00 14.72 422 GLN C O 1
ATOM 10206 N N . ALA C 1 435 ? -15.756 -50.397 82.746 1.00 17.80 423 ALA C N 1
ATOM 10207 C CA . ALA C 1 435 ? -15.959 -49.907 81.389 1.00 16.96 423 ALA C CA 1
ATOM 10208 C C . ALA C 1 435 ? -16.012 -50.971 80.319 1.00 15.35 423 ALA C C 1
ATOM 10209 O O . ALA C 1 435 ? -16.824 -50.895 79.392 1.00 16.05 423 ALA C O 1
ATOM 10211 N N . LEU C 1 436 ? -15.070 -51.894 80.351 1.00 13.69 424 LEU C N 1
ATOM 10212 C CA . LEU C 1 436 ? -15.085 -53.001 79.472 1.00 15.96 424 LEU C CA 1
ATOM 10213 C C . LEU C 1 436 ? -16.379 -53.828 79.523 1.00 16.35 424 LEU C C 1
ATOM 10214 O O . LEU C 1 436 ? -16.888 -54.251 78.454 1.00 15.18 424 LEU C O 1
ATOM 10219 N N . GLN C 1 437 ? -16.910 -54.017 80.725 1.00 16.27 425 GLN C N 1
ATOM 10220 C CA . GLN C 1 437 ? -18.167 -54.795 80.879 1.00 18.17 425 GLN C CA 1
ATOM 10221 C C . GLN C 1 437 ? -19.323 -54.024 80.316 1.00 16.42 425 GLN C C 1
ATOM 10222 O O . GLN C 1 437 ? -20.219 -54.621 79.680 1.00 19.62 425 GLN C O 1
ATOM 10228 N N . VAL C 1 438 ? -19.367 -52.702 80.549 1.00 16.36 426 VAL C N 1
ATOM 10229 C CA . VAL C 1 438 ? -20.354 -51.851 79.920 1.00 17.78 426 VAL C CA 1
ATOM 10230 C C . VAL C 1 438 ? -20.303 -51.984 78.395 1.00 17.12 426 VAL C C 1
ATOM 10231 O O . VAL C 1 438 ? -21.354 -52.101 77.776 1.00 17.31 426 VAL C O 1
ATOM 10235 N N . LEU C 1 439 ? -19.093 -52.052 77.785 1.00 16.69 427 LEU C N 1
ATOM 10236 C CA . LEU C 1 439 ? -19.030 -52.133 76.345 1.00 15.99 427 LEU C CA 1
ATOM 10237 C C . LEU C 1 439 ? -19.522 -53.528 75.859 1.00 18.20 427 LEU C C 1
ATOM 10238 O O . LEU C 1 439 ? -20.266 -53.634 74.876 1.00 14.96 427 LEU C O 1
ATOM 10243 N N . ASP C 1 440 ? -19.119 -54.566 76.591 1.00 17.92 428 ASP C N 1
ATOM 10244 C CA . ASP C 1 440 ? -19.558 -55.924 76.326 1.00 18.02 428 ASP C CA 1
ATOM 10245 C C . ASP C 1 440 ? -21.110 -55.947 76.342 1.00 19.25 428 ASP C C 1
ATOM 10246 O O . ASP C 1 440 ? -21.729 -56.461 75.416 1.00 19.06 428 ASP C O 1
ATOM 10251 N N . ASP C 1 441 ? -21.677 -55.349 77.355 1.00 20.50 429 ASP C N 1
ATOM 10252 C CA . ASP C 1 441 ? -23.084 -55.247 77.503 1.00 20.59 429 ASP C CA 1
ATOM 10253 C C . ASP C 1 441 ? -23.695 -54.479 76.320 1.00 20.55 429 ASP C C 1
ATOM 10254 O O . ASP C 1 441 ? -24.686 -54.864 75.824 1.00 19.11 429 ASP C O 1
ATOM 10259 N N . ALA C 1 442 ? -23.054 -53.395 75.932 1.00 18.60 430 ALA C N 1
ATOM 10260 C CA . ALA C 1 442 ? -23.505 -52.604 74.801 1.00 20.42 430 ALA C CA 1
ATOM 10261 C C . ALA C 1 442 ? -23.612 -53.403 73.492 1.00 20.60 430 ALA C C 1
ATOM 10262 O O . ALA C 1 442 ? -24.634 -53.284 72.801 1.00 21.73 430 ALA C O 1
ATOM 10264 N N . PHE C 1 443 ? -22.602 -54.196 73.180 1.00 18.44 431 PHE C N 1
ATOM 10265 C CA . PHE C 1 443 ? -22.629 -55.069 72.032 1.00 19.29 431 PHE C CA 1
ATOM 10266 C C . PHE C 1 443 ? -23.813 -56.011 72.084 1.00 21.22 431 PHE C C 1
ATOM 10267 O O . PHE C 1 443 ? -24.509 -56.193 71.093 1.00 20.46 431 PHE C O 1
ATOM 10275 N N . THR C 1 444 ? -24.018 -56.613 73.241 1.00 21.22 432 THR C N 1
ATOM 10276 C CA . THR C 1 444 ? -25.162 -57.519 73.424 1.00 25.14 432 THR C CA 1
ATOM 10277 C C . THR C 1 444 ? -26.476 -56.785 73.229 1.00 23.58 432 THR C C 1
ATOM 10278 O O . THR C 1 444 ? -27.336 -57.271 72.501 1.00 25.74 432 THR C O 1
ATOM 10282 N N . ALA C 1 445 ? -26.635 -55.624 73.846 1.00 19.72 433 ALA C N 1
ATOM 10283 C CA . ALA C 1 445 ? -27.841 -54.813 73.675 1.00 18.87 433 ALA C CA 1
ATOM 10284 C C . ALA C 1 445 ? -28.149 -54.424 72.203 1.00 24.05 433 ALA C C 1
ATOM 10285 O O . ALA C 1 445 ? -29.324 -54.563 71.712 1.00 23.09 433 ALA C O 1
ATOM 10287 N N . VAL C 1 446 ? -27.106 -54.026 71.479 1.00 20.87 434 VAL C N 1
ATOM 10288 C CA . VAL C 1 446 ? -27.256 -53.702 70.076 1.00 24.00 434 VAL C CA 1
ATOM 10289 C C . VAL C 1 446 ? -27.616 -54.903 69.196 1.00 25.29 434 VAL C C 1
ATOM 10290 O O . VAL C 1 446 ? -28.526 -54.811 68.369 1.00 25.02 434 VAL C O 1
ATOM 10294 N N . GLU C 1 447 ? -26.923 -56.017 69.367 1.00 29.99 435 GLU C N 1
ATOM 10295 C CA . GLU C 1 447 ? -27.359 -57.307 68.793 1.00 31.20 435 GLU C CA 1
ATOM 10296 C C . GLU C 1 447 ? -28.804 -57.640 69.046 1.00 35.56 435 GLU C C 1
ATOM 10297 O O . GLU C 1 447 ? -29.459 -58.173 68.182 1.00 36.14 435 GLU C O 1
ATOM 10303 N N . ASN C 1 448 ? -29.302 -57.399 70.240 1.00 31.33 436 ASN C N 1
ATOM 10304 C CA . ASN C 1 448 ? -30.696 -57.740 70.509 1.00 33.63 436 ASN C CA 1
ATOM 10305 C C . ASN C 1 448 ? -31.716 -56.644 70.183 1.00 34.12 436 ASN C C 1
ATOM 10306 O O . ASN C 1 448 ? -32.871 -56.716 70.621 1.00 35.84 436 ASN C O 1
ATOM 10311 N N . GLY C 1 449 ? -31.285 -55.568 69.532 1.00 32.05 437 GLY C N 1
ATOM 10312 C CA . GLY C 1 449 ? -32.195 -54.492 69.153 1.00 29.87 437 GLY C CA 1
ATOM 10313 C C . GLY C 1 449 ? -32.678 -53.625 70.276 1.00 32.41 437 GLY C C 1
ATOM 10314 O O . GLY C 1 449 ? -33.726 -52.995 70.171 1.00 28.83 437 GLY C O 1
ATOM 10315 N N . GLU C 1 450 ? -31.904 -53.539 71.361 1.00 30.05 438 GLU C N 1
ATOM 10316 C CA . GLU C 1 450 ? -32.401 -52.861 72.546 1.00 29.19 438 GLU C CA 1
ATOM 10317 C C . GLU C 1 450 ? -32.047 -51.414 72.580 1.00 29.25 438 GLU C C 1
ATOM 10318 O O . GLU C 1 450 ? -32.443 -50.674 73.495 1.00 27.45 438 GLU C O 1
ATOM 10324 N N . VAL C 1 451 ? -31.300 -50.950 71.592 1.00 25.88 439 VAL C N 1
ATOM 10325 C CA . VAL C 1 451 ? -30.870 -49.583 71.653 1.00 24.54 439 VAL C CA 1
ATOM 10326 C C . VAL C 1 451 ? -31.453 -48.774 70.525 1.00 28.63 439 VAL C C 1
ATOM 10327 O O . VAL C 1 451 ? -31.266 -49.112 69.345 1.00 28.24 439 VAL C O 1
ATOM 10331 N N . THR C 1 452 ? -32.104 -47.691 70.892 1.00 29.39 440 THR C N 1
ATOM 10332 C CA . THR C 1 452 ? -32.578 -46.731 69.924 1.00 34.86 440 THR C CA 1
ATOM 10333 C C . THR C 1 452 ? -31.836 -45.413 70.097 1.00 38.95 440 THR C C 1
ATOM 10334 O O . THR C 1 452 ? -31.674 -44.915 71.197 1.00 40.89 440 THR C O 1
ATOM 10338 N N . ILE C 1 453 ? -31.353 -44.856 68.997 1.00 40.05 441 ILE C N 1
ATOM 10339 C CA . ILE C 1 453 ? -30.518 -43.674 69.074 1.00 44.09 441 ILE C CA 1
ATOM 10340 C C . ILE C 1 453 ? -31.390 -42.503 69.495 1.00 43.38 441 ILE C C 1
ATOM 10341 O O . ILE C 1 453 ? -32.331 -42.243 68.772 1.00 46.22 441 ILE C O 1
ATOM 10346 N N . GLU D 1 11 ? 27.802 -4.216 88.214 1.00 65.68 -1 GLU D N 1
ATOM 10347 C CA . GLU D 1 11 ? 27.496 -3.172 87.171 1.00 72.88 -1 GLU D CA 1
ATOM 10348 C C . GLU D 1 11 ? 26.351 -3.731 86.307 1.00 67.06 -1 GLU D C 1
ATOM 10349 O O . GLU D 1 11 ? 25.642 -4.602 86.816 1.00 68.83 -1 GLU D O 1
ATOM 10355 N N . LEU D 1 12 ? 26.091 -3.278 85.072 1.00 64.20 0 LEU D N 1
ATOM 10356 C CA . LEU D 1 12 ? 24.849 -3.794 84.443 1.00 64.17 0 LEU D CA 1
ATOM 10357 C C . LEU D 1 12 ? 24.963 -5.303 84.258 1.00 60.62 0 LEU D C 1
ATOM 10358 O O . LEU D 1 12 ? 24.098 -6.038 84.741 1.00 59.51 0 LEU D O 1
ATOM 10363 N N . MET D 1 13 ? 26.016 -5.773 83.590 1.00 53.95 1 MET D N 1
ATOM 10364 C CA . MET D 1 13 ? 26.186 -7.231 83.460 1.00 60.73 1 MET D CA 1
ATOM 10365 C C . MET D 1 13 ? 26.388 -7.968 84.839 1.00 53.91 1 MET D C 1
ATOM 10366 O O . MET D 1 13 ? 25.828 -9.089 85.017 1.00 39.09 1 MET D O 1
ATOM 10371 N N . GLY D 1 14 ? 27.109 -7.326 85.802 1.00 45.56 2 GLY D N 1
ATOM 10372 C CA . GLY D 1 14 ? 27.171 -7.743 87.224 1.00 40.24 2 GLY D CA 1
ATOM 10373 C C . GLY D 1 14 ? 25.788 -8.000 87.886 1.00 38.18 2 GLY D C 1
ATOM 10374 O O . GLY D 1 14 ? 25.577 -9.021 88.553 1.00 40.44 2 GLY D O 1
ATOM 10375 N N . LYS D 1 15 ? 24.827 -7.102 87.660 1.00 30.52 3 LYS D N 1
ATOM 10376 C CA . LYS D 1 15 ? 23.453 -7.279 88.170 1.00 28.93 3 LYS D CA 1
ATOM 10377 C C . LYS D 1 15 ? 22.625 -8.434 87.512 1.00 27.71 3 LYS D C 1
ATOM 10378 O O . LYS D 1 15 ? 21.532 -8.740 87.992 1.00 26.86 3 LYS D O 1
ATOM 10384 N N . LEU D 1 16 ? 23.114 -8.987 86.387 1.00 23.03 4 LEU D N 1
ATOM 10385 C CA . LEU D 1 16 ? 22.390 -10.012 85.608 1.00 25.33 4 LEU D CA 1
ATOM 10386 C C . LEU D 1 16 ? 23.142 -11.333 85.480 1.00 27.72 4 LEU D C 1
ATOM 10387 O O . LEU D 1 16 ? 22.960 -12.091 84.512 1.00 23.74 4 LEU D O 1
ATOM 10392 N N . ASP D 1 17 ? 23.955 -11.632 86.495 1.00 25.38 5 ASP D N 1
ATOM 10393 C CA . ASP D 1 17 ? 24.733 -12.856 86.521 1.00 29.24 5 ASP D CA 1
ATOM 10394 C C . ASP D 1 17 ? 23.907 -14.105 86.313 1.00 24.94 5 ASP D C 1
ATOM 10395 O O . ASP D 1 17 ? 24.247 -14.943 85.468 1.00 22.48 5 ASP D O 1
ATOM 10400 N N . LYS D 1 18 ? 22.887 -14.304 87.134 1.00 22.82 6 LYS D N 1
ATOM 10401 C CA . LYS D 1 18 ? 22.172 -15.583 87.025 1.00 24.89 6 LYS D CA 1
ATOM 10402 C C . LYS D 1 18 ? 21.396 -15.605 85.694 1.00 22.29 6 LYS D C 1
ATOM 10403 O O . LYS D 1 18 ? 21.313 -16.649 85.066 1.00 23.26 6 LYS D O 1
ATOM 10409 N N . ALA D 1 19 ? 20.793 -14.483 85.332 1.00 20.42 7 ALA D N 1
ATOM 10410 C CA . ALA D 1 19 ? 19.969 -14.397 84.125 1.00 21.80 7 ALA D CA 1
ATOM 10411 C C . ALA D 1 19 ? 20.815 -14.724 82.909 1.00 21.27 7 ALA D C 1
ATOM 10412 O O . ALA D 1 19 ? 20.423 -15.521 82.034 1.00 19.90 7 ALA D O 1
ATOM 10414 N N . SER D 1 20 ? 22.026 -14.187 82.864 1.00 20.23 8 SER D N 1
ATOM 10415 C CA . SER D 1 20 ? 22.892 -14.406 81.712 1.00 20.93 8 SER D CA 1
ATOM 10416 C C . SER D 1 20 ? 23.282 -15.829 81.541 1.00 20.30 8 SER D C 1
ATOM 10417 O O . SER D 1 20 ? 23.308 -16.296 80.390 1.00 19.99 8 SER D O 1
ATOM 10420 N N . LYS D 1 21 ? 23.549 -16.535 82.638 1.00 22.05 9 LYS D N 1
ATOM 10421 C CA . LYS D 1 21 ? 23.911 -17.965 82.559 1.00 24.49 9 LYS D CA 1
ATOM 10422 C C . LYS D 1 21 ? 22.699 -18.805 82.200 1.00 21.36 9 LYS D C 1
ATOM 10423 O O . LYS D 1 21 ? 22.789 -19.716 81.428 1.00 21.85 9 LYS D O 1
ATOM 10429 N N . LEU D 1 22 ? 21.561 -18.512 82.798 1.00 20.73 10 LEU D N 1
ATOM 10430 C CA . LEU D 1 22 ? 20.319 -19.183 82.388 1.00 20.26 10 LEU D CA 1
ATOM 10431 C C . LEU D 1 22 ? 20.042 -19.063 80.886 1.00 16.73 10 LEU D C 1
ATOM 10432 O O . LEU D 1 22 ? 19.641 -20.058 80.215 1.00 17.14 10 LEU D O 1
ATOM 10437 N N . ILE D 1 23 ? 20.234 -17.844 80.362 1.00 19.80 11 ILE D N 1
ATOM 10438 C CA . ILE D 1 23 ? 19.924 -17.577 78.976 1.00 18.06 11 ILE D CA 1
ATOM 10439 C C . ILE D 1 23 ? 20.890 -18.310 78.055 1.00 19.77 11 ILE D C 1
ATOM 10440 O O . ILE D 1 23 ? 20.491 -18.835 77.010 1.00 16.47 11 ILE D O 1
ATOM 10445 N N . ASP D 1 24 ? 22.183 -18.307 78.393 1.00 19.88 12 ASP D N 1
ATOM 10446 C CA . ASP D 1 24 ? 23.122 -19.047 77.610 1.00 20.32 12 ASP D CA 1
ATOM 10447 C C . ASP D 1 24 ? 22.712 -20.451 77.513 1.00 18.22 12 ASP D C 1
ATOM 10448 O O . ASP D 1 24 ? 22.930 -21.075 76.511 1.00 19.13 12 ASP D O 1
ATOM 10453 N N . GLU D 1 25 ? 22.222 -21.002 78.596 1.00 19.32 13 GLU D N 1
ATOM 10454 C CA . GLU D 1 25 ? 21.844 -22.389 78.588 1.00 20.18 13 GLU D CA 1
ATOM 10455 C C . GLU D 1 25 ? 20.557 -22.560 77.700 1.00 18.77 13 GLU D C 1
ATOM 10456 O O . GLU D 1 25 ? 20.509 -23.436 76.805 1.00 18.79 13 GLU D O 1
ATOM 10462 N N . GLU D 1 26 ? 19.552 -21.735 77.901 1.00 17.82 14 GLU D N 1
ATOM 10463 C CA . GLU D 1 26 ? 18.304 -21.846 77.150 1.00 16.79 14 GLU D CA 1
ATOM 10464 C C . GLU D 1 26 ? 18.568 -21.725 75.628 1.00 18.21 14 GLU D C 1
ATOM 10465 O O . GLU D 1 26 ? 17.971 -22.440 74.845 1.00 18.12 14 GLU D O 1
ATOM 10471 N N . ASN D 1 27 ? 19.496 -20.855 75.215 1.00 18.32 15 ASN D N 1
ATOM 10472 C CA . ASN D 1 27 ? 19.865 -20.660 73.805 1.00 19.38 15 ASN D CA 1
ATOM 10473 C C . ASN D 1 27 ? 20.425 -21.912 73.113 1.00 20.71 15 ASN D C 1
ATOM 10474 O O . ASN D 1 27 ? 20.419 -21.979 71.876 1.00 20.72 15 ASN D O 1
ATOM 10479 N N . LYS D 1 28 ? 20.814 -22.929 73.875 1.00 18.42 16 LYS D N 1
ATOM 10480 C CA . LYS D 1 28 ? 21.217 -24.142 73.257 1.00 21.28 16 LYS D CA 1
ATOM 10481 C C . LYS D 1 28 ? 20.010 -24.991 72.834 1.00 18.45 16 LYS D C 1
ATOM 10482 O O . LYS D 1 28 ? 20.184 -25.884 72.057 1.00 17.47 16 LYS D O 1
ATOM 10488 N N . TYR D 1 29 ? 18.859 -24.760 73.455 1.00 16.36 17 TYR D N 1
ATOM 10489 C CA . TYR D 1 29 ? 17.700 -25.640 73.312 1.00 16.41 17 TYR D CA 1
ATOM 10490 C C . TYR D 1 29 ? 16.471 -25.015 72.687 1.00 16.53 17 TYR D C 1
ATOM 10491 O O . TYR D 1 29 ? 15.624 -25.734 72.150 1.00 17.24 17 TYR D O 1
ATOM 10500 N N . TYR D 1 30 ? 16.367 -23.712 72.754 1.00 15.03 18 TYR D N 1
ATOM 10501 C CA . TYR D 1 30 ? 15.136 -23.004 72.337 1.00 16.76 18 TYR D CA 1
ATOM 10502 C C . TYR D 1 30 ? 15.465 -22.175 71.090 1.00 18.67 18 TYR D C 1
ATOM 10503 O O . TYR D 1 30 ? 16.456 -21.378 71.061 1.00 18.07 18 TYR D O 1
ATOM 10512 N N . ALA D 1 31 ? 14.766 -22.512 70.018 1.00 17.06 19 ALA D N 1
ATOM 10513 C CA . ALA D 1 31 ? 14.982 -21.935 68.689 1.00 16.42 19 ALA D CA 1
ATOM 10514 C C . ALA D 1 31 ? 15.113 -20.421 68.663 1.00 15.88 19 ALA D C 1
ATOM 10515 O O . ALA D 1 31 ? 14.301 -19.652 69.240 1.00 15.09 19 ALA D O 1
ATOM 10517 N N . ARG D 1 32 ? 16.048 -19.936 67.834 1.00 16.73 20 ARG D N 1
ATOM 10518 C CA . ARG D 1 32 ? 16.220 -18.524 67.799 1.00 17.04 20 ARG D CA 1
ATOM 10519 C C . ARG D 1 32 ? 15.083 -17.769 67.154 1.00 16.18 20 ARG D C 1
ATOM 10520 O O . ARG D 1 32 ? 14.870 -16.606 67.459 1.00 17.08 20 ARG D O 1
ATOM 10528 N N . SER D 1 33 ? 14.340 -18.415 66.274 1.00 15.30 21 SER D N 1
ATOM 10529 C CA . SER D 1 33 ? 13.206 -17.768 65.643 1.00 15.91 21 SER D CA 1
ATOM 10530 C C . SER D 1 33 ? 11.999 -17.538 66.602 1.00 16.01 21 SER D C 1
ATOM 10531 O O . SER D 1 33 ? 10.998 -16.855 66.236 1.00 14.48 21 SER D O 1
ATOM 10534 N N . ALA D 1 34 ? 12.081 -18.068 67.821 1.00 14.70 22 ALA D N 1
ATOM 10535 C CA . ALA D 1 34 ? 10.915 -17.993 68.752 1.00 15.37 22 ALA D CA 1
ATOM 10536 C C . ALA D 1 34 ? 10.978 -16.768 69.636 1.00 14.46 22 ALA D C 1
ATOM 10537 O O . ALA D 1 34 ? 10.108 -16.583 70.456 1.00 14.73 22 ALA D O 1
ATOM 10539 N N . ARG D 1 35 ? 12.059 -15.968 69.525 1.00 15.21 23 ARG D N 1
ATOM 10540 C CA . ARG D 1 35 ? 12.202 -14.765 70.308 1.00 15.29 23 ARG D CA 1
ATOM 10541 C C . ARG D 1 35 ? 12.920 -13.627 69.607 1.00 16.04 23 ARG D C 1
ATOM 10542 O O . ARG D 1 35 ? 13.924 -13.844 68.947 1.00 13.86 23 ARG D O 1
ATOM 10550 N N . ILE D 1 36 ? 12.357 -12.445 69.740 1.00 15.29 24 ILE D N 1
ATOM 10551 C CA . ILE D 1 36 ? 12.991 -11.161 69.361 1.00 16.94 24 ILE D CA 1
ATOM 10552 C C . ILE D 1 36 ? 13.741 -10.720 70.587 1.00 17.08 24 ILE D C 1
ATOM 10553 O O . ILE D 1 36 ? 13.156 -10.375 71.607 1.00 16.08 24 ILE D O 1
ATOM 10558 N N . ASN D 1 37 ? 15.069 -10.739 70.511 1.00 18.19 25 ASN D N 1
ATOM 10559 C CA . ASN D 1 37 ? 15.859 -10.475 71.731 1.00 18.40 25 ASN D CA 1
ATOM 10560 C C . ASN D 1 37 ? 16.128 -9.001 71.945 1.00 20.66 25 ASN D C 1
ATOM 10561 O O . ASN D 1 37 ? 16.586 -8.341 71.041 1.00 21.68 25 ASN D O 1
ATOM 10566 N N . TYR D 1 38 ? 15.908 -8.519 73.162 1.00 17.24 26 TYR D N 1
ATOM 10567 C CA . TYR D 1 38 ? 16.216 -7.192 73.579 1.00 18.88 26 TYR D CA 1
ATOM 10568 C C . TYR D 1 38 ? 17.220 -7.194 74.745 1.00 21.68 26 TYR D C 1
ATOM 10569 O O . TYR D 1 38 ? 18.254 -6.515 74.602 1.00 22.53 26 TYR D O 1
ATOM 10578 N N . TYR D 1 39 ? 16.922 -7.921 75.824 1.00 19.79 27 TYR D N 1
ATOM 10579 C CA . TYR D 1 39 ? 17.666 -7.836 77.122 1.00 21.36 27 TYR D CA 1
ATOM 10580 C C . TYR D 1 39 ? 17.751 -9.172 77.791 1.00 21.34 27 TYR D C 1
ATOM 10581 O O . TYR D 1 39 ? 16.861 -10.027 77.597 1.00 20.42 27 TYR D O 1
ATOM 10590 N N . ASN D 1 40 ? 18.726 -9.320 78.713 1.00 18.84 28 ASN D N 1
ATOM 10591 C CA . ASN D 1 40 ? 18.890 -10.511 79.501 1.00 19.71 28 ASN D CA 1
ATOM 10592 C C . ASN D 1 40 ? 17.937 -10.501 80.699 1.00 20.38 28 ASN D C 1
ATOM 10593 O O . ASN D 1 40 ? 18.355 -10.406 81.860 1.00 18.13 28 ASN D O 1
ATOM 10598 N N . LEU D 1 41 ? 16.625 -10.470 80.384 1.00 17.83 29 LEU D N 1
ATOM 10599 C CA . LEU D 1 41 ? 15.596 -10.385 81.377 1.00 17.52 29 LEU D CA 1
ATOM 10600 C C . LEU D 1 41 ? 14.910 -11.749 81.586 1.00 19.92 29 LEU D C 1
ATOM 10601 O O . LEU D 1 41 ? 14.170 -12.219 80.718 1.00 18.31 29 LEU D O 1
ATOM 10606 N N . VAL D 1 42 ? 15.158 -12.344 82.738 1.00 17.61 30 VAL D N 1
ATOM 10607 C CA . VAL D 1 42 ? 14.523 -13.564 83.151 1.00 18.65 30 VAL D CA 1
ATOM 10608 C C . VAL D 1 42 ? 13.681 -13.269 84.353 1.00 17.40 30 VAL D C 1
ATOM 10609 O O . VAL D 1 42 ? 14.190 -13.019 85.435 1.00 18.50 30 VAL D O 1
ATOM 10613 N N . ILE D 1 43 ? 12.360 -13.309 84.157 1.00 18.43 31 ILE D N 1
ATOM 10614 C CA . ILE D 1 43 ? 11.431 -12.867 85.138 1.00 17.05 31 ILE D CA 1
ATOM 10615 C C . ILE D 1 43 ? 11.136 -14.035 86.098 1.00 18.87 31 ILE D C 1
ATOM 10616 O O . ILE D 1 43 ? 10.736 -15.174 85.618 1.00 19.51 31 ILE D O 1
ATOM 10621 N N . ASP D 1 44 ? 11.266 -13.744 87.419 1.00 18.78 32 ASP D N 1
ATOM 10622 C CA . ASP D 1 44 ? 10.921 -14.690 88.500 1.00 19.05 32 ASP D CA 1
ATOM 10623 C C . ASP D 1 44 ? 9.454 -14.576 88.915 1.00 17.17 32 ASP D C 1
ATOM 10624 O O . ASP D 1 44 ? 8.767 -15.603 89.049 1.00 15.64 32 ASP D O 1
ATOM 10629 N N . HIS D 1 45 ? 9.027 -13.352 89.210 1.00 16.86 33 HIS D N 1
ATOM 10630 C CA . HIS D 1 45 ? 7.697 -13.076 89.670 1.00 15.86 33 HIS D CA 1
ATOM 10631 C C . HIS D 1 45 ? 7.348 -11.688 89.319 1.00 16.24 33 HIS D C 1
ATOM 10632 O O . HIS D 1 45 ? 8.248 -10.892 88.994 1.00 17.92 33 HIS D O 1
ATOM 10639 N N . ALA D 1 46 ? 6.044 -11.374 89.339 1.00 15.57 34 ALA D N 1
ATOM 10640 C CA . ALA D 1 46 ? 5.604 -10.050 89.026 1.00 15.48 34 ALA D CA 1
ATOM 10641 C C . ALA D 1 46 ? 4.258 -9.817 89.626 1.00 15.22 34 ALA D C 1
ATOM 10642 O O . ALA D 1 46 ? 3.506 -10.754 89.916 1.00 17.00 34 ALA D O 1
ATOM 10644 N N . HIS D 1 47 ? 3.933 -8.589 89.814 1.00 15.13 35 HIS D N 1
ATOM 10645 C CA . HIS D 1 47 ? 2.607 -8.204 90.303 1.00 17.15 35 HIS D CA 1
ATOM 10646 C C . HIS D 1 47 ? 2.308 -6.753 89.886 1.00 18.27 35 HIS D C 1
ATOM 10647 O O . HIS D 1 47 ? 3.197 -5.911 89.923 1.00 17.81 35 HIS D O 1
ATOM 10654 N N . GLY D 1 48 ? 1.074 -6.474 89.449 1.00 19.77 36 GLY D N 1
ATOM 10655 C CA . GLY D 1 48 ? 0.722 -5.154 88.891 1.00 20.56 36 GLY D CA 1
ATOM 10656 C C . GLY D 1 48 ? 1.604 -4.810 87.662 1.00 20.57 36 GLY D C 1
ATOM 10657 O O . GLY D 1 48 ? 1.621 -5.527 86.672 1.00 16.62 36 GLY D O 1
ATOM 10658 N N . ALA D 1 49 ? 2.353 -3.693 87.738 1.00 19.43 37 ALA D N 1
ATOM 10659 C CA . ALA D 1 49 ? 3.284 -3.303 86.714 1.00 17.39 37 ALA D CA 1
ATOM 10660 C C . ALA D 1 49 ? 4.709 -3.525 87.187 1.00 19.41 37 ALA D C 1
ATOM 10661 O O . ALA D 1 49 ? 5.635 -2.971 86.613 1.00 18.86 37 ALA D O 1
ATOM 10663 N N . THR D 1 50 ? 4.909 -4.326 88.233 1.00 17.48 38 THR D N 1
ATOM 10664 C CA . THR D 1 50 ? 6.274 -4.577 88.768 1.00 17.40 38 THR D CA 1
ATOM 10665 C C . THR D 1 50 ? 6.772 -5.956 88.342 1.00 18.80 38 THR D C 1
ATOM 10666 O O . THR D 1 50 ? 6.112 -7.001 88.592 1.00 17.27 38 THR D O 1
ATOM 10670 N N . LEU D 1 51 ? 7.961 -6.007 87.724 1.00 15.37 39 LEU D N 1
ATOM 10671 C CA . LEU D 1 51 ? 8.596 -7.252 87.400 1.00 15.01 39 LEU D CA 1
ATOM 10672 C C . LEU D 1 51 ? 9.825 -7.434 88.322 1.00 16.99 39 LEU D C 1
ATOM 10673 O O . LEU D 1 51 ? 10.522 -6.450 88.623 1.00 16.81 39 LEU D O 1
ATOM 10678 N N . VAL D 1 52 ? 10.094 -8.673 88.709 1.00 15.51 40 VAL D N 1
ATOM 10679 C CA . VAL D 1 52 ? 11.266 -8.981 89.506 1.00 16.52 40 VAL D CA 1
ATOM 10680 C C . VAL D 1 52 ? 11.986 -10.071 88.812 1.00 14.60 40 VAL D C 1
ATOM 10681 O O . VAL D 1 52 ? 11.430 -11.099 88.581 1.00 17.31 40 VAL D O 1
ATOM 10685 N N . ASP D 1 53 ? 13.259 -9.877 88.471 1.00 16.16 41 ASP D N 1
ATOM 10686 C CA . ASP D 1 53 ? 14.036 -10.914 87.866 1.00 17.62 41 ASP D CA 1
ATOM 10687 C C . ASP D 1 53 ? 14.693 -11.919 88.814 1.00 19.91 41 ASP D C 1
ATOM 10688 O O . ASP D 1 53 ? 14.613 -11.783 90.048 1.00 20.07 41 ASP D O 1
ATOM 10693 N N . VAL D 1 54 ? 15.315 -12.945 88.218 1.00 20.40 42 VAL D N 1
ATOM 10694 C CA . VAL D 1 54 ? 15.906 -14.030 88.988 1.00 22.90 42 VAL D CA 1
ATOM 10695 C C . VAL D 1 54 ? 17.109 -13.539 89.834 1.00 23.99 42 VAL D C 1
ATOM 10696 O O . VAL D 1 54 ? 17.407 -14.123 90.857 1.00 22.89 42 VAL D O 1
ATOM 10700 N N . ASP D 1 55 ? 17.735 -12.460 89.411 1.00 20.31 43 ASP D N 1
ATOM 10701 C CA . ASP D 1 55 ? 18.795 -11.817 90.177 1.00 24.11 43 ASP D CA 1
ATOM 10702 C C . ASP D 1 55 ? 18.279 -10.829 91.272 1.00 22.83 43 ASP D C 1
ATOM 10703 O O . ASP D 1 55 ? 19.084 -10.253 92.007 1.00 23.58 43 ASP D O 1
ATOM 10708 N N . GLY D 1 56 ? 16.961 -10.597 91.377 1.00 20.58 44 GLY D N 1
ATOM 10709 C CA . GLY D 1 56 ? 16.406 -9.721 92.397 1.00 21.01 44 GLY D CA 1
ATOM 10710 C C . GLY D 1 56 ? 16.183 -8.279 91.943 1.00 19.95 44 GLY D C 1
ATOM 10711 O O . GLY D 1 56 ? 15.625 -7.537 92.669 1.00 21.06 44 GLY D O 1
ATOM 10712 N N . ASN D 1 57 ? 16.551 -7.907 90.715 1.00 17.81 45 ASN D N 1
ATOM 10713 C CA . ASN D 1 57 ? 16.272 -6.568 90.144 1.00 19.80 45 ASN D CA 1
ATOM 10714 C C . ASN D 1 57 ? 14.791 -6.390 89.888 1.00 20.81 45 ASN D C 1
ATOM 10715 O O . ASN D 1 57 ? 14.118 -7.366 89.489 1.00 19.69 45 ASN D O 1
ATOM 10720 N N . LYS D 1 58 ? 14.279 -5.179 90.152 1.00 19.53 46 LYS D N 1
ATOM 10721 C CA . LYS D 1 58 ? 12.910 -4.856 89.948 1.00 22.36 46 LYS D CA 1
ATOM 10722 C C . LYS D 1 58 ? 12.787 -3.868 88.820 1.00 23.75 46 LYS D C 1
ATOM 10723 O O . LYS D 1 58 ? 13.685 -3.036 88.590 1.00 20.47 46 LYS D O 1
ATOM 10729 N N . TYR D 1 59 ? 11.680 -3.992 88.089 1.00 19.08 47 TYR D N 1
ATOM 10730 C CA . TYR D 1 59 ? 11.431 -3.149 86.925 1.00 18.37 47 TYR D CA 1
ATOM 10731 C C . TYR D 1 59 ? 9.984 -2.722 86.827 1.00 18.72 47 TYR D C 1
ATOM 10732 O O . TYR D 1 59 ? 9.087 -3.411 87.354 1.00 18.20 47 TYR D O 1
ATOM 10741 N N . ILE D 1 60 ? 9.770 -1.567 86.217 1.00 17.87 48 ILE D N 1
ATOM 10742 C CA . ILE D 1 60 ? 8.484 -1.091 85.828 1.00 18.34 48 ILE D CA 1
ATOM 10743 C C . ILE D 1 60 ? 8.210 -1.555 84.387 1.00 17.96 48 ILE D C 1
ATOM 10744 O O . ILE D 1 60 ? 9.034 -1.355 83.436 1.00 16.31 48 ILE D O 1
ATOM 10749 N N . ASP D 1 61 ? 7.078 -2.239 84.247 1.00 16.19 49 ASP D N 1
ATOM 10750 C CA . ASP D 1 61 ? 6.679 -2.884 82.997 1.00 17.10 49 ASP D CA 1
ATOM 10751 C C . ASP D 1 61 ? 5.974 -1.896 82.071 1.00 16.37 49 ASP D C 1
ATOM 10752 O O . ASP D 1 61 ? 4.836 -1.544 82.330 1.00 16.67 49 ASP D O 1
ATOM 10757 N N . LEU D 1 62 ? 6.641 -1.408 81.004 1.00 16.52 50 LEU D N 1
ATOM 10758 C CA . LEU D 1 62 ? 5.952 -0.621 80.009 1.00 17.21 50 LEU D CA 1
ATOM 10759 C C . LEU D 1 62 ? 5.590 -1.396 78.707 1.00 17.98 50 LEU D C 1
ATOM 10760 O O . LEU D 1 62 ? 5.295 -0.792 77.695 1.00 16.94 50 LEU D O 1
ATOM 10765 N N . LEU D 1 63 ? 5.562 -2.730 78.767 1.00 18.72 51 LEU D N 1
ATOM 10766 C CA . LEU D 1 63 ? 5.281 -3.591 77.631 1.00 17.12 51 LEU D CA 1
ATOM 10767 C C . LEU D 1 63 ? 4.010 -4.466 77.871 1.00 18.60 51 LEU D C 1
ATOM 10768 O O . LEU D 1 63 ? 3.261 -4.770 76.940 1.00 15.84 51 LEU D O 1
ATOM 10773 N N . ALA D 1 64 ? 3.761 -4.842 79.128 1.00 16.77 52 ALA D N 1
ATOM 10774 C CA . ALA D 1 64 ? 2.609 -5.690 79.463 1.00 16.08 52 ALA D CA 1
ATOM 10775 C C . ALA D 1 64 ? 2.549 -6.912 78.606 1.00 15.60 52 ALA D C 1
ATOM 10776 O O . ALA D 1 64 ? 1.466 -7.371 78.198 1.00 15.12 52 ALA D O 1
ATOM 10778 N N . SER D 1 65 ? 3.730 -7.453 78.328 1.00 14.64 53 SER D N 1
ATOM 10779 C CA . SER D 1 65 ? 3.862 -8.626 77.514 1.00 16.49 53 SER D CA 1
ATOM 10780 C C . SER D 1 65 ? 3.170 -8.463 76.147 1.00 16.18 53 SER D C 1
ATOM 10781 O O . SER D 1 65 ? 2.431 -9.353 75.719 1.00 16.72 53 SER D O 1
ATOM 10784 N N . ALA D 1 66 ? 3.381 -7.300 75.527 1.00 14.49 54 ALA D N 1
ATOM 10785 C CA . ALA D 1 66 ? 2.789 -6.917 74.260 1.00 15.97 54 ALA D CA 1
ATOM 10786 C C . ALA D 1 66 ? 1.273 -6.715 74.358 1.00 16.62 54 ALA D C 1
ATOM 10787 O O . ALA D 1 66 ? 0.491 -7.109 73.473 1.00 17.44 54 ALA D O 1
ATOM 10789 N N . SER D 1 67 ? 0.858 -6.069 75.450 1.00 16.55 55 SER D N 1
ATOM 10790 C CA . SER D 1 67 ? -0.561 -5.796 75.747 1.00 14.99 55 SER D CA 1
ATOM 10791 C C . SER D 1 67 ? -1.390 -7.061 76.067 1.00 14.59 55 SER D C 1
ATOM 10792 O O . SER D 1 67 ? -2.644 -7.066 75.810 1.00 14.71 55 SER D O 1
ATOM 10795 N N . ALA D 1 68 ? -0.750 -8.099 76.595 1.00 14.26 56 ALA D N 1
ATOM 10796 C CA . ALA D 1 68 ? -1.441 -9.255 77.144 1.00 15.62 56 ALA D CA 1
ATOM 10797 C C . ALA D 1 68 ? -1.785 -9.139 78.650 1.00 15.84 56 ALA D C 1
ATOM 10798 O O . ALA D 1 68 ? -2.561 -9.892 79.150 1.00 14.62 56 ALA D O 1
ATOM 10800 N N . ILE D 1 69 ? -1.196 -8.167 79.318 1.00 14.32 57 ILE D N 1
ATOM 10801 C CA . ILE D 1 69 ? -1.328 -7.984 80.781 1.00 14.80 57 ILE D CA 1
ATOM 10802 C C . ILE D 1 69 ? -2.029 -6.657 81.133 1.00 15.11 57 ILE D C 1
ATOM 10803 O O . ILE D 1 69 ? -1.551 -5.897 81.915 1.00 15.48 57 ILE D O 1
ATOM 10808 N N . ASN D 1 70 ? -3.167 -6.435 80.523 1.00 14.51 58 ASN D N 1
ATOM 10809 C CA . ASN D 1 70 ? -3.878 -5.216 80.720 1.00 14.37 58 ASN D CA 1
ATOM 10810 C C . ASN D 1 70 ? -4.272 -5.022 82.214 1.00 16.06 58 ASN D C 1
ATOM 10811 O O . ASN D 1 70 ? -4.324 -3.919 82.679 1.00 15.31 58 ASN D O 1
ATOM 10816 N N . VAL D 1 71 ? -4.584 -6.115 82.920 1.00 15.43 59 VAL D N 1
ATOM 10817 C CA . VAL D 1 71 ? -5.005 -6.050 84.320 1.00 14.15 59 VAL D CA 1
ATOM 10818 C C . VAL D 1 71 ? -3.890 -6.124 85.293 1.00 14.96 59 VAL D C 1
ATOM 10819 O O . VAL D 1 71 ? -4.112 -6.265 86.464 1.00 16.49 59 VAL D O 1
ATOM 10823 N N . GLY D 1 72 ? -2.653 -6.088 84.822 1.00 15.91 60 GLY D N 1
ATOM 10824 C CA . GLY D 1 72 ? -1.506 -6.181 85.710 1.00 15.67 60 GLY D CA 1
ATOM 10825 C C . GLY D 1 72 ? -1.166 -7.639 85.988 1.00 15.06 60 GLY D C 1
ATOM 10826 O O . GLY D 1 72 ? -1.969 -8.559 85.784 1.00 14.52 60 GLY D O 1
ATOM 10827 N N . HIS D 1 73 ? 0.068 -7.843 86.356 1.00 13.45 61 HIS D N 1
ATOM 10828 C CA . HIS D 1 73 ? 0.559 -9.159 86.606 1.00 14.51 61 HIS D CA 1
ATOM 10829 C C . HIS D 1 73 ? -0.078 -9.757 87.872 1.00 14.86 61 HIS D C 1
ATOM 10830 O O . HIS D 1 73 ? -0.457 -9.050 88.775 1.00 14.64 61 HIS D O 1
ATOM 10837 N N . THR D 1 74 ? -0.271 -11.064 87.837 1.00 15.04 62 THR D N 1
ATOM 10838 C CA . THR D 1 74 ? -0.702 -11.850 88.988 1.00 16.33 62 THR D CA 1
ATOM 10839 C C . THR D 1 74 ? -1.869 -11.195 89.739 1.00 15.54 62 THR D C 1
ATOM 10840 O O . THR D 1 74 ? -1.792 -11.067 90.896 1.00 14.93 62 THR D O 1
ATOM 10844 N N . HIS D 1 75 ? -2.905 -10.756 89.038 1.00 15.28 63 HIS D N 1
ATOM 10845 C CA . HIS D 1 75 ? -3.996 -10.106 89.695 1.00 15.72 63 HIS D CA 1
ATOM 10846 C C . HIS D 1 75 ? -4.682 -11.092 90.613 1.00 15.98 63 HIS D C 1
ATOM 10847 O O . HIS D 1 75 ? -4.962 -12.169 90.205 1.00 14.10 63 HIS D O 1
ATOM 10854 N N . GLU D 1 76 ? -4.942 -10.695 91.859 1.00 16.43 64 GLU D N 1
ATOM 10855 C CA . GLU D 1 76 ? -5.434 -11.681 92.801 1.00 19.27 64 GLU D CA 1
ATOM 10856 C C . GLU D 1 76 ? -6.670 -12.383 92.346 1.00 16.89 64 GLU D C 1
ATOM 10857 O O . GLU D 1 76 ? -6.878 -13.585 92.637 1.00 16.79 64 GLU D O 1
ATOM 10863 N N . LYS D 1 77 ? -7.559 -11.652 91.686 1.00 17.84 65 LYS D N 1
ATOM 10864 C CA . LYS D 1 77 ? -8.820 -12.245 91.208 1.00 18.01 65 LYS D CA 1
ATOM 10865 C C . LYS D 1 77 ? -8.594 -13.336 90.124 1.00 17.32 65 LYS D C 1
ATOM 10866 O O . LYS D 1 77 ? -9.280 -14.393 90.094 1.00 14.97 65 LYS D O 1
ATOM 10872 N N . VAL D 1 78 ? -7.622 -13.090 89.238 1.00 15.32 66 VAL D N 1
ATOM 10873 C CA . VAL D 1 78 ? -7.273 -14.019 88.173 1.00 15.71 66 VAL D CA 1
ATOM 10874 C C . VAL D 1 78 ? -6.513 -15.212 88.745 1.00 14.92 66 VAL D C 1
ATOM 10875 O O . VAL D 1 78 ? -6.827 -16.340 88.427 1.00 14.42 66 VAL D O 1
ATOM 10879 N N . VAL D 1 79 ? -5.551 -14.955 89.629 1.00 15.47 67 VAL D N 1
ATOM 10880 C CA . VAL D 1 79 ? -4.866 -16.026 90.299 1.00 15.81 67 VAL D CA 1
ATOM 10881 C C . VAL D 1 79 ? -5.839 -17.034 91.002 1.00 15.93 67 VAL D C 1
ATOM 10882 O O . VAL D 1 79 ? -5.730 -18.242 90.827 1.00 15.24 67 VAL D O 1
ATOM 10886 N N . LYS D 1 80 ? -6.780 -16.521 91.744 1.00 17.47 68 LYS D N 1
ATOM 10887 C CA . LYS D 1 80 ? -7.725 -17.313 92.443 1.00 17.41 68 LYS D CA 1
ATOM 10888 C C . LYS D 1 80 ? -8.632 -18.065 91.491 1.00 17.57 68 LYS D C 1
ATOM 10889 O O . LYS D 1 80 ? -8.896 -19.276 91.714 1.00 15.47 68 LYS D O 1
ATOM 10895 N N . ALA D 1 81 ? -9.073 -17.406 90.421 1.00 17.15 69 ALA D N 1
ATOM 10896 C CA . ALA D 1 81 ? -9.880 -18.073 89.376 1.00 16.18 69 ALA D CA 1
ATOM 10897 C C . ALA D 1 81 ? -9.143 -19.254 88.775 1.00 15.97 69 ALA D C 1
ATOM 10898 O O . ALA D 1 81 ? -9.716 -20.331 88.609 1.00 14.81 69 ALA D O 1
ATOM 10900 N N . ILE D 1 82 ? -7.849 -19.073 88.511 1.00 14.04 70 ILE D N 1
ATOM 10901 C CA . ILE D 1 82 ? -7.034 -20.134 87.917 1.00 15.47 70 ILE D CA 1
ATOM 10902 C C . ILE D 1 82 ? -6.915 -21.294 88.908 1.00 16.21 70 ILE D C 1
ATOM 10903 O O . ILE D 1 82 ? -7.137 -22.416 88.541 1.00 15.51 70 ILE D O 1
ATOM 10908 N N . ALA D 1 83 ? -6.558 -20.982 90.154 1.00 16.98 71 ALA D N 1
ATOM 10909 C CA . ALA D 1 83 ? -6.336 -22.000 91.163 1.00 17.43 71 ALA D CA 1
ATOM 10910 C C . ALA D 1 83 ? -7.635 -22.759 91.475 1.00 16.95 71 ALA D C 1
ATOM 10911 O O . ALA D 1 83 ? -7.569 -23.982 91.546 1.00 17.89 71 ALA D O 1
ATOM 10913 N N . ASP D 1 84 ? -8.740 -22.042 91.676 1.00 16.17 72 ASP D N 1
ATOM 10914 C CA . ASP D 1 84 ? -10.047 -22.615 91.979 1.00 16.88 72 ASP D CA 1
ATOM 10915 C C . ASP D 1 84 ? -10.524 -23.510 90.838 1.00 16.25 72 ASP D C 1
ATOM 10916 O O . ASP D 1 84 ? -10.887 -24.667 91.063 1.00 16.67 72 ASP D O 1
ATOM 10921 N N . GLN D 1 85 ? -10.372 -23.045 89.593 1.00 15.24 73 GLN D N 1
ATOM 10922 C CA . GLN D 1 85 ? -10.791 -23.854 88.466 1.00 15.61 73 GLN D CA 1
ATOM 10923 C C . GLN D 1 85 ? -9.894 -25.069 88.271 1.00 14.46 73 GLN D C 1
ATOM 10924 O O . GLN D 1 85 ? -10.402 -26.155 88.030 1.00 15.77 73 GLN D O 1
ATOM 10930 N N . ALA D 1 86 ? -8.567 -24.946 88.428 1.00 13.31 74 ALA D N 1
ATOM 10931 C CA . ALA D 1 86 ? -7.689 -26.111 88.285 1.00 13.94 74 ALA D CA 1
ATOM 10932 C C . ALA D 1 86 ? -8.013 -27.258 89.217 1.00 14.52 74 ALA D C 1
ATOM 10933 O O . ALA D 1 86 ? -7.841 -28.410 88.882 1.00 15.36 74 ALA D O 1
ATOM 10935 N N . GLN D 1 87 ? -8.446 -26.930 90.412 1.00 15.39 75 GLN D N 1
ATOM 10936 C CA . GLN D 1 87 ? -8.817 -27.984 91.352 1.00 19.62 75 GLN D CA 1
ATOM 10937 C C . GLN D 1 87 ? -10.059 -28.741 90.911 1.00 17.38 75 GLN D C 1
ATOM 10938 O O . GLN D 1 87 ? -10.253 -29.883 91.361 1.00 17.54 75 GLN D O 1
ATOM 10944 N N . LYS D 1 88 ? -10.938 -28.120 90.142 1.00 15.50 76 LYS D N 1
ATOM 10945 C CA . LYS D 1 88 ? -12.131 -28.781 89.660 1.00 14.63 76 LYS D CA 1
ATOM 10946 C C . LYS D 1 88 ? -11.967 -29.557 88.357 1.00 14.20 76 LYS D C 1
ATOM 10947 O O . LYS D 1 88 ? -12.341 -30.662 88.270 1.00 14.13 76 LYS D O 1
ATOM 10953 N N . LEU D 1 89 ? -11.422 -28.886 87.356 1.00 14.54 77 LEU D N 1
ATOM 10954 C CA . LEU D 1 89 ? -11.195 -29.449 86.041 1.00 13.96 77 LEU D CA 1
ATOM 10955 C C . LEU D 1 89 ? -10.126 -28.641 85.339 1.00 13.52 77 LEU D C 1
ATOM 10956 O O . LEU D 1 89 ? -10.372 -27.508 85.055 1.00 13.27 77 LEU D O 1
ATOM 10961 N N . ILE D 1 90 ? -8.974 -29.234 85.118 1.00 13.06 78 ILE D N 1
ATOM 10962 C CA . ILE D 1 90 ? -7.932 -28.603 84.351 1.00 13.71 78 ILE D CA 1
ATOM 10963 C C . ILE D 1 90 ? -8.289 -28.434 82.832 1.00 13.95 78 ILE D C 1
ATOM 10964 O O . ILE D 1 90 ? -8.049 -27.440 82.247 1.00 13.50 78 ILE D O 1
ATOM 10969 N N . HIS D 1 91 ? -8.804 -29.492 82.230 1.00 13.97 79 HIS D N 1
ATOM 10970 C CA . HIS D 1 91 ? -9.331 -29.454 80.905 1.00 13.55 79 HIS D CA 1
ATOM 10971 C C . HIS D 1 91 ? -10.313 -30.541 80.561 1.00 14.88 79 HIS D C 1
ATOM 10972 O O . HIS D 1 91 ? -10.120 -31.694 80.977 1.00 13.78 79 HIS D O 1
ATOM 10979 N N . TYR D 1 92 ? -11.288 -30.164 79.695 1.00 13.80 80 TYR D N 1
ATOM 10980 C CA . TYR D 1 92 ? -12.000 -31.117 78.860 1.00 13.52 80 TYR D CA 1
ATOM 10981 C C . TYR D 1 92 ? -12.317 -30.310 77.595 1.00 13.25 80 TYR D C 1
ATOM 10982 O O . TYR D 1 92 ? -12.745 -29.165 77.660 1.00 13.49 80 TYR D O 1
ATOM 10991 N N . THR D 1 93 ? -11.983 -30.856 76.451 1.00 13.82 81 THR D N 1
ATOM 10992 C CA . THR D 1 93 ? -12.105 -30.102 75.199 1.00 14.36 81 THR D CA 1
ATOM 10993 C C . THR D 1 93 ? -13.540 -29.713 74.877 1.00 14.46 81 THR D C 1
ATOM 10994 O O . THR D 1 93 ? -14.428 -30.563 74.796 1.00 13.65 81 THR D O 1
ATOM 10998 N N . PRO D 1 94 ? -13.754 -28.436 74.636 1.00 14.85 82 PRO D N 1
ATOM 10999 C CA . PRO D 1 94 ? -15.094 -28.063 74.084 1.00 15.70 82 PRO D CA 1
ATOM 11000 C C . PRO D 1 94 ? -15.322 -28.488 72.640 1.00 15.33 82 PRO D C 1
ATOM 11001 O O . PRO D 1 94 ? -16.466 -28.368 72.107 1.00 15.09 82 PRO D O 1
ATOM 11005 N N . ALA D 1 95 ? -14.266 -28.964 71.991 1.00 14.64 83 ALA D N 1
ATOM 11006 C CA . ALA D 1 95 ? -14.441 -29.564 70.663 1.00 16.29 83 ALA D CA 1
ATOM 11007 C C . ALA D 1 95 ? -15.350 -30.781 70.694 1.00 13.96 83 ALA D C 1
ATOM 11008 O O . ALA D 1 95 ? -15.848 -31.183 69.648 1.00 13.82 83 ALA D O 1
ATOM 11010 N N . TYR D 1 96 ? -15.539 -31.384 71.855 1.00 14.41 84 TYR D N 1
ATOM 11011 C CA . TYR D 1 96 ? -16.508 -32.445 72.027 1.00 14.84 84 TYR D CA 1
ATOM 11012 C C . TYR D 1 96 ? -17.616 -32.135 73.040 1.00 14.66 84 TYR D C 1
ATOM 11013 O O . TYR D 1 96 ? -18.742 -32.260 72.754 1.00 15.12 84 TYR D O 1
ATOM 11022 N N . PHE D 1 97 ? -17.219 -31.742 74.231 1.00 14.52 85 PHE D N 1
ATOM 11023 C CA . PHE D 1 97 ? -18.168 -31.530 75.310 1.00 14.63 85 PHE D CA 1
ATOM 11024 C C . PHE D 1 97 ? -18.232 -30.077 75.781 1.00 14.88 85 PHE D C 1
ATOM 11025 O O . PHE D 1 97 ? -17.932 -29.184 75.038 1.00 14.94 85 PHE D O 1
ATOM 11033 N N . HIS D 1 98 ? -18.704 -29.872 77.000 1.00 13.75 86 HIS D N 1
ATOM 11034 C CA . HIS D 1 98 ? -19.032 -28.549 77.453 1.00 13.26 86 HIS D CA 1
ATOM 11035 C C . HIS D 1 98 ? -18.547 -28.333 78.914 1.00 13.21 86 HIS D C 1
ATOM 11036 O O . HIS D 1 98 ? -18.487 -29.234 79.694 1.00 13.98 86 HIS D O 1
ATOM 11043 N N . HIS D 1 99 ? -18.259 -27.092 79.219 1.00 13.57 87 HIS D N 1
ATOM 11044 C CA . HIS D 1 99 ? -18.031 -26.722 80.610 1.00 15.27 87 HIS D CA 1
ATOM 11045 C C . HIS D 1 99 ? -18.529 -25.302 80.847 1.00 15.27 87 HIS D C 1
ATOM 11046 O O . HIS D 1 99 ? -18.653 -24.464 79.952 1.00 13.90 87 HIS D O 1
ATOM 11053 N N . VAL D 1 100 ? -18.859 -25.042 82.084 1.00 15.20 88 VAL D N 1
ATOM 11054 C CA . VAL D 1 100 ? -19.496 -23.768 82.471 1.00 15.09 88 VAL D CA 1
ATOM 11055 C C . VAL D 1 100 ? -18.629 -22.508 82.293 1.00 13.45 88 VAL D C 1
ATOM 11056 O O . VAL D 1 100 ? -19.107 -21.494 81.828 1.00 13.17 88 VAL D O 1
ATOM 11060 N N . PRO D 1 101 ? -17.346 -22.538 82.672 1.00 14.35 89 PRO D N 1
ATOM 11061 C CA . PRO D 1 101 ? -16.640 -21.269 82.467 1.00 13.60 89 PRO D CA 1
ATOM 11062 C C . PRO D 1 101 ? -16.655 -20.876 80.971 1.00 14.13 89 PRO D C 1
ATOM 11063 O O . PRO D 1 101 ? -16.786 -19.689 80.635 1.00 14.20 89 PRO D O 1
ATOM 11067 N N . GLY D 1 102 ? -16.458 -21.860 80.098 1.00 12.44 90 GLY D N 1
ATOM 11068 C CA . GLY D 1 102 ? -16.425 -21.627 78.625 1.00 13.12 90 GLY D CA 1
ATOM 11069 C C . GLY D 1 102 ? -17.778 -21.093 78.125 1.00 14.02 90 GLY D C 1
ATOM 11070 O O . GLY D 1 102 ? -17.876 -20.141 77.335 1.00 12.90 90 GLY D O 1
ATOM 11071 N N . MET D 1 103 ? -18.849 -21.721 78.599 1.00 14.83 91 MET D N 1
ATOM 11072 C CA . MET D 1 103 ? -20.213 -21.345 78.202 1.00 16.34 91 MET D CA 1
ATOM 11073 C C . MET D 1 103 ? -20.539 -19.915 78.651 1.00 15.41 91 MET D C 1
ATOM 11074 O O . MET D 1 103 ? -21.046 -19.165 77.900 1.00 16.41 91 MET D O 1
ATOM 11079 N N . GLU D 1 104 ? -20.182 -19.539 79.863 1.00 15.86 92 GLU D N 1
ATOM 11080 C CA . GLU D 1 104 ? -20.434 -18.217 80.384 1.00 16.12 92 GLU D CA 1
ATOM 11081 C C . GLU D 1 104 ? -19.578 -17.225 79.640 1.00 14.26 92 GLU D C 1
ATOM 11082 O O . GLU D 1 104 ? -20.021 -16.114 79.312 1.00 13.68 92 GLU D O 1
ATOM 11088 N N . LEU D 1 105 ? -18.348 -17.588 79.330 1.00 13.30 93 LEU D N 1
ATOM 11089 C CA . LEU D 1 105 ? -17.506 -16.648 78.622 1.00 13.51 93 LEU D CA 1
ATOM 11090 C C . LEU D 1 105 ? -17.908 -16.407 77.147 1.00 13.84 93 LEU D C 1
ATOM 11091 O O . LEU D 1 105 ? -17.855 -15.273 76.706 1.00 13.36 93 LEU D O 1
ATOM 11096 N N . SER D 1 106 ? -18.224 -17.471 76.376 1.00 15.10 94 SER D N 1
ATOM 11097 C CA . SER D 1 106 ? -18.636 -17.318 74.978 1.00 16.04 94 SER D CA 1
ATOM 11098 C C . SER D 1 106 ? -19.890 -16.442 74.901 1.00 15.54 94 SER D C 1
ATOM 11099 O O . SER D 1 106 ? -20.006 -15.581 74.043 1.00 14.01 94 SER D O 1
ATOM 11102 N N . GLU D 1 107 ? -20.795 -16.610 75.855 1.00 16.89 95 GLU D N 1
ATOM 11103 C CA . GLU D 1 107 ? -22.014 -15.790 75.874 1.00 15.46 95 GLU D CA 1
ATOM 11104 C C . GLU D 1 107 ? -21.656 -14.343 76.174 1.00 15.19 95 GLU D C 1
ATOM 11105 O O . GLU D 1 107 ? -22.126 -13.400 75.506 1.00 14.98 95 GLU D O 1
ATOM 11111 N N . LYS D 1 108 ? -20.793 -14.147 77.157 1.00 15.54 96 LYS D N 1
ATOM 11112 C CA . LYS D 1 108 ? -20.370 -12.825 77.504 1.00 16.30 96 LYS D CA 1
ATOM 11113 C C . LYS D 1 108 ? -19.645 -12.071 76.371 1.00 16.12 96 LYS D C 1
ATOM 11114 O O . LYS D 1 108 ? -19.918 -10.877 76.112 1.00 13.70 96 LYS D O 1
ATOM 11120 N N . LEU D 1 109 ? -18.711 -12.755 75.714 1.00 15.43 97 LEU D N 1
ATOM 11121 C CA . LEU D 1 109 ? -17.991 -12.112 74.598 1.00 15.91 97 LEU D CA 1
ATOM 11122 C C . LEU D 1 109 ? -18.916 -11.771 73.441 1.00 16.37 97 LEU D C 1
ATOM 11123 O O . LEU D 1 109 ? -18.757 -10.694 72.844 1.00 17.60 97 LEU D O 1
ATOM 11128 N N . ALA D 1 110 ? -19.888 -12.645 73.162 1.00 15.15 98 ALA D N 1
ATOM 11129 C CA . ALA D 1 110 ? -20.833 -12.351 72.116 1.00 16.23 98 ALA D CA 1
ATOM 11130 C C . ALA D 1 110 ? -21.533 -11.010 72.421 1.00 16.25 98 ALA D C 1
ATOM 11131 O O . ALA D 1 110 ? -21.812 -10.224 71.553 1.00 16.49 98 ALA D O 1
ATOM 11133 N N . LYS D 1 111 ? -21.893 -10.813 73.653 1.00 15.41 99 LYS D N 1
ATOM 11134 C CA . LYS D 1 111 ? -22.599 -9.609 74.068 1.00 16.37 99 LYS D CA 1
ATOM 11135 C C . LYS D 1 111 ? -21.733 -8.369 74.246 1.00 17.67 99 LYS D C 1
ATOM 11136 O O . LYS D 1 111 ? -22.208 -7.276 73.959 1.00 18.24 99 LYS D O 1
ATOM 11142 N N . ILE D 1 112 ? -20.482 -8.499 74.710 1.00 15.76 100 ILE D N 1
ATOM 11143 C CA . ILE D 1 112 ? -19.692 -7.251 74.926 1.00 17.67 100 ILE D CA 1
ATOM 11144 C C . ILE D 1 112 ? -18.940 -6.814 73.683 1.00 19.12 100 ILE D C 1
ATOM 11145 O O . ILE D 1 112 ? -18.340 -5.764 73.690 1.00 16.34 100 ILE D O 1
ATOM 11150 N N . ALA D 1 113 ? -18.998 -7.620 72.612 1.00 19.13 101 ALA D N 1
ATOM 11151 C CA . ALA D 1 113 ? -18.365 -7.232 71.364 1.00 17.54 101 ALA D CA 1
ATOM 11152 C C . ALA D 1 113 ? -19.061 -5.980 70.830 1.00 19.68 101 ALA D C 1
ATOM 11153 O O . ALA D 1 113 ? -20.214 -5.712 71.166 1.00 16.18 101 ALA D O 1
ATOM 11155 N N . PRO D 1 114 ? -18.358 -5.172 70.028 1.00 18.51 102 PRO D N 1
ATOM 11156 C CA . PRO D 1 114 ? -19.001 -3.935 69.545 1.00 19.19 102 PRO D CA 1
ATOM 11157 C C . PRO D 1 114 ? -20.222 -4.162 68.653 1.00 20.04 102 PRO D C 1
ATOM 11158 O O . PRO D 1 114 ? -20.303 -5.154 67.885 1.00 18.53 102 PRO D O 1
ATOM 11162 N N . GLY D 1 115 ? -21.215 -3.296 68.814 1.00 18.89 103 GLY D N 1
ATOM 11163 C CA . GLY D 1 115 ? -22.358 -3.233 67.906 1.00 19.77 103 GLY D CA 1
ATOM 11164 C C . GLY D 1 115 ? -23.511 -3.990 68.503 1.00 23.45 103 GLY D C 1
ATOM 11165 O O . GLY D 1 115 ? -23.319 -4.805 69.419 1.00 21.58 103 GLY D O 1
ATOM 11166 N N . ASN D 1 116 ? -24.696 -3.793 67.966 1.00 22.76 104 ASN D N 1
ATOM 11167 C CA . ASN D 1 116 ? -25.884 -4.393 68.525 1.00 24.42 104 ASN D CA 1
ATOM 11168 C C . ASN D 1 116 ? -26.387 -5.593 67.747 1.00 21.83 104 ASN D C 1
ATOM 11169 O O . ASN D 1 116 ? -27.333 -6.170 68.148 1.00 21.71 104 ASN D O 1
ATOM 11174 N N . SER D 1 117 ? -25.761 -6.032 66.664 1.00 18.29 105 SER D N 1
ATOM 11175 C CA . SER D 1 117 ? -26.253 -7.206 65.961 1.00 19.36 105 SER D CA 1
ATOM 11176 C C . SER D 1 117 ? -25.898 -8.517 66.735 1.00 19.03 105 SER D C 1
ATOM 11177 O O . SER D 1 117 ? -24.786 -8.569 67.340 1.00 17.99 105 SER D O 1
ATOM 11180 N N . PRO D 1 118 ? -26.789 -9.544 66.700 1.00 18.74 106 PRO D N 1
ATOM 11181 C CA . PRO D 1 118 ? -26.504 -10.820 67.366 1.00 17.29 106 PRO D CA 1
ATOM 11182 C C . PRO D 1 118 ? -25.171 -11.418 66.812 1.00 16.89 106 PRO D C 1
ATOM 11183 O O . PRO D 1 118 ? -25.002 -11.454 65.568 1.00 14.36 106 PRO D O 1
ATOM 11187 N N . LYS D 1 119 ? -24.297 -11.837 67.754 1.00 16.94 107 LYS D N 1
ATOM 11188 C CA . LYS D 1 119 ? -22.998 -12.456 67.475 1.00 17.04 107 LYS D CA 1
ATOM 11189 C C . LYS D 1 119 ? -22.932 -13.908 67.913 1.00 16.23 107 LYS D C 1
ATOM 11190 O O . LYS D 1 119 ? -23.678 -14.325 68.816 1.00 13.73 107 LYS D O 1
ATOM 11196 N N . MET D 1 120 ? -21.942 -14.628 67.379 1.00 14.42 108 MET D N 1
ATOM 11197 C CA . MET D 1 120 ? -21.546 -15.956 67.886 1.00 12.89 108 MET D CA 1
ATOM 11198 C C . MET D 1 120 ? -20.031 -15.921 67.975 1.00 13.27 108 MET D C 1
ATOM 11199 O O . MET D 1 120 ? -19.382 -15.011 67.436 1.00 12.73 108 MET D O 1
ATOM 11204 N N . VAL D 1 121 ? -19.489 -16.880 68.678 1.00 14.07 109 VAL D N 1
ATOM 11205 C CA . VAL D 1 121 ? -18.089 -16.889 69.067 1.00 15.49 109 VAL D CA 1
ATOM 11206 C C . VAL D 1 121 ? -17.535 -18.253 68.778 1.00 15.25 109 VAL D C 1
ATOM 11207 O O . VAL D 1 121 ? -18.250 -19.255 68.862 1.00 13.65 109 VAL D O 1
ATOM 11211 N N . SER D 1 122 ? -16.234 -18.323 68.403 1.00 14.69 110 SER D N 1
ATOM 11212 C CA . SER D 1 122 ? -15.568 -19.587 68.486 1.00 14.16 110 SER D CA 1
ATOM 11213 C C . SER D 1 122 ? -14.211 -19.341 69.181 1.00 15.12 110 SER D C 1
ATOM 11214 O O . SER D 1 122 ? -13.563 -18.306 68.951 1.00 12.84 110 SER D O 1
ATOM 11217 N N . PHE D 1 123 ? -13.767 -20.254 70.049 1.00 13.76 111 PHE D N 1
ATOM 11218 C CA . PHE D 1 123 ? -12.568 -20.048 70.789 1.00 12.42 111 PHE D CA 1
ATOM 11219 C C . PHE D 1 123 ? -11.361 -20.636 70.008 1.00 12.17 111 PHE D C 1
ATOM 11220 O O . PHE D 1 123 ? -11.446 -21.675 69.309 1.00 13.08 111 PHE D O 1
ATOM 11228 N N . GLY D 1 124 ? -10.248 -19.980 70.174 1.00 12.07 112 GLY D N 1
ATOM 11229 C CA . GLY D 1 124 ? -8.928 -20.534 69.892 1.00 11.98 112 GLY D CA 1
ATOM 11230 C C . GLY D 1 124 ? -7.980 -20.427 71.038 1.00 12.05 112 GLY D C 1
ATOM 11231 O O . GLY D 1 124 ? -8.392 -20.145 72.196 1.00 13.22 112 GLY D O 1
ATOM 11232 N N . ASN D 1 125 ? -6.688 -20.637 70.756 1.00 13.17 113 ASN D N 1
ATOM 11233 C CA . ASN D 1 125 ? -5.671 -20.468 71.752 1.00 13.97 113 ASN D CA 1
ATOM 11234 C C . ASN D 1 125 ? -4.922 -19.120 71.578 1.00 15.31 113 ASN D C 1
ATOM 11235 O O . ASN D 1 125 ? -4.348 -18.612 72.521 1.00 16.98 113 ASN D O 1
ATOM 11240 N N . SER D 1 126 ? -4.862 -18.606 70.358 1.00 13.75 114 SER D N 1
ATOM 11241 C CA . SER D 1 126 ? -3.954 -17.495 69.990 1.00 14.09 114 SER D CA 1
ATOM 11242 C C . SER D 1 126 ? -4.684 -16.530 69.063 1.00 13.27 114 SER D C 1
ATOM 11243 O O . SER D 1 126 ? -5.630 -16.920 68.303 1.00 13.53 114 SER D O 1
ATOM 11246 N N . GLY D 1 127 ? -4.318 -15.266 69.096 1.00 11.73 115 GLY D N 1
ATOM 11247 C CA . GLY D 1 127 ? -4.839 -14.302 68.125 1.00 12.05 115 GLY D CA 1
ATOM 11248 C C . GLY D 1 127 ? -4.568 -14.768 66.700 1.00 11.71 115 GLY D C 1
ATOM 11249 O O . GLY D 1 127 ? -5.386 -14.568 65.764 1.00 11.92 115 GLY D O 1
ATOM 11250 N N . SER D 1 128 ? -3.421 -15.459 66.509 1.00 11.76 116 SER D N 1
ATOM 11251 C CA . SER D 1 128 ? -3.114 -16.030 65.186 1.00 11.51 116 SER D CA 1
ATOM 11252 C C . SER D 1 128 ? -4.274 -16.941 64.646 1.00 10.89 116 SER D C 1
ATOM 11253 O O . SER D 1 128 ? -4.700 -16.806 63.482 1.00 11.50 116 SER D O 1
ATOM 11256 N N . ASP D 1 129 ? -4.705 -17.896 65.451 1.00 11.18 117 ASP D N 1
ATOM 11257 C CA . ASP D 1 129 ? -5.709 -18.865 65.026 1.00 11.73 117 ASP D CA 1
ATOM 11258 C C . ASP D 1 129 ? -7.061 -18.202 64.834 1.00 12.72 117 ASP D C 1
ATOM 11259 O O . ASP D 1 129 ? -7.869 -18.686 64.029 1.00 11.88 117 ASP D O 1
ATOM 11264 N N . ALA D 1 130 ? -7.287 -17.122 65.557 1.00 12.13 118 ALA D N 1
ATOM 11265 C CA . ALA D 1 130 ? -8.555 -16.369 65.391 1.00 12.07 118 ALA D CA 1
ATOM 11266 C C . ALA D 1 130 ? -8.570 -15.652 64.050 1.00 12.39 118 ALA D C 1
ATOM 11267 O O . ALA D 1 130 ? -9.608 -15.539 63.415 1.00 11.17 118 ALA D O 1
ATOM 11269 N N . ASN D 1 131 ? -7.411 -15.152 63.588 1.00 12.13 119 ASN D N 1
ATOM 11270 C CA . ASN D 1 131 ? -7.322 -14.533 62.258 1.00 11.20 119 ASN D CA 1
ATOM 11271 C C . ASN D 1 131 ? -7.383 -15.583 61.145 1.00 11.61 119 ASN D C 1
ATOM 11272 O O . ASN D 1 131 ? -7.970 -15.299 60.044 1.00 11.98 119 ASN D O 1
ATOM 11277 N N . ASP D 1 132 ? -6.876 -16.821 61.363 1.00 11.23 120 ASP D N 1
ATOM 11278 C CA . ASP D 1 132 ? -7.108 -17.846 60.417 1.00 11.76 120 ASP D CA 1
ATOM 11279 C C . ASP D 1 132 ? -8.655 -18.067 60.310 1.00 11.91 120 ASP D C 1
ATOM 11280 O O . ASP D 1 132 ? -9.172 -18.321 59.229 1.00 11.34 120 ASP D O 1
ATOM 11285 N N . ALA D 1 133 ? -9.345 -18.026 61.425 1.00 11.48 121 ALA D N 1
ATOM 11286 C CA . ALA D 1 133 ? -10.778 -18.275 61.406 1.00 11.23 121 ALA D CA 1
ATOM 11287 C C . ALA D 1 133 ? -11.489 -17.160 60.652 1.00 11.97 121 ALA D C 1
ATOM 11288 O O . ALA D 1 133 ? -12.458 -17.446 59.977 1.00 11.94 121 ALA D O 1
ATOM 11290 N N . ILE D 1 134 ? -11.066 -15.894 60.814 1.00 11.80 122 ILE D N 1
ATOM 11291 C CA . ILE D 1 134 ? -11.672 -14.799 60.015 1.00 11.77 122 ILE D CA 1
ATOM 11292 C C . ILE D 1 134 ? -11.635 -15.128 58.527 1.00 11.91 122 ILE D C 1
ATOM 11293 O O . ILE D 1 134 ? -12.659 -14.978 57.808 1.00 11.69 122 ILE D O 1
ATOM 11298 N N . ILE D 1 135 ? -10.489 -15.607 58.047 1.00 11.32 123 ILE D N 1
ATOM 11299 C CA . ILE D 1 135 ? -10.350 -16.042 56.662 1.00 11.60 123 ILE D CA 1
ATOM 11300 C C . ILE D 1 135 ? -11.362 -17.121 56.318 1.00 11.38 123 ILE D C 1
ATOM 11301 O O . ILE D 1 135 ? -12.083 -16.952 55.327 1.00 10.73 123 ILE D O 1
ATOM 11306 N N . LYS D 1 136 ? -11.440 -18.165 57.152 1.00 10.43 124 LYS D N 1
ATOM 11307 C CA . LYS D 1 136 ? -12.385 -19.263 56.945 1.00 11.66 124 LYS D CA 1
ATOM 11308 C C . LYS D 1 136 ? -13.858 -18.825 56.860 1.00 11.54 124 LYS D C 1
ATOM 11309 O O . LYS D 1 136 ? -14.567 -19.120 55.911 1.00 10.48 124 LYS D O 1
ATOM 11315 N N . PHE D 1 137 ? -14.286 -18.137 57.907 1.00 12.46 125 PHE D N 1
ATOM 11316 C CA . PHE D 1 137 ? -15.649 -17.715 57.990 1.00 12.05 125 PHE D CA 1
ATOM 11317 C C . PHE D 1 137 ? -16.013 -16.703 56.884 1.00 12.52 125 PHE D C 1
ATOM 11318 O O . PHE D 1 137 ? -17.176 -16.751 56.389 1.00 12.46 125 PHE D O 1
ATOM 11326 N N . ALA D 1 138 ? -15.128 -15.749 56.572 1.00 11.50 126 ALA D N 1
ATOM 11327 C CA . ALA D 1 138 ? -15.406 -14.797 55.518 1.00 11.97 126 ALA D CA 1
ATOM 11328 C C . ALA D 1 138 ? -15.574 -15.497 54.143 1.00 12.36 126 ALA D C 1
ATOM 11329 O O . ALA D 1 138 ? -16.567 -15.300 53.381 1.00 12.29 126 ALA D O 1
ATOM 11331 N N . ARG D 1 139 ? -14.638 -16.391 53.843 1.00 11.30 127 ARG D N 1
ATOM 11332 C CA . ARG D 1 139 ? -14.724 -17.172 52.680 1.00 11.53 127 ARG D CA 1
ATOM 11333 C C . ARG D 1 139 ? -16.017 -18.000 52.619 1.00 11.68 127 ARG D C 1
ATOM 11334 O O . ARG D 1 139 ? -16.665 -18.051 51.566 1.00 13.36 127 ARG D O 1
ATOM 11342 N N . ALA D 1 140 ? -16.330 -18.709 53.697 1.00 12.45 128 ALA D N 1
ATOM 11343 C CA . ALA D 1 140 ? -17.435 -19.629 53.741 1.00 12.64 128 ALA D CA 1
ATOM 11344 C C . ALA D 1 140 ? -18.755 -18.841 53.614 1.00 13.50 128 ALA D C 1
ATOM 11345 O O . ALA D 1 140 ? -19.616 -19.248 52.849 1.00 13.82 128 ALA D O 1
ATOM 11347 N N . TYR D 1 141 ? -18.857 -17.701 54.285 1.00 12.20 129 TYR D N 1
ATOM 11348 C CA . TYR D 1 141 ? -20.125 -16.957 54.318 1.00 14.12 129 TYR D CA 1
ATOM 11349 C C . TYR D 1 141 ? -20.348 -16.302 52.942 1.00 13.78 129 TYR D C 1
ATOM 11350 O O . TYR D 1 141 ? -21.433 -16.311 52.400 1.00 12.97 129 TYR D O 1
ATOM 11359 N N . THR D 1 142 ? -19.327 -15.665 52.403 1.00 14.12 130 THR D N 1
ATOM 11360 C CA . THR D 1 142 ? -19.452 -14.948 51.153 1.00 14.69 130 THR D CA 1
ATOM 11361 C C . THR D 1 142 ? -19.378 -15.779 49.859 1.00 17.17 130 THR D C 1
ATOM 11362 O O . THR D 1 142 ? -19.843 -15.368 48.792 1.00 14.91 130 THR D O 1
ATOM 11366 N N . GLY D 1 143 ? -18.816 -16.980 49.954 1.00 14.97 131 GLY D N 1
ATOM 11367 C CA . GLY D 1 143 ? -18.484 -17.776 48.764 1.00 16.14 131 GLY D CA 1
ATOM 11368 C C . GLY D 1 143 ? -17.329 -17.228 47.926 1.00 15.65 131 GLY D C 1
ATOM 11369 O O . GLY D 1 143 ? -17.201 -17.600 46.799 1.00 15.14 131 GLY D O 1
ATOM 11370 N N . ARG D 1 144 ? -16.589 -16.258 48.440 1.00 13.68 132 ARG D N 1
ATOM 11371 C CA . ARG D 1 144 ? -15.533 -15.611 47.739 1.00 13.78 132 ARG D CA 1
ATOM 11372 C C . ARG D 1 144 ? -14.183 -15.988 48.280 1.00 13.86 132 ARG D C 1
ATOM 11373 O O . ARG D 1 144 ? -14.049 -16.257 49.473 1.00 14.67 132 ARG D O 1
ATOM 11381 N N . GLN D 1 145 ? -13.136 -15.879 47.502 1.00 12.70 133 GLN D N 1
ATOM 11382 C CA . GLN D 1 145 ? -11.841 -16.267 47.950 1.00 13.76 133 GLN D CA 1
ATOM 11383 C C . GLN D 1 145 ? -10.837 -15.197 48.417 1.00 13.93 133 GLN D C 1
ATOM 11384 O O . GLN D 1 145 ? -10.004 -15.470 49.235 1.00 11.93 133 GLN D O 1
ATOM 11390 N N . TYR D 1 146 ? -10.904 -14.009 47.844 1.00 12.03 134 TYR D N 1
ATOM 11391 C CA . TYR D 1 146 ? -9.877 -13.017 48.119 1.00 12.88 134 TYR D CA 1
ATOM 11392 C C . TYR D 1 146 ? -9.997 -12.361 49.509 1.00 13.61 134 TYR D C 1
ATOM 11393 O O . TYR D 1 146 ? -11.038 -12.120 49.976 1.00 12.74 134 TYR D O 1
ATOM 11402 N N . ILE D 1 147 ? -8.848 -12.159 50.117 1.00 11.96 135 ILE D N 1
ATOM 11403 C CA . ILE D 1 147 ? -8.676 -11.460 51.375 1.00 12.39 135 ILE D CA 1
ATOM 11404 C C . ILE D 1 147 ? -7.779 -10.239 51.186 1.00 12.60 135 ILE D C 1
ATOM 11405 O O . ILE D 1 147 ? -6.734 -10.312 50.636 1.00 12.40 135 ILE D O 1
ATOM 11410 N N . VAL D 1 148 ? -8.241 -9.127 51.684 1.00 11.30 136 VAL D N 1
ATOM 11411 C CA . VAL D 1 148 ? -7.407 -7.910 51.732 1.00 12.16 136 VAL D CA 1
ATOM 11412 C C . VAL D 1 148 ? -6.958 -7.627 53.148 1.00 13.01 136 VAL D C 1
ATOM 11413 O O . VAL D 1 148 ? -7.781 -7.540 54.085 1.00 13.91 136 VAL D O 1
ATOM 11417 N N . SER D 1 149 ? -5.642 -7.411 53.288 1.00 11.85 137 SER D N 1
ATOM 11418 C CA . SER D 1 149 ? -5.077 -7.046 54.542 1.00 11.86 137 SER D CA 1
ATOM 11419 C C . SER D 1 149 ? -4.050 -5.920 54.294 1.00 12.45 137 SER D C 1
ATOM 11420 O O . SER D 1 149 ? -3.849 -5.500 53.121 1.00 12.56 137 SER D O 1
ATOM 11423 N N . TYR D 1 150 ? -3.438 -5.417 55.349 1.00 12.57 138 TYR D N 1
ATOM 11424 C CA . TYR D 1 150 ? -2.605 -4.195 55.284 1.00 12.32 138 TYR D CA 1
ATOM 11425 C C . TYR D 1 150 ? -1.114 -4.433 55.408 1.00 13.62 138 TYR D C 1
ATOM 11426 O O . TYR D 1 150 ? -0.640 -5.242 56.218 1.00 12.80 138 TYR D O 1
ATOM 11435 N N . MET D 1 151 ? -0.356 -3.655 54.624 1.00 11.78 139 MET D N 1
ATOM 11436 C CA . MET D 1 151 ? 1.063 -3.484 54.929 1.00 12.86 139 MET D CA 1
ATOM 11437 C C . MET D 1 151 ? 1.143 -2.878 56.348 1.00 13.02 139 MET D C 1
ATOM 11438 O O . MET D 1 151 ? 0.247 -2.152 56.783 1.00 13.29 139 MET D O 1
ATOM 11443 N N . GLY D 1 152 ? 2.201 -3.239 57.074 1.00 14.24 140 GLY D N 1
ATOM 11444 C CA . GLY D 1 152 ? 2.419 -2.844 58.401 1.00 12.84 140 GLY D CA 1
ATOM 11445 C C . GLY D 1 152 ? 1.592 -3.653 59.418 1.00 13.30 140 GLY D C 1
ATOM 11446 O O . GLY D 1 152 ? 1.761 -3.484 60.645 1.00 12.55 140 GLY D O 1
ATOM 11447 N N . SER D 1 153 ? 0.731 -4.565 58.944 1.00 12.43 141 SER D N 1
ATOM 11448 C CA . SER D 1 153 ? -0.139 -5.283 59.887 1.00 13.99 141 SER D CA 1
ATOM 11449 C C . SER D 1 153 ? 0.607 -6.400 60.606 1.00 14.05 141 SER D C 1
ATOM 11450 O O . SER D 1 153 ? 1.690 -6.907 60.126 1.00 13.82 141 SER D O 1
ATOM 11453 N N . TYR D 1 154 ? 0.055 -6.833 61.744 1.00 13.34 142 TYR D N 1
ATOM 11454 C CA . TYR D 1 154 ? 0.534 -8.028 62.378 1.00 12.97 142 TYR D CA 1
ATOM 11455 C C . TYR D 1 154 ? -0.651 -8.863 62.813 1.00 12.27 142 TYR D C 1
ATOM 11456 O O . TYR D 1 154 ? -1.434 -8.368 63.592 1.00 12.88 142 TYR D O 1
ATOM 11465 N N . HIS D 1 155 ? -0.848 -10.051 62.245 1.00 10.72 143 HIS D N 1
ATOM 11466 C CA . HIS D 1 155 ? -2.045 -10.836 62.545 1.00 12.63 143 HIS D CA 1
ATOM 11467 C C . HIS D 1 155 ? -1.752 -12.210 63.123 1.00 12.71 143 HIS D C 1
ATOM 11468 O O . HIS D 1 155 ? -2.642 -12.896 63.660 1.00 11.99 143 HIS D O 1
ATOM 11475 N N . GLY D 1 156 ? -0.501 -12.595 63.021 1.00 13.33 144 GLY D N 1
ATOM 11476 C CA . GLY D 1 156 ? -0.017 -13.809 63.706 1.00 13.82 144 GLY D CA 1
ATOM 11477 C C . GLY D 1 156 ? 0.957 -14.648 62.918 1.00 13.37 144 GLY D C 1
ATOM 11478 O O . GLY D 1 156 ? 1.462 -14.210 61.860 1.00 13.89 144 GLY D O 1
ATOM 11479 N N . SER D 1 157 ? 1.129 -15.888 63.392 1.00 13.20 145 SER D N 1
ATOM 11480 C CA . SER D 1 157 ? 2.209 -16.790 63.021 1.00 14.85 145 SER D CA 1
ATOM 11481 C C . SER D 1 157 ? 1.673 -18.178 62.569 1.00 15.99 145 SER D C 1
ATOM 11482 O O . SER D 1 157 ? 2.384 -19.157 62.495 1.00 14.36 145 SER D O 1
ATOM 11485 N N . THR D 1 158 ? 0.391 -18.246 62.208 1.00 15.06 146 THR D N 1
ATOM 11486 C CA . THR D 1 158 ? -0.105 -19.464 61.506 1.00 16.40 146 THR D CA 1
ATOM 11487 C C . THR D 1 158 ? -0.184 -19.131 60.048 1.00 15.02 146 THR D C 1
ATOM 11488 O O . THR D 1 158 ? -0.095 -17.945 59.645 1.00 14.72 146 THR D O 1
ATOM 11492 N N . TYR D 1 159 ? -0.228 -20.130 59.206 1.00 13.25 147 TYR D N 1
ATOM 11493 C CA . TYR D 1 159 ? -0.087 -19.854 57.811 1.00 14.08 147 TYR D CA 1
ATOM 11494 C C . TYR D 1 159 ? -1.085 -18.839 57.237 1.00 15.43 147 TYR D C 1
ATOM 11495 O O . TYR D 1 159 ? -0.707 -18.166 56.284 1.00 16.02 147 TYR D O 1
ATOM 11504 N N . GLY D 1 160 ? -2.328 -18.769 57.749 1.00 11.67 148 GLY D N 1
ATOM 11505 C CA . GLY D 1 160 ? -3.265 -17.768 57.280 1.00 11.40 148 GLY D CA 1
ATOM 11506 C C . GLY D 1 160 ? -2.893 -16.383 57.724 1.00 12.43 148 GLY D C 1
ATOM 11507 O O . GLY D 1 160 ? -2.541 -15.519 56.895 1.00 13.17 148 GLY D O 1
ATOM 11508 N N . SER D 1 161 ? -2.870 -16.233 59.048 1.00 11.99 149 SER D N 1
ATOM 11509 C CA . SER D 1 161 ? -2.664 -14.968 59.726 1.00 12.24 149 SER D CA 1
ATOM 11510 C C . SER D 1 161 ? -1.265 -14.426 59.352 1.00 12.72 149 SER D C 1
ATOM 11511 O O . SER D 1 161 ? -1.099 -13.221 59.209 1.00 12.62 149 SER D O 1
ATOM 11514 N N . GLN D 1 162 ? -0.305 -15.319 59.171 1.00 11.78 150 GLN D N 1
ATOM 11515 C CA . GLN D 1 162 ? 1.054 -14.887 58.775 1.00 12.04 150 GLN D CA 1
ATOM 11516 C C . GLN D 1 162 ? 1.113 -14.351 57.342 1.00 11.54 150 GLN D C 1
ATOM 11517 O O . GLN D 1 162 ? 1.875 -13.429 57.074 1.00 11.27 150 GLN D O 1
ATOM 11523 N N . THR D 1 163 ? 0.253 -14.838 56.436 1.00 11.32 151 THR D N 1
ATOM 11524 C CA . THR D 1 163 ? 0.163 -14.313 55.093 1.00 11.90 151 THR D CA 1
ATOM 11525 C C . THR D 1 163 ? -0.462 -12.937 55.051 1.00 11.92 151 THR D C 1
ATOM 11526 O O . THR D 1 163 ? 0.005 -12.069 54.332 1.00 12.14 151 THR D O 1
ATOM 11530 N N . LEU D 1 164 ? -1.474 -12.706 55.908 1.00 10.87 152 LEU D N 1
ATOM 11531 C CA . LEU D 1 164 ? -2.131 -11.468 56.014 1.00 11.47 152 LEU D CA 1
ATOM 11532 C C . LEU D 1 164 ? -1.203 -10.369 56.564 1.00 11.59 152 LEU D C 1
ATOM 11533 O O . LEU D 1 164 ? -1.366 -9.177 56.212 1.00 10.72 152 LEU D O 1
ATOM 11538 N N . SER D 1 165 ? -0.243 -10.771 57.368 1.00 12.36 153 SER D N 1
ATOM 11539 C CA . SER D 1 165 ? 0.654 -9.876 58.053 1.00 12.32 153 SER D CA 1
ATOM 11540 C C . SER D 1 165 ? 1.585 -9.090 57.095 1.00 12.53 153 SER D C 1
ATOM 11541 O O . SER D 1 165 ? 1.853 -9.538 56.020 1.00 13.84 153 SER D O 1
ATOM 11544 N N . GLY D 1 166 ? 1.979 -7.898 57.488 1.00 12.11 154 GLY D N 1
ATOM 11545 C CA . GLY D 1 166 ? 2.890 -7.082 56.745 1.00 13.60 154 GLY D CA 1
ATOM 11546 C C . GLY D 1 166 ? 3.942 -6.315 57.528 1.00 13.84 154 GLY D C 1
ATOM 11547 O 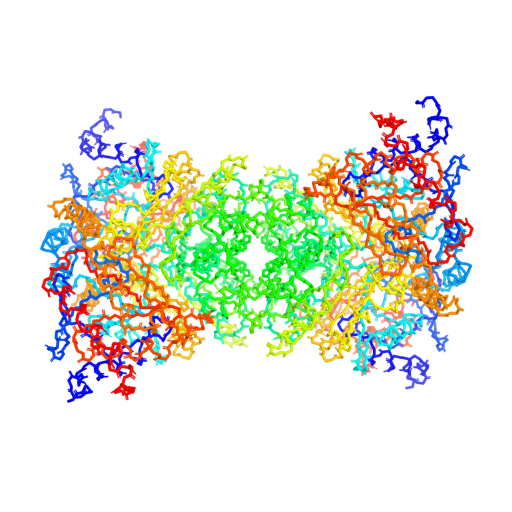O . GLY D 1 166 ? 4.266 -5.229 57.138 1.00 13.67 154 GLY D O 1
ATOM 11548 N N . SER D 1 167 ? 4.389 -6.869 58.652 1.00 13.20 155 SER D N 1
ATOM 11549 C CA . SER D 1 167 ? 5.278 -6.137 59.541 1.00 15.91 155 SER D CA 1
ATOM 11550 C C . SER D 1 167 ? 6.683 -6.665 59.725 1.00 16.07 155 SER D C 1
ATOM 11551 O O . SER D 1 167 ? 7.439 -6.133 60.435 1.00 17.42 155 SER D O 1
ATOM 11554 N N . SER D 1 168 ? 7.003 -7.715 59.015 1.00 16.34 156 SER D N 1
ATOM 11555 C CA . SER D 1 168 ? 8.281 -8.369 59.122 1.00 16.49 156 SER D CA 1
ATOM 11556 C C . SER D 1 168 ? 8.624 -9.245 57.908 1.00 16.04 156 SER D C 1
ATOM 11557 O O . SER D 1 168 ? 7.940 -10.201 57.569 1.00 13.18 156 SER D O 1
ATOM 11560 N N . LEU D 1 169 ? 9.770 -8.957 57.288 1.00 16.82 157 LEU D N 1
ATOM 11561 C CA . LEU D 1 169 ? 10.229 -9.729 56.148 1.00 14.91 157 LEU D CA 1
ATOM 11562 C C . LEU D 1 169 ? 10.532 -11.194 56.548 1.00 14.76 157 LEU D C 1
ATOM 11563 O O . LEU D 1 169 ? 10.377 -12.100 55.715 1.00 14.23 157 LEU D O 1
ATOM 11568 N N . ASN D 1 170 ? 10.992 -11.411 57.779 1.00 14.59 158 ASN D N 1
ATOM 11569 C CA . ASN D 1 170 ? 11.260 -12.753 58.306 1.00 15.27 158 ASN D CA 1
ATOM 11570 C C . ASN D 1 170 ? 9.991 -13.570 58.551 1.00 16.30 158 ASN D C 1
ATOM 11571 O O . ASN D 1 170 ? 10.075 -14.783 58.854 1.00 16.76 158 ASN D O 1
ATOM 11576 N N . MET D 1 171 ? 8.825 -12.946 58.362 1.00 15.33 159 MET D N 1
ATOM 11577 C CA . MET D 1 171 ? 7.557 -13.718 58.315 1.00 16.33 159 MET D CA 1
ATOM 11578 C C . MET D 1 171 ? 7.206 -14.313 56.946 1.00 15.39 159 MET D C 1
ATOM 11579 O O . MET D 1 171 ? 6.246 -15.129 56.826 1.00 15.52 159 MET D O 1
ATOM 11584 N N . THR D 1 172 ? 7.962 -13.928 55.908 1.00 14.52 160 THR D N 1
ATOM 11585 C CA . THR D 1 172 ? 7.784 -14.413 54.555 1.00 15.01 160 THR D CA 1
ATOM 11586 C C . THR D 1 172 ? 8.963 -15.209 54.050 1.00 16.02 160 THR D C 1
ATOM 11587 O O . THR D 1 172 ? 8.768 -16.231 53.376 1.00 15.35 160 THR D O 1
ATOM 11591 N N . ARG D 1 173 ? 10.173 -14.825 54.421 1.00 13.06 161 ARG D N 1
ATOM 11592 C CA . ARG D 1 173 ? 11.364 -15.460 53.883 1.00 14.08 161 ARG D CA 1
ATOM 11593 C C . ARG D 1 173 ? 11.397 -16.976 54.188 1.00 13.92 161 ARG D C 1
ATOM 11594 O O . ARG D 1 173 ? 11.078 -17.353 55.261 1.00 16.15 161 ARG D O 1
ATOM 11602 N N . LYS D 1 174 ? 11.708 -17.783 53.186 1.00 13.88 162 LYS D N 1
ATOM 11603 C CA . LYS D 1 174 ? 12.128 -19.145 53.309 1.00 16.65 162 LYS D CA 1
ATOM 11604 C C . LYS D 1 174 ? 10.976 -20.113 53.560 1.00 15.92 162 LYS D C 1
ATOM 11605 O O . LYS D 1 174 ? 11.167 -21.273 53.451 1.00 17.79 162 LYS D O 1
ATOM 11611 N N . ILE D 1 175 ? 9.790 -19.622 53.824 1.00 13.66 163 ILE D N 1
ATOM 11612 C CA . ILE D 1 175 ? 8.687 -20.479 54.191 1.00 14.42 163 ILE D CA 1
ATOM 11613 C C . ILE D 1 175 ? 7.505 -20.524 53.226 1.00 14.45 163 ILE D C 1
ATOM 11614 O O . ILE D 1 175 ? 6.545 -21.166 53.502 1.00 15.41 163 ILE D O 1
ATOM 11619 N N . GLY D 1 176 ? 7.580 -19.772 52.148 1.00 14.09 164 GLY D N 1
ATOM 11620 C CA . GLY D 1 176 ? 6.557 -19.760 51.090 1.00 13.57 164 GLY D CA 1
ATOM 11621 C C . GLY D 1 176 ? 6.504 -21.070 50.273 1.00 13.46 164 GLY D C 1
ATOM 11622 O O . GLY D 1 176 ? 7.421 -21.942 50.382 1.00 15.51 164 GLY D O 1
ATOM 11623 N N . PRO D 1 177 ? 5.489 -21.213 49.428 1.00 12.36 165 PRO D N 1
ATOM 11624 C CA . PRO D 1 177 ? 4.418 -20.278 49.126 1.00 12.87 165 PRO D CA 1
ATOM 11625 C C . PRO D 1 177 ? 3.508 -20.049 50.345 1.00 13.87 165 PRO D C 1
ATOM 11626 O O . PRO D 1 177 ? 3.276 -21.011 51.139 1.00 12.70 165 PRO D O 1
ATOM 11630 N N . MET D 1 178 ? 2.914 -18.846 50.398 1.00 11.86 166 MET D N 1
ATOM 11631 C CA . MET D 1 178 ? 2.007 -18.525 51.484 1.00 12.77 166 MET D CA 1
ATOM 11632 C C . MET D 1 178 ? 0.585 -18.863 51.110 1.00 12.25 166 MET D C 1
ATOM 11633 O O . MET D 1 178 ? 0.364 -19.486 50.057 1.00 14.28 166 MET D O 1
ATOM 11638 N N . LEU D 1 179 ? -0.395 -18.499 51.945 1.00 12.08 167 LEU D N 1
ATOM 11639 C CA . LEU D 1 179 ? -1.766 -18.768 51.574 1.00 12.47 167 LEU D CA 1
ATOM 11640 C C . LEU D 1 179 ? -2.126 -17.975 50.308 1.00 12.41 167 LEU D C 1
ATOM 11641 O O . LEU D 1 179 ? -1.814 -16.786 50.252 1.00 13.24 167 LEU D O 1
ATOM 11646 N N . PRO D 1 180 ? -2.793 -18.559 49.348 1.00 12.71 168 PRO D N 1
ATOM 11647 C CA . PRO D 1 180 ? -3.093 -17.769 48.125 1.00 13.41 168 PRO D CA 1
ATOM 11648 C C . PRO D 1 180 ? -4.320 -16.848 48.246 1.00 13.09 168 PRO D C 1
ATOM 11649 O O . PRO D 1 180 ? -5.119 -17.014 49.166 1.00 10.36 168 PRO D O 1
ATOM 11653 N N . SER D 1 181 ? -4.449 -15.951 47.255 1.00 13.83 169 SER D N 1
ATOM 11654 C CA . SER D 1 181 ? -5.550 -14.989 47.130 1.00 13.17 169 SER D CA 1
ATOM 11655 C C . SER D 1 181 ? -5.647 -14.003 48.271 1.00 14.33 169 SER D C 1
ATOM 11656 O O . SER D 1 181 ? -6.746 -13.594 48.678 1.00 13.71 169 SER D O 1
ATOM 11659 N N . VAL D 1 182 ? -4.483 -13.539 48.756 1.00 12.36 170 VAL D N 1
ATOM 11660 C CA . VAL D 1 182 ? -4.356 -12.451 49.669 1.00 12.54 170 VAL D CA 1
ATOM 11661 C C . VAL D 1 182 ? -3.683 -11.244 49.034 1.00 13.75 170 VAL D C 1
ATOM 11662 O O . VAL D 1 182 ? -2.606 -11.382 48.486 1.00 14.50 170 VAL D O 1
ATOM 11666 N N . VAL D 1 183 ? -4.239 -10.067 49.221 1.00 12.22 171 VAL D N 1
ATOM 11667 C CA . VAL D 1 183 ? -3.713 -8.821 48.668 1.00 13.47 171 VAL D CA 1
ATOM 11668 C C . VAL D 1 183 ? -3.494 -7.809 49.777 1.00 14.81 171 VAL D C 1
ATOM 11669 O O . VAL D 1 183 ? -4.372 -7.637 50.633 1.00 14.15 171 VAL D O 1
ATOM 11673 N N . HIS D 1 184 ? -2.311 -7.180 49.772 1.00 11.79 172 HIS D N 1
ATOM 11674 C CA . HIS D 1 184 ? -1.978 -6.195 50.748 1.00 13.73 172 HIS D CA 1
ATOM 11675 C C . HIS D 1 184 ? -2.096 -4.765 50.237 1.00 12.82 172 HIS D C 1
ATOM 11676 O O . HIS D 1 184 ? -1.611 -4.482 49.165 1.00 12.63 172 HIS D O 1
ATOM 11683 N N . VAL D 1 185 ? -2.639 -3.895 51.081 1.00 12.68 173 VAL D N 1
ATOM 11684 C CA . VAL D 1 185 ? -2.853 -2.491 50.770 1.00 12.99 173 VAL D CA 1
ATOM 11685 C C . VAL D 1 185 ? -2.181 -1.650 51.806 1.00 13.26 173 VAL D C 1
ATOM 11686 O O . VAL D 1 185 ? -1.987 -2.102 52.967 1.00 13.53 173 VAL D O 1
ATOM 11690 N N . PRO D 1 186 ? -1.805 -0.389 51.426 1.00 13.54 174 PRO D N 1
ATOM 11691 C CA . PRO D 1 186 ? -1.041 0.431 52.366 1.00 13.47 174 PRO D CA 1
ATOM 11692 C C . PRO D 1 186 ? -1.906 1.046 53.458 1.00 12.58 174 PRO D C 1
ATOM 11693 O O . PRO D 1 186 ? -3.076 1.400 53.242 1.00 13.02 174 PRO D O 1
ATOM 11697 N N . TYR D 1 187 ? -1.391 1.024 54.689 1.00 12.41 175 TYR D N 1
ATOM 11698 C CA . TYR D 1 187 ? -2.154 1.543 55.809 1.00 12.38 175 TYR D CA 1
ATOM 11699 C C . TYR D 1 187 ? -1.843 3.054 55.904 1.00 12.83 175 TYR D C 1
ATOM 11700 O O . TYR D 1 187 ? -0.695 3.453 55.727 1.00 12.68 175 TYR D O 1
ATOM 11709 N N . PRO D 1 188 ? -2.833 3.871 56.195 1.00 14.87 176 PRO D N 1
ATOM 11710 C CA . PRO D 1 188 ? -2.584 5.340 56.233 1.00 15.97 176 PRO D CA 1
ATOM 11711 C C . PRO D 1 188 ? -1.590 5.744 57.245 1.00 17.05 176 PRO D C 1
ATOM 11712 O O . PRO D 1 188 ? -1.746 5.461 58.421 1.00 15.99 176 PRO D O 1
ATOM 11716 N N . ASP D 1 189 ? -0.560 6.430 56.793 1.00 15.83 177 ASP D N 1
ATOM 11717 C CA . ASP D 1 189 ? 0.530 6.966 57.583 1.00 16.98 177 ASP D CA 1
ATOM 11718 C C . ASP D 1 189 ? 0.303 8.477 57.750 1.00 17.75 177 ASP D C 1
ATOM 11719 O O . ASP D 1 189 ? 0.426 9.181 56.809 1.00 16.62 177 ASP D O 1
ATOM 11724 N N . SER D 1 190 ? 0.000 8.910 58.961 1.00 15.45 178 SER D N 1
ATOM 11725 C CA . SER D 1 190 ? -0.243 10.299 59.239 1.00 15.97 178 SER D CA 1
ATOM 11726 C C . SER D 1 190 ? 0.987 11.115 59.646 1.00 16.24 178 SER D C 1
ATOM 11727 O O . SER D 1 190 ? 0.871 12.263 59.922 1.00 17.00 178 SER D O 1
ATOM 11730 N N . TYR D 1 191 ? 2.132 10.477 59.730 1.00 16.89 179 TYR D N 1
ATOM 11731 C CA . TYR D 1 191 ? 3.345 11.159 60.074 1.00 19.78 179 TYR D CA 1
ATOM 11732 C C . TYR D 1 191 ? 4.199 11.557 58.856 1.00 19.59 179 TYR D C 1
ATOM 11733 O O . TYR D 1 191 ? 4.428 12.712 58.650 1.00 18.03 179 TYR D O 1
ATOM 11742 N N . ARG D 1 192 ? 4.630 10.572 58.079 1.00 20.09 180 ARG D N 1
ATOM 11743 C CA . ARG D 1 192 ? 5.422 10.818 56.906 1.00 19.65 180 ARG D CA 1
ATOM 11744 C C . ARG D 1 192 ? 4.458 11.034 55.724 1.00 20.12 180 ARG D C 1
ATOM 11745 O O . ARG D 1 192 ? 4.194 10.144 54.998 1.00 17.53 180 ARG D O 1
ATOM 11753 N N . THR D 1 193 ? 3.942 12.235 55.619 1.00 18.33 181 THR D N 1
ATOM 11754 C CA . THR D 1 193 ? 2.966 12.578 54.634 1.00 18.99 181 THR D CA 1
ATOM 11755 C C . THR D 1 193 ? 3.606 13.504 53.626 1.00 21.46 181 THR D C 1
ATOM 11756 O O . THR D 1 193 ? 4.764 13.858 53.798 1.00 20.18 181 THR D O 1
ATOM 11760 N N . TYR D 1 194 ? 2.873 13.898 52.586 1.00 21.84 182 TYR D N 1
ATOM 11761 C CA . TYR D 1 194 ? 3.434 14.886 51.606 1.00 21.40 182 TYR D CA 1
ATOM 11762 C C . TYR D 1 194 ? 3.242 16.283 52.186 1.00 24.56 182 TYR D C 1
ATOM 11763 O O . TYR D 1 194 ? 2.223 16.543 52.857 1.00 25.39 182 TYR D O 1
ATOM 11772 N N . PRO D 1 195 ? 4.255 17.167 52.018 1.00 27.13 183 PRO D N 1
ATOM 11773 C CA . PRO D 1 195 ? 4.190 18.512 52.616 1.00 27.46 183 PRO D CA 1
ATOM 11774 C C . PRO D 1 195 ? 2.818 19.129 52.394 1.00 23.48 183 PRO D C 1
ATOM 11775 O O . PRO D 1 195 ? 2.346 19.114 51.283 1.00 23.46 183 PRO D O 1
ATOM 11779 N N . GLY D 1 196 ? 2.137 19.581 53.442 1.00 26.81 184 GLY D N 1
ATOM 11780 C CA . GLY D 1 196 ? 0.837 20.302 53.268 1.00 28.85 184 GLY D CA 1
ATOM 11781 C C . GLY D 1 196 ? -0.462 19.448 53.321 1.00 30.56 184 GLY D C 1
ATOM 11782 O O . GLY D 1 196 ? -1.639 19.952 53.276 1.00 30.33 184 GLY D O 1
ATOM 11783 N N . GLU D 1 197 ? -0.283 18.147 53.372 1.00 25.55 185 GLU D N 1
ATOM 11784 C CA . GLU D 1 197 ? -1.417 17.282 53.414 1.00 21.36 185 GLU D CA 1
ATOM 11785 C C . GLU D 1 197 ? -2.190 17.442 54.708 1.00 17.82 185 GLU D C 1
ATOM 11786 O O . GLU D 1 197 ? -1.600 17.451 55.777 1.00 21.10 185 GLU D O 1
ATOM 11792 N N . THR D 1 198 ? -3.491 17.581 54.612 1.00 19.87 186 THR D N 1
ATOM 11793 C CA . THR D 1 198 ? -4.339 17.523 55.751 1.00 19.40 186 THR D CA 1
ATOM 11794 C C . THR D 1 198 ? -4.754 16.062 56.040 1.00 21.35 186 THR D C 1
ATOM 11795 O O . THR D 1 198 ? -4.497 15.206 55.224 1.00 20.04 186 THR D O 1
ATOM 11799 N N . GLU D 1 199 ? -5.457 15.816 57.165 1.00 22.59 187 GLU D N 1
ATOM 11800 C CA . GLU D 1 199 ? -6.026 14.517 57.417 1.00 21.91 187 GLU D CA 1
ATOM 11801 C C . GLU D 1 199 ? -6.986 14.128 56.295 1.00 20.32 187 GLU D C 1
ATOM 11802 O O . GLU D 1 199 ? -7.030 12.977 55.938 1.00 17.09 187 GLU D O 1
ATOM 11808 N N . HIS D 1 200 ? -7.808 15.055 55.782 1.00 17.93 188 HIS D N 1
ATOM 11809 C CA . HIS D 1 200 ? -8.688 14.767 54.663 1.00 19.16 188 HIS D CA 1
ATOM 11810 C C . HIS D 1 200 ? -7.911 14.299 53.433 1.00 18.60 188 HIS D C 1
ATOM 11811 O O . HIS D 1 200 ? -8.299 13.279 52.829 1.00 16.20 188 HIS D O 1
ATOM 11818 N N . ASP D 1 201 ? -6.774 14.964 53.143 1.00 17.86 189 ASP D N 1
ATOM 11819 C CA . ASP D 1 201 ? -5.931 14.604 52.000 1.00 19.56 189 ASP D CA 1
ATOM 11820 C C . ASP D 1 201 ? -5.342 13.206 52.195 1.00 17.68 189 ASP D C 1
ATOM 11821 O O . ASP D 1 201 ? -5.339 12.457 51.242 1.00 15.40 189 ASP D O 1
ATOM 11826 N N . VAL D 1 202 ? -4.829 12.948 53.395 1.00 17.11 190 VAL D N 1
ATOM 11827 C CA . VAL D 1 202 ? -4.299 11.603 53.780 1.00 16.70 190 VAL D CA 1
ATOM 11828 C C . VAL D 1 202 ? -5.355 10.541 53.591 1.00 17.22 190 VAL D C 1
ATOM 11829 O O . VAL D 1 202 ? -5.119 9.488 52.905 1.00 17.09 190 VAL D O 1
ATOM 11833 N N . SER D 1 203 ? -6.562 10.814 54.090 1.00 15.50 191 SER D N 1
ATOM 11834 C CA . SER D 1 203 ? -7.595 9.821 53.981 1.00 15.18 191 SER D CA 1
ATOM 11835 C C . SER D 1 203 ? -7.954 9.507 52.546 1.00 16.99 191 SER D C 1
ATOM 11836 O O . SER D 1 203 ? -8.124 8.336 52.161 1.00 14.54 191 SER D O 1
ATOM 11839 N N . LEU D 1 204 ? -8.097 10.540 51.720 1.00 16.19 192 LEU D N 1
ATOM 11840 C CA . LEU D 1 204 ? -8.453 10.300 50.342 1.00 16.68 192 LEU D CA 1
ATOM 11841 C C . LEU D 1 204 ? -7.349 9.653 49.545 1.00 16.04 192 LEU D C 1
ATOM 11842 O O . LEU D 1 204 ? -7.638 8.883 48.655 1.00 14.84 192 LEU D O 1
ATOM 11847 N N . ARG D 1 205 ? -6.093 10.032 49.797 1.00 16.29 193 ARG D N 1
ATOM 11848 C CA . ARG D 1 205 ? -5.007 9.392 49.098 1.00 15.81 193 ARG D CA 1
ATOM 11849 C C . ARG D 1 205 ? -4.909 7.911 49.441 1.00 15.37 193 ARG D C 1
ATOM 11850 O O . ARG D 1 205 ? -4.760 7.065 48.555 1.00 14.94 193 ARG D O 1
ATOM 11858 N N . TYR D 1 206 ? -4.997 7.576 50.715 1.00 14.61 194 TYR D N 1
ATOM 11859 C CA . TYR D 1 206 ? -4.906 6.183 51.055 1.00 13.23 194 TYR D CA 1
ATOM 11860 C C . TYR D 1 206 ? -6.114 5.424 50.543 1.00 13.23 194 TYR D C 1
ATOM 11861 O O . TYR D 1 206 ? -5.991 4.287 50.210 1.00 14.43 194 TYR D O 1
ATOM 11870 N N . PHE D 1 207 ? -7.312 6.005 50.522 1.00 13.72 195 PHE D N 1
ATOM 11871 C CA . PHE D 1 207 ? -8.450 5.339 50.007 1.00 14.74 195 PHE D CA 1
ATOM 11872 C C . PHE D 1 207 ? -8.287 5.138 48.494 1.00 15.78 195 PHE D C 1
ATOM 11873 O O . PHE D 1 207 ? -8.714 4.136 47.959 1.00 14.23 195 PHE D O 1
ATOM 11881 N N . ASN D 1 208 ? -7.630 6.095 47.818 1.00 15.16 196 ASN D N 1
ATOM 11882 C CA . ASN D 1 208 ? -7.330 5.911 46.423 1.00 14.86 196 ASN D CA 1
ATOM 11883 C C . ASN D 1 208 ? -6.448 4.708 46.182 1.00 15.36 196 ASN D C 1
ATOM 11884 O O . ASN D 1 208 ? -6.692 3.930 45.254 1.00 12.38 196 ASN D O 1
ATOM 11889 N N . GLU D 1 209 ? -5.377 4.556 46.982 1.00 14.91 197 GLU D N 1
ATOM 11890 C CA . GLU D 1 209 ? -4.533 3.388 46.841 1.00 16.03 197 GLU D CA 1
ATOM 11891 C C . GLU D 1 209 ? -5.254 2.088 47.142 1.00 15.06 197 GLU D C 1
ATOM 11892 O O . GLU D 1 209 ? -4.937 1.055 46.555 1.00 16.76 197 GLU D O 1
ATOM 11898 N N . PHE D 1 210 ? -6.133 2.125 48.150 1.00 13.66 198 PHE D N 1
ATOM 11899 C CA . PHE D 1 210 ? -7.014 0.981 48.482 1.00 13.66 198 PHE D CA 1
ATOM 11900 C C . PHE D 1 210 ? -7.809 0.543 47.287 1.00 13.59 198 PHE D C 1
ATOM 11901 O O . PHE D 1 210 ? -7.986 -0.677 47.063 1.00 12.37 198 PHE D O 1
ATOM 11909 N N . LYS D 1 211 ? -8.375 1.529 46.530 1.00 13.29 199 LYS D N 1
ATOM 11910 C CA . LYS D 1 211 ? -9.209 1.195 45.378 1.00 15.14 199 LYS D CA 1
ATOM 11911 C C . LYS D 1 211 ? -8.393 0.656 44.156 1.00 15.21 199 LYS D C 1
ATOM 11912 O O . LYS D 1 211 ? -8.951 -0.025 43.304 1.00 15.00 199 LYS D O 1
ATOM 11918 N N . LYS D 1 212 ? -7.114 1.027 44.037 1.00 14.12 200 LYS D N 1
ATOM 11919 C CA . LYS D 1 212 ? -6.343 0.641 42.861 1.00 15.65 200 LYS D CA 1
ATOM 11920 C C . LYS D 1 212 ? -6.369 -0.847 42.517 1.00 16.13 200 LYS D C 1
ATOM 11921 O O . LYS D 1 212 ? -6.659 -1.200 41.390 1.00 13.25 200 LYS D O 1
ATOM 11927 N N . PRO D 1 213 ? -6.103 -1.718 43.497 1.00 14.52 201 PRO D N 1
ATOM 11928 C CA . PRO D 1 213 ? -6.257 -3.152 43.132 1.00 14.57 201 PRO D CA 1
ATOM 11929 C C . PRO D 1 213 ? -7.679 -3.541 42.628 1.00 13.31 201 PRO D C 1
ATOM 11930 O O . PRO D 1 213 ? -7.811 -4.274 41.655 1.00 11.96 201 PRO D O 1
ATOM 11934 N N . PHE D 1 214 ? -8.707 -2.993 43.245 1.00 14.32 202 PHE D N 1
ATOM 11935 C CA . PHE D 1 214 ? -10.091 -3.251 42.842 1.00 15.35 202 PHE D CA 1
ATOM 11936 C C . PHE D 1 214 ? -10.418 -2.653 41.459 1.00 15.60 202 PHE D C 1
ATOM 11937 O O . PHE D 1 214 ? -11.419 -3.055 40.816 1.00 16.30 202 PHE D O 1
ATOM 11945 N N . GLU D 1 215 ? -9.583 -1.764 40.992 1.00 16.80 203 GLU D N 1
ATOM 11946 C CA . GLU D 1 215 ? -9.738 -1.124 39.703 1.00 16.23 203 GLU D CA 1
ATOM 11947 C C . GLU D 1 215 ? -8.836 -1.752 38.636 1.00 19.77 203 GLU D C 1
ATOM 11948 O O . GLU D 1 215 ? -8.772 -1.280 37.523 1.00 19.03 203 GLU D O 1
ATOM 11954 N N . SER D 1 216 ? -8.110 -2.773 39.015 1.00 15.33 204 SER D N 1
ATOM 11955 C CA . SER D 1 216 ? -7.182 -3.396 38.146 1.00 15.99 204 SER D CA 1
ATOM 11956 C C . SER D 1 216 ? -7.364 -4.938 37.999 1.00 15.54 204 SER D C 1
ATOM 11957 O O . SER D 1 216 ? -7.907 -5.379 37.041 1.00 15.43 204 SER D O 1
ATOM 11960 N N . PHE D 1 217 ? -6.893 -5.688 38.989 1.00 13.41 205 PHE D N 1
ATOM 11961 C CA . PHE D 1 217 ? -6.900 -7.140 38.977 1.00 13.45 205 PHE D CA 1
ATOM 11962 C C . PHE D 1 217 ? -7.813 -7.821 40.005 1.00 12.60 205 PHE D C 1
ATOM 11963 O O . PHE D 1 217 ? -8.079 -8.971 39.877 1.00 13.85 205 PHE D O 1
ATOM 11971 N N . LEU D 1 218 ? -8.216 -7.083 41.021 1.00 13.73 206 LEU D N 1
ATOM 11972 C CA . LEU D 1 218 ? -8.923 -7.668 42.159 1.00 12.32 206 LEU D CA 1
ATOM 11973 C C . LEU D 1 218 ? -10.460 -7.319 42.148 1.00 12.62 206 LEU D C 1
ATOM 11974 O O . LEU D 1 218 ? -10.819 -6.219 42.469 1.00 13.53 206 LEU D O 1
ATOM 11979 N N . PRO D 1 219 ? -11.320 -8.271 41.806 1.00 12.58 207 PRO D N 1
ATOM 11980 C CA . PRO D 1 219 ? -12.742 -8.011 41.712 1.00 13.20 207 PRO D CA 1
ATOM 11981 C C . PRO D 1 219 ? -13.302 -7.824 43.128 1.00 14.29 207 PRO D C 1
ATOM 11982 O O . PRO D 1 219 ? -13.154 -8.711 44.042 1.00 14.31 207 PRO D O 1
ATOM 11986 N N . ALA D 1 220 ? -13.900 -6.665 43.370 1.00 14.88 208 ALA D N 1
ATOM 11987 C CA . ALA D 1 220 ? -14.510 -6.401 44.688 1.00 14.28 208 ALA D CA 1
ATOM 11988 C C . ALA D 1 220 ? -15.579 -7.455 44.937 1.00 16.11 208 ALA D C 1
ATOM 11989 O O . ALA D 1 220 ? -15.785 -7.861 46.076 1.00 16.44 208 ALA D O 1
ATOM 11991 N N . ASP D 1 221 ? -16.213 -7.939 43.875 1.00 15.30 209 ASP D N 1
ATOM 11992 C CA . ASP D 1 221 ? -17.248 -8.914 43.982 1.00 18.12 209 ASP D CA 1
ATOM 11993 C C . ASP D 1 221 ? -16.721 -10.354 44.282 1.00 18.05 209 ASP D C 1
ATOM 11994 O O . ASP D 1 221 ? -17.511 -11.261 44.473 1.00 17.21 209 ASP D O 1
ATOM 11999 N N . GLU D 1 222 ? -15.421 -10.543 44.297 1.00 16.25 210 GLU D N 1
ATOM 12000 C CA . GLU D 1 222 ? -14.812 -11.806 44.710 1.00 19.07 210 GLU D CA 1
ATOM 12001 C C . GLU D 1 222 ? -13.937 -11.684 45.929 1.00 16.14 210 GLU D C 1
ATOM 12002 O O . GLU D 1 222 ? -13.196 -12.605 46.242 1.00 14.57 210 GLU D O 1
ATOM 12008 N N . THR D 1 223 ? -14.049 -10.563 46.622 1.00 14.90 211 THR D N 1
ATOM 12009 C CA . THR D 1 223 ? -13.313 -10.299 47.838 1.00 13.33 211 THR D CA 1
ATOM 12010 C C . THR D 1 223 ? -14.237 -10.597 49.051 1.00 14.34 211 THR D C 1
ATOM 12011 O O . THR D 1 223 ? -15.310 -10.023 49.209 1.00 14.91 211 THR D O 1
ATOM 12015 N N . ALA D 1 224 ? -13.817 -11.553 49.878 1.00 12.22 212 ALA D N 1
ATOM 12016 C CA . ALA D 1 224 ? -14.538 -12.000 51.022 1.00 13.23 212 ALA D CA 1
ATOM 12017 C C . ALA D 1 224 ? -14.434 -11.076 52.183 1.00 13.77 212 ALA D C 1
ATOM 12018 O O . ALA D 1 224 ? -15.437 -10.859 52.887 1.00 13.10 212 ALA D O 1
ATOM 12020 N N . CYS D 1 225 ? -13.254 -10.489 52.393 1.00 13.38 213 CYS D N 1
ATOM 12021 C CA . CYS D 1 225 ? -13.101 -9.577 53.480 1.00 14.24 213 CYS D CA 1
ATOM 12022 C C . CYS D 1 225 ? -11.922 -8.700 53.458 1.00 12.65 213 CYS D C 1
ATOM 12023 O O . CYS D 1 225 ? -10.972 -8.951 52.710 1.00 12.24 213 CYS D O 1
ATOM 12026 N N . VAL D 1 226 ? -12.030 -7.580 54.181 1.00 12.00 214 VAL D N 1
ATOM 12027 C CA . VAL D 1 226 ? -10.926 -6.700 54.443 1.00 12.88 214 VAL D CA 1
ATOM 12028 C C . VAL D 1 226 ? -10.708 -6.852 55.934 1.00 13.86 214 VAL D C 1
ATOM 12029 O O . VAL D 1 226 ? -11.685 -6.723 56.691 1.00 13.54 214 VAL D O 1
ATOM 12033 N N . LEU D 1 227 ? -9.468 -7.165 56.337 1.00 12.81 215 LEU D N 1
ATOM 12034 C CA . LEU D 1 227 ? -9.136 -7.266 57.727 1.00 12.77 215 LEU D CA 1
ATOM 12035 C C . LEU D 1 227 ? -8.223 -6.091 58.041 1.00 12.80 215 LEU D C 1
ATOM 12036 O O . LEU D 1 227 ? -7.112 -5.940 57.432 1.00 11.31 215 LEU D O 1
ATOM 12041 N N . ILE D 1 228 ? -8.668 -5.339 59.042 1.00 13.39 216 ILE D N 1
ATOM 12042 C CA . ILE D 1 228 ? -7.912 -4.125 59.514 1.00 13.74 216 ILE D CA 1
ATOM 12043 C C . ILE D 1 228 ? -7.705 -4.007 61.036 1.00 13.89 216 ILE D C 1
ATOM 12044 O O . ILE D 1 228 ? -8.605 -4.272 61.809 1.00 13.52 216 ILE D O 1
ATOM 12049 N N . GLU D 1 229 ? -6.510 -3.577 61.446 1.00 13.27 217 GLU D N 1
ATOM 12050 C CA . GLU D 1 229 ? -6.269 -3.152 62.822 1.00 13.50 217 GLU D CA 1
ATOM 12051 C C . GLU D 1 229 ? -6.780 -1.712 62.926 1.00 13.46 217 GLU D C 1
ATOM 12052 O O . GLU D 1 229 ? -6.275 -0.845 62.172 1.00 12.76 217 GLU D O 1
ATOM 12058 N N . PRO D 1 230 ? -7.730 -1.454 63.849 1.00 14.13 218 PRO D N 1
ATOM 12059 C CA . PRO D 1 230 ? -8.259 -0.063 63.936 1.00 14.19 218 PRO D CA 1
ATOM 12060 C C . PRO D 1 230 ? -7.150 0.919 64.259 1.00 13.24 218 PRO D C 1
ATOM 12061 O O . PRO D 1 230 ? -7.156 2.062 63.772 1.00 14.05 218 PRO D O 1
ATOM 12065 N N . ILE D 1 231 ? -6.210 0.459 65.061 1.00 12.64 219 ILE D N 1
ATOM 12066 C CA . ILE D 1 231 ? -4.909 1.067 65.268 1.00 11.86 219 ILE D CA 1
ATOM 12067 C C . ILE D 1 231 ? -3.879 -0.026 65.076 1.00 12.61 219 ILE D C 1
ATOM 12068 O O . ILE D 1 231 ? -4.024 -1.090 65.677 1.00 12.55 219 ILE D O 1
ATOM 12073 N N . GLN D 1 232 ? -2.897 0.156 64.205 1.00 11.96 220 GLN D N 1
ATOM 12074 C CA . GLN D 1 232 ? -1.891 -0.865 64.031 1.00 12.58 220 GLN D CA 1
ATOM 12075 C C . GLN D 1 232 ? -0.953 -0.837 65.207 1.00 14.27 220 GLN D C 1
ATOM 12076 O O . GLN D 1 232 ? -0.406 0.215 65.471 1.00 15.52 220 GLN D O 1
ATOM 12082 N N . GLY D 1 233 ? -0.714 -2.007 65.850 1.00 14.90 221 GLY D N 1
ATOM 12083 C CA . GLY D 1 233 ? 0.103 -2.148 67.057 1.00 14.07 221 GLY D CA 1
ATOM 12084 C C . GLY D 1 233 ? 1.566 -2.240 66.627 1.00 16.37 221 GLY D C 1
ATOM 12085 O O . GLY D 1 233 ? 2.323 -1.240 66.686 1.00 15.22 221 GLY D O 1
ATOM 12086 N N . ASP D 1 234 ? 1.958 -3.401 66.125 1.00 15.82 222 ASP D N 1
ATOM 12087 C CA . ASP D 1 234 ? 3.312 -3.678 65.710 1.00 17.99 222 ASP D CA 1
ATOM 12088 C C . ASP D 1 234 ? 3.814 -2.802 64.585 1.00 17.60 222 ASP D C 1
ATOM 12089 O O . ASP D 1 234 ? 4.997 -2.454 64.524 1.00 15.73 222 ASP D O 1
ATOM 12094 N N . GLY D 1 235 ? 2.879 -2.299 63.797 1.00 16.84 223 GLY D N 1
ATOM 12095 C CA . GLY D 1 235 ? 3.212 -1.287 62.778 1.00 16.56 223 GLY D CA 1
ATOM 12096 C C . GLY D 1 235 ? 3.718 0.057 63.264 1.00 17.72 223 GLY D C 1
ATOM 12097 O O . GLY D 1 235 ? 4.181 0.849 62.469 1.00 19.13 223 GLY D O 1
ATOM 12098 N N . GLY D 1 236 ? 3.547 0.361 64.544 1.00 16.47 224 GLY D N 1
ATOM 12099 C CA . GLY D 1 236 ? 4.048 1.602 65.098 1.00 16.56 224 GLY D CA 1
ATOM 12100 C C . GLY D 1 236 ? 3.093 2.434 65.935 1.00 18.05 224 GLY D C 1
ATOM 12101 O O . GLY D 1 236 ? 3.390 3.575 66.181 1.00 14.87 224 GLY D O 1
ATOM 12102 N N . ILE D 1 237 ? 1.951 1.867 66.359 1.00 15.72 225 ILE D N 1
ATOM 12103 C CA . ILE D 1 237 ? 0.858 2.613 67.025 1.00 16.72 225 ILE D CA 1
ATOM 12104 C C . ILE D 1 237 ? 0.382 3.680 66.079 1.00 17.58 225 ILE D C 1
ATOM 12105 O O . ILE D 1 237 ? 0.613 4.895 66.294 1.00 16.55 225 ILE D O 1
ATOM 12110 N N . ILE D 1 238 ? -0.243 3.206 65.006 1.00 16.76 226 ILE D N 1
ATOM 12111 C CA . ILE D 1 238 ? -0.673 4.084 63.917 1.00 18.24 226 ILE D CA 1
ATOM 12112 C C . ILE D 1 238 ? -2.165 3.932 63.769 1.00 16.10 226 ILE D C 1
ATOM 12113 O O . ILE D 1 238 ? -2.673 2.838 63.488 1.00 13.90 226 ILE D O 1
ATOM 12118 N N . LYS D 1 239 ? -2.888 5.015 63.983 1.00 16.42 227 LYS D N 1
ATOM 12119 C CA . LYS D 1 239 ? -4.349 4.981 63.841 1.00 15.21 227 LYS D CA 1
ATOM 12120 C C . LYS D 1 239 ? -4.835 5.458 62.528 1.00 15.21 227 LYS D C 1
ATOM 12121 O O . LYS D 1 239 ? -4.462 6.525 62.086 1.00 17.09 227 LYS D O 1
ATOM 12127 N N . ALA D 1 240 ? -5.684 4.682 61.880 1.00 15.59 228 ALA D N 1
ATOM 12128 C CA . ALA D 1 240 ? -6.346 5.134 60.628 1.00 16.24 228 ALA D CA 1
ATOM 12129 C C . ALA D 1 240 ? -7.189 6.372 60.889 1.00 15.70 228 ALA D C 1
ATOM 12130 O O . ALA D 1 240 ? -7.922 6.384 61.874 1.00 15.04 228 ALA D O 1
ATOM 12132 N N . PRO D 1 241 ? -7.130 7.382 60.003 1.00 16.10 229 PRO D N 1
ATOM 12133 C CA . PRO D 1 241 ? -8.077 8.527 60.170 1.00 15.45 229 PRO D CA 1
ATOM 12134 C C . PRO D 1 241 ? -9.512 8.071 60.068 1.00 15.80 229 PRO D C 1
ATOM 12135 O O . PRO D 1 241 ? -9.850 7.142 59.340 1.00 14.05 229 PRO D O 1
ATOM 12139 N N . GLU D 1 242 ? -10.368 8.834 60.749 1.00 15.89 230 GLU D N 1
ATOM 12140 C CA . GLU D 1 242 ? -11.807 8.565 60.813 1.00 16.04 230 GLU D CA 1
ATOM 12141 C C . GLU D 1 242 ? -12.365 8.426 59.428 1.00 16.55 230 GLU D C 1
ATOM 12142 O O . GLU D 1 242 ? -13.131 7.471 59.123 1.00 16.15 230 GLU D O 1
ATOM 12148 N N . GLU D 1 243 ? -12.065 9.399 58.563 1.00 15.68 231 GLU D N 1
ATOM 12149 C CA . GLU D 1 243 ? -12.691 9.461 57.254 1.00 16.79 231 GLU D CA 1
ATOM 12150 C C . GLU D 1 243 ? -12.245 8.270 56.384 1.00 16.64 231 GLU D C 1
ATOM 12151 O O . GLU D 1 243 ? -13.037 7.696 55.639 1.00 15.37 231 GLU D O 1
ATOM 12157 N N . TYR D 1 244 ? -10.974 7.921 56.481 1.00 16.92 232 TYR D N 1
ATOM 12158 C CA . TYR D 1 244 ? -10.482 6.738 55.798 1.00 15.47 232 TYR D CA 1
ATOM 12159 C C . TYR D 1 244 ? -11.262 5.434 56.197 1.00 14.93 232 TYR D C 1
ATOM 12160 O O . TYR D 1 244 ? -11.685 4.669 55.338 1.00 13.87 232 TYR D O 1
ATOM 12169 N N . MET D 1 245 ? -11.390 5.187 57.483 1.00 15.91 233 MET D N 1
ATOM 12170 C CA . MET D 1 245 ? -12.110 4.034 57.985 1.00 16.52 233 MET D CA 1
ATOM 12171 C C . MET D 1 245 ? -13.524 4.031 57.484 1.00 16.29 233 MET D C 1
ATOM 12172 O O . MET D 1 245 ? -14.053 2.966 57.148 1.00 15.59 233 MET D O 1
ATOM 12177 N N . GLN D 1 246 ? -14.171 5.199 57.473 1.00 15.43 234 GLN D N 1
ATOM 12178 C CA . GLN D 1 246 ? -15.555 5.258 57.006 1.00 16.16 234 GLN D CA 1
ATOM 12179 C C . GLN D 1 246 ? -15.699 4.913 55.541 1.00 16.18 234 GLN D C 1
ATOM 12180 O O . GLN D 1 246 ? -16.643 4.235 55.181 1.00 15.90 234 GLN D O 1
ATOM 12186 N N . LEU D 1 247 ? -14.730 5.357 54.718 1.00 15.01 235 LEU D N 1
ATOM 12187 C CA . LEU D 1 247 ? -14.687 5.058 53.321 1.00 14.76 235 LEU D CA 1
ATOM 12188 C C . LEU D 1 247 ? -14.521 3.570 53.109 1.00 13.89 235 LEU D C 1
ATOM 12189 O O . LEU D 1 247 ? -15.220 2.975 52.289 1.00 14.47 235 LEU D O 1
ATOM 12194 N N . VAL D 1 248 ? -13.583 2.947 53.851 1.00 13.65 236 VAL D N 1
ATOM 12195 C CA . VAL D 1 248 ? -13.393 1.471 53.711 1.00 14.29 236 VAL D CA 1
ATOM 12196 C C . VAL D 1 248 ? -14.637 0.688 54.092 1.00 14.07 236 VAL D C 1
ATOM 12197 O O . VAL D 1 248 ? -15.063 -0.268 53.426 1.00 14.28 236 VAL D O 1
ATOM 12201 N N . TYR D 1 249 ? -15.207 1.096 55.219 1.00 14.44 237 TYR D N 1
ATOM 12202 C CA . TYR D 1 249 ? -16.379 0.443 55.771 1.00 13.82 237 TYR D CA 1
ATOM 12203 C C . TYR D 1 249 ? -17.534 0.482 54.767 1.00 14.08 237 TYR D C 1
ATOM 12204 O O . TYR D 1 249 ? -18.173 -0.498 54.490 1.00 12.83 237 TYR D O 1
ATOM 12213 N N . LYS D 1 250 ? -17.733 1.652 54.165 1.00 15.42 238 LYS D N 1
ATOM 12214 C CA . LYS D 1 250 ? -18.796 1.845 53.185 1.00 16.44 238 LYS D CA 1
ATOM 12215 C C . LYS D 1 250 ? -18.558 1.060 51.941 1.00 15.43 238 LYS D C 1
ATOM 12216 O O . LYS D 1 250 ? -19.447 0.419 51.427 1.00 15.02 238 LYS D O 1
ATOM 12222 N N . PHE D 1 251 ? -17.345 1.153 51.424 1.00 14.66 239 PHE D N 1
ATOM 12223 C CA . PHE D 1 251 ? -16.907 0.320 50.304 1.00 15.04 239 PHE D CA 1
ATOM 12224 C C . PHE D 1 251 ? -17.233 -1.148 50.564 1.00 14.53 239 PHE D C 1
ATOM 12225 O O . PHE D 1 251 ? -17.834 -1.820 49.666 1.00 14.17 239 PHE D O 1
ATOM 12233 N N . CYS D 1 252 ? -16.907 -1.644 51.762 1.00 14.94 240 CYS D N 1
ATOM 12234 C CA . CYS D 1 252 ? -17.135 -3.083 52.008 1.00 13.87 240 CYS D CA 1
ATOM 12235 C C . CYS D 1 252 ? -18.633 -3.390 51.899 1.00 15.19 240 CYS D C 1
ATOM 12236 O O . CYS D 1 252 ? -19.049 -4.334 51.164 1.00 14.85 240 CYS D O 1
ATOM 12239 N N . HIS D 1 253 ? -19.438 -2.617 52.631 1.00 16.38 241 HIS D N 1
ATOM 12240 C CA . HIS D 1 253 ? -20.916 -2.789 52.550 1.00 17.77 241 HIS D CA 1
ATOM 12241 C C . HIS D 1 253 ? -21.485 -2.667 51.165 1.00 16.46 241 HIS D C 1
ATOM 12242 O O . HIS D 1 253 ? -22.341 -3.466 50.789 1.00 19.37 241 HIS D O 1
ATOM 12249 N N . GLU D 1 254 ? -21.009 -1.735 50.360 1.00 18.72 242 GLU D N 1
ATOM 12250 C CA . GLU D 1 254 ? -21.507 -1.566 48.985 1.00 19.69 242 GLU D CA 1
ATOM 12251 C C . GLU D 1 254 ? -21.171 -2.730 48.029 1.00 21.00 242 GLU D C 1
ATOM 12252 O O . GLU D 1 254 ? -21.915 -2.985 47.071 1.00 18.15 242 GLU D O 1
ATOM 12258 N N . HIS D 1 255 ? -20.075 -3.451 48.303 1.00 14.98 243 HIS D N 1
ATOM 12259 C CA . HIS D 1 255 ? -19.671 -4.534 47.499 1.00 15.86 243 HIS D CA 1
ATOM 12260 C C . HIS D 1 255 ? -19.903 -5.912 48.104 1.00 16.84 243 HIS D C 1
ATOM 12261 O O . HIS D 1 255 ? -19.485 -6.897 47.514 1.00 16.56 243 HIS D O 1
ATOM 12268 N N . GLY D 1 256 ? -20.543 -6.002 49.286 1.00 16.28 244 GLY D N 1
ATOM 12269 C CA . GLY D 1 256 ? -20.782 -7.286 49.935 1.00 17.63 244 GLY D CA 1
ATOM 12270 C C . GLY D 1 256 ? -19.511 -7.931 50.520 1.00 15.75 244 GLY D C 1
ATOM 12271 O O . GLY D 1 256 ? -19.474 -9.154 50.661 1.00 15.70 244 GLY D O 1
ATOM 12272 N N . ILE D 1 257 ? -18.483 -7.116 50.798 1.00 13.83 245 ILE D N 1
ATOM 12273 C CA . ILE D 1 257 ? -17.214 -7.590 51.375 1.00 14.45 245 ILE D CA 1
ATOM 12274 C C . ILE D 1 257 ? -17.371 -7.506 52.887 1.00 14.91 245 ILE D C 1
ATOM 12275 O O . ILE D 1 257 ? -17.824 -6.485 53.350 1.00 15.01 245 ILE D O 1
ATOM 12280 N N . LEU D 1 258 ? -17.021 -8.575 53.644 1.00 12.56 246 LEU D N 1
ATOM 12281 C CA . LEU D 1 258 ? -17.073 -8.447 55.107 1.00 13.41 246 LEU D CA 1
ATOM 12282 C C . LEU D 1 258 ? -16.045 -7.509 55.614 1.00 12.76 246 LEU D C 1
ATOM 12283 O O . LEU D 1 258 ? -14.847 -7.514 55.114 1.00 15.33 246 LEU D O 1
ATOM 12288 N N . PHE D 1 259 ? -16.425 -6.675 56.567 1.00 12.15 247 PHE D N 1
ATOM 12289 C CA . PHE D 1 259 ? -15.437 -5.785 57.166 1.00 12.10 247 PHE D CA 1
ATOM 12290 C C . PHE D 1 259 ? -15.048 -6.425 58.512 1.00 14.50 247 PHE D C 1
ATOM 12291 O O . PHE D 1 259 ? -15.912 -6.618 59.431 1.00 13.70 247 PHE D O 1
ATOM 12299 N N . ALA D 1 260 ? -13.770 -6.705 58.665 1.00 13.27 248 ALA D N 1
ATOM 12300 C CA . ALA D 1 260 ? -13.263 -7.428 59.826 1.00 13.24 248 ALA D CA 1
ATOM 12301 C C . ALA D 1 260 ? -12.194 -6.618 60.503 1.00 13.07 248 ALA D C 1
ATOM 12302 O O . ALA D 1 260 ? -11.414 -5.927 59.851 1.00 12.57 248 ALA D O 1
ATOM 12304 N N . ILE D 1 261 ? -12.183 -6.709 61.819 1.00 11.91 249 ILE D N 1
ATOM 12305 C CA . ILE D 1 261 ? -11.171 -6.042 62.602 1.00 13.69 249 ILE D CA 1
ATOM 12306 C C . ILE D 1 261 ? -10.367 -7.001 63.477 1.00 12.30 249 ILE D C 1
ATOM 12307 O O . ILE D 1 261 ? -10.881 -8.021 63.920 1.00 13.61 249 ILE D O 1
ATOM 12312 N N . ASP D 1 262 ? -9.127 -6.617 63.719 1.00 11.77 250 ASP D N 1
ATOM 12313 C CA . ASP D 1 262 ? -8.235 -7.296 64.620 1.00 12.56 250 ASP D CA 1
ATOM 12314 C C . ASP D 1 262 ? -8.079 -6.452 65.860 1.00 12.37 250 ASP D C 1
ATOM 12315 O O . ASP D 1 262 ? -7.432 -5.360 65.827 1.00 13.24 250 ASP D O 1
ATOM 12320 N N . GLU D 1 263 ? -8.679 -6.912 66.972 1.00 11.65 251 GLU D N 1
ATOM 12321 C CA . GLU D 1 263 ? -8.635 -6.235 68.281 1.00 11.77 251 GLU D CA 1
ATOM 12322 C C . GLU D 1 263 ? -7.715 -6.969 69.271 1.00 13.08 251 GLU D C 1
ATOM 12323 O O . GLU D 1 263 ? -7.761 -6.718 70.496 1.00 14.24 251 GLU D O 1
ATOM 12329 N N . VAL D 1 264 ? -6.883 -7.851 68.724 1.00 12.27 252 VAL D N 1
ATOM 12330 C CA . VAL D 1 264 ? -5.962 -8.663 69.550 1.00 12.95 252 VAL D CA 1
ATOM 12331 C C . VAL D 1 264 ? -5.004 -7.861 70.399 1.00 13.71 252 VAL D C 1
ATOM 12332 O O . VAL D 1 264 ? -4.880 -8.136 71.603 1.00 14.18 252 VAL D O 1
ATOM 12336 N N . ASN D 1 265 ? -4.416 -6.829 69.823 1.00 14.41 253 ASN D N 1
ATOM 12337 C CA . ASN D 1 265 ? -3.544 -5.947 70.571 1.00 15.55 253 ASN D CA 1
ATOM 12338 C C . ASN D 1 265 ? -4.256 -4.731 71.198 1.00 14.05 253 ASN D C 1
ATOM 12339 O O . ASN D 1 265 ? -3.901 -4.283 72.282 1.00 14.28 253 ASN D O 1
ATOM 12344 N N . GLN D 1 266 ? -5.216 -4.167 70.462 1.00 14.18 254 GLN D N 1
ATOM 12345 C CA . GLN D 1 266 ? -5.790 -2.890 70.825 1.00 13.20 254 GLN D CA 1
ATOM 12346 C C . GLN D 1 266 ? -7.150 -2.931 71.510 1.00 13.38 254 GLN D C 1
ATOM 12347 O O . GLN D 1 266 ? -7.631 -1.855 71.949 1.00 13.85 254 GLN D O 1
ATOM 12353 N N . GLY D 1 267 ? -7.666 -4.122 71.764 1.00 13.37 255 GLY D N 1
ATOM 12354 C CA . GLY D 1 267 ? -8.974 -4.299 72.431 1.00 15.04 255 GLY D CA 1
ATOM 12355 C C . GLY D 1 267 ? -8.805 -4.275 73.984 1.00 14.16 255 GLY D C 1
ATOM 12356 O O . GLY D 1 267 ? -7.742 -3.993 74.543 1.00 15.44 255 GLY D O 1
ATOM 12357 N N . LEU D 1 268 ? -9.882 -4.646 74.647 1.00 13.01 256 LEU D N 1
ATOM 12358 C CA . LEU D 1 268 ? -9.896 -4.849 76.082 1.00 13.17 256 LEU D CA 1
ATOM 12359 C C . LEU D 1 268 ? -9.355 -3.664 76.809 1.00 12.89 256 LEU D C 1
ATOM 12360 O O . LEU D 1 268 ? -8.633 -3.805 77.793 1.00 14.10 256 LEU D O 1
ATOM 12365 N N . GLY D 1 269 ? -9.756 -2.448 76.353 1.00 12.83 257 GLY D N 1
ATOM 12366 C CA . GLY D 1 269 ? -9.438 -1.223 77.099 1.00 12.75 257 GLY D CA 1
ATOM 12367 C C . GLY D 1 269 ? -8.133 -0.566 76.795 1.00 14.23 257 GLY D C 1
ATOM 12368 O O . GLY D 1 269 ? -7.890 0.536 77.260 1.00 14.62 257 GLY D O 1
ATOM 12369 N N . ARG D 1 270 ? -7.296 -1.171 75.957 1.00 13.94 258 ARG D N 1
ATOM 12370 C CA . ARG D 1 270 ? -5.993 -0.601 75.702 1.00 13.90 258 ARG D CA 1
ATOM 12371 C C . ARG D 1 270 ? -6.098 0.877 75.238 1.00 14.18 258 ARG D C 1
ATOM 12372 O O . ARG D 1 270 ? -5.294 1.709 75.666 1.00 14.52 258 ARG D O 1
ATOM 12380 N N . THR D 1 271 ? -7.062 1.183 74.374 1.00 14.20 259 THR D N 1
ATOM 12381 C CA . THR D 1 271 ? -7.201 2.536 73.801 1.00 15.05 259 THR D CA 1
ATOM 12382 C C . THR D 1 271 ? -7.962 3.581 74.610 1.00 16.43 259 THR D C 1
ATOM 12383 O O . THR D 1 271 ? -8.145 4.708 74.129 1.00 17.61 259 THR D O 1
ATOM 12387 N N . GLY D 1 272 ? -8.560 3.160 75.712 1.00 16.32 260 GLY D N 1
ATOM 12388 C CA . GLY D 1 272 ? -9.448 3.981 76.541 1.00 16.05 260 GLY D CA 1
ATOM 12389 C C . GLY D 1 272 ? -10.884 3.960 76.124 1.00 17.47 260 GLY D C 1
ATOM 12390 O O . GLY D 1 272 ? -11.664 4.770 76.597 1.00 15.83 260 GLY D O 1
ATOM 12391 N N . LYS D 1 273 ? -11.224 3.066 75.197 1.00 17.13 261 LYS D N 1
ATOM 12392 C CA . LYS D 1 273 ? -12.568 2.582 74.944 1.00 17.56 261 LYS D CA 1
ATOM 12393 C C . LYS D 1 273 ? -12.385 1.067 75.021 1.00 17.69 261 LYS D C 1
ATOM 12394 O O . LYS D 1 273 ? -11.209 0.575 75.047 1.00 14.88 261 LYS D O 1
ATOM 12400 N N . MET D 1 274 ? -13.494 0.327 75.167 1.00 16.46 262 MET D N 1
ATOM 12401 C CA . MET D 1 274 ? -13.358 -1.135 75.337 1.00 16.50 262 MET D CA 1
ATOM 12402 C C . MET D 1 274 ? -12.658 -1.713 74.102 1.00 16.38 262 MET D C 1
ATOM 12403 O O . MET D 1 274 ? -11.758 -2.561 74.225 1.00 15.58 262 MET D O 1
ATOM 12408 N N . TRP D 1 275 ? -13.128 -1.293 72.906 1.00 14.47 263 TRP D N 1
ATOM 12409 C CA . TRP D 1 275 ? -12.588 -1.776 71.644 1.00 14.25 263 TRP D CA 1
ATOM 12410 C C . TRP D 1 275 ? -11.993 -0.609 70.845 1.00 15.79 263 TRP D C 1
ATOM 12411 O O . TRP D 1 275 ? -12.578 0.481 70.771 1.00 16.56 263 TRP D O 1
ATOM 12422 N N . ALA D 1 276 ? -10.865 -0.849 70.203 1.00 13.66 264 ALA D N 1
ATOM 12423 C CA . ALA D 1 276 ? -10.255 0.181 69.379 1.00 14.23 264 ALA D CA 1
ATOM 12424 C C . ALA D 1 276 ? -11.200 0.737 68.278 1.00 14.49 264 ALA D C 1
ATOM 12425 O O . ALA D 1 276 ? -11.154 1.928 67.929 1.00 13.01 264 ALA D O 1
ATOM 12427 N N . ILE D 1 277 ? -12.046 -0.134 67.714 1.00 14.86 265 ILE D N 1
ATOM 12428 C CA . ILE D 1 277 ? -12.971 0.259 66.651 1.00 13.79 265 ILE D CA 1
ATOM 12429 C C . ILE D 1 277 ? -14.004 1.281 67.206 1.00 15.91 265 ILE D C 1
ATOM 12430 O O . ILE D 1 277 ? -14.550 2.064 66.437 1.00 13.73 265 ILE D O 1
ATOM 12435 N N . GLN D 1 278 ? -14.174 1.335 68.544 1.00 15.62 266 GLN D N 1
ATOM 12436 C CA . GLN D 1 278 ? -15.062 2.341 69.147 1.00 15.55 266 GLN D CA 1
ATOM 12437 C C . GLN D 1 278 ? -14.459 3.757 69.114 1.00 17.34 266 GLN D C 1
ATOM 12438 O O . GLN D 1 278 ? -15.134 4.757 69.431 1.00 15.84 266 GLN D O 1
ATOM 12444 N N . GLN D 1 279 ? -13.178 3.869 68.727 1.00 15.63 267 GLN D N 1
ATOM 12445 C CA . GLN D 1 279 ? -12.601 5.151 68.470 1.00 16.36 267 GLN D CA 1
ATOM 12446 C C . GLN D 1 279 ? -13.157 5.820 67.235 1.00 18.77 267 GLN D C 1
ATOM 12447 O O . GLN D 1 279 ? -12.821 6.983 66.964 1.00 18.48 267 GLN D O 1
ATOM 12453 N N . PHE D 1 280 ? -14.013 5.101 66.472 1.00 18.39 268 PHE D N 1
ATOM 12454 C CA . PHE D 1 280 ? -14.527 5.547 65.161 1.00 15.92 268 PHE D CA 1
ATOM 12455 C C . PHE D 1 280 ? -16.046 5.560 65.343 1.00 18.24 268 PHE D C 1
ATOM 12456 O O . PHE D 1 280 ? -16.580 4.891 66.208 1.00 16.42 268 PHE D O 1
ATOM 12464 N N . LYS D 1 281 ? -16.737 6.334 64.538 1.00 17.59 269 LYS D N 1
ATOM 12465 C CA . LYS D 1 281 ? -18.191 6.463 64.679 1.00 20.01 269 LYS D CA 1
ATOM 12466 C C . LYS D 1 281 ? -19.027 5.331 64.075 1.00 18.83 269 LYS D C 1
ATOM 12467 O O . LYS D 1 281 ? -19.014 5.101 62.854 1.00 20.02 269 LYS D O 1
ATOM 12473 N N . ASP D 1 282 ? -19.739 4.608 64.932 1.00 18.54 270 ASP D N 1
ATOM 12474 C CA . ASP D 1 282 ? -20.823 3.755 64.457 1.00 20.89 270 ASP D CA 1
ATOM 12475 C C . ASP D 1 282 ? -20.356 2.726 63.431 1.00 18.14 270 ASP D C 1
ATOM 12476 O O . ASP D 1 282 ? -20.939 2.604 62.376 1.00 17.77 270 ASP D O 1
ATOM 12481 N N . ILE D 1 283 ? -19.297 1.992 63.768 1.00 18.01 271 ILE D N 1
ATOM 12482 C CA . ILE D 1 283 ? -18.834 0.900 62.935 1.00 17.77 271 ILE D CA 1
ATOM 12483 C C . ILE D 1 283 ? -19.025 -0.397 63.687 1.00 17.84 271 ILE D C 1
ATOM 12484 O O . ILE D 1 283 ? -18.578 -0.530 64.779 1.00 19.41 271 ILE D O 1
ATOM 12489 N N . GLU D 1 284 ? -19.802 -1.295 63.141 1.00 18.09 272 GLU D N 1
ATOM 12490 C CA . GLU D 1 284 ? -19.914 -2.650 63.647 1.00 18.32 272 GLU D CA 1
ATOM 12491 C C . GLU D 1 284 ? -19.226 -3.594 62.685 1.00 17.42 272 GLU D C 1
ATOM 12492 O O . GLU D 1 284 ? -19.741 -3.818 61.637 1.00 18.40 272 GLU D O 1
ATOM 12498 N N . PRO D 1 285 ? -18.195 -4.298 63.147 1.00 17.48 273 PRO D N 1
ATOM 12499 C CA . PRO D 1 285 ? -17.524 -5.251 62.262 1.00 18.72 273 PRO D CA 1
ATOM 12500 C C . PRO D 1 285 ? -18.379 -6.501 62.044 1.00 17.94 273 PRO D C 1
ATOM 12501 O O . PRO D 1 285 ? -19.154 -6.931 62.919 1.00 19.37 273 PRO D O 1
ATOM 12505 N N . ASP D 1 286 ? -18.207 -7.117 60.899 1.00 16.09 274 ASP D N 1
ATOM 12506 C CA . ASP D 1 286 ? -18.757 -8.458 60.644 1.00 13.71 274 ASP D CA 1
ATOM 12507 C C . ASP D 1 286 ? -18.064 -9.619 61.390 1.00 13.83 274 ASP D C 1
ATOM 12508 O O . ASP D 1 286 ? -18.718 -10.596 61.708 1.00 12.67 274 ASP D O 1
ATOM 12513 N N . LEU D 1 287 ? -16.744 -9.492 61.580 1.00 12.99 275 LEU D N 1
ATOM 12514 C CA . LEU D 1 287 ? -15.859 -10.429 62.217 1.00 12.73 275 LEU D CA 1
ATOM 12515 C C . LEU D 1 287 ? -14.794 -9.660 62.983 1.00 13.22 275 LEU D C 1
ATOM 12516 O O . LEU D 1 287 ? -14.393 -8.549 62.597 1.00 13.67 275 LEU D O 1
ATOM 12521 N N . MET D 1 288 ? -14.336 -10.215 64.103 1.00 13.71 276 MET D N 1
ATOM 12522 C CA . MET D 1 288 ? -13.293 -9.636 64.868 1.00 14.85 276 MET D CA 1
ATOM 12523 C C . MET D 1 288 ? -12.492 -10.660 65.652 1.00 13.33 276 MET D C 1
ATOM 12524 O O . MET D 1 288 ? -13.069 -11.665 66.107 1.00 14.48 276 MET D O 1
ATOM 12529 N N . SER D 1 289 ? -11.219 -10.401 65.839 1.00 12.15 277 SER D N 1
ATOM 12530 C CA . SER D 1 289 ? -10.348 -11.333 66.517 1.00 11.50 277 SER D CA 1
ATOM 12531 C C . SER D 1 289 ? -9.971 -10.650 67.848 1.00 11.75 277 SER D C 1
ATOM 12532 O O . SER D 1 289 ? -9.761 -9.430 67.953 1.00 10.59 277 SER D O 1
ATOM 12535 N N . VAL D 1 290 ? -9.905 -11.504 68.855 1.00 12.32 278 VAL D N 1
ATOM 12536 C CA . VAL D 1 290 ? -9.640 -11.138 70.242 1.00 14.24 278 VAL D CA 1
ATOM 12537 C C . VAL D 1 290 ? -8.609 -12.115 70.850 1.00 12.97 278 VAL D C 1
ATOM 12538 O O . VAL D 1 290 ? -8.618 -13.268 70.530 1.00 14.27 278 VAL D O 1
ATOM 12542 N N . GLY D 1 291 ? -7.731 -11.603 71.685 1.00 13.45 279 GLY D N 1
ATOM 12543 C CA . GLY D 1 291 ? -6.619 -12.349 72.213 1.00 12.76 279 GLY D CA 1
ATOM 12544 C C . GLY D 1 291 ? -5.808 -11.653 73.287 1.00 12.18 279 GLY D C 1
ATOM 12545 O O . GLY D 1 291 ? -6.316 -10.823 73.950 1.00 12.62 279 GLY D O 1
ATOM 12546 N N . LYS D 1 292 ? -4.569 -12.074 73.444 1.00 12.89 280 LYS D N 1
ATOM 12547 C CA . LYS D 1 292 ? -3.638 -11.360 74.263 1.00 13.67 280 LYS D CA 1
ATOM 12548 C C . LYS D 1 292 ? -4.088 -11.182 75.758 1.00 13.75 280 LYS D C 1
ATOM 12549 O O . LYS D 1 292 ? -3.817 -12.016 76.551 1.00 14.43 280 LYS D O 1
ATOM 12555 N N . SER D 1 293 ? -4.622 -10.000 76.089 1.00 14.27 281 SER D N 1
ATOM 12556 C CA . SER D 1 293 ? -5.161 -9.709 77.433 1.00 15.07 281 SER D CA 1
ATOM 12557 C C . SER D 1 293 ? -6.422 -10.493 77.834 1.00 14.93 281 SER D C 1
ATOM 12558 O O . SER D 1 293 ? -6.795 -10.471 78.952 1.00 15.34 281 SER D O 1
ATOM 12561 N N . LEU D 1 294 ? -7.077 -11.127 76.875 1.00 15.49 282 LEU D N 1
ATOM 12562 C CA . LEU D 1 294 ? -8.330 -11.866 77.100 1.00 14.35 282 LEU D CA 1
ATOM 12563 C C . LEU D 1 294 ? -8.332 -12.685 78.403 1.00 14.56 282 LEU D C 1
ATOM 12564 O O . LEU D 1 294 ? -9.282 -12.591 79.134 1.00 14.43 282 LEU D O 1
ATOM 12569 N N . ALA D 1 295 ? -7.281 -13.507 78.626 1.00 13.72 283 ALA D N 1
ATOM 12570 C CA . ALA D 1 295 ? -7.123 -14.335 79.774 1.00 13.60 283 ALA D CA 1
ATOM 12571 C C . ALA D 1 295 ? -5.836 -14.010 80.569 1.00 13.46 283 ALA D C 1
ATOM 12572 O O . ALA D 1 295 ? -5.218 -14.868 81.099 1.00 12.21 283 ALA D O 1
ATOM 12574 N N . SER D 1 296 ? -5.441 -12.746 80.584 1.00 14.22 284 SER D N 1
ATOM 12575 C CA . SER D 1 296 ? -4.267 -12.269 81.300 1.00 15.04 284 SER D CA 1
ATOM 12576 C C . SER D 1 296 ? -2.985 -12.954 80.903 1.00 13.89 284 SER D C 1
ATOM 12577 O O . SER D 1 296 ? -2.047 -13.080 81.720 1.00 14.46 284 SER D O 1
ATOM 12580 N N . GLY D 1 297 ? -2.934 -13.360 79.657 1.00 13.40 285 GLY D N 1
ATOM 12581 C CA . GLY D 1 297 ? -1.764 -14.049 79.095 1.00 15.67 285 GLY D CA 1
ATOM 12582 C C . GLY D 1 297 ? -1.825 -15.550 79.090 1.00 13.31 285 GLY D C 1
ATOM 12583 O O . GLY D 1 297 ? -1.002 -16.199 78.482 1.00 14.97 285 GLY D O 1
ATOM 12584 N N . MET D 1 298 ? -2.841 -16.100 79.730 1.00 13.72 286 MET D N 1
ATOM 12585 C CA . MET D 1 298 ? -3.155 -17.525 79.537 1.00 15.43 286 MET D CA 1
ATOM 12586 C C . MET D 1 298 ? -3.661 -17.726 78.083 1.00 14.02 286 MET D C 1
ATOM 12587 O O . MET D 1 298 ? -4.285 -16.805 77.520 1.00 15.52 286 MET D O 1
ATOM 12592 N N . PRO D 1 299 ? -3.307 -18.845 77.430 1.00 13.88 287 PRO D N 1
ATOM 12593 C CA . PRO D 1 299 ? -3.675 -18.950 76.026 1.00 13.12 287 PRO D CA 1
ATOM 12594 C C . PRO D 1 299 ? -5.184 -19.060 75.797 1.00 13.84 287 PRO D C 1
ATOM 12595 O O . PRO D 1 299 ? -5.779 -20.074 76.096 1.00 16.23 287 PRO D O 1
ATOM 12599 N N . LEU D 1 300 ? -5.796 -17.998 75.260 1.00 13.10 288 LEU D N 1
ATOM 12600 C CA . LEU D 1 300 ? -7.205 -18.040 74.847 1.00 11.43 288 LEU D CA 1
ATOM 12601 C C . LEU D 1 300 ? -7.390 -16.908 73.820 1.00 11.47 288 LEU D C 1
ATOM 12602 O O . LEU D 1 300 ? -6.819 -15.841 73.994 1.00 13.22 288 LEU D O 1
ATOM 12607 N N . SER D 1 301 ? -8.183 -17.190 72.785 1.00 11.50 289 SER D N 1
ATOM 12608 C CA . SER D 1 301 ? -8.499 -16.247 71.747 1.00 12.17 289 SER D CA 1
ATOM 12609 C C . SER D 1 301 ? -9.948 -16.493 71.390 1.00 12.54 289 SER D C 1
ATOM 12610 O O . SER D 1 301 ? -10.555 -17.542 71.712 1.00 10.69 289 SER D O 1
ATOM 12613 N N . ALA D 1 302 ? -10.460 -15.548 70.665 1.00 12.40 290 ALA D N 1
ATOM 12614 C CA . ALA D 1 302 ? -11.820 -15.758 70.079 1.00 13.98 290 ALA D CA 1
ATOM 12615 C C . ALA D 1 302 ? -11.952 -15.056 68.765 1.00 13.32 290 ALA D C 1
ATOM 12616 O O . ALA D 1 302 ? -11.396 -13.944 68.556 1.00 11.80 290 ALA D O 1
ATOM 12618 N N . VAL D 1 303 ? -12.755 -15.699 67.906 1.00 13.17 291 VAL D N 1
ATOM 12619 C CA . VAL D 1 303 ? -13.309 -15.013 66.759 1.00 13.02 291 VAL D CA 1
ATOM 12620 C C . VAL D 1 303 ? -14.761 -14.760 67.043 1.00 13.19 291 VAL D C 1
ATOM 12621 O O . VAL D 1 303 ? -15.460 -15.664 67.532 1.00 11.89 291 VAL D O 1
ATOM 12625 N N . ILE D 1 304 ? -15.163 -13.509 66.925 1.00 12.45 292 ILE D N 1
ATOM 12626 C CA . ILE D 1 304 ? -16.515 -13.126 67.244 1.00 14.73 292 ILE D CA 1
ATOM 12627 C C . ILE D 1 304 ? -17.102 -12.552 65.905 1.00 16.17 292 ILE D C 1
ATOM 12628 O O . ILE D 1 304 ? -16.523 -11.676 65.272 1.00 15.24 292 ILE D O 1
ATOM 12633 N N . GLY D 1 305 ? -18.274 -13.008 65.491 1.00 14.00 293 GLY D N 1
ATOM 12634 C CA . GLY D 1 305 ? -18.862 -12.456 64.279 1.00 14.75 293 GLY D CA 1
ATOM 12635 C C . GLY D 1 305 ? -20.379 -12.391 64.323 1.00 14.72 293 GLY D C 1
ATOM 12636 O O . GLY D 1 305 ? -20.991 -12.971 65.219 1.00 12.83 293 GLY D O 1
ATOM 12637 N N . LYS D 1 306 ? -20.938 -11.623 63.402 1.00 14.21 294 LYS D N 1
ATOM 12638 C CA . LYS D 1 306 ? -22.403 -11.596 63.279 1.00 14.52 294 LYS D CA 1
ATOM 12639 C C . LYS D 1 306 ? -22.835 -13.036 63.068 1.00 13.54 294 LYS D C 1
ATOM 12640 O O . LYS D 1 306 ? -22.193 -13.861 62.356 1.00 14.09 294 LYS D O 1
ATOM 12646 N N . LYS D 1 307 ? -23.899 -13.378 63.742 1.00 14.55 295 LYS D N 1
ATOM 12647 C CA . LYS D 1 307 ? -24.413 -14.739 63.783 1.00 16.58 295 LYS D CA 1
ATOM 12648 C C . LYS D 1 307 ? -24.482 -15.429 62.412 1.00 14.03 295 LYS D C 1
ATOM 12649 O O . LYS D 1 307 ? -24.043 -16.599 62.245 1.00 13.91 295 LYS D O 1
ATOM 12655 N N . GLU D 1 308 ? -25.117 -14.795 61.424 1.00 14.39 296 GLU D N 1
ATOM 12656 C CA . GLU D 1 308 ? -25.216 -15.416 60.100 1.00 16.89 296 GLU D CA 1
ATOM 12657 C C . GLU D 1 308 ? -23.844 -15.759 59.472 1.00 14.75 296 GLU D C 1
ATOM 12658 O O . GLU D 1 308 ? -23.671 -16.776 58.774 1.00 14.58 296 GLU D O 1
ATOM 12664 N N . VAL D 1 309 ? -22.846 -14.933 59.757 1.00 14.17 297 VAL D N 1
ATOM 12665 C CA . VAL D 1 309 ? -21.467 -15.263 59.267 1.00 14.81 297 VAL D CA 1
ATOM 12666 C C . VAL D 1 309 ? -20.944 -16.545 59.932 1.00 13.07 297 VAL D C 1
ATOM 12667 O O . VAL D 1 309 ? -20.432 -17.428 59.286 1.00 15.68 297 VAL D O 1
ATOM 12671 N N . MET D 1 310 ? -21.104 -16.616 61.227 1.00 15.60 298 MET D N 1
ATOM 12672 C CA . MET D 1 310 ? -20.592 -17.700 62.066 1.00 15.69 298 MET D CA 1
ATOM 12673 C C . MET D 1 310 ? -21.403 -18.987 61.881 1.00 17.70 298 MET D C 1
ATOM 12674 O O . MET D 1 310 ? -20.950 -20.051 62.233 1.00 21.18 298 MET D O 1
ATOM 12679 N N . GLN D 1 311 ? -22.575 -18.913 61.276 1.00 18.12 299 GLN D N 1
ATOM 12680 C CA . GLN D 1 311 ? -23.290 -20.138 60.887 1.00 18.23 299 GLN D CA 1
ATOM 12681 C C . GLN D 1 311 ? -22.881 -20.736 59.538 1.00 18.08 299 GLN D C 1
ATOM 12682 O O . GLN D 1 311 ? -23.493 -21.684 59.072 1.00 17.64 299 GLN D O 1
ATOM 12688 N N . SER D 1 312 ? -21.883 -20.152 58.881 1.00 15.69 300 SER D N 1
ATOM 12689 C CA . SER D 1 312 ? -21.562 -20.537 57.511 1.00 14.87 300 SER D CA 1
ATOM 12690 C C . SER D 1 312 ? -20.739 -21.797 57.447 1.00 13.52 300 SER D C 1
ATOM 12691 O O . SER D 1 312 ? -20.540 -22.283 56.347 1.00 14.48 300 SER D O 1
ATOM 12694 N N . LEU D 1 313 ? -20.196 -22.304 58.576 1.00 14.55 301 LEU D N 1
ATOM 12695 C CA . LEU D 1 313 ? -19.297 -23.452 58.541 1.00 14.75 301 LEU D CA 1
ATOM 12696 C C . LEU D 1 313 ? -19.855 -24.530 59.401 1.00 14.21 301 LEU D C 1
ATOM 12697 O O . LEU D 1 313 ? -20.497 -24.239 60.443 1.00 14.87 301 LEU D O 1
ATOM 12702 N N . ASP D 1 314 ? -19.589 -25.765 59.036 1.00 14.65 302 ASP D N 1
ATOM 12703 C CA . ASP D 1 314 ? -19.876 -26.905 59.871 1.00 16.80 302 ASP D CA 1
ATOM 12704 C C . ASP D 1 314 ? -18.599 -27.486 60.536 1.00 17.20 302 ASP D C 1
ATOM 12705 O O . ASP D 1 314 ? -17.517 -27.276 60.105 1.00 15.47 302 ASP D O 1
ATOM 12710 N N . ALA D 1 315 ? -18.802 -28.242 61.591 1.00 16.29 303 ALA D N 1
ATOM 12711 C CA . ALA D 1 315 ? -17.717 -28.919 62.254 1.00 15.93 303 ALA D CA 1
ATOM 12712 C C . ALA D 1 315 ? -17.122 -30.022 61.332 1.00 14.77 303 ALA D C 1
ATOM 12713 O O . ALA D 1 315 ? -17.833 -30.624 60.597 1.00 14.04 303 ALA D O 1
ATOM 12715 N N . PRO D 1 316 ? -15.831 -30.237 61.414 1.00 13.63 304 PRO D N 1
ATOM 12716 C CA . PRO D 1 316 ? -14.903 -29.566 62.318 1.00 14.41 304 PRO D CA 1
ATOM 12717 C C . PRO D 1 316 ? -14.049 -28.493 61.618 1.00 14.84 304 PRO D C 1
ATOM 12718 O O . PRO D 1 316 ? -12.871 -28.541 61.671 1.00 14.87 304 PRO D O 1
ATOM 12722 N N . ALA D 1 317 ? -14.706 -27.555 60.953 1.00 15.09 305 ALA D N 1
ATOM 12723 C CA . ALA D 1 317 ? -14.018 -26.630 60.086 1.00 13.71 305 ALA D CA 1
ATOM 12724 C C . ALA D 1 317 ? -13.005 -25.784 60.849 1.00 12.89 305 ALA D C 1
ATOM 12725 O O . ALA D 1 317 ? -12.006 -25.471 60.340 1.00 12.52 305 ALA D O 1
ATOM 12727 N N . HIS D 1 318 ? -13.291 -25.483 62.121 1.00 12.70 306 HIS D N 1
ATOM 12728 C CA . HIS D 1 318 ? -12.370 -24.655 62.936 1.00 12.70 306 HIS D CA 1
ATOM 12729 C C . HIS D 1 318 ? -12.491 -25.030 64.397 1.00 14.34 306 HIS D C 1
ATOM 12730 O O . HIS D 1 318 ? -13.444 -24.630 65.073 1.00 14.88 306 HIS D O 1
ATOM 12737 N N . LEU D 1 319 ? -11.555 -25.798 64.932 1.00 14.19 307 LEU D N 1
ATOM 12738 C CA . LEU D 1 319 ? -11.569 -26.139 66.380 1.00 13.95 307 LEU D CA 1
ATOM 12739 C C . LEU D 1 319 ? -10.179 -26.641 66.802 1.00 14.28 307 LEU D C 1
ATOM 12740 O O . LEU D 1 319 ? -9.399 -27.084 65.944 1.00 13.68 307 LEU D O 1
ATOM 12745 N N . PHE D 1 320 ? -9.848 -26.454 68.062 1.00 13.76 308 PHE D N 1
ATOM 12746 C CA . PHE D 1 320 ? -8.557 -26.825 68.639 1.00 13.88 308 PHE D CA 1
ATOM 12747 C C . PHE D 1 320 ? -8.888 -27.500 69.965 1.00 14.40 308 PHE D C 1
ATOM 12748 O O . PHE D 1 320 ? -9.818 -27.072 70.695 1.00 12.85 308 PHE D O 1
ATOM 12756 N N . THR D 1 321 ? -8.143 -28.561 70.239 1.00 13.20 309 THR D N 1
ATOM 12757 C CA . THR D 1 321 ? -8.290 -29.394 71.437 1.00 14.34 309 THR D CA 1
ATOM 12758 C C . THR D 1 321 ? -8.274 -28.660 72.723 1.00 13.67 309 THR D C 1
ATOM 12759 O O . THR D 1 321 ? -9.148 -28.913 73.573 1.00 14.88 309 THR D O 1
ATOM 12763 N N . THR D 1 322 ? -7.381 -27.660 72.854 1.00 12.84 310 THR D N 1
ATOM 12764 C CA . THR D 1 322 ? -7.186 -26.999 74.116 1.00 11.95 310 THR D CA 1
ATOM 12765 C C . THR D 1 322 ? -7.746 -25.599 74.054 1.00 10.56 310 THR D C 1
ATOM 12766 O O . THR D 1 322 ? -7.614 -24.851 74.982 1.00 12.27 310 THR D O 1
ATOM 12770 N N . ALA D 1 323 ? -8.381 -25.208 72.971 1.00 10.41 311 ALA D N 1
ATOM 12771 C CA . ALA D 1 323 ? -9.006 -23.906 72.902 1.00 11.72 311 ALA D CA 1
ATOM 12772 C C . ALA D 1 323 ? -10.239 -23.929 73.820 1.00 13.40 311 ALA D C 1
ATOM 12773 O O . ALA D 1 323 ? -10.967 -24.937 73.903 1.00 13.34 311 ALA D O 1
ATOM 12775 N N . GLY D 1 324 ? -10.428 -22.820 74.469 1.00 11.79 312 GLY D N 1
ATOM 12776 C CA . GLY D 1 324 ? -11.509 -22.668 75.465 1.00 12.86 312 GLY D CA 1
ATOM 12777 C C . GLY D 1 324 ? -11.279 -23.594 76.662 1.00 13.19 312 GLY D C 1
ATOM 12778 O O . GLY D 1 324 ? -12.221 -24.116 77.313 1.00 13.16 312 GLY D O 1
ATOM 12779 N N . ASN D 1 325 ? -10.040 -23.762 76.996 1.00 12.20 313 ASN D N 1
ATOM 12780 C CA . ASN D 1 325 ? -9.696 -24.457 78.217 1.00 13.77 313 ASN D CA 1
ATOM 12781 C C . ASN D 1 325 ? -10.384 -23.802 79.374 1.00 12.10 313 ASN D C 1
ATOM 12782 O O . ASN D 1 325 ? -10.502 -22.574 79.427 1.00 11.51 313 ASN D O 1
ATOM 12787 N N . PRO D 1 326 ? -10.907 -24.601 80.312 1.00 13.23 314 PRO D N 1
ATOM 12788 C CA . PRO D 1 326 ? -11.710 -24.029 81.430 1.00 12.59 314 PRO D CA 1
ATOM 12789 C C . PRO D 1 326 ? -10.923 -23.233 82.428 1.00 13.52 314 PRO D C 1
ATOM 12790 O O . PRO D 1 326 ? -11.458 -22.237 82.951 1.00 13.12 314 PRO D O 1
ATOM 12794 N N . VAL D 1 327 ? -9.665 -23.571 82.649 1.00 12.21 315 VAL D N 1
ATOM 12795 C CA . VAL D 1 327 ? -8.815 -22.720 83.427 1.00 12.12 315 VAL D CA 1
ATOM 12796 C C . VAL D 1 327 ? -8.581 -21.358 82.770 1.00 12.43 315 VAL D C 1
ATOM 12797 O O . VAL D 1 327 ? -8.682 -20.312 83.450 1.00 14.18 315 VAL D O 1
ATOM 12801 N N . CYS D 1 328 ? -8.255 -21.335 81.453 1.00 13.34 316 CYS D N 1
ATOM 12802 C CA . CYS D 1 328 ? -8.053 -20.086 80.755 1.00 12.73 316 CYS D CA 1
ATOM 12803 C C . CYS D 1 328 ? -9.340 -19.303 80.698 1.00 12.87 316 CYS D C 1
ATOM 12804 O O . CYS D 1 328 ? -9.350 -18.059 80.822 1.00 12.04 316 CYS D O 1
ATOM 12807 N N . SER D 1 329 ? -10.441 -20.048 80.525 1.00 12.14 317 SER D N 1
ATOM 12808 C CA . SER D 1 329 ? -11.772 -19.418 80.485 1.00 12.89 317 SER D CA 1
ATOM 12809 C C . SER D 1 329 ? -12.060 -18.708 81.832 1.00 12.68 317 SER D C 1
ATOM 12810 O O . SER D 1 329 ? -12.564 -17.562 81.877 1.00 13.64 317 SER D O 1
ATOM 12813 N N . ALA D 1 330 ? -11.852 -19.393 82.945 1.00 12.51 318 ALA D N 1
ATOM 12814 C CA . ALA D 1 330 ? -12.049 -18.784 84.261 1.00 12.93 318 ALA D CA 1
ATOM 12815 C C . ALA D 1 330 ? -11.142 -17.565 84.459 1.00 13.45 318 ALA D C 1
ATOM 12816 O O . ALA D 1 330 ? -11.573 -16.533 85.015 1.00 13.67 318 ALA D O 1
ATOM 12818 N N . ALA D 1 331 ? -9.896 -17.654 83.949 1.00 12.79 319 ALA D N 1
ATOM 12819 C CA . ALA D 1 331 ? -8.958 -16.532 84.023 1.00 13.05 319 ALA D CA 1
ATOM 12820 C C . ALA D 1 331 ? -9.474 -15.344 83.253 1.00 13.08 319 ALA D C 1
ATOM 12821 O O . ALA D 1 331 ? -9.313 -14.187 83.683 1.00 13.98 319 ALA D O 1
ATOM 12823 N N . SER D 1 332 ? -10.084 -15.612 82.089 1.00 12.91 320 SER D N 1
ATOM 12824 C CA . SER D 1 332 ? -10.702 -14.574 81.269 1.00 13.72 320 SER D CA 1
ATOM 12825 C C . SER D 1 332 ? -11.921 -13.895 81.918 1.00 13.59 320 SER D C 1
ATOM 12826 O O . SER D 1 332 ? -12.044 -12.699 81.922 1.00 12.89 320 SER D O 1
ATOM 12829 N N . LEU D 1 333 ? -12.827 -14.673 82.444 1.00 13.96 321 LEU D N 1
ATOM 12830 C CA . LEU D 1 333 ? -13.958 -14.144 83.186 1.00 14.17 321 LEU D CA 1
ATOM 12831 C C . LEU D 1 333 ? -13.491 -13.173 84.315 1.00 14.92 321 LEU D C 1
ATOM 12832 O O . LEU D 1 333 ? -14.035 -12.044 84.447 1.00 15.47 321 LEU D O 1
ATOM 12837 N N . ALA D 1 334 ? -12.445 -13.578 85.047 1.00 13.41 322 ALA D N 1
ATOM 12838 C CA . ALA D 1 334 ? -11.909 -12.787 86.129 1.00 15.63 322 ALA D CA 1
ATOM 12839 C C . ALA D 1 334 ? -11.235 -11.518 85.601 1.00 13.83 322 ALA D C 1
ATOM 12840 O O . ALA D 1 334 ? -11.434 -10.416 86.161 1.00 13.66 322 ALA D O 1
ATOM 12842 N N . THR D 1 335 ? -10.549 -11.662 84.430 1.00 13.32 323 THR D N 1
ATOM 12843 C CA . THR D 1 335 ? -9.894 -10.542 83.763 1.00 12.74 323 THR D CA 1
ATOM 12844 C C . THR D 1 335 ? -10.902 -9.498 83.369 1.00 13.77 323 THR D C 1
ATOM 12845 O O . THR D 1 335 ? -10.735 -8.271 83.640 1.00 12.03 323 THR D O 1
ATOM 12849 N N . LEU D 1 336 ? -11.992 -9.938 82.748 1.00 13.02 324 LEU D N 1
ATOM 12850 C CA . LEU D 1 336 ? -13.025 -9.013 82.328 1.00 16.21 324 LEU D CA 1
ATOM 12851 C C . LEU D 1 336 ? -13.720 -8.289 83.541 1.00 16.85 324 LEU D C 1
ATOM 12852 O O . LEU D 1 336 ? -14.045 -7.074 83.491 1.00 17.78 324 LEU D O 1
ATOM 12857 N N . ASP D 1 337 ? -13.906 -9.043 84.604 1.00 18.26 325 ASP D N 1
ATOM 12858 C CA . ASP D 1 337 ? -14.426 -8.448 85.850 1.00 21.24 325 ASP D CA 1
ATOM 12859 C C . ASP D 1 337 ? -13.478 -7.342 86.409 1.00 18.32 325 ASP D C 1
ATOM 12860 O O . ASP D 1 337 ? -13.932 -6.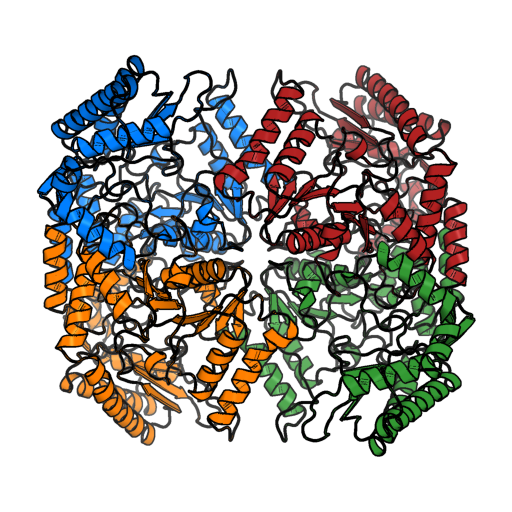311 86.909 1.00 19.20 325 ASP D O 1
ATOM 12865 N N . VAL D 1 338 ? -12.192 -7.597 86.397 1.00 15.47 326 VAL D N 1
ATOM 12866 C CA . VAL D 1 338 ? -11.226 -6.591 86.835 1.00 16.04 326 VAL D CA 1
ATOM 12867 C C . VAL D 1 338 ? -11.349 -5.364 85.980 1.00 16.78 326 VAL D C 1
ATOM 12868 O O . VAL D 1 338 ? -11.355 -4.185 86.490 1.00 18.67 326 VAL D O 1
ATOM 12872 N N . ILE D 1 339 ? -11.416 -5.537 84.649 1.00 15.92 327 ILE D N 1
ATOM 12873 C CA . ILE D 1 339 ? -11.471 -4.369 83.802 1.00 16.59 327 ILE D CA 1
ATOM 12874 C C . ILE D 1 339 ? -12.674 -3.496 84.185 1.00 19.02 327 ILE D C 1
ATOM 12875 O O . ILE D 1 339 ? -12.594 -2.250 84.239 1.00 16.13 327 ILE D O 1
ATOM 12880 N N . GLU D 1 340 ? -13.791 -4.145 84.451 1.00 18.45 328 GLU D N 1
ATOM 12881 C CA . GLU D 1 340 ? -14.991 -3.413 84.807 1.00 20.26 328 GLU D CA 1
ATOM 12882 C C . GLU D 1 340 ? -14.899 -2.833 86.240 1.00 21.51 328 GLU D C 1
ATOM 12883 O O . GLU D 1 340 ? -15.122 -1.625 86.417 1.00 19.04 328 GLU D O 1
ATOM 12889 N N . TYR D 1 341 ? -14.512 -3.638 87.221 1.00 20.75 329 TYR D N 1
ATOM 12890 C CA . TYR D 1 341 ? -14.519 -3.228 88.610 1.00 22.64 329 TYR D CA 1
ATOM 12891 C C . TYR D 1 341 ? -13.413 -2.268 89.013 1.00 22.48 329 TYR D C 1
ATOM 12892 O O . TYR D 1 341 ? -13.591 -1.533 89.980 1.00 20.27 329 TYR D O 1
ATOM 12901 N N . GLU D 1 342 ? -12.298 -2.220 88.261 1.00 17.45 330 GLU D N 1
ATOM 12902 C CA . GLU D 1 342 ? -11.277 -1.257 88.500 1.00 18.40 330 GLU D CA 1
ATOM 12903 C C . GLU D 1 342 ? -11.338 -0.078 87.521 1.00 19.84 330 GLU D C 1
ATOM 12904 O O . GLU D 1 342 ? -10.430 0.739 87.544 1.00 18.12 330 GLU D O 1
ATOM 12910 N N . GLY D 1 343 ? -12.350 -0.011 86.674 1.00 16.17 331 GLY D N 1
ATOM 12911 C CA . GLY D 1 343 ? -12.556 1.079 85.785 1.00 16.92 331 GLY D CA 1
ATOM 12912 C C . GLY D 1 343 ? -11.404 1.261 84.809 1.00 17.59 331 GLY D C 1
ATOM 12913 O O . GLY D 1 343 ? -11.019 2.366 84.516 1.00 16.68 331 GLY D O 1
ATOM 12914 N N . LEU D 1 344 ? -10.861 0.182 84.267 1.00 17.02 332 LEU D N 1
ATOM 12915 C CA . LEU D 1 344 ? -9.606 0.260 83.548 1.00 15.91 332 LEU D CA 1
ATOM 12916 C C . LEU D 1 344 ? -9.725 0.867 82.168 1.00 15.96 332 LEU D C 1
ATOM 12917 O O . LEU D 1 344 ? -8.722 1.421 81.648 1.00 13.93 332 LEU D O 1
ATOM 12922 N N . VAL D 1 345 ? -10.915 0.789 81.549 1.00 15.84 333 VAL D N 1
ATOM 12923 C CA . VAL D 1 345 ? -11.095 1.456 80.273 1.00 15.96 333 VAL D CA 1
ATOM 12924 C C . VAL D 1 345 ? -10.881 3.000 80.493 1.00 17.75 333 VAL D C 1
ATOM 12925 O O . VAL D 1 345 ? -10.124 3.693 79.748 1.00 15.21 333 VAL D O 1
ATOM 12929 N N . GLU D 1 346 ? -11.605 3.555 81.464 1.00 18.71 334 GLU D N 1
ATOM 12930 C CA . GLU D 1 346 ? -11.479 4.988 81.795 1.00 20.70 334 GLU D CA 1
ATOM 12931 C C . GLU D 1 346 ? -10.094 5.351 82.278 1.00 19.07 334 GLU D C 1
ATOM 12932 O O . GLU D 1 346 ? -9.630 6.426 81.945 1.00 22.90 334 GLU D O 1
ATOM 12938 N N . LYS D 1 347 ? -9.457 4.500 83.102 1.00 16.64 335 LYS D N 1
ATOM 12939 C CA . LYS D 1 347 ? -8.078 4.755 83.583 1.00 16.07 335 LYS D CA 1
ATOM 12940 C C . LYS D 1 347 ? -7.097 4.822 82.418 1.00 17.87 335 LYS D C 1
ATOM 12941 O O . LYS D 1 347 ? -6.242 5.723 82.353 1.00 15.38 335 LYS D O 1
ATOM 12947 N N . SER D 1 348 ? -7.278 3.924 81.425 1.00 17.75 336 SER D N 1
ATOM 12948 C CA . SER D 1 348 ? -6.416 3.973 80.207 1.00 16.99 336 SER D CA 1
ATOM 12949 C C . SER D 1 348 ? -6.669 5.308 79.482 1.00 17.93 336 SER D C 1
ATOM 12950 O O . SER D 1 348 ? -5.728 5.952 79.034 1.00 17.08 336 SER D O 1
ATOM 12953 N N . ALA D 1 349 ? -7.936 5.739 79.399 1.00 16.02 337 ALA D N 1
ATOM 12954 C CA . ALA D 1 349 ? -8.203 7.015 78.738 1.00 17.14 337 ALA D CA 1
ATOM 12955 C C . ALA D 1 349 ? -7.575 8.161 79.481 1.00 18.77 337 ALA D C 1
ATOM 12956 O O . ALA D 1 349 ? -6.943 8.995 78.875 1.00 21.18 337 ALA D O 1
ATOM 12958 N N . THR D 1 350 ? -7.693 8.162 80.817 1.00 19.96 338 THR D N 1
ATOM 12959 C CA . THR D 1 350 ? -7.297 9.315 81.638 1.00 22.64 338 THR D CA 1
ATOM 12960 C C . THR D 1 350 ? -5.796 9.334 81.761 1.00 20.17 338 THR D C 1
ATOM 12961 O O . THR D 1 350 ? -5.171 10.327 81.493 1.00 20.12 338 THR D O 1
ATOM 12965 N N . ASP D 1 351 ? -5.215 8.222 82.120 1.00 20.92 339 ASP D N 1
ATOM 12966 C CA . ASP D 1 351 ? -3.755 8.096 82.163 1.00 21.66 339 ASP D CA 1
ATOM 12967 C C . ASP D 1 351 ? -3.058 8.269 80.814 1.00 21.09 339 ASP D C 1
ATOM 12968 O O . ASP D 1 351 ? -1.934 8.788 80.733 1.00 20.28 339 ASP D O 1
ATOM 12973 N N . GLY D 1 352 ? -3.699 7.788 79.745 1.00 21.34 340 GLY D N 1
ATOM 12974 C CA . GLY D 1 352 ? -3.236 8.084 78.401 1.00 21.01 340 GLY D CA 1
ATOM 12975 C C . GLY D 1 352 ? -3.220 9.575 78.030 1.00 20.37 340 GLY D C 1
ATOM 12976 O O . GLY D 1 352 ? -2.324 10.066 77.346 1.00 19.88 340 GLY D O 1
ATOM 12977 N N . ALA D 1 353 ? -4.237 10.321 78.412 1.00 21.09 341 ALA D N 1
ATOM 12978 C CA . ALA D 1 353 ? -4.195 11.733 78.122 1.00 20.04 341 ALA D CA 1
ATOM 12979 C C . ALA D 1 353 ? -3.021 12.336 78.898 1.00 21.00 341 ALA D C 1
ATOM 12980 O O . ALA D 1 353 ? -2.304 13.191 78.398 1.00 22.17 341 ALA D O 1
ATOM 12982 N N . TYR D 1 354 ? -2.845 11.911 80.143 1.00 20.35 342 TYR D N 1
ATOM 12983 C CA . TYR D 1 354 ? -1.773 12.421 80.941 1.00 20.05 342 TYR D CA 1
ATOM 12984 C C . TYR D 1 354 ? -0.412 12.095 80.361 1.00 24.92 342 TYR D C 1
ATOM 12985 O O . TYR D 1 354 ? 0.454 12.981 80.215 1.00 18.70 342 TYR D O 1
ATOM 12994 N N . ALA D 1 355 ? -0.192 10.819 80.025 1.00 24.26 343 ALA D N 1
ATOM 12995 C CA . ALA D 1 355 ? 1.026 10.448 79.333 1.00 19.87 343 ALA D CA 1
ATOM 12996 C C . ALA D 1 355 ? 1.315 11.170 78.003 1.00 21.10 343 ALA D C 1
ATOM 12997 O O . ALA D 1 355 ? 2.466 11.420 77.712 1.00 21.79 343 ALA D O 1
ATOM 12999 N N . LYS D 1 356 ? 0.300 11.391 77.170 1.00 18.84 344 LYS D N 1
ATOM 13000 C CA . LYS D 1 356 ? 0.483 12.099 75.946 1.00 20.87 344 LYS D CA 1
ATOM 13001 C C . LYS D 1 356 ? 1.008 13.502 76.275 1.00 22.75 344 LYS D C 1
ATOM 13002 O O . LYS D 1 356 ? 1.876 13.994 75.592 1.00 21.32 344 LYS D O 1
ATOM 13008 N N . GLN D 1 357 ? 0.427 14.149 77.298 1.00 22.51 345 GLN D N 1
ATOM 13009 C CA . GLN D 1 357 ? 0.832 15.573 77.601 1.00 25.40 345 GLN D CA 1
ATOM 13010 C C . GLN D 1 357 ? 2.279 15.536 78.052 1.00 23.35 345 GLN D C 1
ATOM 13011 O O . GLN D 1 357 ? 3.076 16.384 77.648 1.00 25.83 345 GLN D O 1
ATOM 13017 N N . ARG D 1 358 ? 2.647 14.553 78.887 1.00 22.62 346 ARG D N 1
ATOM 13018 C CA . ARG D 1 358 ? 4.059 14.461 79.325 1.00 22.59 346 ARG D CA 1
ATOM 13019 C C . ARG D 1 358 ? 5.011 14.185 78.181 1.00 23.74 346 ARG D C 1
ATOM 13020 O O . ARG D 1 358 ? 6.134 14.712 78.152 1.00 22.44 346 ARG D O 1
ATOM 13028 N N . PHE D 1 359 ? 4.622 13.316 77.218 1.00 21.72 347 PHE D N 1
ATOM 13029 C CA . PHE D 1 359 ? 5.551 13.020 76.141 1.00 19.24 347 PHE D CA 1
ATOM 13030 C C . PHE D 1 359 ? 5.589 14.257 75.199 1.00 19.76 347 PHE D C 1
ATOM 13031 O O . PHE D 1 359 ? 6.611 14.544 74.587 1.00 21.23 347 PHE D O 1
ATOM 13039 N N . LEU D 1 360 ? 4.484 14.990 75.071 1.00 20.02 348 LEU D N 1
ATOM 13040 C CA . LEU D 1 360 ? 4.515 16.197 74.224 1.00 20.84 348 LEU D CA 1
ATOM 13041 C C . LEU D 1 360 ? 5.438 17.273 74.812 1.00 25.60 348 LEU D C 1
ATOM 13042 O O . LEU D 1 360 ? 6.135 17.972 74.068 1.00 22.93 348 LEU D O 1
ATOM 13047 N N . GLU D 1 361 ? 5.475 17.345 76.139 1.00 25.27 349 GLU D N 1
ATOM 13048 C CA . GLU D 1 361 ? 6.335 18.299 76.827 1.00 28.99 349 GLU D CA 1
ATOM 13049 C C . GLU D 1 361 ? 7.797 17.850 76.690 1.00 27.68 349 GLU D C 1
ATOM 13050 O O . GLU D 1 361 ? 8.704 18.669 76.425 1.00 25.26 349 GLU D O 1
ATOM 13056 N N . MET D 1 362 ? 8.044 16.547 76.816 1.00 26.47 350 MET D N 1
ATOM 13057 C CA . MET D 1 362 ? 9.372 16.023 76.511 1.00 24.77 350 MET D CA 1
ATOM 13058 C C . MET D 1 362 ? 9.832 16.361 75.111 1.00 25.16 350 MET D C 1
ATOM 13059 O O . MET D 1 362 ? 11.009 16.714 74.888 1.00 26.07 350 MET D O 1
ATOM 13064 N N . GLN D 1 363 ? 8.914 16.242 74.162 1.00 23.77 351 GLN D N 1
ATOM 13065 C CA . GLN D 1 363 ? 9.220 16.511 72.730 1.00 24.10 351 GLN D CA 1
ATOM 13066 C C . GLN D 1 363 ? 9.672 17.980 72.542 1.00 26.36 351 GLN D C 1
ATOM 13067 O O . GLN D 1 363 ? 10.556 18.225 71.775 1.00 24.55 351 GLN D O 1
ATOM 13073 N N . GLN D 1 364 ? 9.082 18.907 73.280 1.00 27.77 352 GLN D N 1
ATOM 13074 C CA . GLN D 1 364 ? 9.537 20.327 73.246 1.00 27.61 352 GLN D CA 1
ATOM 13075 C C . GLN D 1 364 ? 11.009 20.479 73.640 1.00 28.49 352 GLN D C 1
ATOM 13076 O O . GLN D 1 364 ? 11.679 21.358 73.142 1.00 29.30 352 GLN D O 1
ATOM 13082 N N . ARG D 1 365 ? 11.499 19.630 74.534 1.00 26.37 353 ARG D N 1
ATOM 13083 C CA . ARG D 1 365 ? 12.872 19.669 74.978 1.00 27.86 353 ARG D CA 1
ATOM 13084 C C . ARG D 1 365 ? 13.741 18.685 74.320 1.00 28.62 353 ARG D C 1
ATOM 13085 O O . ARG D 1 365 ? 14.941 18.779 74.463 1.00 28.04 353 ARG D O 1
ATOM 13093 N N . HIS D 1 366 ? 13.165 17.688 73.662 1.00 26.43 354 HIS D N 1
ATOM 13094 C CA . HIS D 1 366 ? 13.970 16.611 73.060 1.00 26.89 354 HIS D CA 1
ATOM 13095 C C . HIS D 1 366 ? 13.599 16.414 71.590 1.00 27.53 354 HIS D C 1
ATOM 13096 O O . HIS D 1 366 ? 12.720 15.613 71.254 1.00 26.22 354 HIS D O 1
ATOM 13103 N N . PRO D 1 367 ? 14.213 17.207 70.688 1.00 29.72 355 PRO D N 1
ATOM 13104 C CA . PRO D 1 367 ? 13.716 17.147 69.308 1.00 27.35 355 PRO D CA 1
ATOM 13105 C C . PRO D 1 367 ? 13.974 15.815 68.542 1.00 24.55 355 PRO D C 1
ATOM 13106 O O . PRO D 1 367 ? 13.455 15.661 67.403 1.00 24.25 355 PRO D O 1
ATOM 13110 N N . MET D 1 368 ? 14.664 14.868 69.170 1.00 21.57 356 MET D N 1
ATOM 13111 C CA . MET D 1 368 ? 14.786 13.532 68.632 1.00 23.15 356 MET D CA 1
ATOM 13112 C C . MET D 1 368 ? 13.414 12.905 68.572 1.00 21.46 356 MET D C 1
ATOM 13113 O O . MET D 1 368 ? 13.222 12.025 67.832 1.00 22.01 356 MET D O 1
ATOM 13118 N N . ILE D 1 369 ? 12.483 13.417 69.350 1.00 19.92 357 ILE D N 1
ATOM 13119 C CA . ILE D 1 369 ? 11.129 12.943 69.325 1.00 19.23 357 ILE D CA 1
ATOM 13120 C C . ILE D 1 369 ? 10.362 13.550 68.128 1.00 18.77 357 ILE D C 1
ATOM 13121 O O . ILE D 1 369 ? 9.889 14.642 68.144 1.00 19.97 357 ILE D O 1
ATOM 13126 N N . GLY D 1 370 ? 10.304 12.777 67.069 1.00 18.25 358 GLY D N 1
ATOM 13127 C CA . GLY D 1 370 ? 9.545 13.153 65.909 1.00 19.45 358 GLY D CA 1
ATOM 13128 C C . GLY D 1 370 ? 8.043 13.187 65.984 1.00 18.95 358 GLY D C 1
ATOM 13129 O O . GLY D 1 370 ? 7.449 14.104 65.501 1.00 21.16 358 GLY D O 1
ATOM 13130 N N . ASP D 1 371 ? 7.429 12.146 66.562 1.00 17.28 359 ASP D N 1
ATOM 13131 C CA . ASP D 1 371 ? 5.950 12.103 66.646 1.00 17.42 359 ASP D CA 1
ATOM 13132 C C . ASP D 1 371 ? 5.585 11.428 67.941 1.00 18.57 359 ASP D C 1
ATOM 13133 O O . ASP D 1 371 ? 6.215 10.432 68.315 1.00 17.70 359 ASP D O 1
ATOM 13138 N N . VAL D 1 372 ? 4.574 11.966 68.601 1.00 18.61 360 VAL D N 1
ATOM 13139 C CA . VAL D 1 372 ? 4.011 11.373 69.749 1.00 17.64 360 VAL D CA 1
ATOM 13140 C C . VAL D 1 372 ? 2.602 10.902 69.377 1.00 19.87 360 VAL D C 1
ATOM 13141 O O . VAL D 1 372 ? 1.720 11.684 69.095 1.00 19.54 360 VAL D O 1
ATOM 13145 N N . ARG D 1 373 ? 2.414 9.587 69.362 1.00 17.69 361 ARG D N 1
ATOM 13146 C CA . ARG D 1 373 ? 1.110 9.046 69.058 1.00 18.57 361 ARG D CA 1
ATOM 13147 C C . ARG D 1 373 ? 0.597 8.341 70.291 1.00 18.73 361 ARG D C 1
ATOM 13148 O O . ARG D 1 373 ? 1.306 7.480 70.833 1.00 19.80 361 ARG D O 1
ATOM 13156 N N . MET D 1 374 ? -0.635 8.604 70.660 1.00 18.41 362 MET D N 1
ATOM 13157 C CA . MET D 1 374 ? -1.182 8.027 71.897 1.00 18.65 362 MET D CA 1
ATOM 13158 C C . MET D 1 374 ? -2.676 8.018 71.864 1.00 18.85 362 MET D C 1
ATOM 13159 O O . MET D 1 374 ? -3.320 9.058 71.670 1.00 17.46 362 MET D O 1
ATOM 13164 N N . TRP D 1 375 ? -3.248 6.843 72.111 1.00 16.96 363 TRP D N 1
ATOM 13165 C CA . TRP D 1 375 ? -4.698 6.685 72.263 1.00 16.57 363 TRP D CA 1
ATOM 13166 C C . TRP D 1 375 ? -4.890 5.741 73.401 1.00 18.60 363 TRP D C 1
ATOM 13167 O O . TRP D 1 375 ? -4.713 4.519 73.252 1.00 15.55 363 TRP D O 1
ATOM 13178 N N . GLY D 1 376 ? -5.250 6.282 74.578 1.00 17.19 364 GLY D N 1
ATOM 13179 C CA . GLY D 1 376 ? -5.200 5.463 75.794 1.00 18.12 364 GLY D CA 1
ATOM 13180 C C . GLY D 1 376 ? -3.755 5.328 76.233 1.00 17.06 364 GLY D C 1
ATOM 13181 O O . GLY D 1 376 ? -2.890 6.083 75.781 1.00 17.50 364 GLY D O 1
ATOM 13182 N N . LEU D 1 377 ? -3.494 4.370 77.118 1.00 18.59 365 LEU D N 1
ATOM 13183 C CA . LEU D 1 377 ? -2.171 4.104 77.662 1.00 19.33 365 LEU D CA 1
ATOM 13184 C C . LEU D 1 377 ? -1.444 3.223 76.659 1.00 16.27 365 LEU D C 1
ATOM 13185 O O . LEU D 1 377 ? -1.217 2.075 76.841 1.00 17.07 365 LEU D O 1
ATOM 13190 N N . ASN D 1 378 ? -1.192 3.831 75.527 1.00 16.37 366 ASN D N 1
ATOM 13191 C CA . ASN D 1 378 ? -0.967 3.096 74.336 1.00 14.54 366 ASN D CA 1
ATOM 13192 C C . ASN D 1 378 ? -0.355 4.067 73.350 1.00 15.49 366 ASN D C 1
ATOM 13193 O O . ASN D 1 378 ? -1.068 4.785 72.780 1.00 15.34 366 ASN D O 1
ATOM 13198 N N . GLY D 1 379 ? 0.951 4.104 73.257 1.00 14.62 367 GLY D N 1
ATOM 13199 C CA . GLY D 1 379 ? 1.627 5.064 72.446 1.00 15.54 367 GLY D CA 1
ATOM 13200 C C . GLY D 1 379 ? 2.851 4.635 71.686 1.00 16.82 367 GLY D C 1
ATOM 13201 O O . GLY D 1 379 ? 3.552 3.721 72.072 1.00 16.41 367 GLY D O 1
ATOM 13202 N N . GLY D 1 380 ? 3.110 5.361 70.611 1.00 15.25 368 GLY D N 1
ATOM 13203 C CA . GLY D 1 380 ? 4.314 5.131 69.812 1.00 16.95 368 GLY D CA 1
ATOM 13204 C C . GLY D 1 380 ? 5.055 6.458 69.861 1.00 15.54 368 GLY D C 1
ATOM 13205 O O . GLY D 1 380 ? 4.477 7.511 69.474 1.00 17.62 368 GLY D O 1
ATOM 13206 N N . ILE D 1 381 ? 6.285 6.444 70.339 1.00 16.01 369 ILE D N 1
ATOM 13207 C CA . ILE D 1 381 ? 7.023 7.708 70.517 1.00 17.31 369 ILE D CA 1
ATOM 13208 C C . ILE D 1 381 ? 8.128 7.559 69.488 1.00 17.25 369 ILE D C 1
ATOM 13209 O O . ILE D 1 381 ? 9.113 6.793 69.701 1.00 17.76 369 ILE D O 1
ATOM 13214 N N . GLU D 1 382 ? 7.930 8.210 68.340 1.00 18.34 370 GLU D N 1
ATOM 13215 C CA . GLU D 1 382 ? 8.801 7.944 67.179 1.00 17.88 370 GLU D CA 1
ATOM 13216 C C . GLU D 1 382 ? 10.037 8.840 67.195 1.00 19.17 370 GLU D C 1
ATOM 13217 O O . GLU D 1 382 ? 9.905 10.053 67.250 1.00 20.41 370 GLU D O 1
ATOM 13223 N N . LEU D 1 383 ? 11.195 8.234 67.114 1.00 18.52 371 LEU D N 1
ATOM 13224 C CA . LEU D 1 383 ? 12.468 8.977 67.169 1.00 18.60 371 LEU D CA 1
ATOM 13225 C C . LEU D 1 383 ? 13.106 9.085 65.790 1.00 18.26 371 LEU D C 1
ATOM 13226 O O . LEU D 1 383 ? 13.155 8.098 65.048 1.00 18.99 371 LEU D O 1
ATOM 13231 N N . VAL D 1 384 ? 13.504 10.323 65.472 1.00 19.57 372 VAL D N 1
ATOM 13232 C CA . VAL D 1 384 ? 14.010 10.692 64.144 1.00 20.62 372 VAL D CA 1
ATOM 13233 C C . VAL D 1 384 ? 15.318 11.471 64.261 1.00 24.07 372 VAL D C 1
ATOM 13234 O O . VAL D 1 384 ? 15.561 12.099 65.285 1.00 22.46 372 VAL D O 1
ATOM 13238 N N . LYS D 1 385 ? 16.172 11.340 63.261 1.00 27.16 373 LYS D N 1
ATOM 13239 C CA . LYS D 1 385 ? 17.486 12.091 63.220 1.00 31.75 373 LYS D CA 1
ATOM 13240 C C . LYS D 1 385 ? 17.285 13.568 63.021 1.00 31.21 373 LYS D C 1
ATOM 13241 O O . LYS D 1 385 ? 18.110 14.340 63.392 1.00 31.76 373 LYS D O 1
ATOM 13247 N N . ASP D 1 386 ? 16.180 13.948 62.403 1.00 27.68 374 ASP D N 1
ATOM 13248 C CA . ASP D 1 386 ? 15.887 15.368 62.121 1.00 30.25 374 ASP D CA 1
ATOM 13249 C C . ASP D 1 386 ? 14.343 15.522 61.935 1.00 28.11 374 ASP D C 1
ATOM 13250 O O . ASP D 1 386 ? 13.751 14.700 61.267 1.00 26.32 374 ASP D O 1
ATOM 13255 N N . PRO D 1 387 ? 13.744 16.563 62.504 1.00 28.85 375 PRO D N 1
ATOM 13256 C CA . PRO D 1 387 ? 12.315 16.809 62.505 1.00 31.56 375 PRO D CA 1
ATOM 13257 C C . PRO D 1 387 ? 11.721 17.083 61.126 1.00 36.02 375 PRO D C 1
ATOM 13258 O O . PRO D 1 387 ? 10.548 16.744 60.911 1.00 29.02 375 PRO D O 1
ATOM 13262 N N . LYS D 1 388 ? 12.522 17.652 60.212 1.00 34.74 376 LYS D N 1
ATOM 13263 C CA . LYS D 1 388 ? 12.112 17.898 58.824 1.00 37.34 376 LYS D CA 1
ATOM 13264 C C . LYS D 1 388 ? 12.233 16.702 57.930 1.00 32.61 376 LYS D C 1
ATOM 13265 O O . LYS D 1 388 ? 11.275 16.369 57.266 1.00 33.77 376 LYS D O 1
ATOM 13271 N N . THR D 1 389 ? 13.370 16.024 57.917 1.00 31.20 377 THR D N 1
ATOM 13272 C CA . THR D 1 389 ? 13.489 14.855 57.088 1.00 29.98 377 THR D CA 1
ATOM 13273 C C . THR D 1 389 ? 12.676 13.659 57.620 1.00 28.02 377 THR D C 1
ATOM 13274 O O . THR D 1 389 ? 12.385 12.752 56.861 1.00 24.56 377 THR D O 1
ATOM 13278 N N . LYS D 1 390 ? 12.460 13.608 58.939 1.00 26.65 378 LYS D N 1
ATOM 13279 C CA . LYS D 1 390 ? 11.775 12.462 59.583 1.00 25.47 378 LYS D CA 1
ATOM 13280 C C . LYS D 1 390 ? 12.515 11.155 59.393 1.00 24.72 378 LYS D C 1
ATOM 13281 O O . LYS D 1 390 ? 11.940 10.092 59.561 1.00 28.61 378 LYS D O 1
ATOM 13287 N N . GLU D 1 391 ? 13.818 11.192 59.104 1.00 24.56 379 GLU D N 1
ATOM 13288 C CA . GLU D 1 391 ? 14.586 9.984 58.933 1.00 24.52 379 GLU D CA 1
ATOM 13289 C C . GLU D 1 391 ? 14.571 9.204 60.263 1.00 25.36 379 GLU D C 1
ATOM 13290 O O . GLU D 1 391 ? 14.940 9.758 61.265 1.00 24.22 379 GLU D O 1
ATOM 13296 N N . PRO D 1 392 ? 14.259 7.897 60.237 1.00 26.36 380 PRO D N 1
ATOM 13297 C CA . PRO D 1 392 ? 14.178 7.096 61.455 1.00 25.72 380 PRO D CA 1
ATOM 13298 C C . PRO D 1 392 ? 15.507 7.034 62.153 1.00 26.51 380 PRO D C 1
ATOM 13299 O O . PRO D 1 392 ? 16.533 6.923 61.474 1.00 28.20 380 PRO D O 1
ATOM 13303 N N . ASP D 1 393 ? 15.519 7.123 63.497 1.00 23.09 381 ASP D N 1
ATOM 13304 C CA . ASP D 1 393 ? 16.784 6.937 64.264 1.00 22.89 381 ASP D CA 1
ATOM 13305 C C . ASP D 1 393 ? 16.714 5.716 65.207 1.00 21.18 381 ASP D C 1
ATOM 13306 O O . ASP D 1 393 ? 16.428 5.837 66.384 1.00 21.41 381 ASP D O 1
ATOM 13311 N N . SER D 1 394 ? 16.971 4.545 64.683 1.00 22.73 382 SER D N 1
ATOM 13312 C CA . SER D 1 394 ? 16.862 3.308 65.417 1.00 24.28 382 SER D CA 1
ATOM 13313 C C . SER D 1 394 ? 17.986 3.205 66.435 1.00 25.16 382 SER D C 1
ATOM 13314 O O . SER D 1 394 ? 17.790 2.666 67.474 1.00 24.36 382 SER D O 1
ATOM 13317 N N . ASP D 1 395 ? 19.146 3.778 66.107 1.00 24.87 383 ASP D N 1
ATOM 13318 C CA . ASP D 1 395 ? 20.246 3.867 67.042 1.00 27.61 383 ASP D CA 1
ATOM 13319 C C . ASP D 1 395 ? 19.901 4.672 68.323 1.00 26.03 383 ASP D C 1
ATOM 13320 O O . ASP D 1 395 ? 20.196 4.219 69.465 1.00 25.74 383 ASP D O 1
ATOM 13325 N N . ALA D 1 396 ? 19.258 5.835 68.183 1.00 22.10 384 ALA D N 1
ATOM 13326 C CA . ALA D 1 396 ? 18.838 6.564 69.335 1.00 22.69 384 ALA D CA 1
ATOM 13327 C C . ALA D 1 396 ? 17.786 5.753 70.143 1.00 21.69 384 ALA D C 1
ATOM 13328 O O . ALA D 1 396 ? 17.854 5.705 71.352 1.00 21.12 384 ALA D O 1
ATOM 13330 N N . ALA D 1 397 ? 16.810 5.159 69.468 1.00 20.20 385 ALA D N 1
ATOM 13331 C CA . ALA D 1 397 ? 15.803 4.338 70.172 1.00 19.81 385 ALA D CA 1
ATOM 13332 C C . ALA D 1 397 ? 16.438 3.170 70.924 1.00 19.15 385 ALA D C 1
ATOM 13333 O O . ALA D 1 397 ? 16.065 2.921 72.054 1.00 21.09 385 ALA D O 1
ATOM 13335 N N . THR D 1 398 ? 17.416 2.489 70.340 1.00 21.50 386 THR D N 1
ATOM 13336 C CA . THR D 1 398 ? 18.116 1.386 70.999 1.00 21.59 386 THR D CA 1
ATOM 13337 C C . THR D 1 398 ? 18.802 1.898 72.272 1.00 20.73 386 THR D C 1
ATOM 13338 O O . THR D 1 398 ? 18.708 1.288 73.314 1.00 20.56 386 THR D O 1
ATOM 13342 N N . LYS D 1 399 ? 19.442 3.047 72.203 1.00 21.34 387 LYS D N 1
ATOM 13343 C CA . LYS D 1 399 ? 20.116 3.585 73.361 1.00 22.64 387 LYS D CA 1
ATOM 13344 C C . LYS D 1 399 ? 19.114 4.006 74.419 1.00 21.75 387 LYS D C 1
ATOM 13345 O O . LYS D 1 399 ? 19.348 3.815 75.584 1.00 22.12 387 LYS D O 1
ATOM 13351 N N . VAL D 1 400 ? 17.974 4.553 74.013 1.00 20.58 388 VAL D N 1
ATOM 13352 C CA . VAL D 1 400 ? 16.959 4.943 74.986 1.00 20.17 388 VAL D CA 1
ATOM 13353 C C . VAL D 1 400 ? 16.456 3.711 75.787 1.00 19.95 388 VAL D C 1
ATOM 13354 O O . VAL D 1 400 ? 16.328 3.727 77.056 1.00 18.53 388 VAL D O 1
ATOM 13358 N N . ILE D 1 401 ? 16.123 2.648 75.063 1.00 18.05 389 ILE D N 1
ATOM 13359 C CA . ILE D 1 401 ? 15.517 1.499 75.744 1.00 20.68 389 ILE D CA 1
ATOM 13360 C C . ILE D 1 401 ? 16.544 0.729 76.601 1.00 18.33 389 ILE D C 1
ATOM 13361 O O . ILE D 1 401 ? 16.216 0.208 77.623 1.00 16.75 389 ILE D O 1
ATOM 13366 N N . TYR D 1 402 ? 17.792 0.692 76.169 1.00 20.95 390 TYR D N 1
ATOM 13367 C CA . TYR D 1 402 ? 18.866 0.147 76.958 1.00 21.33 390 TYR D CA 1
ATOM 13368 C C . TYR D 1 402 ? 19.099 0.927 78.253 1.00 21.02 390 TYR D C 1
ATOM 13369 O O . TYR D 1 402 ? 19.159 0.351 79.328 1.00 19.14 390 TYR D O 1
ATOM 13378 N N . TYR D 1 403 ? 19.179 2.247 78.141 1.00 22.28 391 TYR D N 1
ATOM 13379 C CA . TYR D 1 403 ? 19.222 3.098 79.294 1.00 21.72 391 TYR D CA 1
ATOM 13380 C C . TYR D 1 403 ? 18.038 2.773 80.206 1.00 19.66 391 TYR D C 1
ATOM 13381 O O . TYR D 1 403 ? 18.201 2.597 81.436 1.00 20.57 391 TYR D O 1
ATOM 13390 N N . ALA D 1 404 ? 16.840 2.682 79.634 1.00 17.08 392 ALA D N 1
ATOM 13391 C CA . ALA D 1 404 ? 15.677 2.487 80.464 1.00 16.36 392 ALA D CA 1
ATOM 13392 C C . ALA D 1 404 ? 15.825 1.167 81.285 1.00 17.50 392 ALA D C 1
ATOM 13393 O O . ALA D 1 404 ? 15.543 1.116 82.521 1.00 18.59 392 ALA D O 1
ATOM 13395 N N . PHE D 1 405 ? 16.239 0.118 80.578 1.00 18.24 393 PHE D N 1
ATOM 13396 C CA . PHE D 1 405 ? 16.350 -1.198 81.149 1.00 18.35 393 PHE D CA 1
ATOM 13397 C C . PHE D 1 405 ? 17.354 -1.157 82.319 1.00 20.11 393 PHE D C 1
ATOM 13398 O O . PHE D 1 405 ? 17.086 -1.721 83.432 1.00 20.43 393 PHE D O 1
ATOM 13406 N N . ALA D 1 406 ? 18.495 -0.543 82.075 1.00 20.53 394 ALA D N 1
ATOM 13407 C CA . ALA D 1 406 ? 19.527 -0.337 83.128 1.00 21.17 394 ALA D CA 1
ATOM 13408 C C . ALA D 1 406 ? 19.037 0.527 84.293 1.00 21.60 394 ALA D C 1
ATOM 13409 O O . ALA D 1 406 ? 19.634 0.491 85.336 1.00 23.92 394 ALA D O 1
ATOM 13411 N N . HIS D 1 407 ? 17.966 1.306 84.125 1.00 21.25 395 HIS D N 1
ATOM 13412 C CA . HIS D 1 407 ? 17.356 2.077 85.190 1.00 20.53 395 HIS D CA 1
ATOM 13413 C C . HIS D 1 407 ? 15.969 1.581 85.637 1.00 19.96 395 HIS D C 1
ATOM 13414 O O . HIS D 1 407 ? 15.162 2.349 86.081 1.00 19.57 395 HIS D O 1
ATOM 13421 N N . GLY D 1 408 ? 15.718 0.292 85.496 1.00 19.30 396 GLY D N 1
ATOM 13422 C CA . GLY D 1 408 ? 14.534 -0.337 86.078 1.00 18.98 396 GLY D CA 1
ATOM 13423 C C . GLY D 1 408 ? 13.243 -0.132 85.333 1.00 17.16 396 GLY D C 1
ATOM 13424 O O . GLY D 1 408 ? 12.145 -0.154 85.916 1.00 17.29 396 GLY D O 1
ATOM 13425 N N . VAL D 1 409 ? 13.342 0.080 84.024 1.00 17.93 397 VAL D N 1
ATOM 13426 C CA . VAL D 1 409 ? 12.133 0.306 83.228 1.00 19.89 397 VAL D CA 1
ATOM 13427 C C . VAL D 1 409 ? 12.277 -0.565 81.946 1.00 20.34 397 VAL D C 1
ATOM 13428 O O . VAL D 1 409 ? 13.288 -0.469 81.197 1.00 20.61 397 VAL D O 1
ATOM 13432 N N . VAL D 1 410 ? 11.288 -1.429 81.717 1.00 16.84 398 VAL D N 1
ATOM 13433 C CA . VAL D 1 410 ? 11.254 -2.325 80.611 1.00 17.61 398 VAL D CA 1
ATOM 13434 C C . VAL D 1 410 ? 10.395 -1.769 79.477 1.00 17.30 398 VAL D C 1
ATOM 13435 O O . VAL D 1 410 ? 9.149 -1.605 79.635 1.00 14.42 398 VAL D O 1
ATOM 13439 N N . ILE D 1 411 ? 11.048 -1.476 78.358 1.00 15.36 399 ILE D N 1
ATOM 13440 C CA . ILE D 1 411 ? 10.369 -0.921 77.224 1.00 18.21 399 ILE D CA 1
ATOM 13441 C C . ILE D 1 411 ? 11.078 -1.426 75.958 1.00 17.61 399 ILE D C 1
ATOM 13442 O O . ILE D 1 411 ? 12.281 -1.645 75.947 1.00 18.21 399 ILE D O 1
ATOM 13447 N N . ILE D 1 412 ? 10.314 -1.631 74.908 1.00 15.02 400 ILE D N 1
ATOM 13448 C CA . ILE D 1 412 ? 10.890 -2.067 73.648 1.00 16.03 400 ILE D CA 1
ATOM 13449 C C . ILE D 1 412 ? 10.456 -1.126 72.515 1.00 17.88 400 ILE D C 1
ATOM 13450 O O . ILE D 1 412 ? 9.796 -0.140 72.780 1.00 18.87 400 ILE D O 1
ATOM 13455 N N . THR D 1 413 ? 10.869 -1.434 71.260 1.00 17.99 401 THR D N 1
ATOM 13456 C CA . THR D 1 413 ? 10.652 -0.625 70.093 1.00 18.11 401 THR D CA 1
ATOM 13457 C C . THR D 1 413 ? 9.723 -1.342 69.105 1.00 20.48 401 THR D C 1
ATOM 13458 O O . THR D 1 413 ? 9.562 -2.577 69.167 1.00 22.70 401 THR D O 1
ATOM 13462 N N . LEU D 1 414 ? 9.051 -0.562 68.269 1.00 18.03 402 LEU D N 1
ATOM 13463 C CA . LEU D 1 414 ? 8.432 -1.008 67.058 1.00 21.08 402 LEU D CA 1
ATOM 13464 C C . LEU D 1 414 ? 9.191 -0.439 65.855 1.00 21.49 402 LEU D C 1
ATOM 13465 O O . LEU D 1 414 ? 9.588 0.746 65.863 1.00 20.64 402 LEU D O 1
ATOM 13470 N N . ALA D 1 415 ? 9.386 -1.270 64.857 1.00 22.66 403 ALA D N 1
ATOM 13471 C CA . ALA D 1 415 ? 9.986 -0.854 63.597 1.00 25.91 403 ALA D CA 1
ATOM 13472 C C . ALA D 1 415 ? 11.372 -0.228 63.792 1.00 26.81 403 ALA D C 1
ATOM 13473 O O . ALA D 1 415 ? 11.757 0.618 63.024 1.00 27.96 403 ALA D O 1
ATOM 13475 N N . GLY D 1 416 ? 12.096 -0.596 64.846 1.00 25.13 404 GLY D N 1
ATOM 13476 C CA . GLY D 1 416 ? 13.418 -0.070 65.089 1.00 24.73 404 GLY D CA 1
ATOM 13477 C C . GLY D 1 416 ? 13.461 1.297 65.806 1.00 23.75 404 GLY D C 1
ATOM 13478 O O . GLY D 1 416 ? 14.276 1.504 66.714 1.00 21.20 404 GLY D O 1
ATOM 13479 N N . ASN D 1 417 ? 12.606 2.247 65.430 1.00 19.32 405 ASN D N 1
ATOM 13480 C CA . ASN D 1 417 ? 12.803 3.600 65.983 1.00 20.23 405 ASN D CA 1
ATOM 13481 C C . ASN D 1 417 ? 11.672 4.190 66.790 1.00 18.48 405 ASN D C 1
ATOM 13482 O O . ASN D 1 417 ? 11.734 5.353 67.179 1.00 18.00 405 ASN D O 1
ATOM 13487 N N . ILE D 1 418 ? 10.636 3.396 67.037 1.00 15.99 406 ILE D N 1
ATOM 13488 C CA . ILE D 1 418 ? 9.452 3.846 67.715 1.00 16.39 406 ILE D CA 1
ATOM 13489 C C . ILE D 1 418 ? 9.406 3.204 69.104 1.00 17.41 406 ILE D C 1
ATOM 13490 O O . ILE D 1 418 ? 9.369 1.965 69.213 1.00 15.73 406 ILE D O 1
ATOM 13495 N N . LEU D 1 419 ? 9.382 4.006 70.165 1.00 16.47 407 LEU D N 1
ATOM 13496 C CA . LEU D 1 419 ? 9.281 3.404 71.491 1.00 17.19 407 LEU D CA 1
ATOM 13497 C C . LEU D 1 419 ? 7.852 2.917 71.695 1.00 17.28 407 LEU D C 1
ATOM 13498 O O . LEU D 1 419 ? 6.882 3.637 71.407 1.00 14.19 407 LEU D O 1
ATOM 13503 N N . ARG D 1 420 ? 7.747 1.695 72.163 1.00 16.20 408 ARG D N 1
ATOM 13504 C CA . ARG D 1 420 ? 6.436 1.067 72.372 1.00 17.43 408 ARG D CA 1
ATOM 13505 C C . ARG D 1 420 ? 5.961 1.299 73.809 1.00 16.52 408 ARG D C 1
ATOM 13506 O O . ARG D 1 420 ? 6.576 0.831 74.754 1.00 17.89 408 ARG D O 1
ATOM 13514 N N . PHE D 1 421 ? 4.898 2.048 73.974 1.00 15.20 409 PHE D N 1
ATOM 13515 C CA . PHE D 1 421 ? 4.438 2.432 75.331 1.00 15.91 409 PHE D CA 1
ATOM 13516 C C . PHE D 1 421 ? 3.090 1.719 75.611 1.00 14.96 409 PHE D C 1
ATOM 13517 O O . PHE D 1 421 ? 2.015 2.190 75.199 1.00 17.65 409 PHE D O 1
ATOM 13525 N N . GLN D 1 422 ? 3.172 0.565 76.260 1.00 14.49 410 GLN D N 1
ATOM 13526 C CA . GLN D 1 422 ? 1.992 -0.240 76.610 1.00 14.79 410 GLN D CA 1
ATOM 13527 C C . GLN D 1 422 ? 2.099 -0.846 78.012 1.00 15.43 410 GLN D C 1
ATOM 13528 O O . GLN D 1 422 ? 2.152 -2.075 78.184 1.00 14.76 410 GLN D O 1
ATOM 13534 N N . PRO D 1 423 ? 2.071 -0.004 79.027 1.00 16.14 411 PRO D N 1
ATOM 13535 C CA . PRO D 1 423 ? 2.131 -0.619 80.355 1.00 16.90 411 PRO D CA 1
ATOM 13536 C C . PRO D 1 423 ? 0.788 -1.281 80.756 1.00 15.10 411 PRO D C 1
ATOM 13537 O O . PRO D 1 423 ? -0.253 -0.987 80.159 1.00 14.57 411 PRO D O 1
ATOM 13541 N N . PRO D 1 424 ? 0.787 -2.112 81.819 1.00 15.28 412 PRO D N 1
ATOM 13542 C CA . PRO D 1 424 ? -0.499 -2.593 82.293 1.00 15.02 412 PRO D CA 1
ATOM 13543 C C . PRO D 1 424 ? -1.411 -1.437 82.595 1.00 16.07 412 PRO D C 1
ATOM 13544 O O . PRO D 1 424 ? -0.948 -0.389 83.015 1.00 16.38 412 PRO D O 1
ATOM 13548 N N . LEU D 1 425 ? -2.701 -1.595 82.340 1.00 14.27 413 LEU D N 1
ATOM 13549 C CA . LEU D 1 425 ? -3.603 -0.470 82.553 1.00 15.05 413 LEU D CA 1
ATOM 13550 C C . LEU D 1 425 ? -3.717 -0.077 84.031 1.00 16.48 413 LEU D C 1
ATOM 13551 O O . LEU D 1 425 ? -4.109 1.054 84.344 1.00 18.77 413 LEU D O 1
ATOM 13556 N N . VAL D 1 426 ? -3.343 -0.995 84.913 1.00 16.98 414 VAL D N 1
ATOM 13557 C CA . VAL D 1 426 ? -3.395 -0.760 86.324 1.00 18.26 414 VAL D CA 1
ATOM 13558 C C . VAL D 1 426 ? -2.230 0.081 86.825 1.00 20.66 414 VAL D C 1
ATOM 13559 O O . VAL D 1 426 ? -2.228 0.434 87.984 1.00 20.96 414 VAL D O 1
ATOM 13563 N N . ILE D 1 427 ? -1.251 0.376 85.975 1.00 18.97 415 ILE D N 1
ATOM 13564 C CA . ILE D 1 427 ? 0.016 0.933 86.474 1.00 18.87 415 ILE D CA 1
ATOM 13565 C C . ILE D 1 427 ? -0.301 2.102 87.431 1.00 19.90 415 ILE D C 1
ATOM 13566 O O . ILE D 1 427 ? -1.021 3.042 87.084 1.00 18.59 415 ILE D O 1
ATOM 13571 N N . PRO D 1 428 ? 0.184 2.006 88.659 1.00 21.93 416 PRO D N 1
ATOM 13572 C CA . PRO D 1 428 ? 0.013 3.087 89.656 1.00 24.56 416 PRO D CA 1
ATOM 13573 C C . PRO D 1 428 ? 0.698 4.401 89.178 1.00 21.94 416 PRO D C 1
ATOM 13574 O O . PRO D 1 428 ? 1.798 4.323 88.611 1.00 23.93 416 PRO D O 1
ATOM 13578 N N . ARG D 1 429 ? 0.087 5.553 89.425 1.00 21.12 417 ARG D N 1
ATOM 13579 C CA . ARG D 1 429 ? 0.654 6.837 89.034 1.00 21.21 417 ARG D CA 1
ATOM 13580 C C . ARG D 1 429 ? 2.108 7.069 89.452 1.00 22.48 417 ARG D C 1
ATOM 13581 O O . ARG D 1 429 ? 2.893 7.549 88.634 1.00 19.34 417 ARG D O 1
ATOM 13589 N N . GLU D 1 430 ? 2.483 6.618 90.634 1.00 23.71 418 GLU D N 1
ATOM 13590 C CA . GLU D 1 430 ? 3.846 6.772 91.131 1.00 27.68 418 GLU D CA 1
ATOM 13591 C C . GLU D 1 430 ? 4.809 6.059 90.209 1.00 25.49 418 GLU D C 1
ATOM 13592 O O . GLU D 1 430 ? 5.939 6.517 89.961 1.00 23.08 418 GLU D O 1
ATOM 13598 N N . GLN D 1 431 ? 4.402 4.864 89.762 1.00 21.82 419 GLN D N 1
ATOM 13599 C CA . GLN D 1 431 ? 5.236 4.083 88.859 1.00 20.25 419 GLN D CA 1
ATOM 13600 C C . GLN D 1 431 ? 5.229 4.661 87.447 1.00 18.43 419 GLN D C 1
ATOM 13601 O O . GLN D 1 431 ? 6.232 4.623 86.766 1.00 18.36 419 GLN D O 1
ATOM 13607 N N . LEU D 1 432 ? 4.102 5.170 86.985 1.00 20.48 420 LEU D N 1
ATOM 13608 C CA . LEU D 1 432 ? 4.070 5.785 85.648 1.00 20.55 420 LEU D CA 1
ATOM 13609 C C . LEU D 1 432 ? 4.971 7.062 85.639 1.00 19.77 420 LEU D C 1
ATOM 13610 O O . LEU D 1 432 ? 5.730 7.293 84.698 1.00 17.14 420 LEU D O 1
ATOM 13615 N N . ASP D 1 433 ? 4.924 7.826 86.718 1.00 20.03 421 ASP D N 1
ATOM 13616 C CA . ASP D 1 433 ? 5.763 9.052 86.817 1.00 20.46 421 ASP D CA 1
ATOM 13617 C C . ASP D 1 433 ? 7.205 8.684 86.916 1.00 20.97 421 ASP D C 1
ATOM 13618 O O . ASP D 1 433 ? 8.054 9.329 86.324 1.00 19.43 421 ASP D O 1
ATOM 13623 N N . GLN D 1 434 ? 7.494 7.631 87.669 1.00 22.37 422 GLN D N 1
ATOM 13624 C CA . GLN D 1 434 ? 8.842 7.185 87.785 1.00 25.28 422 GLN D CA 1
ATOM 13625 C C . GLN D 1 434 ? 9.353 6.738 86.410 1.00 25.13 422 GLN D C 1
ATOM 13626 O O . GLN D 1 434 ? 10.491 7.055 86.026 1.00 21.79 422 GLN D O 1
ATOM 13632 N N . ALA D 1 435 ? 8.549 5.944 85.682 1.00 21.50 423 ALA D N 1
ATOM 13633 C CA . ALA D 1 435 ? 9.013 5.500 84.338 1.00 19.11 423 ALA D CA 1
ATOM 13634 C C . ALA D 1 435 ? 9.088 6.675 83.373 1.00 17.77 423 ALA D C 1
ATOM 13635 O O . ALA D 1 435 ? 10.036 6.769 82.579 1.00 18.64 423 ALA D O 1
ATOM 13637 N N . LEU D 1 436 ? 8.102 7.572 83.385 1.00 18.70 424 LEU D N 1
ATOM 13638 C CA . LEU D 1 436 ? 8.237 8.761 82.527 1.00 18.63 424 LEU D CA 1
ATOM 13639 C C . LEU D 1 436 ? 9.552 9.547 82.784 1.00 21.07 424 LEU D C 1
ATOM 13640 O O . LEU D 1 436 ? 10.218 9.982 81.840 1.00 18.51 424 LEU D O 1
ATOM 13645 N N . GLN D 1 437 ? 9.913 9.743 84.044 1.00 22.31 425 GLN D N 1
ATOM 13646 C CA . GLN D 1 437 ? 11.145 10.512 84.356 1.00 23.56 425 GLN D CA 1
ATOM 13647 C C . GLN D 1 437 ? 12.359 9.745 83.878 1.00 22.99 425 GLN D C 1
ATOM 13648 O O . GLN D 1 437 ? 13.332 10.354 83.413 1.00 22.51 425 GLN D O 1
ATOM 13654 N N . VAL D 1 438 ? 12.363 8.415 84.028 1.00 21.22 426 VAL D N 1
ATOM 13655 C CA . VAL D 1 438 ? 13.492 7.589 83.517 1.00 21.67 426 VAL D CA 1
ATOM 13656 C C . VAL D 1 438 ? 13.611 7.814 82.008 1.00 21.61 426 VAL D C 1
ATOM 13657 O O . VAL D 1 438 ? 14.724 7.868 81.468 1.00 19.76 426 VAL D O 1
ATOM 13661 N N . LEU D 1 439 ? 12.484 7.951 81.296 1.00 19.48 427 LEU D N 1
ATOM 13662 C CA . LEU D 1 439 ? 12.583 8.074 79.822 1.00 21.19 427 LEU D CA 1
ATOM 13663 C C . LEU D 1 439 ? 13.076 9.499 79.482 1.00 22.18 427 LEU D C 1
ATOM 13664 O O . LEU D 1 439 ? 13.948 9.683 78.660 1.00 20.69 427 LEU D O 1
ATOM 13669 N N . ASP D 1 440 ? 12.554 10.469 80.181 1.00 21.12 428 ASP D N 1
ATOM 13670 C CA . ASP D 1 440 ? 13.073 11.862 80.037 1.00 22.40 428 ASP D CA 1
ATOM 13671 C C . ASP D 1 440 ? 14.626 11.918 80.304 1.00 24.98 428 ASP D C 1
ATOM 13672 O O . ASP D 1 440 ? 15.388 12.450 79.492 1.00 23.28 428 ASP D O 1
ATOM 13677 N N . ASP D 1 441 ? 15.087 11.274 81.363 1.00 23.56 429 ASP D N 1
ATOM 13678 C CA . ASP D 1 441 ? 16.533 11.167 81.590 1.00 25.10 429 ASP D CA 1
ATOM 13679 C C . ASP D 1 441 ? 17.247 10.448 80.474 1.00 27.37 429 ASP D C 1
ATOM 13680 O O . ASP D 1 441 ? 18.405 10.783 80.137 1.00 23.32 429 ASP D O 1
ATOM 13685 N N . ALA D 1 442 ? 16.621 9.392 79.924 1.00 23.62 430 ALA D N 1
ATOM 13686 C CA . ALA D 1 442 ? 17.238 8.638 78.849 1.00 22.38 430 ALA D CA 1
ATOM 13687 C C . ALA D 1 442 ? 17.444 9.526 77.604 1.00 19.76 430 ALA D C 1
ATOM 13688 O O . ALA D 1 442 ? 18.475 9.461 77.006 1.00 22.35 430 ALA D O 1
ATOM 13690 N N . PHE D 1 443 ? 16.432 10.299 77.237 1.00 20.83 431 PHE D N 1
ATOM 13691 C CA . PHE D 1 443 ? 16.523 11.230 76.117 1.00 22.02 431 PHE D CA 1
ATOM 13692 C C . PHE D 1 443 ? 17.725 12.209 76.290 1.00 24.19 431 PHE D C 1
ATOM 13693 O O . PHE D 1 443 ? 18.556 12.418 75.367 1.00 26.47 431 PHE D O 1
ATOM 13701 N N . THR D 1 444 ? 17.827 12.763 77.488 1.00 27.05 432 THR D N 1
ATOM 13702 C CA . THR D 1 444 ? 18.998 13.600 77.922 1.00 26.72 432 THR D CA 1
ATOM 13703 C C . THR D 1 444 ? 20.335 12.872 77.792 1.00 28.52 432 THR D C 1
ATOM 13704 O O . THR D 1 444 ? 21.309 13.404 77.232 1.00 27.10 432 THR D O 1
ATOM 13708 N N . ALA D 1 445 ? 20.397 11.652 78.302 1.00 25.41 433 ALA D N 1
ATOM 13709 C CA . ALA D 1 445 ? 21.632 10.890 78.230 1.00 25.77 433 ALA D CA 1
ATOM 13710 C C . ALA D 1 445 ? 22.071 10.636 76.806 1.00 28.97 433 ALA D C 1
ATOM 13711 O O . ALA D 1 445 ? 23.289 10.765 76.447 1.00 28.11 433 ALA D O 1
ATOM 13713 N N . VAL D 1 446 ? 21.094 10.280 75.958 1.00 28.62 434 VAL D N 1
ATOM 13714 C CA . VAL D 1 446 ? 21.386 10.013 74.600 1.00 25.96 434 VAL D CA 1
ATOM 13715 C C . VAL D 1 446 ? 21.786 11.296 73.912 1.00 30.55 434 VAL D C 1
ATOM 13716 O O . VAL D 1 446 ? 22.769 11.317 73.176 1.00 29.52 434 VAL D O 1
ATOM 13720 N N . GLU D 1 447 ? 21.051 12.372 74.151 1.00 31.12 435 GLU D N 1
ATOM 13721 C CA . GLU D 1 447 ? 21.475 13.696 73.692 1.00 37.81 435 GLU D CA 1
ATOM 13722 C C . GLU D 1 447 ? 22.918 14.004 74.069 1.00 37.39 435 GLU D C 1
ATOM 13723 O O . GLU D 1 447 ? 23.644 14.524 73.247 1.00 41.54 435 GLU D O 1
ATOM 13729 N N . ASN D 1 448 ? 23.332 13.681 75.283 1.00 39.63 436 ASN D N 1
ATOM 13730 C CA . ASN D 1 448 ? 24.710 13.992 75.718 1.00 39.29 436 ASN D CA 1
ATOM 13731 C C . ASN D 1 448 ? 25.760 12.951 75.366 1.00 38.30 436 ASN D C 1
ATOM 13732 O O . ASN D 1 448 ? 26.860 13.015 75.869 1.00 38.90 436 ASN D O 1
ATOM 13737 N N . GLY D 1 449 ? 25.419 11.977 74.527 1.00 33.04 437 GLY D N 1
ATOM 13738 C CA . GLY D 1 449 ? 26.355 10.942 74.156 1.00 35.45 437 GLY D CA 1
ATOM 13739 C C . GLY D 1 449 ? 26.798 10.070 75.294 1.00 35.88 437 GLY D C 1
ATOM 13740 O O . GLY D 1 449 ? 27.866 9.464 75.228 1.00 38.55 437 GLY D O 1
ATOM 13741 N N . GLU D 1 450 ? 25.981 10.001 76.332 1.00 33.65 438 GLU D N 1
ATOM 13742 C CA . GLU D 1 450 ? 26.308 9.231 77.507 1.00 37.97 438 GLU D CA 1
ATOM 13743 C C . GLU D 1 450 ? 25.939 7.745 77.474 1.00 40.38 438 GLU D C 1
ATOM 13744 O O . GLU D 1 450 ? 26.286 7.057 78.401 1.00 37.22 438 GLU D O 1
ATOM 13750 N N . VAL D 1 451 ? 25.237 7.248 76.449 1.00 35.35 439 VAL D N 1
ATOM 13751 C CA . VAL D 1 451 ? 24.854 5.823 76.401 1.00 36.00 439 VAL D CA 1
ATOM 13752 C C . VAL D 1 451 ? 25.573 5.177 75.228 1.00 39.13 439 VAL D C 1
ATOM 13753 O O . VAL D 1 451 ? 25.589 5.780 74.167 1.00 45.70 439 VAL D O 1
ATOM 13757 N N . THR D 1 452 ? 26.104 3.963 75.385 1.00 53.44 440 THR D N 1
ATOM 13758 C CA . THR D 1 452 ? 26.603 3.144 74.230 1.00 63.54 440 THR D CA 1
ATOM 13759 C C . THR D 1 452 ? 25.830 1.817 73.989 1.00 63.09 440 THR D C 1
ATOM 13760 O O . THR D 1 452 ? 25.873 0.876 74.793 1.00 59.75 440 THR D O 1
#

Sequence (1779 aa):
HMELMGKLDKASKLIDEENKYYARSARINYYNLVIDHAHGATLVDVDGNKYIDLLASASAINVGHTHEKVVKAIADQAQKLIHYTPAYFHHVPGMELSEKLAKIAPGNSPKMVSFGNSGSDANDAIIKFARAYTGRQYIVSYMGSYHGSTYGSQTLSGSSLNMTRKIGPMLPSVVHVPYPDSYRTYPGETEHDVSLRYFNEFKKPFESFLPADETACVLIEPIQGDGGIIKAPEEYMQLVYKFCHEHGILFAIDEVNQGLGRTGKMWAIQQFKDIEPDLMSVGKSLASGMPLSAVIGKKEVMQSLDAPAHLFTTAGNPVCSAASLATLDVIEYEGLVEKSATDGAYAKQRFLEMQQRHPMIGDVRMWGLNGGIELVKDPKTKEPDSDAATKVIYYAFAHGVVIITLAGNILRFQPPLVIPREQLDQALQVLDDAFTAVENGEVTIPELMGKLDKASKLIDEENKYYARSARINYYNLVIDHAHGATLVDVDGNKYIDLLASASAINVGHTHEKVVKAIADQAQKLIHYTPAYFHHVPGMELSEKLAKIAPGNSPKMVSFGNSGSDANDAIIKFARAYTGRQYIVSYMGSYHGSTYGSQTLSGSSLNMTRKIGPMLPSVVHVPYPDSYRTYPGETEHDVSLRYFNEFKKPFESFLPADETACVLIEPIQGDGGIIKAPEEYMQLVYKFCHEHGILFAIDEVNQGLGRTGKMWAIQQFKDIEPDLMSVGKSLASGMPLSAVIGKKEVMQSLDAPAHLFTTAGNPVCSAASLATLDVIEYEGLVEKSATDGAYAKQRFLEMQQRHPMIGDVRMWGLNGGIELVKDPKTKEPDSDAATKVIYYAFAHGVVIITLAGNILRFQPPLVIPREQLDQALQVLDDAFTAVENGEVTIEGRHMELMGKLDKASKLIDEENKYYARSARINYYNLVIDHAHGATLVDVDGNKYIDLLASASAINVGHTHEKVVKAIADQAQKLIHYTPAYFHHVPGMELSEKLAKIAPGNSPKMVSFGNSGSDANDAIIKFARAYTGRQYIVSYMGSYHGSTYGSQTLSGSSLNMTRKIGPMLPSVVHVPYPDSYRTYPGETEHDVSLRYFNEFKKPFESFLPADETACVLIEPIQGDGGIIKAPEEYMQLVYKFCHEHGILFAIDEVNQGLGRTGKMWAIQQFKDIEPDLMSVGKSLASGMPLSAVIGKKEVMQSLDAPAHLFTTAGNPVCSAASLATLDVIEYEGLVEKSATDGAYAKQRFLEMQQRHPMIGDVRMWGLNGGIELVKDPKTKEPDSDAATKVIYYAFAHGVVIITLAGNILRFQPPLVIPREQLDQALQVLDDAFTAVENGEVTIELMGKLDKASKLIDEENKYYARSARINYYNLVIDHAHGATLVDVDGNKYIDLLASASAINVGHTHEKVVKAIADQAQKLIHYTPAYFHHVPGMELSEKLAKIAPGNSPKMVSFGNSGSDANDAIIKFARAYTGRQYIVSYMGSYHGSTYGSQTLSGSSLNMTRKIGPMLPSVVHVPYPDSYRTYPGETEHDVSLRYFNEFKKPFESFLPADETACVLIEPIQGDGGIIKAPEEYMQLVYKFCHEHGILFAIDEVNQGLGRTGKMWAIQQFKDIEPDLMSVGKSLASGMPLSAVIGKKEVMQSLDAPAHLFTTAGNPVCSAASLATLDVIEYEGLVEKSATDGAYAKQRFLEMQQRHPMIGDVRMWGLNGGIELVKDPKTKEPDSDAATKVIYYAFAHGVVIITLAGNILRFQPPLVIPREQLDQALQVLDDAFTAVENGEVT

Solvent-accessible surface area: 53543 Å² total; per-residue (Å²): 168,170,130,52,72,53,81,14,53,105,0,6,124,48,10,92,75,8,81,104,39,14,2,110,0,3,11,55,106,61,22,56,0,0,2,42,80,4,115,17,2,30,0,16,3,25,49,50,31,145,7,17,0,0,0,0,0,5,1,0,3,1,2,2,2,8,26,112,89,0,5,110,22,0,19,88,17,0,117,86,0,4,0,3,1,8,7,18,0,6,4,44,22,7,13,98,0,0,52,63,0,8,126,52,5,4,39,152,39,93,10,8,0,0,5,1,1,12,12,8,3,1,1,0,0,1,0,0,0,0,2,7,97,30,71,50,21,14,1,0,0,1,26,20,1,41,5,3,0,0,0,0,0,3,14,0,5,2,43,27,41,36,4,12,73,96,0,8,0,19,5,8,18,26,20,21,2,14,15,0,36,69,23,91,47,82,134,76,43,77,111,92,55,5,0,81,8,3,21,56,10,0,62,36,3,11,117,6,21,0,0,10,64,28,0,0,0,0,0,0,10,0,0,5,0,38,16,0,0,31,36,0,7,57,60,0,0,55,43,0,32,125,22,0,92,114,71,41,3,13,0,0,0,7,1,16,12,2,3,3,0,0,4,11,90,40,0,0,1,74,46,7,147,124,12,28,2,9,1,1,0,0,1,21,2,0,0,3,0,1,0,2,0,0,1,1,1,32,76,85,2,0,74,16,5,67,25,18,0,1,15,7,26,7,3,0,0,0,0,0,0,12,0,0,32,8,0,6,50,0,5,112,168,84,23,2,23,110,57,0,44,86,7,1,68,58,0,91,107,53,0,65,75,0,49,153,112,4,82,23,3,16,33,15,21,12,72,10,0,0,0,0,0,6,0,2,130,54,75,179,96,51,80,70,26,50,75,6,0,55,46,0,8,51,39,0,7,40,88,20,1,0,1,0,19,7,79,32,5,6,0,2,0,0,0,0,0,28,0,68,97,133,32,0,47,95,0,0,89,25,0,15,58,0,0,59,5,26,86,90,58,118,13,114,70,149,200,37,101,57,107,3,91,130,0,26,146,57,11,92,73,8,82,104,39,11,1,114,0,3,10,56,107,60,22,44,0,0,3,44,76,4,108,17,1,37,0,12,3,32,39,48,30,140,10,10,0,0,0,0,0,5,1,0,2,1,2,2,4,7,23,126,115,0,19,126,19,0,20,64,16,0,118,86,1,4,0,3,1,9,8,19,0,6,5,44,20,6,13,96,0,0,52,69,0,8,123,54,5,4,37,156,40,96,12,8,0,0,5,1,1,11,12,8,3,1,0,0,0,0,0,0,0,0,2,6,98,32,71,50,22,12,0,0,0,0,26,20,0,41,5,2,0,0,0,0,0,4,14,0,4,2,44,24,43,37,4,10,71,99,0,8,0,15,6,8,18,27,23,21,1,14,15,0,34,69,24,88,44,78,127,75,42,76,111,95,59,3,0,83,10,3,21,56,10,1,65,37,3,12,116,6,25,1,0,8,63,28,0,0,0,0,0,1,8,0,0,4,0,38,17,0,0,30,35,0,6,58,61,0,0,56,46,0,31,122,21,0,93,114,72,40,3,14,0,0,0,6,2,14,12,2,3,4,0,0,5,11,89,40,0,0,1,73,44,10,149,121,13,28,2,10,0,2,0,0,1,22,2,0,0,3,0,1,0,2,0,0,1,1,0,32,74,86,2,0,74,15,4,69,24,18,0,1,15,9,26,7,4,0,0,0,0,0,0,13,0,0,35,13,0,6,58,5,6,113,169,85,33,3,38,129,52,0,43,77,8,1,60,60,0,81,109,58,0,60,72,0,49,147,109,4,98,25,4,18,33,16,21,11,70,9,0,0,0,0,0,7,0,2,126,52,92,164,94,49,81,70,24,46,73,6,0,52,39,0,6,74,38,0,5,31,97,21,0,0,0,0,18,6,78,34,4,6,0,1,0,0,0,0,0,28,0,53,90,128,30,0,46,106,0,0,85,22,0,14,57,0,0,59,7,16,83,87,61,120,15,118,140,173,59,184,99,155,113,26,57,51,100,4,64,107,0,20,127,65,10,86,79,8,79,108,39,10,1,112,0,3,9,58,102,61,17,46,0,0,2,41,77,3,113,15,1,34,0,12,3,31,32,47,35,131,12,18,0,0,0,0,0,5,1,0,2,1,3,2,3,8,30,127,81,0,19,118,19,0,24,71,18,0,123,89,1,4,0,2,0,9,7,21,0,4,4,46,20,6,13,98,0,0,39,80,0,8,121,59,5,3,38,157,39,94,10,10,0,0,5,1,0,10,13,8,3,1,0,0,0,0,0,0,0,0,3,9,98,31,71,50,23,14,0,0,0,1,27,20,1,42,5,3,0,0,0,0,0,3,14,0,3,2,43,26,43,38,4,12,71,118,0,7,0,18,5,9,16,26,19,22,1,13,16,0,37,68,21,87,48,78,136,76,41,78,108,94,56,3,0,82,10,4,20,54,9,0,63,38,2,12,119,7,21,0,0,9,62,30,0,0,0,0,0,0,10,0,0,5,1,37,17,0,0,31,36,0,6,56,62,0,0,54,48,0,36,126,21,0,87,114,72,41,2,14,0,0,0,6,1,15,13,3,2,4,0,0,4,11,88,41,0,0,0,72,45,9,146,119,13,30,2,7,0,1,0,0,1,20,2,0,0,4,0,1,0,2,0,0,1,1,1,29,90,84,2,0,79,26,5,68,23,15,0,1,14,10,28,7,3,0,0,0,0,0,0,13,0,0,28,6,0,11,55,1,5,124,187,82,23,3,25,113,55,0,44,85,9,1,63,62,0,68,110,55,0,59,75,0,51,151,110,5,85,24,3,16,32,10,20,9,70,9,0,0,0,0,0,6,0,2,123,54,75,188,96,54,86,65,23,48,70,5,0,48,50,0,5,52,39,0,7,44,95,22,1,0,0,0,17,7,76,34,5,5,0,2,0,0,0,0,0,27,0,71,94,134,31,0,49,95,0,0,85,25,0,13,56,0,0,58,6,23,83,92,63,109,16,117,113,178,35,116,48,112,3,83,118,0,22,140,65,11,95,59,9,79,118,39,10,1,111,0,3,10,54,104,62,20,44,0,0,3,45,78,4,111,16,1,36,0,12,3,30,41,44,37,134,10,16,0,0,0,0,0,5,1,0,2,1,1,2,3,8,32,137,81,0,10,128,20,0,24,63,16,0,128,92,0,3,0,2,1,10,7,21,0,6,5,40,20,6,12,96,0,0,51,57,0,7,124,52,5,5,39,158,39,98,9,8,0,0,5,1,1,10,11,9,3,0,0,0,0,0,0,0,0,0,2,8,98,31,72,48,22,12,0,0,0,1,26,21,1,41,6,3,0,0,0,0,0,3,13,0,5,1,41,26,44,38,4,10,69,115,0,8,0,17,6,9,19,27,22,23,1,13,15,0,40,66,22,86,42,82,136,79,42,78,108,95,57,4,0,82,10,3,23,53,11,1,61,38,3,13,120,7,25,1,0,9,63,31,0,0,0,0,0,0,10,0,0,6,0,34,21,0,0,25,35,0,6,58,62,0,0,56,46,0,31,121,22,0,91,119,74,40,2,13,0,0,0,7,1,16,12,2,3,4,0,0,4,12,90,42,0,0,1,75,44,9,148,123,13,27,1,8,0,0,0,0,0,20,2,0,0,4,0,0,0,2,0,0,1,0,0,32,81,86,2,0,77,24,5,68,25,18,0,1,16,9,27,8,3,0,0,0,0,0,0,13,0,0,34,7,0,6,41,1,7,112,143,85,35,2,38,128,56,0,43,74,9,1,67,51,0,84,113,49,0,74,70,0,47,151,110,5,86,24,4,15,32,14,18,10,70,10,0,0,0,0,1,6,0,2,124,54,70,176,97,55,82,66,22,49,85,6,0,80,56,0,8,90,37,0,6,34,90,20,1,0,0,0,17,7,78,34,5,8,0,1,1,0,0,0,0,26,0,68,100,147,37,0,48,94,0,0,83,8,0,14,54,0,0,56,5,23,80,88,65,120,16,159

Radius of gyration: 35.93 Å; Cα contacts (8 Å, |Δi|>4): 4596; chains: 4; bounding box: 71×87×94 Å

Foldseek 3Di:
DCVVCVQCVVLVVVVVVVVVPDDPVVDDDQDSFAFDAFWFQWTAGPSGFIFGHQCLVLQLQQLTGPDVLLVVLLVVVCVPAQFDFVLPPDDPLLVVLQVVCQCPADDDFGKGKDKDQAQLQLQVVVQVLLCLLLVAHAEEAEALAQRDQDQVRLVRYHADVVSPPPDDPGDPRYHYAYAQDPQPDDPPDDLVNSLVVSLVRVCVCCVPPDPLLRYRAYEYACFGRLSFRRHGDQSNVVSVQVSCVVNVHFYEYEQANPACQQQLARGSCVVHPDDHGQKYKYASNQLSRRGMIMIMGRPSSVPSDDPPSRGDRCYSRSSSSSSNVSSSVSCVVVVLNNLQQVVQVVVLVLVVVLCVVQVQFQDWHTRGQWIKGFGAPHNVVRHGDLVLQSQLQVQLVVVRYHWDARPRGITTGGGRSSDDPVVVVVSSVSSSVSSVCVVVVNTDDD/DLCVLLPVLVVVVVVCVVPPDPVVDDDFDSFAFDAFWFQWTAGPSGFIFGEQCLVLQLQQLTGPDVLLVCLLVVVVVPAQFDFPLPPDDDLLVVLQVVCQVVAPDDFGKGKDKDQAQLQLQVVVQVLLCLLQVAHAEEAEALAQRDQDLRRLVRYHQDPVSPPPDDPGDPRYDYAYAQDPQPDDPPDDLVNSLVVSVVRVCVCCVPPRPLLRYSAYEYECFGRLSFRHHGDQSNVVSVQVSCVVNVHFYEYEQANPACQQLLARGSCVVYPPDHGQKYKYASNQLSPRGMIMIMGRPSSVPSDDPPSRGDRCYSTSSSSSSNVSSSVSCVVVVLSNLQQVVQVVVQVLVVVLCVVQVQFQDWHTRGQWIKGFGAPDNPVSHGDLVLVSQLQVQLVSVRYHWDHRPRGITTGGTRSSDDPVSVVVSSVSSSVSSVCVVVVNTDD/DVVVVVLVVLLVVLVVVVVVVPVPPDPVVDDDQDSFAFDAFWFQWTAGPSGFIFGEQCLVLQLQQLTGPDVLLVVLLVVVVVPAQFDFPLPDDDDLLVVLQVVCQCVAPDDFGKGKDKDQAQQQLQVVVQVLLCLLLVARAEEEEALAQRDQDLRRLVRGHADPVSPPPDDPGDPRYHYAYAQDPQPDPPPDDLVNSLVVRVVRVCVCCVPPRPLLRASAYEYACAGALSFRHHGDQSNVVSVQVSCVVNVHFYEYEQANPACQQQLARGSCVVYPPDHGQKYKYHSNQQSRRGMIMIMGRVSSVPSDDPPSRGDRCTSRSSSSSSNVSSSCSCVVVVLSNLQQVVQVVVQVLVVVLCVVFVQFQDWRTRGQWIKGFGAPGNVVRHGDLVLQSQLQVQSVSVRYHWDDRPSGITTGRGRSSHDVVSVVVSSVSSSVSSVCVVVVNTDD/DLVVLLVVLVVVVVVVVVPDDPVVDDDQDSFAFDAFWFQWTAGPSGFIFGHQCLVLQLQQLTGPDVLLVCLLVVVVVPDQFDFPLPPDDPLLVVLQVVCQVVADDDFGKGKDKDQAQLLLQVVVQVLLCLLLVAHAEEAEALAQRDQDLRRLVRYHADPVSPPPDDPGDPRYDYAYAQDPFPDPPPDDLVNSLVVSVVRVCVCCVPPDPLLRASAYEEECFGALSFRHHGDQSNVVSVQVSCVVNVHFYEYEQANPACQLQLARGSCVVYPDDDGQKYKYHSNQLSRRGMIMIMGRPSSVVSDDPPSRGDRCYSRSSSSSSNVSSSVSCVVVVLSNLQQVVQVVVLVLVVVLCVVQVLFQDWHTRGQWIWRFGAPGNVVRHGDLVLVSQLQVQLVSVRYHWDHRPSGITTGGGRSSDDPVSVVVSSVSSSVSSVCVVVVNTD